Protein 4IIB (pdb70)

CATH classification: 3.20.20.300 (+1 more: 3.40.50.1700)

Nearest PDB structures (foldseek):
  4iih-assembly1_A  TM=1.001E+00  e=0.000E+00  Aspergillus aculeatus
  4iih-assembly1_B  TM=1.001E+00  e=0.000E+00  Aspergillus aculeatus
  4iig-assembly1_A  TM=1.001E+00  e=0.000E+00  Aspergillus aculeatus
  5fjj-assembly2_D  TM=9.960E-01  e=0.000E+00  Aspergillus oryzae
  5ju6-assembly1_C  TM=9.852E-01  e=0.000E+00  Rasamsonia emersonii

B-factor: mean 14.54, std 9.45, range [4.13, 90.45]

Secondary structure (DSSP, 8-state):
--------S-PPP---GGGHHHHHHHHHHHTT--HHHHHHHHBB--TTSSSSSEEB--BGGGTBPPPEEE--TTS-TT-SS---PPPHHHHHHHT-HHHHHHHHHHHHHHHHHTT-SEE---B-SS--SSTT-TTGGGS--SSHHHHHHHHHHHHHHHHHTT-EEEEEEES----STTSSHHHHHHTT---SS--EEE--HHHIIIIITHHHHHHHHTT--EEEE-SSEETTEEGGG-HIIIIIIIIIIS---SEEEE-TT----SHHHHHHT--BBSSSSSSTT-S--SSTHHHHHHHHTTSS-HHHHHHHHHHHHHHHHHTTGGGT----SS-SS---SEEEEETTTTEEEEEE--------TTTHHHHHHHHHHT-EEEEESS--S--S--SEEEEESGGGS--TT-TT-SGGG-S--SS-SS-BSSS----S----HHHHHHHHHHHTT-EEEEE--TT-HHHHHHHHHH-SEEEEEEEE--B-TT-EETTEESS-S-SSPSTTHHHHHHHHHHH-SSEEEEEEESS----TTTTT-TTEEEEEE----GGGHHHHHHHHHTTSS------SS-B-SSSGGG------S-SBTBSPPEEE-TTTT--THHHHHHTT---SB-TT--B-SS-EEEEEEEEEE-----SBPPPPP--S----GGGGBPPTT-PPPTT---S-BSSS-HHHHHT-TTTTSSGGGGS-TTTT--S--BPPTT-SSSSS-GGGG-EEEEEEEEEEE-SSS-EEE--EEEEE--STTS-S-EEEEE--EEE-TT-EEEEEEEEEHHHH-EEETTTTEEE--SS--EEEEESBTTB--EEEEPPP--/--------SPPPP---GGGHHHHHHHHHHHTT--HHHHHHHHBB--TTSSSSSEEB--BGGGTBPPPEEE--BTB-TT-SS---PPPHHHHHHHT-HHHHHHHHHHHHHHHHHTT--EE---B-SS--SSTT-TTGGGS--S-HHHHHHHHHHHHHHHHHTT-EEEEEEES----STTSSHHHHHHTT---SS--EEE--HHHIIIIITHHHHHHHHTT--EEEE-SSEETTEEGGG-IIIIIIIIIIIS---SEEEE-TT----SHHHHHTT--BBSSSSSSTT-S--SSTHHHHHHHHTTSS-HHHHHHHHHHHHHHHHHTTGGGT----SS-SS---SEEEEETTTTEEEEEE--------TTTHHHHHHHHHHT-EEEEESS--S--S--SEEEEESGGGS--TT-TT-SGGG-S--SS--S-BSSS----S----HHHHHHHHHHHTT-EEEEE--TT-HHHHHHHHHH-SEEEEEEEE--B-TT-EETTEESS-S-SSPSTTHHHHHHHHHHH-SSEEEEEEESS----TTTTT-TTEEEEEE----GGGHHHHHHHHHTTSS------SS-B-SSSGGG------S-SBTBS--EEE-TTTT--THHHHHHTT---SB-TT--B-SS-EEEEEEEEEE----BPPPPP--S----GGGGBPPTT--PPTT---S-BSSS-HHHHH--TTTTSSTGGGS-TTTT--S--BPPTT-SSSSS-GGGG-EEEEEEEEEEE-SSS-EEE--EEEEE--STTS-S-EEEEE--EEE-TT-EEEEEEEEETGGG-EEETTTTEEE--SS--EEEEESBTTB--EEEEPPP--

Organism: Aspergillus aculeatus (NCBI:txid5053)

InterPro domains:
  IPR001764 Glycoside hydrolase, family 3, N-terminal [PF00933] (104-338)
  IPR001764 Glycoside hydrolase, family 3, N-terminal [PR00133] (82-98)
  IPR001764 Glycoside hydrolase, family 3, N-terminal [PR00133] (106-125)
  IPR001764 Glycoside hydrolase, family 3, N-terminal [PR00133] (153-169)
  IPR001764 Glycoside hydrolase, family 3, N-terminal [PR00133] (184-200)
  IPR001764 Glycoside hydrolase, family 3, N-terminal [PR00133] (266-284)
  IPR002772 Glycoside hydrolase family 3 C-terminal domain [PF01915] (400-654)
  IPR013783 Immunoglobulin-like fold [G3DSA:2.60.40.10] (754-860)
  IPR017853 Glycoside hydrolase superfamily [SSF51445] (38-348)
  IPR019800 Glycoside hydrolase, family 3, active site [PS00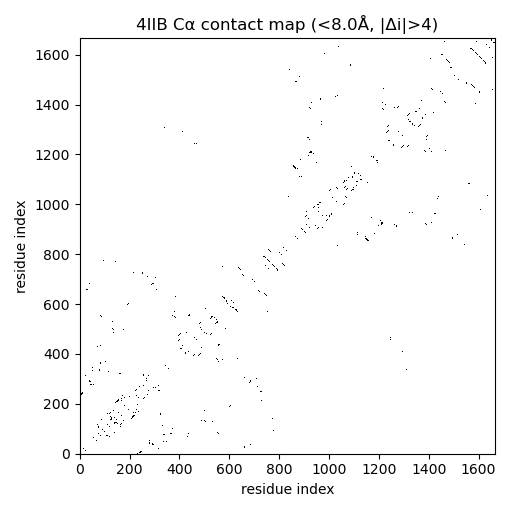775] (266-283)
  IPR026891 Fibronectin type III-like domain [PF14310] (780-847)
  IPR026891 Fibronectin type III-like domain [SM01217] (779-847)
  IPR036881 Glycoside hydrolase family 3 C-terminal domain superfamily [G3DSA:3.40.50.1700] (385-656)
  IPR036881 Glycoside hydrolase family 3 C-terminal domain superfamily [SSF52279] (401-657)
  IPR036962 Glycoside hydrolase, family 3, N-terminal domain superfamily [G3DSA:3.20.20.300] (9-348)
  IPR050288 Cellulose-degrading glycosyl hydrolase 3 [PTHR42715] (16-855)

Foldseek 3Di:
DFAFDFDDFFDFFDCFDLLVVLLVVLLVVLLVDFLQQLLQQFFAFFQLFFFARAWGCHRVVVPGHIAHEADDLQWGALWFLIFGFFAQQLLLQLLALVLLLQSLQLRLLLCLVLQHAEYADDECPVVAQAQLALANLNFYFQFLQSRLSSRLSSQLNNLLNQHQYEYDDPFDPNHQAQLAQVLNVVVPAFADAGAEEEFDPQLCVNGTCRSVLSNQQSPHAEYEYGSHHYSPHQRLQRLCSARPVNCQFQVRLAAYEYDALSDDAQLRSLRSHHQHYPSRANHGLPLHGNGQQVVSLCCQVPNAPLLSSSSSSSRHSSSNPSSPNVVSGDHRQAHSPDRDQWFARGPPQRDHDIGGHHDNDNSHPVVVVSLLQSLLQSKFWQFAQPQDQDALQWAEEEEEEQLQAAFVCFPCNDPQQQECGHHFQDAGDSNTHDHNAAQGLQNLVVVSNVVSVHHYDYDHQLVPLVVLLVRLLVGSEYEYEWEDHAARQSGAYPNCRRGGPFQATPNCRLVSQCSNQVRHQHYEYEYEYSGAHAPQSPCVRNSHRIYIYRYNSTRHNNSSNNCCNNVVAWHATFNSFFAANGSVLQPSDDDDHADPPNYHRYRYPVCRNCGTQLVNVVVVHDTSGHRLHGDTPFDKDKADKDKAFDDKADFKAAFRDRRHDHDALVVFAPDDPDDDDRSTRGNGFPHSPSCVRNPDPCVPPVSVVVQDPNSNGRHMGGRAPQRGHNSTDCQQFMFTMKIKIKMWGQTAAWHKAKKWKWKQLDDDPGGRTRTNDIHIGIAHHGGMDMDMDTQGNNNNWGQDPVRNHTDSDPGWMKMFMARGPPGTPDMGTDDDDD/DFDFDFDDFFDFFDCFDLLVVLLVVLLVVLLVDFLQQLLQLFFAFFQLQFFARAWGCHRVVSPGHIAHEADDAQAGALWALIFGFFAQQLVLQLLALVLLQQSLQLRLLLCLVLQHAAYADDECPVVAQAQQAQCNRNFYFQFLQSRLSSRLSSQNNNLLNQHQYEYDDPYNCNHQAQLAQVLNVVVPAFAPAGAEEEFDDQLCCNGTCQSVLSNQVSPHAEYEYGSHHYSPHQRLQRLCSARPVVCQFQVRLAAYEYDALSDDAQLRNLRSHHQHYPSRANHGLPLHGNGQQVVLLCCQVPLAPLLSSSSSSSRHSSSSPSSPNVVSGDHRQAHSPDRDQWFARTPPVRHHDTGGHHDNDNSHPVCVVSLLQSLLQSKFWQFAQPQDQDALQWAEEEEEEQLQAAQVCFCCNPPQSQECGHRFQDAGDSNTHRHNHAQGLQNLVVVSNVVSPHHYDYYYQLPPLVVLLVRLQVGSAYEYEWEEHFANQSGAYPNRRRGDPFQATPNCRLVSQCSNQVRHQHYEYEYEYSGAHACQSPPVRNSHRIYIYSYNSTRHNNSSVNCCNNVVAWHATFNSFFHANGSVLQPSDDDNDADPPSYHRYHYSPLRNCGTVLVNQVVVHDTSGHRLDGDTPFDKDKADKDKAFDDDFKAAFRDRNHDHDALVVFAPDVPDDDDRSTRGNGFPDSPSVVRNVDPCPPPCSVVVQDDNSRGRHMGGRAPQRDHRSTDCLQFAFTMKIKIKMFGQTQAWHKAKKWKWKQLADDSTGRTRTNDIHIGTAHHGGMDMDMDTAGNNNNWGQDPVRNHTDSDPGWMKMFMGRGPVGTPDMGTDDDDD

Sequence (1666 aa):
LAFSPPFYPSPWANGQGEWAEAYQRAVAIVSQMTLDEKVNLTTGTGWELEKCVGQTGGVPRLNIGGMCLQDSPLGIRDSDYNSAFPAGVNVAATWDKNLAYLRGQAMGQEFSDKGIDVQLGPAAGPLGRSPDGGRNWEGFSPDPALTGVLFAETIKGIQDAGVVATAKHYILNEQEHFRQVAEAAGYGFNISDTISSNVDDKTIHEMYLWPFADAVRAGVGAIMCSYNQINNSYGCQNSYTLNKLLKAELGFQGFVMSDWGAHHSGVGSALAGLDMSMPGDITFDSATSFWGTNLTIAVLNGTVPQWRVDDMAVRIMAAYYKVGRDRLYQPPNFSSWTRDEYGFKYFYPQEGPYEKVNHFVNVQRNHSEVIRKLGADSTVLLKNNNALPLTGKERKVAILGEDAGSNSYGANGCSDRGCDNGTLAMAWGSGTAEFPYLVTPEQAIQAEVLKHKGSVYAITDNWALSQVETLAKQASVSLVFVNSDAGEGYISVDGNEGDRNNLTLWKNGDNLIKAAANNCNNTIVVIHSVGPVLVDEWYDHPNVTAILWAGLPGQESGNSLADVLYGRVNPGAKSPFTWGKTREAYGDYLVRELNNGNGAPQDDFSEGVFIDYRGFDKRNETPIYEFGHGLSYTTFNYSGLHIQVLNAVATETGAAPTFGQVGNASDYVYPEGLTRISKFIYPWLNSTDLKASSGDPYYGVDTAEHVPEGATDGSPQPVLPAGGGSGGNPRLYDELIRVSVTVKNTGRVAGDAVPQLYVSLGGPNEPKVVLRKFDRLTLKPSEETVWTTTLTRRDLSNWDVAAQDWVITSYPKKVHVGSSSRQLPLHAALPKVQLAFSPPFYPSPWANGQGEWAEAYQRAVAIVSQMTLDEKVNLTTGTGWELEKCVGQTGGVPRLNIGGMCLQDSPLGIRDSDYNSAFPAGVNVAATWDKNLAYLRGQAMGQEFSDKGIDVQLGPAAGPLGRSPDGGRNWEGFSPDPALTGVLFAETIKGIQDAGVVATAKHYILNEQEHFRQVAEAAGYGFNISDTISSNVDDKTIHEMYLWPFADAVRAGVGAIMCSYNQINNSYGCQNSYTLNKLLKAELGFQGFVMSDWGAHHSGVGSALAGLDMSMPGDITFDSATSFWGTNLTIAVLNGTVPQWRVDDMAVRIMAAYYKVGRDRLYQPPNFSSWTRDEYGFKYFYPQEGPYEKVNHFVNVQRNHSEVIRKLGADSTVLLKNNNALPLTGKERKVAILGEDAGSNSYGANGCSDRGCDNGTLAMAWGSGTAEFPYLVTPEQAIQAEVLKHKGSVYAITDNWALSQVETLAKQASVSLVFVNSDAGEGYISVDGNEGDRNNLTLWKNGDNLIKAAANNCNNTIVVIHSVGPVLVDEWYDHPNVTAILWAGLPGQESGNSLADVLYGRVNPGAKSPFTWGKTREAYGDYLVRELNNGNGAPQDDFSEGVFIDYRGFDKRNETPIYEFGHGLSYTTFNYSGLHIQVLNATETGAAPTFGQVGNASDYVYPEGLTRISKFIYPWLNSTDLKASSGDPYYGVDTAEHVPEGATDGSPQPVLPAGGGSGGNPRLYDELIRVSVTVKNTGRVAGDAVPQLYVSLGGPNEPKVVLRKFDRLTLKPSEETVWTTTLTRRDLSNWDVAAQDWVITSYPKKVHVGSSSRQLPLHAALPKVQ

Structure (mmCIF, N/CA/C/O backbone):
data_4IIB
#
_entry.id   4IIB
#
_cell.length_a   82.162
_cell.length_b   123.024
_cell.length_c   222.254
_cell.angle_alpha   90.00
_cell.angle_beta   90.00
_cell.angle_gamma   90.00
#
_symmetry.space_group_name_H-M   'P 21 21 21'
#
loop_
_entity.id
_entity.type
_entity.pdbx_description
1 polymer 'Beta-glucosidase 1'
2 branched alpha-D-mannopyranose-(1-2)-alpha-D-mannopyranose-(1-3)-[alpha-D-mannopyranose-(1-6)]beta-D-mannopyranose-(1-4)-2-acetamido-2-deoxy-beta-D-glucopyranose-(1-4)-2-acetamido-2-deoxy-beta-D-glucopyranose
3 branched beta-D-mannopyranose-(1-4)-2-acetamido-2-deoxy-beta-D-glucopyranose-(1-4)-2-acetamido-2-deoxy-beta-D-glucopyranose
4 branched 2-acetamido-2-deoxy-beta-D-glucopyranose-(1-4)-2-acetamido-2-deoxy-beta-D-glucopyranose
5 branched alpha-D-mannopyranose-(1-2)-alpha-D-mannopyranose-(1-3)-[alpha-D-mannopyranose-(1-2)-alpha-D-mannopyranose-(1-6)]alpha-D-mannopyranose-(1-6)-[alpha-D-mannopyranose-(1-2)-alpha-D-mannopyranose-(1-3)]beta-D-mannopyranose-(1-4)-2-acetamido-2-deoxy-beta-D-glucopyranose-(1-4)-2-acetamido-2-deoxy-beta-D-glucopyranose
6 branched alpha-D-mannopyranose-(1-2)-alpha-D-mannopyranose-(1-6)-alpha-D-mannopyranose-(1-6)-[alpha-D-mannopyranose-(1-3)]beta-D-mannopyranose-(1-4)-2-acetamido-2-deoxy-beta-D-glucopyranose-(1-4)-2-acetamido-2-deoxy-beta-D-glucopyranose
7 branched alpha-D-mannopyranose-(1-2)-alpha-D-mannopyranose-(1-3)-[alpha-D-mannopyranose-(1-6)]alpha-D-mannopyranose-(1-6)-beta-D-mannopyranose-(1-4)-2-acetamido-2-deoxy-beta-D-glucopyranose-(1-4)-2-acetamido-2-deoxy-beta-D-glucopyranose
8 branched alpha-D-mannopyranose-(1-2)-alpha-D-mannopyranose-(1-2)-alpha-D-mannopyranose-(1-3)-[alpha-D-mannopyranose-(1-6)]beta-D-mannopyranose-(1-4)-2-acetamido-2-deoxy-beta-D-glucopyranose-(1-4)-2-acetamido-2-deoxy-beta-D-glucopyranose
9 branched alpha-D-mannopyranose-(1-3)-alpha-D-mannopyranose-(1-6)-[alpha-D-mannopyranose-(1-3)]beta-D-mannopyranose-(1-4)-2-acetamido-2-deoxy-beta-D-glucopyranose-(1-4)-2-acetamido-2-deoxy-beta-D-glucopyranose
10 branched alpha-D-mannopyranose-(1-2)-alpha-D-mannopyranose-(1-3)-[alpha-D-mannopyranose-(1-6)]alpha-D-mannopyranose-(1-6)-[alpha-D-mannopyranose-(1-3)]beta-D-mannopyranose-(1-4)-2-acetamido-2-deoxy-beta-D-glucopyranose-(1-4)-2-acetamido-2-deoxy-beta-D-glucopyranose
11 non-polymer 2-acetamido-2-deoxy-beta-D-glucopyranose
12 non-polymer (4S)-2-METHYL-2,4-PENTANEDIOL
13 non-polymer (4R)-2-METHYLPENTANE-2,4-DIOL
14 non-polymer 'SODIUM ION'
15 non-polymer 'ACETIC ACID'
16 water water
#
loop_
_atom_site.group_PDB
_atom_site.id
_atom_site.type_symbol
_atom_site.label_atom_id
_atom_site.label_alt_id
_atom_site.label_comp_id
_atom_site.label_asym_id
_atom_site.label_entity_id
_atom_site.label_seq_id
_atom_site.pdbx_PDB_ins_code
_atom_site.Cartn_x
_atom_site.Cartn_y
_atom_site.Cartn_z
_atom_site.occupancy
_atom_site.B_iso_or_equiv
_atom_site.auth_seq_id
_atom_site.auth_comp_id
_atom_site.auth_asym_id
_atom_site.auth_atom_id
_atom_site.pdbx_PDB_model_num
ATOM 1 N N . LEU A 1 3 ? 29.678 -45.432 34.085 1.00 21.56 22 LEU A N 1
ATOM 2 C CA . LEU A 1 3 ? 29.512 -43.938 33.643 1.00 20.71 22 LEU A CA 1
ATOM 3 C C . LEU A 1 3 ? 29.226 -43.086 34.861 1.00 19.44 22 LEU A C 1
ATOM 4 O O . LEU A 1 3 ? 28.499 -43.494 35.817 1.00 16.46 22 LEU A O 1
ATOM 9 N N . ALA A 1 4 ? 29.693 -41.842 34.808 1.00 16.31 23 ALA A N 1
ATOM 10 C CA . ALA A 1 4 ? 29.434 -40.933 35.953 1.00 14.84 23 ALA A CA 1
ATOM 11 C C . ALA A 1 4 ? 27.976 -40.859 36.266 1.00 12.60 23 ALA A C 1
ATOM 12 O O . ALA A 1 4 ? 27.062 -40.976 35.357 1.00 12.14 23 ALA A O 1
ATOM 14 N N . PHE A 1 5 ? 27.653 -40.605 37.547 1.00 13.50 24 PHE A N 1
ATOM 15 C CA . PHE A 1 5 ? 26.257 -40.705 37.937 1.00 13.12 24 PHE A CA 1
ATOM 16 C C . PHE A 1 5 ? 25.962 -39.455 38.825 1.00 11.47 24 PHE A C 1
ATOM 17 O O . PHE A 1 5 ? 26.826 -39.066 39.632 1.00 12.43 24 PHE A O 1
ATOM 25 N N . SER A 1 6 ? 24.746 -38.963 38.740 1.00 11.63 25 SER A N 1
ATOM 26 C CA . SER A 1 6 ? 24.391 -37.695 39.449 1.00 12.95 25 SER A CA 1
ATOM 27 C C . SER A 1 6 ? 23.387 -38.075 40.543 1.00 13.12 25 SER A C 1
ATOM 28 O O . SER A 1 6 ? 22.221 -38.287 40.236 1.00 12.08 25 SER A O 1
ATOM 31 N N . PRO A 1 7 ? 23.835 -38.077 41.797 1.00 12.79 26 PRO A N 1
ATOM 32 C CA . PRO A 1 7 ? 22.927 -38.540 42.864 1.00 14.12 26 PRO A CA 1
ATOM 33 C C . PRO A 1 7 ? 21.772 -37.609 43.077 1.00 15.64 26 PRO A C 1
ATOM 34 O O . PRO A 1 7 ? 21.896 -36.381 42.797 1.00 14.76 26 PRO A O 1
ATOM 38 N N . PRO A 1 8 ? 20.602 -38.136 43.528 1.00 15.27 27 PRO A N 1
ATOM 39 C CA . PRO A 1 8 ? 19.380 -37.366 43.694 1.00 13.55 27 PRO A CA 1
ATOM 40 C C . PRO A 1 8 ? 19.519 -36.436 44.898 1.00 14.91 27 PRO A C 1
ATOM 41 O O . PRO A 1 8 ? 20.236 -36.756 45.901 1.00 14.32 27 PRO A O 1
ATOM 45 N N . PHE A 1 9 ? 18.851 -35.272 44.810 1.00 13.87 28 PHE A N 1
ATOM 46 C CA . PHE A 1 9 ? 18.645 -34.429 45.994 1.00 13.54 28 PHE A CA 1
ATOM 47 C C . PHE A 1 9 ? 17.259 -33.844 45.902 1.00 14.13 28 PHE A C 1
ATOM 48 O O . PHE A 1 9 ? 16.957 -33.024 45.048 1.00 12.73 28 PHE A O 1
ATOM 56 N N . TYR A 1 10 ? 16.365 -34.292 46.795 1.00 13.43 29 TYR A N 1
ATOM 57 C CA . TYR A 1 10 ? 14.959 -33.898 46.813 1.00 13.42 29 TYR A CA 1
ATOM 58 C C . TYR A 1 10 ? 14.515 -33.787 48.278 1.00 12.13 29 TYR A C 1
ATOM 59 O O . TYR A 1 10 ? 15.105 -34.489 49.165 1.00 13.50 29 TYR A O 1
ATOM 68 N N . PRO A 1 11 ? 13.540 -32.925 48.567 1.00 12.87 30 PRO A N 1
ATOM 69 C CA . PRO A 1 11 ? 12.732 -32.189 47.647 1.00 11.67 30 PRO A CA 1
ATOM 70 C C . PRO A 1 11 ? 13.434 -30.885 47.127 1.00 10.97 30 PRO A C 1
ATOM 71 O O . PRO A 1 11 ? 14.478 -30.476 47.636 1.00 12.67 30 PRO A O 1
ATOM 75 N N . SER A 1 12 ? 12.798 -30.295 46.123 1.00 10.71 31 SER A N 1
ATOM 76 C CA . SER A 1 12 ? 13.292 -29.011 45.574 1.00 11.80 31 SER A CA 1
ATOM 77 C C . SER A 1 12 ? 12.996 -27.867 46.579 1.00 10.07 31 SER A C 1
ATOM 78 O O . SER A 1 12 ? 11.829 -27.628 46.873 1.00 10.79 31 SER A O 1
ATOM 81 N N . PRO A 1 13 ? 14.023 -27.242 47.182 1.00 11.43 32 PRO A N 1
ATOM 82 C CA . PRO A 1 13 ? 13.760 -26.227 48.234 1.00 11.94 32 PRO A CA 1
ATOM 83 C C . PRO A 1 13 ? 12.799 -25.140 47.817 1.00 12.54 32 PRO A C 1
ATOM 84 O O . PRO A 1 13 ? 12.843 -24.630 46.709 1.00 12.58 32 PRO A O 1
ATOM 88 N N . TRP A 1 14 ? 11.898 -24.794 48.718 1.00 12.47 33 TRP A N 1
ATOM 89 C CA . TRP A 1 14 ? 10.995 -23.671 48.515 1.00 11.91 33 TRP A CA 1
ATOM 90 C C . TRP A 1 14 ? 11.556 -22.362 49.021 1.00 10.20 33 TRP A C 1
ATOM 91 O O . TRP A 1 14 ? 12.309 -22.316 49.955 1.00 11.96 33 TRP A O 1
ATOM 102 N N . ALA A 1 15 ? 11.174 -21.302 48.365 1.00 10.52 34 ALA A N 1
ATOM 103 C CA . ALA A 1 15 ? 11.655 -19.959 48.707 1.00 12.00 34 ALA A CA 1
ATOM 104 C C . ALA A 1 15 ? 11.255 -19.639 50.155 1.00 13.30 34 ALA A C 1
ATOM 105 O O . ALA A 1 15 ? 10.230 -20.161 50.675 1.00 13.78 34 ALA A O 1
ATOM 107 N N . ASN A 1 16 ? 11.998 -18.750 50.801 1.00 12.87 35 ASN A N 1
ATOM 108 C CA . ASN A 1 16 ? 11.605 -18.399 52.168 1.00 16.11 35 ASN A CA 1
ATOM 109 C C . ASN A 1 16 ? 11.757 -16.950 52.562 1.00 18.40 35 ASN A C 1
ATOM 110 O O . ASN A 1 16 ? 11.853 -16.627 53.791 1.00 18.21 35 ASN A O 1
ATOM 115 N N . GLY A 1 17 ? 11.819 -16.075 51.572 1.00 15.98 36 GLY A N 1
ATOM 116 C CA . GLY A 1 17 ? 12.137 -14.669 51.873 1.00 16.98 36 GLY A CA 1
ATOM 117 C C . GLY A 1 17 ? 13.517 -14.389 52.490 1.00 18.73 36 GLY A C 1
ATOM 118 O O . GLY A 1 17 ? 13.655 -13.395 53.222 1.00 18.63 36 GLY A O 1
ATOM 119 N N . GLN A 1 18 ? 14.558 -15.144 52.096 1.00 19.22 37 GLN A N 1
ATOM 120 C CA . GLN A 1 18 ? 15.883 -15.043 52.768 1.00 21.46 37 GLN A CA 1
ATOM 121 C C . GLN A 1 18 ? 16.433 -13.613 52.573 1.00 22.63 37 GLN A C 1
ATOM 122 O O . GLN A 1 18 ? 16.400 -13.096 51.422 1.00 20.30 37 GLN A O 1
ATOM 128 N N . GLY A 1 19 ? 17.086 -13.070 53.607 1.00 21.50 38 GLY A N 1
ATOM 129 C CA . GLY A 1 19 ? 17.923 -11.871 53.432 1.00 21.22 38 GLY A CA 1
ATOM 130 C C . GLY A 1 19 ? 17.212 -10.685 52.725 1.00 22.06 38 GLY A C 1
ATOM 131 O O . GLY A 1 19 ? 16.117 -10.206 53.177 1.00 20.46 38 GLY A O 1
ATOM 132 N N . GLU A 1 20 ? 17.794 -10.245 51.603 1.00 21.81 39 GLU A N 1
ATOM 133 C CA . GLU A 1 20 ? 17.262 -9.019 50.967 1.00 19.31 39 GLU A CA 1
ATOM 134 C C . GLU A 1 20 ? 16.007 -9.365 50.148 1.00 18.43 39 GLU A C 1
ATOM 135 O O . GLU A 1 20 ? 15.514 -8.528 49.413 1.00 16.38 39 GLU A O 1
ATOM 141 N N . TRP A 1 21 ? 15.549 -10.635 50.206 1.00 15.17 40 TRP A N 1
ATOM 142 C CA . TRP A 1 21 ? 14.365 -11.043 49.476 1.00 12.62 40 TRP A CA 1
ATOM 143 C C . TRP A 1 21 ? 13.068 -10.977 50.303 1.00 14.06 40 TRP A C 1
ATOM 144 O O . TRP A 1 21 ? 12.008 -11.218 49.776 1.00 11.50 40 TRP A O 1
ATOM 155 N N . ALA A 1 22 ? 13.164 -10.524 51.557 1.00 15.63 41 ALA A N 1
ATOM 156 C CA . ALA A 1 22 ? 11.978 -10.550 52.462 1.00 17.65 41 ALA A CA 1
ATOM 157 C C . ALA A 1 22 ? 10.771 -9.836 51.838 1.00 17.03 41 ALA A C 1
ATOM 158 O O . ALA A 1 22 ? 9.677 -10.366 51.742 1.00 16.98 41 ALA A O 1
ATOM 160 N N . GLU A 1 23 ? 10.980 -8.601 51.411 1.00 17.12 42 GLU A N 1
ATOM 161 C CA . GLU A 1 23 ? 9.864 -7.823 50.910 1.00 17.05 42 GLU A CA 1
ATOM 162 C C . GLU A 1 23 ? 9.338 -8.358 49.572 1.00 18.76 42 GLU A C 1
ATOM 163 O O . GLU A 1 23 ? 8.099 -8.434 49.320 1.00 17.24 42 GLU A O 1
ATOM 169 N N . ALA A 1 24 ? 10.265 -8.682 48.660 1.00 14.18 43 ALA A N 1
ATOM 170 C CA . ALA A 1 24 ? 9.809 -9.113 47.304 1.00 15.15 43 ALA A CA 1
ATOM 171 C C . ALA A 1 24 ? 9.009 -10.416 47.493 1.00 13.55 43 ALA A C 1
ATOM 172 O O . ALA A 1 24 ? 8.026 -10.685 46.768 1.00 12.50 43 ALA A O 1
ATOM 174 N N . TYR A 1 25 ? 9.471 -11.255 48.409 1.00 13.75 44 TYR A N 1
ATOM 175 C CA . TYR A 1 25 ? 8.804 -12.574 48.655 1.00 13.92 44 TYR A CA 1
ATOM 176 C C . TYR A 1 25 ? 7.371 -12.375 49.218 1.00 14.79 44 TYR A C 1
ATOM 177 O O . TYR A 1 25 ? 6.436 -12.990 48.781 1.00 13.92 44 TYR A O 1
ATOM 186 N N . GLN A 1 26 ? 7.220 -11.418 50.113 1.00 16.67 45 GLN A N 1
ATOM 187 C CA . GLN A 1 26 ? 5.906 -11.168 50.678 1.00 19.84 45 GLN A CA 1
ATOM 188 C C . GLN A 1 26 ? 4.999 -10.661 49.582 1.00 16.30 45 GLN A C 1
ATOM 189 O O . GLN A 1 26 ? 3.814 -11.070 49.491 1.00 16.29 45 GLN A O 1
ATOM 195 N N . ARG A 1 27 ? 5.508 -9.786 48.689 1.00 14.29 46 ARG A N 1
ATOM 196 C CA . ARG A 1 27 ? 4.644 -9.340 47.590 1.00 15.78 46 ARG A CA 1
ATOM 197 C C . ARG A 1 27 ? 4.295 -10.447 46.646 1.00 14.04 46 ARG A C 1
ATOM 198 O O . ARG A 1 27 ? 3.186 -10.525 46.093 1.00 13.58 46 ARG A O 1
ATOM 206 N N . ALA A 1 28 ? 5.284 -11.316 46.379 1.00 12.65 47 ALA A N 1
ATOM 207 C CA . ALA A 1 28 ? 5.046 -12.410 45.472 1.00 13.22 47 ALA A CA 1
ATOM 208 C C . ALA A 1 28 ? 3.983 -13.382 46.071 1.00 14.51 47 ALA A C 1
ATOM 209 O O . ALA A 1 28 ? 3.086 -13.869 45.377 1.00 14.73 47 ALA A O 1
ATOM 211 N N . VAL A 1 29 ? 4.122 -13.649 47.363 1.00 14.35 48 VAL A N 1
ATOM 212 C CA . VAL A 1 29 ? 3.157 -14.641 47.960 1.00 16.28 48 VAL A CA 1
ATOM 213 C C . VAL A 1 29 ? 1.735 -14.051 47.889 1.00 16.11 48 VAL A C 1
ATOM 214 O O . VAL A 1 29 ? 0.759 -14.723 47.513 1.00 17.48 48 VAL A O 1
ATOM 218 N N . ALA A 1 30 ? 1.642 -12.786 48.209 1.00 15.80 49 ALA A N 1
ATOM 219 C CA . ALA A 1 30 ? 0.333 -12.106 48.177 1.00 17.61 49 ALA A CA 1
ATOM 220 C C . ALA A 1 30 ? -0.329 -12.134 46.781 1.00 17.10 49 ALA A C 1
ATOM 221 O O . ALA A 1 30 ? -1.566 -12.403 46.675 1.00 17.62 49 ALA A O 1
ATOM 223 N N . ILE A 1 31 ? 0.440 -11.938 45.680 1.00 13.83 50 ILE A N 1
ATOM 224 C CA . ILE A 1 31 ? -0.177 -11.979 44.384 1.00 13.92 50 ILE A CA 1
ATOM 225 C C . ILE A 1 31 ? -0.380 -13.434 43.878 1.00 12.49 50 ILE A C 1
ATOM 226 O O . ILE A 1 31 ? -1.425 -13.717 43.224 1.00 15.28 50 ILE A O 1
ATOM 231 N N . VAL A 1 32 ? 0.592 -14.345 44.163 1.00 13.17 51 VAL A N 1
ATOM 232 C CA . VAL A 1 32 ? 0.447 -15.758 43.692 1.00 12.46 51 VAL A CA 1
ATOM 233 C C . VAL A 1 32 ? -0.782 -16.424 44.406 1.00 12.86 51 VAL A C 1
ATOM 234 O O . VAL A 1 32 ? -1.516 -17.259 43.804 1.00 14.24 51 VAL A O 1
ATOM 238 N N . SER A 1 33 ? -1.031 -15.928 45.589 1.00 14.48 52 SER A N 1
ATOM 239 C CA . SER A 1 33 ? -2.172 -16.505 46.445 1.00 14.25 52 SER A CA 1
ATOM 240 C C . SER A 1 33 ? -3.472 -16.155 45.807 1.00 17.23 52 SER A C 1
ATOM 241 O O . SER A 1 33 ? -4.487 -16.866 46.055 1.00 17.39 52 SER A O 1
ATOM 244 N N . GLN A 1 34 ? -3.477 -15.155 44.891 1.00 16.91 53 GLN A N 1
ATOM 245 C 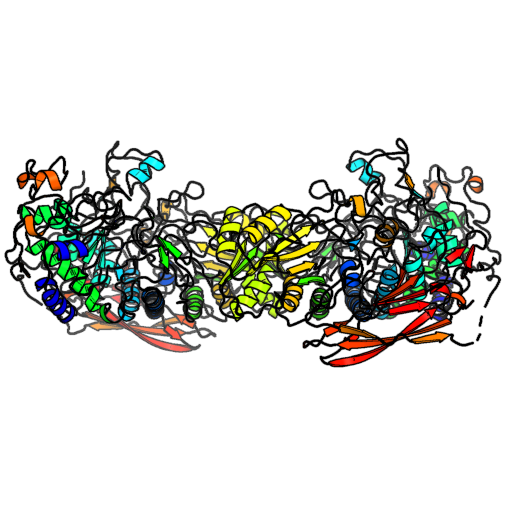CA . GLN A 1 34 ? -4.686 -14.802 44.097 1.00 17.01 53 GLN A CA 1
ATOM 246 C C . GLN A 1 34 ? -4.870 -15.531 42.795 1.00 16.99 53 GLN A C 1
ATOM 247 O O . GLN A 1 34 ? -5.932 -15.393 42.114 1.00 16.09 53 GLN A O 1
ATOM 253 N N . MET A 1 35 ? -3.860 -16.315 42.394 1.00 15.34 54 MET A N 1
ATOM 254 C CA . MET A 1 35 ? -3.861 -16.877 41.023 1.00 13.45 54 MET A CA 1
ATOM 255 C C . MET A 1 35 ? -4.507 -18.208 40.949 1.00 12.65 54 MET A C 1
ATOM 256 O O . MET A 1 35 ? -4.431 -18.989 41.954 1.00 14.56 54 MET A O 1
ATOM 261 N N . THR A 1 36 ? -5.114 -18.478 39.800 1.00 13.38 55 THR A N 1
ATOM 262 C CA . THR A 1 36 ? -5.609 -19.818 39.473 1.00 14.36 55 THR A CA 1
ATOM 263 C C . THR A 1 36 ? -4.437 -20.694 39.028 1.00 15.87 55 THR A C 1
ATOM 264 O O . THR A 1 36 ? -3.339 -20.147 38.710 1.00 15.42 55 THR A O 1
ATOM 268 N N . LEU A 1 37 ? -4.673 -21.996 38.853 1.00 14.03 56 LEU A N 1
ATOM 269 C CA . LEU A 1 37 ? -3.515 -22.927 38.520 1.00 13.39 56 LEU A CA 1
ATOM 270 C C . LEU A 1 37 ? -3.013 -22.582 37.101 1.00 14.29 56 LEU A C 1
ATOM 271 O O . LEU A 1 37 ? -1.798 -22.576 36.880 1.00 15.96 56 LEU A O 1
ATOM 276 N N . ASP A 1 38 ? -3.936 -22.282 36.164 1.00 12.98 57 ASP A N 1
ATOM 277 C CA . ASP A 1 38 ? -3.568 -21.945 34.840 1.00 13.74 57 ASP A CA 1
ATOM 278 C C . ASP A 1 38 ? -2.758 -20.651 34.752 1.00 14.39 57 ASP A C 1
ATOM 279 O O . ASP A 1 38 ? -1.898 -20.543 33.860 1.00 13.09 57 ASP A O 1
ATOM 284 N N . GLU A 1 39 ? -3.067 -19.662 35.603 1.00 13.48 58 GLU A N 1
ATOM 285 C CA . GLU A 1 39 ? -2.304 -18.418 35.624 1.00 13.72 58 GLU A CA 1
ATOM 286 C C . GLU A 1 39 ? -0.887 -18.700 36.114 1.00 14.16 58 GLU A C 1
ATOM 287 O O . GLU A 1 39 ? 0.105 -18.134 35.587 1.00 12.93 58 GLU A O 1
ATOM 293 N N . LYS A 1 40 ? -0.753 -19.467 37.207 1.00 13.08 59 LYS A N 1
ATOM 294 C CA . LYS A 1 40 ? 0.572 -19.860 37.694 1.00 13.21 59 LYS A CA 1
ATOM 295 C C . LYS A 1 40 ? 1.380 -20.539 36.592 1.00 13.65 59 LYS A C 1
ATOM 296 O O . LYS A 1 40 ? 2.566 -20.219 36.425 1.00 13.05 59 LYS A O 1
ATOM 302 N N . VAL A 1 41 ? 0.740 -21.476 35.867 1.00 12.43 60 VAL A N 1
ATOM 303 C CA . VAL A 1 41 ? 1.450 -22.215 34.802 1.00 11.66 60 VAL A CA 1
ATOM 304 C C . VAL A 1 41 ? 1.982 -21.205 33.724 1.00 11.88 60 VAL A C 1
ATOM 305 O O . VAL A 1 41 ? 3.132 -21.352 33.262 1.00 12.39 60 VAL A O 1
ATOM 309 N N . ASN A 1 42 ? 1.158 -20.214 33.409 1.00 11.54 61 ASN A N 1
ATOM 310 C CA . ASN A 1 42 ? 1.549 -19.175 32.381 1.00 12.13 61 ASN A CA 1
ATOM 311 C C . ASN A 1 42 ? 2.829 -18.490 32.788 1.00 12.54 61 ASN A C 1
ATOM 312 O O . ASN A 1 42 ? 3.635 -18.181 31.908 1.00 12.41 61 ASN A O 1
ATOM 317 N N . LEU A 1 43 ? 3.024 -18.246 34.064 1.00 11.62 62 LEU A N 1
ATOM 318 C CA . LEU A 1 43 ? 4.293 -17.592 34.464 1.00 11.31 62 LEU A CA 1
ATOM 319 C C . LEU A 1 43 ? 5.492 -18.475 34.170 1.00 12.00 62 LEU A C 1
ATOM 320 O O . LEU A 1 43 ? 6.620 -17.934 34.031 1.00 10.68 62 LEU A O 1
ATOM 325 N N . THR A 1 44 ? 5.323 -19.806 34.197 1.00 11.03 63 THR A N 1
ATOM 326 C CA . THR A 1 44 ? 6.479 -20.726 34.227 1.00 10.73 63 THR A CA 1
ATOM 327 C C . THR A 1 44 ? 6.812 -21.112 32.763 1.00 11.42 63 THR A C 1
ATOM 328 O O . THR A 1 44 ? 7.825 -21.758 32.505 1.00 11.96 63 THR A O 1
ATOM 332 N N . THR A 1 45 ? 5.946 -20.854 31.784 1.00 11.32 64 THR A N 1
ATOM 333 C CA . THR A 1 45 ? 6.197 -21.461 30.449 1.00 10.66 64 THR A CA 1
ATOM 334 C C . THR A 1 45 ? 6.212 -20.398 29.337 1.00 10.96 64 THR A C 1
ATOM 335 O O . THR A 1 45 ? 5.279 -19.621 29.208 1.00 9.93 64 THR A O 1
ATOM 339 N N . GLY A 1 46 ? 7.239 -20.401 28.501 1.00 9.56 65 GLY A N 1
ATOM 340 C CA . GLY A 1 46 ? 7.252 -19.421 27.406 1.00 9.20 65 GLY A CA 1
ATOM 341 C C . GLY A 1 46 ? 6.171 -19.734 26.357 1.00 10.99 65 GLY A C 1
ATOM 342 O O . GLY A 1 46 ? 5.606 -20.859 26.355 1.00 10.78 65 GLY A O 1
ATOM 343 N N . THR A 1 47 ? 5.833 -18.786 25.468 1.00 9.86 66 THR A N 1
ATOM 344 C CA . THR A 1 47 ? 4.665 -19.026 24.617 1.00 11.02 66 THR A CA 1
ATOM 345 C C . THR A 1 47 ? 4.982 -19.634 23.234 1.00 12.24 66 THR A C 1
ATOM 346 O O . THR A 1 47 ? 4.082 -19.771 22.343 1.00 13.18 66 THR A O 1
ATOM 350 N N . GLY A 1 48 ? 6.230 -19.999 23.038 1.00 11.63 67 GLY A N 1
ATOM 351 C CA . GLY A 1 48 ? 6.687 -20.700 21.829 1.00 11.50 67 GLY A CA 1
ATOM 352 C C . GLY A 1 48 ? 7.735 -19.859 21.028 1.00 11.61 67 GLY A C 1
ATOM 353 O O . GLY A 1 48 ? 7.758 -18.622 21.121 1.00 11.65 67 GLY A O 1
ATOM 354 N N . TRP A 1 49 ? 8.571 -20.534 20.227 1.00 12.51 68 TRP A N 1
ATOM 355 C CA . TRP A 1 49 ? 9.654 -19.787 19.556 1.00 12.46 68 TRP A CA 1
ATOM 356 C C . TRP A 1 49 ? 9.088 -18.800 18.518 1.00 11.87 68 TRP A C 1
ATOM 357 O O . TRP A 1 49 ? 8.329 -19.194 17.591 1.00 10.85 68 TRP A O 1
ATOM 368 N N . GLU A 1 50 ? 9.429 -17.498 18.676 1.00 11.44 69 GLU A N 1
ATOM 369 C CA . GLU A 1 50 ? 9.050 -16.443 17.695 1.00 11.69 69 GLU A CA 1
ATOM 370 C C . GLU A 1 50 ? 7.541 -16.226 17.675 1.00 13.45 69 GLU A C 1
ATOM 371 O O . GLU A 1 50 ? 6.989 -15.733 16.674 1.00 14.28 69 GLU A O 1
ATOM 377 N N . LEU A 1 51 ? 6.862 -16.524 18.817 1.00 12.08 70 LEU A N 1
ATOM 378 C CA . LEU A 1 51 ? 5.390 -16.265 18.798 1.00 11.62 70 LEU A CA 1
ATOM 379 C C . LEU A 1 51 ? 5.121 -14.826 19.216 1.00 11.94 70 LEU A C 1
ATOM 380 O O . LEU A 1 51 ? 4.135 -14.233 18.789 1.00 13.50 70 LEU A O 1
ATOM 385 N N . GLU A 1 52 ? 5.987 -14.223 20.044 1.00 10.93 71 GLU A N 1
ATOM 386 C CA . GLU A 1 52 ? 5.681 -12.875 20.497 1.00 9.80 71 GLU A CA 1
ATOM 387 C C . GLU A 1 52 ? 6.872 -11.929 20.100 1.00 10.42 71 GLU A C 1
ATOM 388 O O . GLU A 1 52 ? 7.294 -12.039 18.964 1.00 12.38 71 GLU A O 1
ATOM 394 N N . LYS A 1 53 ? 7.328 -11.072 21.006 1.00 9.14 72 LYS A N 1
ATOM 395 C CA . LYS A 1 53 ? 8.389 -10.106 20.529 1.00 9.03 72 LYS A CA 1
ATOM 396 C C . LYS A 1 53 ? 9.788 -10.561 20.952 1.00 10.07 72 LYS A C 1
ATOM 397 O O . LYS A 1 53 ? 10.780 -10.265 20.218 1.00 9.97 72 LYS A O 1
ATOM 403 N N . CYS A 1 54 ? 9.917 -11.091 22.181 1.00 9.81 73 CYS A N 1
ATOM 404 C CA . CYS A 1 54 ? 11.278 -11.305 22.775 1.00 9.52 73 CYS A CA 1
ATOM 405 C C . CYS A 1 54 ? 11.788 -12.674 22.484 1.00 10.75 73 CYS A C 1
ATOM 406 O O . CYS A 1 54 ? 10.976 -13.558 22.162 1.00 10.50 73 CYS A O 1
ATOM 409 N N . VAL A 1 55 ? 13.115 -12.918 22.581 1.00 9.05 74 VAL A N 1
ATOM 410 C CA . VAL A 1 55 ? 13.613 -14.240 22.290 1.00 9.90 74 VAL A CA 1
ATOM 411 C C . VAL A 1 55 ? 13.006 -15.290 23.263 1.00 9.89 74 VAL A C 1
ATOM 412 O O . VAL A 1 55 ? 12.897 -16.439 22.875 1.00 10.92 74 VAL A O 1
ATOM 416 N N . GLY A 1 56 ? 12.641 -14.852 24.485 1.00 10.56 75 GLY A N 1
ATOM 417 C CA . GLY A 1 56 ? 11.799 -15.725 25.357 1.00 9.64 75 GLY A CA 1
ATOM 418 C C . GLY A 1 56 ? 10.673 -14.822 25.792 1.00 10.09 75 GLY A C 1
ATOM 419 O O . GLY A 1 56 ? 10.879 -13.628 26.076 1.00 10.01 75 GLY A O 1
ATOM 420 N N . GLN A 1 57 ? 9.438 -15.397 25.925 1.00 9.24 76 GLN A N 1
ATOM 421 C CA . GLN A 1 57 ? 8.433 -14.475 26.424 1.00 8.87 76 GLN A CA 1
ATOM 422 C C . GLN A 1 57 ? 7.350 -15.414 27.070 1.00 10.04 76 GLN A C 1
ATOM 423 O O . GLN A 1 57 ? 6.942 -16.401 26.428 1.00 12.16 76 GLN A O 1
ATOM 429 N N . THR A 1 58 ? 6.900 -15.049 28.280 1.00 10.56 77 THR A N 1
ATOM 430 C CA . THR A 1 58 ? 5.757 -15.805 28.851 1.00 11.38 77 THR A CA 1
ATOM 431 C C . THR A 1 58 ? 4.440 -15.015 28.618 1.00 12.06 77 THR A C 1
ATOM 432 O O . THR A 1 58 ? 4.462 -13.834 28.208 1.00 12.38 77 THR A O 1
ATOM 436 N N . GLY A 1 59 ? 3.272 -15.706 28.840 1.00 13.04 78 GLY A N 1
ATOM 437 C CA . GLY A 1 59 ? 1.944 -15.040 28.557 1.00 12.21 78 GLY A CA 1
ATOM 438 C C . GLY A 1 59 ? 1.552 -14.090 29.660 1.00 13.06 78 GLY A C 1
ATOM 439 O O . GLY A 1 59 ? 0.630 -13.326 29.502 1.00 16.95 78 GLY A O 1
ATOM 440 N N . GLY A 1 60 ? 2.187 -14.157 30.823 1.00 13.92 79 GLY A N 1
ATOM 441 C CA . GLY A 1 60 ? 1.837 -13.297 31.946 1.00 13.47 79 GLY A CA 1
ATOM 442 C C . GLY A 1 60 ? 0.431 -13.709 32.544 1.00 15.38 79 GLY A C 1
ATOM 443 O O . GLY A 1 60 ? -0.033 -14.817 32.305 1.00 15.13 79 GLY A O 1
ATOM 444 N N . VAL A 1 61 ? -0.166 -12.812 33.323 1.00 12.67 80 VAL A N 1
ATOM 445 C CA . VAL A 1 61 ? -1.436 -13.141 34.014 1.00 14.38 80 VAL A CA 1
ATOM 446 C C . VAL A 1 61 ? -2.338 -11.885 33.805 1.00 14.00 80 VAL A C 1
ATOM 447 O O . VAL A 1 61 ? -2.356 -11.024 34.685 1.00 14.76 80 VAL A O 1
ATOM 451 N N . PRO A 1 62 ? -3.062 -11.803 32.687 1.00 15.26 81 PRO A N 1
ATOM 452 C CA . PRO A 1 62 ? -3.723 -10.559 32.353 1.00 17.66 81 PRO A CA 1
ATOM 453 C C . PRO A 1 62 ? -4.802 -10.152 33.386 1.00 18.45 81 PRO A C 1
ATOM 454 O O . PRO A 1 62 ? -4.933 -8.991 33.697 1.00 17.96 81 PRO A O 1
ATOM 458 N N . ARG A 1 63 ? -5.454 -11.132 34.012 1.00 18.62 82 ARG A N 1
ATOM 459 C CA . ARG A 1 63 ? -6.510 -10.779 34.970 1.00 17.88 82 ARG A CA 1
ATOM 460 C C . ARG A 1 63 ? -5.920 -10.000 36.124 1.00 17.79 82 ARG A C 1
ATOM 461 O O . ARG A 1 63 ? -6.613 -9.240 36.782 1.00 18.76 82 ARG A O 1
ATOM 469 N N . LEU A 1 64 ? -4.649 -10.257 36.511 1.00 15.61 83 LEU A N 1
ATOM 470 C CA . LEU A 1 64 ? -4.094 -9.540 37.604 1.00 14.95 83 LEU A CA 1
ATOM 471 C C . LEU A 1 64 ? -3.099 -8.419 37.111 1.00 15.05 83 LEU A C 1
ATOM 472 O O . LEU A 1 64 ? -2.203 -8.049 37.887 1.00 15.60 83 LEU A O 1
ATOM 477 N N . ASN A 1 65 ? -3.255 -8.054 35.832 1.00 16.87 84 ASN A N 1
ATOM 478 C CA . ASN A 1 65 ? -2.424 -6.983 35.209 1.00 19.11 84 ASN A CA 1
ATOM 479 C C . ASN A 1 65 ? -0.931 -7.269 35.325 1.00 16.82 84 ASN A C 1
ATOM 480 O O . ASN A 1 65 ? -0.089 -6.346 35.612 1.00 16.24 84 ASN A O 1
ATOM 485 N N . ILE A 1 66 ? -0.545 -8.531 35.164 1.00 14.95 85 ILE A N 1
ATOM 486 C CA . ILE A 1 66 ? 0.859 -8.855 35.123 1.00 15.48 85 ILE A CA 1
ATOM 487 C C . ILE A 1 66 ? 1.176 -9.103 33.646 1.00 15.91 85 ILE A C 1
ATOM 488 O O . ILE A 1 66 ? 0.660 -10.054 33.047 1.00 14.27 85 ILE A O 1
ATOM 493 N N . GLY A 1 67 ? 1.991 -8.248 33.013 1.00 14.36 86 GLY A N 1
ATOM 494 C CA . GLY A 1 67 ? 2.259 -8.447 31.605 1.00 12.92 86 GLY A CA 1
ATOM 495 C C . GLY A 1 67 ? 3.151 -9.676 31.370 1.00 11.80 86 GLY A C 1
ATOM 496 O O . GLY A 1 67 ? 3.931 -10.058 32.235 1.00 12.79 86 GLY A O 1
ATOM 497 N N . GLY A 1 68 ? 3.125 -10.217 30.150 1.00 12.16 87 GLY A N 1
ATOM 498 C CA . GLY A 1 68 ? 4.003 -11.365 29.806 1.00 11.14 87 GLY A CA 1
ATOM 499 C C . GLY A 1 68 ? 5.470 -10.947 30.058 1.00 12.08 87 GLY A C 1
ATOM 500 O O . GLY A 1 68 ? 5.819 -9.809 29.806 1.00 11.37 87 GLY A O 1
ATOM 501 N N . MET A 1 69 ? 6.294 -11.847 30.590 1.00 11.51 88 MET A N 1
ATOM 502 C CA . MET A 1 69 ? 7.716 -11.408 30.853 1.00 10.53 88 MET A CA 1
ATOM 503 C C . MET A 1 69 ? 8.457 -11.554 29.534 1.00 11.08 88 MET A C 1
ATOM 504 O O . MET A 1 69 ? 8.449 -12.637 28.942 1.00 11.20 88 MET A O 1
ATOM 509 N N . CYS A 1 70 ? 9.229 -10.503 29.196 1.00 10.15 89 CYS A N 1
ATOM 510 C CA . CYS A 1 70 ? 9.983 -10.469 27.962 1.00 10.11 89 CYS A CA 1
ATOM 511 C C . CYS A 1 70 ? 11.449 -10.648 28.431 1.00 8.15 89 CYS A C 1
ATOM 512 O O . CYS A 1 70 ? 11.930 -9.903 29.292 1.00 9.14 89 CYS A O 1
ATOM 515 N N . LEU A 1 71 ? 12.067 -11.710 27.919 1.00 9.71 90 LEU A N 1
ATOM 516 C CA . LEU A 1 71 ? 13.436 -12.110 28.261 1.00 8.06 90 LEU A CA 1
ATOM 517 C C . LEU A 1 71 ? 14.274 -11.952 26.962 1.00 8.79 90 LEU A C 1
ATOM 518 O O . LEU A 1 71 ? 13.928 -12.533 25.938 1.00 9.45 90 LEU A O 1
ATOM 523 N N . GLN A 1 72 ? 15.411 -11.221 27.063 1.00 8.39 91 GLN A N 1
ATOM 524 C CA . GLN A 1 72 ? 16.140 -10.909 25.845 1.00 7.69 91 GLN A CA 1
ATOM 525 C C . GLN A 1 72 ? 17.644 -11.034 26.097 1.00 7.22 91 GLN A C 1
ATOM 526 O O . GLN A 1 72 ? 18.182 -10.580 27.162 1.00 6.91 91 GLN A O 1
ATOM 532 N N . ASP A 1 73 ? 18.311 -11.711 25.145 1.00 7.77 92 ASP A N 1
ATOM 533 C CA . ASP A 1 73 ? 19.796 -11.636 25.055 1.00 8.26 92 ASP A CA 1
ATOM 534 C C . ASP A 1 73 ? 20.219 -10.169 24.733 1.00 8.11 92 ASP A C 1
ATOM 535 O O . ASP A 1 73 ? 19.339 -9.359 24.366 1.00 7.90 92 ASP A O 1
ATOM 540 N N . SER A 1 74 ? 21.463 -9.763 24.990 1.00 7.51 93 SER A N 1
ATOM 541 C CA . SER A 1 74 ? 22.615 -10.631 25.339 1.00 6.72 93 SER A CA 1
ATOM 542 C C . SER A 1 74 ? 23.351 -10.066 26.528 1.00 6.57 93 SER A C 1
ATOM 543 O O . SER A 1 74 ? 23.023 -8.979 26.991 1.00 8.96 93 SER A O 1
ATOM 546 N N . PRO A 1 75 ? 24.436 -10.758 27.007 1.00 7.23 94 PRO A N 1
ATOM 547 C CA . PRO A 1 75 ? 25.196 -10.272 28.118 1.00 6.73 94 PRO A CA 1
ATOM 548 C C . PRO A 1 75 ? 25.976 -8.986 27.750 1.00 7.24 94 PRO A C 1
ATOM 549 O O . PRO A 1 75 ? 26.608 -8.422 28.675 1.00 9.04 94 PRO A O 1
ATOM 553 N N . LEU A 1 76 ? 25.997 -8.581 26.472 1.00 7.04 95 LEU A N 1
ATOM 554 C CA . LEU A 1 76 ? 26.745 -7.350 26.082 1.00 5.75 95 LEU A CA 1
ATOM 555 C C . LEU A 1 76 ? 25.909 -6.317 25.348 1.00 6.82 95 LEU A C 1
ATOM 556 O O . LEU A 1 76 ? 26.451 -5.337 24.789 1.00 6.78 95 LEU A O 1
ATOM 561 N N . GLY A 1 77 ? 24.579 -6.428 25.400 1.00 6.60 96 GLY A N 1
ATOM 562 C CA . GLY A 1 77 ? 23.737 -5.440 24.705 1.00 6.90 96 GLY A CA 1
ATOM 563 C C . GLY A 1 77 ? 22.514 -6.161 24.132 1.00 7.04 96 GLY A C 1
ATOM 564 O O . GLY A 1 77 ? 22.457 -7.423 24.015 1.00 6.91 96 GLY A O 1
ATOM 565 N N . ILE A 1 78 ? 21.473 -5.353 23.885 1.00 7.98 97 ILE A N 1
ATOM 566 C CA . ILE A 1 78 ? 20.181 -5.953 23.478 1.00 7.78 97 ILE A CA 1
ATOM 567 C C . ILE A 1 78 ? 20.405 -6.637 22.124 1.00 8.37 97 ILE A C 1
ATOM 568 O O . ILE A 1 78 ? 20.832 -6.043 21.107 1.00 8.16 97 ILE A O 1
ATOM 573 N N . ARG A 1 79 ? 19.937 -7.897 22.042 1.00 7.58 98 ARG A N 1
ATOM 574 C CA . ARG A 1 79 ? 20.013 -8.676 20.762 1.00 7.44 98 ARG A CA 1
ATOM 575 C C . ARG A 1 79 ? 18.792 -8.419 19.881 1.00 8.36 98 ARG A C 1
ATOM 576 O O . ARG A 1 79 ? 17.714 -8.093 20.408 1.00 9.01 98 ARG A O 1
ATOM 584 N N . ASP A 1 80 ? 19.033 -8.467 18.570 1.00 7.51 99 ASP A N 1
ATOM 585 C CA . ASP A 1 80 ? 17.918 -8.568 17.581 1.00 7.45 99 ASP A CA 1
ATOM 586 C C . ASP A 1 80 ? 16.981 -7.327 17.713 1.00 8.46 99 ASP A C 1
ATOM 587 O O . ASP A 1 80 ? 15.743 -7.458 17.494 1.00 7.71 99 ASP A O 1
ATOM 592 N N . SER A 1 81 ? 17.582 -6.116 17.919 1.00 6.66 100 SER A N 1
ATOM 593 C CA . SER A 1 81 ? 16.703 -4.954 18.110 1.00 7.13 100 SER A CA 1
ATOM 594 C C . SER A 1 81 ? 17.297 -3.767 17.271 1.00 7.60 100 SER A C 1
ATOM 595 O O . SER A 1 81 ? 18.135 -4.043 16.332 1.00 8.44 100 SER A O 1
ATOM 598 N N . ASP A 1 82 ? 16.867 -2.560 17.590 1.00 8.75 101 ASP A N 1
ATOM 599 C CA . ASP A 1 82 ? 17.421 -1.348 16.913 1.00 8.37 101 ASP A CA 1
ATOM 600 C C . ASP A 1 82 ? 17.696 -0.260 17.857 1.00 8.31 101 ASP A C 1
ATOM 601 O O . ASP A 1 82 ? 17.163 -0.184 18.967 1.00 9.97 101 ASP A O 1
ATOM 606 N N . TYR A 1 83 ? 18.595 0.632 17.402 1.00 8.15 102 TYR A N 1
ATOM 607 C CA . TYR A 1 83 ? 18.952 1.869 18.147 1.00 7.55 102 TYR A CA 1
ATOM 608 C C . TYR A 1 83 ? 19.351 1.527 19.550 1.00 7.33 102 TYR A C 1
ATOM 609 O O . TYR A 1 83 ? 19.000 2.241 20.497 1.00 7.99 102 TYR A O 1
ATOM 618 N N . ASN A 1 84 ? 20.133 0.455 19.663 1.00 7.27 103 ASN A N 1
ATOM 619 C CA . ASN A 1 84 ? 20.749 0.044 20.954 1.00 6.73 103 ASN A CA 1
ATOM 620 C C . ASN A 1 84 ? 22.257 0.138 20.860 1.00 8.14 103 ASN A C 1
ATOM 621 O O . ASN A 1 84 ? 22.794 0.366 19.737 1.00 8.39 103 ASN A O 1
ATOM 626 N N . SER A 1 85 ? 22.946 -0.002 21.991 1.00 6.90 104 SER A N 1
ATOM 627 C CA . SER A 1 85 ? 24.394 0.041 21.969 1.00 6.80 104 SER A CA 1
ATOM 628 C C . SER A 1 85 ? 25.007 -1.339 21.938 1.00 7.47 104 SER A C 1
ATOM 629 O O . SER A 1 85 ? 24.305 -2.320 22.317 1.00 8.11 104 SER A O 1
ATOM 632 N N . ALA A 1 86 ? 26.290 -1.435 21.570 1.00 6.15 105 ALA A N 1
ATOM 633 C CA . ALA A 1 86 ? 26.981 -2.727 21.504 1.00 6.92 105 ALA A CA 1
ATOM 634 C C . ALA A 1 86 ? 28.182 -2.571 22.446 1.00 7.44 105 ALA A C 1
ATOM 635 O O . ALA A 1 86 ? 29.134 -1.869 22.070 1.00 7.37 105 ALA A O 1
ATOM 637 N N . PHE A 1 87 ? 28.099 -3.158 23.639 1.00 6.21 106 PHE A N 1
ATOM 638 C CA . PHE A 1 87 ? 29.108 -2.969 24.677 1.00 5.97 106 PHE A CA 1
ATOM 639 C C . PHE A 1 87 ? 30.285 -3.930 24.451 1.00 5.82 106 PHE A C 1
ATOM 640 O O . PHE A 1 87 ? 30.188 -4.857 23.755 1.00 6.35 106 PHE A O 1
ATOM 648 N N . PRO A 1 88 ? 31.436 -3.709 25.143 1.00 5.61 107 PRO A N 1
ATOM 649 C CA . PRO A 1 88 ? 32.522 -4.649 25.013 1.00 5.78 107 PRO A CA 1
ATOM 650 C C . PRO A 1 88 ? 32.064 -5.969 25.657 1.00 5.93 107 PRO A C 1
ATOM 651 O O . PRO A 1 88 ? 31.181 -5.985 26.561 1.00 7.66 107 PRO A O 1
ATOM 655 N N . ALA A 1 89 ? 32.695 -7.039 25.199 1.00 5.77 108 ALA A N 1
ATOM 656 C CA . ALA A 1 89 ? 32.332 -8.341 25.828 1.00 5.70 108 ALA A CA 1
ATOM 657 C C . ALA A 1 89 ? 32.756 -8.490 27.316 1.00 6.15 108 ALA A C 1
ATOM 658 O O . ALA A 1 89 ? 33.589 -7.735 27.860 1.00 7.74 108 ALA A O 1
ATOM 660 N N . GLY A 1 90 ? 32.149 -9.481 27.978 1.00 6.55 109 GLY A N 1
ATOM 661 C CA . GLY A 1 90 ? 32.494 -9.817 29.401 1.00 6.88 109 GLY A CA 1
ATOM 662 C C . GLY A 1 90 ? 33.977 -9.997 29.583 1.00 6.60 109 GLY A C 1
ATOM 663 O O . GLY A 1 90 ? 34.523 -9.510 30.609 1.00 6.48 109 GLY A O 1
ATOM 664 N N . VAL A 1 91 ? 34.651 -10.630 28.622 1.00 6.45 110 VAL A N 1
ATOM 665 C CA . VAL A 1 91 ? 36.112 -10.835 28.818 1.00 6.74 110 VAL A CA 1
ATOM 666 C C . VAL A 1 91 ? 36.863 -9.460 28.932 1.00 6.56 110 VAL A C 1
ATOM 667 O O . VAL A 1 91 ? 37.891 -9.377 29.640 1.00 6.55 110 VAL A O 1
ATOM 671 N N . ASN A 1 92 ? 36.408 -8.422 28.235 1.00 6.71 111 ASN A N 1
ATOM 672 C CA . ASN A 1 92 ? 37.051 -7.126 28.354 1.00 6.75 111 ASN A CA 1
ATOM 673 C C . ASN A 1 92 ? 36.779 -6.576 29.730 1.00 6.89 111 ASN A C 1
ATOM 674 O O . ASN A 1 92 ? 37.623 -5.919 30.352 1.00 6.85 111 ASN A O 1
ATOM 679 N N . VAL A 1 93 ? 35.570 -6.827 30.254 1.00 7.00 112 VAL A N 1
ATOM 680 C CA . VAL A 1 93 ? 35.276 -6.352 31.637 1.00 6.43 112 VAL A CA 1
ATOM 681 C C . VAL A 1 93 ? 36.257 -7.021 32.609 1.00 6.66 112 VAL A C 1
ATOM 682 O O . VAL A 1 93 ? 36.874 -6.356 33.486 1.00 6.87 112 VAL A O 1
ATOM 686 N N . ALA A 1 94 ? 36.498 -8.312 32.406 1.00 6.69 113 ALA A N 1
ATOM 687 C CA . ALA A 1 94 ? 37.525 -9.034 33.232 1.00 6.97 113 ALA A CA 1
ATOM 688 C C . ALA A 1 94 ? 38.892 -8.315 33.124 1.00 7.20 113 ALA A C 1
ATOM 689 O O . ALA A 1 94 ? 39.569 -8.116 34.147 1.00 7.73 113 ALA A O 1
ATOM 691 N N . ALA A 1 95 ? 39.333 -8.009 31.880 1.00 7.37 114 ALA A N 1
ATOM 692 C CA . ALA A 1 95 ? 40.581 -7.341 31.673 1.00 7.66 114 ALA A CA 1
ATOM 693 C C . ALA A 1 95 ? 40.656 -5.951 32.358 1.00 7.55 114 ALA A C 1
ATOM 694 O O . ALA A 1 95 ? 41.787 -5.552 32.630 1.00 7.95 114 ALA A O 1
ATOM 696 N N . THR A 1 96 ? 39.534 -5.245 32.602 1.00 7.74 115 THR A N 1
ATOM 697 C CA . THR A 1 96 ? 39.676 -3.992 33.291 1.00 7.93 115 THR A CA 1
ATOM 698 C C . THR A 1 96 ? 40.097 -4.219 34.779 1.00 8.83 115 THR A C 1
ATOM 699 O O . THR A 1 96 ? 40.625 -3.298 35.388 1.00 8.60 115 THR A O 1
ATOM 703 N N . TRP A 1 97 ? 39.774 -5.363 35.349 1.00 8.32 116 TRP A N 1
ATOM 704 C CA . TRP A 1 97 ? 39.955 -5.567 36.779 1.00 8.69 116 TRP A CA 1
ATOM 705 C C . TRP A 1 97 ? 39.264 -4.477 37.616 1.00 8.99 116 TRP A C 1
ATOM 706 O O . TRP A 1 97 ? 39.748 -4.124 38.674 1.00 8.62 116 TRP A O 1
ATOM 717 N N . ASP A 1 98 ? 38.148 -3.930 37.106 1.00 7.56 117 ASP A N 1
ATOM 718 C CA . ASP A 1 98 ? 37.598 -2.686 37.631 1.00 8.53 117 ASP A CA 1
ATOM 719 C C . ASP A 1 98 ? 36.154 -2.932 38.028 1.00 8.95 117 ASP A C 1
ATOM 720 O O . ASP A 1 98 ? 35.236 -2.988 37.150 1.00 7.66 117 ASP A O 1
ATOM 725 N N . LYS A 1 99 ? 35.940 -3.095 39.350 1.00 9.20 118 LYS A N 1
ATOM 726 C CA . LYS A 1 99 ? 34.526 -3.386 39.818 1.00 9.92 118 LYS A CA 1
ATOM 727 C C . LYS A 1 99 ? 33.584 -2.256 39.436 1.00 9.89 118 LYS A C 1
ATOM 728 O O . LYS A 1 99 ? 32.360 -2.472 39.178 1.00 8.82 118 LYS A O 1
ATOM 734 N N . ASN A 1 100 ? 34.083 -1.022 39.480 1.00 10.23 119 ASN A N 1
ATOM 735 C CA . ASN A 1 100 ? 33.200 0.121 39.180 1.00 11.87 119 ASN A CA 1
ATOM 736 C C . ASN A 1 100 ? 32.764 0.071 37.701 1.00 10.44 119 ASN A C 1
ATOM 737 O O . ASN A 1 100 ? 31.596 0.314 37.374 1.00 10.07 119 ASN A O 1
ATOM 742 N N . LEU A 1 101 ? 33.703 -0.142 36.767 1.00 9.83 120 LEU A N 1
ATOM 743 C CA . LEU A 1 101 ? 33.294 -0.207 35.356 1.00 10.47 120 LEU A CA 1
ATOM 744 C C . LEU A 1 101 ? 32.337 -1.389 35.119 1.00 9.94 120 LEU A C 1
ATOM 745 O O . LEU A 1 101 ? 31.447 -1.341 34.264 1.00 10.34 120 LEU A O 1
ATOM 750 N N . ALA A 1 102 ? 32.592 -2.489 35.779 1.00 9.14 121 ALA A N 1
ATOM 751 C CA . ALA A 1 102 ? 31.654 -3.639 35.644 1.00 7.88 121 ALA A CA 1
ATOM 752 C C . ALA A 1 102 ? 30.242 -3.207 36.037 1.00 7.82 121 ALA A C 1
ATOM 753 O O . ALA A 1 102 ? 29.274 -3.484 35.302 1.00 7.15 121 ALA A O 1
ATOM 755 N N . TYR A 1 103 ? 30.116 -2.488 37.157 1.00 7.39 122 TYR A N 1
ATOM 756 C CA . TYR A 1 103 ? 28.792 -2.050 37.610 1.00 7.29 122 TYR A CA 1
ATOM 757 C C . TYR A 1 103 ? 28.235 -1.050 36.617 1.00 7.31 122 TYR A C 1
ATOM 758 O O . TYR A 1 103 ? 27.078 -1.139 36.253 1.00 7.58 122 TYR A O 1
ATOM 767 N N . LEU A 1 104 ? 29.078 -0.092 36.156 1.00 7.05 123 LEU A N 1
ATOM 768 C CA . LEU A 1 104 ? 28.523 0.957 35.249 1.00 7.40 123 LEU A CA 1
ATOM 769 C C . LEU A 1 104 ? 28.102 0.339 33.924 1.00 8.21 123 LEU A C 1
ATOM 770 O O . LEU A 1 104 ? 27.090 0.821 33.333 1.00 7.00 123 LEU A O 1
ATOM 775 N N . ARG A 1 105 ? 28.895 -0.643 33.394 1.00 7.14 124 ARG A N 1
ATOM 776 C CA . ARG A 1 105 ? 28.378 -1.286 32.141 1.00 7.58 124 ARG A CA 1
ATOM 777 C C . ARG A 1 105 ? 27.051 -2.037 32.397 1.00 8.64 124 ARG A C 1
ATOM 778 O O . ARG A 1 105 ? 26.130 -2.008 31.540 1.00 7.52 124 ARG A O 1
ATOM 786 N N . GLY A 1 106 ? 26.959 -2.694 33.590 1.00 7.82 125 GLY A N 1
ATOM 787 C CA . GLY A 1 106 ? 25.639 -3.385 33.912 1.00 7.46 125 GLY A CA 1
ATOM 788 C C . GLY A 1 106 ? 24.485 -2.303 33.950 1.00 8.30 125 GLY A C 1
ATOM 789 O O . GLY A 1 106 ? 23.397 -2.523 33.378 1.00 7.98 125 GLY A O 1
ATOM 790 N N . GLN A 1 107 ? 24.740 -1.170 34.616 1.00 8.05 126 GLN A N 1
ATOM 791 C CA . GLN A 1 107 ? 23.669 -0.111 34.731 1.00 8.20 126 GLN A CA 1
ATOM 792 C C . GLN A 1 107 ? 23.312 0.395 33.334 1.00 8.18 126 GLN A C 1
ATOM 793 O O . GLN A 1 107 ? 22.104 0.537 32.995 1.00 9.16 126 GLN A O 1
ATOM 799 N N . ALA A 1 108 ? 24.335 0.666 32.485 1.00 7.02 127 ALA A N 1
ATOM 800 C CA . ALA A 1 108 ? 24.000 1.217 31.127 1.00 7.03 127 ALA A CA 1
ATOM 801 C C . ALA A 1 108 ? 23.201 0.174 30.334 1.00 7.64 127 ALA A C 1
ATOM 802 O O . ALA A 1 108 ? 22.250 0.535 29.651 1.00 8.00 127 ALA A O 1
ATOM 804 N N . MET A 1 109 ? 23.602 -1.113 30.373 1.00 7.39 128 MET A N 1
ATOM 805 C CA . MET A 1 109 ? 22.793 -2.155 29.689 1.00 7.34 128 MET A CA 1
ATOM 806 C C . MET A 1 109 ? 21.373 -2.215 30.310 1.00 7.80 128 MET A C 1
ATOM 807 O O . MET A 1 109 ? 20.379 -2.238 29.585 1.00 7.74 128 MET A O 1
ATOM 812 N N . GLY A 1 110 ? 21.302 -2.299 31.629 1.00 8.26 129 GLY A N 1
ATOM 813 C CA . GLY A 1 110 ? 19.926 -2.408 32.259 1.00 8.62 129 GLY A CA 1
ATOM 814 C C . GLY A 1 110 ? 19.055 -1.225 31.792 1.00 9.52 129 GLY A C 1
ATOM 815 O O . GLY A 1 110 ? 17.887 -1.405 31.486 1.00 10.54 129 GLY A O 1
ATOM 816 N N . GLN A 1 111 ? 19.615 -0.020 31.733 1.00 8.51 130 GLN A N 1
ATOM 817 C CA . GLN A 1 111 ? 18.762 1.134 31.248 1.00 9.47 130 GLN A CA 1
ATOM 818 C C . GLN A 1 111 ? 18.249 0.872 29.828 1.00 9.31 130 GLN A C 1
ATOM 819 O O . GLN A 1 111 ? 17.076 1.157 29.533 1.00 8.72 130 GLN A O 1
ATOM 825 N N . GLU A 1 112 ? 19.131 0.433 28.904 1.00 9.43 131 GLU A N 1
ATOM 826 C CA . GLU A 1 112 ? 18.689 0.167 27.564 1.00 7.89 131 GLU A CA 1
ATOM 827 C C . GLU A 1 112 ? 17.626 -0.922 27.509 1.00 8.61 131 GLU A C 1
ATOM 828 O O . GLU A 1 112 ? 16.611 -0.752 26.800 1.00 8.88 131 GLU A O 1
ATOM 834 N N . PHE A 1 113 ? 17.899 -2.088 28.159 1.00 7.65 132 PHE A N 1
ATOM 835 C CA . PHE A 1 113 ? 16.920 -3.197 28.155 1.00 6.86 132 PHE A CA 1
ATOM 836 C C . PHE A 1 113 ? 15.572 -2.691 28.761 1.00 7.54 132 PHE A C 1
ATOM 837 O O . PHE A 1 113 ? 14.485 -2.844 28.158 1.00 6.89 132 PHE A O 1
ATOM 845 N N . SER A 1 114 ? 15.697 -1.918 29.808 1.00 7.86 133 SER A N 1
ATOM 846 C CA . SER A 1 114 ? 14.433 -1.411 30.429 1.00 7.83 133 SER A CA 1
ATOM 847 C C . SER A 1 114 ? 13.592 -0.570 29.452 1.00 9.82 133 SER A C 1
ATOM 848 O O . SER A 1 114 ? 12.341 -0.712 29.348 1.00 9.45 133 SER A O 1
ATOM 851 N N . ASP A 1 115 ? 14.314 0.356 28.766 1.00 9.45 134 ASP A N 1
ATOM 852 C CA . ASP A 1 115 ? 13.661 1.253 27.852 1.00 9.04 134 ASP A CA 1
ATOM 853 C C . ASP A 1 115 ? 13.096 0.628 26.621 1.00 8.95 134 ASP A C 1
ATOM 854 O O . ASP A 1 115 ? 12.291 1.293 25.902 1.00 10.93 134 ASP A O 1
ATOM 859 N N . LYS A 1 116 ? 13.489 -0.618 26.280 1.00 7.68 135 LYS A N 1
ATOM 860 C CA . LYS A 1 116 ? 12.835 -1.356 25.192 1.00 8.06 135 LYS A CA 1
ATOM 861 C C . LYS A 1 116 ? 11.608 -2.178 25.694 1.00 8.43 135 LYS A C 1
ATOM 862 O O . LYS A 1 116 ? 11.015 -2.934 24.870 1.00 9.58 135 LYS A O 1
ATOM 868 N N . GLY A 1 117 ? 11.311 -2.072 26.971 1.00 10.05 136 GLY A N 1
ATOM 869 C CA . GLY A 1 117 ? 10.161 -2.906 27.484 1.00 9.90 136 GLY A CA 1
ATOM 870 C C . GLY A 1 117 ? 10.602 -4.384 27.727 1.00 11.29 136 GLY A C 1
ATOM 871 O O . GLY A 1 117 ? 9.787 -5.317 27.693 1.00 11.71 136 GLY A O 1
ATOM 872 N N . ILE A 1 118 ? 11.898 -4.565 28.028 1.00 11.05 137 ILE A N 1
ATOM 873 C CA . ILE A 1 118 ? 12.472 -5.952 28.326 1.00 9.17 137 ILE A CA 1
ATOM 874 C C . ILE A 1 118 ? 12.514 -6.061 29.879 1.00 8.02 137 ILE A C 1
ATOM 875 O O . ILE A 1 118 ? 13.054 -5.183 30.595 1.00 8.25 137 ILE A O 1
ATOM 880 N N . ASP A 1 119 ? 11.987 -7.171 30.406 1.00 9.97 138 ASP A N 1
ATOM 881 C CA . ASP A 1 119 ? 11.954 -7.394 31.875 1.00 8.93 138 ASP A CA 1
ATOM 882 C C . ASP A 1 119 ? 13.128 -8.154 32.380 1.00 8.91 138 ASP A C 1
ATOM 883 O O . ASP A 1 119 ? 13.514 -7.977 33.561 1.00 8.70 138 ASP A O 1
ATOM 888 N N . VAL A 1 120 ? 13.699 -9.021 31.527 1.00 9.09 139 VAL A N 1
ATOM 889 C CA . VAL A 1 120 ? 14.799 -9.889 32.038 1.00 9.03 139 VAL A CA 1
ATOM 890 C C . VAL A 1 120 ? 15.924 -9.859 30.961 1.00 9.56 139 VAL A C 1
ATOM 891 O O . VAL A 1 120 ? 15.667 -10.179 29.806 1.00 9.32 139 VAL A O 1
ATOM 895 N N . GLN A 1 121 ? 17.139 -9.498 31.413 1.00 8.78 140 GLN A N 1
ATOM 896 C CA . GLN A 1 121 ? 18.317 -9.566 30.517 1.00 8.74 140 GLN A CA 1
ATOM 897 C C . GLN A 1 121 ? 18.932 -10.976 30.699 1.00 8.68 140 GLN A C 1
ATOM 898 O O . GLN A 1 121 ? 19.231 -11.421 31.861 1.00 8.66 140 GLN A O 1
ATOM 904 N N . LEU A 1 122 ? 19.140 -11.663 29.583 1.00 7.97 141 LEU A N 1
ATOM 905 C CA . LEU A 1 122 ? 19.836 -12.943 29.615 1.00 8.29 141 LEU A CA 1
ATOM 906 C C . LEU A 1 122 ? 21.350 -12.797 29.790 1.00 8.97 141 LEU A C 1
ATOM 907 O O . LEU A 1 122 ? 22.105 -13.106 28.866 1.00 9.09 141 LEU A O 1
ATOM 912 N N . GLY A 1 123 ? 21.795 -12.362 30.945 1.00 7.90 142 GLY A N 1
ATOM 913 C CA . GLY A 1 123 ? 23.218 -12.258 31.251 1.00 9.20 142 GLY A CA 1
ATOM 914 C C . GLY A 1 123 ? 23.265 -11.581 32.619 1.00 9.15 142 GLY A C 1
ATOM 915 O O . GLY A 1 123 ? 22.209 -11.110 33.129 1.00 9.36 142 GLY A O 1
ATOM 916 N N . PRO A 1 124 ? 24.450 -11.500 33.234 1.00 9.18 143 PRO A N 1
ATOM 917 C CA . PRO A 1 124 ? 25.733 -11.796 32.559 1.00 9.25 143 PRO A CA 1
ATOM 918 C C . PRO A 1 124 ? 26.103 -13.276 32.745 1.00 9.02 143 PRO A C 1
ATOM 919 O O . PRO A 1 124 ? 25.262 -14.073 33.205 1.00 9.17 143 PRO A O 1
ATOM 923 N N . ALA A 1 125 ? 27.291 -13.647 32.297 1.00 8.34 144 ALA A N 1
ATOM 924 C CA . ALA A 1 125 ? 27.738 -15.085 32.172 1.00 8.67 144 ALA A CA 1
ATOM 925 C C . ALA A 1 125 ? 28.974 -15.324 32.998 1.00 9.57 144 ALA A C 1
ATOM 926 O O . ALA A 1 125 ? 29.925 -14.492 33.033 1.00 9.45 144 ALA A O 1
ATOM 928 N N . ALA A 1 126 ? 28.965 -16.461 33.715 1.00 9.19 145 ALA A N 1
ATOM 929 C CA . ALA A 1 126 ? 30.209 -16.903 34.400 1.00 9.10 145 ALA A CA 1
ATOM 930 C C . ALA A 1 126 ? 30.376 -18.436 34.122 1.00 8.81 145 ALA A C 1
ATOM 931 O O . ALA A 1 126 ? 31.147 -19.106 34.793 1.00 10.27 145 ALA A O 1
ATOM 933 N N . GLY A 1 127 ? 29.584 -18.950 33.193 1.00 9.50 146 GLY A N 1
ATOM 934 C CA . GLY A 1 127 ? 29.628 -20.376 32.827 1.00 9.67 146 GLY A CA 1
ATOM 935 C C . GLY A 1 127 ? 29.373 -20.373 31.325 1.00 8.52 146 GLY A C 1
ATOM 936 O O . GLY A 1 127 ? 28.269 -20.004 30.872 1.00 10.73 146 GLY A O 1
ATOM 937 N N . PRO A 1 128 ? 30.396 -20.753 30.509 1.00 8.87 147 PRO A N 1
ATOM 938 C CA . PRO A 1 128 ? 31.692 -21.361 30.895 1.00 8.24 147 PRO A CA 1
ATOM 939 C C . PRO A 1 128 ? 32.538 -20.394 31.723 1.00 10.01 147 PRO A C 1
ATOM 940 O O . PRO A 1 128 ? 32.615 -19.205 31.427 1.00 10.67 147 PRO A O 1
ATOM 944 N N . LEU A 1 129 ? 33.221 -20.954 32.690 1.00 8.88 148 LEU A N 1
ATOM 945 C CA . LEU A 1 129 ? 34.201 -20.219 33.436 1.00 8.36 148 LEU A CA 1
ATOM 946 C C . LEU A 1 129 ? 35.406 -20.088 32.539 1.00 8.42 148 LEU A C 1
ATOM 947 O O . LEU A 1 129 ? 36.044 -19.032 32.547 1.00 8.51 148 LEU A O 1
ATOM 952 N N . GLY A 1 130 ? 35.758 -21.150 31.792 1.00 8.60 149 GLY A N 1
ATOM 953 C CA . GLY A 1 130 ? 36.922 -21.111 30.875 1.00 7.99 149 GLY A CA 1
ATOM 954 C C . GLY A 1 130 ? 37.954 -22.237 31.142 1.00 9.06 149 GLY A C 1
ATOM 955 O O . GLY A 1 130 ? 39.170 -22.012 31.090 1.00 10.04 149 GLY A O 1
ATOM 956 N N . ARG A 1 131 ? 37.458 -23.429 31.357 1.00 8.25 150 ARG A N 1
ATOM 957 C CA . ARG A 1 131 ? 38.277 -24.649 31.450 1.00 8.90 150 ARG A CA 1
ATOM 958 C C . ARG A 1 131 ? 39.314 -24.751 30.329 1.00 8.82 150 ARG A C 1
ATOM 959 O O . ARG A 1 131 ? 40.517 -25.193 30.603 1.00 9.80 150 ARG A O 1
ATOM 967 N N . SER A 1 132 ? 38.942 -24.401 29.103 1.00 8.82 151 SER A N 1
ATOM 968 C CA . SER A 1 132 ? 39.860 -24.675 27.950 1.00 8.79 151 SER A CA 1
ATOM 969 C C . SER A 1 132 ? 40.026 -23.336 27.179 1.00 8.38 151 SER A C 1
ATOM 970 O O . SER A 1 132 ? 39.015 -22.652 26.908 1.00 8.71 151 SER A O 1
ATOM 973 N N . PRO A 1 133 ? 41.228 -23.063 26.743 1.00 8.63 152 PRO A N 1
ATOM 974 C CA . PRO A 1 133 ? 41.390 -21.676 26.164 1.00 8.58 152 PRO A CA 1
ATOM 975 C C . PRO A 1 133 ? 40.666 -21.563 24.819 1.00 8.29 152 PRO A C 1
ATOM 976 O O . PRO A 1 133 ? 40.450 -20.371 24.296 1.00 8.85 152 PRO A O 1
ATOM 980 N N . ASP A 1 134 ? 40.422 -22.683 24.134 1.00 7.27 153 ASP A N 1
ATOM 981 C CA . ASP A 1 134 ? 39.699 -22.792 22.876 1.00 7.74 153 ASP A CA 1
ATOM 982 C C . ASP A 1 134 ? 38.203 -22.957 23.005 1.00 7.85 153 ASP A C 1
ATOM 983 O O . ASP A 1 134 ? 37.534 -23.091 21.949 1.00 9.23 153 ASP A O 1
ATOM 988 N N . GLY A 1 135 ? 37.631 -22.921 24.224 1.00 8.66 154 GLY A N 1
ATOM 989 C CA . GLY A 1 135 ? 36.184 -23.077 24.359 1.00 9.00 154 GLY A CA 1
ATOM 990 C C . GLY A 1 135 ? 35.442 -21.915 23.579 1.00 8.90 154 GLY A C 1
ATOM 991 O O . GLY A 1 135 ? 35.877 -20.726 23.713 1.00 8.87 154 GLY A O 1
ATOM 992 N N . GLY A 1 136 ? 34.372 -22.233 22.852 1.00 7.97 155 GLY A N 1
ATOM 993 C CA . GLY A 1 136 ? 33.795 -21.217 21.951 1.00 8.32 155 GLY A CA 1
ATOM 994 C C . GLY A 1 136 ? 33.133 -20.022 22.660 1.00 8.22 155 GLY A C 1
ATOM 995 O O . GLY A 1 136 ? 32.891 -19.000 22.014 1.00 7.68 155 GLY A O 1
ATOM 996 N N . ARG A 1 137 ? 32.826 -20.125 23.961 1.00 7.60 156 ARG A N 1
ATOM 997 C CA . ARG A 1 137 ? 32.016 -18.996 24.576 1.00 7.55 156 ARG A CA 1
ATOM 998 C C . ARG A 1 137 ? 32.675 -18.392 25.798 1.00 7.33 156 ARG A C 1
ATOM 999 O O . ARG A 1 137 ? 31.996 -17.639 26.505 1.00 7.71 156 ARG A O 1
ATOM 1007 N N . ASN A 1 138 ? 33.959 -18.623 26.025 1.00 8.07 157 ASN A N 1
ATOM 1008 C CA . ASN A 1 138 ? 34.560 -18.142 27.233 1.00 7.85 157 ASN A CA 1
ATOM 1009 C C . ASN A 1 138 ? 34.442 -16.602 27.293 1.00 7.08 157 ASN A C 1
ATOM 1010 O O . ASN A 1 138 ? 34.257 -15.985 28.394 1.00 8.71 157 ASN A O 1
ATOM 1015 N N . TRP A 1 139 ? 34.604 -16.005 26.088 1.00 8.70 158 TRP A N 1
ATOM 1016 C CA . TRP A 1 139 ? 34.646 -14.535 25.941 1.00 7.48 158 TRP A CA 1
ATOM 1017 C C . TRP A 1 139 ? 33.348 -13.848 26.464 1.00 8.19 158 TRP A C 1
ATOM 1018 O O . TRP A 1 139 ? 33.362 -12.672 26.792 1.00 6.38 158 TRP A O 1
ATOM 1029 N N . GLU A 1 140 ? 32.234 -14.571 26.538 1.00 7.05 159 GLU A N 1
ATOM 1030 C CA . GLU A 1 140 ? 30.937 -13.964 27.015 1.00 7.01 159 GLU A CA 1
ATOM 1031 C C . GLU A 1 140 ? 30.989 -13.740 28.501 1.00 7.24 159 GLU A C 1
ATOM 1032 O O . GLU A 1 140 ? 30.186 -12.929 29.038 1.00 7.27 159 GLU A O 1
ATOM 1038 N N . GLY A 1 141 ? 31.837 -14.572 29.165 1.00 7.78 160 GLY A N 1
ATOM 1039 C CA . GLY A 1 141 ? 31.943 -14.581 30.652 1.00 8.34 160 GLY A CA 1
ATOM 1040 C C . GLY A 1 141 ? 33.060 -13.623 31.050 1.00 8.62 160 GLY A C 1
ATOM 1041 O O . GLY A 1 141 ? 33.084 -12.471 30.593 1.00 9.75 160 GLY A O 1
ATOM 1042 N N . PHE A 1 142 ? 33.936 -14.041 31.977 1.00 7.58 161 PHE A N 1
ATOM 1043 C CA . PHE A 1 142 ? 34.937 -13.146 32.469 1.00 7.16 161 PHE A CA 1
ATOM 1044 C C . PHE A 1 142 ? 36.316 -13.752 32.408 1.00 8.28 161 PHE A C 1
ATOM 1045 O O . PHE A 1 142 ? 37.048 -13.532 31.419 1.00 7.48 161 PHE A O 1
ATOM 1053 N N . SER A 1 143 ? 36.639 -14.586 33.388 1.00 7.39 162 SER A N 1
ATOM 1054 C CA . SER A 1 143 ? 38.014 -15.114 33.469 1.00 8.61 162 SER A CA 1
ATOM 1055 C C . SER A 1 143 ? 37.947 -16.594 33.966 1.00 8.39 162 SER A C 1
ATOM 1056 O O . SER A 1 143 ? 37.012 -16.947 34.707 1.00 9.59 162 SER A O 1
ATOM 1059 N N . PRO A 1 144 ? 38.973 -17.396 33.675 1.00 9.48 163 PRO A N 1
ATOM 1060 C CA . PRO A 1 144 ? 39.046 -18.782 34.260 1.00 9.58 163 PRO A CA 1
ATOM 1061 C C . PRO A 1 144 ? 39.368 -18.679 35.767 1.00 11.80 163 PRO A C 1
ATOM 1062 O O . PRO A 1 144 ? 39.440 -19.720 36.456 1.00 14.37 163 PRO A O 1
ATOM 1066 N N . ASP A 1 145 ? 39.596 -17.492 36.296 1.00 10.44 164 ASP A N 1
ATOM 1067 C CA . ASP A 1 145 ? 39.844 -17.403 37.756 1.00 9.85 164 ASP A CA 1
ATOM 1068 C C . ASP A 1 145 ? 38.490 -17.131 38.462 1.00 9.22 164 ASP A C 1
ATOM 1069 O O . ASP A 1 145 ? 37.799 -16.174 38.113 1.00 8.92 164 ASP A O 1
ATOM 1074 N N . PRO A 1 146 ? 38.082 -17.995 39.451 1.00 9.63 165 PRO A N 1
ATOM 1075 C CA . PRO A 1 146 ? 36.784 -17.759 40.071 1.00 9.71 165 PRO A CA 1
ATOM 1076 C C . PRO A 1 146 ? 36.683 -16.490 40.950 1.00 8.69 165 PRO A C 1
ATOM 1077 O O . PRO A 1 146 ? 35.576 -15.932 40.969 1.00 10.91 165 PRO A O 1
ATOM 1081 N N . ALA A 1 147 ? 37.757 -16.019 41.613 1.00 8.90 166 ALA A N 1
ATOM 1082 C CA . ALA A 1 147 ? 37.625 -14.795 42.455 1.00 8.19 166 ALA A CA 1
ATOM 1083 C C . ALA A 1 147 ? 37.341 -13.545 41.567 1.00 8.02 166 ALA A C 1
ATOM 1084 O O . ALA A 1 147 ? 36.373 -12.813 41.779 1.00 8.21 166 ALA A O 1
ATOM 1086 N N . LEU A 1 148 ? 38.140 -13.431 40.530 1.00 7.79 167 LEU A N 1
ATOM 1087 C CA . LEU A 1 148 ? 38.007 -12.248 39.569 1.00 8.90 167 LEU A CA 1
ATOM 1088 C C . LEU A 1 148 ? 36.661 -12.357 38.908 1.00 9.03 167 LEU A C 1
ATOM 1089 O O . LEU A 1 148 ? 35.885 -11.351 38.871 1.00 8.21 167 LEU A O 1
ATOM 1094 N N . THR A 1 149 ? 36.323 -13.527 38.402 1.00 8.37 168 THR A N 1
ATOM 1095 C CA . THR A 1 149 ? 35.041 -13.621 37.765 1.00 8.01 168 THR A CA 1
ATOM 1096 C C . THR A 1 149 ? 33.877 -13.332 38.701 1.00 8.24 168 THR A C 1
ATOM 1097 O O . THR A 1 149 ? 32.967 -12.616 38.353 1.00 7.32 168 THR A O 1
ATOM 1101 N N . GLY A 1 150 ? 33.865 -13.991 39.860 1.00 7.87 169 GLY A N 1
ATOM 1102 C CA . GLY A 1 150 ? 32.692 -13.806 40.790 1.00 8.58 169 GLY A CA 1
ATOM 1103 C C . GLY A 1 150 ? 32.450 -12.348 41.156 1.00 8.37 169 GLY A C 1
ATOM 1104 O O . GLY A 1 150 ? 31.301 -11.873 41.137 1.00 9.07 169 GLY A O 1
ATOM 1105 N N . VAL A 1 151 ? 33.504 -11.613 41.396 1.00 8.99 170 VAL A N 1
ATOM 1106 C CA . VAL A 1 151 ? 33.319 -10.232 41.819 1.00 9.43 170 VAL A CA 1
ATOM 1107 C C . VAL A 1 151 ? 32.759 -9.397 40.657 1.00 10.21 170 VAL A C 1
ATOM 1108 O O . VAL A 1 151 ? 31.823 -8.605 40.843 1.00 9.17 170 VAL A O 1
ATOM 1112 N N . LEU A 1 152 ? 33.342 -9.567 39.456 1.00 9.48 171 LEU A N 1
ATOM 1113 C CA . LEU A 1 152 ? 32.864 -8.698 38.350 1.00 8.54 171 LEU A CA 1
ATOM 1114 C C . LEU A 1 152 ? 31.492 -9.152 37.831 1.00 8.13 171 LEU A C 1
ATOM 1115 O O . LEU A 1 152 ? 30.692 -8.325 37.298 1.00 8.31 171 LEU A O 1
ATOM 1120 N N . PHE A 1 153 ? 31.219 -10.429 37.963 1.00 7.12 172 PHE A N 1
ATOM 1121 C CA . PHE A 1 153 ? 29.909 -11.022 37.657 1.00 8.28 172 PHE A CA 1
ATOM 1122 C C . PHE A 1 153 ? 28.858 -10.364 38.577 1.00 8.45 172 PHE A C 1
ATOM 1123 O O . PHE A 1 153 ? 27.856 -9.876 38.151 1.00 7.15 172 PHE A O 1
ATOM 1131 N N . ALA A 1 154 ? 29.165 -10.375 39.868 1.00 9.13 173 ALA A N 1
ATOM 1132 C CA . ALA A 1 154 ? 28.257 -9.755 40.865 1.00 7.93 173 ALA A CA 1
ATOM 1133 C C . ALA A 1 154 ? 28.030 -8.265 40.622 1.00 7.63 173 ALA A C 1
ATOM 1134 O O . ALA A 1 154 ? 26.914 -7.785 40.705 1.00 8.02 173 ALA A O 1
ATOM 1136 N N . GLU A 1 155 ? 29.104 -7.531 40.324 1.00 7.69 174 GLU A N 1
ATOM 1137 C CA . GLU A 1 155 ? 28.984 -6.076 40.072 1.00 8.21 174 GLU A CA 1
ATOM 1138 C C . GLU A 1 155 ? 28.095 -5.878 38.835 1.00 7.35 174 GLU A C 1
ATOM 1139 O O . GLU A 1 155 ? 27.287 -4.952 38.785 1.00 8.43 174 GLU A O 1
ATOM 1145 N N . THR A 1 156 ? 28.279 -6.716 37.805 1.00 7.11 175 THR A N 1
ATOM 1146 C CA . THR A 1 156 ? 27.489 -6.543 36.592 1.00 7.41 175 THR A CA 1
ATOM 1147 C C . THR A 1 156 ? 25.977 -6.758 36.884 1.00 8.08 175 THR A C 1
ATOM 1148 O O . THR A 1 156 ? 25.097 -5.977 36.471 1.00 7.86 175 THR A O 1
ATOM 1152 N N . ILE A 1 157 ? 25.709 -7.828 37.650 1.00 7.47 176 ILE A N 1
ATOM 1153 C CA . ILE A 1 157 ? 24.339 -8.091 38.094 1.00 7.30 176 ILE A CA 1
ATOM 1154 C C . ILE A 1 157 ? 23.750 -6.869 38.840 1.00 7.82 176 ILE A C 1
ATOM 1155 O O . ILE A 1 157 ? 22.572 -6.506 38.611 1.00 8.75 176 ILE A O 1
ATOM 1160 N N . LYS A 1 158 ? 24.487 -6.355 39.804 1.00 8.24 177 LYS A N 1
ATOM 1161 C CA . LYS A 1 158 ? 23.933 -5.247 40.620 1.00 9.18 177 LYS A CA 1
ATOM 1162 C C . LYS A 1 158 ? 23.629 -4.035 39.718 1.00 9.47 177 LYS A C 1
ATOM 1163 O O . LYS A 1 158 ? 22.622 -3.328 39.902 1.00 9.87 177 LYS A O 1
ATOM 1169 N N . GLY A 1 159 ? 24.540 -3.777 38.772 1.00 7.72 178 GLY A N 1
ATOM 1170 C CA . GLY A 1 159 ? 24.273 -2.645 37.811 1.00 8.34 178 GLY A CA 1
ATOM 1171 C C . GLY A 1 159 ? 22.994 -2.820 36.998 1.00 8.16 178 GLY A C 1
ATOM 1172 O O . GLY A 1 159 ? 22.168 -1.949 36.891 1.00 7.77 178 GLY A O 1
ATOM 1173 N N . ILE A 1 160 ? 22.781 -4.032 36.457 1.00 8.78 179 ILE A N 1
ATOM 1174 C CA . ILE A 1 160 ? 21.544 -4.306 35.672 1.00 7.68 179 ILE A CA 1
ATOM 1175 C C . ILE A 1 160 ? 20.321 -4.211 36.575 1.00 8.19 179 ILE A C 1
ATOM 1176 O O . ILE A 1 160 ? 19.355 -3.565 36.221 1.00 7.96 179 ILE A O 1
ATOM 1181 N N . GLN A 1 161 ? 20.360 -4.866 37.741 1.00 7.51 180 GLN A N 1
ATOM 1182 C CA . GLN A 1 161 ? 19.131 -4.935 38.576 1.00 8.69 180 GLN A CA 1
ATOM 1183 C C . GLN A 1 161 ? 18.858 -3.603 39.243 1.00 10.29 180 GLN A C 1
ATOM 1184 O O . GLN A 1 161 ? 17.701 -3.272 39.462 1.00 9.48 180 GLN A O 1
ATOM 1190 N N . ASP A 1 162 ? 19.900 -2.856 39.590 1.00 10.83 181 ASP A N 1
ATOM 1191 C CA . ASP A 1 162 ? 19.657 -1.445 40.128 1.00 12.50 181 ASP A CA 1
ATOM 1192 C C . ASP A 1 162 ? 18.963 -0.585 39.092 1.00 12.88 181 ASP A C 1
ATOM 1193 O O . ASP A 1 162 ? 18.331 0.426 39.452 1.00 12.65 181 ASP A O 1
ATOM 1198 N N . ALA A 1 163 ? 19.146 -0.916 37.808 1.00 11.95 182 ALA A N 1
ATOM 1199 C CA . ALA A 1 163 ? 18.480 -0.197 36.709 1.00 11.14 182 ALA A CA 1
ATOM 1200 C C . ALA A 1 163 ? 17.087 -0.775 36.402 1.00 11.40 182 ALA A C 1
ATOM 1201 O O . ALA A 1 163 ? 16.429 -0.356 35.422 1.00 10.71 182 ALA A O 1
ATOM 1203 N N . GLY A 1 164 ? 16.629 -1.730 37.216 1.00 10.96 183 GLY A N 1
ATOM 1204 C CA . GLY A 1 164 ? 15.232 -2.176 37.129 1.00 11.21 183 GLY A CA 1
ATOM 1205 C C . GLY A 1 164 ? 14.990 -3.312 36.159 1.00 9.95 183 GLY A C 1
ATOM 1206 O O . GLY A 1 164 ? 13.855 -3.504 35.733 1.00 9.54 183 GLY A O 1
ATOM 1207 N N . VAL A 1 165 ? 16.018 -4.113 35.843 1.00 8.79 184 VAL A N 1
ATOM 1208 C CA . VAL A 1 165 ? 15.797 -5.295 34.908 1.00 8.12 184 VAL A CA 1
ATOM 1209 C C . VAL A 1 165 ? 16.291 -6.563 35.664 1.00 8.40 184 VAL A C 1
ATOM 1210 O O . VAL A 1 165 ? 17.275 -6.464 36.369 1.00 8.35 184 VAL A O 1
ATOM 1214 N N . VAL A 1 166 ? 15.597 -7.722 35.582 1.00 8.30 185 VAL A N 1
ATOM 1215 C CA . VAL A 1 166 ? 16.117 -8.894 36.267 1.00 7.79 185 VAL A CA 1
ATOM 1216 C C . VAL A 1 166 ? 17.364 -9.379 35.486 1.00 8.00 185 VAL A C 1
ATOM 1217 O O . VAL A 1 166 ? 17.251 -9.527 34.246 1.00 9.83 185 VAL A O 1
ATOM 1221 N N . ALA A 1 167 ? 18.478 -9.667 36.168 1.00 7.98 186 ALA A N 1
ATOM 1222 C CA . ALA A 1 167 ? 19.674 -10.266 35.452 1.00 7.64 186 ALA A CA 1
ATOM 1223 C C . ALA A 1 167 ? 19.500 -11.765 35.515 1.00 8.50 186 ALA A C 1
ATOM 1224 O O . ALA A 1 167 ? 18.920 -12.310 36.501 1.00 8.59 186 ALA A O 1
ATOM 1226 N N . THR A 1 168 ? 20.152 -12.458 34.592 1.00 8.68 187 THR A N 1
ATOM 1227 C CA . THR A 1 168 ? 20.106 -13.932 34.548 1.00 8.88 187 THR A CA 1
ATOM 1228 C C . THR A 1 168 ? 21.557 -14.385 34.589 1.00 8.41 187 THR A C 1
ATOM 1229 O O . THR A 1 168 ? 22.265 -14.362 33.598 1.00 9.44 187 THR A O 1
ATOM 1233 N N . ALA A 1 169 ? 21.906 -14.993 35.717 1.00 7.13 188 ALA A N 1
ATOM 1234 C CA . ALA A 1 169 ? 23.250 -15.589 35.840 1.00 7.02 188 ALA A CA 1
ATOM 1235 C C . ALA A 1 169 ? 23.297 -16.905 35.025 1.00 8.11 188 ALA A C 1
ATOM 1236 O O . ALA A 1 169 ? 22.568 -17.811 35.337 1.00 8.64 188 ALA A O 1
ATOM 1238 N N . LYS A 1 170 ? 24.178 -17.027 34.006 1.00 8.07 189 LYS A N 1
ATOM 1239 C CA . LYS A 1 170 ? 24.170 -18.196 33.114 1.00 8.29 189 LYS A CA 1
ATOM 1240 C C . LYS A 1 170 ? 25.637 -18.577 32.850 1.00 8.78 189 LYS A C 1
ATOM 1241 O O . LYS A 1 170 ? 26.515 -17.776 33.119 1.00 9.13 189 LYS A O 1
ATOM 1247 N N . HIS A 1 171 ? 25.916 -19.725 32.247 1.00 8.27 190 HIS A N 1
ATOM 1248 C CA . HIS A 1 171 ? 24.961 -20.863 32.059 1.00 8.67 190 HIS A CA 1
ATOM 1249 C C . HIS A 1 171 ? 25.326 -21.859 33.214 1.00 8.87 190 HIS A C 1
ATOM 1250 O O . HIS A 1 171 ? 26.492 -22.214 33.406 1.00 8.45 190 HIS A O 1
ATOM 1257 N N . TYR A 1 172 ? 24.285 -22.270 33.953 1.00 8.98 191 TYR A N 1
ATOM 1258 C CA . TYR A 1 172 ? 24.510 -23.010 35.168 1.00 9.71 191 TYR A CA 1
ATOM 1259 C C . TYR A 1 172 ? 24.300 -24.542 34.839 1.00 9.07 191 TYR A C 1
ATOM 1260 O O . TYR A 1 172 ? 23.130 -24.947 34.650 1.00 9.77 191 TYR A O 1
ATOM 1269 N N . ILE A 1 173 ? 25.336 -25.400 34.648 1.00 9.11 192 ILE A N 1
ATOM 1270 C CA . ILE A 1 173 ? 26.723 -25.187 35.050 1.00 8.72 192 ILE A CA 1
ATOM 1271 C C . ILE A 1 173 ? 27.546 -26.202 34.276 1.00 8.98 192 ILE A C 1
ATOM 1272 O O . ILE A 1 173 ? 27.020 -27.212 33.826 1.00 9.33 192 ILE A O 1
ATOM 1277 N N . LEU A 1 174 ? 28.833 -25.847 34.053 1.00 8.10 193 LEU A N 1
ATOM 1278 C CA . LEU A 1 174 ? 29.793 -26.760 33.468 1.00 8.29 193 LEU A CA 1
ATOM 1279 C C . LEU A 1 174 ? 29.604 -26.885 31.973 1.00 9.24 193 LEU A C 1
ATOM 1280 O O . LEU A 1 174 ? 30.130 -27.862 31.332 1.00 9.20 193 LEU A O 1
ATOM 1285 N N . ASN A 1 175 ? 29.035 -25.858 31.345 1.00 9.25 194 ASN A N 1
ATOM 1286 C CA . ASN A 1 175 ? 28.933 -25.885 29.902 1.00 9.89 194 ASN A CA 1
ATOM 1287 C C . ASN A 1 175 ? 30.271 -25.311 29.282 1.00 11.37 194 ASN A C 1
ATOM 1288 O O . ASN A 1 175 ? 30.325 -24.156 28.691 1.00 10.45 194 ASN A O 1
ATOM 1293 N N . GLU A 1 176 ? 31.329 -26.080 29.446 1.00 9.62 195 GLU A N 1
ATOM 1294 C CA . GLU A 1 176 ? 32.724 -25.514 29.200 1.00 9.13 195 GLU A CA 1
ATOM 1295 C C . GLU A 1 176 ? 33.191 -25.720 27.739 1.00 10.61 195 GLU A C 1
ATOM 1296 O O . GLU A 1 176 ? 34.278 -25.285 27.399 1.00 10.45 195 GLU A O 1
ATOM 1302 N N . GLN A 1 177 ? 32.341 -26.317 26.906 1.00 10.56 196 GLN A N 1
ATOM 1303 C CA . GLN A 1 177 ? 32.665 -26.385 25.479 1.00 9.33 196 GLN A CA 1
ATOM 1304 C C . GLN A 1 177 ? 31.411 -26.443 24.592 1.00 9.44 196 GLN A C 1
ATOM 1305 O O . GLN A 1 177 ? 30.310 -26.805 25.052 1.00 10.45 196 GLN A O 1
ATOM 1311 N N . GLU A 1 178 ? 31.570 -26.061 23.316 1.00 8.54 197 GLU A N 1
ATOM 1312 C CA . GLU A 1 178 ? 30.395 -26.074 22.411 1.00 8.56 197 GLU A CA 1
ATOM 1313 C C . GLU A 1 178 ? 30.176 -27.416 21.739 1.00 9.25 197 GLU A C 1
ATOM 1314 O O . GLU A 1 178 ? 29.026 -27.772 21.476 1.00 10.20 197 GLU A O 1
ATOM 1320 N N . HIS A 1 179 ? 31.262 -28.157 21.464 1.00 8.03 198 HIS A N 1
ATOM 1321 C CA . HIS A 1 179 ? 31.063 -29.439 20.715 1.00 9.06 198 HIS A CA 1
ATOM 1322 C C . HIS A 1 179 ? 30.201 -30.377 21.559 1.00 8.78 198 HIS A C 1
ATOM 1323 O O . HIS A 1 179 ? 30.483 -30.549 22.777 1.00 10.23 198 HIS A O 1
ATOM 1330 N N . PHE A 1 180 ? 29.155 -30.900 20.899 1.00 9.55 199 PHE A N 1
ATOM 1331 C CA . PHE A 1 180 ? 28.254 -31.998 21.450 1.00 11.25 199 PHE A CA 1
ATOM 1332 C C . PHE A 1 180 ? 27.351 -31.393 22.528 1.00 11.50 199 PHE A C 1
ATOM 1333 O O . PHE A 1 180 ? 26.693 -32.172 23.258 1.00 13.37 199 PHE A O 1
ATOM 1341 N N . ARG A 1 181 ? 27.172 -30.054 22.524 1.00 9.76 200 ARG A N 1
ATOM 1342 C CA . ARG A 1 181 ? 26.316 -29.449 23.578 1.00 9.40 200 ARG A CA 1
ATOM 1343 C C . ARG A 1 181 ? 24.826 -29.694 23.323 1.00 10.93 200 ARG A C 1
ATOM 1344 O O . ARG A 1 181 ? 24.006 -29.575 24.270 1.00 11.08 200 ARG A O 1
ATOM 1352 N N . GLN A 1 182 ? 24.430 -29.880 22.050 1.00 10.95 201 GLN A N 1
ATOM 1353 C CA . GLN A 1 182 ? 22.985 -30.193 21.677 1.00 11.50 201 GLN A CA 1
ATOM 1354 C C . GLN A 1 182 ? 22.998 -31.316 20.648 1.00 12.37 201 GLN A C 1
ATOM 1355 O O . GLN A 1 182 ? 23.802 -31.350 19.728 1.00 12.16 201 GLN A O 1
ATOM 1361 N N . VAL A 1 183 ? 22.096 -32.268 20.834 1.00 10.51 202 VAL A N 1
ATOM 1362 C CA . VAL A 1 183 ? 22.005 -33.408 19.905 1.00 11.32 202 VAL A CA 1
ATOM 1363 C C . VAL A 1 183 ? 21.732 -33.000 18.442 1.00 12.28 202 VAL A C 1
ATOM 1364 O O . VAL A 1 183 ? 22.512 -33.487 17.525 1.00 13.92 202 VAL A O 1
ATOM 1368 N N . ALA A 1 184 ? 20.756 -32.122 18.142 1.00 15.73 203 ALA A N 1
ATOM 1369 C CA . ALA A 1 184 ? 20.489 -31.825 16.704 1.00 17.72 203 ALA A CA 1
ATOM 1370 C C . ALA A 1 184 ? 21.577 -30.992 16.111 1.00 18.59 203 ALA A C 1
ATOM 1371 O O . ALA A 1 184 ? 21.993 -31.224 14.929 1.00 17.55 203 ALA A O 1
ATOM 1373 N N . GLU A 1 185 ? 22.183 -30.100 16.924 1.00 16.35 204 GLU A N 1
ATOM 1374 C CA . GLU A 1 185 ? 23.416 -29.444 16.444 1.00 17.46 204 GLU A CA 1
ATOM 1375 C C . GLU A 1 185 ? 24.563 -30.416 16.077 1.00 17.11 204 GLU A C 1
ATOM 1376 O O . GLU A 1 185 ? 25.224 -30.348 14.990 1.00 16.30 204 GLU A O 1
ATOM 1382 N N . ALA A 1 186 ? 24.790 -31.385 16.957 1.00 14.75 205 ALA A N 1
ATOM 1383 C CA . ALA A 1 186 ? 25.830 -32.348 16.686 1.00 13.53 205 ALA A CA 1
ATOM 1384 C C . ALA A 1 186 ? 25.527 -33.142 15.318 1.00 12.93 205 ALA A C 1
ATOM 1385 O O . ALA A 1 186 ? 26.496 -33.390 14.531 1.00 14.96 205 ALA A O 1
ATOM 1387 N N . ALA A 1 187 ? 24.265 -33.519 15.141 1.00 16.00 206 ALA A N 1
ATOM 1388 C CA . ALA A 1 187 ? 23.787 -34.250 13.940 1.00 15.29 206 ALA A CA 1
ATOM 1389 C C . ALA A 1 187 ? 24.077 -33.365 12.695 1.00 18.89 206 ALA A C 1
ATOM 1390 O O . ALA A 1 187 ? 24.618 -33.880 11.678 1.00 16.02 206 ALA A O 1
ATOM 1392 N N . GLY A 1 188 ? 23.790 -32.053 12.784 1.00 17.98 207 GLY A N 1
ATOM 1393 C CA . GLY A 1 188 ? 24.133 -31.083 11.701 1.00 18.89 207 GLY A CA 1
ATOM 1394 C C . GLY A 1 188 ? 25.576 -31.090 11.274 1.00 17.74 207 GLY A C 1
ATOM 1395 O O . GLY A 1 188 ? 25.932 -30.789 10.120 1.00 18.03 207 GLY A O 1
ATOM 1396 N N . TYR A 1 189 ? 26.456 -31.388 12.219 1.00 14.25 208 TYR A N 1
ATOM 1397 C CA . TYR A 1 189 ? 27.901 -31.392 12.033 1.00 14.87 208 TYR A CA 1
ATOM 1398 C C . TYR A 1 189 ? 28.404 -32.820 11.762 1.00 15.06 208 TYR A C 1
ATOM 1399 O O . TYR A 1 189 ? 29.603 -33.040 11.737 1.00 16.90 208 TYR A O 1
ATOM 1408 N N . GLY A 1 190 ? 27.449 -33.726 11.646 1.00 17.61 209 GLY A N 1
ATOM 1409 C CA . GLY A 1 190 ? 27.772 -35.149 11.238 1.00 17.42 209 GLY A CA 1
ATOM 1410 C C . GLY A 1 190 ? 28.020 -36.105 12.379 1.00 19.56 209 GLY A C 1
ATOM 1411 O O . GLY A 1 190 ? 28.619 -37.206 12.149 1.00 20.69 209 GLY A O 1
ATOM 1412 N N . PHE A 1 191 ? 27.639 -35.738 13.595 1.00 16.30 210 PHE A N 1
ATOM 1413 C CA . PHE A 1 191 ? 27.950 -36.605 14.743 1.00 15.60 210 PHE A CA 1
ATOM 1414 C C . PHE A 1 191 ? 26.588 -37.169 15.250 1.00 17.75 210 PHE A C 1
ATOM 1415 O O . PHE A 1 191 ? 25.621 -36.392 15.488 1.00 18.76 210 PHE A O 1
ATOM 1423 N N . ASN A 1 192 ? 26.516 -38.470 15.512 1.00 16.14 211 ASN A N 1
ATOM 1424 C CA . ASN A 1 192 ? 25.315 -39.105 15.998 1.00 19.32 211 ASN A CA 1
ATOM 1425 C C . ASN A 1 192 ? 25.438 -39.390 17.500 1.00 16.90 211 ASN A C 1
ATOM 1426 O O . ASN A 1 192 ? 26.195 -40.254 17.875 1.00 15.78 211 ASN A O 1
ATOM 1431 N N . ILE A 1 193 ? 24.722 -38.632 18.349 1.00 16.18 212 ILE A N 1
ATOM 1432 C CA . ILE A 1 193 ? 24.811 -38.909 19.782 1.00 13.53 212 ILE A CA 1
ATOM 1433 C C . ILE A 1 193 ? 23.394 -38.921 20.294 1.00 13.46 212 ILE A C 1
ATOM 1434 O O . ILE A 1 193 ? 22.500 -38.183 19.766 1.00 15.07 212 ILE A O 1
ATOM 1439 N N . SER A 1 194 ? 23.138 -39.731 21.352 1.00 14.71 213 SER A N 1
ATOM 1440 C CA . SER A 1 194 ? 21.768 -39.809 21.806 1.00 15.14 213 SER A CA 1
ATOM 1441 C C . SER A 1 194 ? 21.418 -38.716 22.813 1.00 14.65 213 SER A C 1
ATOM 1442 O O . SER A 1 194 ? 20.249 -38.450 23.078 1.00 14.38 213 SER A O 1
ATOM 1445 N N . ASP A 1 195 ? 22.427 -38.157 23.435 1.00 13.75 214 ASP A N 1
ATOM 1446 C CA . ASP A 1 195 ? 22.194 -37.178 24.552 1.00 13.73 214 ASP A CA 1
ATOM 1447 C C . ASP A 1 195 ? 23.433 -36.264 24.530 1.00 11.95 214 ASP A C 1
ATOM 1448 O O . ASP A 1 195 ? 24.478 -36.603 23.927 1.00 10.19 214 ASP A O 1
ATOM 1453 N N . THR A 1 196 ? 23.335 -35.098 25.223 1.00 13.28 215 THR A N 1
ATOM 1454 C CA . THR A 1 196 ? 24.414 -34.165 25.108 1.00 10.81 215 THR A CA 1
ATOM 1455 C C . THR A 1 196 ? 25.587 -34.492 26.004 1.00 11.92 215 THR A C 1
ATOM 1456 O O . THR A 1 196 ? 25.510 -35.257 26.935 1.00 11.72 215 THR A O 1
ATOM 1460 N N . ILE A 1 197 ? 26.720 -33.869 25.677 1.00 10.18 216 ILE A N 1
ATOM 1461 C CA . ILE A 1 197 ? 28.000 -34.043 26.404 1.00 10.35 216 ILE A CA 1
ATOM 1462 C C . ILE A 1 197 ? 27.765 -33.923 27.900 1.00 11.08 216 ILE A C 1
ATOM 1463 O O . ILE A 1 197 ? 27.005 -33.073 28.364 1.00 12.40 216 ILE A O 1
ATOM 1468 N N . SER A 1 198 ? 28.430 -34.791 28.633 1.00 11.53 217 SER A N 1
ATOM 1469 C CA . SER A 1 198 ? 28.330 -34.833 30.061 1.00 10.64 217 SER A CA 1
ATOM 1470 C C . SER A 1 198 ? 29.591 -34.305 30.701 1.00 10.86 217 SER A C 1
ATOM 1471 O O . SER A 1 198 ? 30.607 -34.895 30.553 1.00 12.40 217 SER A O 1
ATOM 1474 N N . SER A 1 199 ? 29.490 -33.208 31.431 1.00 10.06 218 SER A N 1
ATOM 1475 C CA . SER A 1 199 ? 30.634 -32.757 32.228 1.00 9.01 218 SER A CA 1
ATOM 1476 C C . SER A 1 199 ? 30.664 -33.558 33.526 1.00 11.13 218 SER A C 1
ATOM 1477 O O . SER A 1 199 ? 29.685 -33.453 34.341 1.00 11.46 218 SER A O 1
ATOM 1480 N N . ASN A 1 200 ? 31.779 -34.241 33.744 1.00 11.09 219 ASN A N 1
ATOM 1481 C CA . ASN A 1 200 ? 31.889 -35.074 34.958 1.00 12.46 219 ASN A CA 1
ATOM 1482 C C . ASN A 1 200 ? 32.903 -34.465 35.829 1.00 11.02 219 ASN A C 1
ATOM 1483 O O . ASN A 1 200 ? 34.100 -34.450 35.502 1.00 12.14 219 ASN A O 1
ATOM 1488 N N . VAL A 1 201 ? 32.510 -33.987 37.012 1.00 10.89 220 VAL A N 1
ATOM 1489 C CA . VAL A 1 201 ? 33.437 -33.196 37.827 1.00 12.23 220 VAL A CA 1
ATOM 1490 C C . VAL A 1 201 ? 33.235 -33.575 39.329 1.00 11.60 220 VAL A C 1
ATOM 1491 O O . VAL A 1 201 ? 32.077 -33.802 39.757 1.00 13.50 220 VAL A O 1
ATOM 1495 N N . ASP A 1 202 ? 34.340 -33.544 40.062 1.00 12.89 221 ASP A N 1
ATOM 1496 C CA . ASP A 1 202 ? 34.325 -33.972 41.489 1.00 13.43 221 ASP A CA 1
ATOM 1497 C C . ASP A 1 202 ? 33.725 -32.812 42.357 1.00 14.72 221 ASP A C 1
ATOM 1498 O O . ASP A 1 202 ? 33.708 -31.632 41.935 1.00 12.82 221 ASP A O 1
ATOM 1503 N N . ASP A 1 203 ? 33.317 -33.127 43.606 1.00 11.70 222 ASP A N 1
ATOM 1504 C CA . ASP A 1 203 ? 32.553 -32.199 44.388 1.00 12.36 222 ASP A CA 1
ATOM 1505 C C . ASP A 1 203 ? 33.451 -31.053 44.872 1.00 11.76 222 ASP A C 1
ATOM 1506 O O . ASP A 1 203 ? 32.999 -29.917 44.945 1.00 12.32 222 ASP A O 1
ATOM 1511 N N . LYS A 1 204 ? 34.723 -31.325 45.215 1.00 10.81 223 LYS A N 1
ATOM 1512 C CA . LYS A 1 204 ? 35.577 -30.244 45.733 1.00 11.16 223 LYS A CA 1
ATOM 1513 C C . LYS A 1 204 ? 35.807 -29.224 44.495 1.00 11.99 223 LYS A C 1
ATOM 1514 O O . LYS A 1 204 ? 35.725 -28.035 44.657 1.00 11.46 223 LYS A O 1
ATOM 1520 N N . THR A 1 205 ? 36.105 -29.748 43.307 1.00 11.75 224 THR A N 1
ATOM 1521 C CA . THR A 1 205 ? 36.425 -28.806 42.148 1.00 10.15 224 THR A CA 1
ATOM 1522 C C . THR A 1 205 ? 35.183 -27.989 41.825 1.00 10.64 224 THR A C 1
ATOM 1523 O O . THR A 1 205 ? 35.336 -26.802 41.533 1.00 11.00 224 THR A O 1
ATOM 1527 N N . ILE A 1 206 ? 33.956 -28.546 41.815 1.00 10.19 225 ILE A N 1
ATOM 1528 C CA . ILE A 1 206 ? 32.865 -27.746 41.439 1.00 10.22 225 ILE A CA 1
ATOM 1529 C C . ILE A 1 206 ? 32.722 -26.651 42.492 1.00 10.50 225 ILE A C 1
ATOM 1530 O O . ILE A 1 206 ? 32.416 -25.485 42.116 1.00 11.47 225 ILE A O 1
ATOM 1535 N N . HIS A 1 207 ? 32.919 -26.958 43.791 1.00 9.84 226 HIS A N 1
ATOM 1536 C CA . HIS A 1 207 ? 32.793 -25.911 44.805 1.00 10.34 226 HIS A CA 1
ATOM 1537 C C . HIS A 1 207 ? 33.868 -24.831 44.686 1.00 11.32 226 HIS A C 1
ATOM 1538 O O . HIS A 1 207 ? 33.555 -23.640 44.822 1.00 11.35 226 HIS A O 1
ATOM 1545 N N . GLU A 1 208 ? 35.114 -25.228 44.425 1.00 9.79 227 GLU A N 1
ATOM 1546 C CA . GLU A 1 208 ? 36.186 -24.255 44.520 1.00 10.19 227 GLU A CA 1
ATOM 1547 C C . GLU A 1 208 ? 36.332 -23.458 43.193 1.00 10.15 227 GLU A C 1
ATOM 1548 O O . GLU A 1 208 ? 36.948 -22.335 43.230 1.00 9.96 227 GLU A O 1
ATOM 1554 N N . MET A 1 209 ? 35.766 -23.997 42.097 1.00 9.26 228 MET A N 1
ATOM 1555 C CA . MET A 1 209 ? 35.985 -23.327 40.787 1.00 9.73 228 MET A CA 1
ATOM 1556 C C . MET A 1 209 ? 34.645 -22.889 40.220 1.00 8.89 228 MET A C 1
ATOM 1557 O O . MET A 1 209 ? 34.187 -21.750 40.365 1.00 10.40 228 MET A O 1
ATOM 1562 N N . TYR A 1 210 ? 33.925 -23.810 39.589 1.00 10.41 229 TYR A N 1
ATOM 1563 C CA . TYR A 1 210 ? 32.805 -23.432 38.723 1.00 9.69 229 TYR A CA 1
ATOM 1564 C C . TYR A 1 210 ? 31.581 -22.853 39.487 1.00 9.20 229 TYR A C 1
ATOM 1565 O O . TYR A 1 210 ? 30.902 -21.953 38.979 1.00 9.38 229 TYR A O 1
ATOM 1574 N N . LEU A 1 211 ? 31.346 -23.322 40.714 1.00 8.77 230 LEU A N 1
ATOM 1575 C CA . LEU A 1 211 ? 30.217 -22.836 41.419 1.00 8.38 230 LEU A CA 1
ATOM 1576 C C . LEU A 1 211 ? 30.462 -21.446 42.108 1.00 8.25 230 LEU A C 1
ATOM 1577 O O . LEU A 1 211 ? 29.512 -20.742 42.430 1.00 8.85 230 LEU A O 1
ATOM 1582 N N . TRP A 1 212 ? 31.708 -21.135 42.380 1.00 8.18 231 TRP A N 1
ATOM 1583 C CA . TRP A 1 212 ? 32.056 -19.979 43.154 1.00 8.77 231 TRP A CA 1
ATOM 1584 C C . TRP A 1 212 ? 31.459 -18.687 42.651 1.00 8.85 231 TRP A C 1
ATOM 1585 O O . TRP A 1 212 ? 30.874 -17.955 43.402 1.00 9.73 231 TRP A O 1
ATOM 1596 N N . PRO A 1 213 ? 31.574 -18.416 41.359 1.00 9.07 232 PRO A N 1
ATOM 1597 C CA . PRO A 1 213 ? 30.982 -17.131 40.891 1.00 8.79 232 PRO A CA 1
ATOM 1598 C C . PRO A 1 213 ? 29.491 -17.161 41.004 1.00 8.37 232 PRO A C 1
ATOM 1599 O O . PRO A 1 213 ? 28.821 -16.102 41.135 1.00 9.12 232 PRO A O 1
ATOM 1603 N N . PHE A 1 214 ? 28.907 -18.341 40.900 1.00 8.91 233 PHE A N 1
ATOM 1604 C CA . PHE A 1 214 ? 27.456 -18.417 41.142 1.00 8.83 233 PHE A CA 1
ATOM 1605 C C . PHE A 1 214 ? 27.063 -18.114 42.576 1.00 9.11 233 PHE A C 1
ATOM 1606 O O . PHE A 1 214 ? 26.030 -17.489 42.793 1.00 9.08 233 PHE A O 1
ATOM 1614 N N . ALA A 1 215 ? 27.890 -18.536 43.537 1.00 8.37 234 ALA A N 1
ATOM 1615 C CA . ALA A 1 215 ? 27.612 -18.146 44.942 1.00 8.70 234 ALA A CA 1
ATOM 1616 C C . ALA A 1 215 ? 27.637 -16.575 45.022 1.00 8.95 234 ALA A C 1
ATOM 1617 O O . ALA A 1 215 ? 26.776 -15.960 45.639 1.00 8.62 234 ALA A O 1
ATOM 1619 N N . ASP A 1 216 ? 28.641 -15.942 44.375 1.00 8.13 235 ASP A N 1
ATOM 1620 C CA . ASP A 1 216 ? 28.739 -14.446 44.447 1.00 9.76 235 ASP A CA 1
ATOM 1621 C C . ASP A 1 216 ? 27.481 -13.865 43.789 1.00 8.84 235 ASP A C 1
ATOM 1622 O O . ASP A 1 216 ? 27.004 -12.810 44.233 1.00 8.95 235 ASP A O 1
ATOM 1627 N N . ALA A 1 217 ? 27.018 -14.456 42.669 1.00 7.87 236 ALA A N 1
ATOM 1628 C CA . ALA A 1 217 ? 25.819 -13.938 41.927 1.00 8.36 236 ALA A CA 1
ATOM 1629 C C . ALA A 1 217 ? 24.570 -14.042 42.855 1.00 8.35 236 ALA A C 1
ATOM 1630 O O . ALA A 1 217 ? 23.786 -13.114 42.987 1.00 8.68 236 ALA A O 1
ATOM 1632 N N . VAL A 1 218 ? 24.411 -15.202 43.458 1.00 8.29 237 VAL A N 1
ATOM 1633 C CA . VAL A 1 218 ? 23.277 -15.363 44.385 1.00 9.08 237 VAL A CA 1
ATOM 1634 C C . VAL A 1 218 ? 23.362 -14.310 45.511 1.00 9.09 237 VAL A C 1
ATOM 1635 O O . VAL A 1 218 ? 22.367 -13.658 45.841 1.00 9.35 237 VAL A O 1
ATOM 1639 N N . ARG A 1 219 ? 24.543 -14.177 46.111 1.00 8.89 238 ARG A N 1
ATOM 1640 C CA . ARG A 1 219 ? 24.683 -13.276 47.281 1.00 9.89 238 ARG A CA 1
ATOM 1641 C C . ARG A 1 219 ? 24.454 -11.831 46.865 1.00 11.56 238 ARG A C 1
ATOM 1642 O O . ARG A 1 219 ? 23.913 -10.998 47.659 1.00 10.75 238 ARG A O 1
ATOM 1650 N N . ALA A 1 220 ? 24.875 -11.515 45.611 1.00 11.19 239 ALA A N 1
ATOM 1651 C CA . ALA A 1 220 ? 24.608 -10.144 45.078 1.00 11.23 239 ALA A CA 1
ATOM 1652 C C . ALA A 1 220 ? 23.129 -9.862 44.745 1.00 12.55 239 ALA A C 1
ATOM 1653 O O . ALA A 1 220 ? 22.778 -8.782 44.315 1.00 10.76 239 ALA A O 1
ATOM 1655 N N . GLY A 1 221 ? 22.267 -10.865 44.814 1.00 9.79 240 GLY A N 1
ATOM 1656 C CA . GLY A 1 221 ? 20.836 -10.695 44.679 1.00 10.38 240 GLY A CA 1
ATOM 1657 C C . GLY A 1 221 ? 20.329 -10.976 43.292 1.00 9.21 240 GLY A C 1
ATOM 1658 O O . GLY A 1 221 ? 19.206 -10.584 42.959 1.00 9.56 240 GLY A O 1
ATOM 1659 N N . VAL A 1 222 ? 21.074 -11.781 42.464 1.00 9.25 241 VAL A N 1
ATOM 1660 C CA . VAL A 1 222 ? 20.621 -12.071 41.108 1.00 8.24 241 VAL A CA 1
ATOM 1661 C C . VAL A 1 222 ? 19.204 -12.651 41.097 1.00 9.62 241 VAL A C 1
ATOM 1662 O O . VAL A 1 222 ? 18.897 -13.570 41.903 1.00 9.65 241 VAL A O 1
ATOM 1666 N N . GLY A 1 223 ? 18.336 -12.224 40.173 1.00 9.32 242 GLY A N 1
ATOM 1667 C CA . GLY A 1 223 ? 16.927 -12.720 40.188 1.00 10.32 242 GLY A CA 1
ATOM 1668 C C . GLY A 1 223 ? 16.737 -14.037 39.530 1.00 9.70 242 GLY A C 1
ATOM 1669 O O . GLY A 1 223 ? 15.838 -14.780 39.898 1.00 8.67 242 GLY A O 1
ATOM 1670 N N . ALA A 1 224 ? 17.503 -14.333 38.475 1.00 9.49 243 ALA A N 1
ATOM 1671 C CA . ALA A 1 224 ? 17.316 -15.520 37.703 1.00 8.79 243 ALA A CA 1
ATOM 1672 C C . ALA A 1 224 ? 18.627 -16.233 37.394 1.00 9.37 243 ALA A C 1
ATOM 1673 O O . ALA A 1 224 ? 19.751 -15.631 37.452 1.00 9.15 243 ALA A O 1
ATOM 1675 N N . ILE A 1 225 ? 18.498 -17.549 37.185 1.00 10.05 244 ILE A N 1
ATOM 1676 C CA . ILE A 1 225 ? 19.620 -18.380 36.785 1.00 9.29 244 ILE A CA 1
ATOM 1677 C C . ILE A 1 225 ? 19.157 -19.145 35.541 1.00 9.19 244 ILE A C 1
ATOM 1678 O O . ILE A 1 225 ? 17.986 -19.466 35.388 1.00 9.14 244 ILE A O 1
ATOM 1683 N N . MET A 1 226 ? 20.083 -19.381 34.559 1.00 8.79 245 MET A N 1
ATOM 1684 C CA . MET A 1 226 ? 19.712 -20.135 33.383 1.00 9.45 245 MET A CA 1
ATOM 1685 C C . MET A 1 226 ? 20.542 -21.422 33.402 1.00 9.96 245 MET A C 1
ATOM 1686 O O . MET A 1 226 ? 21.794 -21.338 33.498 1.00 9.19 245 MET A O 1
ATOM 1691 N N . CYS A 1 227 ? 19.852 -22.592 33.437 1.00 12.40 246 CYS A N 1
ATOM 1692 C CA . CYS A 1 227 ? 20.542 -23.868 33.553 1.00 9.98 246 CYS A CA 1
ATOM 1693 C C . CYS A 1 227 ? 20.987 -24.263 32.116 1.00 11.54 246 CYS A C 1
ATOM 1694 O O . CYS A 1 227 ? 20.400 -23.801 31.126 1.00 12.23 246 CYS A O 1
ATOM 1697 N N . SER A 1 228 ? 21.914 -25.203 32.003 1.00 10.42 247 SER A N 1
ATOM 1698 C CA . SER A 1 228 ? 22.702 -25.342 30.767 1.00 11.05 247 SER A CA 1
ATOM 1699 C C . SER A 1 228 ? 22.316 -26.596 29.915 1.00 11.17 247 SER A C 1
ATOM 1700 O O . SER A 1 228 ? 21.543 -27.499 30.339 1.00 10.26 247 SER A O 1
ATOM 1703 N N . TYR A 1 229 ? 22.788 -26.582 28.673 1.00 10.04 248 TYR A N 1
ATOM 1704 C CA . TYR A 1 229 ? 22.536 -27.626 27.661 1.00 11.07 248 TYR A CA 1
ATOM 1705 C C . TYR A 1 229 ? 23.260 -28.927 28.011 1.00 10.98 248 TYR A C 1
ATOM 1706 O O . TYR A 1 229 ? 22.757 -30.057 27.629 1.00 11.59 248 TYR A O 1
ATOM 1715 N N . ASN A 1 230 ? 24.457 -28.826 28.576 1.00 11.39 249 ASN A N 1
ATOM 1716 C CA . ASN A 1 230 ? 25.193 -30.068 28.831 1.00 9.92 249 ASN A CA 1
ATOM 1717 C C . ASN A 1 230 ? 24.524 -30.889 29.969 1.00 10.71 249 ASN A C 1
ATOM 1718 O O . ASN A 1 230 ? 23.724 -30.338 30.801 1.00 9.80 249 ASN A O 1
ATOM 1723 N N . GLN A 1 231 ? 24.958 -32.140 30.096 1.00 10.66 250 GLN A N 1
ATOM 1724 C CA . GLN A 1 231 ? 24.631 -32.894 31.335 1.00 10.72 250 GLN A CA 1
ATOM 1725 C C . GLN A 1 231 ? 25.752 -32.692 32.310 1.00 9.69 250 GLN A C 1
ATOM 1726 O O . GLN A 1 231 ? 26.878 -32.214 31.966 1.00 10.24 250 GLN A O 1
ATOM 1732 N N . ILE A 1 232 ? 25.490 -33.024 33.578 1.00 9.38 251 ILE A N 1
ATOM 1733 C CA . ILE A 1 232 ? 26.533 -33.037 34.609 1.00 9.29 251 ILE A CA 1
ATOM 1734 C C . ILE A 1 232 ? 26.416 -34.463 35.196 1.00 10.95 251 ILE A C 1
ATOM 1735 O O . ILE A 1 232 ? 25.351 -34.850 35.735 1.00 11.07 251 ILE A O 1
ATOM 1740 N N . ASN A 1 233 ? 27.487 -35.199 35.075 1.00 10.78 252 ASN A N 1
ATOM 1741 C CA . ASN A 1 233 ? 27.409 -36.649 35.522 1.00 12.88 252 ASN A CA 1
ATOM 1742 C C . ASN A 1 233 ? 26.187 -37.294 34.933 1.00 12.36 252 ASN A C 1
ATOM 1743 O O . ASN A 1 233 ? 25.445 -38.055 35.637 1.00 12.65 252 ASN A O 1
ATOM 1748 N N . ASN A 1 234 ? 25.937 -37.043 33.662 1.00 11.28 253 ASN A N 1
ATOM 1749 C CA . ASN A 1 234 ? 24.865 -37.739 32.961 1.00 11.32 253 ASN A CA 1
ATOM 1750 C C . ASN A 1 234 ? 23.452 -37.466 33.491 1.00 14.06 253 ASN A C 1
ATOM 1751 O O . ASN A 1 234 ? 22.580 -38.316 33.377 1.00 13.52 253 ASN A O 1
ATOM 1756 N N . SER A 1 235 ? 23.208 -36.243 33.942 1.00 11.86 254 SER A N 1
ATOM 1757 C CA . SER A 1 235 ? 21.892 -35.762 34.229 1.00 11.07 254 SER A CA 1
ATOM 1758 C C . SER A 1 235 ? 21.886 -34.341 33.667 1.00 10.87 254 SER A C 1
ATOM 1759 O O . SER A 1 235 ? 22.766 -33.557 34.034 1.00 11.39 254 SER A O 1
ATOM 1762 N N . TYR A 1 236 ? 20.917 -34.074 32.770 1.00 10.71 255 TYR A N 1
ATOM 1763 C CA . TYR A 1 236 ? 20.824 -32.770 32.028 1.00 10.35 255 TYR A CA 1
ATOM 1764 C C . TYR A 1 236 ? 20.797 -31.594 32.993 1.00 13.03 255 TYR A C 1
ATOM 1765 O O . TYR A 1 236 ? 20.093 -31.584 34.030 1.00 11.11 255 TYR A O 1
ATOM 1774 N N . GLY A 1 237 ? 21.503 -30.514 32.584 1.00 8.51 256 GLY A N 1
ATOM 1775 C CA . GLY A 1 237 ? 21.569 -29.405 33.459 1.00 9.14 256 GLY A CA 1
ATOM 1776 C C . GLY A 1 237 ? 20.211 -28.812 33.840 1.00 8.99 256 GLY A C 1
ATOM 1777 O O . GLY A 1 237 ? 20.110 -28.247 34.979 1.00 10.31 256 GLY A O 1
ATOM 1778 N N . CYS A 1 238 ? 19.211 -28.932 33.015 1.00 9.45 257 CYS A N 1
ATOM 1779 C CA . CYS A 1 238 ? 17.896 -28.366 33.382 1.00 9.00 257 CYS A CA 1
ATOM 1780 C C . CYS A 1 238 ? 16.933 -29.377 34.097 1.00 9.92 257 CYS A C 1
ATOM 1781 O O . CYS A 1 238 ? 15.711 -29.139 34.174 1.00 11.62 257 CYS A O 1
ATOM 1784 N N . GLN A 1 239 ? 17.557 -30.417 34.597 1.00 10.57 258 GLN A N 1
ATOM 1785 C CA . GLN A 1 239 ? 16.772 -31.344 35.497 1.00 11.11 258 GLN A CA 1
ATOM 1786 C C . GLN A 1 239 ? 17.774 -32.062 36.397 1.00 12.53 258 GLN A C 1
ATOM 1787 O O . GLN A 1 239 ? 17.582 -33.255 36.720 1.00 12.03 258 GLN A O 1
ATOM 1793 N N . ASN A 1 240 ? 18.849 -31.368 36.785 1.00 10.74 259 ASN A N 1
ATOM 1794 C CA . ASN A 1 240 ? 19.871 -32.026 37.581 1.00 11.12 259 ASN A CA 1
ATOM 1795 C C . ASN A 1 240 ? 19.537 -31.634 39.016 1.00 11.98 259 ASN A C 1
ATOM 1796 O O . ASN A 1 240 ? 19.784 -30.475 39.470 1.00 10.68 259 ASN A O 1
ATOM 1801 N N . SER A 1 241 ? 18.973 -32.607 39.771 1.00 10.99 260 SER A N 1
ATOM 1802 C CA . SER A 1 241 ? 18.543 -32.227 41.137 1.00 10.29 260 SER A CA 1
ATOM 1803 C C . SER A 1 241 ? 19.770 -31.915 41.997 1.00 10.50 260 SER A C 1
ATOM 1804 O O . SER A 1 241 ? 19.652 -31.104 42.918 1.00 10.71 260 SER A O 1
ATOM 1807 N N . TYR A 1 242 ? 20.938 -32.493 41.741 1.00 9.68 261 TYR A N 1
ATOM 1808 C CA . TYR A 1 242 ? 22.049 -32.204 42.605 1.00 10.54 261 TYR A CA 1
ATOM 1809 C C . TYR A 1 242 ? 22.500 -30.692 42.371 1.00 12.93 261 TYR A C 1
ATOM 1810 O O . TYR A 1 242 ? 22.737 -29.974 43.322 1.00 11.46 261 TYR A O 1
ATOM 1819 N N . THR A 1 243 ? 22.664 -30.281 41.101 1.00 11.27 262 THR A N 1
ATOM 1820 C CA . THR A 1 243 ? 23.184 -28.913 40.930 1.00 10.28 262 THR A CA 1
ATOM 1821 C C . THR A 1 243 ? 22.052 -27.927 41.206 1.00 9.11 262 THR A C 1
ATOM 1822 O O . THR A 1 243 ? 22.292 -26.865 41.808 1.00 9.38 262 THR A O 1
ATOM 1826 N N . LEU A 1 244 ? 20.776 -28.228 40.825 1.00 9.98 263 LEU A N 1
ATOM 1827 C CA . LEU A 1 244 ? 19.737 -27.272 41.045 1.00 10.23 263 LEU A CA 1
ATOM 1828 C C . LEU A 1 244 ? 19.158 -27.247 42.450 1.00 11.59 263 LEU A C 1
ATOM 1829 O O . LEU A 1 244 ? 19.065 -26.153 43.078 1.00 10.02 263 LEU A O 1
ATOM 1834 N N . ASN A 1 245 ? 18.684 -28.431 42.892 1.00 10.36 264 ASN A N 1
ATOM 1835 C CA . ASN A 1 245 ? 18.191 -28.492 44.302 1.00 11.01 264 ASN A CA 1
ATOM 1836 C C . ASN A 1 245 ? 19.202 -28.442 45.367 1.00 10.72 264 ASN A C 1
ATOM 1837 O O . ASN A 1 245 ? 19.082 -27.634 46.310 1.00 10.17 264 ASN A O 1
ATOM 1842 N N . LYS A 1 246 ? 20.253 -29.243 45.251 1.00 10.47 265 LYS A N 1
ATOM 1843 C CA . LYS A 1 246 ? 21.182 -29.198 46.356 1.00 11.47 265 LYS A CA 1
ATOM 1844 C C . LYS A 1 246 ? 22.163 -27.977 46.317 1.00 10.26 265 LYS A C 1
ATOM 1845 O O . LYS A 1 246 ? 22.239 -27.223 47.308 1.00 10.75 265 LYS A O 1
ATOM 1851 N N . LEU A 1 247 ? 22.947 -27.851 45.228 1.00 9.23 266 LEU A N 1
ATOM 1852 C CA . LEU A 1 247 ? 23.987 -26.806 45.317 1.00 9.65 266 LEU A CA 1
ATOM 1853 C C . LEU A 1 247 ? 23.337 -25.409 45.228 1.00 9.34 266 LEU A C 1
ATOM 1854 O O . LEU A 1 247 ? 23.716 -24.524 45.998 1.00 10.55 266 LEU A O 1
ATOM 1859 N N . LEU A 1 248 ? 22.432 -25.206 44.278 1.00 9.60 267 LEU A N 1
ATOM 1860 C CA . LEU A 1 248 ? 22.018 -23.803 44.027 1.00 9.59 267 LEU A CA 1
ATOM 1861 C C . LEU A 1 248 ? 21.002 -23.399 45.028 1.00 9.41 267 LEU A C 1
ATOM 1862 O O . LEU A 1 248 ? 21.123 -22.362 45.614 1.00 9.35 267 LEU A O 1
ATOM 1867 N N . LYS A 1 249 ? 19.954 -24.250 45.226 1.00 10.18 268 LYS A N 1
ATOM 1868 C CA . LYS A 1 249 ? 18.795 -23.848 46.084 1.00 10.79 268 LYS A CA 1
ATOM 1869 C C . LYS A 1 249 ? 19.070 -24.148 47.561 1.00 12.04 268 LYS A C 1
ATOM 1870 O O . LYS A 1 249 ? 18.876 -23.292 48.350 1.00 13.51 268 LYS A O 1
ATOM 1876 N N . ALA A 1 250 ? 19.554 -25.323 47.934 1.00 12.01 269 ALA A N 1
ATOM 1877 C CA . ALA A 1 250 ? 19.710 -25.604 49.400 1.00 12.44 269 ALA A CA 1
ATOM 1878 C C . ALA A 1 250 ? 21.030 -25.054 49.917 1.00 11.42 269 ALA A C 1
ATOM 1879 O O . ALA A 1 250 ? 21.063 -24.455 50.998 1.00 12.53 269 ALA A O 1
ATOM 1881 N N . GLU A 1 251 ? 22.132 -25.240 49.194 1.00 10.24 270 GLU A N 1
ATOM 1882 C CA . GLU A 1 251 ? 23.376 -24.788 49.743 1.00 9.92 270 GLU A CA 1
ATOM 1883 C C . GLU A 1 251 ? 23.585 -23.238 49.537 1.00 10.38 270 GLU A C 1
ATOM 1884 O O . GLU A 1 251 ? 23.860 -22.525 50.473 1.00 10.79 270 GLU A O 1
ATOM 1890 N N . LEU A 1 252 ? 23.445 -22.746 48.294 1.00 11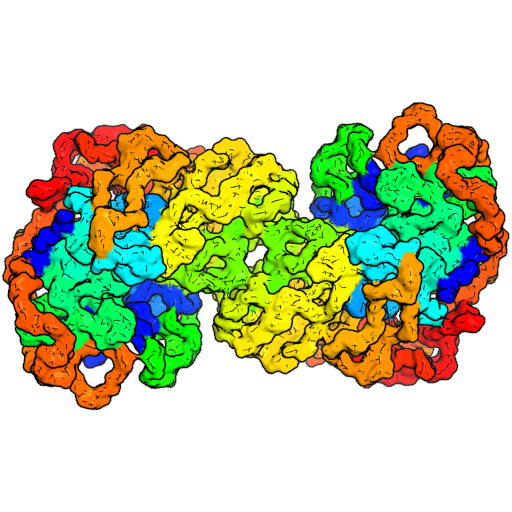.11 271 LEU A N 1
ATOM 1891 C CA . LEU A 1 252 ? 23.657 -21.304 48.014 1.00 11.92 271 LEU A CA 1
ATOM 1892 C C . LEU A 1 252 ? 22.419 -20.516 48.446 1.00 11.93 271 LEU A C 1
ATOM 1893 O O . LEU A 1 252 ? 22.474 -19.276 48.555 1.00 11.82 271 LEU A O 1
ATOM 1898 N N . GLY A 1 253 ? 21.302 -21.227 48.730 1.00 9.71 272 GLY A N 1
ATOM 1899 C CA . GLY A 1 253 ? 20.138 -20.491 49.242 1.00 10.85 272 GLY A CA 1
ATOM 1900 C C . GLY A 1 253 ? 19.449 -19.593 48.156 1.00 11.65 272 GLY A C 1
ATOM 1901 O O . GLY A 1 253 ? 18.813 -18.591 48.486 1.00 10.85 272 GLY A O 1
ATOM 1902 N N . PHE A 1 254 ? 19.593 -19.928 46.873 1.00 9.04 273 PHE A N 1
ATOM 1903 C CA . PHE A 1 254 ? 19.009 -19.095 45.821 1.00 10.21 273 PHE A CA 1
ATOM 1904 C C . PHE A 1 254 ? 17.525 -18.956 45.980 1.00 11.73 273 PHE A C 1
ATOM 1905 O O . PHE A 1 254 ? 16.811 -19.965 46.083 1.00 10.85 273 PHE A O 1
ATOM 1913 N N . GLN A 1 255 ? 17.018 -17.704 45.951 1.00 10.48 274 GLN A N 1
ATOM 1914 C CA . GLN A 1 255 ? 15.591 -17.455 46.168 1.00 10.04 274 GLN A CA 1
ATOM 1915 C C . GLN A 1 255 ? 14.839 -17.063 44.867 1.00 11.29 274 GLN A C 1
ATOM 1916 O O . GLN A 1 255 ? 13.608 -16.913 44.831 1.00 11.38 274 GLN A O 1
ATOM 1922 N N . GLY A 1 256 ? 15.603 -16.880 43.769 1.00 12.88 275 GLY A N 1
ATOM 1923 C CA . GLY A 1 256 ? 14.963 -16.496 42.543 1.00 11.48 275 GLY A CA 1
ATOM 1924 C C . GLY A 1 256 ? 14.545 -17.722 41.695 1.00 11.96 275 GLY A C 1
ATOM 1925 O O . GLY A 1 256 ? 14.361 -18.839 42.185 1.00 10.25 275 GLY A O 1
ATOM 1926 N N . PHE A 1 257 ? 14.467 -17.516 40.402 1.00 11.74 276 PHE A N 1
ATOM 1927 C CA . PHE A 1 257 ? 14.012 -18.580 39.531 1.00 10.35 276 PHE A CA 1
ATOM 1928 C C . PHE A 1 257 ? 15.001 -19.132 38.528 1.00 12.69 276 PHE A C 1
ATOM 1929 O O . PHE A 1 257 ? 15.898 -18.385 38.060 1.00 10.15 276 PHE A O 1
ATOM 1937 N N . VAL A 1 258 ? 14.832 -20.418 38.167 1.00 10.69 277 VAL A N 1
ATOM 1938 C CA . VAL A 1 258 ? 15.764 -21.060 37.231 1.00 10.12 277 VAL A CA 1
ATOM 1939 C C . VAL A 1 258 ? 15.044 -21.255 35.929 1.00 10.77 277 VAL A C 1
ATOM 1940 O O . VAL A 1 258 ? 13.962 -21.885 35.895 1.00 10.93 277 VAL A O 1
ATOM 1944 N N . MET A 1 259 ? 15.586 -20.680 34.813 1.00 8.95 278 MET A N 1
ATOM 1945 C CA . MET A 1 259 ? 14.980 -20.872 33.479 1.00 9.49 278 MET A CA 1
ATOM 1946 C C . MET A 1 259 ? 15.857 -21.775 32.667 1.00 9.66 278 MET A C 1
ATOM 1947 O O . MET A 1 259 ? 17.040 -21.826 32.917 1.00 9.20 278 MET A O 1
ATOM 1952 N N . SER A 1 260 ? 15.261 -22.493 31.694 1.00 9.03 279 SER A N 1
ATOM 1953 C CA . SER A 1 260 ? 16.097 -23.366 30.836 1.00 8.62 279 SER A CA 1
ATOM 1954 C C . SER A 1 260 ? 16.825 -22.513 29.798 1.00 9.43 279 SER A C 1
ATOM 1955 O O . SER A 1 260 ? 16.278 -21.486 29.316 1.00 9.30 279 SER A O 1
ATOM 1958 N N . ASP A 1 261 ? 17.970 -23.044 29.363 1.00 9.10 280 ASP A N 1
ATOM 1959 C CA . ASP A 1 261 ? 18.462 -22.576 28.081 1.00 9.67 280 ASP A CA 1
ATOM 1960 C C . ASP A 1 261 ? 17.486 -23.022 26.979 1.00 10.35 280 ASP A C 1
ATOM 1961 O O . ASP A 1 261 ? 16.588 -23.859 27.204 1.00 10.02 280 ASP A O 1
ATOM 1966 N N . TRP A 1 262 ? 17.617 -22.432 25.788 1.00 9.95 281 TRP A N 1
ATOM 1967 C CA . TRP A 1 262 ? 16.658 -22.554 24.758 1.00 9.51 281 TRP A CA 1
ATOM 1968 C C . TRP A 1 262 ? 16.776 -23.899 24.049 1.00 10.11 281 TRP A C 1
ATOM 1969 O O . TRP A 1 262 ? 17.653 -24.050 23.213 1.00 10.22 281 TRP A O 1
ATOM 1980 N N . GLY A 1 263 ? 15.890 -24.833 24.392 1.00 10.46 282 GLY A N 1
ATOM 1981 C CA . GLY A 1 263 ? 16.004 -26.258 23.914 1.00 11.73 282 GLY A CA 1
ATOM 1982 C C . GLY A 1 263 ? 16.662 -27.109 24.986 1.00 10.92 282 GLY A C 1
ATOM 1983 O O . GLY A 1 263 ? 17.007 -28.251 24.689 1.00 10.81 282 GLY A O 1
ATOM 1984 N N . ALA A 1 264 ? 16.950 -26.569 26.202 1.00 10.08 283 ALA A N 1
ATOM 1985 C CA . ALA A 1 264 ? 17.645 -27.331 27.228 1.00 10.84 283 ALA A CA 1
ATOM 1986 C C . ALA A 1 264 ? 16.575 -28.033 28.121 1.00 11.49 283 ALA A C 1
ATOM 1987 O O . ALA A 1 264 ? 16.961 -28.767 29.030 1.00 11.05 283 ALA A O 1
ATOM 1989 N N . HIS A 1 265 ? 15.289 -27.757 27.867 1.00 10.52 284 HIS A N 1
ATOM 1990 C CA . HIS A 1 265 ? 14.242 -28.396 28.705 1.00 11.16 284 HIS A CA 1
ATOM 1991 C C . HIS A 1 265 ? 14.024 -29.841 28.106 1.00 12.49 284 HIS A C 1
ATOM 1992 O O . HIS A 1 265 ? 13.818 -29.964 26.887 1.00 12.18 284 HIS A O 1
ATOM 1999 N N . HIS A 1 266 ? 14.037 -30.885 28.977 1.00 12.30 285 HIS A N 1
ATOM 2000 C CA . HIS A 1 266 ? 13.952 -32.244 28.432 1.00 11.60 285 HIS A CA 1
ATOM 2001 C C . HIS A 1 266 ? 12.894 -33.138 29.105 1.00 12.83 285 HIS A C 1
ATOM 2002 O O . HIS A 1 266 ? 12.881 -34.376 28.823 1.00 13.24 285 HIS A O 1
ATOM 2009 N N . SER A 1 267 ? 12.101 -32.574 30.010 1.00 11.47 286 SER A N 1
ATOM 2010 C CA . SER A 1 267 ? 11.026 -33.402 30.598 1.00 12.40 286 SER A CA 1
ATOM 2011 C C . SER A 1 267 ? 10.112 -32.464 31.353 1.00 12.29 286 SER A C 1
ATOM 2012 O O . SER A 1 267 ? 10.506 -31.385 31.757 1.00 12.60 286 SER A O 1
ATOM 2015 N N . GLY A 1 268 ? 8.848 -32.883 31.614 1.00 11.95 287 GLY A N 1
ATOM 2016 C CA . GLY A 1 268 ? 7.908 -32.011 32.350 1.00 10.98 287 GLY A CA 1
ATOM 2017 C C . GLY A 1 268 ? 8.081 -32.262 33.831 1.00 12.74 287 GLY A C 1
ATOM 2018 O O . GLY A 1 268 ? 8.626 -31.444 34.613 1.00 12.58 287 GLY A O 1
ATOM 2019 N N . VAL A 1 269 ? 7.593 -33.436 34.231 1.00 11.62 288 VAL A N 1
ATOM 2020 C CA . VAL A 1 269 ? 7.615 -33.756 35.635 1.00 12.27 288 VAL A CA 1
ATOM 2021 C C . VAL A 1 269 ? 9.038 -33.812 36.179 1.00 10.94 288 VAL A C 1
ATOM 2022 O O . VAL A 1 269 ? 9.337 -33.264 37.265 1.00 11.46 288 VAL A O 1
ATOM 2026 N N . GLY A 1 270 ? 9.972 -34.428 35.441 1.00 10.45 289 GLY A N 1
ATOM 2027 C CA . GLY A 1 270 ? 11.262 -34.640 36.038 1.00 9.72 289 GLY A CA 1
ATOM 2028 C C . GLY A 1 270 ? 11.961 -33.285 36.283 1.00 10.83 289 GLY A C 1
ATOM 2029 O O . GLY A 1 270 ? 12.594 -33.058 37.380 1.00 11.55 289 GLY A O 1
ATOM 2030 N N . SER A 1 271 ? 11.796 -32.361 35.335 1.00 11.93 290 SER A N 1
ATOM 2031 C CA . SER A 1 271 ? 12.504 -31.064 35.494 1.00 11.82 290 SER A CA 1
ATOM 2032 C C . SER A 1 271 ? 11.848 -30.235 36.643 1.00 10.60 290 SER A C 1
ATOM 2033 O O . SER A 1 271 ? 12.561 -29.633 37.419 1.00 11.57 290 SER A O 1
ATOM 2036 N N . ALA A 1 272 ? 10.518 -30.270 36.766 1.00 9.65 291 ALA A N 1
ATOM 2037 C CA . ALA A 1 272 ? 9.807 -29.489 37.808 1.00 10.63 291 ALA A CA 1
ATOM 2038 C C . ALA A 1 272 ? 10.262 -29.964 39.198 1.00 11.23 291 ALA A C 1
ATOM 2039 O O . ALA A 1 272 ? 10.544 -29.160 40.122 1.00 11.02 291 ALA A O 1
ATOM 2041 N N . LEU A 1 273 ? 10.288 -31.303 39.370 1.00 11.00 292 LEU A N 1
ATOM 2042 C CA . LEU A 1 273 ? 10.774 -31.877 40.673 1.00 11.23 292 LEU A CA 1
ATOM 2043 C C . LEU A 1 273 ? 12.244 -31.679 40.972 1.00 11.25 292 LEU A C 1
ATOM 2044 O O . LEU A 1 273 ? 12.637 -31.572 42.164 1.00 11.96 292 LEU A O 1
ATOM 2049 N N . ALA A 1 274 ? 13.045 -31.510 39.905 1.00 11.38 293 ALA A N 1
ATOM 2050 C CA . ALA A 1 274 ? 14.503 -31.376 40.055 1.00 10.81 293 ALA A CA 1
ATOM 2051 C C . ALA A 1 274 ? 14.960 -29.900 40.160 1.00 12.27 293 ALA A C 1
ATOM 2052 O O . ALA A 1 274 ? 16.150 -29.685 40.319 1.00 11.83 293 ALA A O 1
ATOM 2054 N N . GLY A 1 275 ? 14.004 -28.954 40.155 1.00 10.88 294 GLY A N 1
ATOM 2055 C CA . GLY A 1 275 ? 14.318 -27.581 40.574 1.00 11.27 294 GLY A CA 1
ATOM 2056 C C . GLY A 1 275 ? 14.197 -26.571 39.409 1.00 10.29 294 GLY A C 1
ATOM 2057 O O . GLY A 1 275 ? 14.577 -25.406 39.623 1.00 10.16 294 GLY A O 1
ATOM 2058 N N . LEU A 1 276 ? 13.756 -26.988 38.222 1.00 9.86 295 LEU A N 1
ATOM 2059 C CA . LEU A 1 276 ? 13.457 -25.989 37.133 1.00 11.30 295 LEU A CA 1
ATOM 2060 C C . LEU A 1 276 ? 12.239 -25.128 37.491 1.00 12.08 295 LEU A C 1
ATOM 2061 O O . LEU A 1 276 ? 11.292 -25.658 38.086 1.00 11.36 295 LEU A O 1
ATOM 2066 N N . ASP A 1 277 ? 12.258 -23.826 37.136 1.00 9.20 296 ASP A N 1
ATOM 2067 C CA . ASP A 1 277 ? 11.104 -22.926 37.412 1.00 9.54 296 ASP A CA 1
ATOM 2068 C C . ASP A 1 277 ? 10.497 -22.317 36.166 1.00 9.48 296 ASP A C 1
ATOM 2069 O O . ASP A 1 277 ? 9.336 -21.873 36.217 1.00 9.20 296 ASP A O 1
ATOM 2074 N N . MET A 1 278 ? 11.232 -22.338 34.985 1.00 9.37 297 MET A N 1
ATOM 2075 C CA . MET A 1 278 ? 10.705 -21.628 33.798 1.00 9.12 297 MET A CA 1
ATOM 2076 C C . MET A 1 278 ? 11.242 -22.314 32.531 1.00 9.74 297 MET A C 1
ATOM 2077 O O . MET A 1 278 ? 12.433 -22.612 32.504 1.00 9.31 297 MET A O 1
ATOM 2082 N N . SER A 1 279 ? 10.356 -22.598 31.578 1.00 8.58 298 SER A N 1
ATOM 2083 C CA . SER A 1 279 ? 10.735 -23.338 30.346 1.00 10.17 298 SER A CA 1
ATOM 2084 C C . SER A 1 279 ? 10.829 -22.317 29.189 1.00 9.85 298 SER A C 1
ATOM 2085 O O . SER A 1 279 ? 9.842 -21.606 28.903 1.00 12.27 298 SER A O 1
ATOM 2088 N N . MET A 1 280 ? 11.993 -22.238 28.571 1.00 9.50 299 MET A N 1
ATOM 2089 C CA . MET A 1 280 ? 12.191 -21.251 27.439 1.00 8.89 299 MET A CA 1
ATOM 2090 C C . MET A 1 280 ? 12.711 -21.997 26.226 1.00 9.17 299 MET A C 1
ATOM 2091 O O . MET A 1 280 ? 13.599 -22.818 26.410 1.00 9.22 299 MET A O 1
ATOM 2096 N N . PRO A 1 281 ? 12.217 -21.692 24.999 1.00 9.24 300 PRO A N 1
ATOM 2097 C CA . PRO A 1 281 ? 11.240 -20.605 24.737 1.00 9.89 300 PRO A CA 1
ATOM 2098 C C . PRO A 1 281 ? 9.789 -21.117 24.982 1.00 10.90 300 PRO A C 1
ATOM 2099 O O . PRO A 1 281 ? 8.823 -20.399 24.662 1.00 10.58 300 PRO A O 1
ATOM 2103 N N . GLY A 1 282 ? 9.658 -22.337 25.512 1.00 10.93 301 GLY A N 1
ATOM 2104 C CA . GLY A 1 282 ? 8.338 -22.792 26.007 1.00 11.21 301 GLY A CA 1
ATOM 2105 C C . GLY A 1 282 ? 7.907 -24.090 25.364 1.00 13.04 301 GLY A C 1
ATOM 2106 O O . GLY A 1 282 ? 7.124 -24.862 25.964 1.00 14.97 301 GLY A O 1
ATOM 2107 N N . ASP A 1 283 ? 8.301 -24.321 24.128 1.00 12.22 302 ASP A N 1
ATOM 2108 C CA . ASP A 1 283 ? 7.937 -25.531 23.386 1.00 11.11 302 ASP A CA 1
ATOM 2109 C C . ASP A 1 283 ? 9.020 -26.611 23.540 1.00 12.26 302 ASP A C 1
ATOM 2110 O O . ASP A 1 283 ? 10.120 -26.385 24.126 1.00 11.40 302 ASP A O 1
ATOM 2115 N N . ILE A 1 284 ? 8.763 -27.808 23.032 1.00 10.82 303 ILE A N 1
ATOM 2116 C CA . ILE A 1 284 ? 9.730 -28.885 23.156 1.00 11.67 303 ILE A CA 1
ATOM 2117 C C . ILE A 1 284 ? 10.847 -28.726 22.130 1.00 11.33 303 ILE A C 1
ATOM 2118 O O . ILE A 1 284 ? 11.996 -28.905 22.498 1.00 11.55 303 ILE A O 1
ATOM 2123 N N . THR A 1 285 ? 10.482 -28.456 20.880 1.00 14.36 304 THR A N 1
ATOM 2124 C CA . THR A 1 285 ? 11.499 -28.031 19.886 1.00 13.77 304 THR A CA 1
ATOM 2125 C C . THR A 1 285 ? 10.833 -26.770 19.300 1.00 13.71 304 THR A C 1
ATOM 2126 O O . THR A 1 285 ? 9.616 -26.527 19.494 1.00 13.05 304 THR A O 1
ATOM 2130 N N . PHE A 1 286 ? 11.621 -25.900 18.597 1.00 11.91 305 PHE A N 1
ATOM 2131 C CA . PHE A 1 286 ? 11.043 -24.666 18.168 1.00 12.76 305 PHE A CA 1
ATOM 2132 C C . PHE A 1 286 ? 9.809 -24.859 17.275 1.00 12.38 305 PHE A C 1
ATOM 2133 O O . PHE A 1 286 ? 9.901 -25.485 16.255 1.00 11.25 305 PHE A O 1
ATOM 2141 N N . ASP A 1 287 ? 8.702 -24.253 17.667 1.00 12.33 306 ASP A N 1
ATOM 2142 C CA . ASP A 1 287 ? 7.448 -24.273 16.912 1.00 12.79 306 ASP A CA 1
ATOM 2143 C C . ASP A 1 287 ? 6.892 -25.658 16.783 1.00 14.87 306 ASP A C 1
ATOM 2144 O O . ASP A 1 287 ? 6.134 -25.908 15.836 1.00 14.51 306 ASP A O 1
ATOM 2149 N N . SER A 1 288 ? 7.128 -26.476 17.808 1.00 14.78 307 SER A N 1
ATOM 2150 C CA . SER A 1 288 ? 6.539 -27.838 17.767 1.00 14.66 307 SER A CA 1
ATOM 2151 C C . SER A 1 288 ? 5.065 -27.816 18.131 1.00 15.48 307 SER A C 1
ATOM 2152 O O . SER A 1 288 ? 4.392 -28.871 17.942 1.00 14.25 307 SER A O 1
ATOM 2155 N N . ALA A 1 289 ? 4.574 -26.724 18.701 1.00 12.85 308 ALA A N 1
ATOM 2156 C CA . ALA A 1 289 ? 3.226 -26.591 19.190 1.00 15.48 308 ALA A CA 1
ATOM 2157 C C . ALA A 1 289 ? 2.970 -27.580 20.385 1.00 15.86 308 ALA A C 1
ATOM 2158 O O . ALA A 1 289 ? 1.784 -27.883 20.755 1.00 16.76 308 ALA A O 1
ATOM 2160 N N . THR A 1 290 ? 4.046 -28.068 20.991 1.00 13.52 309 THR A N 1
ATOM 2161 C CA . THR A 1 290 ? 3.956 -28.937 22.169 1.00 14.35 309 THR A CA 1
ATOM 2162 C C . THR A 1 290 ? 4.882 -28.322 23.242 1.00 15.68 309 THR A C 1
ATOM 2163 O O . THR A 1 290 ? 5.801 -27.579 22.872 1.00 14.03 309 THR A O 1
ATOM 2167 N N . SER A 1 291 ? 4.659 -28.686 24.498 1.00 13.54 310 SER A N 1
ATOM 2168 C CA . SER A 1 291 ? 5.508 -28.190 25.590 1.00 11.69 310 SER A CA 1
ATOM 2169 C C . SER A 1 291 ? 5.618 -29.231 26.632 1.00 13.01 310 SER A C 1
ATOM 2170 O O . SER A 1 291 ? 4.607 -29.974 26.924 1.00 11.59 310 SER A O 1
ATOM 2173 N N . PHE A 1 292 ? 6.743 -29.283 27.339 1.00 12.15 311 PHE A N 1
ATOM 2174 C CA . PHE A 1 292 ? 6.820 -30.232 28.456 1.00 13.01 311 PHE A CA 1
ATOM 2175 C C . PHE A 1 292 ? 5.999 -29.688 29.587 1.00 14.12 311 PHE A C 1
ATOM 2176 O O . PHE A 1 292 ? 5.643 -30.405 30.468 1.00 11.89 311 PHE A O 1
ATOM 2184 N N . TRP A 1 293 ? 5.770 -28.395 29.594 1.00 11.86 312 TRP A N 1
ATOM 2185 C CA . TRP A 1 293 ? 4.995 -27.739 30.604 1.00 12.10 312 TRP A CA 1
ATOM 2186 C C . TRP A 1 293 ? 3.718 -27.165 29.991 1.00 11.28 312 TRP A C 1
ATOM 2187 O O . TRP A 1 293 ? 3.060 -27.855 29.270 1.00 11.91 312 TRP A O 1
ATOM 2198 N N . GLY A 1 294 ? 3.361 -25.938 30.265 1.00 11.58 313 GLY A N 1
ATOM 2199 C CA . GLY A 1 294 ? 2.122 -25.475 29.646 1.00 12.03 313 GLY A CA 1
ATOM 2200 C C . GLY A 1 294 ? 1.007 -26.450 30.105 1.00 15.28 313 GLY A C 1
ATOM 2201 O O . GLY A 1 294 ? 0.955 -26.836 31.272 1.00 12.06 313 GLY A O 1
ATOM 2202 N N . THR A 1 295 ? 0.094 -26.742 29.183 1.00 12.96 314 THR A N 1
ATOM 2203 C CA . THR A 1 295 ? -0.930 -27.831 29.388 1.00 15.62 314 THR A CA 1
ATOM 2204 C C . THR A 1 295 ? -0.427 -29.047 30.206 1.00 15.34 314 THR A C 1
ATOM 2205 O O . THR A 1 295 ? -1.112 -29.400 31.212 1.00 15.37 314 THR A O 1
ATOM 2209 N N . ASN A 1 296 ? 0.764 -29.588 29.873 1.00 13.37 315 ASN A N 1
ATOM 2210 C CA . ASN A 1 296 ? 1.304 -30.718 30.680 1.00 14.86 315 ASN A CA 1
ATOM 2211 C C . ASN A 1 296 ? 1.551 -30.429 32.127 1.00 14.03 315 ASN A C 1
ATOM 2212 O O . ASN A 1 296 ? 1.376 -31.314 33.014 1.00 14.48 315 ASN A O 1
ATOM 2217 N N . LEU A 1 297 ? 2.044 -29.237 32.450 1.00 12.53 316 LEU A N 1
ATOM 2218 C CA . LEU A 1 297 ? 2.266 -28.936 33.836 1.00 13.08 316 LEU A CA 1
ATOM 2219 C C . LEU A 1 297 ? 0.930 -28.754 34.620 1.00 12.30 316 LEU A C 1
ATOM 2220 O O . LEU A 1 297 ? 0.822 -29.195 35.782 1.00 11.49 316 LEU A O 1
ATOM 2225 N N . THR A 1 298 ? -0.002 -28.028 34.045 1.00 12.48 317 THR A N 1
ATOM 2226 C CA . THR A 1 298 ? -1.412 -27.968 34.621 1.00 13.85 317 THR A CA 1
ATOM 2227 C C . THR A 1 298 ? -1.939 -29.415 34.920 1.00 15.05 317 THR A C 1
ATOM 2228 O O . THR A 1 298 ? -2.439 -29.684 36.023 1.00 15.16 317 THR A O 1
ATOM 2232 N N . ILE A 1 299 ? -1.727 -30.306 33.997 1.00 14.14 318 ILE A N 1
ATOM 2233 C CA . ILE A 1 299 ? -2.151 -31.766 34.112 1.00 14.96 318 ILE A CA 1
ATOM 2234 C C . ILE A 1 299 ? -1.362 -32.443 35.181 1.00 15.45 318 ILE A C 1
ATOM 2235 O O . ILE A 1 299 ? -1.970 -33.183 36.050 1.00 16.15 318 ILE A O 1
ATOM 2240 N N . ALA A 1 300 ? -0.056 -32.165 35.264 1.00 13.22 319 ALA A N 1
ATOM 2241 C CA . ALA A 1 300 ? 0.762 -32.861 36.262 1.00 14.13 319 ALA A CA 1
ATOM 2242 C C . ALA A 1 300 ? 0.375 -32.463 37.709 1.00 14.62 319 ALA A C 1
ATOM 2243 O O . ALA A 1 300 ? 0.645 -33.196 38.672 1.00 15.38 319 ALA A O 1
ATOM 2245 N N . VAL A 1 301 ? -0.158 -31.254 37.896 1.00 13.83 320 VAL A N 1
ATOM 2246 C CA . VAL A 1 301 ? -0.619 -30.826 39.235 1.00 14.34 320 VAL A CA 1
ATOM 2247 C C . VAL A 1 301 ? -2.002 -31.525 39.455 1.00 15.66 320 VAL A C 1
ATOM 2248 O O . VAL A 1 301 ? -2.241 -32.021 40.527 1.00 17.97 320 VAL A O 1
ATOM 2252 N N . LEU A 1 302 ? -2.868 -31.450 38.450 1.00 15.25 321 LEU A N 1
ATOM 2253 C CA . LEU A 1 302 ? -4.273 -31.975 38.547 1.00 15.67 321 LEU A CA 1
ATOM 2254 C C . LEU A 1 302 ? -4.237 -33.463 38.840 1.00 17.74 321 LEU A C 1
ATOM 2255 O O . LEU A 1 302 ? -5.114 -33.982 39.605 1.00 17.98 321 LEU A O 1
ATOM 2260 N N . ASN A 1 303 ? -3.301 -34.181 38.248 1.00 15.82 322 ASN A N 1
ATOM 2261 C CA . ASN A 1 303 ? -3.277 -35.662 38.497 1.00 16.77 322 ASN A CA 1
ATOM 2262 C C . ASN A 1 303 ? -2.452 -36.088 39.700 1.00 16.84 322 ASN A C 1
ATOM 2263 O O . ASN A 1 303 ? -2.245 -37.299 39.904 1.00 17.80 322 ASN A O 1
ATOM 2268 N N . GLY A 1 304 ? -1.881 -35.126 40.435 1.00 16.15 323 GLY A N 1
ATOM 2269 C CA . GLY A 1 304 ? -1.207 -35.411 41.676 1.00 16.57 323 GLY A CA 1
ATOM 2270 C C . GLY A 1 304 ? 0.255 -35.691 41.566 1.00 20.08 323 GLY A C 1
ATOM 2271 O O . GLY A 1 304 ? 0.904 -36.025 42.598 1.00 20.01 323 GLY A O 1
ATOM 2272 N N . THR A 1 305 ? 0.813 -35.622 40.354 1.00 18.18 324 THR A N 1
ATOM 2273 C CA . THR A 1 305 ? 2.202 -36.063 40.200 1.00 17.91 324 THR A CA 1
ATOM 2274 C C . THR A 1 305 ? 3.182 -34.979 40.650 1.00 16.76 324 THR A C 1
ATOM 2275 O O . THR A 1 305 ? 4.152 -35.279 41.355 1.00 18.42 324 THR A O 1
ATOM 2279 N N . VAL A 1 306 ? 2.914 -33.727 40.244 1.00 14.04 325 VAL A N 1
ATOM 2280 C CA . VAL A 1 306 ? 3.755 -32.555 40.745 1.00 14.57 325 VAL A CA 1
ATOM 2281 C C . VAL A 1 306 ? 2.873 -31.875 41.861 1.00 14.66 325 VAL A C 1
ATOM 2282 O O . VAL A 1 306 ? 1.784 -31.410 41.585 1.00 13.55 325 VAL A O 1
ATOM 2286 N N . PRO A 1 307 ? 3.371 -31.821 43.088 1.00 15.60 326 PRO A N 1
ATOM 2287 C CA . PRO A 1 307 ? 2.631 -31.244 44.183 1.00 15.76 326 PRO A CA 1
ATOM 2288 C C . PRO A 1 307 ? 2.345 -29.792 43.894 1.00 16.91 326 PRO A C 1
ATOM 2289 O O . PRO A 1 307 ? 3.183 -29.070 43.271 1.00 14.01 326 PRO A O 1
ATOM 2293 N N . GLN A 1 308 ? 1.176 -29.353 44.333 1.00 14.13 327 GLN A N 1
ATOM 2294 C CA . GLN A 1 308 ? 0.848 -27.948 44.174 1.00 16.69 327 GLN A CA 1
ATOM 2295 C C . GLN A 1 308 ? 1.994 -27.050 44.775 1.00 14.42 327 GLN A C 1
ATOM 2296 O O . GLN A 1 308 ? 2.318 -25.999 44.150 1.00 16.09 327 GLN A O 1
ATOM 2302 N N . TRP A 1 309 ? 2.597 -27.388 45.906 1.00 13.79 328 TRP A N 1
ATOM 2303 C CA . TRP A 1 309 ? 3.576 -26.513 46.515 1.00 12.47 328 TRP A CA 1
ATOM 2304 C C . TRP A 1 309 ? 4.777 -26.250 45.551 1.00 12.98 328 TRP A C 1
ATOM 2305 O O . TRP A 1 309 ? 5.446 -25.237 45.686 1.00 13.51 328 TRP A O 1
ATOM 2316 N N . ARG A 1 310 ? 5.040 -27.189 44.644 1.00 12.67 329 ARG A N 1
ATOM 2317 C CA . ARG A 1 310 ? 6.222 -27.003 43.752 1.00 12.34 329 ARG A CA 1
ATOM 2318 C C . ARG A 1 310 ? 5.839 -25.970 42.709 1.00 12.93 329 ARG A C 1
ATOM 2319 O O . ARG A 1 310 ? 6.628 -25.047 42.481 1.00 13.73 329 ARG A O 1
ATOM 2327 N N . VAL A 1 311 ? 4.668 -26.120 42.069 1.00 13.61 330 VAL A N 1
ATOM 2328 C CA . VAL A 1 311 ? 4.247 -25.106 41.079 1.00 12.55 330 VAL A CA 1
ATOM 2329 C C . VAL A 1 311 ? 4.039 -23.756 41.744 1.00 15.10 330 VAL A C 1
ATOM 2330 O O . VAL A 1 311 ? 4.452 -22.691 41.181 1.00 12.80 330 VAL A O 1
ATOM 2334 N N . ASP A 1 312 ? 3.465 -23.732 42.948 1.00 11.77 331 ASP A N 1
ATOM 2335 C CA . ASP A 1 312 ? 3.342 -22.440 43.620 1.00 11.33 331 ASP A CA 1
ATOM 2336 C C . ASP A 1 312 ? 4.685 -21.793 43.912 1.00 11.91 331 ASP A C 1
ATOM 2337 O O . ASP A 1 312 ? 4.789 -20.558 43.807 1.00 11.30 331 ASP A O 1
ATOM 2342 N N . ASP A 1 313 ? 5.681 -22.593 44.291 1.00 10.84 332 ASP A N 1
ATOM 2343 C CA . ASP A 1 313 ? 7.045 -22.109 44.536 1.00 10.73 332 ASP A CA 1
ATOM 2344 C C . ASP A 1 313 ? 7.688 -21.536 43.199 1.00 12.11 332 ASP A C 1
ATOM 2345 O O . ASP A 1 313 ? 8.360 -20.435 43.237 1.00 11.10 332 ASP A O 1
ATOM 2350 N N . MET A 1 314 ? 7.422 -22.178 42.082 1.00 11.39 333 MET A N 1
ATOM 2351 C CA . MET A 1 314 ? 7.993 -21.653 40.774 1.00 11.68 333 MET A CA 1
ATOM 2352 C C . MET A 1 314 ? 7.390 -20.238 40.608 1.00 13.59 333 MET A C 1
ATOM 2353 O O . MET A 1 314 ? 8.111 -19.255 40.324 1.00 13.54 333 MET A O 1
ATOM 2358 N N . ALA A 1 315 ? 6.063 -20.106 40.707 1.00 11.56 334 ALA A N 1
ATOM 2359 C CA . ALA A 1 315 ? 5.397 -18.801 40.566 1.00 11.35 334 ALA A CA 1
ATOM 2360 C C . ALA A 1 315 ? 5.903 -17.753 41.556 1.00 12.56 334 ALA A C 1
ATOM 2361 O O . ALA A 1 315 ? 6.086 -16.578 41.198 1.00 13.02 334 ALA A O 1
ATOM 2363 N N . VAL A 1 316 ? 6.123 -18.146 42.803 1.00 12.10 335 VAL A N 1
ATOM 2364 C CA . VAL A 1 316 ? 6.607 -17.203 43.843 1.00 12.21 335 VAL A CA 1
ATOM 2365 C C . VAL A 1 316 ? 8.060 -16.742 43.529 1.00 11.54 335 VAL A C 1
ATOM 2366 O O . VAL A 1 316 ? 8.374 -15.520 43.694 1.00 12.39 335 VAL A O 1
ATOM 2370 N N . ARG A 1 317 ? 8.918 -17.677 43.074 1.00 10.77 336 ARG A N 1
ATOM 2371 C CA . ARG A 1 317 ? 10.311 -17.285 42.784 1.00 9.73 336 ARG A CA 1
ATOM 2372 C C . ARG A 1 317 ? 10.327 -16.309 41.562 1.00 10.99 336 ARG A C 1
ATOM 2373 O O . ARG A 1 317 ? 11.113 -15.324 41.548 1.00 12.27 336 ARG A O 1
ATOM 2381 N N . ILE A 1 318 ? 9.474 -16.601 40.569 1.00 10.05 337 ILE A N 1
ATOM 2382 C CA . ILE A 1 318 ? 9.424 -15.722 39.360 1.00 10.85 337 ILE A CA 1
ATOM 2383 C C . ILE A 1 318 ? 8.842 -14.344 39.728 1.00 11.85 337 ILE A C 1
ATOM 2384 O O . ILE A 1 318 ? 9.429 -13.291 39.381 1.00 9.92 337 ILE A O 1
ATOM 2389 N N . MET A 1 319 ? 7.715 -14.277 40.451 1.00 10.65 338 MET A N 1
ATOM 2390 C CA . MET A 1 319 ? 7.252 -12.946 40.864 1.00 10.96 338 MET A CA 1
ATOM 2391 C C . MET A 1 319 ? 8.153 -12.210 41.850 1.00 10.90 338 MET A C 1
ATOM 2392 O O . MET A 1 319 ? 8.227 -11.007 41.819 1.00 11.27 338 MET A O 1
ATOM 2397 N N . ALA A 1 320 ? 8.817 -12.950 42.722 1.00 9.71 339 ALA A N 1
ATOM 2398 C CA . ALA A 1 320 ? 9.679 -12.332 43.695 1.00 10.22 339 ALA A CA 1
ATOM 2399 C C . ALA A 1 320 ? 10.856 -11.674 42.949 1.00 9.58 339 ALA A C 1
ATOM 2400 O O . ALA A 1 320 ? 11.216 -10.541 43.264 1.00 11.34 339 ALA A O 1
ATOM 2402 N N . ALA A 1 321 ? 11.385 -12.329 41.932 1.00 9.01 340 ALA A N 1
ATOM 2403 C CA . ALA A 1 321 ? 12.534 -11.701 41.224 1.00 9.06 340 ALA A CA 1
ATOM 2404 C C . ALA A 1 321 ? 12.024 -10.440 40.494 1.00 10.73 340 ALA A C 1
ATOM 2405 O O . ALA A 1 321 ? 12.715 -9.389 40.499 1.00 12.60 340 ALA A O 1
ATOM 2407 N N . TYR A 1 322 ? 10.853 -10.539 39.856 1.00 11.22 341 TYR A N 1
ATOM 2408 C CA . TYR A 1 322 ? 10.276 -9.407 39.146 1.00 12.20 341 TYR A CA 1
ATOM 2409 C C . TYR A 1 322 ? 10.077 -8.223 40.093 1.00 12.32 341 TYR A C 1
ATOM 2410 O O . TYR A 1 322 ? 10.467 -7.087 39.787 1.00 11.03 341 TYR A O 1
ATOM 2419 N N . TYR A 1 323 ? 9.453 -8.446 41.288 1.00 10.75 342 TYR A N 1
ATOM 2420 C CA . TYR A 1 323 ? 9.343 -7.322 42.270 1.00 12.23 342 TYR A CA 1
ATOM 2421 C C . TYR A 1 323 ? 10.612 -6.842 42.898 1.00 11.79 342 TYR A C 1
ATOM 2422 O O . TYR A 1 323 ? 10.747 -5.641 43.302 1.00 12.16 342 TYR A O 1
ATOM 2431 N N . LYS A 1 324 ? 11.572 -7.749 43.117 1.00 10.87 343 LYS A N 1
ATOM 2432 C CA . LYS A 1 324 ? 12.796 -7.416 43.762 1.00 12.56 343 LYS A CA 1
ATOM 2433 C C . LYS A 1 324 ? 13.574 -6.286 43.019 1.00 13.13 343 LYS A C 1
ATOM 2434 O O . LYS A 1 324 ? 14.170 -5.403 43.682 1.00 12.34 343 LYS A O 1
ATOM 2440 N N . VAL A 1 325 ? 13.499 -6.315 41.729 1.00 11.13 344 VAL A N 1
ATOM 2441 C CA . VAL A 1 325 ? 14.179 -5.260 40.936 1.00 12.36 344 VAL A CA 1
ATOM 2442 C C . VAL A 1 325 ? 13.220 -4.138 40.650 1.00 14.32 344 VAL A C 1
ATOM 2443 O O . VAL A 1 325 ? 13.635 -3.159 39.939 1.00 13.22 344 VAL A O 1
ATOM 2447 N N . GLY A 1 326 ? 11.941 -4.222 41.157 1.00 13.06 345 GLY A N 1
ATOM 2448 C CA . GLY A 1 326 ? 10.941 -3.184 40.788 1.00 13.60 345 GLY A CA 1
ATOM 2449 C C . GLY A 1 326 ? 10.446 -3.134 39.368 1.00 11.68 345 GLY A C 1
ATOM 2450 O O . GLY A 1 326 ? 10.106 -2.081 38.862 1.00 13.67 345 GLY A O 1
ATOM 2451 N N . ARG A 1 327 ? 10.454 -4.253 38.661 1.00 12.12 346 ARG A N 1
ATOM 2452 C CA . ARG A 1 327 ? 10.024 -4.254 37.298 1.00 11.62 346 ARG A CA 1
ATOM 2453 C C . ARG A 1 327 ? 8.580 -3.790 37.125 1.00 13.34 346 ARG A C 1
ATOM 2454 O O . ARG A 1 327 ? 8.216 -3.178 36.081 1.00 14.69 346 ARG A O 1
ATOM 2462 N N . ASP A 1 328 ? 7.732 -4.092 38.137 1.00 13.56 347 ASP A N 1
ATOM 2463 C CA . ASP A 1 328 ? 6.298 -3.694 38.041 1.00 15.98 347 ASP A CA 1
ATOM 2464 C C . ASP A 1 328 ? 6.206 -2.171 37.912 1.00 14.21 347 ASP A C 1
ATOM 2465 O O . ASP A 1 328 ? 5.270 -1.689 37.244 1.00 16.02 347 ASP A O 1
ATOM 2470 N N . ARG A 1 329 ? 7.172 -1.430 38.439 1.00 14.74 348 ARG A N 1
ATOM 2471 C CA . ARG A 1 329 ? 7.109 0.041 38.367 1.00 16.39 348 ARG A CA 1
ATOM 2472 C C . ARG A 1 329 ? 7.581 0.642 37.021 1.00 17.57 348 ARG A C 1
ATOM 2473 O O . ARG A 1 329 ? 7.343 1.837 36.766 1.00 16.33 348 ARG A O 1
ATOM 2481 N N . LEU A 1 330 ? 8.227 -0.171 36.188 1.00 14.25 349 LEU A N 1
ATOM 2482 C CA . LEU A 1 330 ? 8.788 0.262 34.897 1.00 15.05 349 LEU A CA 1
ATOM 2483 C C . LEU A 1 330 ? 8.133 -0.458 33.755 1.00 15.11 349 LEU A C 1
ATOM 2484 O O . LEU A 1 330 ? 8.548 -0.267 32.560 1.00 14.96 349 LEU A O 1
ATOM 2489 N N . TYR A 1 331 ? 7.125 -1.266 34.032 1.00 14.32 350 TYR A N 1
ATOM 2490 C CA . TYR A 1 331 ? 6.624 -2.188 33.026 1.00 13.84 350 TYR A CA 1
ATOM 2491 C C . TYR A 1 331 ? 6.046 -1.509 31.816 1.00 13.96 350 TYR A C 1
ATOM 2492 O O . TYR A 1 331 ? 5.236 -0.581 31.929 1.00 12.85 350 TYR A O 1
ATOM 2501 N N . GLN A 1 332 ? 6.440 -1.941 30.629 1.00 12.87 351 GLN A N 1
ATOM 2502 C CA . GLN A 1 332 ? 5.748 -1.625 29.355 1.00 11.74 351 GLN A CA 1
ATOM 2503 C C . GLN A 1 332 ? 5.914 -2.793 28.414 1.00 11.85 351 GLN A C 1
ATOM 2504 O O . GLN A 1 332 ? 6.908 -3.475 28.542 1.00 11.63 351 GLN A O 1
ATOM 2510 N N . PRO A 1 333 ? 4.951 -3.091 27.519 1.00 13.90 352 PRO A N 1
ATOM 2511 C CA . PRO A 1 333 ? 5.199 -4.206 26.592 1.00 12.19 352 PRO A CA 1
ATOM 2512 C C . PRO A 1 333 ? 6.485 -3.927 25.742 1.00 11.68 352 PRO A C 1
ATOM 2513 O O . PRO A 1 333 ? 6.813 -2.770 25.531 1.00 11.20 352 PRO A O 1
ATOM 2517 N N . PRO A 1 334 ? 7.093 -4.996 25.245 1.00 10.93 353 PRO A N 1
ATOM 2518 C CA . PRO A 1 334 ? 8.332 -4.816 24.474 1.00 9.92 353 PRO A CA 1
ATOM 2519 C C . PRO A 1 334 ? 7.935 -3.943 23.285 1.00 10.93 353 PRO A C 1
ATOM 2520 O O . PRO A 1 334 ? 6.983 -4.235 22.571 1.00 11.37 353 PRO A O 1
ATOM 2524 N N . ASN A 1 335 ? 8.748 -2.903 23.025 1.00 10.18 354 ASN A N 1
ATOM 2525 C CA . ASN A 1 335 ? 8.325 -1.901 21.988 1.00 9.90 354 ASN A CA 1
ATOM 2526 C C . ASN A 1 335 ? 9.151 -2.115 20.702 1.00 9.73 354 ASN A C 1
ATOM 2527 O O . ASN A 1 335 ? 9.199 -1.216 19.841 1.00 10.85 354 ASN A O 1
ATOM 2532 N N . PHE A 1 336 ? 9.679 -3.337 20.526 1.00 10.43 355 PHE A N 1
ATOM 2533 C CA . PHE A 1 336 ? 10.327 -3.740 19.293 1.00 11.01 355 PHE A CA 1
ATOM 2534 C C . PHE A 1 336 ? 9.976 -5.216 19.046 1.00 11.93 355 PHE A C 1
ATOM 2535 O O . PHE A 1 336 ? 9.381 -5.888 19.944 1.00 13.04 355 PHE A O 1
ATOM 2543 N N . SER A 1 337 ? 10.394 -5.756 17.914 1.00 10.16 356 SER A N 1
ATOM 2544 C CA . SER A 1 337 ? 10.287 -7.185 17.648 1.00 10.41 356 SER A CA 1
ATOM 2545 C C . SER A 1 337 ? 11.662 -7.764 17.395 1.00 10.27 356 SER A C 1
ATOM 2546 O O . SER A 1 337 ? 12.469 -7.136 16.688 1.00 9.12 356 SE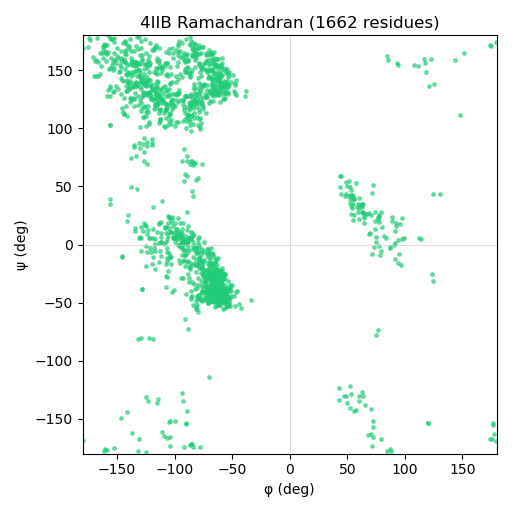R A O 1
ATOM 2549 N N . SER A 1 338 ? 11.955 -8.910 17.973 1.00 10.45 357 SER A N 1
ATOM 2550 C CA . SER A 1 338 ? 13.257 -9.610 17.631 1.00 9.86 357 SER A CA 1
ATOM 2551 C C . SER A 1 338 ? 13.293 -10.109 16.204 1.00 10.10 357 SER A C 1
ATOM 2552 O O . SER A 1 338 ? 14.376 -10.489 15.728 1.00 10.21 357 SER A O 1
ATOM 2555 N N . TRP A 1 339 ? 12.129 -10.215 15.498 1.00 9.55 358 TRP A N 1
ATOM 2556 C CA . TRP A 1 339 ? 12.044 -11.039 14.327 1.00 9.39 358 TRP A CA 1
ATOM 2557 C C . TRP A 1 339 ? 11.872 -10.291 13.011 1.00 10.34 358 TRP A C 1
ATOM 2558 O O . TRP A 1 339 ? 12.035 -10.911 11.926 1.00 10.91 358 TRP A O 1
ATOM 2569 N N . THR A 1 340 ? 11.622 -9.011 13.160 1.00 10.22 359 THR A N 1
ATOM 2570 C CA . THR A 1 340 ? 11.553 -8.167 11.968 1.00 11.61 359 THR A CA 1
ATOM 2571 C C . THR A 1 340 ? 11.888 -6.759 12.412 1.00 12.18 359 THR A C 1
ATOM 2572 O O . THR A 1 340 ? 11.657 -6.414 13.572 1.00 11.50 359 THR A O 1
ATOM 2576 N N . ARG A 1 341 ? 12.419 -5.921 11.442 1.00 10.65 360 ARG A N 1
ATOM 2577 C CA . ARG A 1 341 ? 12.575 -4.531 11.769 1.00 10.99 360 ARG A CA 1
ATOM 2578 C C . ARG A 1 341 ? 11.466 -3.665 11.175 1.00 12.31 360 ARG A C 1
ATOM 2579 O O . ARG A 1 341 ? 11.490 -2.446 11.347 1.00 11.41 360 ARG A O 1
ATOM 2587 N N . ASP A 1 342 ? 10.469 -4.296 10.547 1.00 12.85 361 ASP A N 1
ATOM 2588 C CA . ASP A 1 342 ? 9.319 -3.484 9.994 1.00 13.07 361 ASP A CA 1
ATOM 2589 C C . ASP A 1 342 ? 8.556 -2.745 11.068 1.00 12.43 361 ASP A C 1
ATOM 2590 O O . ASP A 1 342 ? 8.373 -3.238 12.225 1.00 11.64 361 ASP A O 1
ATOM 2595 N N . GLU A 1 343 ? 7.992 -1.592 10.722 1.00 11.75 362 GLU A N 1
ATOM 2596 C CA . GLU A 1 343 ? 7.225 -0.874 11.697 1.00 11.89 362 GLU A CA 1
ATOM 2597 C C . GLU A 1 343 ? 5.929 -1.672 12.122 1.00 12.59 362 GLU A C 1
ATOM 2598 O O . GLU A 1 343 ? 5.561 -1.775 13.322 1.00 13.03 362 GLU A O 1
ATOM 2604 N N . TYR A 1 344 ? 5.251 -2.179 11.084 1.00 12.59 363 TYR A N 1
ATOM 2605 C CA . TYR A 1 344 ? 3.991 -2.910 11.274 1.00 13.70 363 TYR A CA 1
ATOM 2606 C C . TYR A 1 344 ? 4.135 -4.354 10.943 1.00 12.15 363 TYR A C 1
ATOM 2607 O O . TYR A 1 344 ? 4.910 -4.739 10.067 1.00 15.25 363 TYR A O 1
ATOM 2616 N N . GLY A 1 345 ? 3.308 -5.221 11.581 1.00 12.51 364 GLY A N 1
ATOM 2617 C CA . GLY A 1 345 ? 3.332 -6.600 11.135 1.00 13.22 364 GLY A CA 1
ATOM 2618 C C . GLY A 1 345 ? 2.206 -7.337 11.924 1.00 13.27 364 GLY A C 1
ATOM 2619 O O . GLY A 1 345 ? 1.562 -6.743 12.819 1.00 14.49 364 GLY A O 1
ATOM 2620 N N . PHE A 1 346 ? 2.044 -8.607 11.611 1.00 14.33 365 PHE A N 1
ATOM 2621 C CA . PHE A 1 346 ? 1.137 -9.437 12.448 1.00 14.04 365 PHE A CA 1
ATOM 2622 C C . PHE A 1 346 ? 1.724 -9.625 13.844 1.00 15.89 365 PHE A C 1
ATOM 2623 O O . PHE A 1 346 ? 3.009 -9.828 13.986 1.00 14.85 365 PHE A O 1
ATOM 2631 N N . LYS A 1 347 ? 0.858 -9.550 14.864 1.00 12.09 366 LYS A N 1
ATOM 2632 C CA . LYS A 1 347 ? 1.293 -9.543 16.261 1.00 15.39 366 LYS A CA 1
ATOM 2633 C C . LYS A 1 347 ? 2.094 -10.813 16.648 1.00 12.90 366 LYS A C 1
ATOM 2634 O O . LYS A 1 347 ? 3.008 -10.735 17.495 1.00 14.62 366 LYS A O 1
ATOM 2640 N N . TYR A 1 348 ? 1.736 -11.957 16.022 1.00 12.86 367 TYR A N 1
ATOM 2641 C CA . TYR A 1 348 ? 2.378 -13.244 16.383 1.00 13.03 367 TYR A CA 1
ATOM 2642 C C . TYR A 1 348 ? 3.156 -13.641 15.170 1.00 12.73 367 TYR A C 1
ATOM 2643 O O . TYR A 1 348 ? 2.644 -14.110 14.101 1.00 13.14 367 TYR A O 1
ATOM 2652 N N . PHE A 1 349 ? 4.493 -13.440 15.300 1.00 14.04 368 PHE A N 1
ATOM 2653 C CA . PHE A 1 349 ? 5.317 -13.485 14.123 1.00 12.25 368 PHE A CA 1
ATOM 2654 C C . PHE A 1 349 ? 5.386 -14.821 13.383 1.00 12.77 368 PHE A C 1
ATOM 2655 O O . PHE A 1 349 ? 5.265 -14.866 12.190 1.00 14.18 368 PHE A O 1
ATOM 2663 N N . TYR A 1 350 ? 5.692 -15.918 14.076 1.00 11.84 369 TYR A N 1
ATOM 2664 C CA . TYR A 1 350 ? 6.012 -17.123 13.389 1.00 11.88 369 TYR A CA 1
ATOM 2665 C C . TYR A 1 350 ? 4.804 -17.566 12.484 1.00 12.36 369 TYR A C 1
ATOM 2666 O O . TYR A 1 350 ? 5.015 -17.889 11.311 1.00 13.06 369 TYR A O 1
ATOM 2675 N N . PRO A 1 351 ? 3.566 -17.618 13.032 1.00 13.75 370 PRO A N 1
ATOM 2676 C CA . PRO A 1 351 ? 2.483 -18.105 12.165 1.00 15.61 370 PRO A CA 1
ATOM 2677 C C . PRO A 1 351 ? 1.839 -16.967 11.374 1.00 16.27 370 PRO A C 1
ATOM 2678 O O . PRO A 1 351 ? 0.989 -17.254 10.497 1.00 16.49 370 PRO A O 1
ATOM 2682 N N . GLN A 1 352 ? 2.289 -15.707 11.566 1.00 15.43 371 GLN A N 1
ATOM 2683 C CA . GLN A 1 352 ? 1.726 -14.542 10.886 1.00 16.67 371 GLN A CA 1
ATOM 2684 C C . GLN A 1 352 ? 0.227 -14.401 11.146 1.00 18.61 371 GLN A C 1
ATOM 2685 O O . GLN A 1 352 ? -0.563 -14.264 10.208 1.00 19.22 371 GLN A O 1
ATOM 2691 N N . GLU A 1 353 ? -0.105 -14.399 12.417 1.00 15.80 372 GLU A N 1
ATOM 2692 C CA . GLU A 1 353 ? -1.480 -14.352 12.896 1.00 18.32 372 GLU A CA 1
ATOM 2693 C C . GLU A 1 353 ? -1.616 -13.250 13.906 1.00 17.86 372 GLU A C 1
ATOM 2694 O O . GLU A 1 353 ? -0.657 -12.578 14.290 1.00 15.85 372 GLU A O 1
ATOM 2700 N N . GLY A 1 354 ? -2.871 -13.043 14.357 1.00 16.78 373 GLY A N 1
ATOM 2701 C CA . GLY A 1 354 ? -3.182 -12.064 15.296 1.00 14.59 373 GLY A CA 1
ATOM 2702 C C . GLY A 1 354 ? -3.483 -10.717 14.607 1.00 15.73 373 GLY A C 1
ATOM 2703 O O . GLY A 1 354 ? -3.409 -10.600 13.403 1.00 17.94 373 GLY A O 1
ATOM 2704 N N . PRO A 1 355 ? -3.752 -9.666 15.393 1.00 17.40 374 PRO A N 1
ATOM 2705 C CA . PRO A 1 355 ? -4.017 -8.376 14.779 1.00 18.32 374 PRO A CA 1
ATOM 2706 C C . PRO A 1 355 ? -2.785 -7.876 14.009 1.00 21.79 374 PRO A C 1
ATOM 2707 O O . PRO A 1 355 ? -1.652 -8.111 14.444 1.00 18.92 374 PRO A O 1
ATOM 2711 N N . TYR A 1 356 ? -3.015 -7.166 12.920 1.00 18.57 375 TYR A N 1
ATOM 2712 C CA . TYR A 1 356 ? -1.946 -6.425 12.194 1.00 17.95 375 TYR A CA 1
ATOM 2713 C C . TYR A 1 356 ? -1.792 -5.050 12.811 1.00 18.62 375 TYR A C 1
ATOM 2714 O O . TYR A 1 356 ? -2.728 -4.242 12.849 1.00 19.64 375 TYR A O 1
ATOM 2723 N N . GLU A 1 357 ? -0.615 -4.719 13.385 1.00 16.18 376 GLU A N 1
ATOM 2724 C CA . GLU A 1 357 ? -0.521 -3.539 14.187 1.00 14.45 376 GLU A CA 1
ATOM 2725 C C . GLU A 1 357 ? 1.015 -3.174 14.219 1.00 14.69 376 GLU A C 1
ATOM 2726 O O . GLU A 1 357 ? 1.860 -3.827 13.553 1.00 13.72 376 GLU A O 1
ATOM 2732 N N . LYS A 1 358 ? 1.279 -2.134 14.975 1.00 15.43 377 LYS A N 1
ATOM 2733 C CA . LYS A 1 358 ? 2.692 -1.708 15.121 1.00 17.08 377 LYS A CA 1
ATOM 2734 C C . LYS A 1 358 ? 3.435 -2.747 15.937 1.00 13.77 377 LYS A C 1
ATOM 2735 O O . LYS A 1 358 ? 3.024 -3.171 17.048 1.00 14.21 377 LYS A O 1
ATOM 2741 N N . VAL A 1 359 ? 4.561 -3.155 15.408 1.00 13.04 378 VAL A N 1
ATOM 2742 C CA . VAL A 1 359 ? 5.412 -4.142 16.141 1.00 11.94 378 VAL A CA 1
ATOM 2743 C C . VAL A 1 359 ? 6.800 -3.503 16.490 1.00 12.59 378 VAL A C 1
ATOM 2744 O O . VAL A 1 359 ? 7.509 -4.039 17.355 1.00 11.75 378 VAL A O 1
ATOM 2748 N N . ASN A 1 360 ? 7.189 -2.433 15.766 1.00 11.12 379 ASN A N 1
ATOM 2749 C CA . ASN A 1 360 ? 8.442 -1.686 16.165 1.00 11.55 379 ASN A CA 1
ATOM 2750 C C . ASN A 1 360 ? 8.165 -0.235 16.373 1.00 11.54 379 ASN A C 1
ATOM 2751 O O . ASN A 1 360 ? 7.454 0.342 15.530 1.00 12.20 379 ASN A O 1
ATOM 2756 N N . HIS A 1 361 ? 8.761 0.357 17.445 1.00 9.87 380 HIS A N 1
ATOM 2757 C CA . HIS A 1 361 ? 8.603 1.756 17.692 1.00 10.38 380 HIS A CA 1
ATOM 2758 C C . HIS A 1 361 ? 9.926 2.499 17.532 1.00 10.73 380 HIS A C 1
ATOM 2759 O O . HIS A 1 361 ? 9.928 3.758 17.750 1.00 9.12 380 HIS A O 1
ATOM 2766 N N . PHE A 1 362 ? 10.991 1.793 17.179 1.00 9.73 381 PHE A N 1
ATOM 2767 C CA . PHE A 1 362 ? 12.307 2.462 16.813 1.00 10.86 381 PHE A CA 1
ATOM 2768 C C . PHE A 1 362 ? 12.776 3.371 17.903 1.00 11.29 381 PHE A C 1
ATOM 2769 O O . PHE A 1 362 ? 13.307 4.447 17.652 1.00 10.50 381 PHE A O 1
ATOM 2777 N N . VAL A 1 363 ? 12.641 2.913 19.163 1.00 10.78 382 VAL A N 1
ATOM 2778 C CA . VAL A 1 363 ? 12.960 3.743 20.289 1.00 9.26 382 VAL A CA 1
ATOM 2779 C C . VAL A 1 363 ? 14.515 3.792 20.448 1.00 8.95 382 VAL A C 1
ATOM 2780 O O . VAL A 1 363 ? 15.186 2.717 20.605 1.00 10.19 382 VAL A O 1
ATOM 2784 N N . ASN A 1 364 ? 15.059 4.999 20.418 1.00 8.64 383 ASN A N 1
ATOM 2785 C CA . ASN A 1 364 ? 16.514 5.105 20.639 1.00 8.89 383 ASN A CA 1
ATOM 2786 C C . ASN A 1 364 ? 16.818 5.103 22.113 1.00 9.07 383 ASN A C 1
ATOM 2787 O O . ASN A 1 364 ? 16.480 6.062 22.856 1.00 10.78 383 ASN A O 1
ATOM 2792 N N . VAL A 1 365 ? 17.412 3.984 22.587 1.00 7.77 384 VAL A N 1
ATOM 2793 C CA . VAL A 1 365 ? 17.691 3.803 24.010 1.00 8.31 384 VAL A CA 1
ATOM 2794 C C . VAL A 1 365 ? 19.160 4.017 24.336 1.00 8.11 384 VAL A C 1
ATOM 2795 O O . VAL A 1 365 ? 19.596 3.774 25.487 1.00 8.79 384 VAL A O 1
ATOM 2799 N N . GLN A 1 366 ? 19.938 4.555 23.363 1.00 8.73 385 GLN A N 1
ATOM 2800 C CA . GLN A 1 366 ? 21.437 4.585 23.537 1.00 8.04 385 GLN A CA 1
ATOM 2801 C C . GLN A 1 366 ? 21.929 5.613 24.523 1.00 8.19 385 GLN A C 1
ATOM 2802 O O . GLN A 1 366 ? 23.021 5.447 25.111 1.00 8.38 385 GLN A O 1
ATOM 2808 N N . ARG A 1 367 ? 21.156 6.705 24.734 1.00 8.40 386 ARG A N 1
ATOM 2809 C CA . ARG A 1 367 ? 21.566 7.837 25.637 1.00 9.82 386 ARG A CA 1
ATOM 2810 C C . ARG A 1 367 ? 23.016 8.200 25.195 1.00 9.99 386 ARG A C 1
ATOM 2811 O O . ARG A 1 367 ? 23.259 8.226 23.951 1.00 10.67 386 ARG A O 1
ATOM 2819 N N . ASN A 1 368 ? 23.906 8.415 26.164 1.00 10.48 387 ASN A N 1
ATOM 2820 C CA . ASN A 1 368 ? 25.313 8.657 25.802 1.00 12.58 387 ASN A CA 1
ATOM 2821 C C . ASN A 1 368 ? 26.152 7.465 26.260 1.00 11.21 387 ASN A C 1
ATOM 2822 O O . ASN A 1 368 ? 27.270 7.678 26.685 1.00 11.31 387 ASN A O 1
ATOM 2827 N N . HIS A 1 369 ? 25.602 6.254 26.146 1.00 8.90 388 HIS A N 1
ATOM 2828 C CA . HIS A 1 369 ? 26.351 5.035 26.544 1.00 7.91 388 HIS A CA 1
ATOM 2829 C C . HIS A 1 369 ? 27.540 4.782 25.687 1.00 8.87 388 HIS A C 1
ATOM 2830 O O . HIS A 1 369 ? 28.397 3.991 26.080 1.00 7.72 388 HIS A O 1
ATOM 2837 N N . SER A 1 370 ? 27.699 5.499 24.566 1.00 8.27 389 SER A N 1
ATOM 2838 C CA . SER A 1 370 ? 28.984 5.324 23.882 1.00 9.00 389 SER A CA 1
ATOM 2839 C C . SER A 1 370 ? 30.161 5.753 24.762 1.00 9.85 389 SER A C 1
ATOM 2840 O O . SER A 1 370 ? 31.306 5.312 24.478 1.00 10.19 389 SER A O 1
ATOM 2843 N N . GLU A 1 371 ? 29.940 6.641 25.751 1.00 9.46 390 GLU A N 1
ATOM 2844 C CA . GLU A 1 371 ? 31.099 7.160 26.567 1.00 10.49 390 GLU A CA 1
ATOM 2845 C C . GLU A 1 371 ? 31.563 6.003 27.410 1.00 9.42 390 GLU A C 1
ATOM 2846 O O . GLU A 1 371 ? 32.822 5.752 27.476 1.00 9.50 390 GLU A O 1
ATOM 2852 N N . VAL A 1 372 ? 30.664 5.319 28.107 1.00 8.44 391 VAL A N 1
ATOM 2853 C CA . VAL A 1 372 ? 31.210 4.220 28.975 1.00 8.93 391 VAL A CA 1
ATOM 2854 C C . VAL A 1 372 ? 31.820 3.071 28.118 1.00 9.43 391 VAL A C 1
ATOM 2855 O O . VAL A 1 372 ? 32.786 2.386 28.511 1.00 8.18 391 VAL A O 1
ATOM 2859 N N . ILE A 1 373 ? 31.261 2.891 26.890 1.00 8.10 392 ILE A N 1
ATOM 2860 C CA . ILE A 1 373 ? 31.831 1.848 25.991 1.00 6.18 392 ILE A CA 1
ATOM 2861 C C . ILE A 1 373 ? 33.255 2.207 25.569 1.00 7.38 392 ILE A C 1
ATOM 2862 O O . ILE A 1 373 ? 34.187 1.367 25.614 1.00 6.46 392 ILE A O 1
ATOM 2867 N N . ARG A 1 374 ? 33.401 3.487 25.168 1.00 7.25 393 ARG A N 1
ATOM 2868 C CA . ARG A 1 374 ? 34.713 3.963 24.714 1.00 7.38 393 ARG A CA 1
ATOM 2869 C C . ARG A 1 374 ? 35.696 3.838 25.917 1.00 7.59 393 ARG A C 1
ATOM 2870 O O . ARG A 1 374 ? 36.838 3.379 25.740 1.00 7.41 393 ARG A O 1
ATOM 2878 N N . LYS A 1 375 ? 35.259 4.281 27.105 1.00 7.25 394 LYS A N 1
ATOM 2879 C CA . LYS A 1 375 ? 36.177 4.232 28.261 1.00 7.53 394 LYS A CA 1
ATOM 2880 C C . LYS A 1 375 ? 36.513 2.765 28.642 1.00 7.78 394 LYS A C 1
ATOM 2881 O O . LYS A 1 375 ? 37.678 2.401 28.906 1.00 7.99 394 LYS A O 1
ATOM 2887 N N . LEU A 1 376 ? 35.498 1.929 28.676 1.00 7.48 395 LEU A N 1
ATOM 2888 C CA . LEU A 1 376 ? 35.760 0.522 29.033 1.00 8.25 395 LEU A CA 1
ATOM 2889 C C . LEU A 1 376 ? 36.624 -0.184 27.978 1.00 8.84 395 LEU A C 1
ATOM 2890 O O . LEU A 1 376 ? 37.530 -0.934 28.391 1.00 7.94 395 LEU A O 1
ATOM 2895 N N . GLY A 1 377 ? 36.476 0.145 26.675 1.00 6.75 396 GLY A N 1
ATOM 2896 C CA . GLY A 1 377 ? 37.422 -0.447 25.674 1.00 6.27 396 GLY A CA 1
ATOM 2897 C C . GLY A 1 377 ? 38.815 0.020 26.025 1.00 6.18 396 GLY A C 1
ATOM 2898 O O . GLY A 1 377 ? 39.729 -0.812 26.027 1.00 6.13 396 GLY A O 1
ATOM 2899 N N . ALA A 1 378 ? 39.020 1.313 26.338 1.00 6.83 397 ALA A N 1
ATOM 2900 C CA . ALA A 1 378 ? 40.405 1.760 26.526 1.00 6.85 397 ALA A CA 1
ATOM 2901 C C . ALA A 1 378 ? 40.949 1.052 27.815 1.00 7.53 397 ALA A C 1
ATOM 2902 O O . ALA A 1 378 ? 42.144 0.682 27.879 1.00 7.62 397 ALA A O 1
ATOM 2904 N N . ASP A 1 379 ? 40.066 0.987 28.844 1.00 7.41 398 ASP A N 1
ATOM 2905 C CA . ASP A 1 379 ? 40.528 0.475 30.150 1.00 8.49 398 ASP A CA 1
ATOM 2906 C C . ASP A 1 379 ? 40.622 -1.037 30.186 1.00 8.43 398 ASP A C 1
ATOM 2907 O O . ASP A 1 379 ? 41.047 -1.582 31.218 1.00 8.17 398 ASP A O 1
ATOM 2912 N N . SER A 1 380 ? 40.283 -1.711 29.083 1.00 7.19 399 SER A N 1
ATOM 2913 C CA . SER A 1 380 ? 40.434 -3.191 28.944 1.00 7.12 399 SER A CA 1
ATOM 2914 C C . SER A 1 380 ? 41.526 -3.532 27.914 1.00 7.62 399 SER A C 1
ATOM 2915 O O . SER A 1 380 ? 41.700 -4.689 27.562 1.00 8.56 399 SER A O 1
ATOM 2918 N N . THR A 1 381 ? 42.251 -2.523 27.414 1.00 6.34 400 THR A N 1
ATOM 2919 C CA . THR A 1 381 ? 43.314 -2.795 26.466 1.00 6.21 400 THR A CA 1
ATOM 2920 C C . THR A 1 381 ? 44.562 -3.109 27.258 1.00 6.67 400 THR A C 1
ATOM 2921 O O . THR A 1 381 ? 45.176 -2.187 27.870 1.00 7.62 400 THR A O 1
ATOM 2925 N N . VAL A 1 382 ? 44.977 -4.378 27.211 1.00 6.64 401 VAL A N 1
ATOM 2926 C CA . VAL A 1 382 ? 46.122 -4.852 27.982 1.00 7.09 401 VAL A CA 1
ATOM 2927 C C . VAL A 1 382 ? 47.419 -4.556 27.195 1.00 6.95 401 VAL A C 1
ATOM 2928 O O . VAL A 1 382 ? 47.567 -5.047 26.081 1.00 6.96 401 VAL A O 1
ATOM 2932 N N . LEU A 1 383 ? 48.339 -3.753 27.794 1.00 7.16 402 LEU A N 1
ATOM 2933 C CA . LEU A 1 383 ? 49.645 -3.506 27.142 1.00 7.67 402 LEU A CA 1
ATOM 2934 C C . LEU A 1 383 ? 50.531 -4.672 27.595 1.00 9.28 402 LEU A C 1
ATOM 2935 O O . LEU A 1 383 ? 50.960 -4.699 28.782 1.00 10.17 402 LEU A O 1
ATOM 2940 N N . LEU A 1 384 ? 50.739 -5.643 26.723 1.00 8.82 403 LEU A N 1
ATOM 2941 C CA . LEU A 1 384 ? 51.524 -6.844 27.059 1.00 9.80 403 LEU A CA 1
ATOM 2942 C C . LEU A 1 384 ? 53.025 -6.569 26.983 1.00 10.92 403 LEU A C 1
ATOM 2943 O O . LEU A 1 384 ? 53.812 -7.116 27.813 1.00 10.37 403 LEU A O 1
ATOM 2948 N N . LYS A 1 385 ? 53.444 -5.711 26.025 1.00 9.16 404 LYS A N 1
ATOM 2949 C CA . LYS A 1 385 ? 54.888 -5.494 25.809 1.00 8.70 404 LYS A CA 1
ATOM 2950 C C . LYS A 1 385 ? 54.988 -4.027 25.417 1.00 9.60 404 LYS A C 1
ATOM 2951 O O . LYS A 1 385 ? 54.121 -3.541 24.647 1.00 9.03 404 LYS A O 1
ATOM 2957 N N . ASN A 1 386 ? 56.017 -3.331 25.877 1.00 9.20 405 ASN A N 1
ATOM 2958 C CA . ASN A 1 386 ? 56.194 -1.988 25.391 1.00 9.53 405 ASN A CA 1
ATOM 2959 C C . ASN A 1 386 ? 57.709 -1.659 25.585 1.00 11.26 405 ASN A C 1
ATOM 2960 O O . ASN A 1 386 ? 58.133 -1.364 26.731 1.00 13.32 405 ASN A O 1
ATOM 2965 N N . ASN A 1 387 ? 58.496 -1.702 24.505 1.00 10.35 406 ASN A N 1
ATOM 2966 C CA . ASN A 1 387 ? 59.907 -1.282 24.660 1.00 11.87 406 ASN A CA 1
ATOM 2967 C C . ASN A 1 387 ? 60.050 0.183 24.310 1.00 12.17 406 ASN A C 1
ATOM 2968 O O . ASN A 1 387 ? 60.554 0.496 23.197 1.00 13.16 406 ASN A O 1
ATOM 2973 N N . ASN A 1 388 ? 59.531 1.023 25.189 1.00 12.15 407 ASN A N 1
ATOM 2974 C CA . ASN A 1 388 ? 59.566 2.460 25.061 1.00 14.89 407 ASN A CA 1
ATOM 2975 C C . ASN A 1 388 ? 59.024 2.917 23.672 1.00 15.48 407 ASN A C 1
ATOM 2976 O O . ASN A 1 388 ? 59.571 3.828 23.005 1.00 13.78 407 ASN A O 1
ATOM 2981 N N . ALA A 1 389 ? 57.969 2.248 23.203 1.00 11.35 408 ALA A N 1
ATOM 2982 C CA . ALA A 1 389 ? 57.382 2.589 21.858 1.00 10.56 408 ALA A CA 1
ATOM 2983 C C . ALA A 1 389 ? 56.087 3.331 21.998 1.00 11.02 408 ALA A C 1
ATOM 2984 O O . ALA A 1 389 ? 55.722 4.096 21.083 1.00 11.61 408 ALA A O 1
ATOM 2986 N N . LEU A 1 390 ? 55.391 3.197 23.131 1.00 9.83 409 LEU A N 1
ATOM 2987 C CA . LEU A 1 390 ? 54.079 3.847 23.322 1.00 7.92 409 LEU A CA 1
ATOM 2988 C C . LEU A 1 390 ? 54.162 4.692 24.572 1.00 8.88 409 LEU A C 1
ATOM 2989 O O . LEU A 1 390 ? 54.894 4.290 25.546 1.00 9.27 409 LEU A O 1
ATOM 2994 N N . PRO A 1 391 ? 53.396 5.797 24.699 1.00 8.73 410 PRO A N 1
ATOM 2995 C CA . PRO A 1 391 ? 52.407 6.282 23.732 1.00 7.59 410 PRO A CA 1
ATOM 2996 C C . PRO A 1 391 ? 53.091 6.897 22.498 1.00 8.49 410 PRO A C 1
ATOM 2997 O O . PRO A 1 391 ? 54.219 7.384 22.579 1.00 7.41 410 PRO A O 1
ATOM 3001 N N . LEU A 1 392 ? 52.412 6.810 21.375 1.00 6.94 411 LEU A N 1
ATOM 3002 C CA . LEU A 1 392 ? 52.770 7.620 20.187 1.00 8.46 411 LEU A CA 1
ATOM 3003 C C . LEU A 1 392 ? 52.614 9.091 20.510 1.00 9.35 411 LEU A C 1
ATOM 3004 O O . LEU A 1 392 ? 51.855 9.490 21.420 1.00 9.42 411 LEU A O 1
ATOM 3009 N N . THR A 1 393 ? 53.292 9.938 19.695 1.00 9.28 412 THR A N 1
ATOM 3010 C CA . THR A 1 393 ? 53.288 11.354 20.013 1.00 12.47 412 THR A CA 1
ATOM 3011 C C . THR A 1 393 ? 52.416 12.120 19.022 1.00 14.82 412 THR A C 1
ATOM 3012 O O . THR A 1 393 ? 51.992 13.257 19.286 1.00 15.59 412 THR A O 1
ATOM 3016 N N . GLY A 1 394 ? 52.112 11.496 17.892 1.00 11.13 413 GLY A N 1
ATOM 3017 C CA . GLY A 1 394 ? 51.351 12.237 16.887 1.00 12.16 413 GLY A CA 1
ATOM 3018 C C . GLY A 1 394 ? 52.347 12.851 15.905 1.00 13.22 413 GLY A C 1
ATOM 3019 O O . GLY A 1 394 ? 51.975 13.323 14.822 1.00 14.38 413 GLY A O 1
ATOM 3020 N N . LYS A 1 395 ? 53.641 12.780 16.190 1.00 12.17 414 LYS A N 1
ATOM 3021 C CA . LYS A 1 395 ? 54.673 13.405 15.296 1.00 12.80 414 LYS A CA 1
ATOM 3022 C C . LYS A 1 395 ? 55.267 12.353 14.348 1.00 12.22 414 LYS A C 1
ATOM 3023 O O . LYS A 1 395 ? 56.211 12.641 13.565 1.00 11.02 414 LYS A O 1
ATOM 3029 N N . GLU A 1 396 ? 54.730 11.128 14.355 1.00 9.20 415 GLU A N 1
ATOM 3030 C CA . GLU A 1 396 ? 55.263 10.066 13.509 1.00 8.60 415 GLU A CA 1
ATOM 3031 C C . GLU A 1 396 ? 54.955 10.485 12.045 1.00 10.35 415 GLU A C 1
ATOM 3032 O O . GLU A 1 396 ? 53.765 10.826 11.734 1.00 9.18 415 GLU A O 1
ATOM 3038 N N . ARG A 1 397 ? 56.004 10.465 11.209 1.00 9.31 416 ARG A N 1
ATOM 3039 C CA . ARG A 1 397 ? 55.865 11.100 9.841 1.00 8.66 416 ARG A CA 1
ATOM 3040 C C . ARG A 1 397 ? 55.027 10.238 8.960 1.00 7.77 416 ARG A C 1
ATOM 3041 O O . ARG A 1 397 ? 54.287 10.767 8.159 1.00 7.31 416 ARG A O 1
ATOM 3049 N N . LYS A 1 398 ? 55.153 8.940 9.089 1.00 7.40 417 LYS A N 1
ATOM 3050 C CA . LYS A 1 398 ? 54.346 8.077 8.145 1.00 7.17 417 LYS A CA 1
ATOM 3051 C C . LYS A 1 398 ? 53.901 6.843 8.957 1.00 7.28 417 LYS A C 1
ATOM 3052 O O . LYS A 1 398 ? 54.734 6.130 9.518 1.00 7.85 417 LYS A O 1
ATOM 3058 N N . VAL A 1 399 ? 52.597 6.594 8.966 1.00 6.54 418 VAL A N 1
ATOM 3059 C CA . VAL A 1 399 ? 52.002 5.566 9.826 1.00 5.93 418 VAL A CA 1
ATOM 3060 C C . VAL A 1 399 ? 51.387 4.495 8.933 1.00 6.01 418 VAL A C 1
ATOM 3061 O O . VAL A 1 399 ? 50.535 4.825 8.083 1.00 6.35 418 VAL A O 1
ATOM 3065 N N . ALA A 1 400 ? 51.791 3.220 9.145 1.00 5.77 419 ALA A N 1
ATOM 3066 C CA . ALA A 1 400 ? 51.241 2.128 8.342 1.00 6.88 419 ALA A CA 1
ATOM 3067 C C . ALA A 1 400 ? 50.231 1.458 9.243 1.00 7.57 419 ALA A C 1
ATOM 3068 O O . ALA A 1 400 ? 50.617 0.913 10.298 1.00 8.92 419 ALA A O 1
ATOM 3070 N N . ILE A 1 401 ? 48.986 1.342 8.789 1.00 7.07 420 ILE A N 1
ATOM 3071 C CA . ILE A 1 401 ? 47.970 0.607 9.574 1.00 6.14 420 ILE A CA 1
ATOM 3072 C C . ILE A 1 401 ? 47.791 -0.684 8.742 1.00 6.73 420 ILE A C 1
ATOM 3073 O O . ILE A 1 401 ? 47.477 -0.627 7.527 1.00 7.37 420 ILE A O 1
ATOM 3078 N N . LEU A 1 402 ? 48.136 -1.835 9.337 1.00 6.32 421 LEU A N 1
ATOM 3079 C CA . LEU A 1 402 ? 48.257 -3.091 8.546 1.00 6.13 421 LEU A CA 1
ATOM 3080 C C . LEU A 1 402 ? 47.350 -4.182 9.129 1.00 6.93 421 LEU A C 1
ATOM 3081 O O . LEU A 1 402 ? 47.457 -4.467 10.337 1.00 8.67 421 LEU A O 1
ATOM 3086 N N . GLY A 1 403 ? 46.524 -4.806 8.269 1.00 7.79 422 GLY A N 1
ATOM 3087 C CA . GLY A 1 403 ? 45.721 -5.959 8.739 1.00 7.38 422 GLY A CA 1
ATOM 3088 C C . GLY A 1 403 ? 44.258 -5.728 8.571 1.00 6.99 422 GLY A C 1
ATOM 3089 O O . GLY A 1 403 ? 43.734 -4.664 8.897 1.00 7.25 422 GLY A O 1
ATOM 3090 N N . GLU A 1 404 ? 43.593 -6.769 8.090 1.00 6.81 423 GLU A N 1
ATOM 3091 C CA . GLU A 1 404 ? 42.169 -6.774 7.973 1.00 7.17 423 GLU A CA 1
ATOM 3092 C C . GLU A 1 404 ? 41.470 -6.359 9.266 1.00 6.44 423 GLU A C 1
ATOM 3093 O O . GLU A 1 404 ? 40.429 -5.687 9.218 1.00 6.80 423 GLU A O 1
ATOM 3099 N N . ASP A 1 405 ? 42.042 -6.728 10.417 1.00 6.59 424 ASP A N 1
ATOM 3100 C CA . ASP A 1 405 ? 41.412 -6.477 11.673 1.00 5.93 424 ASP A CA 1
ATOM 3101 C C . ASP A 1 405 ? 41.414 -4.976 11.995 1.00 6.32 424 ASP A C 1
ATOM 3102 O O . ASP A 1 405 ? 40.786 -4.537 12.962 1.00 7.42 424 ASP A O 1
ATOM 3107 N N . ALA A 1 406 ? 42.101 -4.137 11.171 1.00 5.18 425 ALA A N 1
ATOM 3108 C CA . ALA A 1 406 ? 42.011 -2.633 11.382 1.00 5.38 425 ALA A CA 1
ATOM 3109 C C . ALA A 1 406 ? 40.812 -2.073 10.651 1.00 5.98 425 ALA A C 1
ATOM 3110 O O . ALA A 1 406 ? 40.380 -0.962 10.943 1.00 5.44 425 ALA A O 1
ATOM 3112 N N . GLY A 1 407 ? 40.327 -2.836 9.676 1.00 6.09 426 GLY A N 1
ATOM 3113 C CA . GLY A 1 407 ? 39.414 -2.214 8.655 1.00 6.06 426 GLY A CA 1
ATOM 3114 C C . GLY A 1 407 ? 37.943 -2.534 8.826 1.00 6.59 426 GLY A C 1
ATOM 3115 O O . GLY A 1 407 ? 37.476 -3.116 9.817 1.00 8.75 426 GLY A O 1
ATOM 3116 N N . SER A 1 408 ? 37.174 -2.098 7.845 1.00 6.09 427 SER A N 1
ATOM 3117 C CA . SER A 1 408 ? 35.728 -2.311 7.928 1.00 6.32 427 SER A CA 1
ATOM 3118 C C . SER A 1 408 ? 35.294 -3.721 7.463 1.00 7.14 427 SER A C 1
ATOM 3119 O O . SER A 1 408 ? 36.002 -4.372 6.651 1.00 7.81 427 SER A O 1
ATOM 3122 N N . ASN A 1 409 ? 34.167 -4.189 7.998 1.00 5.83 428 ASN A N 1
ATOM 3123 C CA . ASN A 1 409 ? 33.573 -5.447 7.448 1.00 6.67 428 ASN A CA 1
ATOM 3124 C C . ASN A 1 409 ? 32.847 -5.024 6.154 1.00 7.09 428 ASN A C 1
ATOM 3125 O O . ASN A 1 409 ? 31.971 -4.131 6.189 1.00 7.17 428 ASN A O 1
ATOM 3130 N N . SER A 1 410 ? 33.292 -5.544 5.002 1.00 6.87 429 SER A N 1
ATOM 3131 C CA . SER A 1 410 ? 32.659 -5.092 3.688 1.00 8.03 429 SER A CA 1
ATOM 3132 C C . SER A 1 410 ? 31.170 -5.416 3.567 1.00 8.94 429 SER A C 1
ATOM 3133 O O . SER A 1 410 ? 30.543 -4.846 2.677 1.00 7.27 429 SER A O 1
ATOM 3136 N N . TYR A 1 411 ? 30.579 -6.261 4.474 1.00 7.42 430 TYR A N 1
ATOM 3137 C CA . TYR A 1 411 ? 29.168 -6.431 4.412 1.00 8.20 430 TYR A CA 1
ATOM 3138 C C . TYR A 1 411 ? 28.465 -5.486 5.338 1.00 7.66 430 TYR A C 1
ATOM 3139 O O . TYR A 1 411 ? 27.193 -5.632 5.519 1.00 7.39 430 TYR A O 1
ATOM 3148 N N . GLY A 1 412 ? 29.179 -4.477 5.935 1.00 7.48 431 GLY A N 1
ATOM 3149 C CA . GLY A 1 412 ? 28.568 -3.629 6.981 1.00 6.59 431 GLY A CA 1
ATOM 3150 C C . GLY A 1 412 ? 28.905 -4.217 8.363 1.00 7.20 431 GLY A C 1
ATOM 3151 O O . GLY A 1 412 ? 29.040 -5.449 8.480 1.00 7.91 431 GLY A O 1
ATOM 3152 N N . ALA A 1 413 ? 28.919 -3.360 9.412 1.00 6.81 432 ALA A N 1
ATOM 3153 C CA . ALA A 1 413 ? 29.232 -3.922 10.688 1.00 7.03 432 ALA A CA 1
ATOM 3154 C C . ALA A 1 413 ? 28.329 -5.041 11.167 1.00 7.09 432 ALA A C 1
ATOM 3155 O O . ALA A 1 413 ? 28.801 -5.932 11.877 1.00 7.51 432 ALA A O 1
ATOM 3157 N N . ASN A 1 414 ? 27.062 -5.015 10.743 1.00 6.95 433 ASN A N 1
ATOM 3158 C CA . ASN A 1 414 ? 26.083 -6.071 11.167 1.00 7.04 433 ASN A CA 1
ATOM 3159 C C . ASN A 1 414 ? 25.811 -7.029 10.053 1.00 8.07 433 ASN A C 1
ATOM 3160 O O . ASN A 1 414 ? 24.769 -7.788 10.088 1.00 9.99 433 ASN A O 1
ATOM 3165 N N . GLY A 1 415 ? 26.703 -7.052 9.049 1.00 7.64 434 GLY A N 1
ATOM 3166 C CA . GLY A 1 415 ? 26.388 -7.722 7.742 1.00 8.15 434 GLY A CA 1
ATOM 3167 C C . GLY A 1 415 ? 26.563 -9.250 7.813 1.00 9.98 434 GLY A C 1
ATOM 3168 O O . GLY A 1 415 ? 26.192 -9.941 6.850 1.00 10.51 434 GLY A O 1
ATOM 3169 N N . CYS A 1 416 ? 27.069 -9.776 8.949 1.00 9.70 435 CYS A N 1
ATOM 3170 C CA . CYS A 1 416 ? 27.001 -11.281 9.186 1.00 9.68 435 CYS A CA 1
ATOM 3171 C C . CYS A 1 416 ? 26.005 -11.510 10.300 1.00 9.92 435 CYS A C 1
ATOM 3172 O O . CYS A 1 416 ? 26.124 -10.927 11.352 1.00 8.76 435 CYS A O 1
ATOM 3175 N N . SER A 1 417 ? 25.003 -12.321 10.006 1.00 9.58 436 SER A N 1
ATOM 3176 C CA . SER A 1 417 ? 23.914 -12.645 10.995 1.00 10.74 436 SER A CA 1
ATOM 3177 C C . SER A 1 417 ? 24.563 -13.160 12.282 1.00 9.52 436 SER A C 1
ATOM 3178 O O . SER A 1 417 ? 25.451 -14.059 12.209 1.00 9.99 436 SER A O 1
ATOM 3181 N N . ASP A 1 418 ? 24.137 -12.597 13.415 1.00 8.66 437 ASP A N 1
ATOM 3182 C CA . ASP A 1 418 ? 24.672 -13.039 14.724 1.00 7.86 437 ASP A CA 1
ATOM 3183 C C . ASP A 1 418 ? 26.217 -12.945 14.776 1.00 7.91 437 ASP A C 1
ATOM 3184 O O . ASP A 1 418 ? 26.870 -13.624 15.588 1.00 6.93 437 ASP A O 1
ATOM 3189 N N . ARG A 1 419 ? 26.761 -12.038 13.946 1.00 7.15 438 ARG A N 1
ATOM 3190 C CA . ARG A 1 419 ? 28.190 -11.760 13.854 1.00 7.51 438 ARG A CA 1
ATOM 3191 C C . ARG A 1 419 ? 28.960 -12.973 13.366 1.00 8.95 438 ARG A C 1
ATOM 3192 O O . ARG A 1 419 ? 30.135 -13.132 13.682 1.00 8.07 438 ARG A O 1
ATOM 3200 N N . GLY A 1 420 ? 28.271 -13.815 12.578 1.00 9.17 439 GLY A N 1
ATOM 3201 C CA . GLY A 1 420 ? 28.861 -15.160 12.264 1.00 8.55 439 GLY A CA 1
ATOM 3202 C C . GLY A 1 420 ? 29.914 -15.093 11.097 1.00 9.30 439 GLY A C 1
ATOM 3203 O O . GLY A 1 420 ? 29.721 -15.759 10.049 1.00 10.12 439 GLY A O 1
ATOM 3204 N N . CYS A 1 421 ? 30.949 -14.258 11.202 1.00 8.36 440 CYS A N 1
ATOM 3205 C CA . CYS A 1 421 ? 32.055 -14.233 10.231 1.00 8.59 440 CYS A CA 1
ATOM 3206 C C . CYS A 1 421 ? 33.185 -13.516 10.992 1.00 10.67 440 CYS A C 1
ATOM 3207 O O . CYS A 1 421 ? 32.947 -12.885 11.991 1.00 9.89 440 CYS A O 1
ATOM 3210 N N . ASP A 1 422 ? 34.373 -13.510 10.428 1.00 9.77 441 ASP A N 1
ATOM 3211 C CA . ASP A 1 422 ? 35.416 -12.751 11.064 1.00 10.09 441 ASP A CA 1
ATOM 3212 C C . ASP A 1 422 ? 35.999 -11.792 9.953 1.00 9.69 441 ASP A C 1
ATOM 3213 O O . ASP A 1 422 ? 37.148 -11.979 9.507 1.00 10.17 441 ASP A O 1
ATOM 3218 N N . ASN A 1 423 ? 35.213 -10.789 9.584 1.00 9.67 442 ASN A N 1
ATOM 3219 C CA . ASN A 1 423 ? 35.585 -9.944 8.464 1.00 9.70 442 ASN A CA 1
ATOM 3220 C C . ASN A 1 423 ? 35.728 -8.544 8.976 1.00 8.53 442 ASN A C 1
ATOM 3221 O O . ASN A 1 423 ? 34.876 -8.003 9.721 1.00 8.79 442 ASN A O 1
ATOM 3226 N N . GLY A 1 424 ? 36.843 -7.886 8.571 1.00 7.92 443 GLY A N 1
ATOM 3227 C CA . GLY A 1 424 ? 37.100 -6.594 9.182 1.00 7.77 443 GLY A CA 1
ATOM 3228 C C . GLY A 1 424 ? 37.461 -6.660 10.668 1.00 8.45 443 GLY A C 1
ATOM 3229 O O . GLY A 1 424 ? 37.745 -7.729 11.226 1.00 8.16 443 GLY A O 1
ATOM 3230 N N . THR A 1 425 ? 37.381 -5.521 11.352 1.00 7.25 444 THR A N 1
ATOM 3231 C CA . THR A 1 425 ? 37.832 -5.477 12.745 1.00 6.65 444 THR A CA 1
ATOM 3232 C C . THR A 1 425 ? 36.903 -6.334 13.628 1.00 6.60 444 THR A C 1
ATOM 3233 O O . THR A 1 425 ? 35.675 -6.355 13.393 1.00 6.57 444 THR A O 1
ATOM 3237 N N . LEU A 1 426 ? 37.532 -7.073 14.541 1.00 5.72 445 LEU A N 1
ATOM 3238 C CA . LEU A 1 426 ? 36.751 -7.983 15.406 1.00 6.04 445 LEU A CA 1
ATOM 3239 C C . LEU A 1 426 ? 36.413 -7.209 16.656 1.00 6.16 445 LEU A C 1
ATOM 3240 O O . LEU A 1 426 ? 37.250 -7.012 17.583 1.00 6.47 445 LEU A O 1
ATOM 3245 N N . ALA A 1 427 ? 35.140 -6.810 16.783 1.00 5.77 446 ALA A N 1
ATOM 3246 C CA . ALA A 1 427 ? 34.721 -6.071 17.986 1.00 5.86 446 ALA A CA 1
ATOM 3247 C C . ALA A 1 427 ? 33.610 -6.825 18.698 1.00 5.74 446 ALA A C 1
ATOM 3248 O O . ALA A 1 427 ? 33.193 -6.409 19.796 1.00 6.51 446 ALA A O 1
ATOM 3250 N N . MET A 1 428 ? 33.172 -7.926 18.119 1.00 5.74 447 MET A N 1
ATOM 3251 C CA . MET A 1 428 ? 32.071 -8.726 18.755 1.00 7.14 447 MET A CA 1
ATOM 3252 C C . MET A 1 428 ? 32.177 -10.132 18.175 1.00 6.96 447 MET A C 1
ATOM 3253 O O . MET A 1 428 ? 32.232 -10.277 16.964 1.00 8.03 447 MET A O 1
ATOM 3258 N N . ALA A 1 429 ? 32.228 -11.160 19.062 1.00 7.34 448 ALA A N 1
ATOM 3259 C CA . ALA A 1 429 ? 32.307 -12.576 18.580 1.00 7.36 448 ALA A CA 1
ATOM 3260 C C . ALA A 1 429 ? 30.858 -13.036 18.294 1.00 7.73 448 ALA A C 1
ATOM 3261 O O . ALA A 1 429 ? 29.942 -12.178 18.220 1.00 8.54 448 ALA A O 1
ATOM 3263 N N . TRP A 1 430 ? 30.613 -14.317 18.015 1.00 8.46 449 TRP A N 1
ATOM 3264 C CA . TRP A 1 430 ? 29.351 -14.740 17.386 1.00 7.70 449 TRP A CA 1
ATOM 3265 C C . TRP A 1 430 ? 28.384 -15.596 18.176 1.00 7.63 449 TRP A C 1
ATOM 3266 O O . TRP A 1 430 ? 28.774 -16.248 19.113 1.00 7.97 449 TRP A O 1
ATOM 3277 N N . GLY A 1 431 ? 27.119 -15.584 17.747 1.00 7.62 450 GLY A N 1
ATOM 3278 C CA . GLY A 1 431 ? 26.097 -16.482 18.399 1.00 8.00 450 GLY A CA 1
ATOM 3279 C C . GLY A 1 431 ? 24.970 -15.640 18.998 1.00 8.87 450 GLY A C 1
ATOM 3280 O O . GLY A 1 431 ? 24.712 -14.550 18.529 1.00 8.95 450 GLY A O 1
ATOM 3281 N N . SER A 1 432 ? 24.314 -16.163 20.033 1.00 8.10 451 SER A N 1
ATOM 3282 C CA . SER A 1 432 ? 23.166 -15.424 20.556 1.00 8.86 451 SER A CA 1
ATOM 3283 C C . SER A 1 432 ? 23.645 -14.347 21.558 1.00 9.11 451 SER A C 1
ATOM 3284 O O . SER A 1 432 ? 22.895 -13.490 21.946 1.00 9.16 451 SER A O 1
ATOM 3287 N N . GLY A 1 433 ? 24.907 -14.401 21.946 1.00 7.71 452 GLY A N 1
ATOM 3288 C CA . GLY A 1 433 ? 25.511 -13.463 22.952 1.00 8.28 452 GLY A CA 1
ATOM 3289 C C . GLY A 1 433 ? 25.966 -12.172 22.233 1.00 7.09 452 GLY A C 1
ATOM 3290 O O . GLY A 1 433 ? 26.995 -11.570 22.556 1.00 8.89 452 GLY A O 1
ATOM 3291 N N . THR A 1 434 ? 25.083 -11.697 21.406 1.00 7.80 453 THR A N 1
ATOM 3292 C CA . THR A 1 434 ? 25.431 -10.561 20.482 1.00 7.79 453 THR A CA 1
ATOM 3293 C C . THR A 1 434 ? 24.345 -9.469 20.429 1.00 8.82 453 THR A C 1
ATOM 3294 O O . THR A 1 434 ? 23.247 -9.632 20.978 1.00 7.86 453 THR A O 1
ATOM 3298 N N . ALA A 1 435 ? 24.724 -8.328 19.851 1.00 7.98 454 ALA A N 1
ATOM 3299 C CA . ALA A 1 435 ? 23.761 -7.254 19.729 1.00 7.17 454 ALA A CA 1
ATOM 3300 C C . ALA A 1 435 ? 24.058 -6.589 18.355 1.00 7.93 454 ALA A C 1
ATOM 3301 O O . ALA A 1 435 ? 25.152 -6.729 17.826 1.00 7.57 454 ALA A O 1
ATOM 3303 N N . GLU A 1 436 ? 23.070 -5.906 17.770 1.00 6.94 455 GLU A N 1
ATOM 3304 C CA . GLU A 1 436 ? 23.320 -5.121 16.544 1.00 7.97 455 GLU A CA 1
ATOM 3305 C C . GLU A 1 436 ? 24.111 -3.857 16.912 1.00 7.57 455 GLU A C 1
ATOM 3306 O O . GLU A 1 436 ? 23.675 -3.056 17.799 1.00 8.11 455 GLU A O 1
ATOM 3312 N N . PHE A 1 437 ? 25.224 -3.609 16.189 1.00 7.27 456 PHE A N 1
ATOM 3313 C CA . PHE A 1 437 ? 25.965 -2.336 16.390 1.00 6.74 456 PHE A CA 1
ATOM 3314 C C . PHE A 1 437 ? 25.103 -1.186 15.887 1.00 7.19 456 PHE A C 1
ATOM 3315 O O . PHE A 1 437 ? 24.406 -1.356 14.852 1.00 7.69 456 PHE A O 1
ATOM 3323 N N . PRO A 1 438 ? 25.136 -0.039 16.591 1.00 6.52 457 PRO A N 1
ATOM 3324 C CA . PRO A 1 438 ? 24.507 1.169 15.987 1.00 7.00 457 PRO A CA 1
ATOM 3325 C C . PRO A 1 438 ? 25.443 1.771 14.923 1.00 7.17 457 PRO A C 1
ATOM 3326 O O . PRO A 1 438 ? 24.993 2.580 14.070 1.00 7.58 457 PRO A O 1
ATOM 3330 N N . TYR A 1 439 ? 26.731 1.388 15.018 1.00 6.14 458 TYR A N 1
ATOM 3331 C CA . TYR A 1 439 ? 27.814 1.842 14.084 1.00 5.49 458 TYR A CA 1
ATOM 3332 C C . TYR A 1 439 ? 29.035 1.108 14.627 1.00 5.88 458 TYR A C 1
ATOM 3333 O O . TYR A 1 439 ? 28.923 0.567 15.771 1.00 5.52 458 TYR A O 1
ATOM 3342 N N . LEU A 1 440 ? 30.142 1.117 13.888 1.00 5.67 459 LEU A N 1
ATOM 3343 C CA . LEU A 1 440 ? 31.361 0.526 14.533 1.00 5.40 459 LEU A CA 1
ATOM 3344 C C . LEU A 1 440 ? 32.478 1.415 14.067 1.00 5.70 459 LEU A C 1
ATOM 3345 O O . LEU A 1 440 ? 32.786 1.550 12.799 1.00 5.84 459 LEU A O 1
ATOM 3350 N N . VAL A 1 441 ? 33.167 2.059 15.021 1.00 5.93 460 VAL A N 1
ATOM 3351 C CA . VAL A 1 441 ? 34.362 2.868 14.643 1.00 5.78 460 VAL A CA 1
ATOM 3352 C C . VAL A 1 441 ? 35.577 1.898 14.521 1.00 5.98 460 VAL A C 1
ATOM 3353 O O . VAL A 1 441 ? 35.924 1.173 15.476 1.00 5.69 460 VAL A O 1
ATOM 3357 N N . THR A 1 442 ? 36.228 1.878 13.365 1.00 5.85 461 THR A N 1
ATOM 3358 C CA . THR A 1 442 ? 37.297 0.869 13.163 1.00 5.80 461 THR A CA 1
ATOM 3359 C C . THR A 1 442 ? 38.628 1.496 13.588 1.00 6.11 461 THR A C 1
ATOM 3360 O O . THR A 1 442 ? 38.771 2.716 13.662 1.00 6.44 461 THR A O 1
ATOM 3364 N N . PRO A 1 443 ? 39.631 0.668 13.898 1.00 5.65 462 PRO A N 1
ATOM 3365 C CA . PRO A 1 443 ? 40.899 1.260 14.180 1.00 5.50 462 PRO A CA 1
ATOM 3366 C C . PRO A 1 443 ? 41.446 2.064 13.008 1.00 5.68 462 PRO A C 1
ATOM 3367 O O . PRO A 1 443 ? 42.092 3.106 13.225 1.00 6.46 462 PRO A O 1
ATOM 3371 N N . GLU A 1 444 ? 41.234 1.588 11.801 1.00 5.20 463 GLU A N 1
ATOM 3372 C CA . GLU A 1 444 ? 41.678 2.394 10.623 1.00 5.66 463 GLU A CA 1
ATOM 3373 C C . GLU A 1 444 ? 41.102 3.818 10.741 1.00 5.77 463 GLU A C 1
ATOM 3374 O O . GLU A 1 444 ? 41.837 4.805 10.502 1.00 5.80 463 GLU A O 1
ATOM 3380 N N . GLN A 1 445 ? 39.790 3.955 10.978 1.00 5.29 464 GLN A N 1
ATOM 3381 C CA . GLN A 1 445 ? 39.190 5.279 11.004 1.00 6.18 464 GLN A CA 1
ATOM 3382 C C . GLN A 1 445 ? 39.810 6.142 12.106 1.00 6.76 464 GLN A C 1
ATOM 3383 O O . GLN A 1 445 ? 40.184 7.296 11.859 1.00 5.87 464 GLN A O 1
ATOM 3389 N N . ALA A 1 446 ? 39.911 5.576 13.297 1.00 5.23 465 ALA A N 1
ATOM 3390 C CA . ALA A 1 446 ? 40.339 6.425 14.433 1.00 6.27 465 ALA A CA 1
ATOM 3391 C C . ALA A 1 446 ? 41.844 6.788 14.330 1.00 5.89 465 ALA A C 1
ATOM 3392 O O . ALA A 1 446 ? 42.212 7.947 14.656 1.00 6.16 465 ALA A O 1
ATOM 3394 N N . ILE A 1 447 ? 42.666 5.856 13.889 1.00 6.00 466 ILE A N 1
ATOM 3395 C CA . ILE A 1 447 ? 44.063 6.138 13.789 1.00 6.29 466 ILE A CA 1
ATOM 3396 C C . ILE A 1 447 ? 44.343 7.072 12.614 1.00 6.30 466 ILE A C 1
ATOM 3397 O O . ILE A 1 447 ? 45.157 8.006 12.762 1.00 6.35 466 ILE A O 1
ATOM 3402 N N . GLN A 1 448 ? 43.739 6.807 11.447 1.00 6.21 467 GLN A N 1
ATOM 3403 C CA . GLN A 1 448 ? 43.959 7.735 10.305 1.00 6.40 467 GLN A CA 1
ATOM 3404 C C . GLN A 1 448 ? 43.507 9.130 10.746 1.00 6.75 467 GLN A C 1
ATOM 3405 O O . GLN A 1 448 ? 44.168 10.129 10.442 1.00 6.71 467 GLN A O 1
ATOM 3411 N N . ALA A 1 449 ? 42.391 9.255 11.461 1.00 6.32 468 ALA A N 1
ATOM 3412 C CA . ALA A 1 449 ? 41.980 10.588 11.861 1.00 6.37 468 ALA A CA 1
ATOM 3413 C C . ALA A 1 449 ? 42.998 11.279 12.781 1.00 6.86 468 ALA A C 1
ATOM 3414 O O . ALA A 1 449 ? 43.232 12.534 12.683 1.00 6.77 468 ALA A O 1
ATOM 3416 N N . GLU A 1 450 ? 43.575 10.495 13.658 1.00 6.88 469 GLU A N 1
ATOM 3417 C CA . GLU A 1 450 ? 44.548 11.052 14.554 1.00 7.90 469 GLU A CA 1
ATOM 3418 C C . GLU A 1 450 ? 45.749 11.554 13.786 1.00 7.64 469 GLU A C 1
ATOM 3419 O O . GLU A 1 450 ? 46.228 12.600 14.026 1.00 8.10 469 GLU A O 1
ATOM 3425 N N . VAL A 1 451 ? 46.221 10.750 12.854 1.00 6.97 470 VAL A N 1
ATOM 3426 C CA . VAL A 1 451 ? 47.460 11.159 12.173 1.00 6.93 470 VAL A CA 1
ATOM 3427 C C . VAL A 1 451 ? 47.172 12.421 11.346 1.00 7.38 470 VAL A C 1
ATOM 3428 O O . VAL A 1 451 ? 47.961 13.309 11.295 1.00 7.15 470 VAL A O 1
ATOM 3432 N N . LEU A 1 452 ? 45.985 12.475 10.726 1.00 7.39 471 LEU A N 1
ATOM 3433 C CA . LEU A 1 452 ? 45.608 13.661 9.890 1.00 7.48 471 LEU A CA 1
ATOM 3434 C C . LEU A 1 452 ? 45.487 14.897 10.748 1.00 7.72 471 LEU A C 1
ATOM 3435 O O . LEU A 1 452 ? 45.793 15.993 10.252 1.00 9.19 471 LEU A O 1
ATOM 3440 N N . LYS A 1 453 ? 45.070 14.780 12.002 1.00 9.03 472 LYS A N 1
ATOM 3441 C CA . LYS A 1 453 ? 45.012 15.955 12.833 1.00 10.63 472 LYS A CA 1
ATOM 3442 C C . LYS A 1 453 ? 46.439 16.554 13.045 1.00 11.31 472 LYS A C 1
ATOM 3443 O O . LYS A 1 453 ? 46.568 17.781 13.206 1.00 12.15 472 LYS A O 1
ATOM 3449 N N . HIS A 1 454 ? 47.428 15.728 12.974 1.00 8.92 473 HIS A N 1
ATOM 3450 C CA . HIS A 1 454 ? 48.839 16.118 13.054 1.00 9.67 473 HIS A CA 1
ATOM 3451 C C . HIS A 1 454 ? 49.527 16.332 11.703 1.00 8.86 473 HIS A C 1
ATOM 3452 O O . HIS A 1 454 ? 50.742 16.637 11.727 1.00 8.35 473 HIS A O 1
ATOM 3459 N N . LYS A 1 455 ? 48.760 16.346 10.600 1.00 6.82 474 LYS A N 1
ATOM 3460 C CA . LYS A 1 455 ? 49.341 16.552 9.256 1.00 7.62 474 LYS A CA 1
ATOM 3461 C C . LYS A 1 455 ? 50.390 15.483 8.923 1.00 6.66 474 LYS A C 1
ATOM 3462 O O . LYS A 1 455 ? 51.263 15.727 8.077 1.00 6.72 474 LYS A O 1
ATOM 3468 N N . GLY A 1 456 ? 50.203 14.244 9.436 1.00 6.41 475 GLY A N 1
ATOM 3469 C CA . GLY A 1 456 ? 51.047 13.137 9.029 1.00 6.04 475 GLY A CA 1
ATOM 3470 C C . GLY A 1 456 ? 50.579 12.416 7.784 1.00 7.18 475 GLY A C 1
ATOM 3471 O O . GLY A 1 456 ? 49.483 12.688 7.245 1.00 8.53 475 GLY A O 1
ATOM 3472 N N . SER A 1 457 ? 51.375 11.426 7.403 1.00 5.88 476 SER A N 1
ATOM 3473 C CA . SER A 1 457 ? 50.985 10.590 6.262 1.00 5.75 476 SER A CA 1
ATOM 3474 C C . SER A 1 457 ? 50.528 9.206 6.836 1.00 6.08 476 SER A C 1
ATOM 3475 O O . SER A 1 457 ? 51.153 8.683 7.746 1.00 6.12 476 SER A O 1
ATOM 3478 N N . VAL A 1 458 ? 49.561 8.558 6.198 1.00 6.02 477 VAL A N 1
ATOM 3479 C CA . VAL A 1 458 ? 48.978 7.347 6.846 1.00 5.31 477 VAL A CA 1
ATOM 3480 C C . VAL A 1 458 ? 48.213 6.612 5.776 1.00 5.10 477 VAL A C 1
ATOM 3481 O O . VAL A 1 458 ? 47.565 7.204 4.855 1.00 4.66 477 VAL A O 1
ATOM 3485 N N . TYR A 1 459 ? 48.213 5.265 5.900 1.00 5.39 478 TYR A N 1
ATOM 3486 C CA . TYR A 1 459 ? 47.485 4.399 4.955 1.00 4.92 478 TYR A CA 1
ATOM 3487 C C . TYR A 1 459 ? 47.059 3.167 5.748 1.00 5.51 478 TYR A C 1
ATOM 3488 O O . TYR A 1 459 ? 47.685 2.812 6.775 1.00 6.41 478 TYR A O 1
ATOM 3497 N N . ALA A 1 460 ? 46.079 2.464 5.171 1.00 6.29 479 ALA A N 1
ATOM 3498 C CA . ALA A 1 460 ? 45.649 1.151 5.719 1.00 5.97 479 ALA A CA 1
ATOM 3499 C C . ALA A 1 460 ? 45.663 0.095 4.652 1.00 6.68 479 ALA A C 1
ATOM 3500 O O . ALA A 1 460 ? 45.041 0.272 3.562 1.00 6.85 479 ALA A O 1
ATOM 3502 N N . ILE A 1 461 ? 46.342 -1.025 4.977 1.00 6.32 480 ILE A N 1
ATOM 3503 C CA . ILE A 1 461 ? 46.305 -2.211 4.057 1.00 5.91 480 ILE A CA 1
ATOM 3504 C C . ILE A 1 461 ? 45.533 -3.280 4.833 1.00 6.48 480 ILE A C 1
ATOM 3505 O O . ILE A 1 461 ? 45.925 -3.592 5.974 1.00 7.12 480 ILE A O 1
ATOM 3510 N N . THR A 1 462 ? 44.438 -3.800 4.226 1.00 6.84 481 THR A N 1
ATOM 3511 C CA . THR A 1 462 ? 43.515 -4.641 5.042 1.00 6.81 481 THR A CA 1
ATOM 3512 C C . THR A 1 462 ? 43.317 -5.972 4.348 1.00 7.05 481 THR A C 1
ATOM 3513 O O . THR A 1 462 ? 42.379 -6.649 4.664 1.00 7.58 481 THR A O 1
ATOM 3517 N N . ASP A 1 463 ? 44.204 -6.344 3.423 1.00 6.80 482 ASP A N 1
ATOM 3518 C CA . ASP A 1 463 ? 44.161 -7.668 2.774 1.00 8.69 482 ASP A CA 1
ATOM 3519 C C . ASP A 1 463 ? 45.421 -8.432 3.257 1.00 7.35 482 ASP A C 1
ATOM 3520 O O . ASP A 1 463 ? 46.522 -7.978 3.014 1.00 8.37 482 ASP A O 1
ATOM 3525 N N . ASN A 1 464 ? 45.256 -9.461 4.148 1.00 7.70 483 ASN A N 1
ATOM 3526 C CA . ASN A 1 464 ? 46.441 -9.963 4.825 1.00 7.61 483 ASN A CA 1
ATOM 3527 C C . ASN A 1 464 ? 47.242 -10.903 3.941 1.00 9.38 483 ASN A C 1
ATOM 3528 O O . ASN A 1 464 ? 48.228 -11.429 4.450 1.00 10.80 483 ASN A O 1
ATOM 3533 N N . TRP A 1 465 ? 46.801 -11.116 2.715 1.00 9.59 484 TRP A N 1
ATOM 3534 C CA . TRP A 1 465 ? 47.749 -11.778 1.779 1.00 11.03 484 TRP A CA 1
ATOM 3535 C C . TRP A 1 465 ? 48.315 -10.768 0.776 1.00 12.32 484 TRP A C 1
ATOM 3536 O O . TRP A 1 465 ? 49.022 -11.210 -0.203 1.00 12.88 484 TRP A O 1
ATOM 3547 N N . ALA A 1 466 ? 48.134 -9.449 1.044 1.00 10.70 485 ALA A N 1
ATOM 3548 C CA . ALA A 1 466 ? 48.831 -8.477 0.169 1.00 9.86 485 ALA A CA 1
ATOM 3549 C C . ALA A 1 466 ? 50.175 -8.150 0.678 1.00 11.09 485 ALA A C 1
ATOM 3550 O O . ALA A 1 466 ? 50.508 -6.995 0.959 1.00 10.91 485 ALA A O 1
ATOM 3552 N N . LEU A 1 467 ? 51.051 -9.155 0.829 1.00 9.97 486 LEU A N 1
ATOM 3553 C CA . LEU A 1 467 ? 52.238 -8.937 1.563 1.00 11.09 486 LEU A CA 1
ATOM 3554 C C . LEU A 1 467 ? 53.279 -8.129 0.782 1.00 11.27 486 LEU A C 1
ATOM 3555 O O . LEU A 1 467 ? 54.131 -7.524 1.395 1.00 10.72 486 LEU A O 1
ATOM 3560 N N . SER A 1 468 ? 53.244 -8.165 -0.572 1.00 10.06 487 SER A N 1
ATOM 3561 C CA . SER A 1 468 ? 54.096 -7.263 -1.340 1.00 12.31 487 SER A CA 1
ATOM 3562 C C . SER A 1 468 ? 53.820 -5.810 -0.878 1.00 11.57 487 SER A C 1
ATOM 3563 O O . SER A 1 468 ? 54.771 -5.032 -0.574 1.00 10.93 487 SER A O 1
ATOM 3566 N N . GLN A 1 469 ? 52.533 -5.424 -0.892 1.00 9.65 488 GLN A N 1
ATOM 3567 C CA . GLN A 1 469 ? 52.252 -4.013 -0.474 1.00 9.34 488 GLN A CA 1
ATOM 3568 C C . GLN A 1 469 ? 52.594 -3.747 0.961 1.00 7.95 488 GLN A C 1
ATOM 3569 O O . GLN A 1 469 ? 53.112 -2.677 1.365 1.00 9.24 488 GLN A O 1
ATOM 3575 N N . VAL A 1 470 ? 52.338 -4.741 1.822 1.00 8.38 489 VAL A N 1
ATOM 3576 C CA . VAL A 1 470 ? 52.670 -4.591 3.236 1.00 8.16 489 VAL A CA 1
ATOM 3577 C C . VAL A 1 470 ? 54.147 -4.356 3.426 1.00 7.93 489 VAL A C 1
ATOM 3578 O O . VAL A 1 470 ? 54.549 -3.449 4.191 1.00 7.40 489 VAL A O 1
ATOM 3582 N N . GLU A 1 471 ? 54.983 -5.189 2.761 1.00 9.00 490 GLU A N 1
ATOM 3583 C CA . GLU A 1 471 ? 56.406 -5.015 3.009 1.00 10.73 490 GLU A CA 1
ATOM 3584 C C . GLU A 1 471 ? 56.952 -3.681 2.455 1.00 10.85 490 GLU A C 1
ATOM 3585 O O . GLU A 1 471 ? 57.707 -3.010 3.109 1.00 9.85 490 GLU A O 1
ATOM 3591 N N . THR A 1 472 ? 56.465 -3.254 1.296 1.00 11.31 491 THR A N 1
ATOM 3592 C CA . THR A 1 472 ? 56.887 -1.962 0.713 1.00 10.84 491 THR A CA 1
ATOM 3593 C C . THR A 1 472 ? 56.492 -0.820 1.598 1.00 9.62 491 THR A C 1
ATOM 3594 O O . THR A 1 472 ? 57.323 0.050 1.897 1.00 10.10 491 THR A O 1
ATOM 3598 N N . LEU A 1 473 ? 55.248 -0.872 2.131 1.00 8.62 492 LEU A N 1
ATOM 3599 C CA . LEU A 1 473 ? 54.815 0.281 3.001 1.00 8.49 492 LEU A CA 1
ATOM 3600 C C . LEU A 1 473 ? 55.584 0.244 4.344 1.00 8.51 492 LEU A C 1
ATOM 3601 O O . LEU A 1 473 ? 56.039 1.286 4.898 1.00 8.91 492 LEU A O 1
ATOM 3606 N N . ALA A 1 474 ? 55.692 -0.990 4.931 1.00 8.83 493 ALA A N 1
ATOM 3607 C CA . ALA A 1 474 ? 56.423 -1.067 6.216 1.00 9.45 493 ALA A CA 1
ATOM 3608 C C . ALA A 1 474 ? 57.808 -0.492 6.086 1.00 9.41 493 ALA A C 1
ATOM 3609 O O . ALA A 1 474 ? 58.276 0.174 7.037 1.00 9.22 493 ALA A O 1
ATOM 3611 N N . LYS A 1 475 ? 58.514 -0.810 4.995 1.00 10.09 494 LYS A N 1
ATOM 3612 C CA . LYS A 1 475 ? 59.868 -0.169 4.859 1.00 10.63 494 LYS A CA 1
ATOM 3613 C C . LYS A 1 475 ? 59.945 1.339 4.886 1.00 12.12 494 LYS A C 1
ATOM 3614 O O . LYS A 1 475 ? 61.004 1.941 5.166 1.00 11.45 494 LYS A O 1
ATOM 3620 N N . GLN A 1 476 ? 58.832 1.997 4.502 1.00 11.16 495 GLN A N 1
ATOM 3621 C CA . GLN A 1 476 ? 58.737 3.478 4.489 1.00 11.67 495 GLN A CA 1
ATOM 3622 C C . GLN A 1 476 ? 58.213 4.106 5.746 1.00 10.91 495 GLN A C 1
ATOM 3623 O O . GLN A 1 476 ? 58.239 5.383 5.921 1.00 9.62 495 GLN A O 1
ATOM 3629 N N . ALA A 1 477 ? 57.633 3.256 6.623 1.00 9.89 496 ALA A N 1
ATOM 3630 C CA . ALA A 1 477 ? 56.844 3.794 7.751 1.00 9.50 496 ALA A CA 1
ATOM 3631 C C . ALA A 1 477 ? 57.659 4.130 8.995 1.00 10.71 496 ALA A C 1
ATOM 3632 O O . ALA A 1 477 ? 58.634 3.361 9.375 1.00 12.64 496 ALA A O 1
ATOM 3634 N N . SER A 1 478 ? 57.265 5.192 9.692 1.00 8.91 497 SER A N 1
ATOM 3635 C CA . SER A 1 478 ? 57.833 5.449 11.018 1.00 10.11 497 SER A CA 1
ATOM 3636 C C . SER A 1 478 ? 57.354 4.441 12.092 1.00 10.19 497 SER A C 1
ATOM 3637 O O . SER A 1 478 ? 58.158 4.028 12.934 1.00 11.02 497 SER A O 1
ATOM 3640 N N . VAL A 1 479 ? 56.103 4.066 12.010 1.00 8.72 498 VAL A N 1
ATOM 3641 C CA . VAL A 1 479 ? 55.551 3.057 12.948 1.00 7.57 498 VAL A CA 1
ATOM 3642 C C . VAL A 1 479 ? 54.600 2.182 12.068 1.00 8.18 498 VAL A C 1
ATOM 3643 O O . VAL A 1 479 ? 53.907 2.718 11.133 1.00 7.97 498 VAL A O 1
ATOM 3647 N N . SER A 1 480 ? 54.576 0.843 12.308 1.00 7.39 499 SER A N 1
ATOM 3648 C CA . SER A 1 480 ? 53.591 -0.040 11.609 1.00 8.43 499 SER A CA 1
ATOM 3649 C C . SER A 1 480 ? 52.744 -0.606 12.701 1.00 9.53 499 SER A C 1
ATOM 3650 O O . SER A 1 480 ? 53.262 -1.276 13.629 1.00 10.92 499 SER A O 1
ATOM 3653 N N . LEU A 1 481 ? 51.442 -0.324 12.626 1.00 8.79 500 LEU A N 1
ATOM 3654 C CA . LEU A 1 481 ? 50.493 -0.865 13.629 1.00 8.29 500 LEU A CA 1
ATOM 3655 C C . LEU A 1 481 ? 49.822 -2.001 12.968 1.00 7.97 500 LEU A C 1
ATOM 3656 O O . LEU A 1 481 ? 49.095 -1.822 11.960 1.00 7.61 500 LEU A O 1
ATOM 3661 N N . VAL A 1 482 ? 49.971 -3.231 13.511 1.00 6.45 501 VAL A N 1
ATOM 3662 C CA . VAL A 1 482 ? 49.608 -4.400 12.768 1.00 6.28 501 VAL A CA 1
ATOM 3663 C C . VAL A 1 482 ? 48.446 -5.019 13.577 1.00 6.89 501 VAL A C 1
ATOM 3664 O O . VAL A 1 482 ? 48.604 -5.204 14.799 1.00 8.88 501 VAL A O 1
ATOM 3668 N N . PHE A 1 483 ? 47.311 -5.352 12.922 1.00 6.40 502 PHE A N 1
ATOM 3669 C CA . PHE A 1 483 ? 46.119 -5.772 13.624 1.00 5.70 502 PHE A CA 1
ATOM 3670 C C . PHE A 1 483 ? 45.793 -7.200 13.220 1.00 6.48 502 PHE A C 1
ATOM 3671 O O . PHE A 1 483 ? 45.800 -7.516 12.007 1.00 7.91 502 PHE A O 1
ATOM 3679 N N . VAL A 1 484 ? 45.489 -8.036 14.232 1.00 6.17 503 VAL A N 1
ATOM 3680 C CA . VAL A 1 484 ? 45.352 -9.481 14.025 1.00 6.55 503 VAL A CA 1
ATOM 3681 C C . VAL A 1 484 ? 44.252 -9.935 15.010 1.00 6.59 503 VAL A C 1
ATOM 3682 O O . VAL A 1 484 ? 44.000 -9.267 16.046 1.00 7.27 503 VAL A O 1
ATOM 3686 N N . ASN A 1 485 ? 43.575 -11.027 14.635 1.00 6.54 504 ASN A N 1
ATOM 3687 C CA . ASN A 1 485 ? 42.478 -11.477 15.481 1.00 6.92 504 ASN A CA 1
ATOM 3688 C C . ASN A 1 485 ? 42.348 -12.993 15.517 1.00 6.80 504 ASN A C 1
ATOM 3689 O O . ASN A 1 485 ? 43.067 -13.727 14.750 1.00 7.02 504 ASN A O 1
ATOM 3694 N N . SER A 1 486 ? 41.431 -13.447 16.406 1.00 7.36 505 SER A N 1
ATOM 3695 C CA . SER A 1 486 ? 41.105 -14.877 16.432 1.00 6.75 505 SER A CA 1
ATOM 3696 C C . SER A 1 486 ? 39.680 -14.878 17.054 1.00 6.99 505 SER A C 1
ATOM 3697 O O . SER A 1 486 ? 39.457 -14.218 18.098 1.00 6.20 505 SER A O 1
ATOM 3700 N N . ASP A 1 487 ? 38.732 -15.552 16.370 1.00 6.66 506 ASP A N 1
ATOM 3701 C CA . ASP A 1 487 ? 37.333 -15.395 16.713 1.00 7.18 506 ASP A CA 1
ATOM 3702 C C . ASP A 1 487 ? 36.786 -16.787 17.175 1.00 7.56 506 ASP A C 1
ATOM 3703 O O . ASP A 1 487 ? 37.475 -17.839 17.070 1.00 8.13 506 ASP A O 1
ATOM 3708 N N . ALA A 1 488 ? 35.579 -16.734 17.729 1.00 7.17 507 ALA A N 1
ATOM 3709 C CA . ALA A 1 488 ? 34.890 -17.981 18.197 1.00 8.04 507 ALA A CA 1
ATOM 3710 C C . ALA A 1 488 ? 33.440 -17.578 18.465 1.00 8.45 507 ALA A C 1
ATOM 3711 O O . ALA A 1 488 ? 33.086 -16.369 18.415 1.00 7.72 507 ALA A O 1
ATOM 3713 N N . GLY A 1 489 ? 32.617 -18.561 18.851 1.00 8.74 508 GLY A N 1
ATOM 3714 C CA . GLY A 1 489 ? 31.274 -18.185 19.279 1.00 8.21 508 GLY A CA 1
ATOM 3715 C C . GLY A 1 489 ? 30.434 -19.395 19.632 1.00 8.12 508 GLY A C 1
ATOM 3716 O O . GLY A 1 489 ? 30.962 -20.491 19.817 1.00 8.59 508 GLY A O 1
ATOM 3717 N N . GLU A 1 490 ? 29.142 -19.192 19.687 1.00 7.81 509 GLU A N 1
ATOM 3718 C CA . GLU A 1 490 ? 28.236 -20.246 20.124 1.00 7.78 509 GLU A CA 1
ATOM 3719 C C . GLU A 1 490 ? 28.216 -21.320 19.021 1.00 9.85 509 GLU A C 1
ATOM 3720 O O . GLU A 1 490 ? 28.347 -21.057 17.829 1.00 8.70 509 GLU A O 1
ATOM 3726 N N . GLY A 1 491 ? 27.981 -22.573 19.449 1.00 8.30 510 GLY A N 1
ATOM 3727 C CA . GLY A 1 491 ? 28.254 -23.701 18.589 1.00 8.50 510 GLY A CA 1
ATOM 3728 C C . GLY A 1 491 ? 27.267 -23.846 17.417 1.00 9.58 510 GLY A C 1
ATOM 3729 O O . GLY A 1 491 ? 27.574 -24.657 16.513 1.00 10.32 510 GLY A O 1
ATOM 3730 N N . TYR A 1 492 ? 26.184 -23.085 17.337 1.00 8.85 511 TYR A N 1
ATOM 3731 C CA . TYR A 1 492 ? 25.287 -23.346 16.195 1.00 9.53 511 TYR A CA 1
ATOM 3732 C C . TYR A 1 492 ? 25.798 -22.684 14.923 1.00 11.82 511 TYR A C 1
ATOM 3733 O O . TYR A 1 492 ? 25.222 -22.885 13.847 1.00 11.64 511 TYR A O 1
ATOM 3742 N N . ILE A 1 493 ? 26.867 -21.866 15.046 1.00 9.97 512 ILE A N 1
ATOM 3743 C CA . ILE A 1 493 ? 27.444 -21.205 13.852 1.00 10.49 512 ILE A CA 1
ATOM 3744 C C . ILE A 1 493 ? 28.862 -21.764 13.733 1.00 10.98 512 ILE A C 1
ATOM 3745 O O . ILE A 1 493 ? 29.618 -21.865 14.753 1.00 10.63 512 ILE A O 1
ATOM 3750 N N . SER A 1 494 ? 29.251 -22.064 12.491 1.00 10.57 513 SER A N 1
ATOM 3751 C CA . SER A 1 494 ? 30.630 -22.496 12.224 1.00 11.62 513 SER A CA 1
ATOM 3752 C C . SER A 1 494 ? 31.247 -21.505 11.209 1.00 12.74 513 SER A C 1
ATOM 3753 O O . SER A 1 494 ? 30.597 -21.275 10.142 1.00 14.27 513 SER A O 1
ATOM 3756 N N . VAL A 1 495 ? 32.424 -20.960 11.544 1.00 11.57 514 VAL A N 1
ATOM 3757 C CA . VAL A 1 495 ? 33.124 -20.030 10.599 1.00 10.97 514 VAL A CA 1
ATOM 3758 C C . VAL A 1 495 ? 34.423 -20.720 10.259 1.00 10.32 514 VAL A C 1
ATOM 3759 O O . VAL A 1 495 ? 35.177 -21.064 11.142 1.00 8.98 514 VAL A O 1
ATOM 3763 N N . ASP A 1 496 ? 34.648 -21.010 8.966 1.00 11.60 515 ASP A N 1
ATOM 3764 C CA . ASP A 1 496 ? 35.902 -21.709 8.558 1.00 11.28 515 ASP A CA 1
ATOM 3765 C C . ASP A 1 496 ? 36.101 -23.001 9.324 1.00 12.46 515 ASP A C 1
ATOM 3766 O O . ASP A 1 496 ? 37.258 -23.313 9.693 1.00 12.22 515 ASP A O 1
ATOM 3771 N N . GLY A 1 497 ? 35.006 -23.777 9.497 1.00 12.60 516 GLY A N 1
ATOM 3772 C CA . GLY A 1 497 ? 35.157 -25.062 10.167 1.00 13.34 516 GLY A CA 1
ATOM 3773 C C . GLY A 1 497 ? 35.291 -25.009 11.677 1.00 14.45 516 GLY A C 1
ATOM 3774 O O . GLY A 1 497 ? 35.493 -26.075 12.310 1.00 11.86 516 GLY A O 1
ATOM 3775 N N . ASN A 1 498 ? 35.290 -23.795 12.278 1.00 10.57 517 ASN A N 1
ATOM 3776 C CA . ASN A 1 498 ? 35.383 -23.692 13.756 1.00 10.00 517 ASN A CA 1
ATOM 3777 C C . ASN A 1 498 ? 33.971 -23.736 14.243 1.00 10.76 517 ASN A C 1
ATOM 3778 O O . ASN A 1 498 ? 33.201 -22.750 14.122 1.00 10.55 517 ASN A O 1
ATOM 3783 N N . GLU A 1 499 ? 33.591 -24.871 14.824 1.00 10.32 518 GLU A N 1
ATOM 3784 C CA . GLU A 1 499 ? 32.167 -25.075 15.176 1.00 10.00 518 GLU A CA 1
ATOM 3785 C C . GLU A 1 499 ? 31.953 -24.530 16.581 1.00 12.35 518 GLU A C 1
ATOM 3786 O O . GLU A 1 499 ? 31.958 -25.300 17.581 1.00 11.80 518 GLU A O 1
ATOM 3792 N N . GLY A 1 500 ? 31.892 -23.176 16.658 1.00 9.58 519 GLY A N 1
ATOM 3793 C CA . GLY A 1 500 ? 31.758 -22.429 17.926 1.00 9.09 519 GLY A CA 1
ATOM 3794 C C . GLY A 1 500 ? 33.129 -22.440 18.591 1.00 10.64 519 GLY A C 1
ATOM 3795 O O . GLY A 1 500 ? 33.871 -21.398 18.620 1.00 10.27 519 GLY A O 1
ATOM 3796 N N . ASP A 1 501 ? 33.518 -23.618 19.142 1.00 9.18 520 ASP A N 1
ATOM 3797 C CA . ASP A 1 501 ? 34.896 -23.695 19.679 1.00 8.90 520 ASP A CA 1
ATOM 3798 C C . ASP A 1 501 ? 35.962 -23.350 18.599 1.00 9.32 520 ASP A C 1
ATOM 3799 O O . ASP A 1 501 ? 35.806 -23.717 17.467 1.00 9.52 520 ASP A O 1
ATOM 3804 N N . ARG A 1 502 ? 37.096 -22.828 19.054 1.00 9.41 521 ARG A N 1
ATOM 3805 C CA . ARG A 1 502 ? 38.277 -22.594 18.134 1.00 9.53 521 ARG A CA 1
ATOM 3806 C C . ARG A 1 502 ? 38.971 -23.889 17.868 1.00 10.18 521 ARG A C 1
ATOM 3807 O O . ARG A 1 502 ? 39.310 -24.627 18.823 1.00 9.95 521 ARG A O 1
ATOM 3815 N N . ASN A 1 503 ? 39.335 -24.091 16.619 1.00 10.43 522 ASN A N 1
ATOM 3816 C CA . ASN A 1 503 ? 40.150 -25.280 16.324 1.00 10.78 522 ASN A CA 1
ATOM 3817 C C . ASN A 1 503 ? 41.579 -25.092 16.736 1.00 12.98 522 ASN A C 1
ATOM 3818 O O . ASN A 1 503 ? 42.307 -26.102 16.876 1.00 11.18 522 ASN A O 1
ATOM 3823 N N . ASN A 1 504 ? 42.066 -23.842 16.886 1.00 10.61 523 ASN A N 1
ATOM 3824 C CA . ASN A 1 504 ? 43.446 -23.721 17.345 1.00 10.36 523 ASN A CA 1
ATOM 3825 C C . ASN A 1 504 ? 43.535 -22.311 18.014 1.00 10.42 523 ASN A C 1
ATOM 3826 O O . ASN A 1 504 ? 42.535 -21.585 18.021 1.00 10.19 523 ASN A O 1
ATOM 3831 N N . LEU A 1 505 ? 44.700 -21.991 18.555 1.00 9.08 524 LEU A N 1
ATOM 3832 C CA . LEU A 1 505 ? 44.878 -20.697 19.200 1.00 8.70 524 LEU A CA 1
ATOM 3833 C C . LEU A 1 505 ? 45.773 -19.767 18.306 1.00 8.59 524 LEU A C 1
ATOM 3834 O O . LEU A 1 505 ? 46.372 -18.827 18.822 1.00 9.54 524 LEU A O 1
ATOM 3839 N N . THR A 1 506 ? 45.930 -20.156 17.054 1.00 9.04 525 THR A N 1
ATOM 3840 C CA . THR A 1 506 ? 46.732 -19.386 16.089 1.00 9.99 525 THR A CA 1
ATOM 3841 C C . THR A 1 506 ? 45.961 -18.208 15.532 1.00 10.40 525 THR A C 1
ATOM 3842 O O . THR A 1 506 ? 44.797 -18.300 15.313 1.00 10.02 525 THR A O 1
ATOM 3846 N N . LEU A 1 507 ? 46.654 -17.111 15.311 1.00 9.23 526 LEU A N 1
ATOM 3847 C CA . LEU A 1 507 ? 45.957 -15.904 14.653 1.00 9.16 526 LEU A CA 1
ATOM 3848 C C . LEU A 1 507 ? 45.315 -16.264 13.386 1.00 8.94 526 LEU A C 1
ATOM 3849 O O . LEU A 1 507 ? 45.889 -17.020 12.543 1.00 9.88 526 LEU A O 1
ATOM 3854 N N . TRP A 1 508 ? 44.103 -15.733 13.180 1.00 9.00 527 TRP A N 1
ATOM 3855 C CA . TRP A 1 508 ? 43.359 -16.041 11.962 1.00 7.94 527 TRP A CA 1
ATOM 3856 C C . TRP A 1 508 ? 43.897 -15.082 10.823 1.00 9.29 527 TRP A C 1
ATOM 3857 O O . TRP A 1 508 ? 44.668 -14.164 11.091 1.00 9.83 527 TRP A O 1
ATOM 3868 N N . LYS A 1 509 ? 43.422 -15.356 9.610 1.00 9.82 528 LYS A N 1
ATOM 3869 C CA . LYS A 1 509 ? 43.689 -14.532 8.410 1.00 11.68 528 LYS A CA 1
ATOM 3870 C C . LYS A 1 509 ? 45.143 -14.232 8.250 1.00 11.49 528 LYS A C 1
ATOM 3871 O O . LYS A 1 509 ? 45.559 -13.044 8.077 1.00 10.10 528 LYS A O 1
ATOM 3877 N N . ASN A 1 510 ? 46.020 -15.285 8.322 1.00 9.91 529 ASN A N 1
ATOM 3878 C CA . ASN A 1 510 ? 47.455 -15.035 8.038 1.00 9.56 529 ASN A CA 1
ATOM 3879 C C . ASN A 1 510 ? 48.191 -14.101 9.010 1.00 10.26 529 ASN A C 1
ATOM 3880 O O . ASN A 1 510 ? 49.158 -13.454 8.651 1.00 8.92 529 ASN A O 1
ATOM 3885 N N . GLY A 1 511 ? 47.698 -14.000 10.245 1.00 8.10 530 GLY A N 1
ATOM 3886 C CA . GLY A 1 511 ? 48.182 -12.954 11.161 1.00 8.21 530 GLY A CA 1
ATOM 3887 C C . GLY A 1 511 ? 49.609 -13.134 11.546 1.00 10.11 530 GLY A C 1
ATOM 3888 O O . GLY A 1 511 ? 50.353 -12.114 11.583 1.00 7.99 530 GLY A O 1
ATOM 3889 N N . ASP A 1 512 ? 50.074 -14.407 11.747 1.00 9.68 531 ASP A N 1
ATOM 3890 C CA . ASP A 1 512 ? 51.500 -14.486 12.105 1.00 10.02 531 ASP A CA 1
ATOM 3891 C C . ASP A 1 512 ? 52.390 -13.976 10.904 1.00 9.34 531 ASP A C 1
ATOM 3892 O O . ASP A 1 512 ? 53.392 -13.298 11.118 1.00 9.89 531 ASP A O 1
ATOM 3897 N N . ASN A 1 513 ? 52.059 -14.423 9.730 1.00 9.24 532 ASN A N 1
ATOM 3898 C CA . ASN A 1 513 ? 52.814 -14.037 8.484 1.00 10.28 532 ASN A CA 1
ATOM 3899 C C . ASN A 1 513 ? 52.739 -12.496 8.225 1.00 10.60 532 ASN A C 1
ATOM 3900 O O . ASN A 1 513 ? 53.750 -11.879 7.833 1.00 10.94 532 ASN A O 1
ATOM 3905 N N . LEU A 1 514 ? 51.576 -11.898 8.543 1.00 9.82 533 LEU A N 1
ATOM 3906 C CA . LEU A 1 514 ? 51.428 -10.423 8.382 1.00 8.39 533 LEU A CA 1
ATOM 3907 C C . LEU A 1 514 ? 52.376 -9.708 9.348 1.00 9.80 533 LEU A C 1
ATOM 3908 O O . LEU A 1 514 ? 53.094 -8.837 8.960 1.00 8.15 533 LEU A O 1
ATOM 3913 N N . ILE A 1 515 ? 52.391 -10.114 10.650 1.00 8.71 534 ILE A N 1
ATOM 3914 C CA . ILE A 1 515 ? 53.329 -9.545 11.615 1.00 8.72 534 ILE A CA 1
ATOM 3915 C C . ILE A 1 515 ? 54.791 -9.678 11.157 1.00 8.88 534 ILE A C 1
ATOM 3916 O O . ILE A 1 515 ? 55.550 -8.693 11.259 1.00 9.01 534 ILE A O 1
ATOM 3921 N N . LYS A 1 516 ? 55.138 -10.864 10.747 1.00 9.55 535 LYS A N 1
ATOM 3922 C CA . LYS A 1 516 ? 56.583 -11.130 10.290 1.00 10.37 535 LYS A CA 1
ATOM 3923 C C . LYS A 1 516 ? 56.919 -10.261 9.083 1.00 10.79 535 LYS A C 1
ATOM 3924 O O . LYS A 1 516 ? 58.051 -9.763 9.015 1.00 12.17 535 LYS A O 1
ATOM 3930 N N . ALA A 1 517 ? 55.951 -10.051 8.162 1.00 9.76 536 ALA A N 1
ATOM 3931 C CA . ALA A 1 517 ? 56.201 -9.270 6.919 1.00 9.83 536 ALA A CA 1
ATOM 3932 C C . ALA A 1 517 ? 56.435 -7.846 7.404 1.00 10.50 536 ALA A C 1
ATOM 3933 O O . ALA A 1 517 ? 57.397 -7.136 6.878 1.00 10.73 536 ALA A O 1
ATOM 3935 N N . ALA A 1 518 ? 55.601 -7.328 8.344 1.00 8.95 537 ALA A N 1
ATOM 3936 C CA . ALA A 1 518 ? 55.833 -5.968 8.799 1.00 9.54 537 ALA A CA 1
ATOM 3937 C C . ALA A 1 518 ? 57.140 -5.867 9.605 1.00 10.39 537 ALA A C 1
ATOM 3938 O O . ALA A 1 518 ? 57.954 -4.971 9.364 1.00 10.31 537 ALA A O 1
ATOM 3940 N N . ALA A 1 519 ? 57.334 -6.778 10.565 1.00 9.19 538 ALA A N 1
ATOM 3941 C CA . ALA A 1 519 ? 58.507 -6.634 11.491 1.00 9.46 538 ALA A CA 1
ATOM 3942 C C . ALA A 1 519 ? 59.856 -6.816 10.710 1.00 9.95 538 ALA A C 1
ATOM 3943 O O . ALA A 1 519 ? 60.891 -6.300 11.162 1.00 12.08 538 ALA A O 1
ATOM 3945 N N . ASN A 1 520 ? 59.785 -7.554 9.618 1.00 10.65 539 ASN A N 1
ATOM 3946 C CA . ASN A 1 520 ? 60.999 -7.826 8.772 1.00 11.49 539 ASN A CA 1
ATOM 3947 C C . ASN A 1 520 ? 61.463 -6.520 8.143 1.00 11.88 539 ASN A C 1
ATOM 3948 O O . ASN A 1 520 ? 62.680 -6.319 7.899 1.00 10.30 539 ASN A O 1
ATOM 3953 N N . ASN A 1 521 ? 60.550 -5.561 8.011 1.00 9.87 540 ASN A N 1
ATOM 3954 C CA . ASN A 1 521 ? 60.854 -4.337 7.303 1.00 10.72 540 ASN A CA 1
ATOM 3955 C C . ASN A 1 521 ? 60.735 -3.055 8.055 1.00 11.43 540 ASN A C 1
ATOM 3956 O O . ASN A 1 521 ? 61.192 -2.009 7.567 1.00 11.84 540 ASN A O 1
ATOM 3961 N N . CYS A 1 522 ? 60.238 -3.082 9.296 1.00 9.60 541 CYS A N 1
ATOM 3962 C CA . CYS A 1 522 ? 60.013 -1.821 10.033 1.00 10.30 541 CYS A CA 1
ATOM 3963 C C . CYS A 1 522 ? 60.482 -2.056 11.454 1.00 10.78 541 CYS A C 1
ATOM 3964 O O . CYS A 1 522 ? 60.031 -3.030 12.073 1.00 10.54 541 CYS A O 1
ATOM 3967 N N . ASN A 1 523 ? 61.384 -1.195 11.974 1.00 10.30 542 ASN A N 1
ATOM 3968 C CA . ASN A 1 523 ? 61.916 -1.447 13.309 1.00 12.57 542 ASN A CA 1
ATOM 3969 C C . ASN A 1 523 ? 61.038 -0.909 14.429 1.00 11.65 542 ASN A C 1
ATOM 3970 O O . ASN A 1 523 ? 61.460 -0.953 15.576 1.00 11.28 542 ASN A O 1
ATOM 3975 N N . ASN A 1 524 ? 59.806 -0.450 14.110 1.00 10.42 543 ASN A N 1
ATOM 3976 C CA . ASN A 1 524 ? 58.924 -0.029 15.184 1.00 9.35 543 ASN A CA 1
ATOM 3977 C C . ASN A 1 524 ? 57.529 -0.616 14.764 1.00 10.37 543 ASN A C 1
ATOM 3978 O O . ASN A 1 524 ? 56.624 0.125 14.346 1.00 9.80 543 ASN A O 1
ATOM 3983 N N . THR A 1 525 ? 57.398 -1.937 14.927 1.00 9.44 544 THR A N 1
ATOM 3984 C CA . THR A 1 525 ? 56.179 -2.647 14.575 1.00 9.27 544 THR A CA 1
ATOM 3985 C C . THR A 1 525 ? 55.447 -2.946 15.891 1.00 9.59 544 THR A C 1
ATOM 3986 O O . THR A 1 525 ? 55.976 -3.618 16.800 1.00 7.97 544 THR A O 1
ATOM 3990 N N . ILE A 1 526 ? 54.184 -2.463 15.962 1.00 7.93 545 ILE A N 1
ATOM 3991 C CA . ILE A 1 526 ? 53.386 -2.556 17.203 1.00 7.84 545 ILE A CA 1
ATOM 3992 C C . ILE A 1 526 ? 52.183 -3.458 16.865 1.00 7.40 545 ILE A C 1
ATOM 3993 O O . ILE A 1 526 ? 51.498 -3.171 15.897 1.00 8.79 545 ILE A O 1
ATOM 3998 N N . VAL A 1 527 ? 51.906 -4.507 17.661 1.00 6.63 546 VAL A N 1
ATOM 3999 C CA . VAL A 1 527 ? 50.873 -5.512 17.259 1.00 6.50 546 VAL A CA 1
ATOM 4000 C C . VAL A 1 527 ? 49.665 -5.272 18.158 1.00 7.54 546 VAL A C 1
ATOM 4001 O O . VAL A 1 527 ? 49.843 -5.123 19.360 1.00 8.01 546 VAL A O 1
ATOM 4005 N N . VAL A 1 528 ? 48.473 -5.228 17.560 1.00 6.19 547 VAL A N 1
ATOM 4006 C CA . VAL A 1 528 ? 47.244 -5.063 18.356 1.00 6.71 547 VAL A CA 1
ATOM 4007 C C . VAL A 1 528 ? 46.406 -6.336 18.017 1.00 6.57 547 VAL A C 1
ATOM 4008 O O . VAL A 1 528 ? 46.130 -6.658 16.834 1.00 7.62 547 VAL A O 1
ATOM 4012 N N . ILE A 1 529 ? 45.945 -7.027 19.086 1.00 6.29 548 ILE A N 1
ATOM 4013 C CA . ILE A 1 529 ? 45.241 -8.262 18.927 1.00 6.40 548 ILE A CA 1
ATOM 4014 C C . ILE A 1 529 ? 43.804 -7.994 19.409 1.00 6.06 548 ILE A C 1
ATOM 4015 O O . ILE A 1 529 ? 43.591 -7.519 20.561 1.00 6.72 548 ILE A O 1
ATOM 4020 N N . HIS A 1 530 ? 42.848 -8.327 18.541 1.00 5.38 549 HIS A N 1
ATOM 4021 C CA . HIS A 1 530 ? 41.422 -8.434 19.005 1.00 6.35 549 HIS A CA 1
ATOM 4022 C C . HIS A 1 530 ? 41.084 -9.911 18.967 1.00 6.49 549 HIS A C 1
ATOM 4023 O O . HIS A 1 530 ? 41.263 -10.619 17.997 1.00 7.37 549 HIS A O 1
ATOM 4030 N N . SER A 1 531 ? 40.639 -10.424 20.137 1.00 7.77 550 SER A N 1
ATOM 4031 C CA . SER A 1 531 ? 40.350 -11.839 20.180 1.00 6.38 550 SER A CA 1
ATOM 4032 C C . SER A 1 531 ? 39.494 -12.209 21.360 1.00 6.96 550 SER A C 1
ATOM 4033 O O . SER A 1 531 ? 39.338 -11.433 22.369 1.00 6.55 550 SER A O 1
ATOM 4036 N N . VAL A 1 532 ? 38.943 -13.432 21.277 1.00 6.33 551 VAL A N 1
ATOM 4037 C CA . VAL A 1 532 ? 38.026 -13.953 22.284 1.00 6.62 551 VAL A CA 1
ATOM 4038 C C . VAL A 1 532 ? 38.747 -14.539 23.480 1.00 7.46 551 VAL A C 1
ATOM 4039 O O . VAL A 1 532 ? 38.128 -14.911 24.493 1.00 7.38 551 VAL A O 1
ATOM 4043 N N . GLY A 1 533 ? 40.058 -14.567 23.377 1.00 7.65 552 GLY A N 1
ATOM 4044 C CA . GLY A 1 533 ? 40.897 -15.292 24.424 1.00 8.65 552 GLY A CA 1
ATOM 4045 C C . GLY A 1 533 ? 42.349 -15.302 23.994 1.00 8.27 552 GLY A C 1
ATOM 4046 O O . GLY A 1 533 ? 42.733 -14.601 23.027 1.00 9.38 552 GLY A O 1
ATOM 4047 N N . PRO A 1 534 ? 43.156 -16.112 24.664 1.00 7.87 553 PRO A N 1
ATOM 4048 C CA . PRO A 1 534 ? 44.570 -15.989 24.362 1.00 7.68 553 PRO A CA 1
ATOM 4049 C C . PRO A 1 534 ? 44.855 -16.509 22.956 1.00 7.24 553 PRO A C 1
ATOM 4050 O O . PRO A 1 534 ? 44.106 -17.364 22.445 1.00 8.03 553 PRO A O 1
ATOM 4054 N N . VAL A 1 535 ? 45.964 -16.034 22.333 1.00 7.79 554 VAL A N 1
ATOM 4055 C CA . VAL A 1 535 ? 46.354 -16.669 21.087 1.00 7.62 554 VAL A CA 1
ATOM 4056 C C . VAL A 1 535 ? 47.876 -16.945 21.247 1.00 8.02 554 VAL A C 1
ATOM 4057 O O . VAL A 1 535 ? 48.514 -16.415 22.198 1.00 8.66 554 VAL A O 1
ATOM 4061 N N . LEU A 1 536 ? 48.452 -17.746 20.350 1.00 9.56 555 LEU A N 1
ATOM 4062 C CA . LEU A 1 536 ? 49.913 -18.057 20.422 1.00 10.54 555 LEU A CA 1
ATOM 4063 C C . LEU A 1 536 ? 50.730 -16.903 19.832 1.00 11.84 555 LEU A C 1
ATOM 4064 O O . LEU A 1 536 ? 50.450 -16.510 18.694 1.00 15.24 555 LEU A O 1
ATOM 4069 N N . VAL A 1 537 ? 51.630 -16.323 20.597 1.00 9.56 556 VAL A N 1
ATOM 4070 C CA . VAL A 1 537 ? 52.431 -15.205 20.125 1.00 9.47 556 VAL A CA 1
ATOM 4071 C C . VAL A 1 537 ? 53.896 -15.591 19.962 1.00 11.49 556 VAL A C 1
ATOM 4072 O O . VAL A 1 537 ? 54.714 -14.749 19.637 1.00 10.05 556 VAL A O 1
ATOM 4076 N N . ASP A 1 538 ? 54.181 -16.894 20.227 1.00 12.81 557 ASP A N 1
ATOM 4077 C CA . ASP A 1 538 ? 55.621 -17.308 20.297 1.00 16.20 557 ASP A CA 1
ATOM 4078 C C . ASP A 1 538 ? 56.433 -17.047 18.986 1.00 16.19 557 ASP A C 1
ATOM 4079 O O . ASP A 1 538 ? 57.634 -16.823 19.067 1.00 15.47 557 ASP A O 1
ATOM 4084 N N . GLU A 1 539 ? 55.823 -17.073 17.828 1.00 14.79 558 GLU A N 1
ATOM 4085 C CA . GLU A 1 539 ? 56.564 -16.878 16.560 1.00 18.56 558 GLU A CA 1
ATOM 4086 C C . GLU A 1 539 ? 57.098 -15.480 16.371 1.00 18.01 558 GLU A C 1
ATOM 4087 O O . GLU A 1 539 ? 57.967 -15.269 15.499 1.00 20.32 558 GLU A O 1
ATOM 4093 N N . TRP A 1 540 ? 56.587 -14.505 17.111 1.00 14.33 559 TRP A N 1
ATOM 4094 C CA . TRP A 1 540 ? 56.960 -13.132 16.835 1.00 11.03 559 TRP A CA 1
ATOM 4095 C C . TRP A 1 540 ? 57.060 -12.194 18.016 1.00 9.78 559 TRP A C 1
ATOM 4096 O O . TRP A 1 540 ? 57.569 -11.115 17.873 1.00 10.12 559 TRP A O 1
ATOM 4107 N N . TYR A 1 541 ? 56.610 -12.599 19.196 1.00 8.98 560 TYR A N 1
ATOM 4108 C CA . TYR A 1 541 ? 56.522 -11.613 20.277 1.00 9.39 560 TYR A CA 1
ATOM 4109 C C . TYR A 1 541 ? 57.897 -11.078 20.709 1.00 10.64 560 TYR A C 1
ATOM 4110 O O . TYR A 1 541 ? 58.009 -9.932 21.281 1.00 10.13 560 TYR A O 1
ATOM 4119 N N . ASP A 1 542 ? 58.959 -11.881 20.407 1.00 11.54 561 ASP A N 1
ATOM 4120 C CA . ASP A 1 542 ? 60.287 -11.402 20.851 1.00 14.22 561 ASP A CA 1
ATOM 4121 C C . ASP A 1 542 ? 61.070 -10.966 19.633 1.00 14.50 561 ASP A C 1
ATOM 4122 O O . ASP A 1 542 ? 62.308 -10.834 19.716 1.00 14.75 561 ASP A O 1
ATOM 4127 N N . HIS A 1 543 ? 60.412 -10.789 18.495 1.00 11.50 562 HIS A N 1
ATOM 4128 C CA . HIS A 1 543 ? 61.166 -10.193 17.300 1.00 11.76 562 HIS A CA 1
ATOM 4129 C C . HIS A 1 543 ? 61.761 -8.875 17.737 1.00 11.36 562 HIS A C 1
ATOM 4130 O O . HIS A 1 543 ? 61.149 -8.057 18.435 1.00 10.93 562 HIS A O 1
ATOM 4137 N N . PRO A 1 544 ? 63.043 -8.577 17.339 1.00 11.99 563 PRO A N 1
ATOM 4138 C CA . PRO A 1 544 ? 63.605 -7.349 17.795 1.00 12.32 563 PRO A CA 1
ATOM 4139 C C . PRO A 1 544 ? 62.866 -6.060 17.290 1.00 11.11 563 PRO A C 1
ATOM 4140 O O . PRO A 1 544 ? 63.029 -5.019 17.840 1.00 10.71 563 PRO A O 1
ATOM 4144 N N . ASN A 1 545 ? 62.136 -6.166 16.204 1.00 10.56 564 ASN A N 1
ATOM 4145 C CA . ASN A 1 545 ? 61.368 -5.003 15.719 1.00 9.12 564 ASN A CA 1
ATOM 4146 C C . ASN A 1 545 ? 59.883 -4.966 16.142 1.00 9.20 564 ASN A C 1
ATOM 4147 O O . ASN A 1 545 ? 59.170 -3.987 15.765 1.00 9.30 564 ASN A O 1
ATOM 4152 N N . VAL A 1 546 ? 59.440 -5.993 16.907 1.00 9.04 565 VAL A N 1
ATOM 4153 C CA . VAL A 1 546 ? 58.088 -5.900 17.529 1.00 8.93 565 VAL A CA 1
ATOM 4154 C C . VAL A 1 546 ? 58.234 -5.143 18.852 1.00 10.86 565 VAL A C 1
ATOM 4155 O O . VAL A 1 546 ? 58.773 -5.672 19.862 1.00 12.21 565 VAL A O 1
ATOM 4159 N N . THR A 1 547 ? 57.947 -3.852 18.809 1.00 8.40 566 THR A N 1
ATOM 4160 C CA . THR A 1 547 ? 58.293 -3.022 19.909 1.00 8.55 566 THR A CA 1
ATOM 4161 C C . THR A 1 547 ? 57.200 -2.899 20.945 1.00 8.71 566 THR A C 1
ATOM 4162 O O . THR A 1 547 ? 57.457 -2.376 22.046 1.00 9.55 566 THR A O 1
ATOM 4166 N N . ALA A 1 548 ? 55.939 -3.233 20.586 1.00 9.06 567 ALA A N 1
ATOM 4167 C CA . ALA A 1 548 ? 54.904 -3.160 21.629 1.00 7.24 567 ALA A CA 1
ATOM 4168 C C . ALA A 1 548 ? 53.839 -4.185 21.162 1.00 7.22 567 ALA A C 1
ATOM 4169 O O . ALA A 1 548 ? 53.710 -4.451 19.964 1.00 7.97 567 ALA A O 1
ATOM 4171 N N . ILE A 1 549 ? 53.028 -4.677 22.128 1.00 6.96 568 ILE A N 1
ATOM 4172 C CA . ILE A 1 549 ? 51.984 -5.673 21.790 1.00 7.39 568 ILE A CA 1
ATOM 4173 C C . ILE A 1 549 ? 50.841 -5.362 22.748 1.00 7.42 568 ILE A C 1
ATOM 4174 O O . ILE A 1 549 ? 51.043 -5.215 23.975 1.00 8.11 568 ILE A O 1
ATOM 4179 N N . LEU A 1 550 ? 49.613 -5.225 22.166 1.00 7.20 569 LEU A N 1
ATOM 4180 C CA . LEU A 1 550 ? 48.393 -4.919 23.041 1.00 7.44 569 LEU A CA 1
ATOM 4181 C C . LEU A 1 550 ? 47.377 -6.003 22.684 1.00 7.69 569 LEU A C 1
ATOM 4182 O O . LEU A 1 550 ? 47.268 -6.445 21.558 1.00 7.74 569 LEU A O 1
ATOM 4187 N N . TRP A 1 551 ? 46.610 -6.373 23.684 1.00 7.40 570 TRP A N 1
ATOM 4188 C CA . TRP A 1 551 ? 45.452 -7.190 23.514 1.00 7.02 570 TRP A CA 1
ATOM 4189 C C . TRP A 1 551 ? 44.184 -6.410 23.906 1.00 7.29 570 TRP A C 1
ATOM 4190 O O . TRP A 1 551 ? 44.067 -6.029 25.004 1.00 8.75 570 TRP A O 1
ATOM 4201 N N . ALA A 1 552 ? 43.276 -6.188 22.969 1.00 5.87 571 ALA A N 1
ATOM 4202 C CA . ALA A 1 552 ? 42.154 -5.250 23.209 1.00 6.31 571 ALA A CA 1
ATOM 4203 C C . ALA A 1 552 ? 40.855 -6.037 23.267 1.00 6.79 571 ALA A C 1
ATOM 4204 O O . ALA A 1 552 ? 39.789 -5.411 23.391 1.00 7.20 571 ALA A O 1
ATOM 4206 N N . GLY A 1 553 ? 40.884 -7.400 23.153 1.00 7.31 572 GLY A N 1
ATOM 4207 C CA . GLY A 1 553 ? 39.583 -8.098 23.406 1.00 7.69 572 GLY A CA 1
ATOM 4208 C C . GLY A 1 553 ? 38.572 -7.850 22.292 1.00 7.54 572 GLY A C 1
ATOM 4209 O O . GLY A 1 553 ? 38.906 -7.855 21.086 1.00 8.25 572 GLY A O 1
ATOM 4210 N N . LEU A 1 554 ? 37.302 -7.684 22.696 1.00 6.61 573 LEU A N 1
ATOM 4211 C CA . LEU A 1 554 ? 36.207 -7.507 21.774 1.00 6.57 573 LEU A CA 1
ATOM 4212 C C . LEU A 1 554 ? 35.521 -6.199 22.251 1.00 6.11 573 LEU A C 1
ATOM 4213 O O . LEU A 1 554 ? 34.652 -6.182 23.101 1.00 5.21 573 LEU A O 1
ATOM 4218 N N . PRO A 1 555 ? 35.915 -5.037 21.708 1.00 5.85 574 PRO A N 1
ATOM 4219 C CA . PRO A 1 555 ? 35.606 -3.763 22.410 1.00 6.08 574 PRO A CA 1
ATOM 4220 C C . PRO A 1 555 ? 34.213 -3.150 22.170 1.00 5.97 574 PRO A C 1
ATOM 4221 O O . PRO A 1 555 ? 33.908 -2.128 22.725 1.00 7.40 574 PRO A O 1
ATOM 4225 N N . GLY A 1 556 ? 33.430 -3.768 21.287 1.00 6.67 575 GLY A N 1
ATOM 4226 C CA . GLY A 1 556 ? 32.146 -3.173 20.886 1.00 5.81 575 GLY A CA 1
ATOM 4227 C C . GLY A 1 556 ? 32.285 -1.955 19.996 1.00 5.98 575 GLY A C 1
ATOM 4228 O O . GLY A 1 556 ? 33.332 -1.773 19.351 1.00 6.25 575 GLY A O 1
ATOM 4229 N N . GLN A 1 557 ? 31.279 -1.047 20.078 1.00 5.90 576 GLN A N 1
ATOM 4230 C CA . GLN A 1 557 ? 31.049 -0.130 18.875 1.00 5.78 576 GLN A CA 1
ATOM 4231 C C . GLN A 1 557 ? 32.115 0.983 18.806 1.00 6.70 576 GLN A C 1
ATOM 4232 O O . GLN A 1 557 ? 32.203 1.566 17.704 1.00 6.59 576 GLN A O 1
ATOM 4238 N N . GLU A 1 558 ? 32.837 1.270 19.936 1.00 5.95 577 GLU A N 1
ATOM 4239 C CA . GLU A 1 558 ? 33.793 2.444 19.888 1.00 6.70 577 GLU A CA 1
ATOM 4240 C C . GLU A 1 558 ? 35.273 1.939 19.714 1.00 5.71 577 GLU A C 1
ATOM 4241 O O . GLU A 1 558 ? 36.218 2.676 20.059 1.00 6.19 577 GLU A O 1
ATOM 4247 N N . SER A 1 559 ? 35.393 0.699 19.151 1.00 5.51 578 SER A N 1
ATOM 4248 C CA . SER A 1 559 ? 36.670 -0.003 19.215 1.00 6.20 578 SER A CA 1
ATOM 4249 C C . SER A 1 559 ? 37.857 0.921 18.802 1.00 6.03 578 SER A C 1
ATOM 4250 O O . SER A 1 559 ? 38.871 1.012 19.524 1.00 5.98 578 SER A O 1
ATOM 4253 N N . GLY A 1 560 ? 37.757 1.554 17.612 1.00 6.29 579 GLY A N 1
ATOM 4254 C CA . GLY A 1 560 ? 38.921 2.345 17.138 1.00 6.33 579 GLY A CA 1
ATOM 4255 C C . GLY A 1 560 ? 39.279 3.530 18.047 1.00 6.10 579 GLY A C 1
ATOM 4256 O O . GLY A 1 560 ? 40.438 3.858 18.264 1.00 6.04 579 GLY A O 1
ATOM 4257 N N . ASN A 1 561 ? 38.267 4.175 18.578 1.00 5.97 580 ASN A N 1
ATOM 4258 C CA . ASN A 1 561 ? 38.469 5.267 19.536 1.00 6.70 580 ASN A CA 1
ATOM 4259 C C . ASN A 1 561 ? 39.050 4.811 20.866 1.00 6.86 580 ASN A C 1
ATOM 4260 O O . ASN A 1 561 ? 39.971 5.472 21.423 1.00 7.25 580 ASN A O 1
ATOM 4265 N N . SER A 1 562 ? 38.525 3.727 21.429 1.00 6.65 581 SER A N 1
ATOM 4266 C CA . SER A 1 562 ? 39.099 3.138 22.681 1.00 6.33 581 SER A CA 1
ATOM 4267 C C . SER A 1 562 ? 40.565 2.917 22.439 1.00 6.46 581 SER A C 1
ATOM 4268 O O . SER A 1 562 ? 41.376 3.229 23.290 1.00 6.03 581 SER A O 1
ATOM 4271 N N . LEU A 1 563 ? 40.897 2.354 21.301 1.00 6.12 582 LEU A N 1
ATOM 4272 C CA . LEU A 1 563 ? 42.335 1.966 21.061 1.00 6.32 582 LEU A CA 1
ATOM 4273 C C . LEU A 1 563 ? 43.187 3.229 20.835 1.00 6.61 582 LEU A C 1
ATOM 4274 O O . LEU A 1 563 ? 44.278 3.379 21.396 1.00 7.18 582 LEU A O 1
ATOM 4279 N N . ALA A 1 564 ? 42.694 4.168 20.023 1.00 7.10 583 ALA A N 1
ATOM 4280 C CA . ALA A 1 564 ? 43.471 5.425 19.778 1.00 6.78 583 ALA A CA 1
ATOM 4281 C C . ALA A 1 564 ? 43.696 6.175 21.091 1.00 6.65 583 ALA A C 1
ATOM 4282 O O . ALA A 1 564 ? 44.799 6.697 21.331 1.00 7.48 583 ALA A O 1
ATOM 4284 N N . ASP A 1 565 ? 42.733 6.186 21.997 1.00 6.04 584 ASP A N 1
ATOM 4285 C CA . ASP A 1 565 ? 42.942 6.860 23.293 1.00 7.12 584 ASP A CA 1
ATOM 4286 C C . ASP A 1 565 ? 44.144 6.293 24.031 1.00 7.33 584 ASP A C 1
ATOM 4287 O O . ASP A 1 565 ? 44.904 7.036 24.700 1.00 7.28 584 ASP A O 1
ATOM 4292 N N . VAL A 1 566 ? 44.298 4.955 24.002 1.00 7.16 585 VAL A N 1
ATOM 4293 C CA . VAL A 1 566 ? 45.439 4.310 24.647 1.00 7.85 585 VAL A CA 1
ATOM 4294 C C . VAL A 1 566 ? 46.739 4.533 23.836 1.00 7.88 585 VAL A C 1
ATOM 4295 O O . VAL A 1 566 ? 47.783 4.926 24.430 1.00 8.85 585 VAL A O 1
ATOM 4299 N N . LEU A 1 567 ? 46.639 4.325 22.517 1.00 7.24 586 LEU A N 1
ATOM 4300 C CA . LEU A 1 567 ? 47.913 4.421 21.688 1.00 6.72 586 LEU A CA 1
ATOM 4301 C C . LEU A 1 567 ? 48.508 5.821 21.806 1.00 7.33 586 LEU A C 1
ATOM 4302 O O . LEU A 1 567 ? 49.746 5.965 21.766 1.00 7.29 586 LEU A O 1
ATOM 4307 N N . TYR A 1 568 ? 47.643 6.850 21.856 1.00 6.86 587 TYR A N 1
ATOM 4308 C CA . TYR A 1 568 ? 48.148 8.268 21.842 1.00 7.91 587 TYR A CA 1
ATOM 4309 C C . TYR A 1 568 ? 48.230 8.872 23.226 1.00 9.04 587 TYR A C 1
ATOM 4310 O O . TYR A 1 568 ? 48.416 10.111 23.402 1.00 10.00 587 TYR A O 1
ATOM 4319 N N . GLY A 1 569 ? 48.023 8.015 24.255 1.00 8.65 588 GLY A N 1
ATOM 4320 C CA . GLY A 1 569 ? 48.296 8.457 25.649 1.00 8.35 588 GLY A CA 1
ATOM 4321 C C . GLY A 1 569 ? 47.193 9.225 26.298 1.00 9.60 588 GLY A C 1
ATOM 4322 O O . GLY A 1 569 ? 47.390 9.758 27.418 1.00 9.59 588 GLY A O 1
ATOM 4323 N N . ARG A 1 570 ? 46.014 9.376 25.665 1.00 7.65 589 ARG A N 1
ATOM 4324 C CA . ARG A 1 570 ? 44.971 10.060 26.426 1.00 9.75 589 ARG A CA 1
ATOM 4325 C C . ARG A 1 570 ? 44.487 9.159 27.590 1.00 9.69 589 ARG A C 1
ATOM 4326 O O . ARG A 1 570 ? 44.026 9.693 28.628 1.00 9.74 589 ARG A O 1
ATOM 4334 N N . VAL A 1 571 ? 44.651 7.867 27.420 1.00 8.81 590 VAL A N 1
ATOM 4335 C CA . VAL A 1 571 ? 44.347 6.899 28.541 1.00 9.07 590 VAL A CA 1
ATOM 4336 C C . VAL A 1 571 ? 45.642 6.124 28.749 1.00 8.18 590 VAL A C 1
ATOM 4337 O O . VAL A 1 571 ? 46.241 5.556 27.768 1.00 10.36 590 VAL A O 1
ATOM 4341 N N . ASN A 1 572 ? 46.069 6.051 30.012 1.00 7.63 591 ASN A N 1
ATOM 4342 C CA . ASN A 1 572 ? 47.237 5.222 30.316 1.00 8.33 591 ASN A CA 1
ATOM 4343 C C . ASN A 1 572 ? 46.689 3.816 30.561 1.00 8.29 591 ASN A C 1
ATOM 4344 O O . ASN A 1 572 ? 45.824 3.679 31.440 1.00 9.06 591 ASN A O 1
ATOM 4349 N N . PRO A 1 573 ? 47.125 2.798 29.818 1.00 9.15 592 PRO A N 1
ATOM 4350 C CA . PRO A 1 573 ? 46.491 1.498 29.965 1.00 9.76 592 PRO A CA 1
ATOM 4351 C C . PRO A 1 573 ? 46.739 0.932 31.380 1.00 10.54 592 PRO A C 1
ATOM 4352 O O . PRO A 1 573 ? 47.878 1.073 31.950 1.00 10.88 592 PRO A O 1
ATOM 4356 N N . GLY A 1 574 ? 45.666 0.446 31.986 1.00 9.67 593 GLY A N 1
ATOM 4357 C CA . GLY A 1 574 ? 45.752 -0.147 33.364 1.00 10.03 593 GLY A CA 1
ATOM 4358 C C . GLY A 1 574 ? 45.205 -1.551 33.373 1.00 9.78 593 GLY A C 1
ATOM 4359 O O . GLY A 1 574 ? 45.261 -2.205 34.383 1.00 10.59 593 GLY A O 1
ATOM 4360 N N . ALA A 1 575 ? 44.726 -2.041 32.217 1.00 7.24 594 ALA A N 1
ATOM 4361 C CA . ALA A 1 575 ? 44.142 -3.433 32.200 1.00 8.33 594 ALA A CA 1
ATOM 4362 C C . ALA A 1 575 ? 45.193 -4.492 32.456 1.00 8.14 594 ALA A C 1
ATOM 4363 O O . ALA A 1 575 ? 46.408 -4.279 32.175 1.00 9.11 594 ALA A O 1
ATOM 4365 N N . LYS A 1 576 ? 44.748 -5.698 32.874 1.00 7.86 595 LYS A N 1
ATOM 4366 C CA . LYS A 1 576 ? 45.724 -6.767 33.175 1.00 7.71 595 LYS A CA 1
ATOM 4367 C C . LYS A 1 576 ? 45.130 -8.063 32.572 1.00 7.43 595 LYS A C 1
ATOM 4368 O O . LYS A 1 576 ? 43.899 -8.170 32.438 1.00 7.67 595 LYS A O 1
ATOM 4374 N N . SER A 1 577 ? 45.968 -8.959 32.065 1.00 6.97 596 SER A N 1
ATOM 4375 C CA . SER A 1 577 ? 45.415 -10.112 31.373 1.00 6.87 596 SER A CA 1
ATOM 4376 C C . SER A 1 577 ? 44.560 -10.917 32.375 1.00 7.04 596 SER A C 1
ATOM 4377 O O . SER A 1 577 ? 45.078 -11.313 33.447 1.00 8.08 596 SER A O 1
ATOM 4380 N N . PRO A 1 578 ? 43.347 -11.302 31.977 1.00 7.03 597 PRO A N 1
ATOM 4381 C CA . PRO A 1 578 ? 42.486 -12.148 32.892 1.00 7.36 597 PRO A CA 1
ATOM 4382 C C . PRO A 1 578 ? 42.635 -13.648 32.620 1.00 7.64 597 PRO A C 1
ATOM 4383 O O . PRO A 1 578 ? 41.796 -14.451 33.069 1.00 9.27 597 PRO A O 1
ATOM 4387 N N . PHE A 1 579 ? 43.655 -13.989 31.849 1.00 7.20 598 PHE A N 1
ATOM 4388 C CA . PHE A 1 579 ? 44.012 -15.407 31.535 1.00 7.20 598 PHE A CA 1
ATOM 4389 C C . PHE A 1 579 ? 45.486 -15.467 31.178 1.00 7.54 598 PHE A C 1
ATOM 4390 O O . PHE A 1 579 ? 46.187 -14.436 31.136 1.00 7.63 598 PHE A O 1
ATOM 4398 N N . THR A 1 580 ? 45.976 -16.697 30.937 1.00 7.24 599 THR A N 1
ATOM 4399 C CA . THR A 1 580 ? 47.400 -16.937 30.719 1.00 8.15 599 THR A CA 1
ATOM 4400 C C . THR A 1 580 ? 47.632 -16.941 29.180 1.00 7.67 599 THR A C 1
ATOM 4401 O O . THR A 1 580 ? 46.830 -17.494 28.440 1.00 7.79 599 THR A O 1
ATOM 4405 N N . TRP A 1 581 ? 48.800 -16.459 28.779 1.00 8.80 600 TRP A N 1
ATOM 4406 C CA . TRP A 1 581 ? 49.272 -16.551 27.441 1.00 9.16 600 TRP A CA 1
ATOM 4407 C C . TRP A 1 581 ? 50.406 -17.574 27.406 1.00 10.48 600 TRP A C 1
ATOM 4408 O O . TRP A 1 581 ? 51.465 -17.224 27.799 1.00 10.14 600 TRP A O 1
ATOM 4419 N N . GLY A 1 582 ? 50.118 -18.788 26.959 1.00 10.38 601 GLY A N 1
ATOM 4420 C CA . GLY A 1 582 ? 51.082 -19.939 26.951 1.00 10.53 601 GLY A CA 1
ATOM 4421 C C . GLY A 1 582 ? 51.923 -19.990 25.680 1.00 11.19 601 GLY A C 1
ATOM 4422 O O . GLY A 1 582 ? 51.619 -19.345 24.654 1.00 9.85 601 GLY A O 1
ATOM 4423 N N . LYS A 1 583 ? 53.071 -20.677 25.816 1.00 11.88 602 LYS A N 1
ATOM 4424 C CA . LYS A 1 583 ? 53.926 -20.889 24.643 1.00 13.58 602 LYS A CA 1
ATOM 4425 C C . LYS A 1 583 ? 53.269 -21.808 23.636 1.00 11.53 602 LYS A C 1
ATOM 4426 O O . LYS A 1 583 ? 53.566 -21.662 22.475 1.00 12.91 602 LYS A O 1
ATOM 4432 N N . THR A 1 584 ? 52.421 -22.772 24.037 1.00 11.73 603 THR A N 1
ATOM 4433 C CA . THR A 1 584 ? 51.823 -23.717 23.114 1.00 12.03 603 THR A CA 1
ATOM 4434 C C . THR A 1 584 ? 50.408 -24.004 23.550 1.00 10.67 603 THR A C 1
ATOM 4435 O O . THR A 1 584 ? 50.082 -23.709 24.684 1.00 12.62 603 THR A O 1
ATOM 4439 N N . ARG A 1 585 ? 49.619 -24.628 22.700 1.00 11.09 604 ARG A N 1
ATOM 4440 C CA . ARG A 1 585 ? 48.332 -25.084 23.167 1.00 11.17 604 ARG A CA 1
ATOM 4441 C C . ARG A 1 585 ? 48.506 -26.147 24.265 1.00 12.40 604 ARG A C 1
ATOM 4442 O O . ARG A 1 585 ? 47.726 -26.169 25.204 1.00 12.00 604 ARG A O 1
ATOM 4450 N N . GLU A 1 586 ? 49.468 -27.072 24.092 1.00 11.30 605 GLU A N 1
ATOM 4451 C CA . GLU A 1 586 ? 49.627 -28.147 25.128 1.00 13.63 605 GLU A CA 1
ATOM 4452 C C . GLU A 1 586 ? 49.853 -27.543 26.523 1.00 14.32 605 GLU A C 1
ATOM 4453 O O . GLU A 1 586 ? 49.457 -28.161 27.539 1.00 15.12 605 GLU A O 1
ATOM 4459 N N . ALA A 1 587 ? 50.465 -26.354 26.653 1.00 13.19 606 ALA A N 1
ATOM 4460 C CA . ALA A 1 587 ? 50.777 -25.776 27.951 1.00 12.56 606 ALA A CA 1
ATOM 4461 C C . ALA A 1 587 ? 49.493 -25.559 28.814 1.00 11.94 606 ALA A C 1
ATOM 4462 O O . ALA A 1 587 ? 49.577 -25.486 30.049 1.00 11.69 606 ALA A O 1
ATOM 4464 N N . TYR A 1 588 ? 48.320 -25.416 28.169 1.00 11.99 607 TYR A N 1
ATOM 4465 C CA . TYR A 1 588 ? 47.103 -25.092 28.903 1.00 12.31 607 TYR A CA 1
ATOM 4466 C C . TYR A 1 588 ? 46.429 -26.448 29.335 1.00 12.23 607 TYR A C 1
ATOM 4467 O O . TYR A 1 588 ? 45.511 -26.417 30.121 1.00 12.44 607 TYR A O 1
ATOM 4476 N N . GLY A 1 589 ? 46.833 -27.592 28.743 1.00 11.75 608 GLY A N 1
ATOM 4477 C CA . GLY A 1 589 ? 46.109 -28.871 29.016 1.00 12.63 608 GLY A CA 1
ATOM 4478 C C . GLY A 1 589 ? 44.618 -28.734 28.702 1.00 14.83 608 GLY A C 1
ATOM 4479 O O . GLY A 1 589 ? 44.180 -27.988 27.762 1.00 13.62 608 GLY A O 1
ATOM 4480 N N . ASP A 1 590 ? 43.793 -29.380 29.523 1.00 13.01 609 ASP A N 1
ATOM 4481 C CA . ASP A 1 590 ? 42.325 -29.217 29.372 1.00 12.93 609 ASP A CA 1
ATOM 4482 C C . ASP A 1 590 ? 41.828 -29.259 27.949 1.00 14.38 609 ASP A C 1
ATOM 4483 O O . ASP A 1 590 ? 41.184 -28.284 27.477 1.00 12.68 609 ASP A O 1
ATOM 4488 N N . TYR A 1 591 ? 42.079 -30.382 27.238 1.00 13.16 610 TYR A N 1
ATOM 4489 C CA . TYR A 1 591 ? 41.648 -30.487 25.850 1.00 13.59 610 TYR A CA 1
ATOM 4490 C C . TYR A 1 591 ? 40.181 -30.618 25.722 1.00 12.05 610 TYR A C 1
ATOM 4491 O O . TYR A 1 591 ? 39.505 -31.273 26.598 1.00 11.63 610 TYR A O 1
ATOM 4500 N N . LEU A 1 592 ? 39.631 -29.988 24.654 1.00 11.19 611 LEU A N 1
ATOM 4501 C CA . LEU A 1 592 ? 38.243 -30.208 24.373 1.00 11.64 611 LEU A CA 1
ATOM 4502 C C . LEU A 1 592 ? 37.988 -31.680 23.978 1.00 12.20 611 LEU A C 1
ATOM 4503 O O . LEU A 1 592 ? 38.832 -32.317 23.317 1.00 12.98 611 LEU A O 1
ATOM 4508 N N . VAL A 1 593 ? 36.766 -32.131 24.227 1.00 10.89 612 VAL A N 1
ATOM 4509 C CA . VAL A 1 593 ? 36.294 -33.373 23.630 1.00 12.74 612 VAL A CA 1
ATOM 4510 C C . VAL A 1 593 ? 35.780 -33.120 22.244 1.00 11.95 612 VAL A C 1
ATOM 4511 O O . VAL A 1 593 ? 34.738 -32.442 22.068 1.00 13.21 612 VAL A O 1
ATOM 4515 N N . ARG A 1 594 ? 36.483 -33.672 21.234 1.00 11.70 613 ARG A N 1
ATOM 4516 C CA . ARG A 1 594 ? 36.138 -33.404 19.860 1.00 14.49 613 ARG A CA 1
ATOM 4517 C C . ARG A 1 594 ? 35.711 -34.620 19.019 1.00 16.75 613 ARG A C 1
ATOM 4518 O O . ARG A 1 594 ? 35.342 -34.474 17.831 1.00 17.98 613 ARG A O 1
ATOM 4526 N N . GLU A 1 595 ? 35.769 -35.779 19.637 1.00 18.62 614 GLU A N 1
ATOM 4527 C CA . GLU A 1 595 ? 35.292 -36.982 18.943 1.00 21.15 614 GLU A CA 1
ATOM 4528 C C . GLU A 1 595 ? 34.431 -37.758 19.923 1.00 18.09 614 GLU A C 1
ATOM 4529 O O . GLU A 1 595 ? 34.574 -37.587 21.135 1.00 18.86 614 GLU A O 1
ATOM 4535 N N . LEU A 1 596 ? 33.552 -38.578 19.373 1.00 16.84 615 LEU A N 1
ATOM 4536 C CA . LEU A 1 596 ? 32.676 -39.433 20.167 1.00 18.86 615 LEU A CA 1
ATOM 4537 C C . LEU A 1 596 ? 33.530 -40.414 20.963 1.00 21.08 615 LEU A C 1
ATOM 4538 O O . LEU A 1 596 ? 34.479 -40.991 20.425 1.00 24.32 615 LEU A O 1
ATOM 4543 N N . ASN A 1 597 ? 33.312 -40.523 22.249 1.00 17.04 616 ASN A N 1
ATOM 4544 C CA . ASN A 1 597 ? 34.146 -41.384 23.079 1.00 17.84 616 ASN A CA 1
ATOM 4545 C C . ASN A 1 597 ? 33.272 -42.286 23.884 1.00 16.18 616 ASN A C 1
ATOM 4546 O O . ASN A 1 597 ? 33.766 -42.997 24.758 1.00 17.36 616 ASN A O 1
ATOM 4551 N N . ASN A 1 598 ? 31.994 -42.229 23.624 1.00 17.90 617 ASN A N 1
ATOM 4552 C CA . ASN A 1 598 ? 31.027 -43.105 24.327 1.00 17.33 617 ASN A CA 1
ATOM 4553 C C . ASN A 1 598 ? 30.086 -43.744 23.338 1.00 18.10 617 ASN A C 1
ATOM 4554 O O . ASN A 1 598 ? 28.854 -43.744 23.490 1.00 18.89 617 ASN A O 1
ATOM 4559 N N . GLY A 1 599 ? 30.684 -44.299 22.260 1.00 20.68 618 GLY A N 1
ATOM 4560 C CA . GLY A 1 599 ? 29.889 -44.786 21.140 1.00 19.68 618 GLY A CA 1
ATOM 4561 C C . GLY A 1 599 ? 28.916 -43.754 20.591 1.00 21.76 618 GLY A C 1
ATOM 4562 O O . GLY A 1 599 ? 29.297 -42.591 20.315 1.00 22.61 618 GLY A O 1
ATOM 4563 N N . ASN A 1 600 ? 27.640 -44.118 20.449 1.00 17.10 619 ASN A N 1
ATOM 4564 C CA . ASN A 1 600 ? 26.690 -43.106 20.050 1.00 16.86 619 ASN A CA 1
ATOM 4565 C C . ASN A 1 600 ? 25.849 -42.551 21.220 1.00 15.90 619 ASN A C 1
ATOM 4566 O O . ASN A 1 600 ? 24.791 -41.973 20.984 1.00 17.03 619 ASN A O 1
ATOM 4571 N N . GLY A 1 601 ? 26.318 -42.812 22.414 1.00 17.46 620 GLY A N 1
ATOM 4572 C CA . GLY A 1 601 ? 25.728 -42.179 23.627 1.00 15.99 620 GLY A CA 1
ATOM 4573 C C . GLY A 1 601 ? 26.342 -40.762 23.854 1.00 14.76 620 GLY A C 1
ATOM 4574 O O . GLY A 1 601 ? 27.137 -40.265 23.047 1.00 13.94 620 GLY A O 1
ATOM 4575 N N . ALA A 1 602 ? 25.971 -40.166 24.976 1.00 14.61 621 ALA A N 1
ATOM 4576 C CA . ALA A 1 602 ? 26.587 -38.848 25.348 1.00 13.62 621 ALA A CA 1
ATOM 4577 C C . ALA A 1 602 ? 28.100 -38.910 25.412 1.00 13.15 621 ALA A C 1
ATOM 4578 O O . ALA A 1 602 ? 28.662 -39.729 26.168 1.00 15.21 621 ALA A O 1
ATOM 4580 N N . PRO A 1 603 ? 28.824 -38.032 24.686 1.00 13.86 622 PRO A N 1
ATOM 4581 C CA . PRO A 1 603 ? 30.244 -37.974 24.924 1.00 13.29 622 PRO A CA 1
ATOM 4582 C C . PRO A 1 603 ? 30.511 -37.627 26.372 1.00 12.77 622 PRO A C 1
ATOM 4583 O O . PRO A 1 603 ? 29.750 -36.867 26.953 1.00 13.78 622 PRO A O 1
ATOM 4587 N N . GLN A 1 604 ? 31.592 -38.188 26.911 1.00 11.08 623 GLN A N 1
ATOM 4588 C CA . GLN A 1 604 ? 31.953 -37.970 28.248 1.00 12.49 623 GLN A CA 1
ATOM 4589 C C . GLN A 1 604 ? 33.076 -36.941 28.377 1.00 13.10 623 GLN A C 1
ATOM 4590 O O . GLN A 1 604 ? 34.115 -37.084 27.794 1.00 13.26 623 GLN A O 1
ATOM 4596 N N . ASP A 1 605 ? 32.872 -35.950 29.251 1.00 12.67 624 ASP A N 1
ATOM 4597 C CA . ASP A 1 605 ? 33.915 -34.908 29.409 1.00 11.39 624 ASP A CA 1
ATOM 4598 C C . ASP A 1 605 ? 34.361 -34.947 30.852 1.00 12.44 624 ASP A C 1
ATOM 4599 O O . ASP A 1 605 ? 33.858 -34.159 31.680 1.00 12.56 624 ASP A O 1
ATOM 4604 N N . ASP A 1 606 ? 35.400 -35.762 31.138 1.00 11.39 625 ASP A N 1
ATOM 4605 C CA . ASP A 1 606 ? 35.877 -35.790 32.518 1.00 13.00 625 ASP A CA 1
ATOM 4606 C C . ASP A 1 606 ? 36.781 -34.592 32.774 1.00 11.97 625 ASP A C 1
ATOM 4607 O O . ASP A 1 606 ? 37.841 -34.406 32.140 1.00 13.43 625 ASP A O 1
ATOM 4612 N N . PHE A 1 607 ? 36.456 -33.823 33.818 1.00 11.83 626 PHE A N 1
ATOM 4613 C CA . PHE A 1 607 ? 37.371 -32.748 34.240 1.00 11.73 626 PHE A CA 1
ATOM 4614 C C . PHE A 1 607 ? 38.462 -33.274 35.113 1.00 13.21 626 PHE A C 1
ATOM 4615 O O . PHE A 1 607 ? 38.555 -32.955 36.316 1.00 13.00 626 PHE A O 1
ATOM 4623 N N . SER A 1 608 ? 39.369 -34.046 34.502 1.00 12.61 627 SER A N 1
ATOM 4624 C CA . SER A 1 608 ? 40.311 -34.783 35.411 1.00 14.43 627 SER A CA 1
ATOM 4625 C C . SER A 1 608 ? 41.439 -33.919 35.981 1.00 13.32 627 SER A C 1
ATOM 4626 O O . SER A 1 608 ? 42.094 -34.342 36.914 1.00 13.46 627 SER A O 1
ATOM 4629 N N . GLU A 1 609 ? 41.632 -32.685 35.444 1.00 12.17 628 GLU A N 1
ATOM 4630 C CA . GLU A 1 609 ? 42.535 -31.723 35.998 1.00 12.32 628 GLU A CA 1
ATOM 4631 C C . GLU A 1 609 ? 42.062 -31.170 37.337 1.00 11.03 628 GLU A C 1
ATOM 4632 O O . GLU A 1 609 ? 42.853 -30.502 37.996 1.00 12.34 628 GLU A O 1
ATOM 4638 N N . GLY A 1 610 ? 40.807 -31.398 37.718 1.00 10.96 629 GLY A N 1
ATOM 4639 C CA . GLY A 1 610 ? 40.329 -30.859 38.981 1.00 10.87 629 GLY A CA 1
ATOM 4640 C C . GLY A 1 610 ? 40.370 -29.307 38.907 1.00 11.84 629 GLY A C 1
ATOM 4641 O O . GLY A 1 610 ? 39.918 -28.756 37.892 1.00 10.12 629 GLY A O 1
ATOM 4642 N N . VAL A 1 611 ? 40.957 -28.640 39.900 1.00 10.61 630 VAL A N 1
ATOM 4643 C CA . VAL A 1 611 ? 40.904 -27.171 39.943 1.00 11.06 630 VAL A CA 1
ATOM 4644 C C . VAL A 1 611 ? 41.994 -26.587 39.008 1.00 11.05 630 VAL A C 1
ATOM 4645 O O . VAL A 1 611 ? 41.984 -25.349 38.816 1.00 12.49 630 VAL A O 1
ATOM 4649 N N . PHE A 1 612 ? 42.819 -27.453 38.390 1.00 10.10 631 PHE A N 1
ATOM 4650 C CA . PHE A 1 612 ? 44.045 -26.972 37.677 1.00 12.26 631 PHE A CA 1
ATOM 4651 C C . PHE A 1 612 ? 43.794 -26.487 36.234 1.00 12.57 631 PHE A C 1
ATOM 4652 O O . PHE A 1 612 ? 44.252 -27.103 35.284 1.00 13.07 631 PHE A O 1
ATOM 4660 N N . ILE A 1 613 ? 43.074 -25.351 36.162 1.00 12.35 632 ILE A N 1
ATOM 4661 C CA . ILE A 1 613 ? 42.828 -24.712 34.837 1.00 10.67 632 ILE A CA 1
ATOM 4662 C C . ILE A 1 613 ? 43.599 -23.394 34.768 1.00 10.75 632 ILE A C 1
ATOM 4663 O O . ILE A 1 613 ? 43.831 -22.738 35.813 1.00 10.99 632 ILE A O 1
ATOM 4668 N N . ASP A 1 614 ? 43.932 -22.989 33.531 1.00 10.12 633 ASP A N 1
ATOM 4669 C CA . ASP A 1 614 ? 44.662 -21.694 33.262 1.00 9.72 633 ASP A CA 1
ATOM 4670 C C . ASP A 1 614 ? 45.851 -21.579 34.237 1.00 9.49 633 ASP A C 1
ATOM 4671 O O . ASP A 1 614 ? 46.648 -22.603 34.284 1.00 11.12 633 ASP A O 1
ATOM 4676 N N . TYR A 1 615 ? 46.043 -20.447 34.951 1.00 9.28 634 TYR A N 1
ATOM 4677 C CA . TYR A 1 615 ? 47.337 -20.241 35.657 1.00 9.94 634 TYR A CA 1
ATOM 4678 C C . TYR A 1 615 ? 47.603 -21.305 36.720 1.00 10.62 634 TYR A C 1
ATOM 4679 O O . TYR A 1 615 ? 48.773 -21.607 36.959 1.00 9.24 634 TYR A O 1
ATOM 4688 N N . ARG A 1 616 ? 46.535 -21.824 37.352 1.00 10.01 635 ARG A N 1
ATOM 4689 C CA . ARG A 1 616 ? 46.727 -22.920 38.383 1.00 8.77 635 ARG A CA 1
ATOM 4690 C C . ARG A 1 616 ? 47.431 -24.121 37.722 1.00 10.49 635 ARG A C 1
ATOM 4691 O O . ARG A 1 616 ? 48.328 -24.775 38.357 1.00 11.43 635 ARG A O 1
ATOM 4699 N N . GLY A 1 617 ? 47.040 -24.449 36.477 1.00 10.40 636 GLY A N 1
ATOM 4700 C CA . GLY A 1 617 ? 47.654 -25.589 35.725 1.00 12.05 636 GLY A CA 1
ATOM 4701 C C . GLY A 1 617 ? 49.103 -25.254 35.364 1.00 13.41 636 GLY A C 1
ATOM 4702 O O . GLY A 1 617 ? 50.006 -26.111 35.478 1.00 12.40 636 GLY A O 1
ATOM 4703 N N . PHE A 1 618 ? 49.301 -24.040 34.816 1.00 11.66 637 PHE A N 1
ATOM 4704 C CA . PHE A 1 618 ? 50.682 -23.658 34.431 1.00 11.64 637 PHE A CA 1
ATOM 4705 C C . PHE A 1 618 ? 51.602 -23.744 35.663 1.00 12.70 637 PHE A C 1
ATOM 4706 O O . PHE A 1 618 ? 52.721 -24.311 35.539 1.00 12.50 637 PHE A O 1
ATOM 4714 N N . ASP A 1 619 ? 51.139 -23.206 36.807 1.00 10.93 638 ASP A N 1
ATOM 4715 C CA . ASP A 1 619 ? 51.978 -23.150 38.031 1.00 12.99 638 ASP A CA 1
ATOM 4716 C C . ASP A 1 619 ? 52.248 -24.603 38.508 1.00 12.82 638 ASP A C 1
ATOM 4717 O O . ASP A 1 619 ? 53.372 -24.876 38.921 1.00 14.73 638 ASP A O 1
ATOM 4722 N N . LYS A 1 620 ? 51.231 -25.476 38.446 1.00 13.29 639 LYS A N 1
ATOM 4723 C CA . LYS A 1 620 ? 51.389 -26.866 38.947 1.00 14.28 639 LYS A CA 1
ATOM 4724 C C . LYS A 1 620 ? 52.414 -27.602 38.081 1.00 17.08 639 LYS A C 1
ATOM 4725 O O . LYS A 1 620 ? 53.281 -28.359 38.598 1.00 16.78 639 LYS A O 1
ATOM 4731 N N . ARG A 1 621 ? 52.420 -27.313 36.790 1.00 15.32 640 ARG A N 1
ATOM 4732 C CA . ARG A 1 621 ? 53.359 -27.993 35.884 1.00 15.08 640 ARG A CA 1
ATOM 4733 C C . ARG A 1 621 ? 54.662 -27.265 35.746 1.00 15.13 640 ARG A C 1
ATOM 4734 O O . ARG A 1 621 ? 55.469 -27.709 34.949 1.00 18.52 640 ARG A O 1
ATOM 4742 N N . ASN A 1 622 ? 54.870 -26.199 36.492 1.00 13.49 641 ASN A N 1
ATOM 4743 C CA . ASN A 1 622 ? 56.100 -25.422 36.570 1.00 16.53 641 ASN A CA 1
ATOM 4744 C C . ASN A 1 622 ? 56.347 -24.852 35.154 1.00 18.83 641 ASN A C 1
ATOM 4745 O O . ASN A 1 622 ? 57.531 -24.832 34.735 1.00 18.61 641 ASN A O 1
ATOM 4750 N N . GLU A 1 623 ? 55.279 -24.505 34.383 1.00 17.47 642 GLU A N 1
ATOM 4751 C CA . GLU A 1 623 ? 55.468 -23.967 33.002 1.00 18.91 642 GLU A CA 1
ATOM 4752 C C . GLU A 1 623 ? 55.599 -22.462 33.107 1.00 18.94 642 GLU A C 1
ATOM 4753 O O . GLU A 1 623 ? 54.996 -21.851 33.932 1.00 17.46 642 GLU A O 1
ATOM 4759 N N . THR A 1 624 ? 56.295 -21.851 32.161 1.00 15.54 643 THR A N 1
ATOM 4760 C CA . THR A 1 624 ? 56.476 -20.418 32.260 1.00 15.84 643 THR A CA 1
ATOM 4761 C C . THR A 1 624 ? 55.565 -19.823 31.138 1.00 15.06 643 THR A C 1
ATOM 4762 O O . THR A 1 624 ? 55.803 -20.087 29.952 1.00 15.48 643 THR A O 1
ATOM 4766 N N . PRO A 1 625 ? 54.541 -19.059 31.530 1.00 15.12 644 PRO A N 1
ATOM 4767 C CA . PRO A 1 625 ? 53.741 -18.348 30.465 1.00 13.23 644 PRO A CA 1
ATOM 4768 C C . PRO A 1 625 ? 54.636 -17.319 29.770 1.00 12.40 644 PRO A C 1
ATOM 4769 O O . PRO A 1 625 ? 55.542 -16.790 30.349 1.00 12.58 644 PRO A O 1
ATOM 4773 N N . ILE A 1 626 ? 54.268 -16.931 28.574 1.00 11.09 645 ILE A N 1
ATOM 4774 C CA . ILE A 1 626 ? 54.864 -15.743 27.967 1.00 10.75 645 ILE A CA 1
ATOM 4775 C C . ILE A 1 626 ? 54.312 -14.515 28.737 1.00 10.59 645 ILE A C 1
ATOM 4776 O O . ILE A 1 626 ? 55.084 -13.647 29.157 1.00 11.37 645 ILE A O 1
ATOM 4781 N N . TYR A 1 627 ? 52.978 -14.417 28.908 1.00 8.95 646 TYR A N 1
ATOM 4782 C CA . TYR A 1 627 ? 52.405 -13.383 29.724 1.00 8.40 646 TYR A CA 1
ATOM 4783 C C . TYR A 1 627 ? 51.468 -14.109 30.679 1.00 8.63 646 TYR A C 1
ATOM 4784 O O . TYR A 1 627 ? 50.520 -14.776 30.262 1.00 8.32 646 TYR A O 1
ATOM 4793 N N . GLU A 1 628 ? 51.764 -13.905 31.947 1.00 8.08 647 GLU A N 1
ATOM 4794 C CA . GLU A 1 628 ? 51.010 -14.628 33.012 1.00 8.58 647 GLU A CA 1
ATOM 4795 C C . GLU A 1 628 ? 49.681 -13.942 33.331 1.00 8.91 647 GLU A C 1
ATOM 4796 O O . GLU A 1 628 ? 49.456 -12.769 33.058 1.00 9.30 647 GLU A O 1
ATOM 4802 N N . PHE A 1 629 ? 48.736 -14.703 33.933 1.00 9.51 648 PHE A N 1
ATOM 4803 C CA . PHE A 1 629 ? 47.555 -14.137 34.543 1.00 8.72 648 PHE A CA 1
ATOM 4804 C C . PHE A 1 629 ? 47.902 -12.956 35.422 1.00 9.00 648 PHE A C 1
ATOM 4805 O O . PHE A 1 629 ? 48.867 -13.001 36.286 1.00 8.65 648 PHE A O 1
ATOM 4813 N N . GLY A 1 630 ? 47.218 -11.839 35.207 1.00 8.14 649 GLY A N 1
ATOM 4814 C CA . GLY A 1 630 ? 47.438 -10.578 36.018 1.00 7.55 649 GLY A CA 1
ATOM 4815 C C . GLY A 1 630 ? 48.501 -9.644 35.400 1.00 7.91 649 GLY A C 1
ATOM 4816 O O . GLY A 1 630 ? 48.749 -8.586 35.957 1.00 8.48 649 GLY A O 1
ATOM 4817 N N . HIS A 1 631 ? 49.087 -10.017 34.279 1.00 8.21 650 HIS A N 1
ATOM 4818 C CA . HIS A 1 631 ? 50.198 -9.181 33.706 1.00 7.82 650 HIS A CA 1
ATOM 4819 C C . HIS A 1 631 ? 49.582 -7.996 32.872 1.00 7.58 650 HIS A C 1
ATOM 4820 O O . HIS A 1 631 ? 48.744 -8.223 32.009 1.00 7.20 650 HIS A O 1
ATOM 4827 N N . GLY A 1 632 ? 50.113 -6.774 33.041 1.00 8.97 651 GLY A N 1
ATOM 4828 C CA . GLY A 1 632 ? 49.760 -5.695 32.077 1.00 11.09 651 GLY A CA 1
ATOM 4829 C C . GLY A 1 632 ? 50.766 -4.593 32.421 1.00 13.20 651 GLY A C 1
ATOM 4830 O O . GLY A 1 632 ? 51.170 -4.434 33.622 1.00 14.10 651 GLY A O 1
ATOM 4831 N N . LEU A 1 633 ? 51.223 -3.852 31.394 1.00 9.49 652 LEU A N 1
ATOM 4832 C CA . LEU A 1 633 ? 52.116 -2.784 31.609 1.00 9.56 652 LEU A CA 1
ATOM 4833 C C . LEU A 1 633 ? 51.352 -1.446 31.672 1.00 9.87 652 LEU A C 1
ATOM 4834 O O . LEU A 1 633 ? 50.120 -1.409 31.438 1.00 11.71 652 LEU A O 1
ATOM 4839 N N . SER A 1 634 ? 52.074 -0.370 32.061 1.00 8.91 653 SER A N 1
ATOM 4840 C CA . SER A 1 634 ? 51.483 0.937 32.168 1.00 9.17 653 SER A CA 1
ATOM 4841 C C . SER A 1 634 ? 52.513 1.936 31.582 1.00 8.52 653 SER A C 1
ATOM 4842 O O . SER A 1 634 ? 53.734 1.566 31.427 1.00 10.30 653 SER A O 1
ATOM 4845 N N . TYR A 1 635 ? 52.035 3.164 31.334 1.00 8.12 654 TYR A N 1
ATOM 4846 C CA . TYR A 1 635 ? 52.985 4.235 30.899 1.00 8.92 654 TYR A CA 1
ATOM 4847 C C . TYR A 1 635 ? 53.695 4.811 32.141 1.00 10.47 654 TYR A C 1
ATOM 4848 O O . TYR A 1 635 ? 54.531 5.749 31.989 1.00 13.04 654 TYR A O 1
ATOM 4857 N N . THR A 1 636 ? 53.320 4.338 33.339 1.00 9.67 655 THR A N 1
ATOM 4858 C CA . THR A 1 636 ? 54.104 4.664 34.606 1.00 10.96 655 THR A CA 1
ATOM 4859 C C . THR A 1 636 ? 54.494 3.360 35.296 1.00 11.48 655 THR A C 1
ATOM 4860 O O . THR A 1 636 ? 54.378 2.295 34.690 1.00 11.78 655 THR A O 1
ATOM 4864 N N . THR A 1 637 ? 55.179 3.471 36.460 1.00 12.42 656 THR A N 1
ATOM 4865 C CA . THR A 1 637 ? 55.630 2.276 37.201 1.00 12.74 656 THR A CA 1
ATOM 4866 C C . THR A 1 637 ? 54.995 2.436 38.613 1.00 12.72 656 THR A C 1
ATOM 4867 O O . THR A 1 637 ? 54.649 3.525 39.041 1.00 12.79 656 THR A O 1
ATOM 4871 N N . PHE A 1 638 ? 54.872 1.304 39.320 1.00 13.37 657 PHE A N 1
ATOM 4872 C CA . PHE A 1 638 ? 54.342 1.331 40.667 1.00 12.95 657 PHE A CA 1
ATOM 4873 C C . PHE A 1 638 ? 55.241 0.477 41.552 1.00 14.41 657 PHE A C 1
ATOM 4874 O O . PHE A 1 638 ? 55.975 -0.341 41.039 1.00 16.68 657 PHE A O 1
ATOM 4882 N N . ASN A 1 639 ? 55.252 0.784 42.863 1.00 14.44 658 ASN A N 1
ATOM 4883 C CA . ASN A 1 639 ? 56.064 0.006 43.838 1.00 16.51 658 ASN A CA 1
ATOM 4884 C C . ASN A 1 639 ? 55.020 -0.467 44.897 1.00 14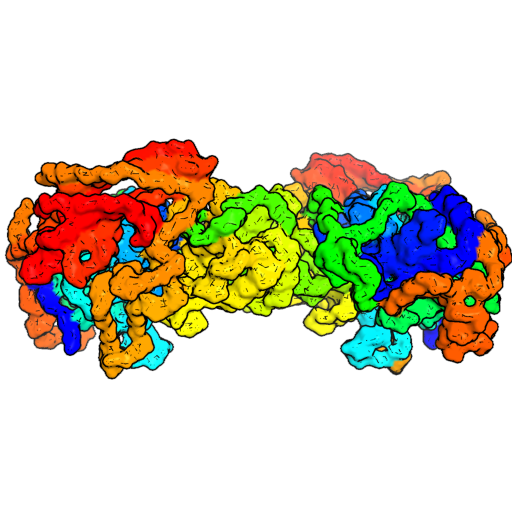.09 658 ASN A C 1
ATOM 4885 O O . ASN A 1 639 ? 54.177 0.319 45.293 1.00 14.17 658 ASN A O 1
ATOM 4890 N N . TYR A 1 640 ? 55.224 -1.665 45.398 1.00 13.62 659 TYR A N 1
ATOM 4891 C CA . TYR A 1 640 ? 54.462 -2.213 46.515 1.00 15.16 659 TYR A CA 1
ATOM 4892 C C . TYR A 1 640 ? 55.369 -2.316 47.762 1.00 15.19 659 TYR A C 1
ATOM 4893 O O . TYR A 1 640 ? 56.431 -2.827 47.617 1.00 18.97 659 TYR A O 1
ATOM 4902 N N . SER A 1 641 ? 54.934 -1.828 48.930 1.00 15.63 660 SER A N 1
ATOM 4903 C CA . SER A 1 641 ? 55.813 -1.912 50.116 1.00 16.45 660 SER A CA 1
ATOM 4904 C C . SER A 1 641 ? 54.963 -2.033 51.371 1.00 17.05 660 SER A C 1
ATOM 4905 O O . SER A 1 641 ? 53.782 -1.730 51.389 1.00 15.77 660 SER A O 1
ATOM 4908 N N . GLY A 1 642 ? 55.594 -2.514 52.464 1.00 16.95 661 GLY A N 1
ATOM 4909 C CA . GLY A 1 642 ? 54.859 -2.352 53.722 1.00 15.42 661 GLY A CA 1
ATOM 4910 C C . GLY A 1 642 ? 53.653 -3.273 53.851 1.00 12.97 661 GLY A C 1
ATOM 4911 O O . GLY A 1 642 ? 52.580 -2.785 54.264 1.00 15.27 661 GLY A O 1
ATOM 4912 N N . LEU A 1 643 ? 53.842 -4.578 53.635 1.00 13.53 662 LEU A N 1
ATOM 4913 C CA . LEU A 1 643 ? 52.719 -5.550 53.815 1.00 14.27 662 LEU A CA 1
ATOM 4914 C C . LEU A 1 643 ? 52.482 -5.767 55.313 1.00 14.93 662 LEU A C 1
ATOM 4915 O O . LEU A 1 643 ? 53.510 -6.072 56.037 1.00 13.28 662 LEU A O 1
ATOM 4920 N N . HIS A 1 644 ? 51.245 -5.572 55.767 1.00 13.01 663 HIS A N 1
ATOM 4921 C CA . HIS A 1 644 ? 50.888 -5.948 57.169 1.00 13.01 663 HIS A CA 1
ATOM 4922 C C . HIS A 1 644 ? 49.641 -6.768 57.203 1.00 14.17 663 HIS A C 1
ATOM 4923 O O . HIS A 1 644 ? 48.746 -6.601 56.378 1.00 12.95 663 HIS A O 1
ATOM 4930 N N . ILE A 1 645 ? 49.506 -7.573 58.255 1.00 12.32 664 ILE A N 1
ATOM 4931 C CA . ILE A 1 645 ? 48.373 -8.488 58.398 1.00 13.76 664 ILE A CA 1
ATOM 4932 C C . ILE A 1 645 ? 47.817 -8.265 59.789 1.00 16.60 664 ILE A C 1
ATOM 4933 O O . ILE A 1 645 ? 48.630 -8.118 60.743 1.00 17.20 664 ILE A O 1
ATOM 4938 N N . GLN A 1 646 ? 46.488 -8.171 59.914 1.00 14.35 665 GLN A N 1
ATOM 4939 C CA . GLN A 1 646 ? 45.861 -7.997 61.246 1.00 15.40 665 GLN A CA 1
ATOM 4940 C C . GLN A 1 646 ? 44.803 -9.015 61.424 1.00 18.69 665 GLN A C 1
ATOM 4941 O O . GLN A 1 646 ? 43.859 -9.122 60.603 1.00 15.46 665 GLN A O 1
ATOM 4947 N N . VAL A 1 647 ? 44.860 -9.763 62.525 1.00 15.74 666 VAL A N 1
ATOM 4948 C CA . VAL A 1 647 ? 43.732 -10.683 62.844 1.00 19.04 666 VAL A CA 1
ATOM 4949 C C . VAL A 1 647 ? 42.494 -9.877 63.292 1.00 20.42 666 VAL A C 1
ATOM 4950 O O . VAL A 1 647 ? 42.614 -8.910 64.082 1.00 21.81 666 VAL A O 1
ATOM 4954 N N . LEU A 1 648 ? 41.307 -10.239 62.815 1.00 17.90 667 LEU A N 1
ATOM 4955 C CA . LEU A 1 648 ? 40.119 -9.532 63.187 1.00 20.78 667 LEU A CA 1
ATOM 4956 C C . LEU A 1 648 ? 39.264 -10.376 64.183 1.00 25.75 667 LEU A C 1
ATOM 4957 O O . LEU A 1 648 ? 39.390 -11.590 64.196 1.00 28.80 667 LEU A O 1
ATOM 4962 N N . ASN A 1 649 ? 38.425 -9.699 64.974 1.00 32.14 668 ASN A N 1
ATOM 4963 C CA . ASN A 1 649 ? 37.397 -10.351 65.839 1.00 39.97 668 ASN A CA 1
ATOM 4964 C C . ASN A 1 649 ? 36.132 -10.518 64.945 1.00 42.91 668 ASN A C 1
ATOM 4965 O O . ASN A 1 649 ? 35.507 -9.510 64.645 1.00 42.35 668 ASN A O 1
ATOM 4970 N N . ALA A 1 650 ? 35.768 -11.738 64.505 1.00 46.20 669 ALA A N 1
ATOM 4971 C CA . ALA A 1 650 ? 34.611 -11.938 63.557 1.00 57.87 669 ALA A CA 1
ATOM 4972 C C . ALA A 1 650 ? 33.158 -12.164 64.115 1.00 60.97 669 ALA A C 1
ATOM 4973 O O . ALA A 1 650 ? 32.952 -12.553 65.285 1.00 60.48 669 ALA A O 1
ATOM 4975 N N . VAL A 1 656 ? 21.476 -18.532 62.601 1.00 41.88 675 VAL A N 1
ATOM 4976 C CA . VAL A 1 656 ? 21.335 -19.534 61.482 1.00 38.04 675 VAL A CA 1
ATOM 4977 C C . VAL A 1 656 ? 20.386 -20.737 61.780 1.00 33.38 675 VAL A C 1
ATOM 4978 O O . VAL A 1 656 ? 20.698 -21.650 62.563 1.00 31.11 675 VAL A O 1
ATOM 4982 N N . ALA A 1 657 ? 19.266 -20.779 61.095 1.00 30.84 676 ALA A N 1
ATOM 4983 C CA . ALA A 1 657 ? 18.269 -21.859 61.280 1.00 30.34 676 ALA A CA 1
ATOM 4984 C C . ALA A 1 657 ? 18.870 -23.251 60.962 1.00 28.19 676 ALA A C 1
ATOM 4985 O O . ALA A 1 657 ? 19.754 -23.395 60.116 1.00 24.04 676 ALA A O 1
ATOM 4987 N N . THR A 1 658 ? 18.407 -24.284 61.647 1.00 22.07 677 THR A N 1
ATOM 4988 C CA . THR A 1 658 ? 18.864 -25.671 61.376 1.00 20.40 677 THR A CA 1
ATOM 4989 C C . THR A 1 658 ? 17.751 -26.419 60.592 1.00 17.20 677 THR A C 1
ATOM 4990 O O . THR A 1 658 ? 17.990 -27.563 60.141 1.00 19.24 677 THR A O 1
ATOM 4994 N N . GLU A 1 659 ? 16.548 -25.856 60.448 1.00 16.87 678 GLU A N 1
ATOM 4995 C CA . GLU A 1 659 ? 15.559 -26.576 59.591 1.00 17.62 678 GLU A CA 1
ATOM 4996 C C . GLU A 1 659 ? 14.766 -25.505 58.855 1.00 17.15 678 GLU A C 1
ATOM 4997 O O . GLU A 1 659 ? 14.613 -24.354 59.298 1.00 16.38 678 GLU A O 1
ATOM 5003 N N . THR A 1 660 ? 14.168 -25.925 57.778 1.00 15.02 679 THR A N 1
ATOM 5004 C CA . THR A 1 660 ? 13.254 -25.068 57.019 1.00 16.82 679 THR A CA 1
ATOM 5005 C C . THR A 1 660 ? 11.847 -25.141 57.564 1.00 17.13 679 THR A C 1
ATOM 5006 O O . THR A 1 660 ? 11.543 -26.020 58.387 1.00 19.27 679 THR A O 1
ATOM 5010 N N . GLY A 1 661 ? 10.982 -24.279 57.070 1.00 14.66 680 GLY A N 1
ATOM 5011 C CA . GLY A 1 661 ? 9.522 -24.488 57.255 1.00 16.75 680 GLY A CA 1
ATOM 5012 C C . GLY A 1 661 ? 8.966 -25.571 56.349 1.00 19.75 680 GLY A C 1
ATOM 5013 O O . GLY A 1 661 ? 9.675 -26.026 55.415 1.00 17.18 680 GLY A O 1
ATOM 5014 N N . ALA A 1 662 ? 7.708 -25.989 56.572 1.00 16.80 681 ALA A N 1
ATOM 5015 C CA . ALA A 1 662 ? 7.103 -26.932 55.629 1.00 17.74 681 ALA A CA 1
ATOM 5016 C C . ALA A 1 662 ? 6.781 -26.178 54.340 1.00 16.78 681 ALA A C 1
ATOM 5017 O O . ALA A 1 662 ? 6.576 -24.984 54.381 1.00 15.55 681 ALA A O 1
ATOM 5019 N N . ALA A 1 663 ? 6.654 -26.894 53.212 1.00 17.04 682 ALA A N 1
ATOM 5020 C CA . ALA A 1 663 ? 6.356 -26.252 51.919 1.00 17.80 682 ALA A CA 1
ATOM 5021 C C . ALA A 1 663 ? 4.958 -25.709 51.897 1.00 19.78 682 ALA A C 1
ATOM 5022 O O . ALA A 1 663 ? 3.987 -26.470 52.146 1.00 18.71 682 ALA A O 1
ATOM 5024 N N . PRO A 1 664 ? 4.842 -24.419 51.622 1.00 16.59 683 PRO A N 1
ATOM 5025 C CA . PRO A 1 664 ? 3.501 -23.810 51.644 1.00 16.88 683 PRO A CA 1
ATOM 5026 C C . PRO A 1 664 ? 2.748 -23.966 50.327 1.00 17.81 683 PRO A C 1
ATOM 5027 O O . PRO A 1 664 ? 3.361 -24.191 49.223 1.00 14.42 683 PRO A O 1
ATOM 5031 N N . THR A 1 665 ? 1.450 -23.769 50.404 1.00 16.84 684 THR A N 1
ATOM 5032 C CA . THR A 1 665 ? 0.674 -23.588 49.193 1.00 16.78 684 THR A CA 1
ATOM 5033 C C . THR A 1 665 ? -0.040 -22.253 49.238 1.00 19.38 684 THR A C 1
ATOM 5034 O O . THR A 1 665 ? -0.388 -21.749 50.332 1.00 20.87 684 THR A O 1
ATOM 5038 N N . PHE A 1 666 ? -0.237 -21.641 48.069 1.00 17.96 685 PHE A N 1
ATOM 5039 C CA . PHE A 1 666 ? -0.796 -20.305 47.990 1.00 18.66 685 PHE A CA 1
ATOM 5040 C C . PHE A 1 666 ? -1.930 -20.389 47.004 1.00 23.74 685 PHE A C 1
ATOM 5041 O O . PHE A 1 666 ? -1.707 -20.705 45.804 1.00 21.37 685 PHE A O 1
ATOM 5049 N N . GLY A 1 667 ? -3.181 -20.172 47.496 1.00 20.61 686 GLY A N 1
ATOM 5050 C CA . GLY A 1 667 ? -4.343 -20.176 46.551 1.00 21.17 686 GLY A CA 1
ATOM 5051 C C . GLY A 1 667 ? -4.817 -21.621 46.420 1.00 23.12 686 GLY A C 1
ATOM 5052 O O . GLY A 1 667 ? -4.276 -22.515 47.094 1.00 23.75 686 GLY A O 1
ATOM 5053 N N . GLN A 1 668 ? -5.803 -21.869 45.557 1.00 22.73 687 GLN A N 1
ATOM 5054 C CA . GLN A 1 668 ? -6.464 -23.202 45.526 1.00 28.77 687 GLN A CA 1
ATOM 5055 C C . GLN A 1 668 ? -6.422 -23.730 44.089 1.00 23.45 687 GLN A C 1
ATOM 5056 O O . GLN A 1 668 ? -6.414 -22.911 43.096 1.00 21.63 687 GLN A O 1
ATOM 5062 N N . VAL A 1 669 ? -6.490 -25.061 43.970 1.00 23.00 688 VAL A N 1
ATOM 5063 C CA . VAL A 1 669 ? -6.681 -25.737 42.685 1.00 21.85 688 VAL A CA 1
ATOM 5064 C C . VAL A 1 669 ? -8.054 -26.407 42.671 1.00 26.85 688 VAL A C 1
ATOM 5065 O O . VAL A 1 669 ? -8.452 -27.098 43.659 1.00 24.85 688 VAL A O 1
ATOM 5069 N N . GLY A 1 670 ? -8.773 -26.199 41.582 1.00 24.46 689 GLY A N 1
ATOM 5070 C CA . GLY A 1 670 ? -10.096 -26.773 41.419 1.00 26.71 689 GLY A CA 1
ATOM 5071 C C . GLY A 1 670 ? -10.149 -27.951 40.488 1.00 29.08 689 GLY A C 1
ATOM 5072 O O . GLY A 1 670 ? -9.188 -28.720 40.407 1.00 29.68 689 GLY A O 1
ATOM 5073 N N . ASN A 1 671 ? -11.309 -28.159 39.856 1.00 29.01 690 ASN A N 1
ATOM 5074 C CA . ASN A 1 671 ? -11.565 -29.346 38.980 1.00 32.13 690 ASN A CA 1
ATOM 5075 C C . ASN A 1 671 ? -10.837 -29.134 37.654 1.00 28.34 690 ASN A C 1
ATOM 5076 O O . ASN A 1 671 ? -10.683 -27.992 37.265 1.00 26.46 690 ASN A O 1
ATOM 5081 N N . ALA A 1 672 ? -10.496 -30.218 36.935 1.00 26.83 691 ALA A N 1
ATOM 5082 C CA . ALA A 1 672 ? -10.045 -30.107 35.516 1.00 23.74 691 ALA A CA 1
ATOM 5083 C C . ALA A 1 672 ? -10.904 -29.188 34.647 1.00 27.55 691 ALA A C 1
ATOM 5084 O O . ALA A 1 672 ? -10.380 -28.395 33.808 1.00 22.06 691 ALA A O 1
ATOM 5086 N N . SER A 1 673 ? -12.237 -29.223 34.809 1.00 23.88 692 SER A N 1
ATOM 5087 C CA . SER A 1 673 ? -13.102 -28.318 33.945 1.00 24.57 692 SER A CA 1
ATOM 5088 C C . SER A 1 673 ? -12.733 -26.821 34.135 1.00 20.31 692 SER A C 1
ATOM 5089 O O . SER A 1 673 ? -12.960 -26.071 33.227 1.00 22.41 692 SER A O 1
ATOM 5092 N N . ASP A 1 674 ? -12.162 -26.414 35.285 1.00 20.41 693 ASP A N 1
ATOM 5093 C CA . ASP A 1 674 ? -11.754 -25.026 35.431 1.00 20.99 693 ASP A CA 1
ATOM 5094 C C . ASP A 1 674 ? -10.598 -24.632 34.467 1.00 21.32 693 ASP A C 1
ATOM 5095 O O . ASP A 1 674 ? -10.416 -23.439 34.200 1.00 21.26 693 ASP A O 1
ATOM 5100 N N . TYR A 1 675 ? -9.918 -25.616 33.923 1.00 17.60 694 TYR A N 1
ATOM 5101 C CA . TYR A 1 675 ? -8.649 -25.364 33.163 1.00 19.04 694 TYR A CA 1
ATOM 5102 C C . TYR A 1 675 ? -8.724 -25.700 31.702 1.00 19.89 694 TYR A C 1
ATOM 5103 O O . TYR A 1 675 ? -7.701 -25.761 31.005 1.00 19.04 694 TYR A O 1
ATOM 5112 N N . VAL A 1 676 ? -9.952 -25.959 31.205 1.00 18.44 695 VAL A N 1
ATOM 5113 C CA . VAL A 1 676 ? -10.185 -26.318 29.853 1.00 19.17 695 VAL A CA 1
ATOM 5114 C C . VAL A 1 676 ? -10.112 -25.014 29.005 1.00 17.32 695 VAL A C 1
ATOM 5115 O O . VAL A 1 676 ? -10.477 -23.930 29.521 1.00 18.34 695 VAL A O 1
ATOM 5119 N N . TYR A 1 677 ? -9.658 -25.098 27.746 1.00 16.27 696 TYR A N 1
ATOM 5120 C CA . TYR A 1 677 ? -9.600 -23.818 26.928 1.00 17.20 696 TYR A CA 1
ATOM 5121 C C . TYR A 1 677 ? -10.908 -22.977 27.012 1.00 20.12 696 TYR A C 1
ATOM 5122 O O . TYR A 1 677 ? -11.957 -23.556 26.805 1.00 19.72 696 TYR A O 1
ATOM 5131 N N . PRO A 1 678 ? -10.836 -21.641 27.301 1.00 20.87 697 PRO A N 1
ATOM 5132 C CA . PRO A 1 678 ? -11.965 -20.730 27.377 1.00 22.83 697 PRO A CA 1
ATOM 5133 C C . PRO A 1 678 ? -12.657 -20.636 26.043 1.00 25.79 697 PRO A C 1
ATOM 5134 O O . PRO A 1 678 ? -12.013 -20.578 24.971 1.00 22.62 697 PRO A O 1
ATOM 5138 N N . GLU A 1 679 ? -14.002 -20.618 26.079 1.00 30.48 698 GLU A N 1
ATOM 5139 C CA . GLU A 1 679 ? -14.744 -20.781 24.832 1.00 33.57 698 GLU A CA 1
ATOM 5140 C C . GLU A 1 679 ? -14.549 -19.668 23.787 1.00 33.81 698 GLU A C 1
ATOM 5141 O O . GLU A 1 679 ? -14.496 -19.936 22.526 1.00 36.72 698 GLU A O 1
ATOM 5147 N N . GLY A 1 680 ? -14.454 -18.441 24.245 1.00 27.80 699 GLY A N 1
ATOM 5148 C CA . GLY A 1 680 ? -14.251 -17.395 23.189 1.00 35.77 699 GLY A CA 1
ATOM 5149 C C . GLY A 1 680 ? -12.787 -17.059 22.779 1.00 38.18 699 GLY A C 1
ATOM 5150 O O . GLY A 1 680 ? -12.484 -15.944 22.343 1.00 38.12 699 GLY A O 1
ATOM 5151 N N . LEU A 1 681 ? -11.856 -17.995 22.890 1.00 34.05 700 LEU A N 1
ATOM 5152 C CA . LEU A 1 681 ? -10.419 -17.633 22.651 1.00 27.45 700 LEU A CA 1
ATOM 5153 C C . LEU A 1 681 ? -9.909 -18.284 21.380 1.00 27.68 700 LEU A C 1
ATOM 5154 O O . LEU A 1 681 ? -10.022 -19.537 21.146 1.00 24.27 700 LEU A O 1
ATOM 5159 N N . THR A 1 682 ? -9.402 -17.424 20.480 1.00 26.40 701 THR A N 1
ATOM 5160 C CA . THR A 1 682 ? -8.826 -17.956 19.250 1.00 25.57 701 THR A CA 1
ATOM 5161 C C . THR A 1 682 ? -7.418 -18.483 19.571 1.00 24.45 701 THR A C 1
ATOM 5162 O O . THR A 1 682 ? -6.566 -17.683 20.039 1.00 21.45 701 THR A O 1
ATOM 5166 N N . ARG A 1 683 ? -7.160 -19.769 19.342 1.00 21.56 702 ARG A N 1
ATOM 5167 C CA . ARG A 1 683 ? -5.849 -20.344 19.691 1.00 19.02 702 ARG A CA 1
ATOM 5168 C C . ARG A 1 683 ? -4.933 -20.079 18.495 1.00 19.81 702 ARG A C 1
ATOM 5169 O O . ARG A 1 683 ? -5.188 -20.492 17.378 1.00 19.01 702 ARG A O 1
ATOM 5177 N N . ILE A 1 684 ? -3.868 -19.358 18.754 1.00 15.58 703 ILE A N 1
ATOM 5178 C CA . ILE A 1 684 ? -2.884 -18.989 17.695 1.00 15.41 703 ILE A CA 1
ATOM 5179 C C . ILE A 1 684 ? -2.041 -20.159 17.347 1.00 14.62 703 ILE A C 1
ATOM 5180 O O . ILE A 1 684 ? -1.588 -20.874 18.333 1.00 14.37 703 ILE A O 1
ATOM 5185 N N . SER A 1 685 ? -1.781 -20.414 16.030 1.00 15.20 704 SER A N 1
ATOM 5186 C CA . SER A 1 685 ? -0.970 -21.562 15.639 1.00 15.80 704 SER A CA 1
ATOM 5187 C C . SER A 1 685 ? 0.406 -21.527 16.307 1.00 17.84 704 SER A C 1
ATOM 5188 O O . SER A 1 685 ? 1.027 -20.422 16.291 1.00 15.56 704 SER A O 1
ATOM 5191 N N . LYS A 1 686 ? 0.809 -22.687 16.893 1.00 14.23 705 LYS A N 1
ATOM 5192 C CA . LYS A 1 686 ? 2.132 -22.904 17.552 1.00 15.10 705 LYS A CA 1
ATOM 5193 C C . LYS A 1 686 ? 2.232 -22.175 18.897 1.00 13.39 705 LYS A C 1
ATOM 5194 O O . LYS A 1 686 ? 3.200 -22.355 19.598 1.00 14.75 705 LYS A O 1
ATOM 5200 N N . PHE A 1 687 ? 1.219 -21.433 19.298 1.00 13.45 706 PHE A N 1
ATOM 5201 C CA . PHE A 1 687 ? 1.351 -20.721 20.588 1.00 13.48 706 PHE A CA 1
ATOM 5202 C C . PHE A 1 687 ? 1.100 -21.721 21.734 1.00 16.20 706 PHE A C 1
ATOM 5203 O O . PHE A 1 687 ? 0.177 -22.598 21.647 1.00 15.46 706 PHE A O 1
ATOM 5211 N N . ILE A 1 688 ? 1.906 -21.613 22.776 1.00 12.43 707 ILE A N 1
ATOM 5212 C CA . ILE A 1 688 ? 1.839 -22.539 23.963 1.00 13.29 707 ILE A CA 1
ATOM 5213 C C . ILE A 1 688 ? 0.927 -21.913 25.027 1.00 13.11 707 ILE A C 1
ATOM 5214 O O . ILE A 1 688 ? 1.171 -20.815 25.555 1.00 12.74 707 ILE A O 1
ATOM 5219 N N . TYR A 1 689 ? -0.102 -22.707 25.415 1.00 14.56 708 TYR A N 1
ATOM 5220 C CA . TYR A 1 689 ? -1.086 -22.271 26.410 1.00 15.01 708 TYR A CA 1
ATOM 5221 C C . TYR A 1 689 ? -1.072 -23.177 27.658 1.00 13.20 708 TYR A C 1
ATOM 5222 O O . TYR A 1 689 ? -0.484 -24.252 27.624 1.00 13.19 708 TYR A O 1
ATOM 5231 N N . PRO A 1 690 ? -1.723 -22.762 28.753 1.00 13.09 709 PRO A N 1
ATOM 5232 C CA . PRO A 1 690 ? -1.662 -23.594 29.983 1.00 13.13 709 PRO A CA 1
ATOM 5233 C C . PRO A 1 690 ? -2.889 -24.592 30.062 1.00 14.74 709 PRO A C 1
ATOM 5234 O O . PRO A 1 690 ? -3.031 -25.314 31.049 1.00 16.36 709 PRO A O 1
ATOM 5238 N N . TRP A 1 691 ? -3.780 -24.487 29.064 1.00 16.17 710 TRP A N 1
ATOM 5239 C CA . TRP A 1 691 ? -5.107 -25.093 29.142 1.00 15.46 710 TRP A CA 1
ATOM 5240 C C . TRP A 1 691 ? -5.212 -26.491 28.550 1.00 17.09 710 TRP A C 1
ATOM 5241 O O . TRP A 1 691 ? -4.368 -26.930 27.786 1.00 15.19 710 TRP A O 1
ATOM 5252 N N . LEU A 1 692 ? -6.310 -27.193 28.921 1.00 14.29 711 LEU A N 1
ATOM 5253 C CA . LEU A 1 692 ? -6.524 -28.575 28.555 1.00 16.52 711 LEU A CA 1
ATOM 5254 C C . LEU A 1 692 ? -7.589 -28.650 27.460 1.00 18.01 711 LEU A C 1
ATOM 5255 O O . LEU A 1 692 ? -8.533 -27.877 27.476 1.00 18.00 711 LEU A O 1
ATOM 5260 N N . ASN A 1 693 ? -7.442 -29.587 26.537 1.00 16.74 712 ASN A N 1
ATOM 5261 C CA . ASN A 1 693 ? -8.531 -29.694 25.504 1.00 20.60 712 ASN A CA 1
ATOM 5262 C C . ASN A 1 693 ? -9.863 -30.166 26.123 1.00 20.14 712 ASN A C 1
ATOM 5263 O O . ASN A 1 693 ? -10.949 -29.793 25.621 1.00 22.19 712 ASN A O 1
ATOM 5268 N N . SER A 1 694 ? -9.759 -30.976 27.174 1.00 19.96 713 SER A N 1
ATOM 5269 C CA . SER A 1 694 ? -11.032 -31.444 27.845 1.00 20.29 713 SER A CA 1
ATOM 5270 C C . SER A 1 694 ? -10.683 -31.917 29.250 1.00 23.79 713 SER A C 1
ATOM 5271 O O . SER A 1 694 ? -9.484 -31.894 29.644 1.00 20.63 713 SER A O 1
ATOM 5274 N N . THR A 1 695 ? -11.661 -32.469 30.014 1.00 19.74 714 THR A N 1
ATOM 5275 C CA . THR A 1 695 ? -11.348 -32.991 31.311 1.00 19.37 714 THR A CA 1
ATOM 5276 C C . THR A 1 695 ? -10.715 -34.339 31.243 1.00 19.59 714 THR A C 1
ATOM 5277 O O . THR A 1 695 ? -10.370 -34.863 32.303 1.00 22.27 714 THR A O 1
ATOM 5281 N N . ASP A 1 696 ? -10.536 -34.932 30.060 1.00 18.89 715 ASP A N 1
ATOM 5282 C CA . ASP A 1 696 ? -9.823 -36.126 29.996 1.00 21.37 715 ASP A CA 1
ATOM 5283 C C . ASP A 1 696 ? -8.302 -35.780 30.080 1.00 20.84 715 ASP A C 1
ATOM 5284 O O . ASP A 1 696 ? -7.758 -35.325 29.061 1.00 19.55 715 ASP A O 1
ATOM 5289 N N . LEU A 1 697 ? -7.659 -36.083 31.204 1.00 19.87 716 LEU A N 1
ATOM 5290 C CA . LEU A 1 697 ? -6.217 -35.666 31.418 1.00 17.97 716 LEU A CA 1
ATOM 5291 C C . LEU A 1 697 ? -5.290 -36.368 30.467 1.00 20.79 716 LEU A C 1
ATOM 5292 O O . LEU A 1 697 ? -4.369 -35.771 29.827 1.00 18.76 716 LEU A O 1
ATOM 5297 N N . LYS A 1 698 ? -5.460 -37.678 30.343 1.00 20.09 717 LYS A N 1
ATOM 5298 C CA . LYS A 1 698 ? -4.583 -38.435 29.422 1.00 20.78 717 LYS A CA 1
ATOM 5299 C C . LYS A 1 698 ? -4.672 -37.941 27.979 1.00 21.36 717 LYS A C 1
ATOM 5300 O O . LYS A 1 698 ? -3.632 -37.683 27.357 1.00 20.99 717 LYS A O 1
ATOM 5306 N N . ALA A 1 699 ? -5.888 -37.783 27.432 1.00 20.85 718 ALA A N 1
ATOM 5307 C CA . ALA A 1 699 ? -6.082 -37.353 26.072 1.00 19.84 718 ALA A CA 1
ATOM 5308 C C . ALA A 1 699 ? -5.527 -35.883 25.920 1.00 22.13 718 ALA A C 1
ATOM 5309 O O . ALA A 1 699 ? -4.846 -35.590 24.960 1.00 23.19 718 ALA A O 1
ATOM 5311 N N . SER A 1 700 ? -5.832 -35.011 26.870 1.00 19.22 719 SER A N 1
ATOM 5312 C CA . SER A 1 700 ? -5.373 -33.584 26.796 1.00 19.38 719 SER A CA 1
ATOM 5313 C C . SER A 1 700 ? -3.850 -33.503 26.916 1.00 17.92 719 SER A C 1
ATOM 5314 O O . SER A 1 700 ? -3.236 -32.511 26.423 1.00 18.59 719 SER A O 1
ATOM 5317 N N . SER A 1 701 ? -3.203 -34.498 27.535 1.00 15.81 720 SER A N 1
ATOM 5318 C CA . SER A 1 701 ? -1.737 -34.417 27.587 1.00 15.76 720 SER A CA 1
ATOM 5319 C C . SER A 1 701 ? -1.151 -34.792 26.281 1.00 19.78 720 SER A C 1
ATOM 5320 O O . SER A 1 701 ? -0.027 -34.319 25.961 1.00 19.33 720 SER A O 1
ATOM 5323 N N . GLY A 1 702 ? -1.784 -35.694 25.507 1.00 19.46 721 GLY A N 1
ATOM 5324 C CA . GLY A 1 702 ? -1.067 -36.239 24.295 1.00 19.81 721 GLY A CA 1
ATOM 5325 C C . GLY A 1 702 ? 0.307 -36.862 24.637 1.00 21.79 721 GLY A C 1
ATOM 5326 O O . GLY A 1 702 ? 1.148 -36.987 23.760 1.00 24.69 721 GLY A O 1
ATOM 5327 N N . ASP A 1 703 ? 0.579 -37.258 25.881 1.00 17.86 722 ASP A N 1
ATOM 5328 C CA . ASP A 1 703 ? 1.910 -37.772 26.223 1.00 16.77 722 ASP A CA 1
ATOM 5329 C C . ASP A 1 703 ? 1.909 -39.278 25.987 1.00 18.55 722 ASP A C 1
ATOM 5330 O O . ASP A 1 703 ? 1.152 -39.939 26.697 1.00 17.04 722 ASP A O 1
ATOM 5335 N N . PRO A 1 704 ? 2.764 -39.806 25.069 1.00 17.76 723 PRO A N 1
ATOM 5336 C CA . PRO A 1 704 ? 2.774 -41.277 24.920 1.00 21.81 723 PRO A CA 1
ATOM 5337 C C . PRO A 1 704 ? 3.101 -42.040 26.274 1.00 22.19 723 PRO A C 1
ATOM 5338 O O . PRO A 1 704 ? 2.695 -43.206 26.448 1.00 21.10 723 PRO A O 1
ATOM 5342 N N . TYR A 1 705 ? 3.805 -41.411 27.219 1.00 16.56 724 TYR A N 1
ATOM 5343 C CA . TYR A 1 705 ? 4.117 -42.041 28.509 1.00 16.61 724 TYR A CA 1
ATOM 5344 C C . TYR A 1 705 ? 3.144 -41.634 29.677 1.00 13.96 724 TYR A C 1
ATOM 5345 O O . TYR A 1 705 ? 3.428 -41.909 30.857 1.00 16.75 724 TYR A O 1
ATOM 5354 N N . TYR A 1 706 ? 2.024 -41.022 29.326 1.00 14.76 725 TYR A N 1
ATOM 5355 C CA . TYR A 1 706 ? 1.093 -40.548 30.370 1.00 18.11 725 TYR A CA 1
ATOM 5356 C C . TYR A 1 706 ? 0.666 -41.734 31.269 1.00 20.52 725 TYR A C 1
ATOM 5357 O O . TYR A 1 706 ? 0.176 -42.765 30.718 1.00 18.31 725 TYR A O 1
ATOM 5366 N N . GLY A 1 707 ? 0.848 -41.612 32.583 1.00 18.03 726 GLY A N 1
ATOM 5367 C CA . GLY A 1 707 ? 0.439 -42.675 33.502 1.00 17.92 726 GLY A CA 1
ATOM 5368 C C . GLY A 1 707 ? 1.226 -43.967 33.448 1.00 19.74 726 GLY A C 1
ATOM 5369 O O . GLY A 1 707 ? 0.851 -44.942 34.123 1.00 19.34 726 GLY A O 1
ATOM 5370 N N . VAL A 1 708 ? 2.334 -44.006 32.713 1.00 16.67 727 VAL A N 1
ATOM 5371 C CA . VAL A 1 708 ? 3.142 -45.206 32.599 1.00 17.34 727 VAL A CA 1
ATOM 5372 C C . VAL A 1 708 ? 4.168 -45.283 33.721 1.00 18.12 727 VAL A C 1
ATOM 5373 O O . VAL A 1 708 ? 5.092 -44.415 33.847 1.00 18.17 727 VAL A O 1
ATOM 5377 N N . ASP A 1 709 ? 4.015 -46.323 34.580 1.00 16.62 728 ASP A N 1
ATOM 5378 C CA . ASP A 1 709 ? 4.909 -46.610 35.711 1.00 16.81 728 ASP A CA 1
ATOM 5379 C C . ASP A 1 709 ? 5.234 -45.301 36.489 1.00 20.08 728 ASP A C 1
ATOM 5380 O O . ASP A 1 709 ? 6.401 -45.029 36.837 1.00 19.39 728 ASP A O 1
ATOM 5385 N N . THR A 1 710 ? 4.222 -44.484 36.711 1.00 21.11 729 THR A N 1
ATOM 5386 C CA . THR A 1 710 ? 4.528 -43.131 37.256 1.00 22.33 729 THR A CA 1
ATOM 5387 C C . THR A 1 710 ? 5.372 -43.089 38.541 1.00 24.42 729 THR A C 1
ATOM 5388 O O . THR A 1 710 ? 6.431 -42.414 38.635 1.00 22.84 729 THR A O 1
ATOM 5392 N N . ALA A 1 711 ? 4.946 -43.844 39.539 1.00 23.17 730 ALA A N 1
ATOM 5393 C CA . ALA A 1 711 ? 5.674 -43.866 40.821 1.00 27.32 730 ALA A CA 1
ATOM 5394 C C . ALA A 1 711 ? 7.146 -44.144 40.674 1.00 30.47 730 ALA A C 1
ATOM 5395 O O . ALA A 1 711 ? 7.968 -43.598 41.428 1.00 28.58 730 ALA A O 1
ATOM 5397 N N . GLU A 1 712 ? 7.492 -45.036 39.724 1.00 29.25 731 GLU A N 1
ATOM 5398 C CA . GLU A 1 712 ? 8.849 -45.490 39.586 1.00 24.13 731 GLU A CA 1
ATOM 5399 C C . GLU A 1 712 ? 9.672 -44.308 39.051 1.00 26.90 731 GLU A C 1
ATOM 5400 O O . GLU A 1 712 ? 10.876 -44.229 39.277 1.00 26.12 731 GLU A O 1
ATOM 5406 N N . HIS A 1 713 ? 9.015 -43.376 38.386 1.00 23.39 732 HIS A N 1
ATOM 5407 C CA . HIS A 1 713 ? 9.738 -42.233 37.723 1.00 22.57 732 HIS A CA 1
ATOM 5408 C C . HIS A 1 713 ? 9.752 -40.913 38.508 1.00 27.84 732 HIS A C 1
ATOM 5409 O O . HIS A 1 713 ? 10.271 -39.834 38.006 1.00 26.55 732 HIS A O 1
ATOM 5416 N N . VAL A 1 714 ? 9.208 -41.049 39.708 1.00 24.31 733 VAL A N 1
ATOM 5417 C CA . VAL A 1 714 ? 9.161 -39.959 40.684 1.00 26.36 733 VAL A CA 1
ATOM 5418 C C . VAL A 1 714 ? 10.169 -40.292 41.795 1.00 23.10 733 VAL A C 1
ATOM 5419 O O . VAL A 1 714 ? 9.990 -41.280 42.632 1.00 19.31 733 VAL A O 1
ATOM 5423 N N . PRO A 1 715 ? 11.268 -39.534 41.829 1.00 18.74 734 PRO A N 1
ATOM 5424 C CA . PRO A 1 715 ? 12.359 -39.955 42.734 1.00 17.65 734 PRO A CA 1
ATOM 5425 C C . PRO A 1 715 ? 11.977 -39.885 44.203 1.00 19.26 734 PRO A C 1
ATOM 5426 O O . PRO A 1 715 ? 11.131 -39.120 44.601 1.00 19.11 734 PRO A O 1
ATOM 5430 N N . GLU A 1 716 ? 12.636 -40.649 45.049 1.00 21.37 735 GLU A N 1
ATOM 5431 C CA . GLU A 1 716 ? 12.274 -40.578 46.472 1.00 19.17 735 GLU A CA 1
ATOM 5432 C C . GLU A 1 716 ? 12.494 -39.161 47.027 1.00 16.23 735 GLU A C 1
ATOM 5433 O O . GLU A 1 716 ? 13.593 -38.581 46.829 1.00 17.44 735 GLU A O 1
ATOM 5439 N N . GLY A 1 717 ? 11.563 -38.648 47.799 1.00 15.58 736 GLY A N 1
ATOM 5440 C CA . GLY A 1 717 ? 11.793 -37.321 48.448 1.00 14.75 736 GLY A CA 1
ATOM 5441 C C . GLY A 1 717 ? 11.247 -36.235 47.533 1.00 15.18 736 GLY A C 1
ATOM 5442 O O . GLY A 1 717 ? 10.973 -35.097 48.011 1.00 15.43 736 GLY A O 1
ATOM 5443 N N . ALA A 1 718 ? 10.917 -36.572 46.285 1.00 14.21 737 ALA A N 1
ATOM 5444 C CA . ALA A 1 718 ? 10.540 -35.510 45.306 1.00 16.54 737 ALA A CA 1
ATOM 5445 C C . ALA A 1 718 ? 9.222 -34.845 45.583 1.00 17.02 737 ALA A C 1
ATOM 5446 O O . ALA A 1 718 ? 8.990 -33.699 45.134 1.00 16.44 737 ALA A O 1
ATOM 5448 N N . THR A 1 719 ? 8.335 -35.505 46.328 1.00 15.51 738 THR A N 1
ATOM 5449 C CA . THR A 1 719 ? 7.107 -34.840 46.729 1.00 16.20 738 THR A CA 1
ATOM 5450 C C . THR A 1 719 ? 7.030 -34.606 48.258 1.00 18.30 738 THR A C 1
ATOM 5451 O O . THR A 1 719 ? 5.945 -34.276 48.760 1.00 22.29 738 THR A O 1
ATOM 5455 N N . ASP A 1 720 ? 8.143 -34.649 48.979 1.00 15.88 739 ASP A N 1
ATOM 5456 C CA . ASP A 1 720 ? 8.201 -34.412 50.425 1.00 17.36 739 ASP A CA 1
ATOM 5457 C C . ASP A 1 720 ? 8.127 -32.909 50.740 1.00 18.52 739 ASP A C 1
ATOM 5458 O O . ASP A 1 720 ? 9.124 -32.218 50.636 1.00 20.06 739 ASP A O 1
ATOM 5463 N N . GLY A 1 721 ? 6.939 -32.405 51.125 1.00 18.84 740 GLY A N 1
ATOM 5464 C CA . GLY A 1 721 ? 6.760 -31.003 51.539 1.00 17.38 740 GLY A CA 1
ATOM 5465 C C . GLY A 1 721 ? 6.997 -30.759 53.022 1.00 15.75 740 GLY A C 1
ATOM 5466 O O . GLY A 1 721 ? 6.667 -29.655 53.511 1.00 19.66 740 GLY A O 1
ATOM 5467 N N . SER A 1 722 ? 7.636 -31.691 53.732 1.00 14.88 741 SER A N 1
ATOM 5468 C CA . SER A 1 722 ? 7.836 -31.492 55.155 1.00 17.31 741 SER A CA 1
ATOM 5469 C C . SER A 1 722 ? 9.100 -30.647 55.406 1.00 17.10 741 SER A C 1
ATOM 5470 O O . SER A 1 722 ? 9.908 -30.428 54.428 1.00 15.37 741 SER A O 1
ATOM 5473 N N . PRO A 1 723 ? 9.310 -30.163 56.661 1.00 18.44 742 PRO A N 1
ATOM 5474 C CA . PRO A 1 723 ? 10.477 -29.312 56.914 1.00 16.31 742 PRO A CA 1
ATOM 5475 C C . PRO A 1 723 ? 11.711 -30.064 56.595 1.00 17.79 742 PRO A C 1
ATOM 5476 O O . PRO A 1 723 ? 11.782 -31.261 56.875 1.00 15.67 742 PRO A O 1
ATOM 5480 N N . GLN A 1 724 ? 12.735 -29.378 56.066 1.00 13.81 743 GLN A N 1
ATOM 5481 C CA . GLN A 1 724 ? 14.016 -30.052 55.742 1.00 16.00 743 GLN A CA 1
ATOM 5482 C C . GLN A 1 724 ? 15.156 -29.538 56.580 1.00 14.41 743 GLN A C 1
ATOM 5483 O O . GLN A 1 724 ? 15.099 -28.326 57.012 1.00 16.07 743 GLN A O 1
ATOM 5489 N N . PRO A 1 725 ? 16.236 -30.368 56.700 1.00 13.75 744 PRO A N 1
ATOM 5490 C CA . PRO A 1 725 ? 17.478 -29.986 57.344 1.00 16.61 744 PRO A CA 1
ATOM 5491 C C . PRO A 1 725 ? 18.062 -28.827 56.481 1.00 16.02 744 PRO A C 1
ATOM 5492 O O . PRO A 1 725 ? 17.930 -28.843 55.246 1.00 15.14 744 PRO A O 1
ATOM 5496 N N . VAL A 1 726 ? 18.636 -27.860 57.177 1.00 15.81 745 VAL A N 1
ATOM 5497 C CA . VAL A 1 726 ? 19.540 -26.864 56.516 1.00 14.33 745 VAL A CA 1
ATOM 5498 C C . VAL A 1 726 ? 20.952 -27.439 56.392 1.00 17.13 745 VAL A C 1
ATOM 5499 O O . VAL A 1 726 ? 21.510 -27.973 57.366 1.00 14.57 745 VAL A O 1
ATOM 5503 N N . LEU A 1 727 ? 21.565 -27.438 55.187 1.00 13.87 746 LEU A N 1
ATOM 5504 C CA . LEU A 1 727 ? 22.927 -28.040 55.037 1.00 16.47 746 LEU A CA 1
ATOM 5505 C C . LEU A 1 727 ? 23.901 -27.206 55.838 1.00 15.04 746 LEU A C 1
ATOM 5506 O O . LEU A 1 727 ? 23.635 -25.998 56.054 1.00 17.67 746 LEU A O 1
ATOM 5511 N N . PRO A 1 728 ? 24.998 -27.817 56.271 1.00 18.14 747 PRO A N 1
ATOM 5512 C CA . PRO A 1 728 ? 26.043 -27.161 57.108 1.00 18.60 747 PRO A CA 1
ATOM 5513 C C . PRO A 1 728 ? 26.552 -25.888 56.309 1.00 16.53 747 PRO A C 1
ATOM 5514 O O . PRO A 1 728 ? 26.773 -24.875 56.912 1.00 15.57 747 PRO A O 1
ATOM 5518 N N . ALA A 1 729 ? 26.649 -26.034 54.986 1.00 15.27 748 ALA A N 1
ATOM 5519 C CA . ALA A 1 729 ? 27.283 -24.919 54.169 1.00 15.28 748 ALA A CA 1
ATOM 5520 C C . ALA A 1 729 ? 26.194 -23.961 53.671 1.00 13.32 748 ALA A C 1
ATOM 5521 O O . ALA A 1 729 ? 26.534 -22.928 52.978 1.00 13.12 748 ALA A O 1
ATOM 5523 N N . GLY A 1 730 ? 24.930 -24.202 54.083 1.00 13.34 749 GLY A N 1
ATOM 5524 C CA . GLY A 1 730 ? 23.777 -23.444 53.625 1.00 11.85 749 GLY A CA 1
ATOM 5525 C C . GLY A 1 730 ? 23.323 -22.466 54.708 1.00 13.17 749 GLY A C 1
ATOM 5526 O O . GLY A 1 730 ? 24.029 -22.203 55.718 1.00 14.44 749 GLY A O 1
ATOM 5527 N N . GLY A 1 731 ? 22.103 -21.976 54.477 1.00 12.18 750 GLY A N 1
ATOM 5528 C CA . GLY A 1 731 ? 21.365 -21.148 55.454 1.00 14.68 750 GLY A CA 1
ATOM 5529 C C . GLY A 1 731 ? 21.610 -19.660 55.289 1.00 16.12 750 GLY A C 1
ATOM 5530 O O . GLY A 1 731 ? 21.185 -18.865 56.139 1.00 16.12 750 GLY A O 1
ATOM 5531 N N . GLY A 1 732 ? 22.243 -19.244 54.189 1.00 15.04 751 GLY A N 1
ATOM 5532 C CA . GLY A 1 732 ? 22.399 -17.767 54.026 1.00 15.55 751 GLY A CA 1
ATOM 5533 C C . GLY A 1 732 ? 22.196 -17.449 52.546 1.00 16.56 751 GLY A C 1
ATOM 5534 O O . GLY A 1 732 ? 21.359 -18.020 51.907 1.00 21.07 751 GLY A O 1
ATOM 5535 N N . SER A 1 733 ? 22.926 -16.482 52.008 1.00 15.63 752 SER A N 1
ATOM 5536 C CA . SER A 1 733 ? 22.734 -16.179 50.569 1.00 13.77 752 SER A CA 1
ATOM 5537 C C . SER A 1 733 ? 24.114 -16.317 49.972 1.00 12.67 752 SER A C 1
ATOM 5538 O O . SER A 1 733 ? 25.042 -15.616 50.432 1.00 13.39 752 SER A O 1
ATOM 5541 N N . GLY A 1 734 ? 24.321 -17.297 49.068 1.00 11.51 753 GLY A N 1
ATOM 5542 C CA . GLY A 1 734 ? 25.698 -17.591 48.618 1.00 10.83 753 GLY A CA 1
ATOM 5543 C C . GLY A 1 734 ? 26.448 -18.455 49.618 1.00 11.33 753 GLY A C 1
ATOM 5544 O O . GLY A 1 734 ? 27.651 -18.498 49.592 1.00 11.47 753 GLY A O 1
ATOM 5545 N N . GLY A 1 735 ? 25.722 -19.078 50.559 1.00 11.88 754 GLY A N 1
ATOM 5546 C CA . GLY A 1 735 ? 26.404 -19.979 51.557 1.00 13.01 754 GLY A CA 1
ATOM 5547 C C . GLY A 1 735 ? 26.089 -19.453 52.998 1.00 14.81 754 GLY A C 1
ATOM 5548 O O . GLY A 1 735 ? 25.610 -18.287 53.192 1.00 17.14 754 GLY A O 1
ATOM 5549 N N . ASN A 1 736 ? 26.253 -20.369 53.975 1.00 15.01 755 ASN A N 1
ATOM 5550 C CA . ASN A 1 736 ? 26.185 -20.019 55.378 1.00 14.35 755 ASN A CA 1
ATOM 5551 C C . ASN A 1 736 ? 26.834 -18.634 55.646 1.00 15.91 755 ASN A C 1
ATOM 5552 O O . ASN A 1 736 ? 27.945 -18.361 55.147 1.00 12.12 755 ASN A O 1
ATOM 5557 N N . PRO A 1 737 ? 26.142 -17.749 56.405 1.00 16.56 756 PRO A N 1
ATOM 5558 C CA . PRO A 1 737 ? 26.694 -16.401 56.571 1.00 17.50 756 PRO A CA 1
ATOM 5559 C C . PRO A 1 737 ? 28.059 -16.400 57.251 1.00 16.61 756 PRO A C 1
ATOM 5560 O O . PRO A 1 737 ? 28.870 -15.467 57.043 1.00 14.55 756 PRO A O 1
ATOM 5564 N N . ARG A 1 738 ? 28.371 -17.468 58.005 1.00 14.95 757 ARG A N 1
ATOM 5565 C CA . ARG A 1 738 ? 29.661 -17.470 58.670 1.00 15.88 757 ARG A CA 1
ATOM 5566 C C . ARG A 1 738 ? 30.837 -17.503 57.636 1.00 13.58 757 ARG A C 1
ATOM 5567 O O . ARG A 1 738 ? 31.950 -17.132 57.978 1.00 14.74 757 ARG A O 1
ATOM 5575 N N . LEU A 1 739 ? 30.570 -17.929 56.406 1.00 13.93 758 LEU A N 1
ATOM 5576 C CA . LEU A 1 739 ? 31.645 -17.959 55.377 1.00 12.46 758 LEU A CA 1
ATOM 5577 C C . LEU A 1 739 ? 32.114 -16.566 55.049 1.00 12.98 758 LEU A C 1
ATOM 5578 O O . LEU A 1 739 ? 33.202 -16.423 54.478 1.00 12.27 758 LEU A O 1
ATOM 5583 N N . TYR A 1 740 ? 31.257 -15.553 55.316 1.00 11.13 759 TYR A N 1
ATOM 5584 C CA . TYR A 1 740 ? 31.599 -14.154 54.964 1.00 13.08 759 TYR A CA 1
ATOM 5585 C C . TYR A 1 740 ? 32.101 -13.337 56.143 1.00 14.70 759 TYR A C 1
ATOM 5586 O O . TYR A 1 740 ? 32.379 -12.116 56.007 1.00 14.03 759 TYR A O 1
ATOM 5595 N N . ASP A 1 741 ? 32.272 -14.011 57.293 1.00 13.92 760 ASP A N 1
ATOM 5596 C CA . ASP A 1 741 ? 32.983 -13.349 58.406 1.00 13.43 760 ASP A CA 1
ATOM 5597 C C . ASP A 1 741 ? 34.374 -12.909 57.916 1.00 14.39 760 ASP A C 1
ATOM 5598 O O . ASP A 1 741 ? 35.110 -13.677 57.278 1.00 13.82 760 ASP A O 1
ATOM 5603 N N . GLU A 1 742 ? 34.811 -11.743 58.309 1.00 14.94 761 GLU A N 1
ATOM 5604 C CA . GLU A 1 742 ? 36.125 -11.269 57.931 1.00 15.00 761 GLU A CA 1
ATOM 5605 C C . GLU A 1 742 ? 37.167 -11.631 58.988 1.00 17.62 761 GLU A C 1
ATOM 5606 O O . GLU A 1 742 ? 37.030 -11.256 60.111 1.00 18.42 761 GLU A O 1
ATOM 5612 N N . LEU A 1 743 ? 38.194 -12.375 58.608 1.00 16.08 762 LEU A N 1
ATOM 5613 C CA . LEU A 1 743 ? 39.078 -12.981 59.632 1.00 14.51 762 LEU A CA 1
ATOM 5614 C C . LEU A 1 743 ? 40.406 -12.284 59.707 1.00 16.79 762 LEU A C 1
ATOM 5615 O O . LEU A 1 743 ? 41.055 -12.265 60.780 1.00 13.88 762 LEU A O 1
ATOM 5620 N N . ILE A 1 744 ? 40.849 -11.679 58.567 1.00 14.04 763 ILE A N 1
ATOM 5621 C CA . ILE A 1 744 ? 42.157 -11.066 58.516 1.00 14.80 763 ILE A CA 1
ATOM 5622 C C . ILE A 1 744 ? 42.069 -9.819 57.695 1.00 14.41 763 ILE A C 1
ATOM 5623 O O . ILE A 1 744 ? 41.405 -9.813 56.649 1.00 14.42 763 ILE A O 1
ATOM 5628 N N . ARG A 1 745 ? 42.682 -8.760 58.146 1.00 13.32 764 ARG A N 1
ATOM 5629 C CA . ARG A 1 745 ? 42.766 -7.504 57.345 1.00 13.38 764 ARG A CA 1
ATOM 5630 C C . ARG A 1 745 ? 44.179 -7.430 56.792 1.00 13.93 764 ARG A C 1
ATOM 5631 O O . ARG A 1 745 ? 45.201 -7.690 57.525 1.00 14.40 764 ARG A O 1
ATOM 5639 N N . VAL A 1 746 ? 44.340 -7.041 55.529 1.00 12.10 765 VAL A N 1
ATOM 5640 C CA . VAL A 1 746 ? 45.659 -7.000 54.919 1.00 11.54 765 VAL A CA 1
ATOM 5641 C C . VAL A 1 746 ? 45.838 -5.587 54.385 1.00 13.03 765 VAL A C 1
ATOM 5642 O O . VAL A 1 746 ? 44.910 -5.057 53.762 1.00 12.84 765 VAL A O 1
ATOM 5646 N N . SER A 1 747 ? 47.002 -4.972 54.591 1.00 13.83 766 SER A N 1
ATOM 5647 C CA . SER A 1 747 ? 47.258 -3.690 53.995 1.00 13.19 766 SER A CA 1
ATOM 5648 C C . SER A 1 747 ? 48.666 -3.692 53.343 1.00 14.72 766 SER A C 1
ATOM 5649 O O . SER A 1 747 ? 49.609 -4.419 53.732 1.00 13.81 766 SER A O 1
ATOM 5652 N N . VAL A 1 748 ? 48.823 -2.829 52.354 1.00 11.43 767 VAL A N 1
ATOM 5653 C CA . VAL A 1 748 ? 50.084 -2.662 51.647 1.00 12.77 767 VAL A CA 1
ATOM 5654 C C . VAL A 1 748 ? 50.041 -1.237 51.037 1.00 14.15 767 VAL A C 1
ATOM 5655 O O . VAL A 1 748 ? 48.973 -0.684 50.838 1.00 15.64 767 VAL A O 1
ATOM 5659 N N . THR A 1 749 ? 51.219 -0.624 50.882 1.00 13.97 768 THR A N 1
ATOM 5660 C CA . THR A 1 749 ? 51.343 0.762 50.301 1.00 13.66 768 THR A CA 1
ATOM 5661 C C . THR A 1 749 ? 51.681 0.586 48.827 1.00 12.78 768 THR A C 1
ATOM 5662 O O . THR A 1 749 ? 52.576 -0.195 48.450 1.00 12.79 768 THR A O 1
ATOM 5666 N N . VAL A 1 750 ? 50.918 1.307 48.010 1.00 12.89 769 VAL A N 1
ATOM 5667 C CA . VAL A 1 750 ? 51.190 1.275 46.572 1.00 12.95 769 VAL A CA 1
ATOM 5668 C C . VAL A 1 750 ? 51.507 2.700 46.154 1.00 11.70 769 VAL A C 1
ATOM 5669 O O . VAL A 1 750 ? 50.763 3.629 46.511 1.00 13.53 769 VAL A O 1
ATOM 5673 N N . LYS A 1 751 ? 52.574 2.845 45.376 1.00 13.43 770 LYS A N 1
ATOM 5674 C CA . LYS A 1 751 ? 53.039 4.147 44.994 1.00 13.40 770 LYS A CA 1
ATOM 5675 C C . LYS A 1 751 ? 53.262 4.160 43.497 1.00 11.50 770 LYS A C 1
ATOM 5676 O O . LYS A 1 751 ? 53.875 3.265 42.931 1.00 12.40 770 LYS A O 1
ATOM 5682 N N . ASN A 1 752 ? 52.854 5.295 42.917 1.00 13.48 771 ASN A N 1
ATOM 5683 C CA . ASN A 1 752 ? 53.273 5.594 41.499 1.00 14.49 771 ASN A CA 1
ATOM 5684 C C . ASN A 1 752 ? 54.713 6.159 41.502 1.00 14.47 771 ASN A C 1
ATOM 5685 O O . ASN A 1 752 ? 54.900 7.287 41.863 1.00 15.94 771 ASN A O 1
ATOM 5690 N N . THR A 1 753 ? 55.654 5.391 41.017 1.00 14.18 772 THR A N 1
ATOM 5691 C CA . THR A 1 753 ? 57.059 5.773 41.039 1.00 17.92 772 THR A CA 1
ATOM 5692 C C . THR A 1 753 ? 57.513 6.394 39.695 1.00 19.01 772 THR A C 1
ATOM 5693 O O . THR A 1 753 ? 58.736 6.512 39.455 1.00 19.33 772 THR A O 1
ATOM 5697 N N . GLY A 1 754 ? 56.539 6.632 38.788 1.00 16.87 773 GLY A N 1
ATOM 5698 C CA . GLY A 1 754 ? 56.841 7.082 37.437 1.00 14.27 773 GLY A CA 1
ATOM 5699 C C . GLY A 1 754 ? 56.431 8.497 37.265 1.00 14.40 773 GLY A C 1
ATOM 5700 O O . GLY A 1 754 ? 56.127 9.215 38.241 1.00 18.07 773 GLY A O 1
ATOM 5701 N N . ARG A 1 755 ? 56.357 8.922 35.965 1.00 14.62 774 ARG A N 1
ATOM 5702 C CA . ARG A 1 755 ? 56.095 10.343 35.639 1.00 19.16 774 ARG A CA 1
ATOM 5703 C C . ARG A 1 755 ? 54.751 10.698 35.100 1.00 18.81 774 ARG A C 1
ATOM 5704 O O . ARG A 1 755 ? 54.486 11.918 34.863 1.00 16.59 774 ARG A O 1
ATOM 5712 N N . VAL A 1 756 ? 53.846 9.699 34.993 1.00 13.29 775 VAL A N 1
ATOM 5713 C CA . VAL A 1 756 ? 52.500 9.924 34.425 1.00 15.60 775 VAL A CA 1
ATOM 5714 C C . VAL A 1 756 ? 51.408 9.366 35.356 1.00 14.46 775 VAL A C 1
ATOM 5715 O O . VAL A 1 756 ? 51.671 8.365 35.953 1.00 13.52 775 VAL A O 1
ATOM 5719 N N . ALA A 1 757 ? 50.273 10.058 35.533 1.00 12.10 776 ALA A N 1
ATOM 5720 C CA . ALA A 1 757 ? 49.168 9.507 36.355 1.00 14.36 776 ALA A CA 1
ATOM 5721 C C . ALA A 1 757 ? 48.745 8.162 35.698 1.00 14.94 776 ALA A C 1
ATOM 5722 O O . ALA A 1 757 ? 48.835 7.980 34.444 1.00 14.17 776 ALA A O 1
ATOM 5724 N N . GLY A 1 758 ? 48.258 7.239 36.516 1.00 13.87 777 GLY A N 1
ATOM 5725 C CA . GLY A 1 758 ? 47.987 5.905 35.939 1.00 13.06 777 GLY A CA 1
ATOM 5726 C C . GLY A 1 758 ? 47.230 5.109 37.011 1.00 12.22 777 GLY A C 1
ATOM 5727 O O . GLY A 1 758 ? 47.330 5.476 38.213 1.00 11.99 777 GLY A O 1
ATOM 5728 N N . ASP A 1 759 ? 46.551 4.019 36.595 1.00 10.96 778 ASP A N 1
ATOM 5729 C CA . ASP A 1 759 ? 45.975 3.114 37.556 1.00 9.60 778 ASP A CA 1
ATOM 5730 C C . ASP A 1 759 ? 46.857 1.889 37.786 1.00 9.61 778 ASP A C 1
ATOM 5731 O O . ASP A 1 759 ? 47.434 1.281 36.809 1.00 9.64 778 ASP A O 1
ATOM 5736 N N . ALA A 1 760 ? 46.940 1.483 39.073 1.00 10.29 779 ALA A N 1
ATOM 5737 C CA . ALA A 1 760 ? 47.668 0.261 39.463 1.00 10.90 779 ALA A CA 1
ATOM 5738 C C . ALA A 1 760 ? 46.528 -0.746 39.733 1.00 9.25 779 ALA A C 1
ATOM 5739 O O . ALA A 1 760 ? 45.476 -0.348 40.114 1.00 9.66 779 ALA A O 1
ATOM 5741 N N . VAL A 1 761 ? 46.833 -2.039 39.549 1.00 9.93 780 VAL A N 1
ATOM 5742 C CA . VAL A 1 761 ? 45.810 -3.128 39.888 1.00 8.96 780 VAL A CA 1
ATOM 5743 C C . VAL A 1 761 ? 46.630 -4.051 40.848 1.00 9.34 780 VAL A C 1
ATOM 5744 O O . VAL A 1 761 ? 47.248 -5.050 40.428 1.00 9.96 780 VAL A O 1
ATOM 5748 N N . PRO A 1 762 ? 46.727 -3.626 42.098 1.00 10.82 781 PRO A N 1
ATOM 5749 C CA . PRO A 1 762 ? 47.384 -4.523 43.098 1.00 12.11 781 PRO A CA 1
ATOM 5750 C C . PRO A 1 762 ? 46.567 -5.843 43.188 1.00 10.24 781 PRO A C 1
ATOM 5751 O O . PRO A 1 762 ? 45.312 -5.876 43.028 1.00 9.87 781 PRO A O 1
ATOM 5755 N N . GLN A 1 763 ? 47.295 -6.950 43.414 1.00 9.90 782 GLN A N 1
ATOM 5756 C CA . GLN A 1 763 ? 46.600 -8.241 43.411 1.00 8.97 782 GLN A CA 1
ATOM 5757 C C . GLN A 1 763 ? 47.094 -8.982 44.639 1.00 10.22 782 GLN A C 1
ATOM 5758 O O . GLN A 1 763 ? 48.286 -8.960 44.896 1.00 13.25 782 GLN A O 1
ATOM 5764 N N . LEU A 1 764 ? 46.166 -9.611 45.340 1.00 11.15 783 LEU A N 1
ATOM 5765 C CA . LEU A 1 764 ? 46.459 -10.362 46.638 1.00 10.20 783 LEU A CA 1
ATOM 5766 C C . LEU A 1 764 ? 46.108 -11.788 46.331 1.00 10.03 783 LEU A C 1
ATOM 5767 O O . LEU A 1 764 ? 44.956 -12.103 45.959 1.00 10.23 783 LEU A O 1
ATOM 5772 N N . TYR A 1 765 ? 47.107 -12.656 46.469 1.00 9.37 784 TYR A N 1
ATOM 5773 C CA . TYR A 1 765 ? 46.936 -14.118 46.276 1.00 9.85 784 TYR A CA 1
ATOM 5774 C C . TYR A 1 765 ? 47.161 -14.774 47.672 1.00 11.04 784 TYR A C 1
ATOM 5775 O O . TYR A 1 765 ? 47.919 -14.184 48.483 1.00 13.01 784 TYR A O 1
ATOM 5784 N N . VAL A 1 766 ? 46.598 -15.943 47.845 1.00 10.95 785 VAL A N 1
ATOM 5785 C CA . VAL A 1 766 ? 46.886 -16.717 49.052 1.00 11.05 785 VAL A CA 1
ATOM 5786 C C . VAL A 1 766 ? 47.441 -18.024 48.627 1.00 11.62 785 VAL A C 1
ATOM 5787 O O . VAL A 1 766 ? 47.285 -18.470 47.452 1.00 12.30 785 VAL A O 1
ATOM 5791 N N . SER A 1 767 ? 48.107 -18.730 49.559 1.00 11.13 786 SER A N 1
ATOM 5792 C CA . SER A 1 767 ? 48.542 -20.096 49.282 1.00 11.53 786 SER A CA 1
ATOM 5793 C C . SER A 1 767 ? 47.860 -20.847 50.451 1.00 13.35 786 SER A C 1
ATOM 5794 O O . SER A 1 767 ? 48.165 -20.501 51.635 1.00 12.53 786 SER A O 1
ATOM 5797 N N . LEU A 1 768 ? 46.905 -21.708 50.120 1.00 10.27 787 LEU A N 1
ATOM 5798 C CA . LEU A 1 768 ? 46.119 -22.339 51.194 1.00 12.42 787 LEU A CA 1
ATOM 5799 C C . LEU A 1 768 ? 46.872 -23.568 51.781 1.00 13.89 787 LEU A C 1
ATOM 5800 O O . LEU A 1 768 ? 46.482 -24.113 52.875 1.00 13.49 787 LEU A O 1
ATOM 5805 N N . GLY A 1 769 ? 47.863 -24.032 51.045 1.00 14.46 788 GLY A N 1
ATOM 5806 C CA . GLY A 1 769 ? 48.718 -25.100 51.592 1.00 16.38 788 GLY A CA 1
ATOM 5807 C C . GLY A 1 769 ? 48.125 -26.435 51.341 1.00 15.67 788 GLY A C 1
ATOM 5808 O O . GLY A 1 769 ? 46.928 -26.593 51.022 1.00 16.07 788 GLY A O 1
ATOM 5809 N N . GLY A 1 770 ? 48.998 -27.431 51.388 1.00 18.63 789 GLY A N 1
ATOM 5810 C CA . GLY A 1 770 ? 48.493 -28.811 51.152 1.00 19.15 789 GLY A CA 1
ATOM 5811 C C . GLY A 1 770 ? 49.009 -29.363 49.849 1.00 23.76 789 GLY A C 1
ATOM 5812 O O . GLY A 1 770 ? 49.343 -28.609 48.920 1.00 24.40 789 GLY A O 1
ATOM 5813 N N . PRO A 1 771 ? 49.103 -30.709 49.748 1.00 30.40 790 PRO A N 1
ATOM 5814 C CA . PRO A 1 771 ? 49.816 -31.292 48.603 1.00 32.65 790 PRO A CA 1
ATOM 5815 C C . PRO A 1 771 ? 49.055 -31.203 47.243 1.00 30.62 790 PRO A C 1
ATOM 5816 O O . PRO A 1 771 ? 49.691 -31.297 46.172 1.00 34.01 790 PRO A O 1
ATOM 5820 N N . ASN A 1 772 ? 47.752 -31.049 47.244 1.00 23.96 791 ASN A N 1
ATOM 5821 C CA . ASN A 1 772 ? 47.195 -30.891 45.899 1.00 22.10 791 ASN A CA 1
ATOM 5822 C C . ASN A 1 772 ? 46.495 -29.493 45.771 1.00 20.35 791 ASN A C 1
ATOM 5823 O O . ASN A 1 772 ? 45.497 -29.357 45.064 1.00 18.24 791 ASN A O 1
ATOM 5828 N N . GLU A 1 773 ? 46.973 -28.467 46.457 1.00 17.26 792 GLU A N 1
ATOM 5829 C CA . GLU A 1 773 ? 46.413 -27.110 46.292 1.00 16.87 792 GLU A CA 1
ATOM 5830 C C . GLU A 1 773 ? 47.289 -26.301 45.341 1.00 14.45 792 GLU A C 1
ATOM 5831 O O . GLU A 1 773 ? 48.473 -26.465 45.327 1.00 13.77 792 GLU A O 1
ATOM 5837 N N . PRO A 1 774 ? 46.681 -25.439 44.553 1.00 12.94 793 PRO A N 1
ATOM 5838 C CA . PRO A 1 774 ? 47.530 -24.505 43.786 1.00 11.78 793 PRO A CA 1
ATOM 5839 C C . PRO A 1 774 ? 48.510 -23.748 44.597 1.00 10.39 793 PRO A C 1
ATOM 5840 O O . PRO A 1 774 ? 48.217 -23.329 45.741 1.00 12.66 793 PRO A O 1
ATOM 5844 N N . LYS A 1 775 ? 49.666 -23.483 44.019 1.00 11.68 794 LYS A N 1
ATOM 5845 C CA . LYS A 1 775 ? 50.706 -22.661 44.721 1.00 14.26 794 LYS A CA 1
ATOM 5846 C C . LYS A 1 775 ? 50.194 -21.282 45.165 1.00 13.93 794 LYS A C 1
ATOM 5847 O O . LYS A 1 775 ? 50.464 -20.847 46.293 1.00 14.36 794 LYS A O 1
ATOM 5853 N N . VAL A 1 776 ? 49.446 -20.603 44.267 1.00 13.50 795 VAL A N 1
ATOM 5854 C CA . VAL A 1 776 ? 48.800 -19.308 44.599 1.00 12.04 795 VAL A CA 1
ATOM 5855 C C . VAL A 1 776 ? 47.406 -19.288 43.953 1.00 11.47 795 VAL A C 1
ATOM 5856 O O . VAL A 1 776 ? 47.227 -19.796 42.840 1.00 10.98 795 VAL A O 1
ATOM 5860 N N . VAL A 1 777 ? 46.485 -18.594 44.628 1.00 10.30 796 VAL A N 1
ATOM 5861 C CA . VAL A 1 777 ? 45.122 -18.397 44.085 1.00 10.20 796 VAL A CA 1
ATOM 5862 C C . VAL A 1 777 ? 44.736 -16.943 44.382 1.00 10.79 796 VAL A C 1
ATOM 5863 O O . VAL A 1 777 ? 44.912 -16.445 45.490 1.00 10.46 796 VAL A O 1
ATOM 5867 N N . LEU A 1 778 ? 44.160 -16.247 43.383 1.00 9.11 797 LEU A N 1
ATOM 5868 C CA . LEU A 1 778 ? 43.796 -14.859 43.629 1.00 8.47 797 LEU A CA 1
ATOM 5869 C C . LEU A 1 778 ? 42.692 -14.812 44.625 1.00 8.23 797 LEU A C 1
ATOM 5870 O O . LEU A 1 778 ? 41.726 -15.626 44.570 1.00 8.66 797 LEU A O 1
ATOM 5875 N N . ARG A 1 779 ? 42.754 -13.807 45.498 1.00 8.11 798 ARG A N 1
ATOM 5876 C CA . ARG A 1 779 ? 41.588 -13.556 46.365 1.00 8.24 798 ARG A CA 1
ATOM 5877 C C . ARG A 1 779 ? 41.114 -12.108 46.337 1.00 7.76 798 ARG A C 1
ATOM 5878 O O . ARG A 1 779 ? 39.876 -11.926 46.505 1.00 9.35 798 ARG A O 1
ATOM 5886 N N . LYS A 1 780 ? 42.010 -11.095 46.277 1.00 8.07 799 LYS A N 1
ATOM 5887 C CA . LYS A 1 780 ? 41.496 -9.708 46.284 1.00 7.68 799 LYS A CA 1
ATOM 5888 C C . LYS A 1 780 ? 42.239 -8.890 45.190 1.00 7.57 799 LYS A C 1
ATOM 5889 O O . LYS A 1 780 ? 43.387 -9.205 44.834 1.00 9.43 799 LYS A O 1
ATOM 5895 N N . PHE A 1 781 ? 41.579 -7.821 44.777 1.00 8.28 800 PHE A N 1
ATOM 5896 C CA . PHE A 1 781 ? 42.237 -6.879 43.865 1.00 8.76 800 PHE A CA 1
ATOM 5897 C C . PHE A 1 781 ? 41.490 -5.568 43.883 1.00 8.96 800 PHE A C 1
ATOM 5898 O O . PHE A 1 781 ? 40.371 -5.552 44.358 1.00 9.80 800 PHE A O 1
ATOM 5906 N N . ASP A 1 782 ? 42.077 -4.495 43.292 1.00 7.91 801 ASP A N 1
ATOM 5907 C CA . ASP A 1 782 ? 41.320 -3.255 43.118 1.00 9.08 801 ASP A CA 1
ATOM 5908 C C . ASP A 1 782 ? 42.068 -2.499 42.090 1.00 9.61 801 ASP A C 1
ATOM 5909 O O . ASP A 1 782 ? 43.190 -2.964 41.686 1.00 9.37 801 ASP A O 1
ATOM 5914 N N . ARG A 1 783 ? 41.468 -1.413 41.620 1.00 9.30 802 ARG A N 1
ATOM 5915 C CA . ARG A 1 783 ? 42.184 -0.663 40.579 1.00 9.92 802 ARG A CA 1
ATOM 5916 C C . ARG A 1 783 ? 42.254 0.764 41.096 1.00 11.44 802 ARG A C 1
ATOM 5917 O O . ARG A 1 783 ? 41.168 1.346 41.399 1.00 12.14 802 ARG A O 1
ATOM 5925 N N . LEU A 1 784 ? 43.491 1.280 41.302 1.00 11.85 803 LEU A N 1
ATOM 5926 C CA . LEU A 1 784 ? 43.717 2.508 42.114 1.00 11.26 803 LEU A CA 1
ATOM 5927 C C . LEU A 1 784 ? 44.343 3.547 41.244 1.00 11.79 803 LEU A C 1
ATOM 5928 O O . LEU A 1 784 ? 45.365 3.290 40.714 1.00 12.17 803 LEU A O 1
ATOM 5933 N N . THR A 1 785 ? 43.710 4.738 41.151 1.00 11.78 804 THR A N 1
ATOM 5934 C CA . THR A 1 785 ? 44.284 5.811 40.342 1.00 13.11 804 THR A CA 1
ATOM 5935 C C . THR A 1 785 ? 45.285 6.613 41.177 1.00 12.05 804 THR A C 1
ATOM 5936 O O . THR A 1 785 ? 44.942 7.038 42.304 1.00 13.99 804 THR A O 1
ATOM 5940 N N . LEU A 1 786 ? 46.502 6.778 40.648 1.00 12.40 805 LEU A N 1
ATOM 5941 C CA . LEU A 1 786 ? 47.542 7.486 41.391 1.00 12.67 805 LEU A CA 1
ATOM 5942 C C . LEU A 1 786 ? 48.217 8.498 40.466 1.00 14.56 805 LEU A C 1
ATOM 5943 O O . LEU A 1 786 ? 48.644 8.131 39.386 1.00 14.17 805 LEU A O 1
ATOM 5948 N N . LYS A 1 787 ? 48.454 9.729 40.984 1.00 15.17 806 LYS A N 1
ATOM 5949 C CA . LYS A 1 787 ? 49.296 10.753 40.277 1.00 15.82 806 LYS A CA 1
ATOM 5950 C C . LYS A 1 787 ? 50.731 10.430 40.520 1.00 15.97 806 LYS A C 1
ATOM 5951 O O . LYS A 1 787 ? 51.006 9.610 41.359 1.00 16.36 806 LYS A O 1
ATOM 5957 N N . PRO A 1 788 ? 51.692 10.997 39.729 1.00 17.29 807 PRO A N 1
ATOM 5958 C CA . PRO A 1 788 ? 53.108 10.664 39.868 1.00 16.33 807 PRO A CA 1
ATOM 5959 C C . PRO A 1 788 ? 53.559 10.963 41.327 1.00 17.93 807 PRO A C 1
ATOM 5960 O O . PRO A 1 788 ? 53.117 12.011 41.899 1.00 17.68 807 PRO A O 1
ATOM 5964 N N . SER A 1 789 ? 54.296 10.016 41.873 1.00 16.39 808 SER A N 1
ATOM 5965 C CA . SER A 1 789 ? 54.725 10.058 43.280 1.00 19.35 808 SER A CA 1
ATOM 5966 C C . SER A 1 789 ? 53.677 9.820 44.340 1.00 21.29 808 SER A C 1
ATOM 5967 O O . SER A 1 789 ? 54.046 9.693 45.553 1.00 21.17 808 SER A O 1
ATOM 5970 N N . GLU A 1 790 ? 52.396 9.755 43.951 1.00 17.68 809 GLU A N 1
ATOM 5971 C CA . GLU A 1 790 ? 51.340 9.560 44.920 1.00 16.85 809 GLU A CA 1
ATOM 5972 C C . GLU A 1 790 ? 51.384 8.123 45.493 1.00 18.62 809 GLU A C 1
ATOM 5973 O O . GLU A 1 790 ? 51.678 7.142 44.758 1.00 18.12 809 GLU A O 1
ATOM 5979 N N . GLU A 1 791 ? 51.058 8.030 46.810 1.00 17.90 810 GLU A N 1
ATOM 5980 C CA . GLU A 1 791 ? 51.026 6.715 47.551 1.00 21.43 810 GLU A CA 1
ATOM 5981 C C . GLU A 1 791 ? 49.659 6.545 48.109 1.00 18.64 810 GLU A C 1
ATOM 5982 O O . GLU A 1 791 ? 48.987 7.514 48.458 1.00 19.35 810 GLU A O 1
ATOM 5988 N N . THR A 1 792 ? 49.235 5.287 48.332 1.00 16.41 811 THR A N 1
ATOM 5989 C CA . THR A 1 792 ? 47.969 5.085 49.019 1.00 14.42 811 THR A CA 1
ATOM 5990 C C . THR A 1 792 ? 48.115 3.739 49.740 1.00 13.81 811 THR A C 1
ATOM 5991 O O . THR A 1 792 ? 48.959 2.920 49.344 1.00 15.56 811 THR A O 1
ATOM 5995 N N . VAL A 1 793 ? 47.336 3.539 50.816 1.00 14.06 812 VAL A N 1
ATOM 5996 C CA . VAL A 1 793 ? 47.357 2.268 51.517 1.00 14.48 812 VAL A CA 1
ATOM 5997 C C . VAL A 1 793 ? 46.144 1.495 51.029 1.00 12.96 812 VAL A C 1
ATOM 5998 O O . VAL A 1 793 ? 44.998 2.010 51.104 1.00 13.51 812 VAL A O 1
ATOM 6002 N N . TRP A 1 794 ? 46.420 0.354 50.430 1.00 14.01 813 TRP A N 1
ATOM 6003 C CA . TRP A 1 794 ? 45.367 -0.540 49.897 1.00 12.23 813 TRP A CA 1
ATOM 6004 C C . TRP A 1 794 ? 44.995 -1.530 51.008 1.00 13.95 813 TRP A C 1
ATOM 6005 O O . TRP A 1 794 ? 45.881 -2.315 51.421 1.00 14.24 813 TRP A O 1
ATOM 6016 N N . THR A 1 795 ? 43.769 -1.446 51.543 1.00 11.86 814 THR A N 1
ATOM 6017 C CA . THR A 1 795 ? 43.398 -2.375 52.650 1.00 12.98 814 THR A CA 1
ATOM 6018 C C . THR A 1 795 ? 42.302 -3.274 52.200 1.00 12.54 814 THR A C 1
ATOM 6019 O O . THR A 1 795 ? 41.350 -2.789 51.555 1.00 12.15 814 THR A O 1
ATOM 6023 N N . THR A 1 796 ? 42.409 -4.559 52.479 1.00 11.59 815 THR A N 1
ATOM 6024 C CA . THR A 1 796 ? 41.377 -5.504 52.061 1.00 12.30 815 THR A CA 1
ATOM 6025 C C . THR A 1 796 ? 41.220 -6.525 53.220 1.00 12.64 815 THR A C 1
ATOM 6026 O O . THR A 1 796 ? 41.991 -6.515 54.194 1.00 12.08 815 THR A O 1
ATOM 6030 N N . THR A 1 797 ? 40.221 -7.356 53.106 1.00 12.25 816 THR A N 1
ATOM 6031 C CA . THR A 1 797 ? 40.031 -8.422 54.136 1.00 13.76 816 THR A CA 1
ATOM 6032 C C . THR A 1 797 ? 39.858 -9.769 53.506 1.00 14.16 816 THR A C 1
ATOM 6033 O O . THR A 1 797 ? 39.395 -9.858 52.393 1.00 14.75 816 THR A O 1
ATOM 6037 N N . LEU A 1 798 ? 40.304 -10.824 54.196 1.00 12.98 817 LEU A N 1
ATOM 6038 C CA . LEU A 1 798 ? 40.074 -12.226 53.785 1.00 11.36 817 LEU A CA 1
ATOM 6039 C C . LEU A 1 798 ? 38.975 -12.761 54.657 1.00 12.40 817 LEU A C 1
ATOM 6040 O O . LEU A 1 798 ? 39.055 -12.644 55.890 1.00 11.88 817 LEU A O 1
ATOM 6045 N N . THR A 1 799 ? 37.971 -13.356 54.043 1.00 12.02 818 THR A N 1
ATOM 6046 C CA . THR A 1 799 ? 36.850 -13.930 54.790 1.00 10.84 818 THR A CA 1
ATOM 6047 C C . THR A 1 799 ? 37.181 -15.399 55.111 1.00 11.23 818 THR A C 1
ATOM 6048 O O . THR A 1 799 ? 38.177 -15.962 54.635 1.00 9.49 818 THR A O 1
ATOM 6052 N N . ARG A 1 800 ? 36.269 -16.058 55.860 1.00 12.26 819 ARG A N 1
ATOM 6053 C CA . ARG A 1 800 ? 36.471 -17.465 56.177 1.00 11.42 819 ARG A CA 1
ATOM 6054 C C . ARG A 1 800 ? 36.443 -18.296 54.893 1.00 10.77 819 ARG A C 1
ATOM 6055 O O . ARG A 1 800 ? 37.302 -19.116 54.631 1.00 10.73 819 ARG A O 1
ATOM 6063 N N . ARG A 1 801 ? 35.513 -17.953 53.971 1.00 10.66 820 ARG A N 1
ATOM 6064 C CA . ARG A 1 801 ? 35.474 -18.660 52.672 1.00 9.72 820 ARG A CA 1
ATOM 6065 C C . ARG A 1 801 ? 36.807 -18.532 51.906 1.00 9.75 820 ARG A C 1
ATOM 6066 O O . ARG A 1 801 ? 37.267 -19.525 51.288 1.00 10.69 820 ARG A O 1
ATOM 6074 N N . ASP A 1 802 ? 37.441 -17.332 51.979 1.00 10.47 821 ASP A N 1
ATOM 6075 C CA . ASP A 1 802 ? 38.688 -17.048 51.227 1.00 9.47 821 ASP A CA 1
ATOM 6076 C C . ASP A 1 802 ? 39.813 -17.963 51.675 1.00 11.08 821 ASP A C 1
ATOM 6077 O O . ASP A 1 802 ? 40.725 -18.234 50.921 1.00 10.30 821 ASP A O 1
ATOM 6082 N N . LEU A 1 803 ? 39.702 -18.417 52.949 1.00 11.36 822 LEU A N 1
ATOM 6083 C CA . LEU A 1 803 ? 40.842 -19.230 53.507 1.00 12.42 822 LEU A CA 1
ATOM 6084 C C . LEU A 1 803 ? 40.440 -20.714 53.568 1.00 12.71 822 LEU A C 1
ATOM 6085 O O . LEU A 1 803 ? 41.276 -21.530 54.036 1.00 13.37 822 LEU A O 1
ATOM 6090 N N . SER A 1 804 ? 39.286 -21.108 53.029 1.00 11.44 823 SER A N 1
ATOM 6091 C CA . SER A 1 804 ? 38.811 -22.495 53.160 1.00 11.59 823 SER A CA 1
ATOM 6092 C C . SER A 1 804 ? 39.022 -23.353 51.964 1.00 11.81 823 SER A C 1
ATOM 6093 O O . SER A 1 804 ? 39.266 -22.889 50.802 1.00 13.88 823 SER A O 1
ATOM 6096 N N . ASN A 1 805 ? 38.895 -24.653 52.167 1.00 11.03 824 ASN A N 1
ATOM 6097 C CA . ASN A 1 805 ? 38.786 -25.613 51.082 1.00 12.00 824 ASN A CA 1
ATOM 6098 C C . ASN A 1 805 ? 37.500 -26.377 51.217 1.00 12.70 824 ASN A C 1
ATOM 6099 O O . ASN A 1 805 ? 36.966 -26.500 52.328 1.00 13.94 824 ASN A O 1
ATOM 6104 N N . TRP A 1 806 ? 36.992 -26.928 50.127 1.00 12.07 825 TRP A N 1
ATOM 6105 C CA . TRP A 1 806 ? 35.760 -27.658 50.258 1.00 12.71 825 TRP A CA 1
ATOM 6106 C C . TRP A 1 806 ? 36.133 -29.101 50.732 1.00 12.65 825 TRP A C 1
ATOM 6107 O O . TRP A 1 806 ? 36.843 -29.833 50.057 1.00 12.23 825 TRP A O 1
ATOM 6118 N N . ASP A 1 807 ? 35.516 -29.501 51.848 1.00 14.78 826 ASP A N 1
ATOM 6119 C CA . ASP A 1 807 ? 35.757 -30.827 52.444 1.00 13.30 826 ASP A CA 1
ATOM 6120 C C . ASP A 1 807 ? 34.522 -31.698 52.111 1.00 12.08 826 ASP A C 1
ATOM 6121 O O . ASP A 1 807 ? 33.403 -31.425 52.587 1.00 13.82 826 ASP A O 1
ATOM 6126 N N . VAL A 1 808 ? 34.694 -32.694 51.249 1.00 14.25 827 VAL A N 1
ATOM 6127 C CA . VAL A 1 808 ? 33.574 -33.480 50.728 1.00 15.33 827 VAL A CA 1
ATOM 6128 C C . VAL A 1 808 ? 32.991 -34.424 51.859 1.00 17.49 827 VAL A C 1
ATOM 6129 O O . VAL A 1 808 ? 31.828 -34.603 51.900 1.00 18.59 827 VAL A O 1
ATOM 6133 N N . ALA A 1 809 ? 33.825 -34.835 52.802 1.00 20.36 828 ALA A N 1
ATOM 6134 C CA . ALA A 1 809 ? 33.279 -35.634 53.975 1.00 22.88 828 ALA A CA 1
ATOM 6135 C C . ALA A 1 809 ? 32.399 -34.755 54.890 1.00 23.18 828 ALA A C 1
ATOM 6136 O O . ALA A 1 809 ? 31.298 -35.166 55.318 1.00 25.07 828 ALA A O 1
ATOM 6138 N N . ALA A 1 810 ? 32.844 -33.542 55.223 1.00 20.98 829 ALA A N 1
ATOM 6139 C CA . ALA A 1 810 ? 32.007 -32.583 55.995 1.00 18.75 829 ALA A CA 1
ATOM 6140 C C . ALA A 1 810 ? 30.844 -31.995 55.208 1.00 21.02 829 ALA A C 1
ATOM 6141 O O . ALA A 1 810 ? 29.910 -31.516 55.805 1.00 17.29 829 ALA A O 1
ATOM 6143 N N . GLN A 1 811 ? 30.914 -31.969 53.852 1.00 17.13 830 GLN A N 1
ATOM 6144 C CA . GLN A 1 811 ? 29.987 -31.122 53.028 1.00 18.17 830 GLN A CA 1
ATOM 6145 C C . GLN A 1 811 ? 30.029 -29.715 53.536 1.00 16.94 830 GLN A C 1
ATOM 6146 O O . GLN A 1 811 ? 29.014 -29.078 53.785 1.00 17.79 830 GLN A O 1
ATOM 6152 N N . ASP A 1 812 ? 31.239 -29.159 53.717 1.00 15.65 831 ASP A N 1
ATOM 6153 C CA . ASP A 1 812 ? 31.325 -27.857 54.208 1.00 15.78 831 ASP A CA 1
ATOM 6154 C C . ASP A 1 812 ? 32.685 -27.266 53.808 1.00 13.96 831 ASP A C 1
ATOM 6155 O O . ASP A 1 812 ? 33.646 -27.985 53.541 1.00 14.71 831 ASP A O 1
ATOM 6160 N N . TRP A 1 813 ? 32.781 -25.948 53.943 1.00 13.43 832 TRP A N 1
ATOM 6161 C CA . TRP A 1 813 ? 34.052 -25.304 53.739 1.00 13.77 832 TRP A CA 1
ATOM 6162 C C . TRP A 1 813 ? 34.810 -25.437 55.078 1.00 14.35 832 TRP A C 1
ATOM 6163 O O . TRP A 1 813 ? 34.221 -25.081 56.154 1.00 17.43 832 TRP A O 1
ATOM 6174 N N . VAL A 1 814 ? 36.099 -25.751 54.989 1.00 13.76 833 VAL A N 1
ATOM 6175 C CA . VAL A 1 814 ? 36.943 -25.942 56.170 1.00 15.55 833 VAL A CA 1
ATOM 6176 C C . VAL A 1 814 ? 38.256 -25.206 56.002 1.00 15.43 833 VAL A C 1
ATOM 6177 O O . VAL A 1 814 ? 38.852 -25.260 54.916 1.00 18.51 833 VAL A O 1
ATOM 6181 N N . ILE A 1 815 ? 38.749 -24.553 57.054 1.00 16.58 834 ILE A N 1
ATOM 6182 C CA . ILE A 1 815 ? 40.092 -23.957 56.962 1.00 14.19 834 ILE A CA 1
ATOM 6183 C C . ILE A 1 815 ? 41.041 -25.065 57.399 1.00 18.37 834 ILE A C 1
ATOM 6184 O O . ILE A 1 815 ? 40.999 -25.488 58.615 1.00 16.42 834 ILE A O 1
ATOM 6189 N N . THR A 1 816 ? 41.821 -25.573 56.475 1.00 14.99 835 THR A N 1
ATOM 6190 C CA . THR A 1 816 ? 42.643 -26.781 56.725 1.00 16.82 835 THR A CA 1
ATOM 6191 C C . THR A 1 816 ? 43.815 -26.412 57.653 1.00 16.99 835 THR A C 1
ATOM 6192 O O . THR A 1 816 ? 44.133 -25.230 57.820 1.00 15.99 835 THR A O 1
ATOM 6196 N N . SER A 1 817 ? 44.489 -27.401 58.243 1.00 17.41 836 SER A N 1
ATOM 6197 C CA . SER A 1 817 ? 45.550 -27.061 59.183 1.00 19.73 836 SER A CA 1
ATOM 6198 C C . SER A 1 817 ? 46.871 -26.711 58.507 1.00 19.87 836 SER A C 1
ATOM 6199 O O . SER A 1 817 ? 47.805 -26.257 59.196 1.00 17.87 836 SER A O 1
ATOM 6202 N N . TYR A 1 818 ? 46.978 -26.888 57.192 1.00 16.38 837 TYR A N 1
ATOM 6203 C CA . TYR A 1 818 ? 48.228 -26.434 56.555 1.00 17.19 837 TYR A CA 1
ATOM 6204 C C . TYR A 1 818 ? 48.417 -24.941 56.751 1.00 16.52 837 TYR A C 1
ATOM 6205 O O . TYR A 1 818 ? 47.438 -24.213 56.652 1.00 16.26 837 TYR A O 1
ATOM 6214 N N . PRO A 1 819 ? 49.660 -24.499 56.955 1.00 19.93 838 PRO A N 1
ATOM 6215 C CA . PRO A 1 819 ? 49.983 -23.057 57.148 1.00 20.09 838 PRO A CA 1
ATOM 6216 C C . PRO A 1 819 ? 49.654 -22.330 55.813 1.00 17.05 838 PRO A C 1
ATOM 6217 O O . PRO A 1 819 ? 49.903 -22.921 54.720 1.00 16.63 838 PRO A O 1
ATOM 6221 N N . LYS A 1 820 ? 49.041 -21.170 55.970 1.00 15.57 839 LYS A N 1
ATOM 6222 C CA . LYS A 1 820 ? 48.634 -20.340 54.794 1.00 15.79 839 LYS A CA 1
ATOM 6223 C C . LYS A 1 820 ? 49.580 -19.140 54.695 1.00 14.60 839 LYS A C 1
ATOM 6224 O O . LYS A 1 820 ? 50.169 -18.665 55.722 1.00 14.53 839 LYS A O 1
ATOM 6230 N N . LYS A 1 821 ? 49.704 -18.559 53.484 1.00 14.09 840 LYS A N 1
ATOM 6231 C CA . LYS A 1 821 ? 50.520 -17.357 53.330 1.00 15.03 840 LYS A CA 1
ATOM 6232 C C . LYS A 1 821 ? 49.721 -16.379 52.414 1.00 14.29 840 LYS A C 1
ATOM 6233 O O . LYS A 1 821 ? 48.897 -16.871 51.591 1.00 13.14 840 LYS A O 1
ATOM 6239 N N . VAL A 1 822 ? 50.027 -15.119 52.541 1.00 14.61 841 VAL A N 1
ATOM 6240 C CA . VAL A 1 822 ? 49.458 -14.101 51.550 1.00 14.12 841 VAL A CA 1
ATOM 6241 C C . VAL A 1 822 ? 50.600 -13.551 50.752 1.00 13.21 841 VAL A C 1
ATOM 6242 O O . VAL A 1 822 ? 51.729 -13.381 51.255 1.00 12.06 841 VAL A O 1
ATOM 6246 N N . HIS A 1 823 ? 50.278 -13.110 49.504 1.00 11.55 842 HIS A N 1
ATOM 6247 C CA . HIS A 1 823 ? 51.344 -12.629 48.599 1.00 12.07 842 HIS A CA 1
ATOM 6248 C C . HIS A 1 823 ? 50.702 -11.444 47.885 1.00 13.50 842 HIS A C 1
ATOM 6249 O O . HIS A 1 823 ? 49.563 -11.591 47.458 1.00 14.14 842 HIS A O 1
ATOM 6256 N N . VAL A 1 824 ? 51.406 -10.303 47.813 1.00 12.51 843 VAL A N 1
ATOM 6257 C CA . VAL A 1 824 ? 50.810 -9.144 47.148 1.00 11.70 843 VAL A CA 1
ATOM 6258 C C . VAL A 1 824 ? 51.776 -8.669 46.075 1.00 12.22 843 VAL A C 1
ATOM 6259 O O . VAL A 1 824 ? 53.023 -8.707 46.250 1.00 12.41 843 VAL A O 1
ATOM 6263 N N . GLY A 1 825 ? 51.211 -8.239 44.912 1.00 11.54 844 GLY A N 1
ATOM 6264 C CA . GLY A 1 825 ? 52.158 -7.755 43.903 1.00 11.33 844 GLY A CA 1
ATOM 6265 C C . GLY A 1 825 ? 51.354 -7.398 42.642 1.00 11.35 844 GLY A C 1
ATOM 6266 O O . GLY A 1 825 ? 50.203 -7.077 42.773 1.00 11.64 844 GLY A O 1
ATOM 6267 N N . SER A 1 826 ? 52.020 -7.427 41.480 1.00 11.23 845 SER A N 1
ATOM 6268 C CA . SER A 1 826 ? 51.427 -6.812 40.267 1.00 10.83 845 SER A CA 1
ATOM 6269 C C . SER A 1 826 ? 50.952 -7.884 39.329 1.00 10.19 845 SER A C 1
ATOM 6270 O O . SER A 1 826 ? 50.249 -7.557 38.357 1.00 10.54 845 SER A O 1
ATOM 6273 N N . SER A 1 827 ? 51.323 -9.151 39.559 1.00 10.12 846 SER A N 1
ATOM 6274 C CA . SER A 1 827 ? 50.741 -10.238 38.748 1.00 9.52 846 SER A CA 1
ATOM 6275 C C . SER A 1 827 ? 50.845 -11.587 39.502 1.00 9.60 846 SER A C 1
ATOM 6276 O O . SER A 1 827 ? 51.444 -11.608 40.566 1.00 11.48 846 SER A O 1
ATOM 6279 N N . SER A 1 828 ? 50.360 -12.634 38.886 1.00 9.32 847 SER A N 1
ATOM 6280 C CA . SER A 1 828 ? 50.441 -13.991 39.542 1.00 10.09 847 SER A CA 1
ATOM 6281 C C . SER A 1 828 ? 51.899 -14.465 39.669 1.00 10.97 847 SER A C 1
ATOM 6282 O O . SER A 1 828 ? 52.153 -15.427 40.406 1.00 10.73 847 SER A O 1
ATOM 6285 N N . ARG A 1 829 ? 52.859 -13.864 38.900 1.00 10.37 848 ARG A N 1
ATOM 6286 C CA . ARG A 1 829 ? 54.266 -14.281 38.937 1.00 10.62 848 ARG A CA 1
ATOM 6287 C C . ARG A 1 829 ? 55.151 -13.115 39.447 1.00 12.11 848 ARG A C 1
ATOM 6288 O O . ARG A 1 829 ? 56.382 -13.297 39.540 1.00 15.95 848 ARG A O 1
ATOM 6296 N N . GLN A 1 830 ? 54.565 -11.978 39.770 1.00 10.67 849 GLN A N 1
ATOM 6297 C CA . GLN A 1 830 ? 55.388 -10.857 40.256 1.00 11.35 849 GLN A CA 1
ATOM 6298 C C . GLN A 1 830 ? 54.794 -10.469 41.623 1.00 11.41 849 GLN A C 1
ATOM 6299 O O . GLN A 1 830 ? 53.902 -9.595 41.729 1.00 11.47 849 GLN A O 1
ATOM 6305 N N . LEU A 1 831 ? 55.289 -11.129 42.679 1.00 11.88 850 LEU A N 1
ATOM 6306 C CA . LEU A 1 831 ? 54.701 -11.024 44.003 1.00 12.27 850 LEU A CA 1
ATOM 6307 C C . LEU A 1 831 ? 55.845 -10.709 44.997 1.00 14.81 850 LEU A C 1
ATOM 6308 O O . LEU A 1 831 ? 56.408 -11.626 45.550 1.00 18.05 850 LEU A O 1
ATOM 6313 N N . PRO A 1 832 ? 56.233 -9.466 45.125 1.00 16.01 851 PRO A N 1
ATOM 6314 C CA . PRO A 1 832 ? 57.459 -9.189 45.925 1.00 15.73 851 PRO A CA 1
ATOM 6315 C C . PRO A 1 832 ? 57.246 -9.275 47.412 1.00 19.18 851 PRO A C 1
ATOM 6316 O O . PRO A 1 832 ? 58.224 -9.421 48.091 1.00 15.33 851 PRO A O 1
ATOM 6320 N N . LEU A 1 833 ? 55.999 -9.243 47.883 1.00 15.34 852 LEU A N 1
ATOM 6321 C CA . LEU A 1 833 ? 55.658 -9.103 49.334 1.00 16.10 852 LEU A CA 1
ATOM 6322 C C . LEU A 1 833 ? 54.940 -10.371 49.730 1.00 17.03 852 LEU A C 1
ATOM 6323 O O . LEU A 1 833 ? 54.011 -10.861 48.995 1.00 14.75 852 LEU A O 1
ATOM 6328 N N . HIS A 1 834 ? 55.315 -10.954 50.883 1.00 14.17 853 HIS A N 1
ATOM 6329 C CA . HIS A 1 834 ? 54.734 -12.281 51.253 1.00 15.18 853 HIS A CA 1
ATOM 6330 C C . HIS A 1 834 ? 54.641 -12.248 52.777 1.00 14.99 853 HIS A C 1
ATOM 6331 O O . HIS A 1 834 ? 55.516 -11.570 53.455 1.00 16.64 853 HIS A O 1
ATOM 6338 N N . ALA A 1 835 ? 53.593 -12.830 53.345 1.00 13.45 854 ALA A N 1
ATOM 6339 C CA . ALA A 1 835 ? 53.559 -12.883 54.847 1.00 13.43 854 ALA A CA 1
ATOM 6340 C C . ALA A 1 835 ? 52.922 -14.192 55.219 1.00 16.21 854 ALA A C 1
ATOM 6341 O O . ALA A 1 835 ? 51.888 -14.573 54.659 1.00 15.71 854 ALA A O 1
ATOM 6343 N N . ALA A 1 836 ? 53.428 -14.867 56.260 1.00 14.70 855 ALA A N 1
ATOM 6344 C CA . ALA A 1 836 ? 52.642 -16.010 56.785 1.00 13.41 855 ALA A CA 1
ATOM 6345 C C . ALA A 1 836 ? 51.391 -15.496 57.469 1.00 14.56 855 ALA A C 1
ATOM 6346 O O . ALA A 1 836 ? 51.358 -14.424 58.043 1.00 13.76 855 ALA A O 1
ATOM 6348 N N . LEU A 1 837 ? 50.346 -16.313 57.443 1.00 15.90 856 LEU A N 1
ATOM 6349 C CA . LEU A 1 837 ? 49.108 -15.974 58.080 1.00 17.20 856 LEU A CA 1
ATOM 6350 C C . LEU A 1 837 ? 49.025 -16.750 59.430 1.00 17.43 856 LEU A C 1
ATOM 6351 O O . LEU A 1 837 ? 49.449 -17.874 59.510 1.00 17.26 856 LEU A O 1
ATOM 6356 N N . PRO A 1 838 ? 48.532 -16.096 60.466 1.00 20.49 857 PRO A N 1
ATOM 6357 C CA . PRO A 1 838 ? 48.291 -16.791 61.727 1.00 21.98 857 PRO A CA 1
ATOM 6358 C C . PRO A 1 838 ? 47.063 -17.714 61.605 1.00 26.80 857 PRO A C 1
ATOM 6359 O O . PRO A 1 838 ? 46.148 -17.516 60.723 1.00 21.65 857 PRO A O 1
ATOM 6363 N N . LYS A 1 839 ? 47.048 -18.714 62.486 1.00 23.20 858 LYS A N 1
ATOM 6364 C CA . LYS A 1 839 ? 45.956 -19.701 62.514 1.00 27.52 858 LYS A CA 1
ATOM 6365 C C . LYS A 1 839 ? 44.703 -18.945 62.918 1.00 22.33 858 LYS A C 1
ATOM 6366 O O . LYS A 1 839 ? 44.733 -18.196 63.936 1.00 22.42 858 LYS A O 1
ATOM 6372 N N . VAL A 1 840 ? 43.654 -19.111 62.114 1.00 21.33 859 VAL A N 1
ATOM 6373 C CA . VAL A 1 840 ? 42.370 -18.508 62.346 1.00 24.46 859 VAL A CA 1
ATOM 6374 C C . VAL A 1 840 ? 41.342 -19.613 62.035 1.00 30.91 859 VAL A C 1
ATOM 6375 O O . VAL A 1 840 ? 41.660 -20.562 61.300 1.00 34.37 859 VAL A O 1
ATOM 6379 N N . GLN A 1 841 ? 40.126 -19.504 62.565 1.00 34.13 860 GLN A N 1
ATOM 6380 C CA . GLN A 1 841 ? 39.044 -20.408 62.115 1.00 41.94 860 GLN A CA 1
ATOM 6381 C C . GLN A 1 841 ? 37.645 -19.800 62.040 1.00 37.64 860 GLN A C 1
ATOM 6382 O O . GLN A 1 841 ? 37.453 -18.687 62.599 1.00 44.70 860 GLN A O 1
ATOM 6388 N N . LEU B 1 3 ? 46.819 7.242 -48.542 1.00 22.01 22 LEU B N 1
ATOM 6389 C CA . LEU B 1 3 ? 46.759 7.550 -47.056 1.00 19.08 22 LEU B CA 1
ATOM 6390 C C . LEU B 1 3 ? 46.959 9.049 -46.852 1.00 16.20 22 LEU B C 1
ATOM 6391 O O . LEU B 1 3 ? 47.649 9.743 -47.652 1.00 15.14 22 LEU B O 1
ATOM 6396 N N . ALA B 1 4 ? 46.458 9.543 -45.730 1.00 12.01 23 ALA B N 1
ATOM 6397 C CA . ALA B 1 4 ? 46.708 10.955 -45.424 1.00 9.72 23 ALA B CA 1
ATOM 6398 C C . ALA B 1 4 ? 48.141 11.312 -45.393 1.00 10.11 23 ALA B C 1
ATOM 6399 O O . ALA B 1 4 ? 48.993 10.487 -45.007 1.00 12.37 23 ALA B O 1
ATOM 6401 N N . PHE B 1 5 ? 48.465 12.561 -45.722 1.00 9.72 24 PHE B N 1
ATOM 6402 C CA . PHE B 1 5 ? 49.844 12.993 -45.914 1.00 11.14 24 PHE B CA 1
ATOM 6403 C C . PHE B 1 5 ? 50.031 14.294 -45.149 1.00 9.79 24 PHE B C 1
ATOM 6404 O O . PHE B 1 5 ? 49.120 15.175 -45.085 1.00 10.68 24 PHE B O 1
ATOM 6412 N N . SER B 1 6 ? 51.236 14.460 -44.589 1.00 10.22 25 SER B N 1
ATOM 6413 C CA . SER B 1 6 ? 51.467 15.615 -43.753 1.00 8.89 25 SER B CA 1
ATOM 6414 C C . SER B 1 6 ? 52.507 16.494 -44.532 1.00 9.83 25 SER B C 1
ATOM 6415 O O . SER B 1 6 ? 53.661 16.134 -44.638 1.00 11.71 25 SER B O 1
ATOM 6418 N N . PRO B 1 7 ? 52.062 17.610 -45.069 1.00 11.10 26 PRO B N 1
ATOM 6419 C CA . PRO B 1 7 ? 52.975 18.402 -45.926 1.00 12.68 26 PRO B CA 1
ATOM 6420 C C . PRO B 1 7 ? 54.073 19.063 -45.149 1.00 12.09 26 PRO B C 1
ATOM 6421 O O . PRO B 1 7 ? 53.938 19.352 -43.916 1.00 11.11 26 PRO B O 1
ATOM 6425 N N . PRO B 1 8 ? 55.185 19.337 -45.793 1.00 11.96 27 PRO B N 1
ATOM 6426 C CA . PRO B 1 8 ? 56.358 19.891 -45.062 1.00 10.35 27 PRO B CA 1
ATOM 6427 C C . PRO B 1 8 ? 56.161 21.371 -44.743 1.00 10.86 27 PRO B C 1
ATOM 6428 O O . PRO B 1 8 ? 55.558 22.112 -45.561 1.00 11.20 27 PRO B O 1
ATOM 6432 N N . PHE B 1 9 ? 56.790 21.851 -43.669 1.00 8.44 28 PHE B N 1
ATOM 6433 C CA . PHE B 1 9 ? 56.908 23.272 -43.479 1.00 9.89 28 PHE B CA 1
ATOM 6434 C C . PHE B 1 9 ? 58.255 23.502 -42.853 1.00 10.43 28 PHE B C 1
ATOM 6435 O O . PHE B 1 9 ? 58.532 23.091 -41.686 1.00 9.47 28 PHE B O 1
ATOM 6443 N N . TYR B 1 10 ? 59.154 24.137 -43.615 1.00 9.36 29 TYR B N 1
ATOM 6444 C CA . TYR B 1 10 ? 60.544 24.386 -43.168 1.00 8.84 29 TYR B CA 1
ATOM 6445 C C . TYR B 1 10 ? 60.908 25.780 -43.670 1.00 10.00 29 TYR B C 1
ATOM 6446 O O . TYR B 1 10 ? 60.320 26.217 -44.731 1.00 10.63 29 TYR B O 1
ATOM 6455 N N . PRO B 1 11 ? 61.876 26.463 -42.991 1.00 9.32 30 PRO B N 1
ATOM 6456 C CA . PRO B 1 11 ? 62.697 25.945 -41.903 1.00 10.60 30 PRO B CA 1
ATOM 6457 C C . PRO B 1 11 ? 61.981 26.046 -40.546 1.00 10.48 30 PRO B C 1
ATOM 6458 O O . PRO B 1 11 ? 60.890 26.582 -40.426 1.00 9.96 30 PRO B O 1
ATOM 6462 N N . SER B 1 12 ? 62.581 25.375 -39.539 1.00 10.44 31 SER B N 1
ATOM 6463 C CA . SER B 1 12 ? 62.002 25.485 -38.178 1.00 9.41 31 SER B CA 1
ATOM 6464 C C . SER B 1 12 ? 62.238 26.895 -37.613 1.00 8.81 31 SER B C 1
ATOM 6465 O O . SER B 1 12 ? 63.421 27.321 -37.461 1.00 10.00 31 SER B O 1
ATOM 6468 N N . PRO B 1 13 ? 61.163 27.640 -37.244 1.00 8.72 32 PRO B N 1
ATOM 6469 C CA . PRO B 1 13 ? 61.289 29.015 -36.881 1.00 9.28 32 PRO B CA 1
ATOM 6470 C C . PRO B 1 13 ? 62.261 29.154 -35.688 1.00 10.25 32 PRO B C 1
ATOM 6471 O O . PRO B 1 13 ? 62.142 28.388 -34.733 1.00 10.05 32 PRO B O 1
ATOM 6475 N N . TRP B 1 14 ? 63.130 30.151 -35.712 1.00 9.10 33 TRP B N 1
ATOM 6476 C CA . TRP B 1 14 ? 63.954 30.439 -34.550 1.00 9.04 33 TRP B CA 1
ATOM 6477 C C . TRP B 1 14 ? 63.298 31.452 -33.603 1.00 9.15 33 TRP B C 1
ATOM 6478 O O . TRP B 1 14 ? 62.555 32.312 -34.030 1.00 8.85 33 TRP B O 1
ATOM 6489 N N . ALA B 1 15 ? 63.611 31.349 -32.325 1.00 8.92 34 ALA B N 1
ATOM 6490 C CA . ALA B 1 15 ? 63.048 32.252 -31.307 1.00 9.38 34 ALA B CA 1
ATOM 6491 C C . ALA B 1 15 ? 63.414 33.701 -31.611 1.00 10.88 34 ALA B C 1
ATOM 6492 O O . ALA B 1 15 ? 64.444 34.025 -32.248 1.00 11.38 34 ALA B O 1
ATOM 6494 N N . ASN B 1 16 ? 62.552 34.587 -31.154 1.00 10.88 35 ASN B N 1
ATOM 6495 C CA . ASN B 1 16 ? 62.974 36.021 -31.374 1.00 13.16 35 ASN B CA 1
ATOM 6496 C C . ASN B 1 16 ? 62.676 36.978 -30.228 1.00 14.01 35 ASN B C 1
ATOM 6497 O O . ASN B 1 16 ? 62.569 38.180 -30.505 1.00 16.39 35 ASN B O 1
ATOM 6502 N N . GLY B 1 17 ? 62.570 36.508 -28.978 1.00 13.55 36 GLY B N 1
ATOM 6503 C CA . GLY B 1 17 ? 62.270 37.398 -27.804 1.00 18.80 36 GLY B CA 1
ATOM 6504 C C . GLY B 1 17 ? 60.848 38.024 -27.924 1.00 18.78 36 GLY B C 1
ATOM 6505 O O . GLY B 1 17 ? 60.524 39.045 -27.326 1.00 23.97 36 GLY B O 1
ATOM 6506 N N . GLN B 1 18 ? 59.944 37.356 -28.620 1.00 20.47 37 GLN B N 1
ATOM 6507 C CA . GLN B 1 18 ? 58.573 37.887 -28.800 1.00 20.19 37 GLN B CA 1
ATOM 6508 C C . GLN B 1 18 ? 57.923 38.336 -27.438 1.00 20.71 37 GLN B C 1
ATOM 6509 O O . GLN B 1 18 ? 58.013 37.576 -26.502 1.00 18.51 37 GLN B O 1
ATOM 6515 N N . GLY B 1 19 ? 57.091 39.400 -27.426 1.00 19.39 38 GLY B N 1
ATOM 6516 C CA . GLY B 1 19 ? 56.247 39.740 -26.215 1.00 17.85 38 GLY B CA 1
ATOM 6517 C C . GLY B 1 19 ? 56.945 39.627 -24.832 1.00 16.14 38 GLY B C 1
ATOM 6518 O O . GLY B 1 19 ? 58.004 40.205 -24.578 1.00 16.26 38 GLY B O 1
ATOM 6519 N N . GLU B 1 20 ? 56.336 38.826 -23.990 1.00 19.12 39 GLU B N 1
ATOM 6520 C CA . GLU B 1 20 ? 56.819 38.716 -22.653 1.00 17.63 39 GLU B CA 1
ATOM 6521 C C . GLU B 1 20 ? 58.148 37.872 -22.589 1.00 14.99 39 GLU B C 1
ATOM 6522 O O . GLU B 1 20 ? 58.661 37.610 -21.494 1.00 14.97 39 GLU B O 1
ATOM 6528 N N . TRP B 1 21 ? 58.669 37.421 -23.746 1.00 13.15 40 TRP B N 1
ATOM 6529 C CA . TRP B 1 21 ? 59.890 36.586 -23.709 1.00 11.06 40 TRP B CA 1
ATOM 6530 C C . TRP B 1 21 ? 61.169 37.418 -23.882 1.00 12.03 40 TRP B C 1
ATOM 6531 O O . TRP B 1 21 ? 62.267 36.873 -23.831 1.00 12.13 40 TRP B O 1
ATOM 6542 N N . ALA B 1 22 ? 61.040 38.747 -24.025 1.00 13.01 41 ALA B N 1
ATOM 6543 C CA . ALA B 1 22 ? 62.175 39.576 -24.461 1.00 15.30 41 ALA B CA 1
ATOM 6544 C C . ALA B 1 22 ? 63.385 39.397 -23.483 1.00 13.79 41 ALA B C 1
ATOM 6545 O O . ALA B 1 22 ? 64.520 39.053 -23.894 1.00 14.10 41 ALA B O 1
ATOM 6547 N N . GLU B 1 23 ? 63.107 39.543 -22.192 1.00 12.12 42 GLU B N 1
ATOM 6548 C CA . GLU B 1 23 ? 64.185 39.456 -21.188 1.00 12.89 42 GLU B CA 1
ATOM 6549 C C . GLU B 1 23 ? 64.793 38.061 -21.052 1.00 11.87 42 GLU B C 1
ATOM 6550 O O . GLU B 1 23 ? 66.006 37.906 -21.037 1.00 10.47 42 GLU B O 1
ATOM 6556 N N . ALA B 1 24 ? 63.921 37.027 -21.001 1.00 10.37 43 ALA B N 1
ATOM 6557 C CA . ALA B 1 24 ? 64.381 35.646 -20.874 1.00 10.46 43 ALA B CA 1
ATOM 6558 C C . ALA B 1 24 ? 65.212 35.244 -22.128 1.00 9.71 43 ALA B C 1
ATOM 6559 O O . ALA B 1 24 ? 66.279 34.566 -22.008 1.00 9.44 43 ALA B O 1
ATOM 6561 N N . TYR B 1 25 ? 64.779 35.742 -23.283 1.00 10.15 44 TYR B N 1
ATOM 6562 C CA . TYR B 1 25 ? 65.503 35.465 -24.510 1.00 9.71 44 TYR B CA 1
ATOM 6563 C C . TYR B 1 25 ? 66.876 36.132 -24.473 1.00 10.72 44 TYR B C 1
ATOM 6564 O O . TYR B 1 25 ? 67.897 35.521 -24.828 1.00 9.65 44 TYR B O 1
ATOM 6573 N N . GLN B 1 26 ? 66.972 37.403 -24.136 1.00 12.34 45 GLN B N 1
ATOM 6574 C CA . GLN B 1 26 ? 68.334 38.022 -24.076 1.00 15.77 45 GLN B CA 1
ATOM 6575 C C . GLN B 1 26 ? 69.248 37.265 -23.129 1.00 14.29 45 GLN B C 1
ATOM 6576 O O . GLN B 1 26 ? 70.417 37.095 -23.409 1.00 12.58 45 GLN B O 1
ATOM 6582 N N . ARG B 1 27 ? 68.719 36.915 -21.940 1.00 12.74 46 ARG B N 1
ATOM 6583 C CA . ARG B 1 27 ? 69.548 36.126 -21.035 1.00 12.35 46 ARG B CA 1
ATOM 6584 C C . ARG B 1 27 ? 69.970 34.786 -21.614 1.00 11.49 46 ARG B C 1
ATOM 6585 O O . ARG B 1 27 ? 71.121 34.328 -21.383 1.00 9.22 46 ARG B O 1
ATOM 6593 N N . ALA B 1 28 ? 69.030 34.100 -22.291 1.00 8.95 47 ALA B N 1
ATOM 6594 C CA . ALA B 1 28 ? 69.350 32.797 -22.874 1.00 8.14 47 ALA B CA 1
ATOM 6595 C C . ALA B 1 28 ? 70.445 32.980 -23.979 1.00 9.26 47 ALA B C 1
ATOM 6596 O O . ALA B 1 28 ? 71.412 32.216 -24.030 1.00 8.20 47 ALA B O 1
ATOM 6598 N N . VAL B 1 29 ? 70.285 34.028 -24.809 1.00 10.18 48 VAL B N 1
ATOM 6599 C CA . VAL B 1 29 ? 71.353 34.213 -25.894 1.00 11.05 48 VAL B CA 1
ATOM 6600 C C . VAL B 1 29 ? 72.704 34.494 -25.276 1.00 11.07 48 VAL B C 1
ATOM 6601 O O . VAL B 1 29 ? 73.734 33.940 -25.703 1.00 12.55 48 VAL B O 1
ATOM 6605 N N . ALA B 1 30 ? 72.739 35.276 -24.184 1.00 12.52 49 ALA B N 1
ATOM 6606 C CA . ALA B 1 30 ? 74.017 35.573 -23.489 1.00 13.20 49 ALA B CA 1
ATOM 6607 C C . ALA B 1 30 ? 74.717 34.354 -22.932 1.00 13.86 49 ALA B C 1
ATOM 6608 O O . ALA B 1 30 ? 75.920 34.196 -23.121 1.00 14.04 49 ALA B O 1
ATOM 6610 N N . ILE B 1 31 ? 73.971 33.414 -22.351 1.00 10.93 50 ILE B N 1
ATOM 6611 C CA . ILE B 1 31 ? 74.585 32.202 -21.827 1.00 9.66 50 ILE B CA 1
ATOM 6612 C C . ILE B 1 31 ? 74.900 31.166 -22.919 1.00 9.81 50 ILE B C 1
ATOM 6613 O O . ILE B 1 31 ? 75.997 30.546 -22.872 1.00 9.74 50 ILE B O 1
ATOM 6618 N N . VAL B 1 32 ? 73.965 30.943 -23.863 1.00 8.47 51 VAL B N 1
ATOM 6619 C CA . VAL B 1 32 ? 74.214 29.932 -24.882 1.00 8.77 51 VAL B CA 1
ATOM 6620 C C . VAL B 1 32 ? 75.424 30.382 -25.715 1.00 9.28 51 VAL B C 1
ATOM 6621 O O . VAL B 1 32 ? 76.132 29.522 -26.241 1.00 9.57 51 VAL B O 1
ATOM 6625 N N . SER B 1 33 ? 75.593 31.710 -25.856 1.00 10.21 52 SER B N 1
ATOM 6626 C CA . SER B 1 33 ? 76.764 32.197 -26.650 1.00 12.46 52 SER B CA 1
ATOM 6627 C C . SER B 1 33 ? 78.074 31.808 -26.022 1.00 14.95 52 SER B C 1
ATOM 6628 O O . SER B 1 33 ? 79.127 31.834 -26.753 1.00 13.26 52 SER B O 1
ATOM 6631 N N . GLN B 1 34 ? 78.092 31.435 -24.737 1.00 13.00 53 GLN B N 1
ATOM 6632 C CA . GLN B 1 34 ? 79.316 31.015 -24.090 1.00 13.92 53 GLN B CA 1
ATOM 6633 C C . GLN B 1 34 ? 79.507 29.499 -24.212 1.00 13.62 53 GLN B C 1
ATOM 6634 O O . GLN B 1 34 ? 80.522 28.996 -23.756 1.00 13.89 53 GLN B O 1
ATOM 6640 N N . MET B 1 35 ? 78.508 28.722 -24.703 1.00 12.67 54 MET B N 1
ATOM 6641 C CA . MET B 1 35 ? 78.577 27.282 -24.659 1.00 11.16 54 MET B CA 1
ATOM 6642 C C . MET B 1 35 ? 79.315 26.659 -25.832 1.00 10.25 54 MET B C 1
ATOM 6643 O O . MET B 1 35 ? 79.268 27.186 -26.979 1.00 12.36 54 MET B O 1
ATOM 6648 N N . THR B 1 36 ? 79.953 25.543 -25.522 1.00 12.62 55 THR B N 1
ATOM 6649 C CA . THR B 1 36 ? 80.573 24.700 -26.592 1.00 12.26 55 THR B CA 1
ATOM 6650 C C . THR B 1 36 ? 79.487 23.823 -27.187 1.00 13.36 55 THR B C 1
ATOM 6651 O O . THR B 1 36 ? 78.334 23.765 -26.648 1.00 11.42 55 THR B O 1
ATOM 6655 N N . LEU B 1 37 ? 79.780 23.185 -28.333 1.00 11.06 56 LEU B N 1
ATOM 6656 C CA . LEU B 1 37 ? 78.653 22.456 -28.970 1.00 10.27 56 LEU B CA 1
ATOM 6657 C C . LEU B 1 37 ? 78.167 21.257 -28.086 1.00 10.20 56 LEU B C 1
ATOM 6658 O O . LEU B 1 37 ? 76.946 20.967 -27.993 1.00 9.91 56 LEU B O 1
ATOM 6663 N N . ASP B 1 38 ? 79.086 20.576 -27.424 1.00 8.91 57 ASP B N 1
ATOM 6664 C CA . ASP B 1 38 ? 78.665 19.436 -26.595 1.00 10.52 57 ASP B CA 1
ATOM 6665 C C . ASP B 1 38 ? 77.835 19.935 -25.399 1.00 9.90 57 ASP B C 1
ATOM 6666 O O . ASP B 1 38 ? 77.032 19.170 -24.861 1.00 10.70 57 ASP B O 1
ATOM 6671 N N . GLU B 1 39 ? 78.076 21.150 -24.898 1.00 8.68 58 GLU B N 1
ATOM 6672 C CA . GLU B 1 39 ? 77.249 21.681 -23.789 1.00 8.43 58 GLU B CA 1
ATOM 6673 C C . GLU B 1 39 ? 75.818 21.954 -24.294 1.00 10.18 58 GLU B C 1
ATOM 6674 O O . GLU B 1 39 ? 74.826 21.672 -23.633 1.00 8.33 58 GLU B O 1
ATOM 6680 N N . LYS B 1 40 ? 75.706 22.604 -25.443 1.00 8.90 59 LYS B N 1
ATOM 6681 C CA . LYS B 1 40 ? 74.375 22.814 -26.062 1.00 9.35 59 LYS B CA 1
ATOM 6682 C C . LYS B 1 40 ? 73.677 21.485 -26.240 1.00 9.37 59 LYS B C 1
ATOM 6683 O O . LYS B 1 40 ? 72.480 21.335 -25.904 1.00 10.02 59 LYS B O 1
ATOM 6689 N N . VAL B 1 41 ? 74.380 20.461 -26.776 1.00 7.93 60 VAL B N 1
ATOM 6690 C CA . VAL B 1 41 ? 73.691 19.180 -26.970 1.00 7.98 60 VAL B CA 1
ATOM 6691 C C . VAL B 1 41 ? 73.235 18.575 -25.631 1.00 7.60 60 VAL B C 1
ATOM 6692 O O . VAL B 1 41 ? 72.126 17.968 -25.583 1.00 8.55 60 VAL B O 1
ATOM 6696 N N . ASN B 1 42 ? 74.039 18.740 -24.552 1.00 8.69 61 ASN B N 1
ATOM 6697 C CA . ASN B 1 42 ? 73.596 18.255 -23.197 1.00 8.19 61 ASN B CA 1
ATOM 6698 C C . ASN B 1 42 ? 72.252 18.868 -22.814 1.00 8.42 61 ASN B C 1
ATOM 6699 O O . ASN B 1 42 ? 71.455 18.134 -22.210 1.00 8.62 61 ASN B O 1
ATOM 6704 N N . LEU B 1 43 ? 72.032 20.136 -23.158 1.00 7.41 62 LEU B N 1
ATOM 6705 C CA . LEU B 1 43 ? 70.700 20.735 -22.762 1.00 7.60 62 LEU B CA 1
ATOM 6706 C C . LEU B 1 43 ? 69.532 20.056 -23.525 1.00 7.45 62 LEU B C 1
ATOM 6707 O O . LEU B 1 43 ? 68.394 20.004 -22.997 1.00 7.25 62 LEU B O 1
ATOM 6712 N N . THR B 1 44 ? 69.787 19.440 -24.686 1.00 6.75 63 THR B N 1
ATOM 6713 C CA . THR B 1 44 ? 68.706 18.983 -25.557 1.00 7.41 63 THR B CA 1
ATOM 6714 C C . THR B 1 44 ? 68.397 17.541 -25.325 1.00 7.09 63 THR B C 1
ATOM 6715 O O . THR B 1 44 ? 67.372 17.057 -25.865 1.00 7.58 63 THR B O 1
ATOM 6719 N N . THR B 1 45 ? 69.266 16.761 -24.602 1.00 7.63 64 THR B N 1
ATOM 6720 C CA . THR B 1 45 ? 69.088 15.280 -24.620 1.00 7.21 64 THR B CA 1
ATOM 6721 C C . THR B 1 45 ? 69.087 14.745 -23.171 1.00 7.52 64 THR B C 1
ATOM 6722 O O . THR B 1 45 ? 70.006 15.039 -22.395 1.00 7.30 64 THR B O 1
ATOM 6726 N N . GLY B 1 46 ? 68.029 14.039 -22.823 1.00 8.42 65 GLY B N 1
ATOM 6727 C CA . GLY B 1 46 ? 67.935 13.380 -21.526 1.00 7.54 65 GLY B CA 1
ATOM 6728 C C . GLY B 1 46 ? 69.092 12.380 -21.356 1.00 8.37 65 GLY B C 1
ATOM 6729 O O . GLY B 1 46 ? 69.727 11.909 -22.375 1.00 9.04 65 GLY B O 1
ATOM 6730 N N . THR B 1 47 ? 69.386 12.005 -20.099 1.00 8.40 66 THR B N 1
ATOM 6731 C CA . THR B 1 47 ? 70.600 11.154 -19.888 1.00 8.10 66 THR B CA 1
ATOM 6732 C C . THR B 1 47 ? 70.292 9.672 -19.875 1.00 9.42 66 THR B C 1
ATOM 6733 O O . THR B 1 47 ? 71.193 8.871 -19.640 1.00 8.57 66 THR B O 1
ATOM 6737 N N . GLY B 1 48 ? 69.042 9.278 -20.135 1.00 9.20 67 GLY B N 1
ATOM 6738 C CA . GLY B 1 48 ? 68.724 7.844 -20.268 1.00 9.19 67 GLY B CA 1
ATOM 6739 C C . GLY B 1 48 ? 67.729 7.400 -19.216 1.00 7.99 67 GLY B C 1
ATOM 6740 O O . GLY B 1 48 ? 67.671 8.019 -18.113 1.00 8.74 67 GLY B O 1
ATOM 6741 N N . TRP B 1 49 ? 66.885 6.410 -19.560 1.00 7.36 68 TRP B N 1
ATOM 6742 C CA . TRP B 1 49 ? 65.806 6.019 -18.630 1.00 7.60 68 TRP B CA 1
ATOM 6743 C C . TRP B 1 49 ? 66.322 5.527 -17.274 1.00 8.23 68 TRP B C 1
ATOM 6744 O O . TRP B 1 49 ? 67.091 4.584 -17.172 1.00 8.22 68 TRP B O 1
ATOM 6755 N N . GLU B 1 50 ? 65.863 6.188 -16.220 1.00 8.17 69 GLU B N 1
ATOM 6756 C CA . GLU B 1 50 ? 66.232 5.832 -14.860 1.00 8.79 69 GLU B CA 1
ATOM 6757 C C . GLU B 1 50 ? 67.712 5.983 -14.541 1.00 8.76 69 GLU B C 1
ATOM 6758 O O . GLU B 1 50 ? 68.213 5.342 -13.585 1.00 8.58 69 GLU B O 1
ATOM 6764 N N . LEU B 1 51 ? 68.420 6.889 -15.241 1.00 7.58 70 LEU B N 1
ATOM 6765 C CA . LEU B 1 51 ? 69.840 6.972 -14.960 1.00 7.37 70 LEU B CA 1
ATOM 6766 C C . LEU B 1 51 ? 70.091 7.971 -13.814 1.00 8.31 70 LEU B C 1
ATOM 6767 O O . LEU B 1 51 ? 71.136 7.902 -13.118 1.00 8.14 70 LEU B O 1
ATOM 6772 N N . GLU B 1 52 ? 69.138 8.947 -13.649 1.00 7.21 71 GLU B N 1
ATOM 6773 C CA . GLU B 1 52 ? 69.355 9.940 -12.554 1.00 6.97 71 GLU B CA 1
ATOM 6774 C C . GLU B 1 52 ? 68.146 9.959 -11.634 1.00 6.90 71 GLU B C 1
ATOM 6775 O O . GLU B 1 52 ? 67.773 8.895 -11.201 1.00 8.09 71 GLU B O 1
ATOM 6781 N N . LYS B 1 53 ? 67.612 11.136 -11.309 1.00 6.50 72 LYS B N 1
ATOM 6782 C CA . LYS B 1 53 ? 66.533 11.121 -10.265 1.00 5.99 72 LYS B CA 1
ATOM 6783 C C . LYS B 1 53 ? 65.160 11.245 -10.875 1.00 6.18 72 LYS B C 1
ATOM 6784 O O . LYS B 1 53 ? 64.191 10.598 -10.361 1.00 6.86 72 LYS B O 1
ATOM 6790 N N . CYS B 1 54 ? 65.034 12.105 -11.875 1.00 6.14 73 CYS B N 1
ATOM 6791 C CA . CYS B 1 54 ? 63.669 12.464 -12.353 1.00 5.78 73 CYS B CA 1
ATOM 6792 C C . CYS B 1 54 ? 63.251 11.649 -13.516 1.00 6.06 73 CYS B C 1
ATOM 6793 O O . CYS B 1 54 ? 64.117 11.060 -14.203 1.00 6.59 73 CYS B O 1
ATOM 6796 N N . VAL B 1 55 ? 61.935 11.600 -13.804 1.00 6.04 74 VAL B N 1
ATOM 6797 C CA . VAL B 1 55 ? 61.487 10.665 -14.878 1.00 6.42 74 VAL B CA 1
ATOM 6798 C C . VAL B 1 55 ? 62.125 11.172 -16.220 1.00 6.65 74 VAL B C 1
ATOM 6799 O O . VAL B 1 55 ? 62.333 10.334 -17.083 1.00 7.92 74 VAL B O 1
ATOM 6803 N N . GLY B 1 56 ? 62.362 12.480 -16.357 1.00 6.78 75 GLY B N 1
ATOM 6804 C CA . GLY B 1 56 ? 63.200 12.977 -17.431 1.00 5.97 75 GLY B CA 1
ATOM 6805 C C . GLY B 1 56 ? 64.337 13.766 -16.776 1.00 6.57 75 GLY B C 1
ATOM 6806 O O . GLY B 1 56 ? 64.082 14.563 -15.841 1.00 6.14 75 GLY B O 1
ATOM 6807 N N . GLN B 1 57 ? 65.592 13.664 -17.325 1.00 6.66 76 GLN B N 1
ATOM 6808 C CA . GLN B 1 57 ? 66.577 14.588 -16.678 1.00 5.98 76 GLN B CA 1
ATOM 6809 C C . GLN B 1 57 ? 67.689 14.823 -17.741 1.00 6.82 76 GLN B C 1
ATOM 6810 O O . GLN B 1 57 ? 68.139 13.832 -18.354 1.00 6.98 76 GLN B O 1
ATOM 6816 N N . THR B 1 58 ? 68.138 16.077 -17.912 1.00 7.61 77 THR B N 1
ATOM 6817 C CA . THR B 1 58 ? 69.246 16.338 -18.838 1.00 8.44 77 THR B CA 1
ATOM 6818 C C . THR B 1 58 ? 70.493 16.527 -17.977 1.00 8.20 77 THR B C 1
ATOM 6819 O O . THR B 1 58 ? 70.432 16.659 -16.754 1.00 9.06 77 THR B O 1
ATOM 6823 N N . GLY B 1 59 ? 71.660 16.555 -18.640 1.00 8.39 78 GLY B N 1
ATOM 6824 C CA . GLY B 1 59 ? 72.897 16.567 -17.790 1.00 8.27 78 GLY B CA 1
ATOM 6825 C C . GLY B 1 59 ? 73.361 17.938 -17.464 1.00 9.31 78 GLY B C 1
ATOM 6826 O O . GLY B 1 59 ? 74.220 18.112 -16.629 1.00 10.25 78 GLY B O 1
ATOM 6827 N N . GLY B 1 60 ? 72.758 18.951 -18.096 1.00 8.56 79 GLY B N 1
ATOM 6828 C CA . GLY B 1 60 ? 73.043 20.365 -17.681 1.00 9.27 79 GLY B CA 1
ATOM 6829 C C . GLY B 1 60 ? 74.396 20.815 -18.297 1.00 9.43 79 GLY B C 1
ATOM 6830 O O . GLY B 1 60 ? 74.946 20.111 -19.189 1.00 10.05 79 GLY B O 1
ATOM 6831 N N . VAL B 1 61 ? 74.901 21.943 -17.814 1.00 10.06 80 VAL B N 1
ATOM 6832 C CA . VAL B 1 61 ? 76.157 22.473 -18.364 1.00 8.94 80 VAL B CA 1
ATOM 6833 C C . VAL B 1 61 ? 76.991 22.886 -17.148 1.00 8.96 80 VAL B C 1
ATOM 6834 O O . VAL B 1 61 ? 76.914 24.055 -16.673 1.00 8.73 80 VAL B O 1
ATOM 6838 N N . PRO B 1 62 ? 77.675 21.903 -16.589 1.00 9.70 81 PRO B N 1
ATOM 6839 C CA . PRO B 1 62 ? 78.272 22.213 -15.265 1.00 11.68 81 PRO B CA 1
ATOM 6840 C C . PRO B 1 62 ? 79.312 23.366 -15.270 1.00 13.74 81 PRO B C 1
ATOM 6841 O O . PRO B 1 62 ? 79.446 24.057 -14.273 1.00 13.12 81 PRO B O 1
ATOM 6845 N N . ARG B 1 63 ? 79.975 23.576 -16.404 1.00 13.60 82 ARG B N 1
ATOM 6846 C CA . ARG B 1 63 ? 81.054 24.620 -16.493 1.00 13.09 82 ARG B CA 1
ATOM 6847 C C . ARG B 1 63 ? 80.414 25.936 -16.303 1.00 14.93 82 ARG B C 1
ATOM 6848 O O . ARG B 1 63 ? 81.049 26.901 -15.780 1.00 12.58 82 ARG B O 1
ATOM 6856 N N . LEU B 1 64 ? 79.125 26.067 -16.731 1.00 12.01 83 LEU B N 1
ATOM 6857 C CA . LEU B 1 64 ? 78.468 27.361 -16.588 1.00 12.34 83 LEU B CA 1
ATOM 6858 C C . LEU B 1 64 ? 77.411 27.363 -15.414 1.00 11.33 83 LEU B C 1
ATOM 6859 O O . LEU B 1 64 ? 76.585 28.246 -15.373 1.00 13.08 83 LEU B O 1
ATOM 6864 N N . ASN B 1 65 ? 77.623 26.463 -14.465 1.00 11.19 84 ASN B N 1
ATOM 6865 C CA . ASN B 1 65 ? 76.775 26.336 -13.274 1.00 12.51 84 ASN B CA 1
ATOM 6866 C C . ASN B 1 65 ? 75.278 26.135 -13.646 1.00 10.54 84 ASN B C 1
ATOM 6867 O O . ASN B 1 65 ? 74.412 26.727 -12.998 1.00 11.02 84 ASN B O 1
ATOM 6872 N N . ILE B 1 66 ? 74.981 25.439 -14.711 1.00 9.78 85 ILE B N 1
ATOM 6873 C CA . ILE B 1 66 ? 73.533 25.152 -15.059 1.00 9.18 85 ILE B CA 1
ATOM 6874 C C . ILE B 1 66 ? 73.358 23.701 -14.651 1.00 9.82 85 ILE B C 1
ATOM 6875 O O . ILE B 1 66 ? 73.921 22.758 -15.259 1.00 9.10 85 ILE B O 1
ATOM 6880 N N . GLY B 1 67 ? 72.550 23.478 -13.626 1.00 9.75 86 GLY B N 1
ATOM 6881 C CA . GLY B 1 67 ? 72.309 22.110 -13.150 1.00 8.12 86 GLY B CA 1
ATOM 6882 C C . GLY B 1 67 ? 71.442 21.375 -14.197 1.00 7.90 86 GLY B C 1
ATOM 6883 O O . GLY B 1 67 ? 70.676 22.015 -14.992 1.00 8.18 86 GLY B O 1
ATOM 6884 N N . GLY B 1 68 ? 71.643 20.084 -14.287 1.00 8.15 87 GLY B N 1
ATOM 6885 C CA . GLY B 1 68 ? 70.774 19.223 -15.174 1.00 7.29 87 GLY B CA 1
ATOM 6886 C C . GLY B 1 68 ? 69.308 19.585 -14.938 1.00 7.55 87 GLY B C 1
ATOM 6887 O O . GLY B 1 68 ? 68.854 19.768 -13.755 1.00 7.53 87 GLY B O 1
ATOM 6888 N N . MET B 1 69 ? 68.513 19.602 -16.028 1.00 7.07 88 MET B N 1
ATOM 6889 C CA . MET B 1 69 ? 67.062 19.926 -15.807 1.00 6.60 88 MET B CA 1
ATOM 6890 C C . MET B 1 69 ? 66.292 18.688 -15.467 1.00 6.98 88 MET B C 1
ATOM 6891 O O . MET B 1 69 ? 66.405 17.618 -16.123 1.00 7.66 88 MET B O 1
ATOM 6896 N N . CYS B 1 70 ? 65.564 18.810 -14.338 1.00 6.32 89 CYS B N 1
ATOM 6897 C CA . CYS B 1 70 ? 64.762 17.646 -13.822 1.00 7.06 89 CYS B CA 1
ATOM 6898 C C . CYS B 1 70 ? 63.297 17.893 -14.287 1.00 6.98 89 CYS B C 1
ATOM 6899 O O . CYS B 1 70 ? 62.709 18.975 -13.939 1.00 7.60 89 CYS B O 1
ATOM 6902 N N . LEU B 1 71 ? 62.763 16.888 -15.009 1.00 7.00 90 LEU B N 1
ATOM 6903 C CA . LEU B 1 71 ? 61.406 17.000 -15.607 1.00 7.42 90 LEU B CA 1
ATOM 6904 C C . LEU B 1 71 ? 60.568 15.892 -14.909 1.00 7.00 90 LEU B C 1
ATOM 6905 O O . LEU B 1 71 ? 61.019 14.743 -14.867 1.00 6.74 90 LEU B O 1
ATOM 6910 N N . GLN B 1 72 ? 59.398 16.243 -14.295 1.00 5.81 91 GLN B N 1
ATOM 6911 C CA . GLN B 1 72 ? 58.700 15.231 -13.518 1.00 5.68 91 GLN B CA 1
ATOM 6912 C C . GLN B 1 72 ? 57.177 15.313 -13.844 1.00 5.60 91 GLN B C 1
ATOM 6913 O O . GLN B 1 72 ? 56.612 16.437 -13.861 1.00 5.30 91 GLN B O 1
ATOM 6919 N N . ASP B 1 73 ? 56.559 14.125 -13.975 1.00 5.55 92 ASP B N 1
ATOM 6920 C CA . ASP B 1 73 ? 55.086 14.068 -13.918 1.00 6.57 92 ASP B CA 1
ATOM 6921 C C . ASP B 1 73 ? 54.594 14.421 -12.528 1.00 5.38 92 ASP B C 1
ATOM 6922 O O . ASP B 1 73 ? 55.429 14.492 -11.614 1.00 5.91 92 ASP B O 1
ATOM 6927 N N . SER B 1 74 ? 53.334 14.742 -12.288 1.00 4.95 93 SER B N 1
ATOM 6928 C CA . SER B 1 74 ? 52.206 14.603 -13.298 1.00 4.81 93 SER B CA 1
ATOM 6929 C C . SER B 1 74 ? 51.458 15.878 -13.321 1.00 4.76 93 SER B C 1
ATOM 6930 O O . SER B 1 74 ? 51.705 16.796 -12.525 1.00 4.58 93 SER B O 1
ATOM 6933 N N . PRO B 1 75 ? 50.430 15.967 -14.183 1.00 4.85 94 PRO B N 1
ATOM 6934 C CA . PRO B 1 75 ? 49.595 17.180 -14.174 1.00 5.82 94 PRO B CA 1
ATOM 6935 C C . PRO B 1 75 ? 48.731 17.348 -12.912 1.00 5.68 94 PRO B C 1
ATOM 6936 O O . PRO B 1 75 ? 48.037 18.411 -12.842 1.00 7.55 94 PRO B O 1
ATOM 6940 N N . LEU B 1 76 ? 48.719 16.398 -11.952 1.00 5.10 95 LEU B N 1
ATOM 6941 C CA . LEU B 1 76 ? 47.889 16.582 -10.741 1.00 4.79 95 LEU B CA 1
ATOM 6942 C C . LEU B 1 76 ? 48.695 16.399 -9.444 1.00 5.15 95 LEU B C 1
ATOM 6943 O O . LEU B 1 76 ? 48.136 16.231 -8.379 1.00 5.16 95 LEU B O 1
ATOM 6948 N N . GLY B 1 77 ? 50.044 16.337 -9.556 1.00 5.10 96 GLY B N 1
ATOM 6949 C CA . GLY B 1 77 ? 50.870 16.248 -8.342 1.00 5.80 96 GLY B CA 1
ATOM 6950 C C . GLY B 1 77 ? 52.133 15.512 -8.732 1.00 5.71 96 GLY B C 1
ATOM 6951 O O . GLY B 1 77 ? 52.214 14.859 -9.802 1.00 5.78 96 GLY B O 1
ATOM 6952 N N . ILE B 1 78 ? 53.139 15.610 -7.839 1.00 6.41 97 ILE B N 1
ATOM 6953 C CA . ILE B 1 78 ? 54.454 15.050 -8.209 1.00 5.36 97 ILE B CA 1
ATOM 6954 C C . ILE B 1 78 ? 54.337 13.521 -8.245 1.00 5.51 97 ILE B C 1
ATOM 6955 O O . ILE B 1 78 ? 53.870 12.858 -7.248 1.00 4.95 97 ILE B O 1
ATOM 6960 N N . ARG B 1 79 ? 54.857 12.900 -9.345 1.00 4.93 98 ARG B N 1
ATOM 6961 C CA . ARG B 1 79 ? 54.790 11.431 -9.471 1.00 4.86 98 ARG B CA 1
ATOM 6962 C C . ARG B 1 79 ? 56.020 10.823 -8.823 1.00 5.94 98 ARG B C 1
ATOM 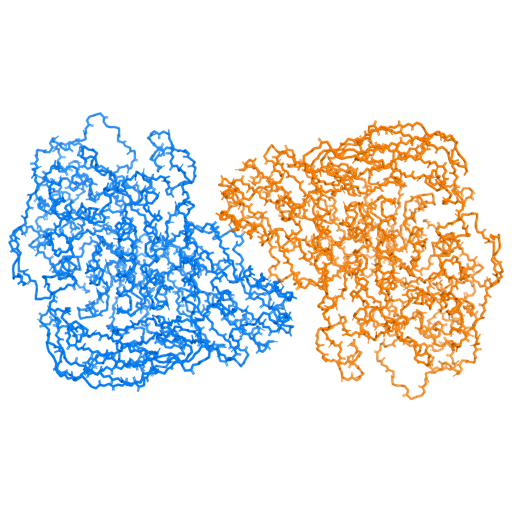6963 O O . ARG B 1 79 ? 57.083 11.452 -8.795 1.00 6.01 98 ARG B O 1
ATOM 6971 N N . ASP B 1 80 ? 55.855 9.574 -8.331 1.00 5.70 99 ASP B N 1
ATOM 6972 C CA . ASP B 1 80 ? 57.040 8.729 -7.935 1.00 6.19 99 ASP B CA 1
ATOM 6973 C C . ASP B 1 80 ? 57.873 9.383 -6.865 1.00 6.91 99 ASP B C 1
ATOM 6974 O O . ASP B 1 80 ? 59.087 9.260 -6.863 1.00 7.77 99 ASP B O 1
ATOM 6979 N N . SER B 1 81 ? 57.218 10.100 -5.957 1.00 5.97 100 SER B N 1
ATOM 6980 C CA . SER B 1 81 ? 57.921 10.815 -4.902 1.00 5.74 100 SER B CA 1
ATOM 6981 C C . SER B 1 81 ? 57.333 10.564 -3.494 1.00 5.72 100 SER B C 1
ATOM 6982 O O . SER B 1 81 ? 56.584 9.636 -3.339 1.00 6.39 100 SER B O 1
ATOM 6985 N N . ASP B 1 82 ? 57.741 11.361 -2.499 1.00 5.64 101 ASP B N 1
ATOM 6986 C CA . ASP B 1 82 ? 57.114 11.122 -1.201 1.00 5.71 101 ASP B CA 1
ATOM 6987 C C . ASP B 1 82 ? 56.792 12.459 -0.555 1.00 5.10 101 ASP B C 1
ATOM 6988 O O . ASP B 1 82 ? 57.312 13.544 -0.960 1.00 6.10 101 ASP B O 1
ATOM 6993 N N . TYR B 1 83 ? 55.879 12.406 0.398 1.00 5.34 102 TYR B N 1
ATOM 6994 C CA . TYR B 1 83 ? 55.495 13.582 1.200 1.00 5.38 102 TYR B CA 1
ATOM 6995 C C . TYR B 1 83 ? 55.037 14.750 0.297 1.00 5.84 102 TYR B C 1
ATOM 6996 O O . TYR B 1 83 ? 55.331 15.924 0.555 1.00 5.74 102 TYR B O 1
ATOM 7005 N N . ASN B 1 84 ? 54.302 14.376 -0.772 1.00 5.52 103 ASN B N 1
ATOM 7006 C CA . ASN B 1 84 ? 53.688 15.336 -1.650 1.00 5.46 103 ASN B CA 1
ATOM 7007 C C . ASN B 1 84 ? 52.172 15.229 -1.596 1.00 6.04 103 ASN B C 1
ATOM 7008 O O . ASN B 1 84 ? 51.630 14.254 -0.950 1.00 7.42 103 ASN B O 1
ATOM 7013 N N . SER B 1 85 ? 51.480 16.186 -2.231 1.00 5.89 104 SER B N 1
ATOM 7014 C CA . SER B 1 85 ? 50.017 16.075 -2.229 1.00 6.20 104 SER B CA 1
ATOM 7015 C C . SER B 1 85 ? 49.514 15.427 -3.521 1.00 6.52 104 SER B C 1
ATOM 7016 O O . SER B 1 85 ? 50.243 15.392 -4.529 1.00 7.73 104 SER B O 1
ATOM 7019 N N . ALA B 1 86 ? 48.223 15.011 -3.482 1.00 5.33 105 ALA B N 1
ATOM 7020 C CA . ALA B 1 86 ? 47.574 14.412 -4.650 1.00 5.13 105 ALA B CA 1
ATOM 7021 C C . ALA B 1 86 ? 46.388 15.261 -4.926 1.00 5.85 105 ALA B C 1
ATOM 7022 O O . ALA B 1 86 ? 45.411 15.227 -4.156 1.00 6.42 105 ALA B O 1
ATOM 7024 N N . PHE B 1 87 ? 46.464 16.068 -5.964 1.00 5.58 106 PHE B N 1
ATOM 7025 C CA . PHE B 1 87 ? 45.393 17.035 -6.275 1.00 5.34 106 PHE B CA 1
ATOM 7026 C C . PHE B 1 87 ? 44.276 16.360 -7.101 1.00 5.23 106 PHE B C 1
ATOM 7027 O O . PHE B 1 87 ? 44.498 15.306 -7.664 1.00 4.96 106 PHE B O 1
ATOM 7035 N N . PRO B 1 88 ? 43.094 17.018 -7.171 1.00 4.92 107 PRO B N 1
ATOM 7036 C CA . PRO B 1 88 ? 42.040 16.525 -8.089 1.00 5.07 107 PRO B CA 1
ATOM 7037 C C . PRO B 1 88 ? 42.542 16.554 -9.513 1.00 5.31 107 PRO B C 1
ATOM 7038 O O . PRO B 1 88 ? 43.382 17.370 -9.867 1.00 6.11 107 PRO B O 1
ATOM 7042 N N . ALA B 1 89 ? 41.981 15.655 -10.360 1.00 5.49 108 ALA B N 1
ATOM 7043 C CA . ALA B 1 89 ? 42.403 15.632 -11.746 1.00 4.97 108 ALA B CA 1
ATOM 7044 C C . ALA B 1 89 ? 41.952 16.911 -12.530 1.00 5.10 108 ALA B C 1
ATOM 7045 O O . ALA B 1 89 ? 41.119 17.747 -12.076 1.00 4.20 108 ALA B O 1
ATOM 7047 N N . GLY B 1 90 ? 42.561 17.078 -13.699 1.00 5.45 109 GLY B N 1
ATOM 7048 C CA . GLY B 1 90 ? 42.181 18.214 -14.543 1.00 5.28 109 GLY B CA 1
ATOM 7049 C C . GLY B 1 90 ? 40.703 18.252 -14.843 1.00 5.75 109 GLY B C 1
ATOM 7050 O O . GLY B 1 90 ? 40.115 19.318 -14.958 1.00 6.35 109 GLY B O 1
ATOM 7051 N N . VAL B 1 91 ? 40.063 17.097 -15.064 1.00 5.37 110 VAL B N 1
ATOM 7052 C CA . VAL B 1 91 ? 38.657 17.198 -15.401 1.00 5.36 110 VAL B CA 1
ATOM 7053 C C . VAL B 1 91 ? 37.849 17.800 -14.249 1.00 5.56 110 VAL B C 1
ATOM 7054 O O . VAL B 1 91 ? 36.813 18.455 -14.484 1.00 6.31 110 VAL B O 1
ATOM 7058 N N . ASN B 1 92 ? 38.300 17.596 -12.983 1.00 5.21 111 ASN B N 1
ATOM 7059 C CA . ASN B 1 92 ? 37.604 18.239 -11.875 1.00 4.95 111 ASN B CA 1
ATOM 7060 C C . ASN B 1 92 ? 37.833 19.764 -11.924 1.00 5.35 111 ASN B C 1
ATOM 7061 O O . ASN B 1 92 ? 36.911 20.539 -11.627 1.00 4.97 111 ASN B O 1
ATOM 7066 N N . VAL B 1 93 ? 39.040 20.203 -12.361 1.00 5.41 112 VAL B N 1
ATOM 7067 C CA . VAL B 1 93 ? 39.237 21.645 -12.531 1.00 5.23 112 VAL B CA 1
ATOM 7068 C C . VAL B 1 93 ? 38.230 22.115 -13.609 1.00 5.27 112 VAL B C 1
ATOM 7069 O O . VAL B 1 93 ? 37.606 23.166 -13.409 1.00 5.79 112 VAL B O 1
ATOM 7073 N N . ALA B 1 94 ? 38.081 21.390 -14.713 1.00 4.82 113 ALA B N 1
ATOM 7074 C CA . ALA B 1 94 ? 37.076 21.816 -15.728 1.00 5.56 113 ALA B CA 1
ATOM 7075 C C . ALA B 1 94 ? 35.670 21.950 -15.099 1.00 5.62 113 ALA B C 1
ATOM 7076 O O . ALA B 1 94 ? 34.899 22.937 -15.403 1.00 6.57 113 ALA B O 1
ATOM 7078 N N . ALA B 1 95 ? 35.305 20.985 -14.208 1.00 5.82 114 ALA B N 1
ATOM 7079 C CA . ALA B 1 95 ? 33.966 21.044 -13.576 1.00 5.61 114 ALA B CA 1
ATOM 7080 C C . ALA B 1 95 ? 33.812 22.264 -12.661 1.00 5.27 114 ALA B C 1
ATOM 7081 O O . ALA B 1 95 ? 32.643 22.624 -12.423 1.00 6.38 114 ALA B O 1
ATOM 7083 N N . THR B 1 96 ? 34.903 22.861 -12.109 1.00 5.37 115 THR B N 1
ATOM 7084 C CA . THR B 1 96 ? 34.680 24.027 -11.252 1.00 5.09 115 THR B CA 1
ATOM 7085 C C . THR B 1 96 ? 34.252 25.223 -12.090 1.00 5.56 115 THR B C 1
ATOM 7086 O O . THR B 1 96 ? 33.702 26.142 -11.526 1.00 6.18 115 THR B O 1
ATOM 7090 N N . TRP B 1 97 ? 34.608 25.221 -13.360 1.00 5.14 116 TRP B N 1
ATOM 7091 C CA . TRP B 1 97 ? 34.397 26.396 -14.193 1.00 5.84 116 TRP B CA 1
ATOM 7092 C C . TRP B 1 97 ? 34.986 27.659 -13.567 1.00 6.15 116 TRP B C 1
ATOM 7093 O O . TRP B 1 97 ? 34.441 28.750 -13.732 1.00 7.72 116 TRP B O 1
ATOM 7104 N N . ASP B 1 98 ? 36.118 27.489 -12.890 1.00 6.15 117 ASP B N 1
ATOM 7105 C CA . ASP B 1 98 ? 36.612 28.512 -11.939 1.00 6.99 117 ASP B CA 1
ATOM 7106 C C . ASP B 1 98 ? 38.081 28.774 -12.308 1.00 6.73 117 ASP B C 1
ATOM 7107 O O . ASP B 1 98 ? 39.001 28.047 -11.886 1.00 6.84 117 ASP B O 1
ATOM 7112 N N . LYS B 1 99 ? 38.278 29.901 -13.014 1.00 7.40 118 LYS B N 1
ATOM 7113 C CA . LYS B 1 99 ? 39.665 30.314 -13.409 1.00 7.24 118 LYS B CA 1
ATOM 7114 C C . LYS B 1 99 ? 40.559 30.497 -12.174 1.00 7.98 118 LYS B C 1
ATOM 7115 O O . LYS B 1 99 ? 41.767 30.211 -12.232 1.00 7.79 118 LYS B O 1
ATOM 7121 N N . ASN B 1 100 ? 40.024 31.052 -11.085 1.00 7.57 119 ASN B N 1
ATOM 7122 C CA . ASN B 1 100 ? 40.834 31.263 -9.960 1.00 10.18 119 ASN B CA 1
ATOM 7123 C C . ASN B 1 100 ? 41.317 29.957 -9.254 1.00 8.33 119 ASN B C 1
ATOM 7124 O O . ASN B 1 100 ? 42.486 29.854 -8.863 1.00 7.95 119 ASN B O 1
ATOM 7129 N N . LEU B 1 101 ? 40.407 28.959 -9.139 1.00 9.08 120 LEU B N 1
ATOM 7130 C CA . LEU B 1 101 ? 40.790 27.696 -8.589 1.00 8.32 120 LEU B CA 1
ATOM 7131 C C . LEU B 1 101 ? 41.816 27.028 -9.504 1.00 7.21 120 LEU B C 1
ATOM 7132 O O . LEU B 1 101 ? 42.720 26.367 -9.016 1.00 6.90 120 LEU B O 1
ATOM 7137 N N . ALA B 1 102 ? 41.639 27.154 -10.820 1.00 6.52 121 ALA B N 1
ATOM 7138 C CA . ALA B 1 102 ? 42.590 26.542 -11.741 1.00 6.31 121 ALA B CA 1
ATOM 7139 C C . ALA B 1 102 ? 44.007 27.150 -11.414 1.00 6.78 121 ALA B C 1
ATOM 7140 O O . ALA B 1 102 ? 45.027 26.402 -11.302 1.00 5.76 121 ALA B O 1
ATOM 7142 N N . TYR B 1 103 ? 44.018 28.449 -11.226 1.00 5.64 122 TYR B N 1
ATOM 7143 C CA . TYR B 1 103 ? 45.281 29.137 -10.992 1.00 6.10 122 TYR B CA 1
ATOM 7144 C C . TYR B 1 103 ? 45.874 28.653 -9.660 1.00 6.36 122 TYR B C 1
ATOM 7145 O O . TYR B 1 103 ? 47.010 28.318 -9.566 1.00 6.42 122 TYR B O 1
ATOM 7154 N N . LEU B 1 104 ? 45.027 28.654 -8.647 1.00 6.20 123 LEU B N 1
ATOM 7155 C CA . LEU B 1 104 ? 45.554 28.321 -7.281 1.00 6.46 123 LEU B CA 1
ATOM 7156 C C . LEU B 1 104 ? 46.022 26.895 -7.201 1.00 6.61 123 LEU B C 1
ATOM 7157 O O . LEU B 1 104 ? 47.019 26.610 -6.454 1.00 6.19 123 LEU B O 1
ATOM 7162 N N . ARG B 1 105 ? 45.333 25.968 -7.876 1.00 6.27 124 ARG B N 1
ATOM 7163 C CA . ARG B 1 105 ? 45.838 24.574 -7.937 1.00 6.14 124 ARG B CA 1
ATOM 7164 C C . ARG B 1 105 ? 47.188 24.531 -8.691 1.00 6.07 124 ARG B C 1
ATOM 7165 O O . ARG B 1 105 ? 48.099 23.819 -8.220 1.00 5.34 124 ARG B O 1
ATOM 7173 N N . GLY B 1 106 ? 47.321 25.342 -9.785 1.00 5.57 125 GLY B N 1
ATOM 7174 C CA . GLY B 1 106 ? 48.640 25.466 -10.482 1.00 5.61 125 GLY B CA 1
ATOM 7175 C C . GLY B 1 106 ? 49.768 25.944 -9.516 1.00 5.78 125 GLY B C 1
ATOM 7176 O O . GLY B 1 106 ? 50.866 25.365 -9.471 1.00 6.73 125 GLY B O 1
ATOM 7177 N N . GLN B 1 107 ? 49.460 26.947 -8.713 1.00 5.98 126 GLN B N 1
ATOM 7178 C CA . GLN B 1 107 ? 50.435 27.571 -7.797 1.00 6.07 126 GLN B CA 1
ATOM 7179 C C . GLN B 1 107 ? 50.830 26.520 -6.780 1.00 5.54 126 GLN B C 1
ATOM 7180 O O . GLN B 1 107 ? 52.020 26.385 -6.472 1.00 6.16 126 GLN B O 1
ATOM 7186 N N . ALA B 1 108 ? 49.823 25.838 -6.221 1.00 5.34 127 ALA B N 1
ATOM 7187 C CA . ALA B 1 108 ? 50.124 24.889 -5.095 1.00 4.96 127 ALA B CA 1
ATOM 7188 C C . ALA B 1 108 ? 50.936 23.776 -5.677 1.00 5.60 127 ALA B C 1
ATOM 7189 O O . ALA B 1 108 ? 51.888 23.308 -5.046 1.00 5.40 127 ALA B O 1
ATOM 7191 N N . MET B 1 109 ? 50.615 23.271 -6.901 1.00 5.31 128 MET B N 1
ATOM 7192 C CA . MET B 1 109 ? 51.490 22.248 -7.497 1.00 4.78 128 MET B CA 1
ATOM 7193 C C . MET B 1 109 ? 52.940 22.770 -7.755 1.00 5.82 128 MET B C 1
ATOM 7194 O O . MET B 1 109 ? 53.950 22.136 -7.363 1.00 5.07 128 MET B O 1
ATOM 7199 N N . GLY B 1 110 ? 53.015 23.937 -8.324 1.00 5.50 129 GLY B N 1
ATOM 7200 C CA . GLY B 1 110 ? 54.355 24.523 -8.707 1.00 5.55 129 GLY B CA 1
ATOM 7201 C C . GLY B 1 110 ? 55.162 24.572 -7.411 1.00 6.31 129 GLY B C 1
ATOM 7202 O O . GLY B 1 110 ? 56.369 24.302 -7.425 1.00 6.67 129 GLY B O 1
ATOM 7203 N N . GLN B 1 111 ? 54.569 25.033 -6.306 1.00 5.84 130 GLN B N 1
ATOM 7204 C CA . GLN B 1 111 ? 55.402 25.171 -5.113 1.00 6.32 130 GLN B CA 1
ATOM 7205 C C . GLN B 1 111 ? 55.925 23.800 -4.687 1.00 5.60 130 GLN B C 1
ATOM 7206 O O . GLN B 1 111 ? 57.090 23.650 -4.274 1.00 5.60 130 GLN B O 1
ATOM 7212 N N . GLU B 1 112 ? 55.071 22.742 -4.754 1.00 5.46 131 GLU B N 1
ATOM 7213 C CA . GLU B 1 112 ? 55.602 21.427 -4.344 1.00 5.21 131 GLU B CA 1
ATOM 7214 C C . GLU B 1 112 ? 56.722 20.906 -5.259 1.00 5.27 131 GLU B C 1
ATOM 7215 O O . GLU B 1 112 ? 57.756 20.380 -4.749 1.00 4.96 131 GLU B O 1
ATOM 7221 N N . PHE B 1 113 ? 56.487 21.003 -6.577 1.00 4.75 132 PHE B N 1
ATOM 7222 C CA . PHE B 1 113 ? 57.530 20.532 -7.527 1.00 4.96 132 PHE B CA 1
ATOM 7223 C C . PHE B 1 113 ? 58.823 21.354 -7.297 1.00 5.28 132 PHE B C 1
ATOM 7224 O O . PHE B 1 113 ? 59.903 20.753 -7.194 1.00 4.88 132 PHE B O 1
ATOM 7232 N N . SER B 1 114 ? 58.680 22.686 -7.103 1.00 5.65 133 SER B N 1
ATOM 7233 C CA . SER B 1 114 ? 59.879 23.496 -6.911 1.00 5.79 133 SER B CA 1
ATOM 7234 C C . SER B 1 114 ? 60.689 22.961 -5.707 1.00 6.38 133 SER B C 1
ATOM 7235 O O . SER B 1 114 ? 61.916 22.890 -5.735 1.00 6.69 133 SER B O 1
ATOM 7238 N N . ASP B 1 115 ? 59.987 22.728 -4.599 1.00 6.20 134 ASP B N 1
ATOM 7239 C CA . ASP B 1 115 ? 60.641 22.279 -3.335 1.00 5.99 134 ASP B CA 1
ATOM 7240 C C . ASP B 1 115 ? 61.241 20.900 -3.364 1.00 5.77 134 ASP B C 1
ATOM 7241 O O . ASP B 1 115 ? 62.059 20.587 -2.460 1.00 6.38 134 ASP B O 1
ATOM 7246 N N . LYS B 1 116 ? 60.881 20.033 -4.329 1.00 5.31 135 LYS B N 1
ATOM 7247 C CA . LYS B 1 116 ? 61.591 18.805 -4.552 1.00 5.23 135 LYS B CA 1
ATOM 7248 C C . LYS B 1 116 ? 62.808 18.967 -5.484 1.00 5.33 135 LYS B C 1
ATOM 7249 O O . LYS B 1 116 ? 63.489 17.970 -5.783 1.00 7.53 135 LYS B O 1
ATOM 7255 N N . GLY B 1 117 ? 63.131 20.195 -5.897 1.00 6.46 136 GLY B N 1
ATOM 7256 C CA . GLY B 1 117 ? 64.231 20.345 -6.921 1.00 6.09 136 GLY B CA 1
ATOM 7257 C C . GLY B 1 117 ? 63.844 19.943 -8.330 1.00 6.01 136 GLY B C 1
ATOM 7258 O O . GLY B 1 117 ? 64.725 19.515 -9.100 1.00 6.48 136 GLY B O 1
ATOM 7259 N N . ILE B 1 118 ? 62.547 20.067 -8.657 1.00 6.63 137 ILE B N 1
ATOM 7260 C CA . ILE B 1 118 ? 62.034 19.759 -10.000 1.00 5.04 137 ILE B CA 1
ATOM 7261 C C . ILE B 1 118 ? 61.924 21.075 -10.765 1.00 5.83 137 ILE B C 1
ATOM 7262 O O . ILE B 1 118 ? 61.329 22.062 -10.281 1.00 5.38 137 ILE B O 1
ATOM 7267 N N . ASP B 1 119 ? 62.500 21.089 -11.971 1.00 5.93 138 ASP B N 1
ATOM 7268 C CA . ASP B 1 119 ? 62.570 22.352 -12.766 1.00 6.33 138 ASP B CA 1
ATOM 7269 C C . ASP B 1 119 ? 61.403 22.456 -13.724 1.00 6.03 138 ASP B C 1
ATOM 7270 O O . ASP B 1 119 ? 61.002 23.583 -14.119 1.00 7.14 138 ASP B O 1
ATOM 7275 N N . VAL B 1 120 ? 60.916 21.293 -14.143 1.00 5.47 139 VAL B N 1
ATOM 7276 C CA . VAL B 1 120 ? 59.843 21.306 -15.162 1.00 5.67 139 VAL B CA 1
ATOM 7277 C C . VAL B 1 120 ? 58.755 20.318 -14.764 1.00 5.98 139 VAL B C 1
ATOM 7278 O O . VAL B 1 120 ? 59.071 19.157 -14.526 1.00 6.33 139 VAL B O 1
ATOM 7282 N N . GLN B 1 121 ? 57.498 20.801 -14.706 1.00 6.16 140 GLN B N 1
ATOM 7283 C CA . GLN B 1 121 ? 56.328 19.960 -14.434 1.00 6.28 140 GLN B CA 1
ATOM 7284 C C . GLN B 1 121 ? 55.772 19.457 -15.737 1.00 6.02 140 GLN B C 1
ATOM 7285 O O . GLN B 1 121 ? 55.554 20.301 -16.659 1.00 5.88 140 GLN B O 1
ATOM 7291 N N . LEU B 1 122 ? 55.569 18.147 -15.866 1.00 5.28 141 LEU B N 1
ATOM 7292 C CA . LEU B 1 122 ? 55.018 17.633 -17.129 1.00 5.25 141 LEU B CA 1
ATOM 7293 C C . LEU B 1 122 ? 53.468 17.745 -17.086 1.00 5.79 141 LEU B C 1
ATOM 7294 O O . LEU B 1 122 ? 52.710 16.729 -16.992 1.00 6.31 141 LEU B O 1
ATOM 7299 N N . GLY B 1 123 ? 53.017 18.980 -17.181 1.00 6.25 142 GLY B N 1
ATOM 7300 C CA . GLY B 1 123 ? 51.560 19.255 -17.236 1.00 5.99 142 GLY B CA 1
ATOM 7301 C C . GLY B 1 123 ? 51.463 20.776 -17.218 1.00 6.21 142 GLY B C 1
ATOM 7302 O O . GLY B 1 123 ? 52.476 21.482 -17.040 1.00 6.25 142 GLY B O 1
ATOM 7303 N N . PRO B 1 124 ? 50.243 21.300 -17.446 1.00 6.27 143 PRO B N 1
ATOM 7304 C CA . PRO B 1 124 ? 48.981 20.539 -17.508 1.00 6.21 143 PRO B CA 1
ATOM 7305 C C . PRO B 1 124 ? 48.685 19.964 -18.893 1.00 6.64 143 PRO B C 1
ATOM 7306 O O . PRO B 1 124 ? 49.502 20.088 -19.794 1.00 6.70 143 PRO B O 1
ATOM 7310 N N . ALA B 1 125 ? 47.507 19.386 -19.095 1.00 6.19 144 ALA B N 1
ATOM 7311 C CA . ALA B 1 125 ? 47.197 18.698 -20.355 1.00 6.25 144 ALA B CA 1
ATOM 7312 C C . ALA B 1 125 ? 45.929 19.282 -20.971 1.00 6.89 144 ALA B C 1
ATOM 7313 O O . ALA B 1 125 ? 44.962 19.604 -20.266 1.00 6.55 144 ALA B O 1
ATOM 7315 N N . ALA B 1 126 ? 45.968 19.458 -22.286 1.00 6.14 145 ALA B N 1
ATOM 7316 C CA . ALA B 1 126 ? 44.750 19.793 -23.058 1.00 7.25 145 ALA B CA 1
ATOM 7317 C C . ALA B 1 126 ? 44.707 18.912 -24.317 1.00 7.55 145 ALA B C 1
ATOM 7318 O O . ALA B 1 126 ? 43.917 19.180 -25.194 1.00 9.07 145 ALA B O 1
ATOM 7320 N N . GLY B 1 127 ? 45.530 17.861 -24.344 1.00 7.32 146 GLY B N 1
ATOM 7321 C CA . GLY B 1 127 ? 45.511 16.886 -25.509 1.00 6.64 146 GLY B CA 1
ATOM 7322 C C . GLY B 1 127 ? 45.796 15.558 -24.858 1.00 7.26 146 GLY B C 1
ATOM 7323 O O . GLY B 1 127 ? 46.880 15.382 -24.274 1.00 7.46 146 GLY B O 1
ATOM 7324 N N . PRO B 1 128 ? 44.832 14.612 -24.850 1.00 7.18 147 PRO B N 1
ATOM 7325 C CA . PRO B 1 128 ? 43.540 14.622 -25.591 1.00 6.94 147 PRO B CA 1
ATOM 7326 C C . PRO B 1 128 ? 42.666 15.779 -25.142 1.00 7.98 147 PRO B C 1
ATOM 7327 O O . PRO B 1 128 ? 42.543 16.026 -23.934 1.00 7.77 147 PRO B O 1
ATOM 7331 N N . LEU B 1 129 ? 41.959 16.389 -26.092 1.00 6.84 148 LEU B N 1
ATOM 7332 C CA . LEU B 1 129 ? 40.909 17.339 -25.740 1.00 6.99 148 LEU B CA 1
ATOM 7333 C C . LEU B 1 129 ? 39.717 16.512 -25.277 1.00 6.60 148 LEU B C 1
ATOM 7334 O O . LEU B 1 129 ? 39.023 16.961 -24.335 1.00 7.57 148 LEU B O 1
ATOM 7339 N N . GLY B 1 130 ? 39.390 15.404 -25.930 1.00 7.19 149 GLY B N 1
ATOM 7340 C CA . GLY B 1 130 ? 38.225 14.594 -25.489 1.00 6.84 149 GLY B CA 1
ATOM 7341 C C . GLY B 1 130 ? 37.293 14.264 -26.696 1.00 8.38 149 GLY B C 1
ATOM 7342 O O . GLY B 1 130 ? 36.080 14.247 -26.549 1.00 8.91 149 GLY B O 1
ATOM 7343 N N . ARG B 1 131 ? 37.894 13.898 -27.812 1.00 7.98 150 ARG B N 1
ATOM 7344 C CA . ARG B 1 131 ? 37.157 13.462 -28.979 1.00 8.02 150 ARG B CA 1
ATOM 7345 C C . ARG B 1 131 ? 36.123 12.363 -28.649 1.00 8.10 150 ARG B C 1
ATOM 7346 O O . ARG B 1 131 ? 35.019 12.451 -29.092 1.00 8.91 150 ARG B O 1
ATOM 7354 N N . SER B 1 132 ? 36.531 11.369 -27.840 1.00 7.27 151 SER B N 1
ATOM 7355 C CA . SER B 1 132 ? 35.646 10.244 -27.598 1.00 7.78 151 SER B CA 1
ATOM 7356 C C . SER B 1 132 ? 35.437 10.125 -26.082 1.00 7.76 151 SER B C 1
ATOM 7357 O O . SER B 1 132 ? 36.412 10.164 -25.323 1.00 9.10 151 SER B O 1
ATOM 7360 N N . PRO B 1 133 ? 34.215 9.808 -25.625 1.00 7.09 152 PRO B N 1
ATOM 7361 C CA . PRO B 1 133 ? 34.008 9.831 -24.162 1.00 7.18 152 PRO B CA 1
ATOM 7362 C C . PRO B 1 133 ? 34.689 8.708 -23.464 1.00 7.01 152 PRO B C 1
ATOM 7363 O O . PRO B 1 133 ? 34.888 8.741 -22.255 1.00 7.68 152 PRO B O 1
ATOM 7367 N N . ASP B 1 134 ? 35.075 7.705 -24.222 1.00 6.68 153 ASP B N 1
ATOM 7368 C CA . ASP B 1 134 ? 35.786 6.525 -23.685 1.00 7.04 153 ASP B CA 1
ATOM 7369 C C . ASP B 1 134 ? 37.302 6.573 -23.901 1.00 7.12 153 ASP B C 1
ATOM 7370 O O . ASP B 1 134 ? 37.990 5.634 -23.538 1.00 6.44 153 ASP B O 1
ATOM 7375 N N . GLY B 1 135 ? 37.834 7.699 -24.326 1.00 6.69 154 GLY B N 1
ATOM 7376 C CA . GLY B 1 135 ? 39.301 7.801 -24.450 1.00 6.65 154 GLY B CA 1
ATOM 7377 C C . GLY B 1 135 ? 39.986 7.697 -23.096 1.00 6.48 154 GLY B C 1
ATOM 7378 O O . GLY B 1 135 ? 39.518 8.305 -22.137 1.00 7.09 154 GLY B O 1
ATOM 7379 N N . GLY B 1 136 ? 41.060 6.945 -23.000 1.00 5.79 155 GLY B N 1
ATOM 7380 C CA . GLY B 1 136 ? 41.608 6.615 -21.653 1.00 5.51 155 GLY B CA 1
ATOM 7381 C C . GLY B 1 136 ? 42.235 7.770 -20.867 1.00 6.11 155 GLY B C 1
ATOM 7382 O O . GLY B 1 136 ? 42.470 7.596 -19.673 1.00 6.27 155 GLY B O 1
ATOM 7383 N N . ARG B 1 137 ? 42.550 8.884 -21.507 1.00 5.71 156 ARG B N 1
ATOM 7384 C CA . ARG B 1 137 ? 43.276 9.945 -20.755 1.00 5.47 156 ARG B CA 1
ATOM 7385 C C . ARG B 1 137 ? 42.527 11.296 -20.776 1.00 5.95 156 ARG B C 1
ATOM 7386 O O . ARG B 1 137 ? 43.117 12.285 -20.371 1.00 4.93 156 ARG B O 1
ATOM 7394 N N . ASN B 1 138 ? 41.270 11.321 -21.192 1.00 6.03 157 ASN B N 1
ATOM 7395 C CA . ASN B 1 138 ? 40.647 12.632 -21.238 1.00 6.30 157 ASN B CA 1
ATOM 7396 C C . ASN B 1 138 ? 40.616 13.324 -19.830 1.00 6.34 157 ASN B C 1
ATOM 7397 O O . ASN B 1 138 ? 40.739 14.581 -19.764 1.00 5.75 157 ASN B O 1
ATOM 7402 N N . TRP B 1 139 ? 40.466 12.519 -18.759 1.00 5.59 158 TRP B N 1
ATOM 7403 C CA . TRP B 1 139 ? 40.354 13.043 -17.384 1.00 6.02 158 TRP B CA 1
ATOM 7404 C C . TRP B 1 139 ? 41.615 13.824 -16.987 1.00 6.61 158 TRP B C 1
ATOM 7405 O O . TRP B 1 139 ? 41.508 14.645 -16.060 1.00 5.60 158 TRP B O 1
ATOM 7416 N N . GLU B 1 140 ? 42.789 13.577 -17.647 1.00 5.38 159 GLU B N 1
ATOM 7417 C CA . GLU B 1 140 ? 44.004 14.322 -17.262 1.00 6.40 159 GLU B CA 1
ATOM 7418 C C . GLU B 1 140 ? 43.869 15.767 -17.686 1.00 5.99 159 GLU B C 1
ATOM 7419 O O . GLU B 1 140 ? 44.584 16.614 -17.165 1.00 6.96 159 GLU B O 1
ATOM 7425 N N . GLY B 1 141 ? 43.093 16.006 -18.762 1.00 6.31 160 GLY B N 1
ATOM 7426 C CA . GLY B 1 141 ? 43.023 17.405 -19.354 1.00 5.41 160 GLY B CA 1
ATOM 7427 C C . GLY B 1 141 ? 41.812 18.104 -18.705 1.00 6.01 160 GLY B C 1
ATOM 7428 O O . GLY B 1 141 ? 41.722 18.162 -17.507 1.00 8.45 160 GLY B O 1
ATOM 7429 N N . PHE B 1 142 ? 40.908 18.676 -19.516 1.00 5.51 161 PHE B N 1
ATOM 7430 C CA . PHE B 1 142 ? 39.852 19.515 -18.961 1.00 5.77 161 PHE B CA 1
ATOM 7431 C C . PHE B 1 142 ? 38.518 19.073 -19.567 1.00 6.85 161 PHE B C 1
ATOM 7432 O O . PHE B 1 142 ? 37.768 18.320 -18.922 1.00 6.44 161 PHE B O 1
ATOM 7440 N N . SER B 1 143 ? 38.238 19.536 -20.776 1.00 6.34 162 SER B N 1
ATOM 7441 C CA . SER B 1 143 ? 36.852 19.368 -21.347 1.00 6.77 162 SER B CA 1
ATOM 7442 C C . SER B 1 143 ? 36.976 19.196 -22.878 1.00 6.60 162 SER B C 1
ATOM 7443 O O . SER B 1 143 ? 37.912 19.762 -23.491 1.00 6.45 162 SER B O 1
ATOM 7446 N N . PRO B 1 144 ? 36.001 18.530 -23.492 1.00 6.80 163 PRO B N 1
ATOM 7447 C CA . PRO B 1 144 ? 36.019 18.492 -24.958 1.00 7.53 163 PRO B CA 1
ATOM 7448 C C . PRO B 1 144 ? 35.668 19.904 -25.527 1.00 8.31 163 PRO B C 1
ATOM 7449 O O . PRO B 1 144 ? 35.700 20.073 -26.723 1.00 11.68 163 PRO B O 1
ATOM 7453 N N . ASP B 1 145 ? 35.327 20.906 -24.700 1.00 6.91 164 ASP B N 1
ATOM 7454 C CA . ASP B 1 145 ? 35.056 22.240 -25.284 1.00 6.56 164 ASP B CA 1
ATOM 7455 C C . ASP B 1 145 ? 36.381 23.026 -25.324 1.00 6.89 164 ASP B C 1
ATOM 7456 O O . ASP B 1 145 ? 37.012 23.161 -24.273 1.00 6.56 164 ASP B O 1
ATOM 7461 N N . PRO B 1 146 ? 36.774 23.596 -26.489 1.00 6.95 165 PRO B N 1
ATOM 7462 C CA . PRO B 1 146 ? 38.097 24.283 -26.545 1.00 7.67 165 PRO B CA 1
ATOM 7463 C C . PRO B 1 146 ? 38.130 25.571 -25.732 1.00 6.94 165 PRO B C 1
ATOM 7464 O O . PRO B 1 146 ? 39.184 25.915 -25.200 1.00 7.19 165 PRO B O 1
ATOM 7468 N N . ALA B 1 147 ? 37.021 26.345 -25.670 1.00 7.05 166 ALA B N 1
ATOM 7469 C CA . ALA B 1 147 ? 37.099 27.572 -24.911 1.00 6.91 166 ALA B CA 1
ATOM 7470 C C . ALA B 1 147 ? 37.319 27.295 -23.421 1.00 7.13 166 ALA B C 1
ATOM 7471 O O . ALA B 1 147 ? 38.166 27.972 -22.768 1.00 7.62 166 ALA B O 1
ATOM 7473 N N . LEU B 1 148 ? 36.425 26.442 -22.845 1.00 6.00 167 LEU B N 1
ATOM 7474 C CA . LEU B 1 148 ? 36.542 26.104 -21.418 1.00 5.83 167 LEU B CA 1
ATOM 7475 C C . LEU B 1 148 ? 37.966 25.540 -21.123 1.00 6.72 167 LEU B C 1
ATOM 7476 O O . LEU B 1 148 ? 38.658 26.048 -20.197 1.00 6.48 167 LEU B O 1
ATOM 7481 N N . THR B 1 149 ? 38.410 24.586 -21.973 1.00 6.01 168 THR B N 1
ATOM 7482 C CA . THR B 1 149 ? 39.702 23.960 -21.697 1.00 5.89 168 THR B CA 1
ATOM 7483 C C . THR B 1 149 ? 40.808 24.990 -21.847 1.00 5.84 168 THR B C 1
ATOM 7484 O O . THR B 1 149 ? 41.688 25.087 -20.968 1.00 6.42 168 THR B O 1
ATOM 7488 N N . GLY B 1 150 ? 40.735 25.824 -22.888 1.00 6.03 169 GLY B N 1
ATOM 7489 C CA . GLY B 1 150 ? 41.862 26.736 -23.146 1.00 6.28 169 GLY B CA 1
ATOM 7490 C C . GLY B 1 150 ? 42.083 27.733 -21.984 1.00 6.77 169 GLY B C 1
ATOM 7491 O O . GLY B 1 150 ? 43.203 27.982 -21.544 1.00 6.30 169 GLY B O 1
ATOM 7492 N N . VAL B 1 151 ? 40.978 28.273 -21.452 1.00 5.68 170 VAL B N 1
ATOM 7493 C CA . VAL B 1 151 ? 41.126 29.218 -20.344 1.00 7.29 170 VAL B CA 1
ATOM 7494 C C . VAL B 1 151 ? 41.700 28.548 -19.092 1.00 6.34 170 VAL B C 1
ATOM 7495 O O . VAL B 1 151 ? 42.592 29.114 -18.406 1.00 6.41 170 VAL B O 1
ATOM 7499 N N . LEU B 1 152 ? 41.133 27.381 -18.741 1.00 5.65 171 LEU B N 1
ATOM 7500 C CA . LEU B 1 152 ? 41.611 26.757 -17.471 1.00 5.51 171 LEU B CA 1
ATOM 7501 C C . LEU B 1 152 ? 43.026 26.145 -17.566 1.00 6.44 171 LEU B C 1
ATOM 7502 O O . LEU B 1 152 ? 43.838 26.147 -16.585 1.00 6.47 171 LEU B O 1
ATOM 7507 N N . PHE B 1 153 ? 43.356 25.686 -18.758 1.00 6.71 172 PHE B N 1
ATOM 7508 C CA . PHE B 1 153 ? 44.680 25.221 -19.181 1.00 5.81 172 PHE B CA 1
ATOM 7509 C C . PHE B 1 153 ? 45.656 26.398 -18.956 1.00 6.24 172 PHE B C 1
ATOM 7510 O O . PHE B 1 153 ? 46.628 26.263 -18.280 1.00 5.46 172 PHE B O 1
ATOM 7518 N N . ALA B 1 154 ? 45.339 27.543 -19.538 1.00 5.45 173 ALA B N 1
ATOM 7519 C CA . ALA B 1 154 ? 46.232 28.745 -19.372 1.00 6.47 173 ALA B CA 1
ATOM 7520 C C . ALA B 1 154 ? 46.369 29.134 -17.899 1.00 5.68 173 ALA B C 1
ATOM 7521 O O . ALA B 1 154 ? 47.481 29.549 -17.477 1.00 6.78 173 ALA B O 1
ATOM 7523 N N . GLU B 1 155 ? 45.236 29.177 -17.150 1.00 6.11 174 GLU B N 1
ATOM 7524 C CA . GLU B 1 155 ? 45.326 29.611 -15.767 1.00 5.78 174 GLU B CA 1
ATOM 7525 C C . GLU B 1 155 ? 46.218 28.644 -14.962 1.00 6.01 174 GLU B C 1
ATOM 7526 O O . GLU B 1 155 ? 46.963 29.043 -14.062 1.00 5.56 174 GLU B O 1
ATOM 7532 N N . THR B 1 156 ? 46.056 27.391 -15.289 1.00 5.00 175 THR B N 1
ATOM 7533 C CA . THR B 1 156 ? 46.876 26.352 -14.559 1.00 5.68 175 THR B CA 1
ATOM 7534 C C . THR B 1 156 ? 48.397 26.580 -14.819 1.00 5.61 175 THR B C 1
ATOM 7535 O O . THR B 1 156 ? 49.225 26.591 -13.894 1.00 5.92 175 THR B O 1
ATOM 7539 N N . ILE B 1 157 ? 48.716 26.794 -16.104 1.00 5.60 176 ILE B N 1
ATOM 7540 C CA . ILE B 1 157 ? 50.064 27.192 -16.518 1.00 5.36 176 ILE B CA 1
ATOM 7541 C C . ILE B 1 157 ? 50.564 28.385 -15.768 1.00 5.47 176 ILE B C 1
ATOM 7542 O O . ILE B 1 157 ? 51.714 28.368 -15.254 1.00 4.79 176 ILE B O 1
ATOM 7547 N N . LYS B 1 158 ? 49.789 29.457 -15.765 1.00 5.92 177 LYS B N 1
ATOM 7548 C CA . LYS B 1 158 ? 50.226 30.669 -15.011 1.00 6.53 177 LYS B CA 1
ATOM 7549 C C . LYS B 1 158 ? 50.500 30.348 -13.523 1.00 6.76 177 LYS B C 1
ATOM 7550 O O . LYS B 1 158 ? 51.455 30.909 -12.998 1.00 7.28 177 LYS B O 1
ATOM 7556 N N . GLY B 1 159 ? 49.648 29.520 -12.871 1.00 6.08 178 GLY B N 1
ATOM 7557 C CA . GLY B 1 159 ? 49.849 29.220 -11.474 1.00 5.84 178 GLY B CA 1
ATOM 7558 C C . GLY B 1 159 ? 51.186 28.483 -11.280 1.00 5.55 178 GLY B C 1
ATOM 7559 O O . GLY B 1 159 ? 51.957 28.843 -10.368 1.00 6.02 178 GLY B O 1
ATOM 7560 N N . ILE B 1 160 ? 51.447 27.475 -12.152 1.00 5.25 179 ILE B N 1
ATOM 7561 C CA . ILE B 1 160 ? 52.684 26.654 -12.019 1.00 5.85 179 ILE B CA 1
ATOM 7562 C C . ILE B 1 160 ? 53.885 27.625 -12.190 1.00 6.18 179 ILE B C 1
ATOM 7563 O O . ILE B 1 160 ? 54.811 27.578 -11.408 1.00 6.07 179 ILE B O 1
ATOM 7568 N N . GLN B 1 161 ? 53.849 28.387 -13.283 1.00 6.02 180 GLN B N 1
ATOM 7569 C CA . GLN B 1 161 ? 55.070 29.175 -13.667 1.00 6.38 180 GLN B CA 1
ATOM 7570 C C . GLN B 1 161 ? 55.265 30.362 -12.749 1.00 6.81 180 GLN B C 1
ATOM 7571 O O . GLN B 1 161 ? 56.457 30.727 -12.507 1.00 7.72 180 GLN B O 1
ATOM 7577 N N . ASP B 1 162 ? 54.197 30.948 -12.237 1.00 7.34 181 ASP B N 1
ATOM 7578 C CA . ASP B 1 162 ? 54.420 32.011 -11.225 1.00 8.27 181 ASP B CA 1
ATOM 7579 C C . ASP B 1 162 ? 55.102 31.447 -9.971 1.00 9.08 181 ASP B C 1
ATOM 7580 O O . ASP B 1 162 ? 55.763 32.259 -9.238 1.00 10.64 181 ASP B O 1
ATOM 7585 N N . ALA B 1 163 ? 54.930 30.146 -9.689 1.00 7.93 182 ALA B N 1
ATOM 7586 C CA . ALA B 1 163 ? 55.626 29.503 -8.567 1.00 7.41 182 ALA B CA 1
ATOM 7587 C C . ALA B 1 163 ? 57.014 29.007 -8.941 1.00 8.40 182 ALA B C 1
ATOM 7588 O O . ALA B 1 163 ? 57.707 28.321 -8.114 1.00 9.67 182 ALA B O 1
ATOM 7590 N N . GLY B 1 164 ? 57.504 29.401 -10.128 1.00 7.20 183 GLY B N 1
ATOM 7591 C CA . GLY B 1 164 ? 58.966 29.134 -10.403 1.00 7.02 183 GLY B CA 1
ATOM 7592 C C . GLY B 1 164 ? 59.287 27.798 -11.037 1.00 6.19 183 GLY B C 1
ATOM 7593 O O . GLY B 1 164 ? 60.482 27.425 -10.975 1.00 7.32 183 GLY B O 1
ATOM 7594 N N . VAL B 1 165 ? 58.298 27.151 -11.685 1.00 5.04 184 VAL B N 1
ATOM 7595 C CA . VAL B 1 165 ? 58.506 25.815 -12.350 1.00 5.39 184 VAL B CA 1
ATOM 7596 C C . VAL B 1 165 ? 58.064 26.005 -13.773 1.00 5.21 184 VAL B C 1
ATOM 7597 O O . VAL B 1 165 ? 57.006 26.640 -14.046 1.00 6.19 184 VAL B O 1
ATOM 7601 N N . VAL B 1 166 ? 58.819 25.476 -14.711 1.00 5.48 185 VAL B N 1
ATOM 7602 C CA . VAL B 1 166 ? 58.375 25.493 -16.113 1.00 5.27 185 VAL B CA 1
ATOM 7603 C C . VAL B 1 166 ? 57.175 24.535 -16.241 1.00 5.71 185 VAL B C 1
ATOM 7604 O O . VAL B 1 166 ? 57.260 23.352 -15.882 1.00 6.53 185 VAL B O 1
ATOM 7608 N N . ALA B 1 167 ? 56.105 25.010 -16.901 1.00 5.64 186 ALA B N 1
ATOM 7609 C CA . ALA B 1 167 ? 54.973 24.085 -17.163 1.00 5.48 186 ALA B CA 1
ATOM 7610 C C . ALA B 1 167 ? 55.120 23.541 -18.584 1.00 5.40 186 ALA B C 1
ATOM 7611 O O . ALA B 1 167 ? 55.778 24.198 -19.465 1.00 5.67 186 ALA B O 1
ATOM 7613 N N . THR B 1 168 ? 54.499 22.381 -18.833 1.00 5.40 187 THR B N 1
ATOM 7614 C CA . THR B 1 168 ? 54.676 21.718 -20.140 1.00 5.80 187 THR B CA 1
ATOM 7615 C C . THR B 1 168 ? 53.282 21.453 -20.645 1.00 6.45 187 THR B C 1
ATOM 7616 O O . THR B 1 168 ? 52.570 20.561 -20.175 1.00 7.26 187 THR B O 1
ATOM 7620 N N . ALA B 1 169 ? 52.899 22.193 -21.679 1.00 5.80 188 ALA B N 1
ATOM 7621 C CA . ALA B 1 169 ? 51.565 21.947 -22.254 1.00 5.78 188 ALA B CA 1
ATOM 7622 C C . ALA B 1 169 ? 51.633 20.683 -23.092 1.00 5.79 188 ALA B C 1
ATOM 7623 O O . ALA B 1 169 ? 52.420 20.606 -24.057 1.00 6.34 188 ALA B O 1
ATOM 7625 N N . LYS B 1 170 ? 50.792 19.680 -22.753 1.00 5.93 189 LYS B N 1
ATOM 7626 C CA . LYS B 1 170 ? 50.881 18.404 -23.454 1.00 6.53 189 LYS B CA 1
ATOM 7627 C C . LYS B 1 170 ? 49.453 17.870 -23.714 1.00 7.27 189 LYS B C 1
ATOM 7628 O O . LYS B 1 170 ? 48.500 18.426 -23.129 1.00 6.42 189 LYS B O 1
ATOM 7634 N N . HIS B 1 171 ? 49.259 16.792 -24.519 1.00 6.61 190 HIS B N 1
ATOM 7635 C CA . HIS B 1 171 ? 50.240 16.218 -25.466 1.00 6.02 190 HIS B CA 1
ATOM 7636 C C . HIS B 1 171 ? 49.901 16.839 -26.818 1.00 6.14 190 HIS B C 1
ATOM 7637 O O . HIS B 1 171 ? 48.703 16.837 -27.267 1.00 6.28 190 HIS B O 1
ATOM 7644 N N . TYR B 1 172 ? 50.924 17.325 -27.511 1.00 5.45 191 TYR B N 1
ATOM 7645 C CA . TYR B 1 172 ? 50.689 18.112 -28.786 1.00 5.84 191 TYR B CA 1
ATOM 7646 C C . TYR B 1 172 ? 51.023 17.138 -29.966 1.00 6.07 191 TYR B C 1
ATOM 7647 O O . TYR B 1 172 ? 52.207 16.876 -30.189 1.00 6.99 191 TYR B O 1
ATOM 7656 N N . ILE B 1 173 ? 50.034 16.547 -30.690 1.00 6.18 192 ILE B N 1
ATOM 7657 C CA . ILE B 1 173 ? 48.648 17.009 -30.609 1.00 5.93 192 ILE B CA 1
ATOM 7658 C C . ILE B 1 173 ? 47.864 15.831 -31.304 1.00 6.19 192 ILE B C 1
ATOM 7659 O O . ILE B 1 173 ? 48.468 15.044 -32.005 1.00 7.52 192 ILE B O 1
ATOM 7664 N N . LEU B 1 174 ? 46.563 15.721 -30.969 1.00 5.77 193 LEU B N 1
ATOM 7665 C CA . LEU B 1 174 ? 45.597 14.737 -31.542 1.00 6.11 193 LEU B CA 1
ATOM 7666 C C . LEU B 1 174 ? 45.758 13.304 -30.972 1.00 6.40 193 LEU B C 1
ATOM 7667 O O . LEU B 1 174 ? 45.407 12.319 -31.629 1.00 7.10 193 LEU B O 1
ATOM 7672 N N . ASN B 1 175 ? 46.368 13.171 -29.787 1.00 6.21 194 ASN B N 1
ATOM 7673 C CA . ASN B 1 175 ? 46.525 11.870 -29.124 1.00 6.56 194 ASN B CA 1
ATOM 7674 C C . ASN B 1 175 ? 45.218 11.617 -28.396 1.00 7.07 194 ASN B C 1
ATOM 7675 O O . ASN B 1 175 ? 45.118 11.560 -27.159 1.00 7.37 194 ASN B O 1
ATOM 7680 N N . GLU B 1 176 ? 44.181 11.369 -29.188 1.00 6.14 195 GLU B N 1
ATOM 7681 C CA . GLU B 1 176 ? 42.812 11.303 -28.650 1.00 6.19 195 GLU B CA 1
ATOM 7682 C C . GLU B 1 176 ? 42.386 9.894 -28.259 1.00 6.80 195 GLU B C 1
ATOM 7683 O O . GLU B 1 176 ? 41.270 9.725 -27.737 1.00 7.64 195 GLU B O 1
ATOM 7689 N N . GLN B 1 177 ? 43.279 8.902 -28.351 1.00 6.30 196 GLN B N 1
ATOM 7690 C CA . GLN B 1 177 ? 42.932 7.605 -27.793 1.00 6.77 196 GLN B CA 1
ATOM 7691 C C . GLN B 1 177 ? 44.228 6.852 -27.437 1.00 6.57 196 GLN B C 1
ATOM 7692 O O . GLN B 1 177 ? 45.301 7.140 -27.988 1.00 8.13 196 GLN B O 1
ATOM 7698 N N . GLU B 1 178 ? 44.076 5.855 -26.574 1.00 6.54 197 GLU B N 1
ATOM 7699 C CA . GLU B 1 178 ? 45.261 5.076 -26.119 1.00 6.36 197 GLU B CA 1
ATOM 7700 C C . GLU B 1 178 ? 45.555 3.947 -27.123 1.00 7.30 197 GLU B C 1
ATOM 7701 O O . GLU B 1 178 ? 46.712 3.577 -27.330 1.00 7.30 197 GLU B O 1
ATOM 7707 N N . HIS B 1 179 ? 44.515 3.312 -27.629 1.00 7.82 198 HIS B N 1
ATOM 7708 C CA . HIS B 1 179 ? 44.796 2.065 -28.493 1.00 8.59 198 HIS B CA 1
ATOM 7709 C C . HIS B 1 179 ? 45.718 2.423 -29.652 1.00 7.92 198 HIS B C 1
ATOM 7710 O O . HIS B 1 179 ? 45.484 3.399 -30.352 1.00 8.99 198 HIS B O 1
ATOM 7717 N N . PHE B 1 180 ? 46.787 1.613 -29.833 1.00 8.69 199 PHE B N 1
ATOM 7718 C CA . PHE B 1 180 ? 47.663 1.757 -31.017 1.00 8.39 199 PHE B CA 1
ATOM 7719 C C . PHE B 1 180 ? 48.565 2.980 -30.914 1.00 8.48 199 PHE B C 1
ATOM 7720 O O . PHE B 1 180 ? 49.194 3.363 -31.892 1.00 7.51 199 PHE B O 1
ATOM 7728 N N . ARG B 1 181 ? 48.665 3.574 -29.726 1.00 7.82 200 ARG B N 1
ATOM 7729 C CA . ARG B 1 181 ? 49.498 4.788 -29.640 1.00 8.22 200 ARG B CA 1
ATOM 7730 C C . ARG B 1 181 ? 51.010 4.501 -29.648 1.00 9.06 200 ARG B C 1
ATOM 7731 O O . ARG B 1 181 ? 51.779 5.440 -29.936 1.00 9.42 200 ARG B O 1
ATOM 7739 N N . GLN B 1 182 ? 51.437 3.275 -29.294 1.00 8.95 201 GLN B N 1
ATOM 7740 C CA . GLN B 1 182 ? 52.855 2.896 -29.355 1.00 9.34 201 GLN B CA 1
ATOM 7741 C C . GLN B 1 182 ? 52.940 1.457 -29.875 1.00 9.23 201 GLN B C 1
ATOM 7742 O O . GLN B 1 182 ? 52.147 0.594 -29.532 1.00 9.21 201 GLN B O 1
ATOM 7748 N N . VAL B 1 183 ? 53.933 1.258 -30.728 1.00 9.16 202 VAL B N 1
ATOM 7749 C CA . VAL B 1 183 ? 54.049 -0.070 -31.462 1.00 9.36 202 VAL B CA 1
ATOM 7750 C C . VAL B 1 183 ? 54.265 -1.165 -30.448 1.00 9.96 202 VAL B C 1
ATOM 7751 O O . VAL B 1 183 ? 53.576 -2.250 -30.477 1.00 10.29 202 VAL B O 1
ATOM 7755 N N . ALA B 1 184 ? 55.156 -0.911 -29.482 1.00 11.31 203 ALA B N 1
ATOM 7756 C CA . ALA B 1 184 ? 55.491 -2.041 -28.581 1.00 13.67 203 ALA B CA 1
ATOM 7757 C C . ALA B 1 184 ? 54.375 -2.367 -27.596 1.00 15.61 203 ALA B C 1
ATOM 7758 O O . ALA B 1 184 ? 54.153 -3.549 -27.234 1.00 14.75 203 ALA B O 1
ATOM 7760 N N . GLU B 1 185 ? 53.610 -1.335 -27.158 1.00 14.65 204 GLU B N 1
ATOM 7761 C CA . GLU B 1 185 ? 52.373 -1.585 -26.384 1.00 13.57 204 GLU B CA 1
ATOM 7762 C C . GLU B 1 185 ? 51.369 -2.341 -27.174 1.00 12.74 204 GLU B C 1
ATOM 7763 O O . GLU B 1 185 ? 50.738 -3.266 -26.673 1.00 13.14 204 GLU B O 1
ATOM 7769 N N . ALA B 1 186 ? 51.126 -1.902 -28.426 1.00 9.78 205 ALA B N 1
ATOM 7770 C CA . ALA B 1 186 ? 50.169 -2.661 -29.255 1.00 10.12 205 ALA B CA 1
ATOM 7771 C C . ALA B 1 186 ? 50.571 -4.148 -29.344 1.00 9.84 205 ALA B C 1
ATOM 7772 O O . ALA B 1 186 ? 49.677 -5.022 -29.215 1.00 11.30 205 ALA B O 1
ATOM 7774 N N . ALA B 1 187 ? 51.854 -4.382 -29.549 1.00 10.83 206 ALA B N 1
ATOM 7775 C CA . ALA B 1 187 ? 52.381 -5.797 -29.651 1.00 12.82 206 ALA B CA 1
ATOM 7776 C C . ALA B 1 187 ? 52.100 -6.567 -28.362 1.00 13.95 206 ALA B C 1
ATOM 7777 O O . ALA B 1 187 ? 51.604 -7.702 -28.430 1.00 13.92 206 ALA B O 1
ATOM 7779 N N . GLY B 1 188 ? 52.280 -5.931 -27.173 1.00 12.32 207 GLY B N 1
ATOM 7780 C CA . GLY B 1 188 ? 51.910 -6.585 -25.876 1.00 13.05 207 GLY B CA 1
ATOM 7781 C C . GLY B 1 188 ? 50.434 -6.909 -25.761 1.00 14.09 207 GLY B C 1
ATOM 7782 O O . GLY B 1 188 ? 50.060 -7.848 -25.049 1.00 15.69 207 GLY B O 1
ATOM 7783 N N . TYR B 1 189 ? 49.537 -6.187 -26.471 1.00 11.66 208 TYR B N 1
ATOM 7784 C CA . TYR B 1 189 ? 48.134 -6.409 -26.453 1.00 10.77 208 TYR B CA 1
ATOM 7785 C C . TYR B 1 189 ? 47.721 -7.266 -27.685 1.00 11.60 208 TYR B C 1
ATOM 7786 O O . TYR B 1 189 ? 46.509 -7.466 -27.877 1.00 12.46 208 TYR B O 1
ATOM 7795 N N . GLY B 1 190 ? 48.714 -7.767 -28.396 1.00 11.89 209 GLY B N 1
ATOM 7796 C CA . GLY B 1 190 ? 48.473 -8.835 -29.426 1.00 12.01 209 GLY B CA 1
ATOM 7797 C C . GLY B 1 190 ? 48.236 -8.222 -30.822 1.00 15.12 209 GLY B C 1
ATOM 7798 O O . GLY B 1 190 ? 47.702 -8.896 -31.744 1.00 13.70 209 GLY B O 1
ATOM 7799 N N . PHE B 1 191 ? 48.630 -6.962 -31.036 1.00 13.69 210 PHE B N 1
ATOM 7800 C CA . PHE B 1 191 ? 48.428 -6.337 -32.343 1.00 14.15 210 PHE B CA 1
ATOM 7801 C C . PHE B 1 191 ? 49.769 -6.023 -32.978 1.00 14.31 210 PHE B C 1
ATOM 7802 O O . PHE B 1 191 ? 50.646 -5.403 -32.351 1.00 15.38 210 PHE B O 1
ATOM 7810 N N . ASN B 1 192 ? 49.883 -6.313 -34.253 1.00 12.86 211 ASN B N 1
ATOM 7811 C CA . ASN B 1 192 ? 51.090 -6.090 -34.990 1.00 14.46 211 ASN B CA 1
ATOM 7812 C C . ASN B 1 192 ? 50.938 -4.868 -35.893 1.00 13.50 211 ASN B C 1
ATOM 7813 O O . ASN B 1 192 ? 50.257 -4.975 -36.866 1.00 14.04 211 ASN B O 1
ATOM 7818 N N . ILE B 1 193 ? 51.582 -3.737 -35.535 1.00 12.09 212 ILE B N 1
ATOM 7819 C CA . ILE B 1 193 ? 51.495 -2.527 -36.361 1.00 10.50 212 ILE B CA 1
ATOM 7820 C C . ILE B 1 193 ? 52.930 -2.022 -36.562 1.00 9.70 212 ILE B C 1
ATOM 7821 O O . ILE B 1 193 ? 53.773 -2.215 -35.685 1.00 10.44 212 ILE B O 1
ATOM 7826 N N . SER B 1 194 ? 53.211 -1.452 -37.747 1.00 10.20 213 SER B N 1
ATOM 7827 C CA . SER B 1 194 ? 54.590 -1.042 -38.059 1.00 12.44 213 SER B CA 1
ATOM 7828 C C . SER B 1 194 ? 54.875 0.384 -37.541 1.00 11.98 213 SER B C 1
ATOM 7829 O O . SER B 1 194 ? 56.053 0.719 -37.271 1.00 13.33 213 SER B O 1
ATOM 7832 N N . ASP B 1 195 ? 53.802 1.118 -37.212 1.00 10.64 214 ASP B N 1
ATOM 7833 C CA . ASP B 1 195 ? 53.987 2.547 -36.783 1.00 10.06 214 ASP B CA 1
ATOM 7834 C C . ASP B 1 195 ? 52.709 2.895 -36.045 1.00 10.56 214 ASP B C 1
ATOM 7835 O O . ASP B 1 195 ? 51.681 2.230 -36.126 1.00 9.45 214 ASP B O 1
ATOM 7840 N N . THR B 1 196 ? 52.770 4.001 -35.303 1.00 9.87 215 THR B N 1
ATOM 7841 C CA . THR B 1 196 ? 51.632 4.226 -34.410 1.00 8.42 215 THR B CA 1
ATOM 7842 C C . THR B 1 196 ? 50.419 4.864 -35.133 1.00 9.19 215 THR B C 1
ATOM 7843 O O . THR B 1 196 ? 50.475 5.390 -36.203 1.00 9.33 215 THR B O 1
ATOM 7847 N N . ILE B 1 197 ? 49.272 4.808 -34.425 1.00 8.61 216 ILE B N 1
ATOM 7848 C CA . ILE B 1 197 ? 48.026 5.333 -34.944 1.00 8.44 216 ILE B CA 1
ATOM 7849 C C . ILE B 1 197 ? 48.172 6.729 -35.525 1.00 8.64 216 ILE B C 1
ATOM 7850 O O . ILE B 1 197 ? 48.848 7.618 -34.942 1.00 8.96 216 ILE B O 1
ATOM 7855 N N . SER B 1 198 ? 47.547 6.949 -36.675 1.00 7.81 217 SER B N 1
ATOM 7856 C CA . SER B 1 198 ? 47.608 8.284 -37.316 1.00 8.06 217 SER B CA 1
ATOM 7857 C C . SER B 1 198 ? 46.313 8.995 -37.173 1.00 8.24 217 SER B C 1
ATOM 7858 O O . SER B 1 198 ? 45.246 8.544 -37.715 1.00 9.01 217 SER B O 1
ATOM 7861 N N . SER B 1 199 ? 46.321 10.162 -36.453 1.00 7.61 218 SER B N 1
ATOM 7862 C CA . SER B 1 199 ? 45.095 10.996 -36.381 1.00 7.19 218 SER B CA 1
ATOM 7863 C C . SER B 1 199 ? 45.084 11.833 -37.669 1.00 7.47 218 SER B C 1
ATOM 7864 O O . SER B 1 199 ? 46.099 12.573 -37.939 1.00 7.15 218 SER B O 1
ATOM 7867 N N . ASN B 1 200 ? 44.013 11.699 -38.464 1.00 8.20 219 ASN B N 1
ATOM 7868 C CA . ASN B 1 200 ? 43.959 12.424 -39.753 1.00 8.74 219 ASN B CA 1
ATOM 7869 C C . ASN B 1 200 ? 42.879 13.444 -39.629 1.00 9.52 219 ASN B C 1
ATOM 7870 O O . ASN B 1 200 ? 41.700 13.061 -39.482 1.00 10.31 219 ASN B O 1
ATOM 7875 N N . VAL B 1 201 ? 43.258 14.708 -39.696 1.00 9.03 220 VAL B N 1
ATOM 7876 C CA . VAL B 1 201 ? 42.276 15.769 -39.284 1.00 9.98 220 VAL B CA 1
ATOM 7877 C C . VAL B 1 201 ? 42.391 16.903 -40.274 1.00 9.33 220 VAL B C 1
ATOM 7878 O O . VAL B 1 201 ? 43.563 17.270 -40.691 1.00 10.19 220 VAL B O 1
ATOM 7882 N N . ASP B 1 202 ? 41.265 17.522 -40.667 1.00 9.28 221 ASP B N 1
ATOM 7883 C CA . ASP B 1 202 ? 41.397 18.588 -41.679 1.00 9.60 221 ASP B CA 1
ATOM 7884 C C . ASP B 1 202 ? 41.874 19.906 -40.979 1.00 10.14 221 ASP B C 1
ATOM 7885 O O . ASP B 1 202 ? 41.842 20.047 -39.758 1.00 10.53 221 ASP B O 1
ATOM 7890 N N . ASP B 1 203 ? 42.260 20.908 -41.768 1.00 8.65 222 ASP B N 1
ATOM 7891 C CA . ASP B 1 203 ? 42.915 22.093 -41.205 1.00 8.62 222 ASP B CA 1
ATOM 7892 C C . ASP B 1 203 ? 41.946 22.976 -40.455 1.00 8.48 222 ASP B C 1
ATOM 7893 O O . ASP B 1 203 ? 42.323 23.609 -39.448 1.00 7.70 222 ASP B O 1
ATOM 7898 N N . LYS B 1 204 ? 40.683 23.124 -40.908 1.00 8.03 223 LYS B N 1
ATOM 7899 C CA . LYS B 1 204 ? 39.779 23.955 -40.164 1.00 9.05 223 LYS B CA 1
ATOM 7900 C C . LYS B 1 204 ? 39.471 23.282 -38.723 1.00 9.57 223 LYS B C 1
ATOM 7901 O O . LYS B 1 204 ? 39.502 24.024 -37.687 1.00 9.72 223 LYS B O 1
ATOM 7907 N N . THR B 1 205 ? 39.250 21.964 -38.728 1.00 8.92 224 THR B N 1
ATOM 7908 C CA . THR B 1 205 ? 38.934 21.268 -37.441 1.00 9.89 224 THR B CA 1
ATOM 7909 C C . THR B 1 205 ? 40.127 21.459 -36.501 1.00 10.36 224 THR B C 1
ATOM 7910 O O . THR B 1 205 ? 39.929 21.812 -35.330 1.00 8.21 224 THR B O 1
ATOM 7914 N N . ILE B 1 206 ? 41.378 21.210 -36.993 1.00 9.91 225 ILE B N 1
ATOM 7915 C CA . ILE B 1 206 ? 42.473 21.363 -36.012 1.00 8.45 225 ILE B CA 1
ATOM 7916 C C . ILE B 1 206 ? 42.506 22.812 -35.399 1.00 8.48 225 ILE B C 1
ATOM 7917 O O . ILE B 1 206 ? 42.769 22.995 -34.217 1.00 7.99 225 ILE B O 1
ATOM 7922 N N . HIS B 1 207 ? 42.285 23.846 -36.227 1.00 7.17 226 HIS B N 1
ATOM 7923 C CA . HIS B 1 207 ? 42.392 25.180 -35.706 1.00 7.46 226 HIS B CA 1
ATOM 7924 C C . HIS B 1 207 ? 41.245 25.536 -34.727 1.00 8.52 226 HIS B C 1
ATOM 7925 O O . HIS B 1 207 ? 41.494 26.249 -33.718 1.00 8.38 226 HIS B O 1
ATOM 7932 N N . GLU B 1 208 ? 40.031 25.111 -35.080 1.00 8.62 227 GLU B N 1
ATOM 7933 C CA . GLU B 1 208 ? 38.893 25.525 -34.242 1.00 8.46 227 GLU B CA 1
ATOM 7934 C C . GLU B 1 208 ? 38.755 24.651 -32.984 1.00 9.11 227 GLU B C 1
ATOM 7935 O O . GLU B 1 208 ? 38.086 25.116 -32.045 1.00 10.35 227 GLU B O 1
ATOM 7941 N N . MET B 1 209 ? 39.370 23.488 -32.957 1.00 8.20 228 MET B N 1
ATOM 7942 C CA . MET B 1 209 ? 39.126 22.593 -31.766 1.00 7.83 228 MET B CA 1
ATOM 7943 C C . MET B 1 209 ? 40.449 22.290 -31.127 1.00 7.54 228 MET B C 1
ATOM 7944 O O . MET B 1 209 ? 40.808 22.934 -30.114 1.00 8.05 228 MET B O 1
ATOM 7949 N N . TYR B 1 210 ? 41.193 21.333 -31.682 1.00 6.88 229 TYR B N 1
ATOM 7950 C CA . TYR B 1 210 ? 42.346 20.783 -30.899 1.00 7.15 229 TYR B CA 1
ATOM 7951 C C . TYR B 1 210 ? 43.480 21.810 -30.651 1.00 6.93 229 TYR B C 1
ATOM 7952 O O . TYR B 1 210 ? 44.192 21.713 -29.610 1.00 7.62 229 TYR B O 1
ATOM 7961 N N . LEU B 1 211 ? 43.771 22.671 -31.631 1.00 6.55 230 LEU B N 1
ATOM 7962 C CA . LEU B 1 211 ? 44.876 23.642 -31.420 1.00 6.56 230 LEU B CA 1
ATOM 7963 C C . LEU B 1 211 ? 44.534 24.780 -30.509 1.00 7.12 230 LEU B C 1
ATOM 7964 O O . LEU B 1 211 ? 45.418 25.423 -29.975 1.00 6.71 230 LEU B O 1
ATOM 7969 N N . TRP B 1 212 ? 43.224 25.103 -30.407 1.00 6.67 231 TRP B N 1
ATOM 7970 C CA . TRP B 1 212 ? 42.832 26.358 -29.760 1.00 6.74 231 TRP B CA 1
ATOM 7971 C C . TRP B 1 212 ? 43.337 26.452 -28.305 1.00 6.67 231 TRP B C 1
ATOM 7972 O O . TRP B 1 212 ? 43.849 27.470 -27.886 1.00 7.04 231 TRP B O 1
ATOM 7983 N N . PRO B 1 213 ? 43.227 25.363 -27.498 1.00 6.70 232 PRO B N 1
ATOM 7984 C CA . PRO B 1 213 ? 43.824 25.527 -26.165 1.00 6.87 232 PRO B CA 1
ATOM 7985 C C . PRO B 1 213 ? 45.301 25.646 -26.173 1.00 6.92 232 PRO B C 1
ATOM 7986 O O . PRO B 1 213 ? 45.881 26.261 -25.279 1.00 7.01 232 PRO B O 1
ATOM 7990 N N . PHE B 1 214 ? 45.979 25.100 -27.181 1.00 6.35 233 PHE B N 1
ATOM 7991 C CA . PHE B 1 214 ? 47.424 25.394 -27.175 1.00 6.17 233 PHE B CA 1
ATOM 7992 C C . PHE B 1 214 ? 47.746 26.816 -27.586 1.00 6.48 233 PHE B C 1
ATOM 7993 O O . PHE B 1 214 ? 48.719 27.345 -27.152 1.00 6.83 233 PHE B O 1
ATOM 8001 N N . ALA B 1 215 ? 46.917 27.433 -28.408 1.00 6.58 234 ALA B N 1
ATOM 8002 C CA . ALA B 1 215 ? 47.105 28.882 -28.673 1.00 7.42 234 ALA B CA 1
ATOM 8003 C C . ALA B 1 215 ? 47.003 29.642 -27.293 1.00 6.57 234 ALA B C 1
ATOM 8004 O O . ALA B 1 215 ? 47.830 30.478 -26.969 1.00 6.79 234 ALA B O 1
ATOM 8006 N N . ASP B 1 216 ? 45.983 29.281 -26.491 1.00 6.36 235 ASP B N 1
ATOM 8007 C CA . ASP B 1 216 ? 45.814 29.955 -25.174 1.00 7.45 235 ASP B CA 1
ATOM 8008 C C . ASP B 1 216 ? 47.075 29.683 -24.302 1.00 6.88 235 ASP B C 1
ATOM 8009 O O . ASP B 1 216 ? 47.492 30.607 -23.557 1.00 7.51 235 ASP B O 1
ATOM 8014 N N . ALA B 1 217 ? 47.584 28.443 -24.345 1.00 7.42 236 ALA B N 1
ATOM 8015 C CA . ALA B 1 217 ? 48.791 28.063 -23.482 1.00 6.43 236 ALA B CA 1
ATOM 8016 C C . ALA B 1 217 ? 50.012 28.907 -23.904 1.00 6.15 236 ALA B C 1
ATOM 8017 O O . ALA B 1 217 ? 50.736 29.460 -23.091 1.00 5.77 236 ALA B O 1
ATOM 8019 N N . VAL B 1 218 ? 50.211 28.968 -25.227 1.00 6.34 237 VAL B N 1
ATOM 8020 C CA . VAL B 1 218 ? 51.325 29.796 -25.799 1.00 6.64 237 VAL B CA 1
ATOM 8021 C C . VAL B 1 218 ? 51.153 31.250 -25.297 1.00 7.15 237 VAL B C 1
ATOM 8022 O O . VAL B 1 218 ? 52.119 31.891 -24.773 1.00 7.25 237 VAL B O 1
ATOM 8026 N N . ARG B 1 219 ? 49.977 31.818 -25.537 1.00 7.40 238 ARG B N 1
ATOM 8027 C CA . ARG B 1 219 ? 49.731 33.212 -25.174 1.00 8.42 238 ARG B CA 1
ATOM 8028 C C . ARG B 1 219 ? 49.893 33.498 -23.669 1.00 8.92 238 ARG B C 1
ATOM 8029 O O . ARG B 1 219 ? 50.350 34.607 -23.264 1.00 8.74 238 ARG B O 1
ATOM 8037 N N . ALA B 1 220 ? 49.586 32.500 -22.841 1.00 8.54 239 ALA B N 1
ATOM 8038 C CA . ALA B 1 220 ? 49.758 32.552 -21.388 1.00 8.55 239 ALA B CA 1
ATOM 8039 C C . ALA B 1 220 ? 51.199 32.432 -20.940 1.00 7.82 239 ALA B C 1
ATOM 8040 O O . ALA B 1 220 ? 51.487 32.606 -19.745 1.00 8.94 239 ALA B O 1
ATOM 8042 N N . GLY B 1 221 ? 52.145 32.166 -21.864 1.00 7.57 240 GLY B N 1
ATOM 8043 C CA . GLY B 1 221 ? 53.572 32.185 -21.513 1.00 6.95 240 GLY B CA 1
ATOM 8044 C C . GLY B 1 221 ? 54.126 30.794 -21.166 1.00 6.65 240 GLY B C 1
ATOM 8045 O O . GLY B 1 221 ? 55.252 30.708 -20.646 1.00 7.57 240 GLY B O 1
ATOM 8046 N N . VAL B 1 222 ? 53.421 29.703 -21.557 1.00 6.52 241 VAL B N 1
ATOM 8047 C CA . VAL B 1 222 ? 53.927 28.342 -21.256 1.00 6.19 241 VAL B CA 1
ATOM 8048 C C . VAL B 1 222 ? 55.354 28.127 -21.750 1.00 6.64 241 VAL B C 1
ATOM 8049 O O . VAL B 1 222 ? 55.684 28.549 -22.874 1.00 7.87 241 VAL B O 1
ATOM 8053 N N . GLY B 1 223 ? 56.221 27.510 -20.911 1.00 6.11 242 GLY B N 1
ATOM 8054 C CA . GLY B 1 223 ? 57.628 27.454 -21.268 1.00 6.53 242 GLY B CA 1
ATOM 8055 C C . GLY B 1 223 ? 57.894 26.249 -22.196 1.00 6.52 242 GLY B C 1
ATOM 8056 O O . GLY B 1 223 ? 58.856 26.292 -22.997 1.00 5.83 242 GLY B O 1
ATOM 8057 N N . ALA B 1 224 ? 57.154 25.141 -22.039 1.00 6.60 243 ALA B N 1
ATOM 8058 C CA . ALA B 1 224 ? 57.489 23.894 -22.812 1.00 6.11 243 ALA B CA 1
ATOM 8059 C C . ALA B 1 224 ? 56.207 23.313 -23.416 1.00 6.46 243 ALA B C 1
ATOM 8060 O O . ALA B 1 224 ? 55.098 23.575 -22.891 1.00 5.96 243 ALA B O 1
ATOM 8062 N N . ILE B 1 225 ? 56.390 22.533 -24.460 1.00 6.34 244 ILE B N 1
ATOM 8063 C CA . ILE B 1 225 ? 55.290 21.723 -25.085 1.00 7.15 244 ILE B CA 1
ATOM 8064 C C . ILE B 1 225 ? 55.835 20.305 -25.168 1.00 7.26 244 ILE B C 1
ATOM 8065 O O . ILE B 1 225 ? 57.045 20.145 -25.434 1.00 7.94 244 ILE B O 1
ATOM 8070 N N . MET B 1 226 ? 54.982 19.300 -24.932 1.00 6.39 245 MET B N 1
ATOM 8071 C CA . MET B 1 226 ? 55.421 17.911 -25.168 1.00 6.36 245 MET B CA 1
ATOM 8072 C C . MET B 1 226 ? 54.650 17.369 -26.366 1.00 6.62 245 MET B C 1
ATOM 8073 O O . MET B 1 226 ? 53.420 17.431 -26.389 1.00 6.79 245 MET B O 1
ATOM 8078 N N . CYS B 1 227 ? 55.400 16.940 -27.392 1.00 7.33 246 CYS B N 1
ATOM 8079 C CA . CYS B 1 227 ? 54.786 16.350 -28.581 1.00 8.26 246 CYS B CA 1
ATOM 8080 C C . CYS B 1 227 ? 54.440 14.912 -28.379 1.00 8.52 246 CYS B C 1
ATOM 8081 O O . CYS B 1 227 ? 54.964 14.262 -27.494 1.00 9.50 246 CYS B O 1
ATOM 8084 N N . SER B 1 228 ? 53.528 14.386 -29.212 1.00 7.62 247 SER B N 1
ATOM 8085 C CA . SER B 1 228 ? 52.754 13.212 -28.846 1.00 7.76 247 SER B CA 1
ATOM 8086 C C . SER B 1 228 ? 53.224 11.913 -29.565 1.00 7.93 247 SER B C 1
ATOM 8087 O O . SER B 1 228 ? 54.048 11.900 -30.510 1.00 8.06 247 SER B O 1
ATOM 8090 N N . TYR B 1 229 ? 52.709 10.796 -29.070 1.00 7.09 248 TYR B N 1
ATOM 8091 C CA . TYR B 1 229 ? 53.185 9.471 -29.566 1.00 7.20 248 TYR B CA 1
ATOM 8092 C C . TYR B 1 229 ? 52.477 9.148 -30.934 1.00 7.85 248 TYR B C 1
ATOM 8093 O O . TYR B 1 229 ? 53.001 8.317 -31.721 1.00 8.73 248 TYR B O 1
ATOM 8102 N N . ASN B 1 230 ? 51.249 9.687 -31.126 1.00 8.90 249 ASN B N 1
ATOM 8103 C CA . ASN B 1 230 ? 50.504 9.368 -32.379 1.00 8.12 249 ASN B CA 1
ATOM 8104 C C . ASN B 1 230 ? 51.184 10.071 -33.555 1.00 9.13 249 ASN B C 1
ATOM 8105 O O . ASN B 1 230 ? 51.996 11.032 -33.418 1.00 8.08 249 ASN B O 1
ATOM 8110 N N . GLN B 1 231 ? 50.819 9.571 -34.733 1.00 8.16 250 GLN B N 1
ATOM 8111 C CA . GLN B 1 231 ? 51.120 10.338 -35.923 1.00 7.96 250 GLN B CA 1
ATOM 8112 C C . GLN B 1 231 ? 49.954 11.313 -36.225 1.00 7.76 250 GLN B C 1
ATOM 8113 O O . GLN B 1 231 ? 48.826 11.144 -35.714 1.00 8.56 250 GLN B O 1
ATOM 8119 N N . ILE B 1 232 ? 50.231 12.349 -37.001 1.00 7.00 251 ILE B N 1
ATOM 8120 C CA . ILE B 1 232 ? 49.206 13.222 -37.546 1.00 7.37 251 ILE B CA 1
ATOM 8121 C C . ILE B 1 232 ? 49.407 13.170 -39.078 1.00 7.86 251 ILE B C 1
ATOM 8122 O O . ILE B 1 232 ? 50.497 13.510 -39.568 1.00 7.67 251 ILE B O 1
ATOM 8127 N N . ASN B 1 233 ? 48.358 12.692 -39.792 1.00 8.21 252 ASN B N 1
ATOM 8128 C CA . ASN B 1 233 ? 48.478 12.376 -41.251 1.00 8.08 252 ASN B CA 1
ATOM 8129 C C . ASN B 1 233 ? 49.768 11.630 -41.553 1.00 7.84 252 ASN B C 1
ATOM 8130 O O . ASN B 1 233 ? 50.536 12.033 -42.512 1.00 9.05 252 ASN B O 1
ATOM 8135 N N . ASN B 1 234 ? 50.033 10.562 -40.767 1.00 7.99 253 ASN B N 1
ATOM 8136 C CA . ASN B 1 234 ? 51.181 9.697 -41.041 1.00 8.70 253 ASN B CA 1
ATOM 8137 C C . ASN B 1 234 ? 52.554 10.363 -40.986 1.00 9.33 253 ASN B C 1
ATOM 8138 O O . ASN B 1 234 ? 53.484 9.943 -41.689 1.00 8.85 253 ASN B O 1
ATOM 8143 N N . SER B 1 235 ? 52.687 11.339 -40.076 1.00 8.92 254 SER B N 1
ATOM 8144 C CA . SER B 1 235 ? 54.001 11.905 -39.711 1.00 8.24 254 SER B CA 1
ATOM 8145 C C . SER B 1 235 ? 53.969 11.992 -38.173 1.00 8.51 254 SER B C 1
ATOM 8146 O O . SER B 1 235 ? 53.079 12.618 -37.612 1.00 8.61 254 SER B O 1
ATOM 8149 N N . TYR B 1 236 ? 54.884 11.301 -37.546 1.00 8.30 255 TYR B N 1
ATOM 8150 C CA . TYR B 1 236 ? 54.940 11.254 -36.025 1.00 8.88 255 TYR B CA 1
ATOM 8151 C C . TYR B 1 236 ? 54.912 12.645 -35.384 1.00 7.99 255 TYR B C 1
ATOM 8152 O O . TYR B 1 236 ? 55.629 13.565 -35.821 1.00 8.02 255 TYR B O 1
ATOM 8161 N N . GLY B 1 237 ? 54.151 12.737 -34.271 1.00 7.33 256 GLY B N 1
ATOM 8162 C CA . GLY B 1 237 ? 53.987 13.990 -33.546 1.00 6.95 256 GLY B CA 1
ATOM 8163 C C . GLY B 1 237 ? 55.322 14.654 -33.211 1.00 7.59 256 GLY B C 1
ATOM 8164 O O . GLY B 1 237 ? 55.377 15.893 -33.206 1.00 7.35 256 GLY B O 1
ATOM 8165 N N . CYS B 1 238 ? 56.389 13.875 -32.925 1.00 7.75 257 CYS B N 1
ATOM 8166 C CA . CYS B 1 238 ? 57.650 14.494 -32.484 1.00 7.48 257 CYS B CA 1
ATOM 8167 C C . CYS B 1 238 ? 58.626 14.707 -33.662 1.00 7.79 257 CYS B C 1
ATOM 8168 O O . CYS B 1 238 ? 59.831 14.973 -33.461 1.00 8.85 257 CYS B O 1
ATOM 8171 N N . GLN B 1 239 ? 58.069 14.674 -34.864 1.00 7.31 258 GLN B N 1
ATOM 8172 C CA . GLN B 1 239 ? 58.866 15.142 -36.029 1.00 6.95 258 GLN B CA 1
ATOM 8173 C C . GLN B 1 239 ? 57.884 15.583 -37.133 1.00 7.96 258 GLN B C 1
ATOM 8174 O O . GLN B 1 239 ? 58.176 15.425 -38.354 1.00 7.61 258 GLN B O 1
ATOM 8180 N N . ASN B 1 240 ? 56.794 16.228 -36.707 1.00 7.36 259 ASN B N 1
ATOM 8181 C CA . ASN B 1 240 ? 55.772 16.631 -37.677 1.00 7.38 259 ASN B CA 1
ATOM 8182 C C . ASN B 1 240 ? 56.036 18.085 -37.955 1.00 7.99 259 ASN B C 1
ATOM 8183 O O . ASN B 1 240 ? 55.750 18.992 -37.103 1.00 7.69 259 ASN B O 1
ATOM 8188 N N . SER B 1 241 ? 56.616 18.391 -39.149 1.00 8.03 260 SER B N 1
ATOM 8189 C CA . SER B 1 241 ? 57.003 19.761 -39.354 1.00 8.59 260 SER B CA 1
ATOM 8190 C C . SER B 1 241 ? 55.776 20.659 -39.472 1.00 8.36 260 SER B C 1
ATOM 8191 O O . SER B 1 241 ? 55.831 21.830 -39.071 1.00 8.77 260 SER B O 1
ATOM 8194 N N . TYR B 1 242 ? 54.668 20.131 -39.961 1.00 7.78 261 TYR B N 1
ATOM 8195 C CA . TYR B 1 242 ? 53.460 21.006 -40.080 1.00 7.60 261 TYR B CA 1
ATOM 8196 C C . TYR B 1 242 ? 52.926 21.383 -38.661 1.00 7.89 261 TYR B C 1
ATOM 8197 O O . TYR B 1 242 ? 52.723 22.534 -38.426 1.00 7.03 261 TYR B O 1
ATOM 8206 N N . THR B 1 243 ? 52.824 20.418 -37.739 1.00 7.56 262 THR B N 1
ATOM 8207 C CA . THR B 1 243 ? 52.245 20.844 -36.438 1.00 7.21 262 THR B CA 1
ATOM 8208 C C . THR B 1 243 ? 53.304 21.616 -35.662 1.00 7.53 262 THR B C 1
ATOM 8209 O O . THR B 1 243 ? 52.929 22.544 -34.897 1.00 8.30 262 THR B O 1
ATOM 8213 N N . LEU B 1 244 ? 54.574 21.181 -35.699 1.00 6.79 263 LEU B N 1
ATOM 8214 C CA . LEU B 1 244 ? 55.594 21.834 -34.824 1.00 7.60 263 LEU B CA 1
ATOM 8215 C C . LEU B 1 244 ? 56.101 23.113 -35.423 1.00 7.74 263 LEU B C 1
ATOM 8216 O O . LEU B 1 244 ? 56.184 24.167 -34.769 1.00 8.03 263 LEU B O 1
ATOM 8221 N N . ASN B 1 245 ? 56.582 23.020 -36.678 1.00 8.66 264 ASN B N 1
ATOM 8222 C CA . ASN B 1 245 ? 57.125 24.272 -37.300 1.00 8.09 264 ASN B CA 1
ATOM 8223 C C . ASN B 1 245 ? 56.062 25.185 -37.761 1.00 7.83 264 ASN B C 1
ATOM 8224 O O . ASN B 1 245 ? 56.170 26.387 -37.467 1.00 7.97 264 ASN B O 1
ATOM 8229 N N . LYS B 1 246 ? 55.029 24.681 -38.457 1.00 8.26 265 LYS B N 1
ATOM 8230 C CA . LYS B 1 246 ? 54.040 25.699 -38.943 1.00 8.77 265 LYS B CA 1
ATOM 8231 C C . LYS B 1 246 ? 53.052 26.144 -37.904 1.00 8.71 265 LYS B C 1
ATOM 8232 O O . LYS B 1 246 ? 52.924 27.322 -37.612 1.00 8.28 265 LYS B O 1
ATOM 8238 N N . LEU B 1 247 ? 52.340 25.181 -37.323 1.00 7.62 266 LEU B N 1
ATOM 8239 C CA . LEU B 1 247 ? 51.247 25.631 -36.454 1.00 7.57 266 LEU B CA 1
ATOM 8240 C C . LEU B 1 247 ? 51.770 26.182 -35.115 1.00 7.37 266 LEU B C 1
ATOM 8241 O O . LEU B 1 247 ? 51.317 27.227 -34.669 1.00 8.83 266 LEU B O 1
ATOM 8246 N N . LEU B 1 248 ? 52.666 25.439 -34.476 1.00 6.66 267 LEU B N 1
ATOM 8247 C CA . LEU B 1 248 ? 53.058 25.851 -33.103 1.00 6.33 267 LEU B CA 1
ATOM 8248 C C . LEU B 1 248 ? 54.052 26.972 -33.150 1.00 7.44 267 LEU B C 1
ATOM 8249 O O . LEU B 1 248 ? 53.863 27.986 -32.455 1.00 7.44 267 LEU B O 1
ATOM 8254 N N . LYS B 1 249 ? 55.090 26.843 -34.019 1.00 7.17 268 LYS B N 1
ATOM 8255 C CA . LYS B 1 249 ? 56.196 27.845 -33.926 1.00 6.97 268 LYS B CA 1
ATOM 8256 C C . LYS B 1 249 ? 55.912 29.074 -34.868 1.00 7.64 268 LYS B C 1
ATOM 8257 O O . LYS B 1 249 ? 56.082 30.213 -34.427 1.00 8.45 268 LYS B O 1
ATOM 8263 N N . ALA B 1 250 ? 55.442 28.831 -36.078 1.00 7.39 269 ALA B N 1
ATOM 8264 C CA . ALA B 1 250 ? 55.296 29.993 -37.026 1.00 7.93 269 ALA B CA 1
ATOM 8265 C C . ALA B 1 250 ? 53.938 30.646 -36.762 1.00 10.03 269 ALA B C 1
ATOM 8266 O O . ALA B 1 250 ? 53.870 31.851 -36.660 1.00 10.71 269 ALA B O 1
ATOM 8268 N N . GLU B 1 251 ? 52.866 29.876 -36.628 1.00 8.58 270 GLU B N 1
ATOM 8269 C CA . GLU B 1 251 ? 51.524 30.516 -36.553 1.00 9.27 270 GLU B CA 1
ATOM 8270 C C . GLU B 1 251 ? 51.248 30.953 -35.078 1.00 9.44 270 GLU B C 1
ATOM 8271 O O . GLU B 1 251 ? 50.987 32.113 -34.828 1.00 9.35 270 GLU B O 1
ATOM 8277 N N . LEU B 1 252 ? 51.391 30.049 -34.082 1.00 8.18 271 LEU B N 1
ATOM 8278 C CA . LEU B 1 252 ? 51.145 30.442 -32.675 1.00 7.93 271 LEU B CA 1
ATOM 8279 C C . LEU B 1 252 ? 52.335 31.203 -32.077 1.00 8.51 271 LEU B C 1
ATOM 8280 O O . LEU B 1 252 ? 52.189 31.890 -31.024 1.00 9.18 271 LEU B O 1
ATOM 8285 N N . GLY B 1 253 ? 53.516 31.229 -32.773 1.00 8.49 272 GLY B N 1
ATOM 8286 C CA . GLY B 1 253 ? 54.543 32.141 -32.272 1.00 7.90 272 GLY B CA 1
ATOM 8287 C C . GLY B 1 253 ? 55.265 31.560 -31.027 1.00 7.69 272 GLY B C 1
ATOM 8288 O O . GLY B 1 253 ? 55.828 32.338 -30.217 1.00 6.68 272 GLY B O 1
ATOM 8289 N N . PHE B 1 254 ? 55.194 30.245 -30.803 1.00 7.29 273 PHE B N 1
ATOM 8290 C CA . PHE B 1 254 ? 55.746 29.659 -29.559 1.00 7.00 273 PHE B CA 1
ATOM 8291 C C . PHE B 1 254 ? 57.250 29.904 -29.449 1.00 8.29 273 PHE B C 1
ATOM 8292 O O . PHE B 1 254 ? 57.995 29.563 -30.386 1.00 8.45 273 PHE B O 1
ATOM 8300 N N . GLN B 1 255 ? 57.658 30.427 -28.305 1.00 6.97 274 GLN B N 1
ATOM 8301 C CA . GLN B 1 255 ? 59.053 30.813 -28.043 1.00 8.10 274 GLN B CA 1
ATOM 8302 C C . GLN B 1 255 ? 59.802 29.807 -27.157 1.00 7.43 274 GLN B C 1
ATOM 8303 O O . GLN B 1 255 ? 61.053 29.955 -26.980 1.00 7.62 274 GLN B O 1
ATOM 8309 N N . GLY B 1 256 ? 59.085 28.862 -26.558 1.00 7.95 275 GLY B N 1
ATOM 8310 C CA . GLY B 1 256 ? 59.738 27.916 -25.634 1.00 6.62 275 GLY B CA 1
ATOM 8311 C C . GLY B 1 256 ? 60.239 26.662 -26.370 1.00 7.92 275 GLY B C 1
ATOM 8312 O O . GLY B 1 256 ? 60.461 26.677 -27.594 1.00 7.99 275 GLY B O 1
ATOM 8313 N N . PHE B 1 257 ? 60.351 25.533 -25.613 1.00 6.52 276 PHE B N 1
ATOM 8314 C CA . PHE B 1 257 ? 60.939 24.358 -26.170 1.00 6.41 276 PHE B CA 1
ATOM 8315 C C . PHE B 1 257 ? 59.964 23.220 -26.285 1.00 7.02 276 PHE B C 1
ATOM 8316 O O . PHE B 1 257 ? 59.025 23.089 -25.458 1.00 7.23 276 PHE B O 1
ATOM 8324 N N . VAL B 1 258 ? 60.128 22.379 -27.341 1.00 7.22 277 VAL B N 1
ATOM 8325 C CA . VAL B 1 258 ? 59.312 21.177 -27.480 1.00 7.19 277 VAL B CA 1
ATOM 8326 C C . VAL B 1 258 ? 60.112 19.943 -27.059 1.00 7.60 277 VAL B C 1
ATOM 8327 O O . VAL B 1 258 ? 61.208 19.720 -27.609 1.00 8.11 277 VAL B O 1
ATOM 8331 N N . MET B 1 259 ? 59.591 19.140 -26.117 1.00 6.65 278 MET B N 1
ATOM 8332 C CA . MET B 1 259 ? 60.260 17.924 -25.695 1.00 6.75 278 MET B CA 1
ATOM 8333 C C . MET B 1 259 ? 59.438 16.765 -26.256 1.00 6.46 278 MET B C 1
ATOM 8334 O O . MET B 1 259 ? 58.195 16.915 -26.437 1.00 6.74 278 MET B O 1
ATOM 8339 N N . SER B 1 260 ? 60.066 15.603 -26.433 1.00 6.47 279 SER B N 1
ATOM 8340 C CA . SER B 1 260 ? 59.275 14.440 -26.880 1.00 6.45 279 SER B CA 1
ATOM 8341 C C . SER B 1 260 ? 58.520 13.855 -25.675 1.00 6.49 279 SER B C 1
ATOM 8342 O O . SER B 1 260 ? 59.027 13.865 -24.543 1.00 7.52 279 SER B O 1
ATOM 8345 N N . ASP B 1 261 ? 57.417 13.180 -25.988 1.00 6.59 280 ASP B N 1
ATOM 8346 C CA . ASP B 1 261 ? 56.897 12.209 -25.019 1.00 6.83 280 ASP B CA 1
ATOM 8347 C C . ASP B 1 261 ? 57.894 10.971 -24.929 1.00 7.21 280 ASP B C 1
ATOM 8348 O O . ASP B 1 261 ? 58.850 10.876 -25.770 1.00 7.31 280 ASP B O 1
ATOM 8353 N N . TRP B 1 262 ? 57.759 10.156 -23.887 1.00 6.50 281 TRP B N 1
ATOM 8354 C CA . TRP B 1 262 ? 58.783 9.214 -23.560 1.00 7.43 281 TRP B CA 1
ATOM 8355 C C . TRP B 1 262 ? 58.763 8.014 -24.491 1.00 7.55 281 TRP B C 1
ATOM 8356 O O . TRP B 1 262 ? 57.900 7.179 -24.332 1.00 7.35 281 TRP B O 1
ATOM 8367 N N . GLY B 1 263 ? 59.707 7.937 -25.430 1.00 8.30 282 GLY B N 1
ATOM 8368 C CA . GLY B 1 263 ? 59.647 6.915 -26.477 1.00 8.59 282 GLY B CA 1
ATOM 8369 C C . GLY B 1 263 ? 58.964 7.441 -27.740 1.00 8.70 282 GLY B C 1
ATOM 8370 O O . GLY B 1 263 ? 58.761 6.666 -28.682 1.00 8.89 282 GLY B O 1
ATOM 8371 N N . ALA B 1 264 ? 58.599 8.734 -27.774 1.00 7.12 283 ALA B N 1
ATOM 8372 C CA . ALA B 1 264 ? 57.977 9.298 -28.989 1.00 7.26 283 ALA B CA 1
ATOM 8373 C C . ALA B 1 264 ? 59.057 9.882 -29.951 1.00 7.63 283 ALA B C 1
ATOM 8374 O O . ALA B 1 264 ? 58.686 10.365 -31.052 1.00 7.47 283 ALA B O 1
ATOM 8376 N N . HIS B 1 265 ? 60.318 9.875 -29.498 1.00 7.62 284 HIS B N 1
ATOM 8377 C CA . HIS B 1 265 ? 61.399 10.349 -30.419 1.00 7.28 284 HIS B CA 1
ATOM 8378 C C . HIS B 1 265 ? 61.742 9.211 -31.473 1.00 8.32 284 HIS B C 1
ATOM 8379 O O . HIS B 1 265 ? 62.023 8.108 -31.071 1.00 8.97 284 HIS B O 1
ATOM 8386 N N . HIS B 1 266 ? 61.733 9.561 -32.784 1.00 7.87 285 HIS B N 1
ATOM 8387 C CA . HIS B 1 266 ? 61.870 8.517 -33.827 1.00 8.21 285 HIS B CA 1
ATOM 8388 C C . HIS B 1 266 ? 62.937 8.817 -34.883 1.00 8.04 285 HIS B C 1
ATOM 8389 O O . HIS B 1 266 ? 63.082 7.980 -35.818 1.00 8.48 285 HIS B O 1
ATOM 8396 N N . SER B 1 267 ? 63.723 9.888 -34.728 1.00 7.26 286 SER B N 1
ATOM 8397 C CA . SER B 1 267 ? 64.815 10.137 -35.679 1.00 7.98 286 SER B CA 1
ATOM 8398 C C . SER B 1 267 ? 65.664 11.227 -35.093 1.00 8.22 286 SER B C 1
ATOM 8399 O O . SER B 1 267 ? 65.224 12.007 -34.223 1.00 8.76 286 SER B O 1
ATOM 8402 N N . GLY B 1 268 ? 66.927 11.320 -35.529 1.00 7.86 287 GLY B N 1
ATOM 8403 C CA . GLY B 1 268 ? 67.749 12.439 -34.981 1.00 8.00 287 GLY B CA 1
ATOM 8404 C C . GLY B 1 268 ? 67.651 13.682 -35.846 1.00 8.10 287 GLY B C 1
ATOM 8405 O O . GLY B 1 268 ? 67.076 14.734 -35.461 1.00 8.32 287 GLY B O 1
ATOM 8406 N N . VAL B 1 269 ? 68.152 13.563 -37.111 1.00 8.21 288 VAL B N 1
ATOM 8407 C CA . VAL B 1 269 ? 68.141 14.744 -38.066 1.00 8.18 288 VAL B CA 1
ATOM 8408 C C . VAL B 1 269 ? 66.692 15.111 -38.355 1.00 7.74 288 VAL B C 1
ATOM 8409 O O . VAL B 1 269 ? 66.344 16.304 -38.322 1.00 8.22 288 VAL B O 1
ATOM 8413 N N . GLY B 1 270 ? 65.867 14.132 -38.647 1.00 9.15 289 GLY B N 1
ATOM 8414 C CA . GLY B 1 270 ? 64.489 14.425 -39.083 1.00 8.20 289 GLY B CA 1
ATOM 8415 C C . GLY B 1 270 ? 63.766 15.254 -38.018 1.00 8.35 289 GLY B C 1
ATOM 8416 O O . GLY B 1 270 ? 63.122 16.293 -38.327 1.00 8.02 289 GLY B O 1
ATOM 8417 N N . SER B 1 271 ? 63.888 14.835 -36.779 1.00 8.42 290 SER B N 1
ATOM 8418 C CA . SER B 1 271 ? 63.096 15.485 -35.705 1.00 8.04 290 SER B CA 1
ATOM 8419 C C . SER B 1 271 ? 63.708 16.884 -35.430 1.00 8.57 290 SER B C 1
ATOM 8420 O O . SER B 1 271 ? 62.965 17.806 -35.244 1.00 7.87 290 SER B O 1
ATOM 8423 N N . ALA B 1 272 ? 65.044 17.011 -35.420 1.00 7.41 291 ALA B N 1
ATOM 8424 C CA . ALA B 1 272 ? 65.682 18.305 -35.108 1.00 8.11 291 ALA B CA 1
ATOM 8425 C C . ALA B 1 272 ? 65.212 19.294 -36.169 1.00 8.69 291 ALA B C 1
ATOM 8426 O O . ALA B 1 272 ? 64.818 20.452 -35.838 1.00 9.16 291 ALA B O 1
ATOM 8428 N N . LEU B 1 273 ? 65.156 18.881 -37.436 1.00 7.85 292 LEU B N 1
ATOM 8429 C CA . LEU B 1 273 ? 64.802 19.913 -38.487 1.00 7.42 292 LEU B CA 1
ATOM 8430 C C . LEU B 1 273 ? 63.294 20.173 -38.512 1.00 7.80 292 LEU B C 1
ATOM 8431 O O . LEU B 1 273 ? 62.879 21.265 -38.923 1.00 8.74 292 LEU B O 1
ATOM 8436 N N . ALA B 1 274 ? 62.514 19.234 -37.979 1.00 7.56 293 ALA B N 1
ATOM 8437 C CA . ALA B 1 274 ? 61.038 19.431 -38.047 1.00 7.15 293 ALA B CA 1
ATOM 8438 C C . ALA B 1 274 ? 60.573 20.116 -36.759 1.00 7.91 293 ALA B C 1
ATOM 8439 O O . ALA B 1 274 ? 59.369 20.262 -36.590 1.00 8.33 293 ALA B O 1
ATOM 8441 N N . GLY B 1 275 ? 61.487 20.533 -35.873 1.00 7.29 294 GLY B N 1
ATOM 8442 C CA . GLY B 1 275 ? 61.064 21.448 -34.746 1.00 7.39 294 GLY B CA 1
ATOM 8443 C C . GLY B 1 275 ? 61.128 20.852 -33.361 1.00 7.61 294 GLY B C 1
ATOM 8444 O O . GLY B 1 275 ? 60.730 21.573 -32.413 1.00 8.46 294 GLY B O 1
ATOM 8445 N N . LEU B 1 276 ? 61.644 19.616 -33.194 1.00 6.95 295 LEU B N 1
ATOM 8446 C CA . LEU B 1 276 ? 61.829 19.106 -31.810 1.00 7.66 295 LEU B CA 1
ATOM 8447 C C . LEU B 1 276 ? 62.982 19.864 -31.143 1.00 8.17 295 LEU B C 1
ATOM 8448 O O . LEU B 1 276 ? 63.997 20.133 -31.846 1.00 8.80 295 LEU B O 1
ATOM 8453 N N . ASP B 1 277 ? 62.966 20.039 -29.794 1.00 6.79 296 ASP B N 1
ATOM 8454 C CA . ASP B 1 277 ? 64.089 20.748 -29.104 1.00 7.11 296 ASP B CA 1
ATOM 8455 C C . ASP B 1 277 ? 64.691 19.895 -27.983 1.00 6.72 296 ASP B C 1
ATOM 8456 O O . ASP B 1 277 ? 65.802 20.233 -27.550 1.00 6.51 296 ASP B O 1
ATOM 8461 N N . MET B 1 278 ? 63.967 18.850 -27.497 1.00 6.49 297 MET B N 1
ATOM 8462 C CA . MET B 1 278 ? 64.476 18.080 -26.342 1.00 6.69 297 MET B CA 1
ATOM 8463 C C . MET B 1 278 ? 63.972 16.602 -26.485 1.00 6.91 297 MET B C 1
ATOM 8464 O O . MET B 1 278 ? 62.788 16.362 -26.749 1.00 7.16 297 MET B O 1
ATOM 8469 N N . SER B 1 279 ? 64.891 15.636 -26.281 1.00 7.10 298 SER B N 1
ATOM 8470 C CA . SER B 1 279 ? 64.650 14.242 -26.420 1.00 7.52 298 SER B CA 1
ATOM 8471 C C . SER B 1 279 ? 64.521 13.692 -24.995 1.00 6.99 298 SER B C 1
ATOM 8472 O O . SER B 1 279 ? 65.495 13.749 -24.193 1.00 7.72 298 SER B O 1
ATOM 8475 N N . MET B 1 280 ? 63.342 13.060 -24.700 1.00 6.68 299 MET B N 1
ATOM 8476 C CA . MET B 1 280 ? 63.185 12.429 -23.380 1.00 6.88 299 MET B CA 1
ATOM 8477 C C . MET B 1 280 ? 62.712 11.028 -23.550 1.00 6.86 299 MET B C 1
ATOM 8478 O O . MET B 1 280 ? 61.825 10.748 -24.375 1.00 6.78 299 MET B O 1
ATOM 8483 N N . PRO B 1 281 ? 63.221 10.089 -22.722 1.00 7.63 300 PRO B N 1
ATOM 8484 C CA . PRO B 1 281 ? 64.129 10.336 -21.572 1.00 7.17 300 PRO B CA 1
ATOM 8485 C C . PRO B 1 281 ? 65.572 10.372 -22.095 1.00 6.95 300 PRO B C 1
ATOM 8486 O O . PRO B 1 281 ? 66.472 10.425 -21.310 1.00 7.57 300 PRO B O 1
ATOM 8490 N N . GLY B 1 282 ? 65.760 10.326 -23.427 1.00 7.07 301 GLY B N 1
ATOM 8491 C CA . GLY B 1 282 ? 67.084 10.696 -23.995 1.00 7.52 301 GLY B CA 1
ATOM 8492 C C . GLY B 1 282 ? 67.618 9.525 -24.828 1.00 8.99 301 GLY B C 1
ATOM 8493 O O . GLY B 1 282 ? 68.410 9.735 -25.801 1.00 9.40 301 GLY B O 1
ATOM 8494 N N . ASP B 1 283 ? 67.181 8.332 -24.512 1.00 8.19 302 ASP B N 1
ATOM 8495 C CA . ASP B 1 283 ? 67.660 7.134 -25.291 1.00 9.37 302 ASP B CA 1
ATOM 8496 C C . ASP B 1 283 ? 66.668 6.768 -26.358 1.00 9.06 302 ASP B C 1
ATOM 8497 O O . ASP B 1 283 ? 65.605 7.344 -26.453 1.00 10.27 302 ASP B O 1
ATOM 8502 N N . ILE B 1 284 ? 67.039 5.825 -27.218 1.00 7.63 303 ILE B N 1
ATOM 8503 C CA . ILE B 1 284 ? 66.111 5.478 -28.318 1.00 8.27 303 ILE B CA 1
ATOM 8504 C C . ILE B 1 284 ? 65.000 4.515 -27.834 1.00 9.21 303 ILE B C 1
ATOM 8505 O O . ILE B 1 284 ? 63.817 4.720 -28.111 1.00 10.00 303 ILE B O 1
ATOM 8510 N N . THR B 1 285 ? 65.405 3.468 -27.089 1.00 10.16 304 THR B N 1
ATOM 8511 C CA . THR B 1 285 ? 64.461 2.760 -26.244 1.00 10.01 304 THR B CA 1
ATOM 8512 C C . THR B 1 285 ? 65.012 2.753 -24.808 1.00 9.35 304 THR B C 1
ATOM 8513 O O . THR B 1 285 ? 66.161 3.127 -24.599 1.00 8.69 304 THR B O 1
ATOM 8517 N N . PHE B 1 286 ? 64.135 2.425 -23.813 1.00 8.30 305 PHE B N 1
ATOM 8518 C CA . PHE B 1 286 ? 64.655 2.714 -22.433 1.00 8.32 305 PHE B CA 1
ATOM 8519 C C . PHE B 1 286 ? 65.943 1.857 -22.148 1.00 9.42 305 PHE B C 1
ATOM 8520 O O . PHE B 1 286 ? 65.952 0.624 -22.329 1.00 9.64 305 PHE B O 1
ATOM 8528 N N . ASP B 1 287 ? 67.006 2.501 -21.713 1.00 8.49 306 ASP B N 1
ATOM 8529 C CA . ASP B 1 287 ? 68.280 1.864 -21.362 1.00 10.26 306 ASP B CA 1
ATOM 8530 C C . ASP B 1 287 ? 68.938 1.175 -22.570 1.00 10.81 306 ASP B C 1
ATOM 8531 O O . ASP B 1 287 ? 69.695 0.228 -22.379 1.00 10.94 306 ASP B O 1
ATOM 8536 N N . SER B 1 288 ? 68.660 1.690 -23.786 1.00 10.26 307 SER B N 1
ATOM 8537 C CA . SER B 1 288 ? 69.358 1.125 -24.963 1.00 10.29 307 SER B CA 1
ATOM 8538 C C . SER B 1 288 ? 70.798 1.565 -25.058 1.00 10.49 307 SER B C 1
ATOM 8539 O O . SER B 1 288 ? 71.522 0.925 -25.905 1.00 11.32 307 SER B O 1
ATOM 8542 N N . ALA B 1 289 ? 71.259 2.585 -24.295 1.00 9.93 308 ALA B N 1
ATOM 8543 C CA . ALA B 1 289 ? 72.594 3.206 -24.345 1.00 11.53 308 ALA B CA 1
ATOM 8544 C C . ALA B 1 289 ? 72.862 3.804 -25.722 1.00 11.45 308 ALA B C 1
ATOM 8545 O O . ALA B 1 289 ? 74.014 3.966 -26.121 1.00 14.17 308 ALA B O 1
ATOM 8547 N N . THR B 1 290 ? 71.827 4.097 -26.466 1.00 9.29 309 THR B N 1
ATOM 8548 C CA . THR B 1 290 ? 71.910 4.782 -27.741 1.00 9.09 309 THR B CA 1
ATOM 8549 C C . THR B 1 290 ? 70.910 5.929 -27.741 1.00 9.10 309 THR B C 1
ATOM 8550 O O . THR B 1 290 ? 69.936 5.903 -26.914 1.00 8.75 309 THR B O 1
ATOM 8554 N N . SER B 1 291 ? 71.163 6.949 -28.577 1.00 8.91 310 SER B N 1
ATOM 8555 C CA . SER B 1 291 ? 70.203 8.121 -28.588 1.00 8.79 310 SER B CA 1
ATOM 8556 C C . SER B 1 291 ? 70.102 8.562 -30.023 1.00 10.67 310 SER B C 1
ATOM 8557 O O . SER B 1 291 ? 71.160 8.515 -30.764 1.00 9.99 310 SER B O 1
ATOM 8560 N N . PHE B 1 292 ? 68.923 9.056 -30.445 1.00 9.77 311 PHE B N 1
ATOM 8561 C CA . PHE B 1 292 ? 68.894 9.768 -31.727 1.00 8.43 311 PHE B CA 1
ATOM 8562 C C . PHE B 1 292 ? 69.668 11.102 -31.651 1.00 8.54 311 PHE B C 1
ATOM 8563 O O . PHE B 1 292 ? 70.075 11.628 -32.713 1.00 7.97 311 PHE B O 1
ATOM 8571 N N . TRP B 1 293 ? 69.850 11.644 -30.465 1.00 7.46 312 TRP B N 1
ATOM 8572 C CA . TRP B 1 293 ? 70.569 12.877 -30.232 1.00 7.56 312 TRP B CA 1
ATOM 8573 C C . TRP B 1 293 ? 71.819 12.580 -29.403 1.00 8.53 312 TRP B C 1
ATOM 8574 O O . TRP B 1 293 ? 72.483 11.654 -29.710 1.00 7.06 312 TRP B O 1
ATOM 8585 N N . GLY B 1 294 ? 72.135 13.373 -28.393 1.00 7.24 313 GLY B N 1
ATOM 8586 C CA . GLY B 1 294 ? 73.402 13.031 -27.630 1.00 9.39 313 GLY B CA 1
ATOM 8587 C C . GLY B 1 294 ? 74.563 13.107 -28.656 1.00 9.56 313 GLY B C 1
ATOM 8588 O O . GLY B 1 294 ? 74.558 13.944 -29.567 1.00 8.65 313 GLY B O 1
ATOM 8589 N N . THR B 1 295 ? 75.424 12.082 -28.597 1.00 8.90 314 THR B N 1
ATOM 8590 C CA . THR B 1 295 ? 76.502 11.939 -29.594 1.00 10.22 314 THR B CA 1
ATOM 8591 C C . THR B 1 295 ? 76.046 12.195 -31.047 1.00 10.00 314 THR B C 1
ATOM 8592 O O . THR B 1 295 ? 76.679 12.920 -31.789 1.00 9.27 314 THR B O 1
ATOM 8596 N N . ASN B 1 296 ? 74.991 11.540 -31.475 1.00 9.44 315 ASN B N 1
ATOM 8597 C CA . ASN B 1 296 ? 74.437 11.779 -32.842 1.00 10.13 315 ASN B CA 1
ATOM 8598 C C . ASN B 1 296 ? 74.096 13.181 -33.193 1.00 9.96 315 ASN B C 1
ATOM 8599 O O . ASN B 1 296 ? 74.311 13.579 -34.358 1.00 10.64 315 ASN B O 1
ATOM 8604 N N . LEU B 1 297 ? 73.551 13.988 -32.281 1.00 9.13 316 LEU B N 1
ATOM 8605 C CA . LEU B 1 297 ? 73.290 15.393 -32.663 1.00 8.93 316 LEU B CA 1
ATOM 8606 C C . LEU B 1 297 ? 74.600 16.216 -32.756 1.00 9.01 316 LEU B C 1
ATOM 8607 O O . LEU B 1 297 ? 74.733 17.075 -33.642 1.00 9.05 316 LEU B O 1
ATOM 8612 N N . THR B 1 298 ? 75.594 15.955 -31.881 1.00 8.60 317 THR B N 1
ATOM 8613 C CA . THR B 1 298 ? 76.897 16.673 -31.964 1.00 8.85 317 THR B CA 1
ATOM 8614 C C . THR B 1 298 ? 77.498 16.340 -33.388 1.00 9.10 317 THR B C 1
ATOM 8615 O O . THR B 1 298 ? 77.879 17.285 -34.133 1.00 9.96 317 THR B O 1
ATOM 8619 N N . ILE B 1 299 ? 77.420 15.054 -33.755 1.00 10.31 318 ILE B N 1
ATOM 8620 C CA . ILE B 1 299 ? 77.892 14.587 -35.079 1.00 10.27 318 ILE B CA 1
ATOM 8621 C C . ILE B 1 299 ? 77.097 15.202 -36.251 1.00 11.23 318 ILE B C 1
ATOM 8622 O O . ILE B 1 299 ? 77.687 15.650 -37.255 1.00 11.74 318 ILE B O 1
ATOM 8627 N N . ALA B 1 300 ? 75.782 15.344 -36.102 1.00 10.89 319 ALA B N 1
ATOM 8628 C CA . ALA B 1 300 ? 74.982 15.944 -37.133 1.00 10.78 319 ALA B CA 1
ATOM 8629 C C . ALA B 1 300 ? 75.284 17.388 -37.356 1.00 9.59 319 ALA B C 1
ATOM 8630 O O . ALA B 1 300 ? 75.028 17.848 -38.449 1.00 10.75 319 ALA B O 1
ATOM 8632 N N . VAL B 1 301 ? 75.738 18.139 -36.361 1.00 9.94 320 VAL B N 1
ATOM 8633 C CA . VAL B 1 301 ? 76.150 19.500 -36.583 1.00 11.32 320 VAL B CA 1
ATOM 8634 C C . VAL B 1 301 ? 77.583 19.497 -37.191 1.00 12.28 320 VAL B C 1
ATOM 8635 O O . VAL B 1 301 ? 77.831 20.238 -38.154 1.00 13.77 320 VAL B O 1
ATOM 8639 N N . LEU B 1 302 ? 78.450 18.641 -36.630 1.00 12.12 321 LEU B N 1
ATOM 8640 C CA . LEU B 1 302 ? 79.863 18.555 -37.162 1.00 13.30 321 LEU B CA 1
ATOM 8641 C C . LEU B 1 302 ? 79.886 18.216 -38.606 1.00 15.66 321 LEU B C 1
ATOM 8642 O O . LEU B 1 302 ? 80.762 18.750 -39.348 1.00 15.66 321 LEU B O 1
ATOM 8647 N N . ASN B 1 303 ? 79.002 17.311 -39.072 1.00 12.97 322 ASN B N 1
ATOM 8648 C CA . ASN B 1 303 ? 79.049 16.931 -40.464 1.00 14.12 322 ASN B CA 1
ATOM 8649 C C . ASN B 1 303 ? 78.235 17.778 -41.415 1.00 15.80 322 ASN B C 1
ATOM 8650 O O . ASN B 1 303 ? 78.085 17.417 -42.553 1.00 17.55 322 ASN B O 1
ATOM 8655 N N . GLY B 1 304 ? 77.626 18.876 -40.926 1.00 12.91 323 GLY B N 1
ATOM 8656 C CA . GLY B 1 304 ? 76.909 19.814 -41.758 1.00 13.71 323 GLY B CA 1
ATOM 8657 C C . GLY B 1 304 ? 75.439 19.519 -42.027 1.00 13.86 323 GLY B C 1
ATOM 8658 O O . GLY B 1 304 ? 74.791 20.361 -42.674 1.00 15.67 323 GLY B O 1
ATOM 8659 N N . THR B 1 305 ? 74.879 18.395 -41.555 1.00 13.23 324 THR B N 1
ATOM 8660 C CA . THR B 1 305 ? 73.487 18.012 -41.925 1.00 12.19 324 THR B CA 1
ATOM 8661 C C . THR B 1 305 ? 72.485 18.844 -41.143 1.00 12.64 324 THR B C 1
ATOM 8662 O O . THR B 1 305 ? 71.522 19.337 -41.723 1.00 12.59 324 THR B O 1
ATOM 8666 N N . VAL B 1 306 ? 72.760 19.044 -39.857 1.00 10.75 325 VAL B N 1
ATOM 8667 C CA . VAL B 1 306 ? 71.896 19.968 -39.057 1.00 11.32 325 VAL B CA 1
ATOM 8668 C C . VAL B 1 306 ? 72.644 21.280 -38.837 1.00 10.14 325 VAL B C 1
ATOM 8669 O O . VAL B 1 306 ? 73.735 21.277 -38.274 1.00 11.83 325 VAL B O 1
ATOM 8673 N N . PRO B 1 307 ? 72.107 22.410 -39.306 1.00 12.10 326 PRO B N 1
ATOM 8674 C CA . PRO B 1 307 ? 72.817 23.682 -39.148 1.00 12.75 326 PRO B CA 1
ATOM 8675 C C . PRO B 1 307 ? 73.030 24.049 -37.687 1.00 12.61 326 PRO B C 1
ATOM 8676 O O . PRO B 1 307 ? 72.151 23.716 -36.821 1.00 13.18 326 PRO B O 1
ATOM 8680 N N . GLN B 1 308 ? 74.206 24.641 -37.407 1.00 10.63 327 GLN B N 1
ATOM 8681 C CA . GLN B 1 308 ? 74.408 25.117 -36.046 1.00 10.07 327 GLN B CA 1
ATOM 8682 C C . GLN B 1 308 ? 73.222 26.001 -35.629 1.00 11.00 327 GLN B C 1
ATOM 8683 O O . GLN B 1 308 ? 72.858 25.958 -34.410 1.00 11.30 327 GLN B O 1
ATOM 8689 N N . TRP B 1 309 ? 72.615 26.812 -36.488 1.00 10.79 328 TRP B N 1
ATOM 8690 C CA . TRP B 1 309 ? 71.519 27.680 -36.006 1.00 10.78 328 TRP B CA 1
ATOM 8691 C C . TRP B 1 309 ? 70.343 26.920 -35.369 1.00 10.81 328 TRP B C 1
ATOM 8692 O O . TRP B 1 309 ? 69.665 27.405 -34.476 1.00 10.12 328 TRP B O 1
ATOM 8703 N N . ARG B 1 310 ? 70.152 25.709 -35.843 1.00 9.31 329 ARG B N 1
ATOM 8704 C CA . ARG B 1 310 ? 69.027 24.862 -35.338 1.00 9.27 329 ARG B CA 1
ATOM 8705 C C . ARG B 1 310 ? 69.369 24.429 -33.889 1.00 10.90 329 ARG B C 1
ATOM 8706 O O . ARG B 1 310 ? 68.527 24.577 -32.994 1.00 9.83 329 ARG B O 1
ATOM 8714 N N . VAL B 1 311 ? 70.540 23.893 -33.642 1.00 10.05 330 VAL B N 1
ATOM 8715 C CA . VAL B 1 311 ? 70.872 23.443 -32.269 1.00 10.36 330 VAL B CA 1
ATOM 8716 C C . VAL B 1 311 ? 71.036 24.645 -31.326 1.00 10.89 330 VAL B C 1
ATOM 8717 O O . VAL B 1 311 ? 70.682 24.605 -30.141 1.00 9.77 330 VAL B O 1
ATOM 8721 N N . ASP B 1 312 ? 71.617 25.747 -31.840 1.00 8.57 331 ASP B N 1
ATOM 8722 C CA . ASP B 1 312 ? 71.636 26.953 -31.017 1.00 9.21 331 ASP B CA 1
ATOM 8723 C C . ASP B 1 312 ? 70.246 27.368 -30.615 1.00 8.54 331 ASP B C 1
ATOM 8724 O O . ASP B 1 312 ? 70.078 27.812 -29.449 1.00 8.51 331 ASP B O 1
ATOM 8729 N N . ASP B 1 313 ? 69.295 27.335 -31.538 1.00 8.06 332 ASP B N 1
ATOM 8730 C CA . ASP B 1 313 ? 67.921 27.723 -31.210 1.00 7.96 332 ASP B CA 1
ATOM 8731 C C . ASP B 1 313 ? 67.306 26.736 -30.195 1.00 8.63 332 ASP B C 1
ATOM 8732 O O . ASP B 1 313 ? 66.529 27.169 -29.256 1.00 8.01 332 ASP B O 1
ATOM 8737 N N . MET B 1 314 ? 67.618 25.459 -30.362 1.00 8.03 333 MET B N 1
ATOM 8738 C CA . MET B 1 314 ? 67.123 24.490 -29.256 1.00 7.86 333 MET B CA 1
ATOM 8739 C C . MET B 1 314 ? 67.599 24.993 -27.883 1.00 9.65 333 MET B C 1
ATOM 8740 O O . MET B 1 314 ? 66.829 25.136 -26.920 1.00 7.94 333 MET B O 1
ATOM 8745 N N . ALA B 1 315 ? 68.884 25.244 -27.798 1.00 8.19 334 ALA B N 1
ATOM 8746 C CA . ALA B 1 315 ? 69.468 25.656 -26.501 1.00 9.45 334 ALA B CA 1
ATOM 8747 C C . ALA B 1 315 ? 68.895 26.979 -25.985 1.00 9.81 334 ALA B C 1
ATOM 8748 O O . ALA B 1 315 ? 68.692 27.190 -24.759 1.00 10.14 334 ALA B O 1
ATOM 8750 N N . VAL B 1 316 ? 68.745 27.966 -26.884 1.00 9.52 335 VAL B N 1
ATOM 8751 C CA . VAL B 1 316 ? 68.132 29.222 -26.517 1.00 8.69 335 VAL B CA 1
ATOM 8752 C C . VAL B 1 316 ? 66.657 29.038 -26.033 1.00 8.99 335 VAL B C 1
ATOM 8753 O O . VAL B 1 316 ? 66.287 29.674 -25.036 1.00 8.76 335 VAL B O 1
ATOM 8757 N N . ARG B 1 317 ? 65.903 28.195 -26.731 1.00 7.31 336 ARG B N 1
ATOM 8758 C CA . ARG B 1 317 ? 64.522 27.952 -26.292 1.00 7.99 336 ARG B CA 1
ATOM 8759 C C . ARG B 1 317 ? 64.493 27.339 -24.878 1.00 8.41 336 ARG B C 1
ATOM 8760 O O . ARG B 1 317 ? 63.675 27.743 -24.054 1.00 8.18 336 ARG B O 1
ATOM 8768 N N . ILE B 1 318 ? 65.348 26.353 -24.658 1.00 7.34 337 ILE B N 1
ATOM 8769 C CA . ILE B 1 318 ? 65.389 25.648 -23.363 1.00 7.61 337 ILE B CA 1
ATOM 8770 C C . ILE B 1 318 ? 65.835 26.598 -22.266 1.00 7.66 337 ILE B C 1
ATOM 8771 O O . ILE B 1 318 ? 65.133 26.725 -21.215 1.00 6.97 337 ILE B O 1
ATOM 8776 N N . MET B 1 319 ? 66.928 27.342 -22.500 1.00 7.69 338 MET B N 1
ATOM 8777 C CA . MET B 1 319 ? 67.370 28.353 -21.451 1.00 8.34 338 MET B CA 1
ATOM 8778 C C . MET B 1 319 ? 66.380 29.473 -21.238 1.00 9.26 338 MET B C 1
ATOM 8779 O O . MET B 1 319 ? 66.194 29.944 -20.117 1.00 8.47 338 MET B O 1
ATOM 8784 N N . ALA B 1 320 ? 65.711 29.921 -22.324 1.00 7.58 339 ALA B N 1
ATOM 8785 C CA . ALA B 1 320 ? 64.842 31.027 -22.141 1.00 7.77 339 ALA B CA 1
ATOM 8786 C C . ALA B 1 320 ? 63.629 30.579 -21.302 1.00 8.03 339 ALA B C 1
ATOM 8787 O O . ALA B 1 320 ? 63.132 31.331 -20.449 1.00 9.62 339 ALA B O 1
ATOM 8789 N N . ALA B 1 321 ? 63.106 29.399 -21.561 1.00 7.00 340 ALA B N 1
ATOM 8790 C CA . ALA B 1 321 ? 61.959 28.983 -20.686 1.00 7.29 340 ALA B CA 1
ATOM 8791 C C . ALA B 1 321 ? 62.385 28.895 -19.179 1.00 7.23 340 ALA B C 1
ATOM 8792 O O . ALA B 1 321 ? 61.647 29.285 -18.289 1.00 7.49 340 ALA B O 1
ATOM 8794 N N . TYR B 1 322 ? 63.570 28.317 -18.961 1.00 6.47 341 TYR B N 1
ATOM 8795 C CA . TYR B 1 322 ? 64.142 28.153 -17.621 1.00 7.27 341 TYR B CA 1
ATOM 8796 C C . TYR B 1 322 ? 64.236 29.557 -16.978 1.00 7.90 341 TYR B C 1
ATOM 8797 O O . TYR B 1 322 ? 63.874 29.763 -15.818 1.00 7.69 341 TYR B O 1
ATOM 8806 N N . TYR B 1 323 ? 64.781 30.571 -17.714 1.00 7.01 342 TYR B N 1
ATOM 8807 C CA . TYR B 1 323 ? 64.919 31.912 -17.069 1.00 8.05 342 TYR B CA 1
ATOM 8808 C C . TYR B 1 323 ? 63.596 32.638 -17.005 1.00 8.25 342 TYR B C 1
ATOM 8809 O O . TYR B 1 323 ? 63.389 33.437 -16.078 1.00 8.68 342 TYR B O 1
ATOM 8818 N N . LYS B 1 324 ? 62.654 32.304 -17.904 1.00 8.02 343 LYS B N 1
ATOM 8819 C CA . LYS B 1 324 ? 61.376 33.060 -17.909 1.00 8.47 343 LYS B CA 1
ATOM 8820 C C . LYS B 1 324 ? 60.608 32.817 -16.607 1.00 9.49 343 LYS B C 1
ATOM 8821 O O . LYS B 1 324 ? 59.933 33.748 -16.090 1.00 9.54 343 LYS B O 1
ATOM 8827 N N . VAL B 1 325 ? 60.675 31.602 -16.077 1.00 8.40 344 VAL B N 1
ATOM 8828 C CA . VAL B 1 325 ? 60.045 31.349 -14.799 1.00 9.01 344 VAL B CA 1
ATOM 8829 C C . VAL B 1 325 ? 60.917 31.571 -13.575 1.00 9.81 344 VAL B C 1
ATOM 8830 O O . VAL B 1 325 ? 60.503 31.346 -12.417 1.00 10.60 344 VAL B O 1
ATOM 8834 N N . GLY B 1 326 ? 62.164 32.029 -13.785 1.00 8.61 345 GLY B N 1
ATOM 8835 C CA . GLY B 1 326 ? 63.087 32.336 -12.704 1.00 9.02 345 GLY B CA 1
ATOM 8836 C C . GLY B 1 326 ? 63.703 31.112 -12.090 1.00 8.24 345 GLY B C 1
ATOM 8837 O O . GLY B 1 326 ? 64.085 31.179 -10.907 1.00 8.83 345 GLY B O 1
ATOM 8838 N N . ARG B 1 327 ? 63.770 29.983 -12.796 1.00 6.91 346 ARG B N 1
ATOM 8839 C CA . ARG B 1 327 ? 64.285 28.792 -12.150 1.00 7.95 346 ARG B CA 1
ATOM 8840 C C . ARG B 1 327 ? 65.670 28.886 -11.610 1.00 9.17 346 ARG B C 1
ATOM 8841 O O . ARG B 1 327 ? 66.037 28.216 -10.602 1.00 8.92 346 ARG B O 1
ATOM 8849 N N . ASP B 1 328 ? 66.484 29.673 -12.311 1.00 9.56 347 ASP B N 1
ATOM 8850 C CA . ASP B 1 328 ? 67.856 29.887 -11.859 1.00 11.00 347 ASP B CA 1
ATOM 8851 C C . ASP B 1 328 ? 67.918 30.419 -10.432 1.00 12.93 347 ASP B C 1
ATOM 8852 O O . ASP B 1 328 ? 68.886 30.104 -9.727 1.00 15.37 347 ASP B O 1
ATOM 8857 N N . ARG B 1 329 ? 66.875 31.089 -9.960 1.00 11.17 348 ARG B N 1
ATOM 8858 C CA . ARG B 1 329 ? 67.007 31.737 -8.600 1.00 13.08 348 ARG B CA 1
ATOM 8859 C C . ARG B 1 329 ? 66.481 30.716 -7.546 1.00 12.05 348 ARG B C 1
ATOM 8860 O O . ARG B 1 329 ? 66.599 30.965 -6.311 1.00 11.14 348 ARG B O 1
ATOM 8868 N N . LEU B 1 330 ? 65.964 29.589 -8.009 1.00 8.72 349 LEU B N 1
ATOM 8869 C CA . LEU B 1 330 ? 65.320 28.590 -7.058 1.00 8.79 349 LEU B CA 1
ATOM 8870 C C . LEU B 1 330 ? 66.021 27.226 -7.178 1.00 9.00 349 LEU B C 1
ATOM 8871 O O . LEU B 1 330 ? 65.614 26.226 -6.598 1.00 10.20 349 LEU B O 1
ATOM 8876 N N . TYR B 1 331 ? 67.116 27.181 -7.967 1.00 7.96 350 TYR B N 1
ATOM 8877 C CA . TYR B 1 331 ? 67.668 25.893 -8.331 1.00 9.01 350 TYR B CA 1
ATOM 8878 C C . TYR B 1 331 ? 68.186 25.067 -7.164 1.00 8.09 350 TYR B C 1
ATOM 8879 O O . TYR B 1 331 ? 68.948 25.589 -6.242 1.00 7.82 350 TYR B O 1
ATOM 8888 N N . GLN B 1 332 ? 67.858 23.797 -7.161 1.00 7.02 351 GLN B N 1
ATOM 8889 C CA . GLN B 1 332 ? 68.605 22.791 -6.298 1.00 7.90 351 GLN B CA 1
ATOM 8890 C C . GLN B 1 332 ? 68.491 21.470 -6.974 1.00 7.90 351 GLN B C 1
ATOM 8891 O O . GLN B 1 332 ? 67.467 21.189 -7.639 1.00 7.35 351 GLN B O 1
ATOM 8897 N N . PRO B 1 333 ? 69.474 20.585 -6.781 1.00 8.56 352 PRO B N 1
ATOM 8898 C CA . PRO B 1 333 ? 69.354 19.260 -7.421 1.00 9.01 352 PRO B CA 1
ATOM 8899 C C . PRO B 1 333 ? 68.082 18.526 -6.861 1.00 8.13 352 PRO B C 1
ATOM 8900 O O . PRO B 1 333 ? 67.694 18.777 -5.748 1.00 8.76 352 PRO B O 1
ATOM 8904 N N . PRO B 1 334 ? 67.495 17.611 -7.643 1.00 7.65 353 PRO B N 1
ATOM 8905 C CA . PRO B 1 334 ? 66.276 16.940 -7.154 1.00 7.55 353 PRO B CA 1
ATOM 8906 C C . PRO B 1 334 ? 66.624 16.181 -5.876 1.00 7.74 353 PRO B C 1
ATOM 8907 O O . PRO B 1 334 ? 67.666 15.462 -5.816 1.00 7.53 353 PRO B O 1
ATOM 8911 N N . ASN B 1 335 ? 65.816 16.376 -4.828 1.00 7.25 354 ASN B N 1
ATOM 8912 C CA . ASN B 1 335 ? 66.189 15.877 -3.478 1.00 6.94 354 ASN B CA 1
ATOM 8913 C C . ASN B 1 335 ? 65.408 14.596 -3.173 1.00 7.02 354 ASN B C 1
ATOM 8914 O O . ASN B 1 335 ? 65.295 14.152 -2.029 1.00 7.45 354 ASN B O 1
ATOM 8919 N N . PHE B 1 336 ? 64.929 13.921 -4.243 1.00 7.01 355 PHE B N 1
ATOM 8920 C CA . PHE B 1 336 ? 64.285 12.590 -4.055 1.00 7.01 355 PHE B CA 1
ATOM 8921 C C . PHE B 1 336 ? 64.730 11.768 -5.306 1.00 8.45 355 PHE B C 1
ATOM 8922 O O . PHE B 1 336 ? 65.308 12.321 -6.258 1.00 8.34 355 PHE B O 1
ATOM 8930 N N . SER B 1 337 ? 64.375 10.493 -5.314 1.00 7.30 356 SER B N 1
ATOM 8931 C CA . SER B 1 337 ? 64.592 9.627 -6.487 1.00 7.42 356 SER B CA 1
ATOM 8932 C C . SER B 1 337 ? 63.201 9.107 -6.942 1.00 6.98 356 SER B C 1
ATOM 8933 O O . SER B 1 337 ? 62.379 8.659 -6.118 1.00 7.96 356 SER B O 1
ATOM 8936 N N . SER B 1 338 ? 62.986 9.097 -8.242 1.00 6.36 357 SER B N 1
ATOM 8937 C CA . SER B 1 338 ? 61.728 8.525 -8.762 1.00 7.25 357 SER B CA 1
ATOM 8938 C C . SER B 1 338 ? 61.685 6.973 -8.592 1.00 7.93 357 SER B C 1
ATOM 8939 O O . SER B 1 338 ? 60.621 6.369 -8.809 1.00 8.42 357 SER B O 1
ATOM 8942 N N . TRP B 1 339 ? 62.882 6.328 -8.375 1.00 7.65 358 TRP B N 1
ATOM 8943 C CA . TRP B 1 339 ? 63.055 4.877 -8.629 1.00 7.22 358 TRP B CA 1
ATOM 8944 C C . TRP B 1 339 ? 63.138 4.057 -7.344 1.00 8.10 358 TRP B C 1
ATOM 8945 O O . TRP B 1 339 ? 63.096 2.802 -7.431 1.00 8.53 358 TRP B O 1
ATOM 8956 N N . THR B 1 340 ? 63.337 4.761 -6.219 1.00 7.96 359 THR B N 1
ATOM 8957 C CA . THR B 1 340 ? 63.451 4.060 -4.925 1.00 8.24 359 THR B CA 1
ATOM 8958 C C . THR B 1 340 ? 63.022 5.032 -3.858 1.00 8.21 359 THR B C 1
ATOM 8959 O O . THR B 1 340 ? 63.173 6.264 -4.061 1.00 8.10 359 THR B O 1
ATOM 8963 N N . ARG B 1 341 ? 62.456 4.496 -2.762 1.00 7.47 360 ARG B N 1
ATOM 8964 C CA . ARG B 1 341 ? 62.184 5.341 -1.598 1.00 7.41 360 ARG B CA 1
ATOM 8965 C C . ARG B 1 341 ? 63.289 5.289 -0.555 1.00 8.93 360 ARG B C 1
ATOM 8966 O O . ARG B 1 341 ? 63.240 6.017 0.480 1.00 8.28 360 ARG B O 1
ATOM 8974 N N . ASP B 1 342 ? 64.288 4.472 -0.815 1.00 8.72 361 ASP B N 1
ATOM 8975 C CA . ASP B 1 342 ? 65.403 4.336 0.172 1.00 10.33 361 ASP B CA 1
ATOM 8976 C C . ASP B 1 342 ? 66.167 5.641 0.393 1.00 10.15 361 ASP B C 1
ATOM 8977 O O . ASP B 1 342 ? 66.372 6.467 -0.552 1.00 10.26 361 ASP B O 1
ATOM 8982 N N . GLU B 1 343 ? 66.631 5.835 1.626 1.00 10.06 362 GLU B N 1
ATOM 8983 C CA . GLU B 1 343 ? 67.390 7.064 1.876 1.00 10.22 362 GLU B CA 1
ATOM 8984 C C . GLU B 1 343 ? 68.680 7.114 1.036 1.00 10.32 362 GLU B C 1
ATOM 8985 O O . GLU B 1 343 ? 69.032 8.112 0.427 1.00 11.42 362 GLU B O 1
ATOM 8991 N N . TYR B 1 344 ? 69.425 6.000 1.079 1.00 10.96 363 TYR B N 1
ATOM 8992 C CA . TYR B 1 344 ? 70.731 5.870 0.371 1.00 11.02 363 TYR B CA 1
ATOM 8993 C C . TYR B 1 344 ? 70.638 4.892 -0.793 1.00 9.56 363 TYR B C 1
ATOM 8994 O O . TYR B 1 344 ? 69.769 3.974 -0.818 1.00 11.56 363 TYR B O 1
ATOM 9003 N N . GLY B 1 345 ? 71.516 5.139 -1.818 1.00 11.39 364 GLY B N 1
ATOM 9004 C CA . GLY B 1 345 ? 71.464 4.204 -3.008 1.00 9.46 364 GLY B CA 1
ATOM 9005 C C . GLY B 1 345 ? 72.608 4.634 -3.928 1.00 10.95 364 GLY B C 1
ATOM 9006 O O . GLY B 1 345 ? 73.253 5.675 -3.691 1.00 10.80 364 GLY B O 1
ATOM 9007 N N . PHE B 1 346 ? 72.880 3.824 -4.942 1.00 12.01 365 PHE B N 1
ATOM 9008 C CA . PHE B 1 346 ? 73.884 4.282 -5.935 1.00 11.43 365 PHE B CA 1
ATOM 9009 C C . PHE B 1 346 ? 73.286 5.475 -6.677 1.00 11.31 365 PHE B C 1
ATOM 9010 O O . PHE B 1 346 ? 72.080 5.488 -6.997 1.00 10.20 365 PHE B O 1
ATOM 9018 N N . LYS B 1 347 ? 74.112 6.471 -6.993 1.00 10.32 366 LYS B N 1
ATOM 9019 C CA . LYS B 1 347 ? 73.655 7.701 -7.606 1.00 11.53 366 LYS B CA 1
ATOM 9020 C C . LYS B 1 347 ? 72.964 7.455 -8.926 1.00 10.06 366 LYS B C 1
ATOM 9021 O O . LYS B 1 347 ? 72.078 8.276 -9.307 1.00 10.13 366 LYS B O 1
ATOM 9027 N N . TYR B 1 348 ? 73.424 6.477 -9.717 1.00 9.84 367 TYR B N 1
ATOM 9028 C CA . TYR B 1 348 ? 72.773 6.220 -11.030 1.00 9.02 367 TYR B CA 1
ATOM 9029 C C . TYR B 1 348 ? 72.023 4.929 -10.986 1.00 8.86 367 TYR B C 1
ATOM 9030 O O . TYR B 1 348 ? 72.599 3.803 -10.963 1.00 9.18 367 TYR B O 1
ATOM 9039 N N . PHE B 1 349 ? 70.688 5.040 -10.846 1.00 8.25 368 PHE B N 1
ATOM 9040 C CA . PHE B 1 349 ? 69.881 3.916 -10.400 1.00 8.84 368 PHE B CA 1
ATOM 9041 C C . PHE B 1 349 ? 69.901 2.712 -11.329 1.00 9.12 368 PHE B C 1
ATOM 9042 O O . PHE B 1 349 ? 70.172 1.552 -10.851 1.00 11.32 368 PHE B O 1
ATOM 9050 N N . TYR B 1 350 ? 69.624 2.919 -12.636 1.00 8.65 369 TYR B N 1
ATOM 9051 C CA . TYR B 1 350 ? 69.370 1.777 -13.510 1.00 10.16 369 TYR B CA 1
ATOM 9052 C C . TYR B 1 350 ? 70.661 0.838 -13.499 1.00 10.68 369 TYR B C 1
ATOM 9053 O O . TYR B 1 350 ? 70.486 -0.347 -13.265 1.00 11.69 369 TYR B O 1
ATOM 9062 N N . PRO B 1 351 ? 71.854 1.369 -13.673 1.00 10.83 370 PRO B N 1
ATOM 9063 C CA . PRO B 1 351 ? 72.993 0.345 -13.707 1.00 13.23 370 PRO B CA 1
ATOM 9064 C C . PRO B 1 351 ? 73.562 0.163 -12.291 1.00 13.39 370 PRO B C 1
ATOM 9065 O O . PRO B 1 351 ? 74.566 -0.594 -12.119 1.00 13.25 370 PRO B O 1
ATOM 9069 N N . GLN B 1 352 ? 72.988 0.817 -11.274 1.00 12.26 371 GLN B N 1
ATOM 9070 C CA . GLN B 1 352 ? 73.569 0.773 -9.894 1.00 12.86 371 GLN B CA 1
ATOM 9071 C C . GLN B 1 352 ? 75.054 1.119 -9.850 1.00 12.77 371 GLN B C 1
ATOM 9072 O O . GLN B 1 352 ? 75.898 0.326 -9.339 1.00 12.31 371 GLN B O 1
ATOM 9078 N N . GLU B 1 353 ? 75.377 2.265 -10.395 1.00 11.45 372 GLU B N 1
ATOM 9079 C CA . GLU B 1 353 ? 76.739 2.778 -10.496 1.00 12.83 372 GLU B CA 1
ATOM 9080 C C . GLU B 1 353 ? 76.837 4.169 -9.888 1.00 12.66 372 GLU B C 1
ATOM 9081 O O . GLU B 1 353 ? 75.859 4.824 -9.518 1.00 12.56 372 GLU B O 1
ATOM 9087 N N . GLY B 1 354 ? 78.048 4.713 -9.866 1.00 12.90 373 GLY B N 1
ATOM 9088 C CA . GLY B 1 354 ? 78.291 6.021 -9.282 1.00 13.22 373 GLY B CA 1
ATOM 9089 C C . GLY B 1 354 ? 78.500 5.921 -7.776 1.00 12.82 373 GLY B C 1
ATOM 9090 O O . GLY B 1 354 ? 78.486 4.813 -7.247 1.00 14.62 373 GLY B O 1
ATOM 9091 N N . PRO B 1 355 ? 78.679 7.070 -7.118 1.00 14.27 374 PRO B N 1
ATOM 9092 C CA . PRO B 1 355 ? 78.888 7.109 -5.669 1.00 16.50 374 PRO B CA 1
ATOM 9093 C C . PRO B 1 355 ? 77.674 6.627 -4.941 1.00 17.71 374 PRO B C 1
ATOM 9094 O O . PRO B 1 355 ? 76.529 6.781 -5.449 1.00 15.09 374 PRO B O 1
ATOM 9098 N N . TYR B 1 356 ? 77.887 5.878 -3.871 1.00 15.85 375 TYR B N 1
ATOM 9099 C CA . TYR B 1 356 ? 76.780 5.426 -3.037 1.00 14.56 375 TYR B CA 1
ATOM 9100 C C . TYR B 1 356 ? 76.511 6.532 -2.042 1.00 14.79 375 TYR B C 1
ATOM 9101 O O . TYR B 1 356 ? 77.367 6.871 -1.221 1.00 16.20 375 TYR B O 1
ATOM 9110 N N . GLU B 1 357 ? 75.298 7.133 -2.019 1.00 13.18 376 GLU B N 1
ATOM 9111 C CA . GLU B 1 357 ? 75.162 8.362 -1.297 1.00 11.77 376 GLU B CA 1
ATOM 9112 C C . GLU B 1 357 ? 73.646 8.579 -1.029 1.00 12.00 376 GLU B C 1
ATOM 9113 O O . GLU B 1 357 ? 72.848 7.719 -1.409 1.00 10.85 376 GLU B O 1
ATOM 9119 N N . LYS B 1 358 ? 73.282 9.703 -0.401 1.00 11.37 377 LYS B N 1
ATOM 9120 C CA . LYS B 1 358 ? 71.852 9.934 -0.106 1.00 11.23 377 LYS B CA 1
ATOM 9121 C C . LYS B 1 358 ? 71.130 10.238 -1.427 1.00 11.27 377 LYS B C 1
ATOM 9122 O O . LYS B 1 358 ? 71.659 11.048 -2.238 1.00 11.34 377 LYS B O 1
ATOM 9128 N N . VAL B 1 359 ? 70.057 9.504 -1.696 1.00 9.28 378 VAL B N 1
ATOM 9129 C CA . VAL B 1 359 ? 69.235 9.762 -2.915 1.00 9.06 378 VAL B CA 1
ATOM 9130 C C . VAL B 1 359 ? 67.823 10.282 -2.550 1.00 8.87 378 VAL B C 1
ATOM 9131 O O . VAL B 1 359 ? 67.150 10.835 -3.397 1.00 8.42 378 VAL B O 1
ATOM 9135 N N . ASN B 1 360 ? 67.430 10.134 -1.298 1.00 8.54 379 ASN B N 1
ATOM 9136 C CA . ASN B 1 360 ? 66.133 10.724 -0.850 1.00 7.85 379 ASN B CA 1
ATOM 9137 C C . ASN B 1 360 ? 66.344 11.534 0.414 1.00 8.95 379 ASN B C 1
ATOM 9138 O O . ASN B 1 360 ? 67.001 11.075 1.399 1.00 9.74 379 ASN B O 1
ATOM 9143 N N . HIS B 1 361 ? 65.760 12.735 0.406 1.00 8.26 380 HIS B N 1
ATOM 9144 C CA . HIS B 1 361 ? 65.771 13.624 1.566 1.00 7.91 380 HIS B CA 1
ATOM 9145 C C . HIS B 1 361 ? 64.445 13.718 2.289 1.00 7.45 380 HIS B C 1
ATOM 9146 O O . HIS B 1 361 ? 64.429 14.358 3.361 1.00 8.51 380 HIS B O 1
ATOM 9153 N N . PHE B 1 362 ? 63.389 13.054 1.795 1.00 7.85 381 PHE B N 1
ATOM 9154 C CA . PHE B 1 362 ? 62.065 13.022 2.459 1.00 8.11 381 PHE B CA 1
ATOM 9155 C C . PHE B 1 362 ? 61.590 14.421 2.777 1.00 7.69 381 PHE B C 1
ATOM 9156 O O . PHE B 1 362 ? 60.916 14.576 3.816 1.00 7.51 381 PHE B O 1
ATOM 9164 N N . VAL B 1 363 ? 61.774 15.387 1.860 1.00 7.54 382 VAL B N 1
ATOM 9165 C CA . VAL B 1 363 ? 61.301 16.726 2.163 1.00 7.17 382 VAL B CA 1
ATOM 9166 C C . VAL B 1 363 ? 59.721 16.792 2.085 1.00 6.42 382 VAL B C 1
ATOM 9167 O O . VAL B 1 363 ? 59.113 16.324 1.081 1.00 7.07 382 VAL B O 1
ATOM 9171 N N . ASN B 1 364 ? 59.142 17.275 3.149 1.00 6.21 383 ASN B N 1
ATOM 9172 C CA . ASN B 1 364 ? 57.678 17.320 3.172 1.00 5.97 383 ASN B CA 1
ATOM 9173 C C . ASN B 1 364 ? 57.205 18.666 2.587 1.00 5.55 383 ASN B C 1
ATOM 9174 O O . ASN B 1 364 ? 57.316 19.761 3.248 1.00 5.69 383 ASN B O 1
ATOM 9179 N N . VAL B 1 365 ? 56.782 18.610 1.300 1.00 5.35 384 VAL B N 1
ATOM 9180 C CA . VAL B 1 365 ? 56.477 19.807 0.514 1.00 5.50 384 VAL B CA 1
ATOM 9181 C C . VAL B 1 365 ? 54.978 20.132 0.550 1.00 5.46 384 VAL B C 1
ATOM 9182 O O . VAL B 1 365 ? 54.512 21.054 -0.144 1.00 5.67 384 VAL B O 1
ATOM 9186 N N . GLN B 1 366 ? 54.199 19.445 1.388 1.00 5.44 385 GLN B N 1
ATOM 9187 C CA . GLN B 1 366 ? 52.759 19.586 1.334 1.00 5.85 385 GLN B CA 1
ATOM 9188 C C . GLN B 1 366 ? 52.193 20.934 1.794 1.00 6.48 385 GLN B C 1
ATOM 9189 O O . GLN B 1 366 ? 51.074 21.250 1.486 1.00 7.52 385 GLN B O 1
ATOM 9195 N N . ARG B 1 367 ? 52.950 21.624 2.633 1.00 6.38 386 ARG B N 1
ATOM 9196 C CA . ARG B 1 367 ? 52.387 22.808 3.268 1.00 7.39 386 ARG B CA 1
ATOM 9197 C C . ARG B 1 367 ? 50.932 22.560 3.754 1.00 7.71 386 ARG B C 1
ATOM 9198 O O . ARG B 1 367 ? 50.685 21.593 4.333 1.00 8.52 386 ARG B O 1
ATOM 9206 N N . ASN B 1 368 ? 50.045 23.504 3.470 1.00 8.58 387 ASN B N 1
ATOM 9207 C CA . ASN B 1 368 ? 48.622 23.421 3.796 1.00 9.27 387 ASN B CA 1
ATOM 9208 C C . ASN B 1 368 ? 47.828 23.118 2.512 1.00 8.35 387 ASN B C 1
ATOM 9209 O O . ASN B 1 368 ? 46.698 23.434 2.438 1.00 8.81 387 ASN B O 1
ATOM 9214 N N . HIS B 1 369 ? 48.484 22.534 1.513 1.00 6.77 388 HIS B N 1
ATOM 9215 C CA . HIS B 1 369 ? 47.789 22.339 0.251 1.00 6.53 388 HIS B CA 1
ATOM 9216 C C . HIS B 1 369 ? 46.586 21.400 0.341 1.00 6.59 388 HIS B C 1
ATOM 9217 O O . HIS B 1 369 ? 45.760 21.385 -0.553 1.00 6.24 388 HIS B O 1
ATOM 9224 N N . SER B 1 370 ? 46.430 20.645 1.416 1.00 7.36 389 SER B N 1
ATOM 9225 C CA . SER B 1 370 ? 45.189 19.854 1.580 1.00 7.94 389 SER B CA 1
ATOM 9226 C C . SER B 1 370 ? 43.917 20.783 1.575 1.00 8.00 389 SER B C 1
ATOM 9227 O O . SER B 1 370 ? 42.841 20.329 1.207 1.00 7.25 389 SER B O 1
ATOM 9230 N N . GLU B 1 371 ? 44.066 22.046 1.933 1.00 8.59 390 GLU B N 1
ATOM 9231 C CA . GLU B 1 371 ? 42.919 22.966 1.919 1.00 10.92 390 GLU B CA 1
ATOM 9232 C C . GLU B 1 371 ? 42.444 23.308 0.562 1.00 8.29 390 GLU B C 1
ATOM 9233 O O . GLU B 1 371 ? 41.221 23.181 0.306 1.00 8.03 390 GLU B O 1
ATOM 9239 N N . VAL B 1 372 ? 43.367 23.642 -0.347 1.00 7.81 391 VAL B N 1
ATOM 9240 C CA . VAL B 1 372 ? 42.910 23.854 -1.727 1.00 7.66 391 VAL B CA 1
ATOM 9241 C C . VAL B 1 372 ? 42.394 22.590 -2.377 1.00 7.30 391 VAL B C 1
ATOM 9242 O O . VAL B 1 372 ? 41.468 22.656 -3.155 1.00 6.21 391 VAL B O 1
ATOM 9246 N N . ILE B 1 373 ? 42.942 21.447 -1.993 1.00 6.11 392 ILE B N 1
ATOM 9247 C CA . ILE B 1 373 ? 42.477 20.187 -2.616 1.00 5.78 392 ILE B CA 1
ATOM 9248 C C . ILE B 1 373 ? 41.036 19.922 -2.099 1.00 5.65 392 ILE B C 1
ATOM 9249 O O . ILE B 1 373 ? 40.159 19.535 -2.908 1.00 5.97 392 ILE B O 1
ATOM 9254 N N . ARG B 1 374 ? 40.804 20.094 -0.797 1.00 6.06 393 ARG B N 1
ATOM 9255 C CA . ARG B 1 374 ? 39.436 19.823 -0.197 1.00 5.45 393 ARG B CA 1
ATOM 9256 C C . ARG B 1 374 ? 38.437 20.807 -0.823 1.00 6.61 393 ARG B C 1
ATOM 9257 O O . ARG B 1 374 ? 37.344 20.395 -1.269 1.00 6.69 393 ARG B O 1
ATOM 9265 N N . LYS B 1 375 ? 38.886 22.048 -0.996 1.00 6.12 394 LYS B N 1
ATOM 9266 C CA . LYS B 1 375 ? 37.922 23.038 -1.518 1.00 7.39 394 LYS B CA 1
ATOM 9267 C C . LYS B 1 375 ? 37.673 22.756 -3.035 1.00 7.32 394 LYS B C 1
ATOM 9268 O O . LYS B 1 375 ? 36.511 22.795 -3.496 1.00 7.74 394 LYS B O 1
ATOM 9274 N N . LEU B 1 376 ? 38.739 22.474 -3.786 1.00 6.30 395 LEU B N 1
ATOM 9275 C CA . LEU B 1 376 ? 38.545 22.255 -5.185 1.00 7.11 395 LEU B CA 1
ATOM 9276 C C . LEU B 1 376 ? 37.644 20.962 -5.369 1.00 6.66 395 LEU B C 1
ATOM 9277 O O . LEU B 1 376 ? 36.857 20.907 -6.336 1.00 6.02 395 LEU B O 1
ATOM 9282 N N . GLY B 1 377 ? 37.876 19.934 -4.549 1.00 5.45 396 GLY B N 1
ATOM 9283 C CA . GLY B 1 377 ? 36.955 18.777 -4.670 1.00 5.39 396 GLY B CA 1
ATOM 9284 C C . GLY B 1 377 ? 35.517 19.201 -4.436 1.00 5.56 396 GLY B C 1
ATOM 9285 O O . GLY B 1 377 ? 34.647 18.758 -5.195 1.00 6.08 396 GLY B O 1
ATOM 9286 N N . ALA B 1 378 ? 35.269 20.013 -3.409 1.00 4.21 397 ALA B N 1
ATOM 9287 C CA . ALA B 1 378 ? 33.849 20.384 -3.126 1.00 4.90 397 ALA B CA 1
ATOM 9288 C C . ALA B 1 378 ? 33.295 21.184 -4.303 1.00 5.19 397 ALA B C 1
ATOM 9289 O O . ALA B 1 378 ? 32.194 20.950 -4.764 1.00 5.81 397 ALA B O 1
ATOM 9291 N N . ASP B 1 379 ? 34.126 22.087 -4.857 1.00 5.56 398 ASP B N 1
ATOM 9292 C CA . ASP B 1 379 ? 33.680 23.025 -5.898 1.00 5.46 398 ASP B CA 1
ATOM 9293 C C . ASP B 1 379 ? 33.683 22.392 -7.272 1.00 6.03 398 ASP B C 1
ATOM 9294 O O . ASP B 1 379 ? 33.245 23.073 -8.225 1.00 5.62 398 ASP B O 1
ATOM 9299 N N . SER B 1 380 ? 34.096 21.114 -7.366 1.00 5.70 399 SER B N 1
ATOM 9300 C CA . SER B 1 380 ? 33.983 20.357 -8.617 1.00 6.13 399 SER B CA 1
ATOM 9301 C C . SER B 1 380 ? 32.946 19.236 -8.501 1.00 6.40 399 SER B C 1
ATOM 9302 O O . SER B 1 380 ? 32.880 18.377 -9.395 1.00 7.86 399 SER B O 1
ATOM 9305 N N . THR B 1 381 ? 32.153 19.193 -7.418 1.00 5.83 400 THR B N 1
ATOM 9306 C CA . THR B 1 381 ? 31.183 18.150 -7.271 1.00 6.34 400 THR B CA 1
ATOM 9307 C C . THR B 1 381 ? 29.886 18.677 -7.971 1.00 5.56 400 THR B C 1
ATOM 9308 O O . THR B 1 381 ? 29.205 19.606 -7.427 1.00 6.54 400 THR B O 1
ATOM 9312 N N . VAL B 1 382 ? 29.525 18.057 -9.108 1.00 6.14 401 VAL B N 1
ATOM 9313 C CA . VAL B 1 382 ? 28.396 18.562 -9.903 1.00 5.64 401 VAL B CA 1
ATOM 9314 C C . VAL B 1 382 ? 27.136 17.928 -9.306 1.00 6.31 401 VAL B C 1
ATOM 9315 O O . VAL B 1 382 ? 27.032 16.663 -9.311 1.00 6.62 401 VAL B O 1
ATOM 9319 N N . LEU B 1 383 ? 26.171 18.767 -8.893 1.00 6.24 402 LEU B N 1
ATOM 9320 C CA . LEU B 1 383 ? 24.900 18.200 -8.462 1.00 6.14 402 LEU B CA 1
ATOM 9321 C C . LEU B 1 383 ? 24.046 18.056 -9.729 1.00 6.93 402 LEU B C 1
ATOM 9322 O O . LEU B 1 383 ? 23.618 19.057 -10.345 1.00 7.21 402 LEU B O 1
ATOM 9327 N N . LEU B 1 384 ? 23.883 16.840 -10.186 1.00 6.71 403 LEU B N 1
ATOM 9328 C CA . LEU B 1 384 ? 23.161 16.621 -11.457 1.00 6.45 403 LEU B CA 1
ATOM 9329 C C . LEU B 1 384 ? 21.619 16.624 -11.251 1.00 6.36 403 LEU B C 1
ATOM 9330 O O . LEU B 1 384 ? 20.883 17.075 -12.122 1.00 7.39 403 LEU B O 1
ATOM 9335 N N . LYS B 1 385 ? 21.160 16.046 -10.131 1.00 7.03 404 LYS B N 1
ATOM 9336 C CA . LYS B 1 385 ? 19.746 15.879 -9.832 1.00 7.38 404 LYS B CA 1
ATOM 9337 C C . LYS B 1 385 ? 19.568 16.154 -8.353 1.00 7.44 404 LYS B C 1
ATOM 9338 O O . LYS B 1 385 ? 20.427 15.784 -7.530 1.00 7.63 404 LYS B O 1
ATOM 9344 N N . ASN B 1 386 ? 18.496 16.855 -7.971 1.00 7.97 405 ASN B N 1
ATOM 9345 C CA . ASN B 1 386 ? 18.269 17.037 -6.554 1.00 7.78 405 ASN B CA 1
ATOM 9346 C C . ASN B 1 386 ? 16.759 17.299 -6.377 1.00 10.32 405 ASN B C 1
ATOM 9347 O O . ASN B 1 386 ? 16.265 18.418 -6.577 1.00 9.87 405 ASN B O 1
ATOM 9352 N N . ASN B 1 387 ? 16.067 16.252 -5.937 1.00 10.49 406 ASN B N 1
ATOM 9353 C CA . ASN B 1 387 ? 14.612 16.339 -5.707 1.00 14.52 406 ASN B CA 1
ATOM 9354 C C . ASN B 1 387 ? 14.374 16.767 -4.266 1.00 15.33 406 ASN B C 1
ATOM 9355 O O . ASN B 1 387 ? 13.855 16.011 -3.475 1.00 17.78 406 ASN B O 1
ATOM 9360 N N . ASN B 1 388 ? 14.872 17.966 -3.903 1.00 14.80 407 ASN B N 1
ATOM 9361 C CA . ASN B 1 388 ? 14.764 18.486 -2.552 1.00 19.79 407 ASN B CA 1
ATOM 9362 C C . ASN B 1 388 ? 15.343 17.507 -1.504 1.00 19.47 407 ASN B C 1
ATOM 9363 O O . ASN B 1 388 ? 14.762 17.326 -0.424 1.00 20.54 407 ASN B O 1
ATOM 9368 N N . ALA B 1 389 ? 16.454 16.830 -1.804 1.00 12.61 408 ALA B N 1
ATOM 9369 C CA . ALA B 1 389 ? 16.983 15.828 -0.836 1.00 10.69 408 ALA B CA 1
ATOM 9370 C C . ALA B 1 389 ? 18.236 16.332 -0.151 1.00 11.21 408 ALA B C 1
ATOM 9371 O O . ALA B 1 389 ? 18.592 15.857 0.941 1.00 11.37 408 ALA B O 1
ATOM 9373 N N . LEU B 1 390 ? 18.969 17.223 -0.845 1.00 8.95 409 LEU B N 1
ATOM 9374 C CA . LEU B 1 390 ? 20.184 17.808 -0.337 1.00 7.62 409 LEU B CA 1
ATOM 9375 C C . LEU B 1 390 ? 20.067 19.326 -0.144 1.00 8.36 409 LEU B C 1
ATOM 9376 O O . LEU B 1 390 ? 19.415 19.994 -0.952 1.00 8.87 409 LEU B O 1
ATOM 9381 N N . PRO B 1 391 ? 20.775 19.901 0.871 1.00 7.73 410 PRO B N 1
ATOM 9382 C CA . PRO B 1 391 ? 21.728 19.244 1.770 1.00 7.18 410 PRO B CA 1
ATOM 9383 C C . PRO B 1 391 ? 21.098 18.408 2.854 1.00 8.05 410 PRO B C 1
ATOM 9384 O O . PRO B 1 391 ? 19.978 18.698 3.251 1.00 7.98 410 PRO B O 1
ATOM 9388 N N . LEU B 1 392 ? 21.799 17.368 3.308 1.00 7.61 411 LEU B N 1
ATOM 9389 C CA . LEU B 1 392 ? 21.418 16.663 4.527 1.00 8.56 411 LEU B CA 1
ATOM 9390 C C . LEU B 1 392 ? 21.542 17.568 5.730 1.00 9.07 411 LEU B C 1
ATOM 9391 O O . LEU B 1 392 ? 22.291 18.553 5.756 1.00 8.33 411 LEU B O 1
ATOM 9396 N N . THR B 1 393 ? 20.838 17.174 6.842 1.00 9.97 412 THR B N 1
ATOM 9397 C CA . THR B 1 393 ? 20.957 17.964 8.030 1.00 12.25 412 THR B CA 1
ATOM 9398 C C . THR B 1 393 ? 21.842 17.360 9.069 1.00 14.04 412 THR B C 1
ATOM 9399 O O . THR B 1 393 ? 22.191 18.062 10.015 1.00 15.68 412 THR B O 1
ATOM 9403 N N . GLY B 1 394 ? 22.159 16.071 8.990 1.00 11.30 413 GLY B N 1
ATOM 9404 C CA . GLY B 1 394 ? 22.925 15.541 10.152 1.00 12.52 413 GLY B CA 1
ATOM 9405 C C . GLY B 1 394 ? 21.949 14.874 11.094 1.00 13.48 413 GLY B C 1
ATOM 9406 O O . GLY B 1 394 ? 22.413 14.045 11.902 1.00 16.53 413 GLY B O 1
ATOM 9407 N N . LYS B 1 395 ? 20.652 15.154 10.963 1.00 12.11 414 LYS B N 1
ATOM 9408 C CA . LYS B 1 395 ? 19.672 14.526 11.902 1.00 15.06 414 LYS B CA 1
ATOM 9409 C C . LYS B 1 395 ? 19.072 13.244 11.374 1.00 13.22 414 LYS B C 1
ATOM 9410 O O . LYS B 1 395 ? 18.189 12.655 12.039 1.00 13.45 414 LYS B O 1
ATOM 9416 N N . GLU B 1 396 ? 19.486 12.791 10.192 1.00 9.85 415 GLU B N 1
ATOM 9417 C CA . GLU B 1 396 ? 18.945 11.554 9.624 1.00 9.38 415 GLU B CA 1
ATOM 9418 C C . GLU B 1 396 ? 19.325 10.401 10.605 1.00 9.98 415 GLU B C 1
ATOM 9419 O O . GLU B 1 396 ? 20.503 10.325 11.087 1.00 10.26 415 GLU B O 1
ATOM 9425 N N . ARG B 1 397 ? 18.324 9.593 10.995 1.00 8.45 416 ARG B N 1
ATOM 9426 C CA . ARG B 1 397 ? 18.552 8.668 12.118 1.00 8.96 416 ARG B CA 1
ATOM 9427 C C . ARG B 1 397 ? 19.438 7.523 11.740 1.00 8.27 416 ARG B C 1
ATOM 9428 O O . ARG B 1 397 ? 20.163 7.070 12.603 1.00 9.25 416 ARG B O 1
ATOM 9436 N N . LYS B 1 398 ? 19.334 6.999 10.535 1.00 8.42 417 LYS B N 1
ATOM 9437 C CA . LYS B 1 398 ? 20.144 5.836 10.124 1.00 7.63 417 LYS B CA 1
ATOM 9438 C C . LYS B 1 398 ? 20.615 6.068 8.704 1.00 8.30 417 LYS B C 1
ATOM 9439 O O . LYS B 1 398 ? 19.790 6.274 7.788 1.00 7.40 417 LYS B O 1
ATOM 9445 N N . VAL B 1 399 ? 21.930 5.977 8.484 1.00 7.07 418 VAL B N 1
ATOM 9446 C CA . VAL B 1 399 ? 22.498 6.346 7.156 1.00 6.68 418 VAL B CA 1
ATOM 9447 C C . VAL B 1 399 ? 23.202 5.105 6.625 1.00 7.22 418 VAL B C 1
ATOM 9448 O O . VAL B 1 399 ? 24.073 4.519 7.309 1.00 6.40 418 VAL B O 1
ATOM 9452 N N . ALA B 1 400 ? 22.833 4.701 5.414 1.00 6.73 419 ALA B N 1
ATOM 9453 C CA . ALA B 1 400 ? 23.491 3.586 4.751 1.00 6.54 419 ALA B CA 1
ATOM 9454 C C . ALA B 1 400 ? 24.475 4.132 3.725 1.00 6.80 419 ALA B C 1
ATOM 9455 O O . ALA B 1 400 ? 24.073 4.805 2.758 1.00 8.75 419 ALA B O 1
ATOM 9457 N N . ILE B 1 401 ? 25.744 3.790 3.872 1.00 6.81 420 ILE B N 1
ATOM 9458 C CA . ILE B 1 401 ? 26.769 4.158 2.903 1.00 6.79 420 ILE B CA 1
ATOM 9459 C C . ILE B 1 401 ? 27.002 2.876 2.117 1.00 6.52 420 ILE B C 1
ATOM 9460 O O . ILE B 1 401 ? 27.341 1.817 2.675 1.00 7.68 420 ILE B O 1
ATOM 9465 N N . LEU B 1 402 ? 26.698 2.932 0.808 1.00 6.32 421 LEU B N 1
ATOM 9466 C CA . LEU B 1 402 ? 26.706 1.664 0.030 1.00 6.48 421 LEU B CA 1
ATOM 9467 C C . LEU B 1 402 ? 27.610 1.748 -1.170 1.00 7.26 421 LEU B C 1
ATOM 9468 O O . LEU B 1 402 ? 27.460 2.668 -1.985 1.00 9.17 421 LEU B O 1
ATOM 9473 N N . GLY B 1 403 ? 28.499 0.760 -1.377 1.00 7.03 422 GLY B N 1
ATOM 9474 C CA . GLY B 1 403 ? 29.299 0.750 -2.626 1.00 7.16 422 GLY B CA 1
ATOM 9475 C C . GLY B 1 403 ? 30.767 0.682 -2.252 1.00 6.64 422 GLY B C 1
ATOM 9476 O O . GLY B 1 403 ? 31.244 1.431 -1.382 1.00 7.26 422 GLY B O 1
ATOM 9477 N N . GLU B 1 404 ? 31.479 -0.136 -3.013 1.00 6.91 423 GLU B N 1
ATOM 9478 C CA . GLU B 1 404 ? 32.947 -0.227 -2.886 1.00 7.85 423 GLU B CA 1
ATOM 9479 C C . GLU B 1 404 ? 33.592 1.147 -3.066 1.00 7.71 423 GLU B C 1
ATOM 9480 O O . GLU B 1 404 ? 34.589 1.459 -2.385 1.00 6.91 423 GLU B O 1
ATOM 9486 N N . ASP B 1 405 ? 32.995 1.984 -3.950 1.00 6.53 424 ASP B N 1
ATOM 9487 C CA . ASP B 1 405 ? 33.552 3.266 -4.242 1.00 6.14 424 ASP B CA 1
ATOM 9488 C C . ASP B 1 405 ? 33.470 4.225 -2.987 1.00 6.17 424 ASP B C 1
ATOM 9489 O O . ASP B 1 405 ? 34.040 5.338 -2.991 1.00 6.93 424 ASP B O 1
ATOM 9494 N N . ALA B 1 406 ? 32.790 3.824 -1.911 1.00 5.51 425 ALA B N 1
ATOM 9495 C CA . ALA B 1 406 ? 32.823 4.622 -0.673 1.00 6.26 425 ALA B CA 1
ATOM 9496 C C . ALA B 1 406 ? 34.006 4.234 0.202 1.00 6.97 425 ALA B C 1
ATOM 9497 O O . ALA B 1 406 ? 34.368 5.032 1.081 1.00 6.68 425 ALA B O 1
ATOM 9499 N N . GLY B 1 407 ? 34.571 3.042 -0.036 1.00 7.03 426 GLY B N 1
ATOM 9500 C CA . GLY B 1 407 ? 35.471 2.538 0.985 1.00 6.38 426 GLY B CA 1
ATOM 9501 C C . GLY B 1 407 ? 36.948 2.591 0.638 1.00 6.27 426 GLY B C 1
ATOM 9502 O O . GLY B 1 407 ? 37.377 3.286 -0.303 1.00 5.95 426 GLY B O 1
ATOM 9503 N N . SER B 1 408 ? 37.728 1.869 1.466 1.00 6.18 427 SER B N 1
ATOM 9504 C CA . SER B 1 408 ? 39.203 1.908 1.351 1.00 6.49 427 SER B CA 1
ATOM 9505 C C . SER B 1 408 ? 39.678 0.896 0.271 1.00 6.86 427 SER B C 1
ATOM 9506 O O . SER B 1 408 ? 39.004 -0.097 -0.006 1.00 7.64 427 SER B O 1
ATOM 9509 N N . ASN B 1 409 ? 40.781 1.226 -0.352 1.00 5.91 428 ASN B N 1
ATOM 9510 C CA . ASN B 1 409 ? 41.524 0.238 -1.200 1.00 6.27 428 ASN B CA 1
ATOM 9511 C C . ASN B 1 409 ? 42.218 -0.684 -0.198 1.00 6.56 428 ASN B C 1
ATOM 9512 O O . ASN B 1 409 ? 43.092 -0.228 0.602 1.00 7.03 428 ASN B O 1
ATOM 9517 N N . SER B 1 410 ? 41.834 -1.974 -0.216 1.00 6.93 429 SER B N 1
ATOM 9518 C CA . SER B 1 410 ? 42.441 -2.903 0.775 1.00 7.72 429 SER B CA 1
ATOM 9519 C C . SER B 1 410 ? 43.930 -3.111 0.540 1.00 6.50 429 SER B C 1
ATOM 9520 O O . SER B 1 410 ? 44.580 -3.696 1.430 1.00 6.44 429 SER B O 1
ATOM 9523 N N . TYR B 1 411 ? 44.507 -2.602 -0.576 1.00 5.94 430 TYR B N 1
ATOM 9524 C CA . TYR B 1 411 ? 45.964 -2.682 -0.735 1.00 6.94 430 TYR B CA 1
ATOM 9525 C C . TYR B 1 411 ? 46.668 -1.426 -0.267 1.00 6.38 430 TYR B C 1
ATOM 9526 O O . TYR B 1 411 ? 47.914 -1.315 -0.418 1.00 6.82 430 TYR B O 1
ATOM 9535 N N . GLY B 1 412 ? 45.881 -0.536 0.345 1.00 6.20 431 GLY B N 1
ATOM 9536 C CA . GLY B 1 412 ? 46.404 0.798 0.755 1.00 6.28 431 GLY B CA 1
ATOM 9537 C C . GLY B 1 412 ? 46.084 1.776 -0.411 1.00 6.09 431 GLY B C 1
ATOM 9538 O O . GLY B 1 412 ? 45.975 1.371 -1.546 1.00 5.40 431 GLY B O 1
ATOM 9539 N N . ALA B 1 413 ? 45.992 3.095 -0.107 1.00 6.07 432 ALA B N 1
ATOM 9540 C CA . ALA B 1 413 ? 45.598 4.061 -1.175 1.00 6.02 432 ALA B CA 1
ATOM 9541 C C . ALA B 1 413 ? 46.597 4.025 -2.381 1.00 6.08 432 ALA B C 1
ATOM 9542 O O . ALA B 1 413 ? 46.115 4.242 -3.528 1.00 7.02 432 ALA B O 1
ATOM 9544 N N . ASN B 1 414 ? 47.887 3.795 -2.089 1.00 6.13 433 ASN B N 1
ATOM 9545 C CA . ASN B 1 414 ? 48.879 3.663 -3.192 1.00 6.10 433 ASN B CA 1
ATOM 9546 C C . ASN B 1 414 ? 49.233 2.215 -3.532 1.00 6.86 433 ASN B C 1
ATOM 9547 O O . ASN B 1 414 ? 50.247 1.971 -4.249 1.00 8.45 433 ASN B O 1
ATOM 9552 N N . GLY B 1 415 ? 48.395 1.277 -3.113 1.00 7.15 434 GLY B N 1
ATOM 9553 C CA . GLY B 1 415 ? 48.751 -0.137 -3.238 1.00 7.50 434 GLY B CA 1
ATOM 9554 C C . GLY B 1 415 ? 48.643 -0.738 -4.648 1.00 9.09 434 GLY B C 1
ATOM 9555 O O . GLY B 1 415 ? 49.047 -1.928 -4.808 1.00 9.88 434 GLY B O 1
ATOM 9556 N N . CYS B 1 416 ? 48.150 0.041 -5.644 1.00 7.99 435 CYS B N 1
ATOM 9557 C CA . CYS B 1 416 ? 48.246 -0.402 -7.050 1.00 7.76 435 CYS B CA 1
ATOM 9558 C C . CYS B 1 416 ? 49.247 0.529 -7.747 1.00 8.08 435 CYS B C 1
ATOM 9559 O O . CYS B 1 416 ? 49.096 1.712 -7.658 1.00 7.69 435 CYS B O 1
ATOM 9562 N N . SER B 1 417 ? 50.283 -0.070 -8.363 1.00 7.79 436 SER B N 1
ATOM 9563 C CA . SER B 1 417 ? 51.360 0.741 -8.941 1.00 8.70 436 SER B CA 1
ATOM 9564 C C . SER B 1 417 ? 50.726 1.661 -9.978 1.00 6.94 436 SER B C 1
ATOM 9565 O O . SER B 1 417 ? 49.869 1.204 -10.796 1.00 7.26 436 SER B O 1
ATOM 9568 N N . ASP B 1 418 ? 51.110 2.932 -9.975 1.00 7.25 437 ASP B N 1
ATOM 9569 C CA . ASP B 1 418 ? 50.499 3.903 -10.937 1.00 5.99 437 ASP B CA 1
ATOM 9570 C C . ASP B 1 418 ? 48.987 3.951 -10.911 1.00 6.21 437 ASP B C 1
ATOM 9571 O O . ASP B 1 418 ? 48.390 4.393 -11.894 1.00 5.88 437 ASP B O 1
ATOM 9576 N N . ARG B 1 419 ? 48.415 3.600 -9.762 1.00 5.64 438 ARG B N 1
ATOM 9577 C CA . ARG B 1 419 ? 46.951 3.520 -9.493 1.00 6.14 438 ARG B CA 1
ATOM 9578 C C . ARG B 1 419 ? 46.267 2.528 -10.425 1.00 6.99 438 ARG B C 1
ATOM 9579 O O . ARG B 1 419 ? 45.082 2.701 -10.723 1.00 6.88 438 ARG B O 1
ATOM 9587 N N . GLY B 1 420 ? 47.018 1.505 -10.893 1.00 6.26 439 GLY B N 1
ATOM 9588 C CA . GLY B 1 420 ? 46.485 0.621 -11.925 1.00 6.64 439 GLY B CA 1
ATOM 9589 C C . GLY B 1 420 ? 45.516 -0.466 -11.364 1.00 8.00 439 GLY B C 1
ATOM 9590 O O . GLY B 1 420 ? 45.716 -1.680 -11.544 1.00 8.95 439 GLY B O 1
ATOM 9591 N N . CYS B 1 421 ? 44.471 -0.038 -10.699 1.00 7.26 440 CYS B N 1
ATOM 9592 C CA . CYS B 1 421 ? 43.325 -0.887 -10.321 1.00 7.73 440 CYS B CA 1
ATOM 9593 C C . CYS B 1 421 ? 42.128 0.060 -10.008 1.00 7.78 440 CYS B C 1
ATOM 9594 O O . CYS B 1 421 ? 42.341 1.280 -9.821 1.00 7.99 440 CYS B O 1
ATOM 9597 N N . ASP B 1 422 ? 40.927 -0.509 -9.804 1.00 6.34 441 ASP B N 1
ATOM 9598 C CA . ASP B 1 422 ? 39.803 0.323 -9.434 1.00 6.91 441 ASP B CA 1
ATOM 9599 C C . ASP B 1 422 ? 39.268 -0.264 -8.113 1.00 7.77 441 ASP B C 1
ATOM 9600 O O . ASP B 1 422 ? 38.130 -0.761 -8.067 1.00 9.14 441 ASP B O 1
ATOM 9605 N N . ASN B 1 423 ? 40.059 -0.123 -7.032 1.00 7.37 442 ASN B N 1
ATOM 9606 C CA . ASN B 1 423 ? 39.619 -0.816 -5.788 1.00 7.75 442 ASN B CA 1
ATOM 9607 C C . ASN B 1 423 ? 39.397 0.220 -4.740 1.00 7.62 442 ASN B C 1
ATOM 9608 O O . ASN B 1 423 ? 40.209 1.189 -4.546 1.00 8.71 442 ASN B O 1
ATOM 9613 N N . GLY B 1 424 ? 38.281 0.090 -4.074 1.00 7.36 443 GLY B N 1
ATOM 9614 C CA . GLY B 1 424 ? 37.983 1.205 -3.094 1.00 7.41 443 GLY B CA 1
ATOM 9615 C C . GLY B 1 424 ? 37.571 2.508 -3.796 1.00 7.29 443 GLY B C 1
ATOM 9616 O O . GLY B 1 424 ? 37.237 2.489 -5.008 1.00 7.97 443 GLY B O 1
ATOM 9617 N N . THR B 1 425 ? 37.578 3.632 -3.052 1.00 5.99 444 THR B N 1
ATOM 9618 C CA . THR B 1 425 ? 37.073 4.877 -3.629 1.00 5.39 444 THR B CA 1
ATOM 9619 C C . THR B 1 425 ? 37.981 5.366 -4.756 1.00 5.99 444 THR B C 1
ATOM 9620 O O . THR B 1 425 ? 39.236 5.190 -4.637 1.00 6.39 444 THR B O 1
ATOM 9624 N N . LEU B 1 426 ? 37.389 5.776 -5.874 1.00 5.64 445 LEU B N 1
ATOM 9625 C CA . LEU B 1 426 ? 38.229 6.194 -7.035 1.00 5.48 445 LEU B CA 1
ATOM 9626 C C . LEU B 1 426 ? 38.509 7.709 -6.849 1.00 5.99 445 LEU B C 1
ATOM 9627 O O . LEU B 1 426 ? 37.631 8.537 -7.080 1.00 6.66 445 LEU B O 1
ATOM 9632 N N . ALA B 1 427 ? 39.787 8.056 -6.573 1.00 5.40 446 ALA B N 1
ATOM 9633 C CA . ALA B 1 427 ? 40.110 9.453 -6.332 1.00 5.41 446 ALA B CA 1
ATOM 9634 C C . ALA B 1 427 ? 41.224 9.830 -7.332 1.00 5.36 446 ALA B C 1
ATOM 9635 O O . ALA B 1 427 ? 41.597 10.998 -7.408 1.00 5.41 446 ALA B O 1
ATOM 9637 N N . MET B 1 428 ? 41.752 8.846 -8.078 1.00 4.98 447 MET B N 1
ATOM 9638 C CA . MET B 1 428 ? 42.853 9.183 -9.056 1.00 5.37 447 MET B CA 1
ATOM 9639 C C . MET B 1 428 ? 42.763 7.988 -10.062 1.00 6.15 447 MET B C 1
ATOM 9640 O O . MET B 1 428 ? 42.764 6.786 -9.661 1.00 6.45 447 MET B O 1
ATOM 9645 N N . ALA B 1 429 ? 42.782 8.348 -11.373 1.00 5.74 448 ALA B N 1
ATOM 9646 C CA . ALA B 1 429 ? 42.786 7.345 -12.435 1.00 6.23 448 ALA B CA 1
ATOM 9647 C C . ALA B 1 429 ? 44.269 6.931 -12.674 1.00 5.93 448 ALA B C 1
ATOM 9648 O O . ALA B 1 429 ? 45.145 7.278 -11.890 1.00 6.45 448 ALA B O 1
ATOM 9650 N N . TRP B 1 430 ? 44.554 6.160 -13.712 1.00 5.16 449 TRP B N 1
ATOM 9651 C CA . TRP B 1 430 ? 45.818 5.466 -13.765 1.00 5.24 449 TRP B CA 1
ATOM 9652 C C . TRP B 1 430 ? 46.801 5.802 -14.816 1.00 5.86 449 TRP B C 1
ATOM 9653 O O . TRP B 1 430 ? 46.406 6.357 -15.787 1.00 6.86 449 TRP B O 1
ATOM 9664 N N . GLY B 1 431 ? 48.073 5.447 -14.586 1.00 6.17 450 GLY B N 1
ATOM 9665 C CA . GLY B 1 431 ? 49.123 5.710 -15.650 1.00 6.25 450 GLY B CA 1
ATOM 9666 C C . GLY B 1 431 ? 50.217 6.643 -15.104 1.00 6.84 450 GLY B C 1
ATOM 9667 O O . GLY B 1 431 ? 50.460 6.706 -13.870 1.00 7.53 450 GLY B O 1
ATOM 9668 N N . SER B 1 432 ? 50.877 7.377 -15.999 1.00 6.84 451 SER B N 1
ATOM 9669 C CA . SER B 1 432 ? 51.982 8.253 -15.494 1.00 7.93 451 SER B CA 1
ATOM 9670 C C . SER B 1 432 ? 51.455 9.593 -15.079 1.00 8.56 451 SER B C 1
ATOM 9671 O O . SER B 1 432 ? 52.182 10.364 -14.440 1.00 8.34 451 SER B O 1
ATOM 9674 N N . GLY B 1 433 ? 50.139 9.857 -15.293 1.00 7.06 452 GLY B N 1
ATOM 9675 C CA . GLY B 1 433 ? 49.498 11.090 -14.885 1.00 6.39 452 GLY B CA 1
ATOM 9676 C C . GLY B 1 433 ? 49.045 11.060 -13.439 1.00 5.77 452 GLY B C 1
ATOM 9677 O O . GLY B 1 433 ? 47.922 11.500 -13.083 1.00 6.32 452 GLY B O 1
ATOM 9678 N N . THR B 1 434 ? 49.894 10.519 -12.594 1.00 5.32 453 THR B N 1
ATOM 9679 C CA . THR B 1 434 ? 49.487 10.216 -11.204 1.00 6.17 453 THR B CA 1
ATOM 9680 C C . THR B 1 434 ? 50.552 10.698 -10.174 1.00 5.92 453 THR B C 1
ATOM 9681 O O . THR B 1 434 ? 51.670 11.109 -10.567 1.00 5.80 453 THR B O 1
ATOM 9685 N N . ALA B 1 435 ? 50.142 10.620 -8.874 1.00 5.68 454 ALA B N 1
ATOM 9686 C CA . ALA B 1 435 ? 51.067 11.016 -7.802 1.00 5.16 454 ALA B CA 1
ATOM 9687 C C . ALA B 1 435 ? 50.768 10.026 -6.639 1.00 5.41 454 ALA B C 1
ATOM 9688 O O . ALA B 1 435 ? 49.668 9.472 -6.586 1.00 5.65 454 ALA B O 1
ATOM 9690 N N . GLU B 1 436 ? 51.716 9.852 -5.739 1.00 5.30 455 GLU B N 1
ATOM 9691 C CA . GLU B 1 436 ? 51.445 8.954 -4.534 1.00 5.32 455 GLU B CA 1
ATOM 9692 C C . GLU B 1 436 ? 50.620 9.849 -3.575 1.00 5.48 455 GLU B C 1
ATOM 9693 O O . GLU B 1 436 ? 50.999 11.008 -3.222 1.00 5.91 455 GLU B O 1
ATOM 9699 N N . PHE B 1 437 ? 49.513 9.301 -3.104 1.00 4.73 456 PHE B N 1
ATOM 9700 C CA . PHE B 1 437 ? 48.727 9.987 -2.079 1.00 4.85 456 PHE B CA 1
ATOM 9701 C C . PHE B 1 437 ? 49.577 10.114 -0.773 1.00 5.28 456 PHE B C 1
ATOM 9702 O O . PHE B 1 437 ? 50.235 9.174 -0.461 1.00 5.76 456 PHE B O 1
ATOM 9710 N N . PRO B 1 438 ? 49.461 11.221 -0.025 1.00 5.19 457 PRO B N 1
ATOM 9711 C CA . PRO B 1 438 ? 50.050 11.219 1.350 1.00 5.29 457 PRO B CA 1
ATOM 9712 C C . PRO B 1 438 ? 49.078 10.467 2.338 1.00 5.68 457 PRO B C 1
ATOM 9713 O O . PRO B 1 438 ? 49.524 10.072 3.427 1.00 6.59 457 PRO B O 1
ATOM 9717 N N . TYR B 1 439 ? 47.792 10.289 1.921 1.00 5.47 458 TYR B N 1
ATOM 9718 C CA . TYR B 1 439 ? 46.754 9.567 2.634 1.00 5.01 458 TYR B CA 1
ATOM 9719 C C . TYR B 1 439 ? 45.557 9.739 1.698 1.00 5.09 458 TYR B C 1
ATOM 9720 O O . TYR B 1 439 ? 45.623 10.523 0.721 1.00 5.24 458 TYR B O 1
ATOM 9729 N N . LEU B 1 440 ? 44.439 9.055 2.042 1.00 5.23 459 LEU B N 1
ATOM 9730 C CA . LEU B 1 440 ? 43.235 9.283 1.210 1.00 4.74 459 LEU B CA 1
ATOM 9731 C C . LEU B 1 440 ? 42.046 9.184 2.147 1.00 5.44 459 LEU B C 1
ATOM 9732 O O . LEU B 1 440 ? 41.851 8.111 2.819 1.00 5.34 459 LEU B O 1
ATOM 9737 N N . VAL B 1 441 ? 41.321 10.305 2.275 1.00 4.92 460 VAL B N 1
ATOM 9738 C CA . VAL B 1 441 ? 40.091 10.330 3.123 1.00 5.05 460 VAL B CA 1
ATOM 9739 C C . VAL B 1 441 ? 38.966 9.739 2.270 1.00 5.18 460 VAL B C 1
ATOM 9740 O O . VAL B 1 441 ? 38.606 10.260 1.177 1.00 5.48 460 VAL B O 1
ATOM 9744 N N . THR B 1 442 ? 38.380 8.621 2.719 1.00 4.88 461 THR B N 1
ATOM 9745 C CA . THR B 1 442 ? 37.359 8.001 1.867 1.00 5.01 461 THR B CA 1
ATOM 9746 C C . THR B 1 442 ? 35.975 8.609 2.256 1.00 5.48 461 THR B C 1
ATOM 9747 O O . THR B 1 442 ? 35.750 9.172 3.318 1.00 5.16 461 THR B O 1
ATOM 9751 N N . PRO B 1 443 ? 34.999 8.435 1.364 1.00 5.74 462 PRO B N 1
ATOM 9752 C CA . PRO B 1 443 ? 33.659 8.941 1.701 1.00 6.07 462 PRO B CA 1
ATOM 9753 C C . PRO B 1 443 ? 33.082 8.176 2.921 1.00 5.52 462 PRO B C 1
ATOM 9754 O O . PRO B 1 443 ? 32.400 8.816 3.744 1.00 5.45 462 PRO B O 1
ATOM 9758 N N . GLU B 1 444 ? 33.381 6.885 3.037 1.00 5.78 463 GLU B N 1
ATOM 9759 C CA . GLU B 1 444 ? 32.968 6.117 4.243 1.00 6.10 463 GLU B CA 1
ATOM 9760 C C . GLU B 1 444 ? 33.479 6.874 5.508 1.00 6.24 463 GLU B C 1
ATOM 9761 O O . GLU B 1 444 ? 32.695 7.039 6.503 1.00 6.00 463 GLU B O 1
ATOM 9767 N N . GLN B 1 445 ? 34.778 7.185 5.553 1.00 6.00 464 GLN B N 1
ATOM 9768 C CA . GLN B 1 445 ? 35.314 7.843 6.734 1.00 6.08 464 GLN B CA 1
ATOM 9769 C C . GLN B 1 445 ? 34.642 9.163 7.024 1.00 6.91 464 GLN B C 1
ATOM 9770 O O . GLN B 1 445 ? 34.216 9.463 8.175 1.00 7.07 464 GLN B O 1
ATOM 9776 N N . ALA B 1 446 ? 34.550 10.001 5.998 1.00 6.23 465 ALA B N 1
ATOM 9777 C CA . ALA B 1 446 ? 33.990 11.351 6.273 1.00 6.58 465 ALA B CA 1
ATOM 9778 C C . ALA B 1 446 ? 32.537 11.309 6.601 1.00 5.53 465 ALA B C 1
ATOM 9779 O O . ALA B 1 446 ? 32.121 12.079 7.472 1.00 5.67 465 ALA B O 1
ATOM 9781 N N . ILE B 1 447 ? 31.733 10.516 5.914 1.00 6.00 466 ILE B N 1
ATOM 9782 C CA . ILE B 1 447 ? 30.310 10.510 6.234 1.00 6.43 466 ILE B CA 1
ATOM 9783 C C . ILE B 1 447 ? 30.023 9.825 7.527 1.00 6.31 466 ILE B C 1
ATOM 9784 O O . ILE B 1 447 ? 29.224 10.328 8.331 1.00 7.60 466 ILE B O 1
ATOM 9789 N N . GLN B 1 448 ? 30.691 8.692 7.804 1.00 6.35 467 GLN B N 1
ATOM 9790 C CA . GLN B 1 448 ? 30.444 8.090 9.136 1.00 6.33 467 GLN B CA 1
ATOM 9791 C C . GLN B 1 448 ? 30.855 9.129 10.223 1.00 6.68 467 GLN B C 1
ATOM 9792 O O . GLN B 1 448 ? 30.144 9.227 11.257 1.00 5.72 467 GLN B O 1
ATOM 9798 N N . ALA B 1 449 ? 31.965 9.884 10.039 1.00 6.13 468 ALA B N 1
ATOM 9799 C CA . ALA B 1 449 ? 32.386 10.800 11.106 1.00 6.41 468 ALA B CA 1
ATOM 9800 C C . ALA B 1 449 ? 31.262 11.826 11.273 1.00 7.25 468 ALA B C 1
ATOM 9801 O O . ALA B 1 449 ? 30.943 12.260 12.427 1.00 7.61 468 ALA B O 1
ATOM 9803 N N . GLU B 1 450 ? 30.686 12.248 10.146 1.00 6.66 469 GLU B N 1
ATOM 9804 C CA . GLU B 1 450 ? 29.699 13.375 10.252 1.00 7.64 469 GLU B CA 1
ATOM 9805 C C . GLU B 1 450 ? 28.463 12.810 11.015 1.00 7.67 469 GLU B C 1
ATOM 9806 O O . GLU B 1 450 ? 27.864 13.515 11.858 1.00 7.74 469 GLU B O 1
ATOM 9812 N N . VAL B 1 451 ? 28.024 11.597 10.682 1.00 6.40 470 VAL B N 1
ATOM 9813 C CA . VAL B 1 451 ? 26.821 11.033 11.363 1.00 6.61 470 VAL B CA 1
ATOM 9814 C C . VAL B 1 451 ? 27.110 10.867 12.834 1.00 7.50 470 VAL B C 1
ATOM 9815 O O . VAL B 1 451 ? 26.245 11.154 13.685 1.00 6.71 470 VAL B O 1
ATOM 9819 N N . LEU B 1 452 ? 28.307 10.402 13.187 1.00 7.43 471 LEU B N 1
ATOM 9820 C CA . LEU B 1 452 ? 28.610 10.177 14.659 1.00 9.31 471 LEU B CA 1
ATOM 9821 C C . LEU B 1 452 ? 28.677 11.484 15.448 1.00 9.18 471 LEU B C 1
ATOM 9822 O O . LEU B 1 452 ? 28.340 11.501 16.619 1.00 10.09 471 LEU B O 1
ATOM 9827 N N . LYS B 1 453 ? 29.044 12.566 14.790 1.00 9.62 472 LYS B N 1
ATOM 9828 C CA . LYS B 1 453 ? 29.016 13.888 15.443 1.00 10.79 472 LYS B CA 1
ATOM 9829 C C . LYS B 1 453 ? 27.584 14.198 15.876 1.00 9.75 472 LYS B C 1
ATOM 9830 O O . LYS B 1 453 ? 27.426 14.942 16.892 1.00 11.58 472 LYS B O 1
ATOM 9836 N N . HIS B 1 454 ? 26.579 13.756 15.126 1.00 8.93 473 HIS B N 1
ATOM 9837 C CA . HIS B 1 454 ? 25.202 14.008 15.440 1.00 9.88 473 HIS B CA 1
ATOM 9838 C C . HIS B 1 454 ? 24.524 12.816 16.202 1.00 9.97 473 HIS B C 1
ATOM 9839 O O . HIS B 1 454 ? 23.295 12.823 16.315 1.00 11.14 473 HIS B O 1
ATOM 9846 N N . LYS B 1 455 ? 25.345 11.874 16.660 1.00 9.50 474 LYS B N 1
ATOM 9847 C CA . LYS B 1 455 ? 24.850 10.666 17.404 1.00 10.24 474 LYS B CA 1
ATOM 9848 C C . LYS B 1 455 ? 23.881 9.809 16.596 1.00 10.75 474 LYS B C 1
ATOM 9849 O O . LYS B 1 455 ? 22.901 9.260 17.152 1.00 10.17 474 LYS B O 1
ATOM 9855 N N . GLY B 1 456 ? 24.055 9.781 15.282 1.00 9.41 475 GLY B N 1
ATOM 9856 C CA . GLY B 1 456 ? 23.260 8.936 14.423 1.00 8.99 475 GLY B CA 1
ATOM 9857 C C . GLY B 1 456 ? 23.819 7.496 14.279 1.00 8.10 475 GLY B C 1
ATOM 9858 O O . GLY B 1 456 ? 24.896 7.162 14.849 1.00 7.80 475 GLY B O 1
ATOM 9859 N N . SER B 1 457 ? 23.040 6.633 13.560 1.00 7.06 476 SER B N 1
ATOM 9860 C CA . SER B 1 457 ? 23.475 5.324 13.298 1.00 6.64 476 SER B CA 1
ATOM 9861 C C . SER B 1 457 ? 23.958 5.282 11.815 1.00 6.80 476 SER B C 1
ATOM 9862 O O . SER B 1 457 ? 23.276 5.889 10.895 1.00 7.31 476 SER B O 1
ATOM 9865 N N . VAL B 1 458 ? 24.979 4.452 11.521 1.00 6.90 477 VAL B N 1
ATOM 9866 C CA . VAL B 1 458 ? 25.554 4.514 10.184 1.00 7.06 477 VAL B CA 1
ATOM 9867 C C . VAL B 1 458 ? 26.433 3.296 9.960 1.00 6.80 477 VAL B C 1
ATOM 9868 O O . VAL B 1 458 ? 27.064 2.792 10.914 1.00 7.69 477 VAL B O 1
ATOM 9872 N N . TYR B 1 459 ? 26.426 2.815 8.719 1.00 6.01 478 TYR B N 1
ATOM 9873 C CA . TYR B 1 459 ? 27.235 1.629 8.340 1.00 6.12 478 TYR B CA 1
ATOM 9874 C C . TYR B 1 459 ? 27.693 1.789 6.904 1.00 6.72 478 TYR B C 1
ATOM 9875 O O . TYR B 1 459 ? 27.072 2.578 6.139 1.00 6.37 478 TYR B O 1
ATOM 9884 N N . ALA B 1 460 ? 28.746 1.048 6.518 1.00 6.92 479 ALA B N 1
ATOM 9885 C CA . ALA B 1 460 ? 29.150 1.052 5.151 1.00 7.08 479 ALA B CA 1
ATOM 9886 C C . ALA B 1 460 ? 29.214 -0.392 4.648 1.00 7.04 479 ALA B C 1
ATOM 9887 O O . ALA B 1 460 ? 29.880 -1.220 5.270 1.00 6.59 479 ALA B O 1
ATOM 9889 N N . ILE B 1 461 ? 28.601 -0.622 3.481 1.00 6.77 480 ILE B N 1
ATOM 9890 C CA . ILE B 1 461 ? 28.694 -1.922 2.779 1.00 7.44 480 ILE B CA 1
ATOM 9891 C C . ILE B 1 461 ? 29.499 -1.609 1.531 1.00 8.15 480 ILE B C 1
ATOM 9892 O O . ILE B 1 461 ? 29.057 -0.770 0.697 1.00 9.08 480 ILE B O 1
ATOM 9897 N N . THR B 1 462 ? 30.555 -2.374 1.336 1.00 7.77 481 THR B N 1
ATOM 9898 C CA . THR B 1 462 ? 31.564 -2.006 0.283 1.00 8.27 481 THR B CA 1
ATOM 9899 C C . THR B 1 462 ? 31.861 -3.193 -0.651 1.00 8.06 481 THR B C 1
ATOM 9900 O O . THR B 1 462 ? 32.786 -3.173 -1.471 1.00 8.24 481 THR B O 1
ATOM 9904 N N . ASP B 1 463 ? 31.004 -4.238 -0.613 1.00 7.05 482 ASP B N 1
ATOM 9905 C CA . ASP B 1 463 ? 31.123 -5.344 -1.575 1.00 9.01 482 ASP B CA 1
ATOM 9906 C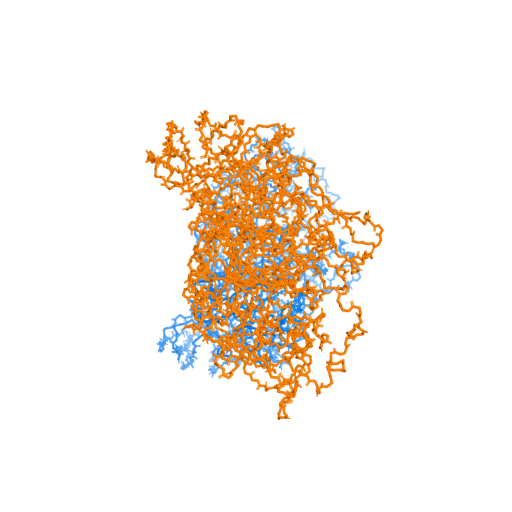 C . ASP B 1 463 ? 29.870 -5.218 -2.436 1.00 8.22 482 ASP B C 1
ATOM 9907 O O . ASP B 1 463 ? 28.756 -5.372 -1.960 1.00 8.99 482 ASP B O 1
ATOM 9912 N N . ASN B 1 464 ? 30.035 -4.949 -3.740 1.00 8.30 483 ASN B N 1
ATOM 9913 C CA . ASN B 1 464 ? 28.868 -4.530 -4.541 1.00 8.85 483 ASN B CA 1
ATOM 9914 C C . ASN B 1 464 ? 28.081 -5.763 -5.041 1.00 9.64 483 ASN B C 1
ATOM 9915 O O . ASN B 1 464 ? 27.065 -5.611 -5.711 1.00 10.47 483 ASN B O 1
ATOM 9920 N N . TRP B 1 465 ? 28.566 -6.942 -4.623 1.00 10.58 484 TRP B N 1
ATOM 9921 C CA . TRP B 1 465 ? 27.738 -8.136 -4.876 1.00 11.23 484 TRP B CA 1
ATOM 9922 C C . TRP B 1 465 ? 27.133 -8.624 -3.605 1.00 11.51 484 TRP B C 1
ATOM 9923 O O . TRP B 1 465 ? 26.443 -9.704 -3.625 1.00 14.66 484 TRP B O 1
ATOM 9934 N N . ALA B 1 466 ? 27.206 -7.882 -2.504 1.00 8.94 485 ALA B N 1
ATOM 9935 C CA . ALA B 1 466 ? 26.550 -8.279 -1.270 1.00 8.65 485 ALA B CA 1
ATOM 9936 C C . ALA B 1 466 ? 25.132 -7.676 -1.204 1.00 9.97 485 ALA B C 1
ATOM 9937 O O . ALA B 1 466 ? 24.780 -6.935 -0.283 1.00 10.36 485 ALA B O 1
ATOM 9939 N N . LEU B 1 467 ? 24.350 -7.949 -2.249 1.00 12.07 486 LEU B N 1
ATOM 9940 C CA . LEU B 1 467 ? 23.070 -7.277 -2.432 1.00 12.22 486 LEU B CA 1
ATOM 9941 C C . LEU B 1 467 ? 22.044 -7.686 -1.360 1.00 11.97 486 LEU B C 1
ATOM 9942 O O . LEU B 1 467 ? 21.169 -6.905 -1.020 1.00 11.00 486 LEU B O 1
ATOM 9947 N N . SER B 1 468 ? 22.175 -8.885 -0.753 1.00 10.65 487 SER B N 1
ATOM 9948 C CA . SER B 1 468 ? 21.281 -9.206 0.346 1.00 12.94 487 SER B CA 1
ATOM 9949 C C . SER B 1 468 ? 21.405 -8.229 1.485 1.00 11.50 487 SER B C 1
ATOM 9950 O O . SER B 1 468 ? 20.416 -7.634 2.003 1.00 10.47 487 SER B O 1
ATOM 9953 N N . GLN B 1 469 ? 22.677 -7.994 1.845 1.00 10.48 488 GLN B N 1
ATOM 9954 C CA . GLN B 1 469 ? 22.931 -7.035 2.915 1.00 10.07 488 GLN B CA 1
ATOM 9955 C C . GLN B 1 469 ? 22.568 -5.636 2.509 1.00 9.10 488 GLN B C 1
ATOM 9956 O O . GLN B 1 469 ? 22.096 -4.874 3.334 1.00 9.59 488 GLN B O 1
ATOM 9962 N N . VAL B 1 470 ? 22.868 -5.267 1.284 1.00 9.67 489 VAL B N 1
ATOM 9963 C CA . VAL B 1 470 ? 22.459 -3.922 0.779 1.00 8.64 489 VAL B CA 1
ATOM 9964 C C . VAL B 1 470 ? 20.965 -3.723 0.929 1.00 8.94 489 VAL B C 1
ATOM 9965 O O . VAL B 1 470 ? 20.539 -2.707 1.453 1.00 9.31 489 VAL B O 1
ATOM 9969 N N . GLU B 1 471 ? 20.179 -4.718 0.440 1.00 9.15 490 GLU B N 1
ATOM 9970 C CA . GLU B 1 471 ? 18.749 -4.519 0.436 1.00 11.27 490 GLU B CA 1
ATOM 9971 C C . GLU B 1 471 ? 18.266 -4.474 1.857 1.00 10.73 490 GLU B C 1
ATOM 9972 O O . GLU B 1 471 ? 17.380 -3.688 2.173 1.00 9.43 490 GLU B O 1
ATOM 9978 N N . THR B 1 472 ? 18.767 -5.338 2.703 1.00 11.24 491 THR B N 1
ATOM 9979 C CA . THR B 1 472 ? 18.320 -5.282 4.122 1.00 10.82 491 THR B CA 1
ATOM 9980 C C . THR B 1 472 ? 18.588 -3.977 4.780 1.00 10.71 491 THR B C 1
ATOM 9981 O O . THR B 1 472 ? 17.712 -3.392 5.440 1.00 9.77 491 THR B O 1
ATOM 9985 N N . LEU B 1 473 ? 19.800 -3.487 4.598 1.00 8.75 492 LEU B N 1
ATOM 9986 C CA . LEU B 1 473 ? 20.125 -2.225 5.271 1.00 10.02 492 LEU B CA 1
ATOM 9987 C C . LEU B 1 473 ? 19.358 -1.055 4.614 1.00 10.84 492 LEU B C 1
ATOM 9988 O O . LEU B 1 473 ? 18.868 -0.163 5.331 1.00 10.77 492 LEU B O 1
ATOM 9993 N N . ALA B 1 474 ? 19.249 -1.070 3.282 1.00 10.74 493 ALA B N 1
ATOM 9994 C CA . ALA B 1 474 ? 18.538 0.073 2.617 1.00 9.48 493 ALA B CA 1
ATOM 9995 C C . ALA B 1 474 ? 17.102 0.184 3.132 1.00 10.48 493 ALA B C 1
ATOM 9996 O O . ALA B 1 474 ? 16.545 1.308 3.359 1.00 10.11 493 ALA B O 1
ATOM 9998 N N . LYS B 1 475 ? 16.493 -0.972 3.386 1.00 11.50 494 LYS B N 1
ATOM 9999 C CA . LYS B 1 475 ? 15.113 -0.937 3.983 1.00 13.30 494 LYS B CA 1
ATOM 10000 C C . LYS B 1 475 ? 14.986 -0.273 5.312 1.00 13.56 494 LYS B C 1
ATOM 10001 O O . LYS B 1 475 ? 13.880 0.195 5.687 1.00 12.51 494 LYS B O 1
ATOM 10007 N N . GLN B 1 476 ? 16.070 -0.296 6.118 1.00 11.23 495 GLN B N 1
ATOM 10008 C CA . GLN B 1 476 ? 16.049 0.304 7.469 1.00 10.92 495 GLN B CA 1
ATOM 10009 C C . GLN B 1 476 ? 16.543 1.751 7.495 1.00 11.22 495 GLN B C 1
ATOM 10010 O O . GLN B 1 476 ? 16.416 2.430 8.507 1.00 10.73 495 GLN B O 1
ATOM 10016 N N . ALA B 1 477 ? 17.091 2.244 6.377 1.00 11.28 496 ALA B N 1
ATOM 10017 C CA . ALA B 1 477 ? 17.812 3.536 6.409 1.00 10.37 496 ALA B CA 1
ATOM 10018 C C . ALA B 1 477 ? 16.946 4.761 6.122 1.00 11.70 496 ALA B C 1
ATOM 10019 O O . ALA B 1 477 ? 16.015 4.703 5.244 1.00 14.12 496 ALA B O 1
ATOM 10021 N N . SER B 1 478 ? 17.317 5.881 6.711 1.00 9.81 497 SER B N 1
ATOM 10022 C CA . SER B 1 478 ? 16.670 7.162 6.447 1.00 11.32 497 SER B CA 1
ATOM 10023 C C . SER B 1 478 ? 17.141 7.679 5.096 1.00 12.11 497 SER B C 1
ATOM 10024 O O . SER B 1 478 ? 16.358 8.318 4.340 1.00 11.45 497 SER B O 1
ATOM 10027 N N . VAL B 1 479 ? 18.389 7.398 4.786 1.00 9.31 498 VAL B N 1
ATOM 10028 C CA . VAL B 1 479 ? 18.970 7.923 3.516 1.00 8.78 498 VAL B CA 1
ATOM 10029 C C . VAL B 1 479 ? 20.047 6.873 3.118 1.00 7.96 498 VAL B C 1
ATOM 10030 O O . VAL B 1 479 ? 20.757 6.303 4.034 1.00 8.31 498 VAL B O 1
ATOM 10034 N N . SER B 1 480 ? 20.075 6.541 1.843 1.00 8.25 499 SER B N 1
ATOM 10035 C CA . SER B 1 480 ? 21.075 5.583 1.339 1.00 8.13 499 SER B CA 1
ATOM 10036 C C . SER B 1 480 ? 21.974 6.376 0.398 1.00 9.24 499 SER B C 1
ATOM 10037 O O . SER B 1 480 ? 21.485 6.962 -0.538 1.00 10.48 499 SER B O 1
ATOM 10040 N N . LEU B 1 481 ? 23.303 6.404 0.660 1.00 7.72 500 LEU B N 1
ATOM 10041 C CA . LEU B 1 481 ? 24.236 7.159 -0.216 1.00 7.75 500 LEU B CA 1
ATOM 10042 C C . LEU B 1 481 ? 25.017 6.064 -0.946 1.00 7.47 500 LEU B C 1
ATOM 10043 O O . LEU B 1 481 ? 25.742 5.239 -0.309 1.00 6.68 500 LEU B O 1
ATOM 10048 N N . VAL B 1 482 ? 24.804 5.982 -2.263 1.00 6.98 501 VAL B N 1
ATOM 10049 C CA . VAL B 1 482 ? 25.350 4.863 -3.035 1.00 6.77 501 VAL B CA 1
ATOM 10050 C C . VAL B 1 482 ? 26.460 5.439 -3.915 1.00 7.52 501 VAL B C 1
ATOM 10051 O O . VAL B 1 482 ? 26.276 6.438 -4.627 1.00 9.80 501 VAL B O 1
ATOM 10055 N N . PHE B 1 483 ? 27.551 4.723 -3.931 1.00 6.73 502 PHE B N 1
ATOM 10056 C CA . PHE B 1 483 ? 28.760 5.153 -4.558 1.00 6.66 502 PHE B CA 1
ATOM 10057 C C . PHE B 1 483 ? 29.161 4.229 -5.691 1.00 6.28 502 PHE B C 1
ATOM 10058 O O . PHE B 1 483 ? 29.198 3.075 -5.484 1.00 6.60 502 PHE B O 1
ATOM 10066 N N . VAL B 1 484 ? 29.514 4.818 -6.835 1.00 5.96 503 VAL B N 1
ATOM 10067 C CA . VAL B 1 484 ? 29.746 3.999 -8.035 1.00 6.12 503 VAL B CA 1
ATOM 10068 C C . VAL B 1 484 ? 30.848 4.682 -8.818 1.00 5.91 503 VAL B C 1
ATOM 10069 O O . VAL B 1 484 ? 31.012 5.869 -8.687 1.00 5.30 503 VAL B O 1
ATOM 10073 N N . ASN B 1 485 ? 31.526 3.946 -9.672 1.00 5.93 504 ASN B N 1
ATOM 10074 C CA . ASN B 1 485 ? 32.677 4.571 -10.376 1.00 6.50 504 ASN B CA 1
ATOM 10075 C C . ASN B 1 485 ? 32.876 3.951 -11.769 1.00 6.49 504 ASN B C 1
ATOM 10076 O O . ASN B 1 485 ? 32.204 2.945 -12.113 1.00 7.64 504 ASN B O 1
ATOM 10081 N N . SER B 1 486 ? 33.731 4.581 -12.570 1.00 6.41 505 SER B N 1
ATOM 10082 C CA . SER B 1 486 ? 34.211 4.002 -13.828 1.00 6.04 505 SER B CA 1
ATOM 10083 C C . SER B 1 486 ? 35.568 4.648 -14.050 1.00 6.41 505 SER B C 1
ATOM 10084 O O . SER B 1 486 ? 35.731 5.872 -13.868 1.00 6.88 505 SER B O 1
ATOM 10087 N N . ASP B 1 487 ? 36.576 3.829 -14.346 1.00 6.12 506 ASP B N 1
ATOM 10088 C CA . ASP B 1 487 ? 37.957 4.306 -14.272 1.00 5.84 506 ASP B CA 1
ATOM 10089 C C . ASP B 1 487 ? 38.552 4.120 -15.680 1.00 6.30 506 ASP B C 1
ATOM 10090 O O . ASP B 1 487 ? 37.890 3.472 -16.599 1.00 7.48 506 ASP B O 1
ATOM 10095 N N . ALA B 1 488 ? 39.785 4.617 -15.899 1.00 6.37 507 ALA B N 1
ATOM 10096 C CA . ALA B 1 488 ? 40.460 4.501 -17.235 1.00 6.82 507 ALA B CA 1
ATOM 10097 C C . ALA B 1 488 ? 41.840 5.016 -16.988 1.00 7.26 507 ALA B C 1
ATOM 10098 O O . ALA B 1 488 ? 42.181 5.546 -15.859 1.00 7.73 507 ALA B O 1
ATOM 10100 N N . GLY B 1 489 ? 42.666 4.930 -18.017 1.00 6.88 508 GLY B N 1
ATOM 10101 C CA . GLY B 1 489 ? 44.023 5.483 -17.730 1.00 6.07 508 GLY B CA 1
ATOM 10102 C C . GLY B 1 489 ? 44.943 5.385 -18.911 1.00 6.33 508 GLY B C 1
ATOM 10103 O O . GLY B 1 489 ? 44.496 5.129 -20.053 1.00 6.26 508 GLY B O 1
ATOM 10104 N N . GLU B 1 490 ? 46.224 5.624 -18.672 1.00 5.98 509 GLU B N 1
ATOM 10105 C CA . GLU B 1 490 ? 47.148 5.594 -19.795 1.00 6.49 509 GLU B CA 1
ATOM 10106 C C . GLU B 1 490 ? 47.289 4.110 -20.323 1.00 7.87 509 GLU B C 1
ATOM 10107 O O . GLU B 1 490 ? 47.168 3.129 -19.557 1.00 7.32 509 GLU B O 1
ATOM 10113 N N . GLY B 1 491 ? 47.554 3.987 -21.624 1.00 7.39 510 GLY B N 1
ATOM 10114 C CA . GLY B 1 491 ? 47.339 2.680 -22.365 1.00 8.61 510 GLY B CA 1
ATOM 10115 C C . GLY B 1 491 ? 48.367 1.600 -21.980 1.00 9.12 510 GLY B C 1
ATOM 10116 O O . GLY B 1 491 ? 48.128 0.477 -22.292 1.00 10.10 510 GLY B O 1
ATOM 10117 N N . TYR B 1 492 ? 49.445 1.915 -21.255 1.00 8.24 511 TYR B N 1
ATOM 10118 C CA . TYR B 1 492 ? 50.376 0.798 -20.865 1.00 8.34 511 TYR B CA 1
ATOM 10119 C C . TYR B 1 492 ? 49.891 -0.056 -19.719 1.00 10.57 511 TYR B C 1
ATOM 10120 O O . TYR B 1 492 ? 50.489 -1.117 -19.413 1.00 10.71 511 TYR B O 1
ATOM 10129 N N . ILE B 1 493 ? 48.790 0.367 -19.063 1.00 7.55 512 ILE B N 1
ATOM 10130 C CA . ILE B 1 493 ? 48.177 -0.478 -18.071 1.00 7.54 512 ILE B CA 1
ATOM 10131 C C . ILE B 1 493 ? 46.761 -0.877 -18.537 1.00 8.15 512 ILE B C 1
ATOM 10132 O O . ILE B 1 493 ? 45.992 -0.053 -19.073 1.00 7.58 512 ILE B O 1
ATOM 10137 N N . SER B 1 494 ? 46.435 -2.133 -18.274 1.00 9.14 513 SER B N 1
ATOM 10138 C CA . SER B 1 494 ? 45.066 -2.630 -18.576 1.00 9.19 513 SER B CA 1
ATOM 10139 C C . SER B 1 494 ? 44.414 -3.109 -17.278 1.00 9.78 513 SER B C 1
ATOM 10140 O O . SER B 1 494 ? 45.049 -3.920 -16.539 1.00 11.12 513 SER B O 1
ATOM 10143 N N . VAL B 1 495 ? 43.213 -2.607 -16.912 1.00 8.50 514 VAL B N 1
ATOM 10144 C CA . VAL B 1 495 ? 42.532 -3.095 -15.735 1.00 8.61 514 VAL B CA 1
ATOM 10145 C C . VAL B 1 495 ? 41.225 -3.751 -16.267 1.00 9.53 514 VAL B C 1
ATOM 10146 O O . VAL B 1 495 ? 40.499 -3.115 -17.032 1.00 7.96 514 VAL B O 1
ATOM 10150 N N . ASP B 1 496 ? 41.033 -5.011 -15.884 1.00 8.94 515 ASP B N 1
ATOM 10151 C CA . ASP B 1 496 ? 39.866 -5.762 -16.380 1.00 12.49 515 ASP B CA 1
ATOM 10152 C C . ASP B 1 496 ? 39.681 -5.651 -17.910 1.00 11.70 515 ASP B C 1
ATOM 10153 O O . ASP B 1 496 ? 38.542 -5.544 -18.452 1.00 10.45 515 ASP B O 1
ATOM 10158 N N . GLY B 1 497 ? 40.823 -5.741 -18.663 1.00 10.47 516 GLY B N 1
ATOM 10159 C CA . GLY B 1 497 ? 40.765 -5.748 -20.139 1.00 10.16 516 GLY B CA 1
ATOM 10160 C C . GLY B 1 497 ? 40.469 -4.381 -20.753 1.00 10.61 516 GLY B C 1
ATOM 10161 O O . GLY B 1 497 ? 40.336 -4.230 -21.967 1.00 10.61 516 GLY B O 1
ATOM 10162 N N . ASN B 1 498 ? 40.426 -3.312 -19.906 1.00 8.89 517 ASN B N 1
ATOM 10163 C CA . ASN B 1 498 ? 40.357 -1.953 -20.473 1.00 7.83 517 ASN B CA 1
ATOM 10164 C C . ASN B 1 498 ? 41.748 -1.472 -20.643 1.00 7.70 517 ASN B C 1
ATOM 10165 O O . ASN B 1 498 ? 42.460 -1.140 -19.646 1.00 8.22 517 ASN B O 1
ATOM 10170 N N . GLU B 1 499 ? 42.193 -1.409 -21.900 1.00 8.07 518 GLU B N 1
ATOM 10171 C CA . GLU B 1 499 ? 43.690 -1.190 -22.178 1.00 7.53 518 GLU B CA 1
ATOM 10172 C C . GLU B 1 499 ? 43.747 0.381 -22.290 1.00 7.78 518 GLU B C 1
ATOM 10173 O O . GLU B 1 499 ? 43.735 0.972 -23.397 1.00 8.83 518 GLU B O 1
ATOM 10179 N N . GLY B 1 500 ? 43.806 1.012 -21.119 1.00 6.99 519 GLY B N 1
ATOM 10180 C CA . GLY B 1 500 ? 43.803 2.497 -21.050 1.00 8.38 519 GLY B CA 1
ATOM 10181 C C . GLY B 1 500 ? 42.402 3.036 -21.332 1.00 7.53 519 GLY B C 1
ATOM 10182 O O . GLY B 1 500 ? 41.690 3.547 -20.427 1.00 7.34 519 GLY B O 1
ATOM 10183 N N . ASP B 1 501 ? 42.019 3.061 -22.614 1.00 6.59 520 ASP B N 1
ATOM 10184 C CA . ASP B 1 501 ? 40.671 3.435 -23.015 1.00 7.03 520 ASP B CA 1
ATOM 10185 C C . ASP B 1 501 ? 39.625 2.557 -22.274 1.00 7.17 520 ASP B C 1
ATOM 10186 O O . ASP B 1 501 ? 39.876 1.381 -22.037 1.00 7.04 520 ASP B O 1
ATOM 10191 N N . ARG B 1 502 ? 38.446 3.189 -22.034 1.00 7.55 521 ARG B N 1
ATOM 10192 C CA . ARG B 1 502 ? 37.300 2.409 -21.485 1.00 7.59 521 ARG B CA 1
ATOM 10193 C C . ARG B 1 502 ? 36.680 1.574 -22.547 1.00 7.64 521 ARG B C 1
ATOM 10194 O O . ARG B 1 502 ? 36.361 2.059 -23.651 1.00 8.84 521 ARG B O 1
ATOM 10202 N N . ASN B 1 503 ? 36.399 0.320 -22.172 1.00 8.22 522 ASN B N 1
ATOM 10203 C CA . ASN B 1 503 ? 35.609 -0.502 -23.130 1.00 7.68 522 ASN B CA 1
ATOM 10204 C C . ASN B 1 503 ? 34.188 -0.073 -23.217 1.00 9.48 522 ASN B C 1
ATOM 10205 O O . ASN B 1 503 ? 33.490 -0.416 -24.222 1.00 10.28 522 ASN B O 1
ATOM 10210 N N . ASN B 1 504 ? 33.638 0.512 -22.139 1.00 8.14 523 ASN B N 1
ATOM 10211 C CA . ASN B 1 504 ? 32.277 1.014 -22.295 1.00 8.79 523 ASN B CA 1
ATOM 10212 C C . ASN B 1 504 ? 32.071 2.173 -21.326 1.00 8.14 523 ASN B C 1
ATOM 10213 O O . ASN B 1 504 ? 33.030 2.518 -20.575 1.00 7.80 523 ASN B O 1
ATOM 10218 N N . LEU B 1 505 ? 30.854 2.696 -21.257 1.00 7.45 524 LEU B N 1
ATOM 10219 C CA . LEU B 1 505 ? 30.589 3.885 -20.377 1.00 7.25 524 LEU B CA 1
ATOM 10220 C C . LEU B 1 505 ? 29.669 3.414 -19.211 1.00 7.95 524 LEU B C 1
ATOM 10221 O O . LEU B 1 505 ? 29.058 4.257 -18.549 1.00 8.46 524 LEU B O 1
ATOM 10226 N N . THR B 1 506 ? 29.620 2.098 -18.969 1.00 7.34 525 THR B N 1
ATOM 10227 C CA . THR B 1 506 ? 28.736 1.554 -17.915 1.00 8.82 525 THR B CA 1
ATOM 10228 C C . THR B 1 506 ? 29.446 1.554 -16.566 1.00 8.64 525 THR B C 1
ATOM 10229 O O . THR B 1 506 ? 30.641 1.401 -16.507 1.00 8.50 525 THR B O 1
ATOM 10233 N N . LEU B 1 507 ? 28.697 1.749 -15.507 1.00 7.94 526 LEU B N 1
ATOM 10234 C CA . LEU B 1 507 ? 29.374 1.795 -14.172 1.00 7.72 526 LEU B CA 1
ATOM 10235 C C . LEU B 1 507 ? 30.062 0.483 -13.913 1.00 8.11 526 LEU B C 1
ATOM 10236 O O . LEU B 1 507 ? 29.499 -0.605 -14.142 1.00 8.48 526 LEU B O 1
ATOM 10241 N N . TRP B 1 508 ? 31.251 0.551 -13.341 1.00 8.58 527 TRP B N 1
ATOM 10242 C CA . TRP B 1 508 ? 32.007 -0.611 -12.961 1.00 7.03 527 TRP B CA 1
ATOM 10243 C C . TRP B 1 508 ? 31.474 -1.271 -11.670 1.00 7.59 527 TRP B C 1
ATOM 10244 O O . TRP B 1 508 ? 30.704 -0.694 -10.970 1.00 7.76 527 TRP B O 1
ATOM 10255 N N . LYS B 1 509 ? 31.990 -2.458 -11.382 1.00 8.66 528 LYS B N 1
ATOM 10256 C CA . LYS B 1 509 ? 31.725 -3.187 -10.133 1.00 10.02 528 LYS B CA 1
ATOM 10257 C C . LYS B 1 509 ? 30.201 -3.228 -9.856 1.00 8.77 528 LYS B C 1
ATOM 10258 O O . LYS B 1 509 ? 29.745 -2.907 -8.767 1.00 7.50 528 LYS B O 1
ATOM 10264 N N . ASN B 1 510 ? 29.413 -3.703 -10.814 1.00 7.97 529 ASN B N 1
ATOM 10265 C CA . ASN B 1 510 ? 28.006 -3.963 -10.511 1.00 8.55 529 ASN B CA 1
ATOM 10266 C C . ASN B 1 510 ? 27.192 -2.673 -10.150 1.00 8.23 529 ASN B C 1
ATOM 10267 O O . ASN B 1 510 ? 26.189 -2.713 -9.423 1.00 8.22 529 ASN B O 1
ATOM 10272 N N . GLY B 1 511 ? 27.677 -1.503 -10.586 1.00 8.51 530 GLY B N 1
ATOM 10273 C CA . GLY B 1 511 ? 27.152 -0.253 -10.004 1.00 9.05 530 GLY B CA 1
ATOM 10274 C C . GLY B 1 511 ? 25.650 -0.056 -10.343 1.00 8.60 530 GLY B C 1
ATOM 10275 O O . GLY B 1 511 ? 24.869 0.475 -9.503 1.00 8.53 530 GLY B O 1
ATOM 10276 N N . ASP B 1 512 ? 25.234 -0.392 -11.586 1.00 8.85 531 ASP B N 1
ATOM 10277 C CA . ASP B 1 512 ? 23.807 -0.204 -11.920 1.00 9.72 531 ASP B CA 1
ATOM 10278 C C . ASP B 1 512 ? 22.935 -1.080 -10.975 1.00 9.65 531 ASP B C 1
ATOM 10279 O O . ASP B 1 512 ? 21.938 -0.629 -10.475 1.00 9.11 531 ASP B O 1
ATOM 10284 N N . ASN B 1 513 ? 23.344 -2.303 -10.811 1.00 9.10 532 ASN B N 1
ATOM 10285 C CA . ASN B 1 513 ? 22.547 -3.248 -9.982 1.00 10.40 532 ASN B CA 1
ATOM 10286 C C . ASN B 1 513 ? 22.583 -2.787 -8.529 1.00 10.58 532 ASN B C 1
ATOM 10287 O O . ASN B 1 513 ? 21.597 -2.969 -7.818 1.00 9.53 532 ASN B O 1
ATOM 10292 N N . LEU B 1 514 ? 23.733 -2.227 -8.064 1.00 10.04 533 LEU B N 1
ATOM 10293 C CA . LEU B 1 514 ? 23.809 -1.733 -6.682 1.00 8.31 533 LEU B CA 1
ATOM 10294 C C . LEU B 1 514 ? 22.807 -0.668 -6.489 1.00 7.98 533 LEU B C 1
ATOM 10295 O O . LEU B 1 514 ? 22.090 -0.624 -5.431 1.00 9.42 533 LEU B O 1
ATOM 10300 N N . ILE B 1 515 ? 22.795 0.305 -7.423 1.00 6.37 534 ILE B N 1
ATOM 10301 C CA . ILE B 1 515 ? 21.881 1.461 -7.305 1.00 6.98 534 ILE B CA 1
ATOM 10302 C C . ILE B 1 515 ? 20.399 0.939 -7.264 1.00 8.54 534 ILE B C 1
ATOM 10303 O O . ILE B 1 515 ? 19.590 1.408 -6.421 1.00 9.14 534 ILE B O 1
ATOM 10308 N N . LYS B 1 516 ? 20.101 0.004 -8.178 1.00 9.16 535 LYS B N 1
ATOM 10309 C CA . LYS B 1 516 ? 18.669 -0.453 -8.242 1.00 10.87 535 LYS B CA 1
ATOM 10310 C C . LYS B 1 516 ? 18.320 -1.212 -6.937 1.00 12.46 535 LYS B C 1
ATOM 10311 O O . LYS B 1 516 ? 17.140 -1.137 -6.516 1.00 13.00 535 LYS B O 1
ATOM 10317 N N . ALA B 1 517 ? 19.285 -1.906 -6.327 1.00 11.71 536 ALA B N 1
ATOM 10318 C CA . ALA B 1 517 ? 18.999 -2.705 -5.111 1.00 11.79 536 ALA B CA 1
ATOM 10319 C C . ALA B 1 517 ? 18.694 -1.704 -4.000 1.00 12.04 536 ALA B C 1
ATOM 10320 O O . ALA B 1 517 ? 17.732 -1.859 -3.186 1.00 14.05 536 ALA B O 1
ATOM 10322 N N . ALA B 1 518 ? 19.497 -0.614 -3.919 1.00 9.55 537 ALA B N 1
ATOM 10323 C CA . ALA B 1 518 ? 19.195 0.349 -2.897 1.00 9.74 537 ALA B CA 1
ATOM 10324 C C . ALA B 1 518 ? 17.842 1.103 -3.162 1.00 10.15 537 ALA B C 1
ATOM 10325 O O . ALA B 1 518 ? 16.992 1.214 -2.227 1.00 9.42 537 ALA B O 1
ATOM 10327 N N . ALA B 1 519 ? 17.642 1.571 -4.398 1.00 9.99 538 ALA B N 1
ATOM 10328 C CA . ALA B 1 519 ? 16.477 2.447 -4.713 1.00 9.73 538 ALA B CA 1
ATOM 10329 C C . ALA B 1 519 ? 15.207 1.619 -4.638 1.00 11.58 538 ALA B C 1
ATOM 10330 O O . ALA B 1 519 ? 14.186 2.181 -4.328 1.00 11.78 538 ALA B O 1
ATOM 10332 N N . ASN B 1 520 ? 15.282 0.313 -4.907 1.00 12.38 539 ASN B N 1
ATOM 10333 C CA . ASN B 1 520 ? 14.063 -0.568 -4.770 1.00 14.68 539 ASN B CA 1
ATOM 10334 C C . ASN B 1 520 ? 13.609 -0.616 -3.316 1.00 13.66 539 ASN B C 1
ATOM 10335 O O . ASN B 1 520 ? 12.437 -0.906 -3.015 1.00 11.83 539 ASN B O 1
ATOM 10340 N N . ASN B 1 521 ? 14.526 -0.301 -2.356 1.00 11.23 540 ASN B N 1
ATOM 10341 C CA . ASN B 1 521 ? 14.239 -0.499 -0.973 1.00 10.96 540 ASN B CA 1
ATOM 10342 C C . ASN B 1 521 ? 14.241 0.754 -0.094 1.00 10.84 540 ASN B C 1
ATOM 10343 O O . ASN B 1 521 ? 13.825 0.700 1.035 1.00 12.74 540 ASN B O 1
ATOM 10348 N N . CYS B 1 522 ? 14.708 1.896 -0.592 1.00 9.46 541 CYS B N 1
ATOM 10349 C CA . CYS B 1 522 ? 14.870 3.063 0.244 1.00 9.43 541 CYS B CA 1
ATOM 10350 C C . CYS B 1 522 ? 14.391 4.261 -0.580 1.00 10.24 541 CYS B C 1
ATOM 10351 O O . CYS B 1 522 ? 14.891 4.485 -1.706 1.00 9.66 541 CYS B O 1
ATOM 10354 N N . ASN B 1 523 ? 13.403 5.002 -0.063 1.00 10.83 542 ASN B N 1
ATOM 10355 C CA . ASN B 1 523 ? 12.893 6.122 -0.852 1.00 11.37 542 ASN B CA 1
ATOM 10356 C C . ASN B 1 523 ? 13.714 7.414 -0.856 1.00 11.37 542 ASN B C 1
ATOM 10357 O O . ASN B 1 523 ? 13.255 8.434 -1.393 1.00 12.36 542 ASN B O 1
ATOM 10362 N N . ASN B 1 524 ? 14.917 7.398 -0.242 1.00 10.09 543 ASN B N 1
ATOM 10363 C CA . ASN B 1 524 ? 15.754 8.556 -0.327 1.00 9.06 543 ASN B CA 1
ATOM 10364 C C . ASN B 1 524 ? 17.172 8.006 -0.680 1.00 8.42 543 ASN B C 1
ATOM 10365 O O . ASN B 1 524 ? 18.069 7.966 0.203 1.00 9.26 543 ASN B O 1
ATOM 10370 N N . THR B 1 525 ? 17.353 7.633 -1.931 1.00 8.40 544 THR B N 1
ATOM 10371 C CA . THR B 1 525 ? 18.642 6.998 -2.378 1.00 7.93 544 THR B CA 1
ATOM 10372 C C . THR B 1 525 ? 19.338 8.069 -3.207 1.00 8.06 544 THR B C 1
ATOM 10373 O O . THR B 1 525 ? 18.780 8.623 -4.178 1.00 7.52 544 THR B O 1
ATOM 10377 N N . ILE B 1 526 ? 20.547 8.416 -2.742 1.00 7.35 545 ILE B N 1
ATOM 10378 C CA . ILE B 1 526 ? 21.349 9.514 -3.371 1.00 6.61 545 ILE B CA 1
ATOM 10379 C C . ILE B 1 526 ? 22.573 8.826 -3.973 1.00 8.08 545 ILE B C 1
ATOM 10380 O O . ILE B 1 526 ? 23.264 8.121 -3.264 1.00 8.96 545 ILE B O 1
ATOM 10385 N N . VAL B 1 527 ? 22.862 9.107 -5.271 1.00 7.12 546 VAL B N 1
ATOM 10386 C CA . VAL B 1 527 ? 23.965 8.391 -5.924 1.00 6.78 546 VAL B CA 1
ATOM 10387 C C . VAL B 1 527 ? 25.110 9.395 -6.111 1.00 6.54 546 VAL B C 1
ATOM 10388 O O . VAL B 1 527 ? 24.917 10.559 -6.522 1.00 7.27 546 VAL B O 1
ATOM 10392 N N . VAL B 1 528 ? 26.337 8.916 -5.807 1.00 6.37 547 VAL B N 1
ATOM 10393 C CA . VAL B 1 528 ? 27.555 9.732 -6.009 1.00 5.78 547 VAL B CA 1
ATOM 10394 C C . VAL B 1 528 ? 28.419 8.905 -6.961 1.00 5.78 547 VAL B C 1
ATOM 10395 O O . VAL B 1 528 ? 28.726 7.739 -6.713 1.00 6.03 547 VAL B O 1
ATOM 10399 N N . ILE B 1 529 ? 28.910 9.575 -8.015 1.00 5.39 548 ILE B N 1
ATOM 10400 C CA . ILE B 1 529 ? 29.686 8.863 -9.052 1.00 5.80 548 ILE B CA 1
ATOM 10401 C C . ILE B 1 529 ? 31.106 9.475 -8.983 1.00 5.59 548 ILE B C 1
ATOM 10402 O O . ILE B 1 529 ? 31.237 10.717 -9.121 1.00 5.55 548 ILE B O 1
ATOM 10407 N N . HIS B 1 530 ? 32.107 8.621 -8.876 1.00 5.04 549 HIS B N 1
ATOM 10408 C CA . HIS B 1 530 ? 33.470 9.091 -9.119 1.00 5.33 549 HIS B CA 1
ATOM 10409 C C . HIS B 1 530 ? 33.864 8.486 -10.471 1.00 5.67 549 HIS B C 1
ATOM 10410 O O . HIS B 1 530 ? 33.750 7.288 -10.638 1.00 5.80 549 HIS B O 1
ATOM 10417 N N . SER B 1 531 ? 34.340 9.325 -11.409 1.00 6.60 550 SER B N 1
ATOM 10418 C CA . SER B 1 531 ? 34.700 8.703 -12.689 1.00 6.26 550 SER B CA 1
ATOM 10419 C C . SER B 1 531 ? 35.546 9.653 -13.505 1.00 6.89 550 SER B C 1
ATOM 10420 O O . SER B 1 531 ? 35.624 10.888 -13.217 1.00 6.69 550 SER B O 1
ATOM 10423 N N . VAL B 1 532 ? 36.183 9.062 -14.535 1.00 6.16 551 VAL B N 1
ATOM 10424 C CA . VAL B 1 532 ? 37.062 9.807 -15.411 1.00 5.90 551 VAL B CA 1
ATOM 10425 C C . VAL B 1 532 ? 36.309 10.616 -16.469 1.00 6.42 551 VAL B C 1
ATOM 10426 O O . VAL B 1 532 ? 36.950 11.372 -17.222 1.00 7.66 551 VAL B O 1
ATOM 10430 N N . GLY B 1 533 ? 34.974 10.458 -16.573 1.00 5.88 552 GLY B N 1
ATOM 10431 C CA . GLY B 1 533 ? 34.203 11.109 -17.709 1.00 5.87 552 GLY B CA 1
ATOM 10432 C C . GLY B 1 533 ? 32.756 10.631 -17.557 1.00 6.44 552 GLY B C 1
ATOM 10433 O O . GLY B 1 533 ? 32.404 10.020 -16.537 1.00 7.05 552 GLY B O 1
ATOM 10434 N N . PRO B 1 534 ? 31.954 10.858 -18.559 1.00 6.05 553 PRO B N 1
ATOM 10435 C CA . PRO B 1 534 ? 30.571 10.494 -18.416 1.00 5.97 553 PRO B CA 1
ATOM 10436 C C . PRO B 1 534 ? 30.350 9.023 -18.260 1.00 6.02 553 PRO B C 1
ATOM 10437 O O . PRO B 1 534 ? 31.175 8.254 -18.770 1.00 6.30 553 PRO B O 1
ATOM 10441 N N . VAL B 1 535 ? 29.269 8.627 -17.589 1.00 6.40 554 VAL B N 1
ATOM 10442 C CA . VAL B 1 535 ? 28.892 7.226 -17.591 1.00 6.50 554 VAL B CA 1
ATOM 10443 C C . VAL B 1 535 ? 27.386 7.210 -17.985 1.00 6.99 554 VAL B C 1
ATOM 10444 O O . VAL B 1 535 ? 26.696 8.248 -17.869 1.00 6.86 554 VAL B O 1
ATOM 10448 N N . LEU B 1 536 ? 26.868 5.995 -18.276 1.00 7.61 555 LEU B N 1
ATOM 10449 C CA . LEU B 1 536 ? 25.449 5.889 -18.662 1.00 7.47 555 LEU B CA 1
ATOM 10450 C C . LEU B 1 536 ? 24.585 5.777 -17.386 1.00 8.52 555 LEU B C 1
ATOM 10451 O O . LEU B 1 536 ? 24.904 5.006 -16.493 1.00 11.34 555 LEU B O 1
ATOM 10456 N N . VAL B 1 537 ? 23.561 6.602 -17.276 1.00 9.52 556 VAL B N 1
ATOM 10457 C CA . VAL B 1 537 ? 22.795 6.639 -16.037 1.00 9.59 556 VAL B CA 1
ATOM 10458 C C . VAL B 1 537 ? 21.327 6.300 -16.345 1.00 9.65 556 VAL B C 1
ATOM 10459 O O . VAL B 1 537 ? 20.482 6.313 -15.415 1.00 10.39 556 VAL B O 1
ATOM 10463 N N . ASP B 1 538 ? 21.091 5.939 -17.593 1.00 11.07 557 ASP B N 1
ATOM 10464 C CA . ASP B 1 538 ? 19.620 5.763 -18.076 1.00 12.74 557 ASP B CA 1
ATOM 10465 C C . ASP B 1 538 ? 18.892 4.659 -17.341 1.00 14.52 557 ASP B C 1
ATOM 10466 O O . ASP B 1 538 ? 17.689 4.822 -17.171 1.00 13.89 557 ASP B O 1
ATOM 10471 N N . GLU B 1 539 ? 19.553 3.611 -16.806 1.00 12.80 558 GLU B N 1
ATOM 10472 C CA . GLU B 1 539 ? 18.839 2.568 -16.114 1.00 13.67 558 GLU B CA 1
ATOM 10473 C C . GLU B 1 539 ? 18.220 2.998 -14.767 1.00 15.96 558 GLU B C 1
ATOM 10474 O O . GLU B 1 539 ? 17.371 2.291 -14.241 1.00 14.90 558 GLU B O 1
ATOM 10480 N N . TRP B 1 540 ? 18.684 4.088 -14.190 1.00 12.32 559 TRP B N 1
ATOM 10481 C CA . TRP B 1 540 ? 18.238 4.441 -12.845 1.00 12.58 559 TRP B CA 1
ATOM 10482 C C . TRP B 1 540 ? 18.094 5.911 -12.528 1.00 10.39 559 TRP B C 1
ATOM 10483 O O . TRP B 1 540 ? 17.558 6.250 -11.519 1.00 9.90 559 TRP B O 1
ATOM 10494 N N . TYR B 1 541 ? 18.554 6.797 -13.391 1.00 9.63 560 TYR B N 1
ATOM 10495 C CA . TYR B 1 541 ? 18.559 8.202 -12.968 1.00 10.42 560 TYR B CA 1
ATOM 10496 C C . TYR B 1 541 ? 17.148 8.770 -12.706 1.00 10.56 560 TYR B C 1
ATOM 10497 O O . TYR B 1 541 ? 17.016 9.701 -11.934 1.00 11.69 560 TYR B O 1
ATOM 10506 N N . ASP B 1 542 ? 16.108 8.149 -13.322 1.00 11.57 561 ASP B N 1
ATOM 10507 C CA . ASP B 1 542 ? 14.739 8.706 -13.134 1.00 12.30 561 ASP B CA 1
ATOM 10508 C C . ASP B 1 542 ? 13.932 7.785 -12.247 1.00 13.48 561 ASP B C 1
ATOM 10509 O O . ASP B 1 542 ? 12.689 7.903 -12.190 1.00 11.13 561 ASP B O 1
ATOM 10514 N N . HIS B 1 543 ? 14.603 6.865 -11.551 1.00 10.34 562 HIS B N 1
ATOM 10515 C CA . HIS B 1 543 ? 13.899 6.012 -10.564 1.00 11.75 562 HIS B CA 1
ATOM 10516 C C . HIS B 1 543 ? 13.272 6.960 -9.508 1.00 10.31 562 HIS B C 1
ATOM 10517 O O . HIS B 1 543 ? 13.894 7.917 -9.018 1.00 9.49 562 HIS B O 1
ATOM 10524 N N . PRO B 1 544 ? 12.018 6.724 -9.114 1.00 10.06 563 PRO B N 1
ATOM 10525 C CA . PRO B 1 544 ? 11.348 7.716 -8.212 1.00 10.65 563 PRO B CA 1
ATOM 10526 C C . PRO B 1 544 ? 11.996 7.775 -6.828 1.00 9.07 563 PRO B C 1
ATOM 10527 O O . PRO B 1 544 ? 11.856 8.812 -6.131 1.00 10.36 563 PRO B O 1
ATOM 10531 N N . ASN B 1 545 ? 12.737 6.746 -6.445 1.00 9.62 564 ASN B N 1
ATOM 10532 C CA . ASN B 1 545 ? 13.432 6.816 -5.158 1.00 9.30 564 ASN B CA 1
ATOM 10533 C C . ASN B 1 545 ? 14.895 7.259 -5.234 1.00 11.53 564 ASN B C 1
ATOM 10534 O O . ASN B 1 545 ? 15.531 7.412 -4.135 1.00 11.25 564 ASN B O 1
ATOM 10539 N N . VAL B 1 546 ? 15.369 7.528 -6.469 1.00 9.16 565 VAL B N 1
ATOM 10540 C CA . VAL B 1 546 ? 16.728 8.212 -6.590 1.00 9.36 565 VAL B CA 1
ATOM 10541 C C . VAL B 1 546 ? 16.452 9.701 -6.440 1.00 9.80 565 VAL B C 1
ATOM 10542 O O . VAL B 1 546 ? 15.896 10.347 -7.379 1.00 10.95 565 VAL B O 1
ATOM 10546 N N . THR B 1 547 ? 16.746 10.273 -5.305 1.00 7.93 566 THR B N 1
ATOM 10547 C CA . THR B 1 547 ? 16.357 11.618 -5.038 1.00 8.23 566 THR B CA 1
ATOM 10548 C C . THR B 1 547 ? 17.470 12.621 -5.347 1.00 8.19 566 THR B C 1
ATOM 10549 O O . THR B 1 547 ? 17.207 13.831 -5.342 1.00 8.82 566 THR B O 1
ATOM 10553 N N . ALA B 1 548 ? 18.737 12.152 -5.502 1.00 6.95 567 ALA B N 1
ATOM 10554 C CA . ALA B 1 548 ? 19.716 13.178 -5.950 1.00 7.23 567 ALA B CA 1
ATOM 10555 C C . ALA B 1 548 ? 20.867 12.359 -6.547 1.00 6.69 567 ALA B C 1
ATOM 10556 O O . ALA B 1 548 ? 21.031 11.140 -6.274 1.00 7.55 567 ALA B O 1
ATOM 10558 N N . ILE B 1 549 ? 21.652 13.016 -7.425 1.00 6.62 568 ILE B N 1
ATOM 10559 C CA . ILE B 1 549 ? 22.720 12.353 -8.135 1.00 6.59 568 ILE B CA 1
ATOM 10560 C C . ILE B 1 549 ? 23.833 13.421 -8.185 1.00 6.38 568 ILE B C 1
ATOM 10561 O O . ILE B 1 549 ? 23.562 14.550 -8.637 1.00 5.92 568 ILE B O 1
ATOM 10566 N N . LEU B 1 550 ? 25.054 13.000 -7.829 1.00 6.97 569 LEU B N 1
ATOM 10567 C CA . LEU B 1 550 ? 26.242 13.949 -7.915 1.00 6.88 569 LEU B CA 1
ATOM 10568 C C . LEU B 1 550 ? 27.333 13.257 -8.678 1.00 7.17 569 LEU B C 1
ATOM 10569 O O . LEU B 1 550 ? 27.500 12.032 -8.615 1.00 6.93 569 LEU B O 1
ATOM 10574 N N . TRP B 1 551 ? 28.055 14.032 -9.486 1.00 6.62 570 TRP B N 1
ATOM 10575 C CA . TRP B 1 551 ? 29.286 13.471 -10.072 1.00 6.37 570 TRP B CA 1
ATOM 10576 C C . TRP B 1 551 ? 30.477 14.261 -9.514 1.00 6.50 570 TRP B C 1
ATOM 10577 O O . TRP B 1 551 ? 30.511 15.502 -9.593 1.00 8.28 570 TRP B O 1
ATOM 10588 N N . ALA B 1 552 ? 31.409 13.537 -8.861 1.00 5.84 571 ALA B N 1
ATOM 10589 C CA . ALA B 1 552 ? 32.511 14.154 -8.085 1.00 5.84 571 ALA B CA 1
ATOM 10590 C C . ALA B 1 552 ? 33.853 13.968 -8.788 1.00 6.06 571 ALA B C 1
ATOM 10591 O O . ALA B 1 552 ? 34.870 14.387 -8.253 1.00 6.49 571 ALA B O 1
ATOM 10593 N N . GLY B 1 553 ? 33.899 13.318 -9.977 1.00 5.66 572 GLY B N 1
ATOM 10594 C CA . GLY B 1 553 ? 35.186 13.251 -10.766 1.00 5.49 572 GLY B CA 1
ATOM 10595 C C . GLY B 1 553 ? 36.206 12.419 -9.927 1.00 5.55 572 GLY B C 1
ATOM 10596 O O . GLY B 1 553 ? 35.896 11.334 -9.386 1.00 5.40 572 GLY B O 1
ATOM 10597 N N . LEU B 1 554 ? 37.472 12.918 -9.900 1.00 5.26 573 LEU B N 1
ATOM 10598 C CA . LEU B 1 554 ? 38.620 12.189 -9.349 1.00 5.13 573 LEU B CA 1
ATOM 10599 C C . LEU B 1 554 ? 39.238 13.195 -8.330 1.00 5.51 573 LEU B C 1
ATOM 10600 O O . LEU B 1 554 ? 40.087 14.023 -8.707 1.00 5.65 573 LEU B O 1
ATOM 10605 N N . PRO B 1 555 ? 38.746 13.201 -7.086 1.00 5.54 574 PRO B N 1
ATOM 10606 C CA . PRO B 1 555 ? 38.967 14.402 -6.226 1.00 5.54 574 PRO B CA 1
ATOM 10607 C C . PRO B 1 555 ? 40.332 14.440 -5.539 1.00 4.93 574 PRO B C 1
ATOM 10608 O O . PRO B 1 555 ? 40.591 15.453 -4.831 1.00 5.53 574 PRO B O 1
ATOM 10612 N N . GLY B 1 556 ? 41.175 13.422 -5.699 1.00 5.33 575 GLY B N 1
ATOM 10613 C CA . GLY B 1 556 ? 42.448 13.450 -4.946 1.00 4.66 575 GLY B CA 1
ATOM 10614 C C . GLY B 1 556 ? 42.283 13.189 -3.441 1.00 4.81 575 GLY B C 1
ATOM 10615 O O . GLY B 1 556 ? 41.315 12.562 -3.036 1.00 4.92 575 GLY B O 1
ATOM 10616 N N . GLN B 1 557 ? 43.265 13.667 -2.644 1.00 4.86 576 GLN B N 1
ATOM 10617 C CA . GLN B 1 557 ? 43.467 13.013 -1.314 1.00 4.81 576 GLN B CA 1
ATOM 10618 C C . GLN B 1 557 ? 42.372 13.323 -0.293 1.00 4.75 576 GLN B C 1
ATOM 10619 O O . GLN B 1 557 ? 42.272 12.608 0.713 1.00 4.21 576 GLN B O 1
ATOM 10625 N N . GLU B 1 558 ? 41.639 14.452 -0.495 1.00 4.48 577 GLU B N 1
ATOM 10626 C CA . GLU B 1 558 ? 40.585 14.847 0.488 1.00 5.15 577 GLU B CA 1
ATOM 10627 C C . GLU B 1 558 ? 39.151 14.400 0.079 1.00 5.40 577 GLU B C 1
ATOM 10628 O O . GLU B 1 558 ? 38.156 14.995 0.560 1.00 5.31 577 GLU B O 1
ATOM 10634 N N . SER B 1 559 ? 39.087 13.370 -0.777 1.00 5.02 578 SER B N 1
ATOM 10635 C CA . SER B 1 559 ? 37.844 12.999 -1.437 1.00 4.93 578 SER B CA 1
ATOM 10636 C C . SER B 1 559 ? 36.651 13.030 -0.503 1.00 4.66 578 SER B C 1
ATOM 10637 O O . SER B 1 559 ? 35.638 13.707 -0.789 1.00 4.89 578 SER B O 1
ATOM 10640 N N . GLY B 1 560 ? 36.758 12.288 0.625 1.00 4.97 579 GLY B N 1
ATOM 10641 C CA . GLY B 1 560 ? 35.515 12.110 1.462 1.00 5.19 579 GLY B CA 1
ATOM 10642 C C . GLY B 1 560 ? 35.152 13.464 2.068 1.00 5.76 579 GLY B C 1
ATOM 10643 O O . GLY B 1 560 ? 33.963 13.738 2.306 1.00 5.97 579 GLY B O 1
ATOM 10644 N N . ASN B 1 561 ? 36.136 14.223 2.470 1.00 5.96 580 ASN B N 1
ATOM 10645 C CA . ASN B 1 561 ? 35.832 15.542 3.109 1.00 5.57 580 ASN B CA 1
ATOM 10646 C C . ASN B 1 561 ? 35.264 16.529 2.060 1.00 5.46 580 ASN B C 1
ATOM 10647 O O . ASN B 1 561 ? 34.317 17.282 2.408 1.00 5.73 580 ASN B O 1
ATOM 10652 N N . SER B 1 562 ? 35.836 16.592 0.855 1.00 5.33 581 SER B N 1
ATOM 10653 C CA . SER B 1 562 ? 35.233 17.444 -0.238 1.00 5.72 581 SER B CA 1
ATOM 10654 C C . SER B 1 562 ? 33.761 17.098 -0.389 1.00 5.84 581 SER B C 1
ATOM 10655 O O . SER B 1 562 ? 32.851 17.988 -0.477 1.00 5.53 581 SER B O 1
ATOM 10658 N N . LEU B 1 563 ? 33.451 15.782 -0.421 1.00 5.16 582 LEU B N 1
ATOM 10659 C CA . LEU B 1 563 ? 32.056 15.328 -0.626 1.00 6.10 582 LEU B CA 1
ATOM 10660 C C . LEU B 1 563 ? 31.158 15.615 0.603 1.00 6.33 582 LEU B C 1
ATOM 10661 O O . LEU B 1 563 ? 30.039 16.154 0.415 1.00 6.17 582 LEU B O 1
ATOM 10666 N N . ALA B 1 564 ? 31.645 15.353 1.830 1.00 5.79 583 ALA B N 1
ATOM 10667 C CA . ALA B 1 564 ? 30.769 15.596 2.977 1.00 6.18 583 ALA B CA 1
ATOM 10668 C C . ALA B 1 564 ? 30.503 17.093 3.076 1.00 6.97 583 ALA B C 1
ATOM 10669 O O . ALA B 1 564 ? 29.404 17.475 3.525 1.00 6.30 583 ALA B O 1
ATOM 10671 N N . ASP B 1 565 ? 31.477 17.973 2.699 1.00 6.30 584 ASP B N 1
ATOM 10672 C CA . ASP B 1 565 ? 31.180 19.420 2.780 1.00 6.97 584 ASP B CA 1
ATOM 10673 C C . ASP B 1 565 ? 29.985 19.766 1.876 1.00 7.25 584 ASP B C 1
ATOM 10674 O O . ASP B 1 565 ? 29.184 20.623 2.279 1.00 7.30 584 ASP B O 1
ATOM 10679 N N . VAL B 1 566 ? 29.869 19.117 0.711 1.00 6.25 585 VAL B N 1
ATOM 10680 C CA . VAL B 1 566 ? 28.735 19.435 -0.204 1.00 6.30 585 VAL B CA 1
ATOM 10681 C C . VAL B 1 566 ? 27.454 18.745 0.387 1.00 6.73 585 VAL B C 1
ATOM 10682 O O . VAL B 1 566 ? 26.398 19.395 0.551 1.00 7.47 585 VAL B O 1
ATOM 10686 N N . LEU B 1 567 ? 27.577 17.465 0.759 1.00 6.18 586 LEU B N 1
ATOM 10687 C CA . LEU B 1 567 ? 26.345 16.772 1.185 1.00 5.99 586 LEU B CA 1
ATOM 10688 C C . LEU B 1 567 ? 25.733 17.416 2.378 1.00 6.67 586 LEU B C 1
ATOM 10689 O O . LEU B 1 567 ? 24.495 17.450 2.519 1.00 7.78 586 LEU B O 1
ATOM 10694 N N . TYR B 1 568 ? 26.557 17.847 3.299 1.00 6.31 587 TYR B N 1
ATOM 10695 C CA . TYR B 1 568 ? 26.082 18.428 4.523 1.00 7.34 587 TYR B CA 1
ATOM 10696 C C . TYR B 1 568 ? 25.896 19.981 4.504 1.00 7.14 587 TYR B C 1
ATOM 10697 O O . TYR B 1 568 ? 25.660 20.567 5.501 1.00 8.46 587 TYR B O 1
ATOM 10706 N N . GLY B 1 569 ? 26.042 20.594 3.343 1.00 7.54 588 GLY B N 1
ATOM 10707 C CA . GLY B 1 569 ? 25.686 22.045 3.154 1.00 7.28 588 GLY B CA 1
ATOM 10708 C C . GLY B 1 569 ? 26.789 22.992 3.627 1.00 8.28 588 GLY B C 1
ATOM 10709 O O . GLY B 1 569 ? 26.520 24.200 3.640 1.00 7.99 588 GLY B O 1
ATOM 10710 N N . ARG B 1 570 ? 28.004 22.542 4.016 1.00 6.99 589 ARG B N 1
ATOM 10711 C CA . ARG B 1 570 ? 29.019 23.535 4.260 1.00 8.02 589 ARG B CA 1
ATOM 10712 C C . ARG B 1 570 ? 29.409 24.256 2.991 1.00 7.94 589 ARG B C 1
ATOM 10713 O O . ARG B 1 570 ? 29.872 25.436 3.066 1.00 8.71 589 ARG B O 1
ATOM 10721 N N . VAL B 1 571 ? 29.354 23.544 1.851 1.00 7.15 590 VAL B N 1
ATOM 10722 C CA . VAL B 1 571 ? 29.660 24.109 0.549 1.00 7.27 590 VAL B CA 1
ATOM 10723 C C . VAL B 1 571 ? 28.414 23.943 -0.322 1.00 6.70 590 VAL B C 1
ATOM 10724 O O . VAL B 1 571 ? 27.888 22.863 -0.450 1.00 9.04 590 VAL B O 1
ATOM 10728 N N . ASN B 1 572 ? 27.919 25.050 -0.891 1.00 6.43 591 ASN B N 1
ATOM 10729 C CA . ASN B 1 572 ? 26.823 24.963 -1.849 1.00 6.39 591 ASN B CA 1
ATOM 10730 C C . ASN B 1 572 ? 27.401 24.662 -3.238 1.00 6.21 591 ASN B C 1
ATOM 10731 O O . ASN B 1 572 ? 28.315 25.412 -3.692 1.00 7.59 591 ASN B O 1
ATOM 10736 N N . PRO B 1 573 ? 27.063 23.520 -3.833 1.00 6.31 592 PRO B N 1
ATOM 10737 C CA . PRO B 1 573 ? 27.727 23.143 -5.032 1.00 6.17 592 PRO B CA 1
ATOM 10738 C C . PRO B 1 573 ? 27.504 24.185 -6.132 1.00 6.78 592 PRO B C 1
ATOM 10739 O O . PRO B 1 573 ? 26.345 24.606 -6.324 1.00 7.45 592 PRO B O 1
ATOM 10743 N N . GLY B 1 574 ? 28.562 24.491 -6.893 1.00 6.15 593 GLY B N 1
ATOM 10744 C CA . GLY B 1 574 ? 28.465 25.471 -7.949 1.00 6.32 593 GLY B CA 1
ATOM 10745 C C . GLY B 1 574 ? 29.028 24.853 -9.242 1.00 6.92 593 GLY B C 1
ATOM 10746 O O . GLY B 1 574 ? 28.979 25.494 -10.328 1.00 7.33 593 GLY B O 1
ATOM 10747 N N . ALA B 1 575 ? 29.575 23.638 -9.130 1.00 6.26 594 ALA B N 1
ATOM 10748 C CA . ALA B 1 575 ? 30.209 22.975 -10.365 1.00 5.82 594 ALA B CA 1
ATOM 10749 C C . ALA B 1 575 ? 29.166 22.739 -11.480 1.00 6.26 594 ALA B C 1
ATOM 10750 O O . ALA B 1 575 ? 27.962 22.613 -11.220 1.00 6.77 594 ALA B O 1
ATOM 10752 N N . LYS B 1 576 ? 29.668 22.682 -12.721 1.00 5.60 595 LYS B N 1
ATOM 10753 C CA . LYS B 1 576 ? 28.816 22.395 -13.843 1.00 5.55 595 LYS B CA 1
ATOM 10754 C C . LYS B 1 576 ? 29.461 21.349 -14.668 1.00 5.59 595 LYS B C 1
ATOM 10755 O O . LYS B 1 576 ? 30.710 21.303 -14.797 1.00 6.43 595 LYS B O 1
ATOM 10761 N N . SER B 1 577 ? 28.642 20.542 -15.358 1.00 5.60 596 SER B N 1
ATOM 10762 C CA . SER B 1 577 ? 29.234 19.397 -16.111 1.00 5.89 596 SER B CA 1
ATOM 10763 C C . SER B 1 577 ? 30.117 19.976 -17.260 1.00 6.63 596 SER B C 1
ATOM 10764 O O . SER B 1 577 ? 29.665 20.806 -18.041 1.00 6.64 596 SER B O 1
ATOM 10767 N N . PRO B 1 578 ? 31.379 19.441 -17.412 1.00 5.92 597 PRO B N 1
ATOM 10768 C CA . PRO B 1 578 ? 32.236 20.003 -18.468 1.00 6.35 597 PRO B CA 1
ATOM 10769 C C . PRO B 1 578 ? 32.153 19.085 -19.684 1.00 6.17 597 PRO B C 1
ATOM 10770 O O . PRO B 1 578 ? 32.998 19.205 -20.603 1.00 8.46 597 PRO B O 1
ATOM 10774 N N . PHE B 1 579 ? 31.192 18.159 -19.724 1.00 6.33 598 PHE B N 1
ATOM 10775 C CA . PHE B 1 579 ? 31.010 17.301 -20.930 1.00 6.14 598 PHE B CA 1
ATOM 10776 C C . PHE B 1 579 ? 29.515 16.862 -20.911 1.00 6.30 598 PHE B C 1
ATOM 10777 O O . PHE B 1 579 ? 28.775 17.217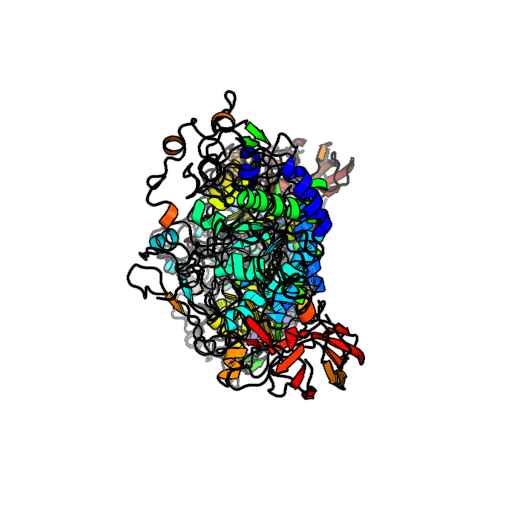 -19.973 1.00 5.91 598 PHE B O 1
ATOM 10785 N N . THR B 1 580 ? 29.109 16.138 -21.953 1.00 6.15 599 THR B N 1
ATOM 10786 C CA . THR B 1 580 ? 27.694 15.765 -22.051 1.00 6.23 599 THR B CA 1
ATOM 10787 C C . THR B 1 580 ? 27.442 14.358 -21.428 1.00 5.95 599 THR B C 1
ATOM 10788 O O . THR B 1 580 ? 28.323 13.453 -21.514 1.00 7.22 599 THR B O 1
ATOM 10792 N N . TRP B 1 581 ? 26.257 14.206 -20.783 1.00 5.80 600 TRP B N 1
ATOM 10793 C CA . TRP B 1 581 ? 25.823 12.884 -20.282 1.00 6.25 600 TRP B CA 1
ATOM 10794 C C . TRP B 1 581 ? 24.721 12.392 -21.228 1.00 7.32 600 TRP B C 1
ATOM 10795 O O . TRP B 1 581 ? 23.563 12.870 -21.136 1.00 7.60 600 TRP B O 1
ATOM 10806 N N . GLY B 1 582 ? 25.087 11.477 -22.110 1.00 7.74 601 GLY B N 1
ATOM 10807 C CA . GLY B 1 582 ? 24.183 10.980 -23.167 1.00 8.57 601 GLY B CA 1
ATOM 10808 C C . GLY B 1 582 ? 23.362 9.777 -22.698 1.00 9.67 601 GLY B C 1
ATOM 10809 O O . GLY B 1 582 ? 23.683 9.092 -21.714 1.00 8.40 601 GLY B O 1
ATOM 10810 N N . LYS B 1 583 ? 22.291 9.478 -23.472 1.00 9.25 602 LYS B N 1
ATOM 10811 C CA . LYS B 1 583 ? 21.495 8.283 -23.129 1.00 10.94 602 LYS B CA 1
ATOM 10812 C C . LYS B 1 583 ? 22.157 6.990 -23.504 1.00 10.48 602 LYS B C 1
ATOM 10813 O O . LYS B 1 583 ? 21.876 5.965 -22.872 1.00 10.17 602 LYS B O 1
ATOM 10819 N N . THR B 1 584 ? 23.059 6.999 -24.524 1.00 10.94 603 THR B N 1
ATOM 10820 C CA . THR B 1 584 ? 23.694 5.786 -24.949 1.00 10.67 603 THR B CA 1
ATOM 10821 C C . THR B 1 584 ? 25.127 6.131 -25.404 1.00 10.70 603 THR B C 1
ATOM 10822 O O . THR B 1 584 ? 25.449 7.305 -25.530 1.00 11.05 603 THR B O 1
ATOM 10826 N N . ARG B 1 585 ? 25.996 5.111 -25.583 1.00 10.89 604 ARG B N 1
ATOM 10827 C CA . ARG B 1 585 ? 27.336 5.407 -26.148 1.00 10.87 604 ARG B CA 1
ATOM 10828 C C . ARG B 1 585 ? 27.171 5.956 -27.587 1.00 10.39 604 ARG B C 1
ATOM 10829 O O . ARG B 1 585 ? 27.886 6.885 -28.033 1.00 9.51 604 ARG B O 1
ATOM 10837 N N . GLU B 1 586 ? 26.179 5.427 -28.335 1.00 11.87 605 GLU B N 1
ATOM 10838 C CA . GLU B 1 586 ? 26.003 5.860 -29.719 1.00 11.94 605 GLU B CA 1
ATOM 10839 C C . GLU B 1 586 ? 25.738 7.343 -29.883 1.00 11.16 605 GLU B C 1
ATOM 10840 O O . GLU B 1 586 ? 26.211 7.987 -30.865 1.00 12.34 605 GLU B O 1
ATOM 10846 N N . ALA B 1 587 ? 25.037 7.931 -28.884 1.00 9.84 606 ALA B N 1
ATOM 10847 C CA . ALA B 1 587 ? 24.714 9.338 -28.937 1.00 10.72 606 ALA B CA 1
ATOM 10848 C C . ALA B 1 587 ? 25.941 10.220 -29.048 1.00 10.15 606 ALA B C 1
ATOM 10849 O O . ALA B 1 587 ? 25.843 11.319 -29.531 1.00 10.47 606 ALA B O 1
ATOM 10851 N N . TYR B 1 588 ? 27.122 9.779 -28.590 1.00 9.04 607 TYR B N 1
ATOM 10852 C CA . TYR B 1 588 ? 28.374 10.614 -28.644 1.00 8.62 607 TYR B CA 1
ATOM 10853 C C . TYR B 1 588 ? 29.121 10.434 -29.973 1.00 9.40 607 TYR B C 1
ATOM 10854 O O . TYR B 1 588 ? 30.027 11.191 -30.255 1.00 10.48 607 TYR B O 1
ATOM 10863 N N . GLY B 1 589 ? 28.773 9.406 -30.762 1.00 9.01 608 GLY B N 1
ATOM 10864 C CA . GLY B 1 589 ? 29.519 9.105 -31.983 1.00 9.43 608 GLY B CA 1
ATOM 10865 C C . GLY B 1 589 ? 31.023 8.968 -31.744 1.00 11.04 608 GLY B C 1
ATOM 10866 O O . GLY B 1 589 ? 31.422 8.484 -30.700 1.00 11.37 608 GLY B O 1
ATOM 10867 N N . ASP B 1 590 ? 31.835 9.477 -32.662 1.00 8.36 609 ASP B N 1
ATOM 10868 C CA . ASP B 1 590 ? 33.297 9.508 -32.368 1.00 10.70 609 ASP B CA 1
ATOM 10869 C C . ASP B 1 590 ? 33.833 8.192 -31.753 1.00 11.45 609 ASP B C 1
ATOM 10870 O O . ASP B 1 590 ? 34.476 8.177 -30.678 1.00 10.77 609 ASP B O 1
ATOM 10875 N N . TYR B 1 591 ? 33.662 7.050 -32.489 1.00 10.33 610 TYR B N 1
ATOM 10876 C CA . TYR B 1 591 ? 34.120 5.796 -31.951 1.00 11.37 610 TYR B CA 1
ATOM 10877 C C . TYR B 1 591 ? 35.668 5.672 -31.962 1.00 9.71 610 TYR B C 1
ATOM 10878 O O . TYR B 1 591 ? 36.365 6.150 -32.890 1.00 10.09 610 TYR B O 1
ATOM 10887 N N . LEU B 1 592 ? 36.169 4.922 -31.003 1.00 9.45 611 LEU B N 1
ATOM 10888 C CA . LEU B 1 592 ? 37.574 4.689 -30.967 1.00 9.81 611 LEU B CA 1
ATOM 10889 C C . LEU B 1 592 ? 37.905 3.718 -32.088 1.00 11.65 611 LEU B C 1
ATOM 10890 O O . LEU B 1 592 ? 37.055 2.885 -32.467 1.00 10.39 611 LEU B O 1
ATOM 10895 N N . VAL B 1 593 ? 39.154 3.759 -32.526 1.00 9.32 612 VAL B N 1
ATOM 10896 C CA . VAL B 1 593 ? 39.673 2.773 -33.474 1.00 10.25 612 VAL B CA 1
ATOM 10897 C C . VAL B 1 593 ? 40.232 1.620 -32.626 1.00 10.95 612 VAL B C 1
ATOM 10898 O O . VAL B 1 593 ? 41.255 1.754 -31.906 1.00 10.36 612 VAL B O 1
ATOM 10902 N N . ARG B 1 594 ? 39.514 0.465 -32.690 1.00 10.96 613 ARG B N 1
ATOM 10903 C CA . ARG B 1 594 ? 39.841 -0.644 -31.785 1.00 12.95 613 ARG B CA 1
ATOM 10904 C C . ARG B 1 594 ? 40.420 -1.855 -32.570 1.00 12.65 613 ARG B C 1
ATOM 10905 O O . ARG B 1 594 ? 40.839 -2.797 -31.972 1.00 16.18 613 ARG B O 1
ATOM 10913 N N . GLU B 1 595 ? 40.430 -1.790 -33.889 1.00 14.05 614 GLU B N 1
ATOM 10914 C CA . GLU B 1 595 ? 40.920 -2.966 -34.664 1.00 17.22 614 GLU B CA 1
ATOM 10915 C C . GLU B 1 595 ? 41.809 -2.424 -35.783 1.00 14.61 614 GLU B C 1
ATOM 10916 O O . GLU B 1 595 ? 41.694 -1.269 -36.192 1.00 14.86 614 GLU B O 1
ATOM 10922 N N . LEU B 1 596 ? 42.719 -3.236 -36.245 1.00 15.14 615 LEU B N 1
ATOM 10923 C CA . LEU B 1 596 ? 43.628 -2.756 -37.299 1.00 14.15 615 LEU B CA 1
ATOM 10924 C C . LEU B 1 596 ? 42.837 -2.527 -38.581 1.00 17.21 615 LEU B C 1
ATOM 10925 O O . LEU B 1 596 ? 42.062 -3.394 -38.995 1.00 20.61 615 LEU B O 1
ATOM 10930 N N . ASN B 1 597 ? 42.985 -1.390 -39.188 1.00 14.66 616 ASN B N 1
ATOM 10931 C CA . ASN B 1 597 ? 42.246 -1.046 -40.399 1.00 15.31 616 ASN B CA 1
ATOM 10932 C C . ASN B 1 597 ? 43.141 -0.676 -41.559 1.00 15.47 616 ASN B C 1
ATOM 10933 O O . ASN B 1 597 ? 42.640 -0.143 -42.554 1.00 15.72 616 ASN B O 1
ATOM 10938 N N . ASN B 1 598 ? 44.436 -0.879 -41.403 1.00 14.60 617 ASN B N 1
ATOM 10939 C CA . ASN B 1 598 ? 45.363 -0.546 -42.484 1.00 14.61 617 ASN B CA 1
ATOM 10940 C C . ASN B 1 598 ? 46.376 -1.709 -42.538 1.00 15.60 617 ASN B C 1
ATOM 10941 O O . ASN B 1 598 ? 47.615 -1.547 -42.553 1.00 13.45 617 ASN B O 1
ATOM 10946 N N . GLY B 1 599 ? 45.851 -2.946 -42.555 1.00 17.61 618 GLY B N 1
ATOM 10947 C CA . GLY B 1 599 ? 46.758 -4.083 -42.492 1.00 17.56 618 GLY B CA 1
ATOM 10948 C C . GLY B 1 599 ? 47.601 -4.125 -41.243 1.00 17.53 618 GLY B C 1
ATOM 10949 O O . GLY B 1 599 ? 47.070 -3.857 -40.139 1.00 16.93 618 GLY B O 1
ATOM 10950 N N . ASN B 1 600 ? 48.913 -4.302 -41.408 1.00 15.29 619 ASN B N 1
ATOM 10951 C CA . ASN B 1 600 ? 49.886 -4.238 -40.292 1.00 17.24 619 ASN B CA 1
ATOM 10952 C C . ASN B 1 600 ? 50.651 -2.923 -40.297 1.00 13.57 619 ASN B C 1
ATOM 10953 O O . ASN B 1 600 ? 51.663 -2.791 -39.622 1.00 13.74 619 ASN B O 1
ATOM 10958 N N . GLY B 1 601 ? 50.166 -2.020 -41.113 1.00 14.64 620 GLY B N 1
ATOM 10959 C CA . GLY B 1 601 ? 50.642 -0.592 -41.080 1.00 12.70 620 GLY B CA 1
ATOM 10960 C C . GLY B 1 601 ? 49.995 0.182 -39.875 1.00 11.96 620 GLY B C 1
ATOM 10961 O O . GLY B 1 601 ? 49.229 -0.368 -39.117 1.00 13.15 620 GLY B O 1
ATOM 10962 N N . ALA B 1 602 ? 50.251 1.488 -39.830 1.00 12.27 621 ALA B N 1
ATOM 10963 C CA . ALA B 1 602 ? 49.629 2.301 -38.797 1.00 10.73 621 ALA B CA 1
ATOM 10964 C C . ALA B 1 602 ? 48.140 2.323 -38.996 1.00 9.32 621 ALA B C 1
ATOM 10965 O O . ALA B 1 602 ? 47.644 2.620 -40.094 1.00 10.12 621 ALA B O 1
ATOM 10967 N N . PRO B 1 603 ? 47.379 2.033 -37.948 1.00 10.81 622 PRO B N 1
ATOM 10968 C CA . PRO B 1 603 ? 45.952 2.186 -37.999 1.00 10.40 622 PRO B CA 1
ATOM 10969 C C . PRO B 1 603 ? 45.646 3.668 -38.274 1.00 11.67 622 PRO B C 1
ATOM 10970 O O . PRO B 1 603 ? 46.376 4.594 -37.802 1.00 10.99 622 PRO B O 1
ATOM 10974 N N . GLN B 1 604 ? 44.593 3.865 -39.005 1.00 9.83 623 GLN B N 1
ATOM 10975 C CA . GLN B 1 604 ? 44.195 5.196 -39.429 1.00 10.07 623 GLN B CA 1
ATOM 10976 C C . GLN B 1 604 ? 42.993 5.679 -38.647 1.00 10.35 623 GLN B C 1
ATOM 10977 O O . GLN B 1 604 ? 41.927 5.002 -38.645 1.00 12.71 623 GLN B O 1
ATOM 10983 N N . ASP B 1 605 ? 43.083 6.892 -38.054 1.00 10.31 624 ASP B N 1
ATOM 10984 C CA . ASP B 1 605 ? 42.007 7.411 -37.232 1.00 9.36 624 ASP B CA 1
ATOM 10985 C C . ASP B 1 605 ? 41.511 8.728 -37.864 1.00 9.66 624 ASP B C 1
ATOM 10986 O O . ASP B 1 605 ? 41.998 9.814 -37.581 1.00 9.35 624 ASP B O 1
ATOM 10991 N N . ASP B 1 606 ? 40.560 8.618 -38.812 1.00 9.70 625 ASP B N 1
ATOM 10992 C CA . ASP B 1 606 ? 40.026 9.802 -39.482 1.00 10.10 625 ASP B CA 1
ATOM 10993 C C . ASP B 1 606 ? 39.017 10.516 -38.557 1.00 10.17 625 ASP B C 1
ATOM 10994 O O . ASP B 1 606 ? 38.104 9.903 -38.101 1.00 11.28 625 ASP B O 1
ATOM 10999 N N . PHE B 1 607 ? 39.261 11.794 -38.297 1.00 8.23 626 PHE B N 1
ATOM 11000 C CA . PHE B 1 607 ? 38.328 12.542 -37.386 1.00 9.08 626 PHE B CA 1
ATOM 11001 C C . PHE B 1 607 ? 37.283 13.101 -38.342 1.00 10.50 626 PHE B C 1
ATOM 11002 O O . PHE B 1 607 ? 37.182 14.322 -38.610 1.00 11.09 626 PHE B O 1
ATOM 11010 N N . SER B 1 608 ? 36.451 12.179 -38.835 1.00 11.21 627 SER B N 1
ATOM 11011 C CA . SER B 1 608 ? 35.575 12.581 -39.915 1.00 12.78 627 SER B CA 1
ATOM 11012 C C . SER B 1 608 ? 34.392 13.427 -39.403 1.00 11.83 627 SER B C 1
ATOM 11013 O O . SER B 1 608 ? 33.690 14.036 -40.219 1.00 10.06 627 SER B O 1
ATOM 11016 N N . GLU B 1 609 ? 34.140 13.426 -38.116 1.00 9.52 628 GLU B N 1
ATOM 11017 C CA . GLU B 1 609 ? 33.092 14.333 -37.547 1.00 10.15 628 GLU B CA 1
ATOM 11018 C C . GLU B 1 609 ? 33.500 15.793 -37.595 1.00 10.06 628 GLU B C 1
ATOM 11019 O O . GLU B 1 609 ? 32.686 16.688 -37.363 1.00 11.85 628 GLU B O 1
ATOM 11025 N N . GLY B 1 610 ? 34.764 16.093 -37.903 1.00 9.35 629 GLY B N 1
ATOM 11026 C CA . GLY B 1 610 ? 35.226 17.479 -37.947 1.00 9.27 629 GLY B CA 1
ATOM 11027 C C . GLY B 1 610 ? 35.085 18.081 -36.526 1.00 10.61 629 GLY B C 1
ATOM 11028 O O . GLY B 1 610 ? 35.482 17.422 -35.553 1.00 10.70 629 GLY B O 1
ATOM 11029 N N . VAL B 1 611 ? 34.408 19.225 -36.405 1.00 9.73 630 VAL B N 1
ATOM 11030 C CA . VAL B 1 611 ? 34.425 19.870 -35.045 1.00 9.55 630 VAL B CA 1
ATOM 11031 C C . VAL B 1 611 ? 33.338 19.254 -34.167 1.00 9.15 630 VAL B C 1
ATOM 11032 O O . VAL B 1 611 ? 33.253 19.634 -32.976 1.00 8.92 630 VAL B O 1
ATOM 11036 N N . PHE B 1 612 ? 32.547 18.303 -34.685 1.00 8.44 631 PHE B N 1
ATOM 11037 C CA . PHE B 1 612 ? 31.328 17.842 -33.954 1.00 8.65 631 PHE B CA 1
ATOM 11038 C C . PHE B 1 612 ? 31.582 16.729 -32.916 1.00 8.47 631 PHE B C 1
ATOM 11039 O O . PHE B 1 612 ? 31.178 15.570 -33.092 1.00 8.71 631 PHE B O 1
ATOM 11047 N N . ILE B 1 613 ? 32.220 17.185 -31.834 1.00 8.33 632 ILE B N 1
ATOM 11048 C CA . ILE B 1 613 ? 32.534 16.322 -30.671 1.00 8.23 632 ILE B CA 1
ATOM 11049 C C . ILE B 1 613 ? 31.669 16.771 -29.483 1.00 8.41 632 ILE B C 1
ATOM 11050 O O . ILE B 1 613 ? 31.321 17.932 -29.353 1.00 8.39 632 ILE B O 1
ATOM 11055 N N . ASP B 1 614 ? 31.340 15.824 -28.604 1.00 7.99 633 ASP B N 1
ATOM 11056 C CA . ASP B 1 614 ? 30.587 16.123 -27.366 1.00 8.30 633 ASP B CA 1
ATOM 11057 C C . ASP B 1 614 ? 29.331 16.996 -27.713 1.00 8.17 633 ASP B C 1
ATOM 11058 O O . ASP B 1 614 ? 28.615 16.597 -28.676 1.00 8.81 633 ASP B O 1
ATOM 11063 N N . TYR B 1 615 ? 29.065 18.128 -27.016 1.00 7.66 634 TYR B N 1
ATOM 11064 C CA . TYR B 1 615 ? 27.718 18.737 -27.198 1.00 7.16 634 TYR B CA 1
ATOM 11065 C C . TYR B 1 615 ? 27.513 19.223 -28.640 1.00 7.27 634 TYR B C 1
ATOM 11066 O O . TYR B 1 615 ? 26.359 19.312 -29.086 1.00 6.51 634 TYR B O 1
ATOM 11075 N N . ARG B 1 616 ? 28.599 19.611 -29.331 1.00 6.79 635 ARG B N 1
ATOM 11076 C CA . ARG B 1 616 ? 28.352 20.075 -30.704 1.00 7.34 635 ARG B CA 1
ATOM 11077 C C . ARG B 1 616 ? 27.778 18.925 -31.540 1.00 7.63 635 ARG B C 1
ATOM 11078 O O . ARG B 1 616 ? 26.887 19.196 -32.430 1.00 9.60 635 ARG B O 1
ATOM 11086 N N . GLY B 1 617 ? 28.238 17.705 -31.328 1.00 9.08 636 GLY B N 1
ATOM 11087 C CA . GLY B 1 617 ? 27.666 16.500 -32.049 1.00 9.51 636 GLY B CA 1
ATOM 11088 C C . GLY B 1 617 ? 26.233 16.194 -31.569 1.00 10.22 636 GLY B C 1
ATOM 11089 O O . GLY B 1 617 ? 25.369 15.921 -32.402 1.00 11.44 636 GLY B O 1
ATOM 11090 N N . PHE B 1 618 ? 25.942 16.255 -30.258 1.00 9.11 637 PHE B N 1
ATOM 11091 C CA . PHE B 1 618 ? 24.549 16.034 -29.758 1.00 8.62 637 PHE B CA 1
ATOM 11092 C C . PHE B 1 618 ? 23.634 17.072 -30.457 1.00 8.75 637 PHE B C 1
ATOM 11093 O O . PHE B 1 618 ? 22.548 16.693 -30.927 1.00 10.69 637 PHE B O 1
ATOM 11101 N N . ASP B 1 619 ? 24.063 18.340 -30.468 1.00 9.65 638 ASP B N 1
ATOM 11102 C CA . ASP B 1 619 ? 23.177 19.430 -30.994 1.00 10.26 638 ASP B CA 1
ATOM 11103 C C . ASP B 1 619 ? 22.999 19.240 -32.461 1.00 11.29 638 ASP B C 1
ATOM 11104 O O . ASP B 1 619 ? 21.848 19.388 -32.971 1.00 11.99 638 ASP B O 1
ATOM 11109 N N . LYS B 1 620 ? 24.070 18.828 -33.170 1.00 10.90 639 LYS B N 1
ATOM 11110 C CA . LYS B 1 620 ? 23.950 18.717 -34.652 1.00 12.26 639 LYS B CA 1
ATOM 11111 C C . LYS B 1 620 ? 22.972 17.558 -34.936 1.00 14.77 639 LYS B C 1
ATOM 11112 O O . LYS B 1 620 ? 22.166 17.676 -35.889 1.00 14.99 639 LYS B O 1
ATOM 11118 N N . ARG B 1 621 ? 22.974 16.481 -34.167 1.00 11.55 640 ARG B N 1
ATOM 11119 C CA . ARG B 1 621 ? 22.032 15.381 -34.388 1.00 12.82 640 ARG B CA 1
ATOM 11120 C C . ARG B 1 621 ? 20.655 15.510 -33.724 1.00 14.37 640 ARG B C 1
ATOM 11121 O O . ARG B 1 621 ? 19.816 14.526 -33.773 1.00 15.21 640 ARG B O 1
ATOM 11129 N N . ASN B 1 622 ? 20.420 16.640 -33.130 1.00 12.89 641 ASN B N 1
ATOM 11130 C CA . ASN B 1 622 ? 19.222 16.951 -32.403 1.00 16.64 641 ASN B CA 1
ATOM 11131 C C . ASN B 1 622 ? 18.941 15.913 -31.366 1.00 17.92 641 ASN B C 1
ATOM 11132 O O . ASN B 1 622 ? 17.758 15.468 -31.179 1.00 16.64 641 ASN B O 1
ATOM 11137 N N . GLU B 1 623 ? 19.991 15.459 -30.672 1.00 14.96 642 GLU B N 1
ATOM 11138 C CA . GLU B 1 623 ? 19.764 14.438 -29.632 1.00 15.12 642 GLU B CA 1
ATOM 11139 C C . GLU B 1 623 ? 19.515 15.245 -28.314 1.00 15.96 642 GLU B C 1
ATOM 11140 O O . GLU B 1 623 ? 20.020 16.347 -28.156 1.00 18.96 642 GLU B O 1
ATOM 11146 N N . THR B 1 624 ? 18.832 14.638 -27.347 1.00 13.34 643 THR B N 1
ATOM 11147 C CA . THR B 1 624 ? 18.657 15.268 -26.060 1.00 13.31 643 THR B CA 1
ATOM 11148 C C . THR B 1 624 ? 19.542 14.514 -25.031 1.00 11.96 643 THR B C 1
ATOM 11149 O O . THR B 1 624 ? 19.359 13.312 -24.783 1.00 11.36 643 THR B O 1
ATOM 11153 N N . PRO B 1 625 ? 20.531 15.225 -24.505 1.00 11.51 644 PRO B N 1
ATOM 11154 C CA . PRO B 1 625 ? 21.312 14.640 -23.415 1.00 10.45 644 PRO B CA 1
ATOM 11155 C C . PRO B 1 625 ? 20.448 14.415 -22.168 1.00 10.98 644 PRO B C 1
ATOM 11156 O O . PRO B 1 625 ? 19.446 15.161 -21.975 1.00 11.59 644 PRO B O 1
ATOM 11160 N N . ILE B 1 626 ? 20.828 13.478 -21.313 1.00 9.95 645 ILE B N 1
ATOM 11161 C CA . ILE B 1 626 ? 20.231 13.440 -19.970 1.00 8.89 645 ILE B CA 1
ATOM 11162 C C . ILE B 1 626 ? 20.657 14.663 -19.176 1.00 9.76 645 ILE B C 1
ATOM 11163 O O . ILE B 1 626 ? 19.821 15.386 -18.556 1.00 9.22 645 ILE B O 1
ATOM 11168 N N . TYR B 1 627 ? 21.976 14.955 -19.186 1.00 8.77 646 TYR B N 1
ATOM 11169 C CA . TYR B 1 627 ? 22.505 16.163 -18.541 1.00 8.14 646 TYR B CA 1
ATOM 11170 C C . TYR B 1 627 ? 23.423 16.793 -19.548 1.00 8.65 646 TYR B C 1
ATOM 11171 O O . TYR B 1 627 ? 24.417 16.172 -20.010 1.00 7.76 646 TYR B O 1
ATOM 11180 N N . GLU B 1 628 ? 23.109 18.027 -19.933 1.00 6.78 647 GLU B N 1
ATOM 11181 C CA . GLU B 1 628 ? 23.855 18.649 -21.033 1.00 6.66 647 GLU B CA 1
ATOM 11182 C C . GLU B 1 628 ? 25.156 19.290 -20.529 1.00 6.58 647 GLU B C 1
ATOM 11183 O O . GLU B 1 628 ? 25.363 19.543 -19.334 1.00 6.45 647 GLU B O 1
ATOM 11189 N N . PHE B 1 629 ? 26.072 19.556 -21.472 1.00 6.74 648 PHE B N 1
ATOM 11190 C CA . PHE B 1 629 ? 27.271 20.384 -21.173 1.00 6.82 648 PHE B CA 1
ATOM 11191 C C . PHE B 1 629 ? 26.822 21.690 -20.435 1.00 7.40 648 PHE B C 1
ATOM 11192 O O . PHE B 1 629 ? 25.896 22.415 -20.963 1.00 7.84 648 PHE B O 1
ATOM 11200 N N . GLY B 1 630 ? 27.488 22.047 -19.325 1.00 6.94 649 GLY B N 1
ATOM 11201 C CA . GLY B 1 630 ? 27.198 23.256 -18.591 1.00 7.38 649 GLY B CA 1
ATOM 11202 C C . GLY B 1 630 ? 26.108 23.074 -17.553 1.00 7.76 649 GLY B C 1
ATOM 11203 O O . GLY B 1 630 ? 25.824 24.018 -16.857 1.00 8.01 649 GLY B O 1
ATOM 11204 N N . HIS B 1 631 ? 25.520 21.852 -17.481 1.00 7.06 650 HIS B N 1
ATOM 11205 C CA . HIS B 1 631 ? 24.461 21.623 -16.457 1.00 6.84 650 HIS B CA 1
ATOM 11206 C C . HIS B 1 631 ? 25.015 21.393 -15.018 1.00 6.87 650 HIS B C 1
ATOM 11207 O O . HIS B 1 631 ? 25.909 20.542 -14.800 1.00 7.46 650 HIS B O 1
ATOM 11214 N N . GLY B 1 632 ? 24.409 22.103 -14.043 1.00 7.09 651 GLY B N 1
ATOM 11215 C CA . GLY B 1 632 ? 24.695 21.656 -12.648 1.00 7.35 651 GLY B CA 1
ATOM 11216 C C . GLY B 1 632 ? 23.723 22.424 -11.762 1.00 8.57 651 GLY B C 1
ATOM 11217 O O . GLY B 1 632 ? 23.335 23.549 -12.140 1.00 11.84 651 GLY B O 1
ATOM 11218 N N . LEU B 1 633 ? 23.226 21.835 -10.688 1.00 6.92 652 LEU B N 1
ATOM 11219 C CA . LEU B 1 633 ? 22.230 22.502 -9.803 1.00 7.31 652 LEU B CA 1
ATOM 11220 C C . LEU B 1 633 ? 22.985 23.145 -8.631 1.00 7.29 652 LEU B C 1
ATOM 11221 O O . LEU B 1 633 ? 24.202 23.004 -8.446 1.00 9.04 652 LEU B O 1
ATOM 11226 N N . SER B 1 634 ? 22.235 23.859 -7.803 1.00 7.10 653 SER B N 1
ATOM 11227 C CA . SER B 1 634 ? 22.798 24.521 -6.666 1.00 6.40 653 SER B CA 1
ATOM 11228 C C . SER B 1 634 ? 21.741 24.372 -5.522 1.00 6.16 653 SER B C 1
ATOM 11229 O O . SER B 1 634 ? 20.580 24.091 -5.829 1.00 6.79 653 SER B O 1
ATOM 11232 N N . TYR B 1 635 ? 22.177 24.697 -4.299 1.00 6.51 654 TYR B N 1
ATOM 11233 C CA . TYR B 1 635 ? 21.160 24.790 -3.237 1.00 6.92 654 TYR B CA 1
ATOM 11234 C C . TYR B 1 635 ? 20.451 26.177 -3.228 1.00 8.16 654 TYR B C 1
ATOM 11235 O O . TYR B 1 635 ? 19.592 26.407 -2.342 1.00 9.40 654 TYR B O 1
ATOM 11244 N N . THR B 1 636 ? 20.709 27.027 -4.235 1.00 7.14 655 THR B N 1
ATOM 11245 C CA . THR B 1 636 ? 19.910 28.220 -4.435 1.00 7.78 655 THR B CA 1
ATOM 11246 C C . THR B 1 636 ? 19.515 28.312 -5.901 1.00 8.36 655 THR B C 1
ATOM 11247 O O . THR B 1 636 ? 19.772 27.349 -6.660 1.00 7.75 655 THR B O 1
ATOM 11251 N N . THR B 1 637 ? 18.803 29.372 -6.307 1.00 8.18 656 THR B N 1
ATOM 11252 C CA . THR B 1 637 ? 18.416 29.556 -7.696 1.00 9.21 656 THR B CA 1
ATOM 11253 C C . THR B 1 637 ? 18.949 30.888 -8.133 1.00 8.25 656 THR B C 1
ATOM 11254 O O . THR B 1 637 ? 19.277 31.760 -7.300 1.00 8.05 656 THR B O 1
ATOM 11258 N N . PHE B 1 638 ? 19.122 31.029 -9.462 1.00 8.45 657 PHE B N 1
ATOM 11259 C CA . PHE B 1 638 ? 19.667 32.261 -10.041 1.00 8.42 657 PHE B CA 1
ATOM 11260 C C . PHE B 1 638 ? 18.762 32.687 -11.188 1.00 8.97 657 PHE B C 1
ATOM 11261 O O . PHE B 1 638 ? 18.141 31.836 -11.821 1.00 11.37 657 PHE B O 1
ATOM 11269 N N . ASN B 1 639 ? 18.711 33.985 -11.410 1.00 9.75 658 ASN B N 1
ATOM 11270 C CA . ASN B 1 639 ? 17.990 34.530 -12.579 1.00 8.97 658 ASN B CA 1
ATOM 11271 C C . ASN B 1 639 ? 18.935 35.316 -13.427 1.00 8.05 658 ASN B C 1
ATOM 11272 O O . ASN B 1 639 ? 19.763 36.069 -12.914 1.00 8.19 658 ASN B O 1
ATOM 11277 N N . TYR B 1 640 ? 18.786 35.214 -14.748 1.00 8.65 659 TYR B N 1
ATOM 11278 C CA . TYR B 1 640 ? 19.590 35.919 -15.721 1.00 8.87 659 TYR B CA 1
ATOM 11279 C C . TYR B 1 640 ? 18.689 36.890 -16.475 1.00 9.72 659 TYR B C 1
ATOM 11280 O O . TYR B 1 640 ? 17.676 36.454 -16.930 1.00 11.11 659 TYR B O 1
ATOM 11289 N N . SER B 1 641 ? 19.060 38.152 -16.578 1.00 10.30 660 SER B N 1
ATOM 11290 C CA . SER B 1 641 ? 18.128 39.009 -17.274 1.00 11.52 660 SER B CA 1
ATOM 11291 C C . SER B 1 641 ? 18.933 40.134 -17.895 1.00 10.90 660 SER B C 1
ATOM 11292 O O . SER B 1 641 ? 20.108 40.355 -17.603 1.00 10.38 660 SER B O 1
ATOM 11295 N N . GLY B 1 642 ? 18.262 40.982 -18.687 1.00 11.12 661 GLY B N 1
ATOM 11296 C CA . GLY B 1 642 ? 18.932 42.281 -19.008 1.00 11.32 661 GLY B CA 1
ATOM 11297 C C . GLY B 1 642 ? 20.139 42.200 -19.967 1.00 10.53 661 GLY B C 1
ATOM 11298 O O . GLY B 1 642 ? 21.181 42.827 -19.708 1.00 11.44 661 GLY B O 1
ATOM 11299 N N . LEU B 1 643 ? 19.993 41.417 -21.039 1.00 12.70 662 LEU B N 1
ATOM 11300 C CA . LEU B 1 643 ? 21.118 41.326 -21.998 1.00 12.45 662 LEU B CA 1
ATOM 11301 C C . LEU B 1 643 ? 21.306 42.674 -22.703 1.00 15.71 662 LEU B C 1
ATOM 11302 O O . LEU B 1 643 ? 20.295 43.243 -23.211 1.00 15.01 662 LEU B O 1
ATOM 11307 N N . HIS B 1 644 ? 22.540 43.159 -22.721 1.00 12.87 663 HIS B N 1
ATOM 11308 C CA . HIS B 1 644 ? 22.916 44.403 -23.422 1.00 15.55 663 HIS B CA 1
ATOM 11309 C C . HIS B 1 644 ? 24.154 44.142 -24.236 1.00 16.24 663 HIS B C 1
ATOM 11310 O O . HIS B 1 644 ? 25.128 43.543 -23.711 1.00 14.46 663 HIS B O 1
ATOM 11317 N N . ILE B 1 645 ? 24.156 44.660 -25.473 1.00 15.06 664 ILE B N 1
ATOM 11318 C CA . ILE B 1 645 ? 25.282 44.356 -26.406 1.00 15.03 664 ILE B CA 1
ATOM 11319 C C . ILE B 1 645 ? 25.813 45.692 -26.924 1.00 17.72 664 ILE B C 1
ATOM 11320 O O . ILE B 1 645 ? 24.996 46.612 -27.256 1.00 15.97 664 ILE B O 1
ATOM 11325 N N . GLN B 1 646 ? 27.119 45.906 -26.879 1.00 14.18 665 GLN B N 1
ATOM 11326 C CA . GLN B 1 646 ? 27.666 47.192 -27.328 1.00 16.79 665 GLN B CA 1
ATOM 11327 C C . GLN B 1 646 ? 28.868 46.925 -28.292 1.00 17.35 665 GLN B C 1
ATOM 11328 O O . GLN B 1 646 ? 29.773 46.136 -27.955 1.00 15.55 665 GLN B O 1
ATOM 11334 N N . VAL B 1 647 ? 28.865 47.521 -29.504 1.00 16.20 666 VAL B N 1
ATOM 11335 C CA . VAL B 1 647 ? 29.987 47.389 -30.453 1.00 15.44 666 VAL B CA 1
ATOM 11336 C C . VAL B 1 647 ? 31.079 48.255 -29.919 1.00 17.21 666 VAL B C 1
ATOM 11337 O O . VAL B 1 647 ? 30.840 49.394 -29.510 1.00 17.60 666 VAL B O 1
ATOM 11341 N N . LEU B 1 648 ? 32.342 47.807 -29.948 1.00 17.37 667 LEU B N 1
ATOM 11342 C CA . LEU B 1 648 ? 33.443 48.550 -29.303 1.00 18.29 667 LEU B CA 1
ATOM 11343 C C . LEU B 1 648 ? 34.225 49.317 -30.437 1.00 24.06 667 LEU B C 1
ATOM 11344 O O . LEU B 1 648 ? 34.148 48.906 -31.577 1.00 24.93 667 LEU B O 1
ATOM 11349 N N . ASN B 1 649 ? 34.996 50.344 -30.076 1.00 30.20 668 ASN B N 1
ATOM 11350 C CA . ASN B 1 649 ? 35.738 51.218 -31.036 1.00 39.27 668 ASN B CA 1
ATOM 11351 C C . ASN B 1 649 ? 36.867 50.417 -31.658 1.00 40.58 668 ASN B C 1
ATOM 11352 O O . ASN B 1 649 ? 37.556 49.751 -30.910 1.00 35.98 668 ASN B O 1
ATOM 11357 N N . ALA B 1 657 ? 55.307 42.588 -37.733 1.00 33.28 676 ALA B N 1
ATOM 11358 C CA . ALA B 1 657 ? 56.413 42.340 -38.657 1.00 35.90 676 ALA B CA 1
ATOM 11359 C C . ALA B 1 657 ? 55.890 41.475 -39.834 1.00 33.64 676 ALA B C 1
ATOM 11360 O O . ALA B 1 657 ? 54.996 40.608 -39.645 1.00 25.44 676 ALA B O 1
ATOM 11362 N N . THR B 1 658 ? 56.407 41.697 -41.032 1.00 27.89 677 THR B N 1
ATOM 11363 C CA . THR B 1 658 ? 56.007 40.815 -42.138 1.00 26.09 677 THR B CA 1
ATOM 11364 C C . THR B 1 658 ? 57.105 39.800 -42.520 1.00 21.49 677 THR B C 1
ATOM 11365 O O . THR B 1 658 ? 56.786 38.841 -43.222 1.00 22.22 677 THR B O 1
ATOM 11369 N N . GLU B 1 659 ? 58.318 39.985 -42.000 1.00 19.25 678 GLU B N 1
ATOM 11370 C CA . GLU B 1 659 ? 59.456 39.078 -42.223 1.00 19.85 678 GLU B CA 1
ATOM 11371 C C . GLU B 1 659 ? 60.236 38.842 -40.877 1.00 20.18 678 GLU B C 1
ATOM 11372 O O . GLU B 1 659 ? 60.296 39.749 -40.018 1.00 20.87 678 GLU B O 1
ATOM 11378 N N . THR B 1 660 ? 60.818 37.664 -40.697 1.00 15.09 679 THR B N 1
ATOM 11379 C CA . THR B 1 660 ? 61.640 37.412 -39.529 1.00 16.63 679 THR B CA 1
ATOM 11380 C C . THR B 1 660 ? 63.078 37.934 -39.806 1.00 17.62 679 THR B C 1
ATOM 11381 O O . THR B 1 660 ? 63.403 38.364 -40.919 1.00 18.57 679 THR B O 1
ATOM 11385 N N . GLY B 1 661 ? 63.942 37.911 -38.809 1.00 16.86 680 GLY B N 1
ATOM 11386 C CA . GLY B 1 661 ? 65.365 38.132 -39.005 1.00 16.88 680 GLY B CA 1
ATOM 11387 C C . GLY B 1 661 ? 65.971 36.788 -39.547 1.00 17.50 680 GLY B C 1
ATOM 11388 O O . GLY B 1 661 ? 65.319 35.722 -39.550 1.00 13.99 680 GLY B O 1
ATOM 11389 N N . ALA B 1 662 ? 67.218 36.832 -39.998 1.00 14.79 681 ALA B N 1
ATOM 11390 C CA . ALA B 1 662 ? 67.926 35.621 -40.412 1.00 13.76 681 ALA B CA 1
ATOM 11391 C C . ALA B 1 662 ? 68.178 34.782 -39.107 1.00 13.22 681 ALA B C 1
ATOM 11392 O O . ALA B 1 662 ? 68.316 35.345 -37.997 1.00 14.02 681 ALA B O 1
ATOM 11394 N N . ALA B 1 663 ? 68.427 33.491 -39.256 1.00 13.81 682 ALA B N 1
ATOM 11395 C CA . ALA B 1 663 ? 68.663 32.588 -38.095 1.00 11.80 682 ALA B CA 1
ATOM 11396 C C . ALA B 1 663 ? 70.057 32.952 -37.571 1.00 14.62 682 ALA B C 1
ATOM 11397 O O . ALA B 1 663 ? 71.008 32.918 -38.336 1.00 14.08 682 ALA B O 1
ATOM 11399 N N . PRO B 1 664 ? 70.182 33.231 -36.291 1.00 13.65 683 PRO B N 1
ATOM 11400 C CA . PRO B 1 664 ? 71.487 33.597 -35.702 1.00 13.62 683 PRO B CA 1
ATOM 11401 C C . PRO B 1 664 ? 72.242 32.357 -35.254 1.00 13.51 683 PRO B C 1
ATOM 11402 O O . PRO B 1 664 ? 71.610 31.289 -35.005 1.00 11.04 683 PRO B O 1
ATOM 11406 N N . THR B 1 665 ? 73.582 32.490 -35.117 1.00 14.16 684 THR B N 1
ATOM 11407 C CA . THR B 1 665 ? 74.354 31.503 -34.382 1.00 16.83 684 THR B CA 1
ATOM 11408 C C . THR B 1 665 ? 74.983 32.188 -33.198 1.00 18.84 684 THR B C 1
ATOM 11409 O O . THR B 1 665 ? 75.162 33.449 -33.157 1.00 17.74 684 THR B O 1
ATOM 11413 N N . PHE B 1 666 ? 75.142 31.420 -32.145 1.00 14.32 685 PHE B N 1
ATOM 11414 C CA . PHE B 1 666 ? 75.558 31.971 -30.876 1.00 15.15 685 PHE B CA 1
ATOM 11415 C C . PHE B 1 666 ? 76.756 31.105 -30.452 1.00 17.42 685 PHE B C 1
ATOM 11416 O O . PHE B 1 666 ? 76.574 29.905 -30.208 1.00 18.16 685 PHE B O 1
ATOM 11424 N N . GLY B 1 667 ? 77.954 31.706 -30.312 1.00 18.12 686 GLY B N 1
ATOM 11425 C CA . GLY B 1 667 ? 79.177 30.904 -30.071 1.00 18.16 686 GLY B CA 1
ATOM 11426 C C . GLY B 1 667 ? 79.653 30.104 -31.293 1.00 20.38 686 GLY B C 1
ATOM 11427 O O . GLY B 1 667 ? 79.150 30.232 -32.413 1.00 19.30 686 GLY B O 1
ATOM 11428 N N . GLN B 1 668 ? 80.669 29.263 -31.062 1.00 20.08 687 GLN B N 1
ATOM 11429 C CA . GLN B 1 668 ? 81.457 28.666 -32.180 1.00 23.59 687 GLN B CA 1
ATOM 11430 C C . GLN B 1 668 ? 81.451 27.143 -32.076 1.00 21.14 687 GLN B C 1
ATOM 11431 O O . GLN B 1 668 ? 81.308 26.594 -30.974 1.00 20.63 687 GLN B O 1
ATOM 11437 N N . VAL B 1 669 ? 81.653 26.499 -33.218 1.00 18.07 688 VAL B N 1
ATOM 11438 C CA . VAL B 1 669 ? 81.869 25.076 -33.281 1.00 22.02 688 VAL B CA 1
ATOM 11439 C C . VAL B 1 669 ? 83.284 24.763 -33.794 1.00 23.85 688 VAL B C 1
ATOM 11440 O O . VAL B 1 669 ? 83.689 25.349 -34.792 1.00 23.03 688 VAL B O 1
ATOM 11444 N N . GLY B 1 670 ? 84.030 23.901 -33.105 1.00 22.76 689 GLY B N 1
ATOM 11445 C CA . GLY B 1 670 ? 85.409 23.589 -33.465 1.00 26.70 689 GLY B CA 1
ATOM 11446 C C . GLY B 1 670 ? 85.538 22.281 -34.245 1.00 29.10 689 GLY B C 1
ATOM 11447 O O . GLY B 1 670 ? 84.646 21.914 -34.923 1.00 27.64 689 GLY B O 1
ATOM 11448 N N . ASN B 1 671 ? 86.671 21.605 -34.148 1.00 25.77 690 ASN B N 1
ATOM 11449 C CA . ASN B 1 671 ? 86.950 20.363 -34.873 1.00 28.20 690 ASN B CA 1
ATOM 11450 C C . ASN B 1 671 ? 86.317 19.209 -34.099 1.00 24.34 690 ASN B C 1
ATOM 11451 O O . ASN B 1 671 ? 86.091 19.338 -32.901 1.00 25.84 690 ASN B O 1
ATOM 11456 N N . ALA B 1 672 ? 86.138 18.066 -34.737 1.00 22.59 691 ALA B N 1
ATOM 11457 C CA . ALA B 1 672 ? 85.609 16.900 -34.030 1.00 21.39 691 ALA B CA 1
ATOM 11458 C C . ALA B 1 672 ? 86.427 16.597 -32.739 1.00 20.23 691 ALA B C 1
ATOM 11459 O O . ALA B 1 672 ? 85.911 16.083 -31.717 1.00 16.87 691 ALA B O 1
ATOM 11461 N N . SER B 1 673 ? 87.758 16.773 -32.793 1.00 18.76 692 SER B N 1
ATOM 11462 C CA . SER B 1 673 ? 88.547 16.388 -31.673 1.00 17.25 692 SER B CA 1
ATOM 11463 C C . SER B 1 673 ? 88.146 17.145 -30.374 1.00 18.54 692 SER B C 1
ATOM 11464 O O . SER B 1 673 ? 88.351 16.601 -29.284 1.00 19.94 692 SER B O 1
ATOM 11467 N N . ASP B 1 674 ? 87.570 18.342 -30.477 1.00 18.01 693 ASP B N 1
ATOM 11468 C CA . ASP B 1 674 ? 87.109 19.126 -29.282 1.00 17.64 693 ASP B CA 1
ATOM 11469 C C . ASP B 1 674 ? 85.940 18.389 -28.546 1.00 18.39 693 ASP B C 1
ATOM 11470 O O . ASP B 1 674 ? 85.687 18.703 -27.418 1.00 18.22 693 ASP B O 1
ATOM 11475 N N . TYR B 1 675 ? 85.319 17.399 -29.189 1.00 16.99 694 TYR B N 1
ATOM 11476 C CA . TYR B 1 675 ? 84.087 16.726 -28.654 1.00 14.84 694 TYR B CA 1
ATOM 11477 C C . TYR B 1 675 ? 84.196 15.265 -28.369 1.00 16.79 694 TYR B C 1
ATOM 11478 O O . TYR B 1 675 ? 83.183 14.499 -28.228 1.00 13.92 694 TYR B O 1
ATOM 11487 N N . VAL B 1 676 ? 85.447 14.745 -28.353 1.00 15.04 695 VAL B N 1
ATOM 11488 C CA . VAL B 1 676 ? 85.646 13.350 -28.029 1.00 15.06 695 VAL B CA 1
ATOM 11489 C C . VAL B 1 676 ? 85.554 13.236 -26.493 1.00 13.18 695 VAL B C 1
ATOM 11490 O O . VAL B 1 676 ? 85.834 14.253 -25.805 1.00 16.29 695 VAL B O 1
ATOM 11494 N N . TYR B 1 677 ? 85.225 12.054 -25.998 1.00 14.64 696 TYR B N 1
ATOM 11495 C CA . TYR B 1 677 ? 85.036 11.875 -24.540 1.00 13.57 696 TYR B CA 1
ATOM 11496 C C . TYR B 1 677 ? 86.297 12.334 -23.815 1.00 17.35 696 TYR B C 1
ATOM 11497 O O . TYR B 1 677 ? 87.409 11.992 -24.253 1.00 15.14 696 TYR B O 1
ATOM 11506 N N . PRO B 1 678 ? 86.149 13.114 -22.731 1.00 17.20 697 PRO B N 1
ATOM 11507 C CA . PRO B 1 678 ? 87.288 13.632 -21.988 1.00 16.81 697 PRO B CA 1
ATOM 11508 C C . PRO B 1 678 ? 87.932 12.454 -21.355 1.00 20.60 697 PRO B C 1
ATOM 11509 O O . PRO B 1 678 ? 87.294 11.522 -20.895 1.00 18.51 697 PRO B O 1
ATOM 11513 N N . GLU B 1 679 ? 89.267 12.434 -21.440 1.00 25.62 698 GLU B N 1
ATOM 11514 C CA . GLU B 1 679 ? 90.013 11.273 -20.979 1.00 31.06 698 GLU B CA 1
ATOM 11515 C C . GLU B 1 679 ? 89.797 10.769 -19.558 1.00 30.16 698 GLU B C 1
ATOM 11516 O O . GLU B 1 679 ? 89.835 9.530 -19.340 1.00 33.07 698 GLU B O 1
ATOM 11522 N N . GLY B 1 680 ? 89.622 11.670 -18.609 1.00 24.39 699 GLY B N 1
ATOM 11523 C CA . GLY B 1 680 ? 89.502 11.158 -17.202 1.00 27.03 699 GLY B CA 1
ATOM 11524 C C . GLY B 1 680 ? 88.068 10.763 -16.757 1.00 27.38 699 GLY B C 1
ATOM 11525 O O . GLY B 1 680 ? 87.823 10.371 -15.620 1.00 27.79 699 GLY B O 1
ATOM 11526 N N . LEU B 1 681 ? 87.130 10.798 -17.671 1.00 19.18 700 LEU B N 1
ATOM 11527 C CA . LEU B 1 681 ? 85.727 10.656 -17.237 1.00 20.09 700 LEU B CA 1
ATOM 11528 C C . LEU B 1 681 ? 85.369 9.209 -17.231 1.00 20.58 700 LEU B C 1
ATOM 11529 O O . LEU B 1 681 ? 85.551 8.513 -18.238 1.00 19.07 700 LEU B O 1
ATOM 11534 N N . THR B 1 682 ? 84.830 8.700 -16.100 1.00 18.52 701 THR B N 1
ATOM 11535 C CA . THR B 1 682 ? 84.236 7.373 -16.076 1.00 18.46 701 THR B CA 1
ATOM 11536 C C . THR B 1 682 ? 82.838 7.317 -16.672 1.00 16.82 701 THR B C 1
ATOM 11537 O O . THR B 1 682 ? 81.927 8.020 -16.176 1.00 18.60 701 THR B O 1
ATOM 11541 N N . ARG B 1 683 ? 82.679 6.632 -17.778 1.00 15.18 702 ARG B N 1
ATOM 11542 C CA . ARG B 1 683 ? 81.409 6.562 -18.466 1.00 16.20 702 ARG B CA 1
ATOM 11543 C C . ARG B 1 683 ? 80.468 5.606 -17.733 1.00 16.62 702 ARG B C 1
ATOM 11544 O O . ARG B 1 683 ? 80.785 4.507 -17.518 1.00 16.51 702 ARG B O 1
ATOM 11552 N N . ILE B 1 684 ? 79.340 6.117 -17.296 1.00 12.81 703 ILE B N 1
ATOM 11553 C CA . ILE B 1 684 ? 78.417 5.312 -16.567 1.00 11.08 703 ILE B CA 1
ATOM 11554 C C . ILE B 1 684 ? 77.597 4.443 -17.529 1.00 11.17 703 ILE B C 1
ATOM 11555 O O . ILE B 1 684 ? 77.139 4.933 -18.588 1.00 10.79 703 ILE B O 1
ATOM 11560 N N . SER B 1 685 ? 77.415 3.162 -17.230 1.00 10.29 704 SER B N 1
ATOM 11561 C CA . SER B 1 685 ? 76.658 2.252 -18.158 1.00 11.38 704 SER B CA 1
ATOM 11562 C C . SER B 1 685 ? 75.258 2.821 -18.451 1.00 11.22 704 SER B C 1
ATOM 11563 O O . SER B 1 685 ? 74.547 3.185 -17.451 1.00 12.75 704 SER B O 1
ATOM 11566 N N . LYS B 1 686 ? 74.908 2.885 -19.739 1.00 10.07 705 LYS B N 1
ATOM 11567 C CA . LYS B 1 686 ? 73.527 3.269 -20.210 1.00 11.34 705 LYS B CA 1
ATOM 11568 C C . LYS B 1 686 ? 73.337 4.782 -20.156 1.00 10.28 705 LYS B C 1
ATOM 11569 O O . LYS B 1 686 ? 72.339 5.268 -20.707 1.00 10.50 705 LYS B O 1
ATOM 11575 N N . PHE B 1 687 ? 74.332 5.498 -19.605 1.00 9.81 706 PHE B N 1
ATOM 11576 C CA . PHE B 1 687 ? 74.199 6.978 -19.543 1.00 10.25 706 PHE B CA 1
ATOM 11577 C C . PHE B 1 687 ? 74.422 7.569 -20.950 1.00 11.19 706 PHE B C 1
ATOM 11578 O O . PHE B 1 687 ? 75.328 7.137 -21.697 1.00 10.86 706 PHE B O 1
ATOM 11586 N N . ILE B 1 688 ? 73.567 8.555 -21.306 1.00 8.88 707 ILE B N 1
ATOM 11587 C CA . ILE B 1 688 ? 73.644 9.231 -22.648 1.00 9.11 707 ILE B CA 1
ATOM 11588 C C . ILE B 1 688 ? 74.472 10.498 -22.502 1.00 9.78 707 ILE B C 1
ATOM 11589 O O . ILE B 1 688 ? 74.112 11.388 -21.708 1.00 9.69 707 ILE B O 1
ATOM 11594 N N . TYR B 1 689 ? 75.542 10.598 -23.346 1.00 9.78 708 TYR B N 1
ATOM 11595 C CA . TYR B 1 689 ? 76.453 11.702 -23.348 1.00 9.59 708 TYR B CA 1
ATOM 11596 C C . TYR B 1 689 ? 76.464 12.397 -24.686 1.00 9.66 708 TYR B C 1
ATOM 11597 O O . TYR B 1 689 ? 75.960 11.829 -25.681 1.00 9.38 708 TYR B O 1
ATOM 11606 N N . PRO B 1 690 ? 77.078 13.602 -24.761 1.00 10.10 709 PRO B N 1
ATOM 11607 C CA . PRO B 1 690 ? 77.060 14.371 -25.993 1.00 9.89 709 PRO B CA 1
ATOM 11608 C C . PRO B 1 690 ? 78.331 14.086 -26.854 1.00 12.18 709 PRO B C 1
ATOM 11609 O O . PRO B 1 690 ? 78.451 14.574 -27.964 1.00 12.25 709 PRO B O 1
ATOM 11613 N N . TRP B 1 691 ? 79.218 13.244 -26.314 1.00 10.74 710 TRP B N 1
ATOM 11614 C CA . TRP B 1 691 ? 80.583 13.124 -26.874 1.00 11.70 710 TRP B CA 1
ATOM 11615 C C . TRP B 1 691 ? 80.739 11.981 -27.871 1.00 11.23 710 TRP B C 1
ATOM 11616 O O . TRP B 1 691 ? 79.928 11.051 -28.029 1.00 11.87 710 TRP B O 1
ATOM 11627 N N . LEU B 1 692 ? 81.868 12.061 -28.578 1.00 12.26 711 LEU B N 1
ATOM 11628 C CA . LEU B 1 692 ? 82.182 11.057 -29.639 1.00 11.97 711 LEU B CA 1
ATOM 11629 C C . LEU B 1 692 ? 83.282 10.123 -29.188 1.00 13.18 711 LEU B C 1
ATOM 11630 O O . LEU B 1 692 ? 84.233 10.574 -28.596 1.00 13.35 711 LEU B O 1
ATOM 11635 N N . ASN B 1 693 ? 83.209 8.875 -29.607 1.00 13.25 712 ASN B N 1
ATOM 11636 C CA . ASN B 1 693 ? 84.333 7.974 -29.261 1.00 15.24 712 ASN B CA 1
ATOM 11637 C C . ASN B 1 693 ? 85.628 8.411 -29.931 1.00 17.09 712 ASN B C 1
ATOM 11638 O O . ASN B 1 693 ? 86.689 8.284 -29.295 1.00 17.44 712 ASN B O 1
ATOM 11643 N N . SER B 1 694 ? 85.543 8.932 -31.167 1.00 16.90 713 SER B N 1
ATOM 11644 C CA . SER B 1 694 ? 86.790 9.311 -31.894 1.00 17.65 713 SER B CA 1
ATOM 11645 C C . SER B 1 694 ? 86.475 10.403 -32.860 1.00 19.58 713 SER B C 1
ATOM 11646 O O . SER B 1 694 ? 85.324 10.785 -32.977 1.00 16.81 713 SER B O 1
ATOM 11649 N N . THR B 1 695 ? 87.479 10.938 -33.602 1.00 15.76 714 THR B N 1
ATOM 11650 C CA . THR B 1 695 ? 87.173 11.957 -34.606 1.00 16.18 714 THR B CA 1
ATOM 11651 C C . THR B 1 695 ? 86.555 11.289 -35.833 1.00 16.71 714 THR B C 1
ATOM 11652 O O . THR B 1 695 ? 86.130 12.014 -36.758 1.00 19.19 714 THR B O 1
ATOM 11656 N N . ASP B 1 696 ? 86.472 9.955 -35.912 1.00 16.67 715 ASP B N 1
ATOM 11657 C CA . ASP B 1 696 ? 85.789 9.299 -37.023 1.00 17.44 715 ASP B CA 1
ATOM 11658 C C . ASP B 1 696 ? 84.250 9.405 -36.743 1.00 16.31 715 ASP B C 1
ATOM 11659 O O . ASP B 1 696 ? 83.716 8.715 -35.862 1.00 16.18 715 ASP B O 1
ATOM 11664 N N . LEU B 1 697 ? 83.594 10.240 -37.530 1.00 14.63 716 LEU B N 1
ATOM 11665 C CA . LEU B 1 697 ? 82.152 10.588 -37.257 1.00 14.69 716 LEU B CA 1
ATOM 11666 C C . LEU B 1 697 ? 81.310 9.417 -37.552 1.00 14.64 716 LEU B C 1
ATOM 11667 O O . LEU B 1 697 ? 80.482 9.074 -36.745 1.00 13.30 716 LEU B O 1
ATOM 11672 N N . LYS B 1 698 ? 81.539 8.736 -38.717 1.00 12.42 717 LYS B N 1
ATOM 11673 C CA . LYS B 1 698 ? 80.735 7.556 -38.998 1.00 13.07 717 LYS B CA 1
ATOM 11674 C C . LYS B 1 698 ? 80.833 6.474 -37.929 1.00 14.68 717 LYS B C 1
ATOM 11675 O O . LYS B 1 698 ? 79.792 5.859 -37.469 1.00 14.09 717 LYS B O 1
ATOM 11681 N N . ALA B 1 699 ? 82.070 6.160 -37.518 1.00 14.25 718 ALA B N 1
ATOM 11682 C CA . ALA B 1 699 ? 82.183 5.058 -36.553 1.00 16.71 718 ALA B CA 1
ATOM 11683 C C . ALA B 1 699 ? 81.567 5.537 -35.206 1.00 15.14 718 ALA B C 1
ATOM 11684 O O . ALA B 1 699 ? 81.044 4.711 -34.459 1.00 16.06 718 ALA B O 1
ATOM 11686 N N . SER B 1 700 ? 81.756 6.787 -34.865 1.00 13.60 719 SER B N 1
ATOM 11687 C CA . SER B 1 700 ? 81.291 7.274 -33.538 1.00 14.01 719 SER B CA 1
ATOM 11688 C C . SER B 1 700 ? 79.757 7.338 -33.530 1.00 15.23 719 SER B C 1
ATOM 11689 O O . SER B 1 700 ? 79.154 7.239 -32.399 1.00 13.67 719 SER B O 1
ATOM 11692 N N . SER B 1 701 ? 79.136 7.531 -34.719 1.00 14.38 720 SER B N 1
ATOM 11693 C CA . SER B 1 701 ? 77.642 7.518 -34.732 1.00 13.68 720 SER B CA 1
ATOM 11694 C C . SER B 1 701 ? 77.104 6.134 -34.547 1.00 15.40 720 SER B C 1
ATOM 11695 O O . SER B 1 701 ? 76.034 5.978 -34.057 1.00 16.28 720 SER B O 1
ATOM 11698 N N . GLY B 1 702 ? 77.697 5.111 -35.164 1.00 15.21 721 GLY B N 1
ATOM 11699 C CA . GLY B 1 702 ? 77.119 3.751 -35.094 1.00 16.62 721 GLY B CA 1
ATOM 11700 C C . GLY B 1 702 ? 75.799 3.623 -35.892 1.00 19.98 721 GLY B C 1
ATOM 11701 O O . GLY B 1 702 ? 75.073 2.642 -35.782 1.00 17.98 721 GLY B O 1
ATOM 11702 N N . ASP B 1 703 ? 75.452 4.626 -36.687 1.00 13.58 722 ASP B N 1
ATOM 11703 C CA . ASP B 1 703 ? 74.176 4.611 -37.384 1.00 13.06 722 ASP B CA 1
ATOM 11704 C C . ASP B 1 703 ? 74.342 3.795 -38.710 1.00 14.03 722 ASP B C 1
ATOM 11705 O O . ASP B 1 703 ? 75.234 4.149 -39.478 1.00 14.01 722 ASP B O 1
ATOM 11710 N N . PRO B 1 704 ? 73.589 2.734 -38.909 1.00 13.55 723 PRO B N 1
ATOM 11711 C CA . PRO B 1 704 ? 73.685 1.937 -40.161 1.00 15.19 723 PRO B CA 1
ATOM 11712 C C . PRO B 1 704 ? 73.393 2.758 -41.369 1.00 14.74 723 PRO B C 1
ATOM 11713 O O . PRO B 1 704 ? 73.923 2.408 -42.413 1.00 16.18 723 PRO B O 1
ATOM 11717 N N . TYR B 1 705 ? 72.704 3.917 -41.251 1.00 12.41 724 TYR B N 1
ATOM 11718 C CA . TYR B 1 705 ? 72.389 4.762 -42.382 1.00 12.45 724 TYR B CA 1
ATOM 11719 C C . TYR B 1 705 ? 73.309 5.925 -42.503 1.00 10.62 724 TYR B C 1
ATOM 11720 O O . TYR B 1 705 ? 73.018 6.782 -43.335 1.00 12.57 724 TYR B O 1
ATOM 11729 N N . TYR B 1 706 ? 74.356 6.022 -41.687 1.00 9.97 725 TYR B N 1
ATOM 11730 C CA . TYR B 1 706 ? 75.177 7.236 -41.659 1.00 10.81 725 TYR B CA 1
ATOM 11731 C C . TYR B 1 706 ? 75.692 7.627 -43.056 1.00 12.26 725 TYR B C 1
ATOM 11732 O O . TYR B 1 706 ? 76.299 6.731 -43.708 1.00 14.10 725 TYR B O 1
ATOM 11741 N N . GLY B 1 707 ? 75.497 8.898 -43.454 1.00 12.82 726 GLY B N 1
ATOM 11742 C CA . GLY B 1 707 ? 76.146 9.414 -44.687 1.00 14.64 726 GLY B CA 1
ATOM 11743 C C . GLY B 1 707 ? 75.466 8.894 -45.978 1.00 15.34 726 GLY B C 1
ATOM 11744 O O . GLY B 1 707 ? 76.005 9.178 -47.054 1.00 17.31 726 GLY B O 1
ATOM 11745 N N . VAL B 1 708 ? 74.370 8.101 -45.867 1.00 13.78 727 VAL B N 1
ATOM 11746 C CA . VAL B 1 708 ? 73.778 7.453 -47.068 1.00 13.71 727 VAL B CA 1
ATOM 11747 C C . VAL B 1 708 ? 72.551 8.219 -47.451 1.00 14.15 727 VAL B C 1
ATOM 11748 O O . VAL B 1 708 ? 71.639 8.392 -46.611 1.00 14.68 727 VAL B O 1
ATOM 11752 N N . ASP B 1 709 ? 72.529 8.706 -48.706 1.00 11.25 728 ASP B N 1
ATOM 11753 C CA . ASP B 1 709 ? 71.357 9.427 -49.314 1.00 11.77 728 ASP B CA 1
ATOM 11754 C C . ASP B 1 709 ? 70.923 10.596 -48.406 1.00 12.11 728 ASP B C 1
ATOM 11755 O O . ASP B 1 709 ? 69.721 10.890 -48.357 1.00 11.42 728 ASP B O 1
ATOM 11760 N N . THR B 1 710 ? 71.889 11.233 -47.718 1.00 12.80 729 THR B N 1
ATOM 11761 C CA . THR B 1 710 ? 71.514 12.194 -46.668 1.00 13.24 729 THR B CA 1
ATOM 11762 C C . THR B 1 710 ? 70.677 13.330 -47.242 1.00 13.50 729 THR B C 1
ATOM 11763 O O . THR B 1 710 ? 69.595 13.697 -46.683 1.00 14.56 729 THR B O 1
ATOM 11767 N N . ALA B 1 711 ? 71.084 13.932 -48.343 1.00 12.42 730 ALA B N 1
ATOM 11768 C CA . ALA B 1 711 ? 70.330 15.061 -48.849 1.00 12.03 730 ALA B CA 1
ATOM 11769 C C . ALA B 1 711 ? 68.934 14.732 -49.363 1.00 12.84 730 ALA B C 1
ATOM 11770 O O . ALA B 1 711 ? 68.015 15.514 -49.158 1.00 13.95 730 ALA B O 1
ATOM 11772 N N . GLU B 1 712 ? 68.783 13.533 -49.933 1.00 12.59 731 GLU B N 1
ATOM 11773 C CA . GLU B 1 712 ? 67.420 13.171 -50.361 1.00 14.20 731 GLU B CA 1
ATOM 11774 C C . GLU B 1 712 ? 66.523 12.944 -49.115 1.00 16.18 731 GLU B C 1
ATOM 11775 O O . GLU B 1 712 ? 65.307 12.977 -49.277 1.00 16.96 731 GLU B O 1
ATOM 11781 N N . HIS B 1 713 ? 67.094 12.778 -47.930 1.00 14.63 732 HIS B N 1
ATOM 11782 C CA . HIS B 1 713 ? 66.267 12.585 -46.675 1.00 13.20 732 HIS B CA 1
ATOM 11783 C C . HIS B 1 713 ? 66.136 13.867 -45.831 1.00 14.43 732 HIS B C 1
ATOM 11784 O O . HIS B 1 713 ? 65.544 13.850 -44.710 1.00 13.94 732 HIS B O 1
ATOM 11791 N N . VAL B 1 714 ? 66.578 14.986 -46.377 1.00 12.73 733 VAL B N 1
ATOM 11792 C CA . VAL B 1 714 ? 66.479 16.304 -45.728 1.00 13.50 733 VAL B CA 1
ATOM 11793 C C . VAL B 1 714 ? 65.500 17.111 -46.598 1.00 14.20 733 VAL B C 1
ATOM 11794 O O . VAL B 1 714 ? 65.759 17.471 -47.806 1.00 12.85 733 VAL B O 1
ATOM 11798 N N . PRO B 1 715 ? 64.309 17.455 -46.054 1.00 12.82 734 PRO B N 1
ATOM 11799 C CA . PRO B 1 715 ? 63.295 18.132 -46.845 1.00 13.64 734 PRO B CA 1
ATOM 11800 C C . PRO B 1 715 ? 63.734 19.492 -47.308 1.00 12.71 734 PRO B C 1
ATOM 11801 O O . PRO B 1 715 ? 64.640 20.167 -46.775 1.00 12.74 734 PRO B O 1
ATOM 11805 N N . GLU B 1 716 ? 63.127 19.893 -48.408 1.00 15.62 735 GLU B N 1
ATOM 11806 C CA . GLU B 1 716 ? 63.493 21.205 -49.009 1.00 17.95 735 GLU B CA 1
ATOM 11807 C C . GLU B 1 716 ? 63.259 22.347 -47.990 1.00 16.72 735 GLU B C 1
ATOM 11808 O O . GLU B 1 716 ? 62.192 22.399 -47.331 1.00 17.01 735 GLU B O 1
ATOM 11814 N N . GLY B 1 717 ? 64.245 23.243 -47.819 1.00 12.66 736 GLY B N 1
ATOM 11815 C CA . GLY B 1 717 ? 64.008 24.427 -46.904 1.00 14.42 736 GLY B CA 1
ATOM 11816 C C . GLY B 1 717 ? 64.514 24.101 -45.473 1.00 11.63 736 GLY B C 1
ATOM 11817 O O . GLY B 1 717 ? 64.617 25.010 -44.607 1.00 10.93 736 GLY B O 1
ATOM 11818 N N . ALA B 1 718 ? 64.754 22.831 -45.177 1.00 12.24 737 ALA B N 1
ATOM 11819 C CA . ALA B 1 718 ? 65.037 22.416 -43.808 1.00 11.81 737 ALA B CA 1
ATOM 11820 C C . ALA B 1 718 ? 66.314 23.042 -43.270 1.00 15.03 737 ALA B C 1
ATOM 11821 O O . ALA B 1 718 ? 66.522 23.156 -42.009 1.00 14.62 737 ALA B O 1
ATOM 11823 N N . THR B 1 719 ? 67.229 23.496 -44.163 1.00 13.84 738 THR B N 1
ATOM 11824 C CA . THR B 1 719 ? 68.434 24.176 -43.649 1.00 14.78 738 THR B CA 1
ATOM 11825 C C . THR B 1 719 ? 68.495 25.644 -44.020 1.00 15.41 738 THR B C 1
ATOM 11826 O O . THR B 1 719 ? 69.550 26.260 -43.959 1.00 16.60 738 THR B O 1
ATOM 11830 N N . ASP B 1 720 ? 67.367 26.211 -44.417 1.00 15.10 739 ASP B N 1
ATOM 11831 C CA . ASP B 1 720 ? 67.339 27.571 -44.841 1.00 16.00 739 ASP B CA 1
ATOM 11832 C C . ASP B 1 720 ? 67.314 28.536 -43.656 1.00 15.89 739 ASP B C 1
ATOM 11833 O O . ASP B 1 720 ? 66.289 28.747 -43.082 1.00 16.61 739 ASP B O 1
ATOM 11838 N N . GLY B 1 721 ? 68.446 29.162 -43.314 1.00 13.06 740 GLY B N 1
ATOM 11839 C CA . GLY B 1 721 ? 68.454 30.164 -42.270 1.00 14.43 740 GLY B CA 1
ATOM 11840 C C . GLY B 1 721 ? 68.199 31.585 -42.644 1.00 13.28 740 GLY B C 1
ATOM 11841 O O . GLY B 1 721 ? 68.461 32.467 -41.853 1.00 14.10 740 GLY B O 1
ATOM 11842 N N . SER B 1 722 ? 67.717 31.818 -43.886 1.00 16.92 741 SER B N 1
ATOM 11843 C CA . SER B 1 722 ? 67.395 33.187 -44.329 1.00 16.29 741 SER B CA 1
ATOM 11844 C C . SER B 1 722 ? 66.134 33.750 -43.672 1.00 16.21 741 SER B C 1
ATOM 11845 O O . SER B 1 722 ? 65.278 32.982 -43.152 1.00 15.16 741 SER B O 1
ATOM 11848 N N . PRO B 1 723 ? 65.947 35.084 -43.723 1.00 15.22 742 PRO B N 1
ATOM 11849 C CA . PRO B 1 723 ? 64.692 35.616 -43.175 1.00 15.04 742 PRO B CA 1
ATOM 11850 C C . PRO B 1 723 ? 63.478 34.957 -43.819 1.00 14.88 742 PRO B C 1
ATOM 11851 O O . PRO B 1 723 ? 63.483 34.626 -45.011 1.00 15.06 742 PRO B O 1
ATOM 11855 N N . GLN B 1 724 ? 62.394 34.809 -43.049 1.00 12.71 743 GLN B N 1
ATOM 11856 C CA . GLN B 1 724 ? 61.214 34.056 -43.539 1.00 12.88 743 GLN B CA 1
ATOM 11857 C C . GLN B 1 724 ? 59.983 34.954 -43.504 1.00 14.52 743 GLN B C 1
ATOM 11858 O O . GLN B 1 724 ? 59.883 35.777 -42.635 1.00 15.38 743 GLN B O 1
ATOM 11864 N N . PRO B 1 725 ? 58.964 34.690 -44.343 1.00 14.90 744 PRO B N 1
ATOM 11865 C CA . PRO B 1 725 ? 57.699 35.448 -44.257 1.00 14.93 744 PRO B CA 1
ATOM 11866 C C . PRO B 1 725 ? 57.033 35.169 -42.926 1.00 14.84 744 PRO B C 1
ATOM 11867 O O . PRO B 1 725 ? 57.143 34.055 -42.376 1.00 12.90 744 PRO B O 1
ATOM 11871 N N . VAL B 1 726 ? 56.422 36.177 -42.352 1.00 14.12 745 VAL B N 1
ATOM 11872 C CA . VAL B 1 726 ? 55.511 35.956 -41.180 1.00 15.30 745 VAL B CA 1
ATOM 11873 C C . VAL B 1 726 ? 54.168 35.527 -41.687 1.00 15.49 745 VAL B C 1
ATOM 11874 O O . VAL B 1 726 ? 53.584 36.158 -42.583 1.00 14.20 745 VAL B O 1
ATOM 11878 N N . LEU B 1 727 ? 53.597 34.408 -41.177 1.00 13.18 746 LEU B N 1
ATOM 11879 C CA . LEU B 1 727 ? 52.271 33.949 -41.653 1.00 13.43 746 LEU B CA 1
ATOM 11880 C C . LEU B 1 727 ? 51.148 34.986 -41.297 1.00 16.32 746 LEU B C 1
ATOM 11881 O O . LEU B 1 727 ? 51.254 35.669 -40.244 1.00 13.90 746 LEU B O 1
ATOM 11886 N N . PRO B 1 728 ? 50.103 35.094 -42.156 1.00 18.64 747 PRO B N 1
ATOM 11887 C CA . PRO B 1 728 ? 48.977 36.064 -41.945 1.00 19.07 747 PRO B CA 1
ATOM 11888 C C . PRO B 1 728 ? 48.354 35.879 -40.529 1.00 16.37 747 PRO B C 1
ATOM 11889 O O . PRO B 1 728 ? 48.032 36.849 -39.849 1.00 14.50 747 PRO B O 1
ATOM 11893 N N . ALA B 1 729 ? 48.276 34.607 -40.108 1.00 16.23 748 ALA B N 1
ATOM 11894 C CA . ALA B 1 729 ? 47.621 34.264 -38.799 1.00 13.87 748 ALA B CA 1
ATOM 11895 C C . ALA B 1 729 ? 48.623 34.275 -37.657 1.00 12.32 748 ALA B C 1
ATOM 11896 O O . ALA B 1 729 ? 48.191 34.079 -36.512 1.00 10.22 748 ALA B O 1
ATOM 11898 N N . GLY B 1 730 ? 49.913 34.582 -37.909 1.00 11.16 749 GLY B N 1
ATOM 11899 C CA . GLY B 1 730 ? 50.979 34.575 -36.854 1.00 12.02 749 GLY B CA 1
ATOM 11900 C C . GLY B 1 730 ? 51.439 36.000 -36.563 1.00 12.48 749 GLY B C 1
ATOM 11901 O O . GLY B 1 730 ? 50.671 36.952 -36.806 1.00 14.01 749 GLY B O 1
ATOM 11902 N N . GLY B 1 731 ? 52.588 36.156 -35.973 1.00 12.10 750 GLY B N 1
ATOM 11903 C CA . GLY B 1 731 ? 53.120 37.483 -35.704 1.00 13.01 750 GLY B CA 1
ATOM 11904 C C . GLY B 1 731 ? 52.888 37.938 -34.261 1.00 13.99 750 GLY B C 1
ATOM 11905 O O . GLY B 1 731 ? 53.311 39.007 -33.889 1.00 12.21 750 GLY B O 1
ATOM 11906 N N . GLY B 1 732 ? 52.350 37.062 -33.412 1.00 11.87 751 GLY B N 1
ATOM 11907 C CA . GLY B 1 732 ? 52.106 37.505 -32.037 1.00 13.74 751 GLY B CA 1
ATOM 11908 C C . GLY B 1 732 ? 52.300 36.323 -31.109 1.00 15.21 751 GLY B C 1
ATOM 11909 O O . GLY B 1 732 ? 53.139 35.499 -31.355 1.00 19.34 751 GLY B O 1
ATOM 11910 N N . SER B 1 733 ? 51.589 36.273 -29.997 1.00 12.58 752 SER B N 1
ATOM 11911 C CA . SER B 1 733 ? 51.691 35.075 -29.119 1.00 11.20 752 SER B CA 1
ATOM 11912 C C . SER B 1 733 ? 50.349 34.442 -29.059 1.00 9.87 752 SER B C 1
ATOM 11913 O O . SER B 1 733 ? 49.381 35.050 -28.623 1.00 12.07 752 SER B O 1
ATOM 11916 N N . GLY B 1 734 ? 50.220 33.215 -29.544 1.00 9.52 753 GLY B N 1
ATOM 11917 C CA . GLY B 1 734 ? 48.933 32.562 -29.728 1.00 9.14 753 GLY B CA 1
ATOM 11918 C C . GLY B 1 734 ? 48.206 33.056 -30.942 1.00 9.95 753 GLY B C 1
ATOM 11919 O O . GLY B 1 734 ? 46.987 32.907 -31.045 1.00 10.62 753 GLY B O 1
ATOM 11920 N N . GLY B 1 735 ? 48.968 33.600 -31.915 1.00 10.09 754 GLY B N 1
ATOM 11921 C CA . GLY B 1 735 ? 48.317 34.155 -33.126 1.00 11.22 754 GLY B CA 1
ATOM 11922 C C . GLY B 1 735 ? 48.550 35.678 -33.267 1.00 11.28 754 GLY B C 1
ATOM 11923 O O . GLY B 1 735 ? 48.958 36.356 -32.348 1.00 11.01 754 GLY B O 1
ATOM 11924 N N . ASN B 1 736 ? 48.378 36.136 -34.513 1.00 12.20 755 ASN B N 1
ATOM 11925 C CA . ASN B 1 736 ? 48.342 37.571 -34.832 1.00 11.70 755 ASN B CA 1
ATOM 11926 C C . ASN B 1 736 ? 47.591 38.388 -33.748 1.00 11.87 755 ASN B C 1
ATOM 11927 O O . ASN B 1 736 ? 46.486 38.008 -33.324 1.00 10.48 755 ASN B O 1
ATOM 11932 N N . PRO B 1 737 ? 48.208 39.417 -33.238 1.00 13.78 756 PRO B N 1
ATOM 11933 C CA . PRO B 1 737 ? 47.585 40.183 -32.115 1.00 13.64 756 PRO B CA 1
ATOM 11934 C C . PRO B 1 737 ? 46.228 40.693 -32.484 1.00 13.57 756 PRO B C 1
ATOM 11935 O O . PRO B 1 737 ? 45.445 40.907 -31.573 1.00 14.83 756 PRO B O 1
ATOM 11939 N N . ARG B 1 738 ? 45.948 40.959 -33.775 1.00 12.72 757 ARG B N 1
ATOM 11940 C CA . ARG B 1 738 ? 44.588 41.503 -34.145 1.00 13.58 757 ARG B CA 1
ATOM 11941 C C . ARG B 1 738 ? 43.480 40.481 -33.735 1.00 11.70 757 ARG B C 1
ATOM 11942 O O . ARG B 1 738 ? 42.353 40.864 -33.541 1.00 11.07 757 ARG B O 1
ATOM 11950 N N . LEU B 1 739 ? 43.860 39.208 -33.591 1.00 11.08 758 LEU B N 1
ATOM 11951 C CA . LEU B 1 739 ? 42.874 38.158 -33.172 1.00 10.50 758 LEU B CA 1
ATOM 11952 C C . LEU B 1 739 ? 42.283 38.513 -31.791 1.00 10.06 758 LEU B C 1
ATOM 11953 O O . LEU B 1 739 ? 41.186 38.040 -31.457 1.00 9.15 758 LEU B O 1
ATOM 11958 N N . TYR B 1 740 ? 43.018 39.280 -30.992 1.00 9.16 759 TYR B N 1
ATOM 11959 C CA . TYR B 1 740 ? 42.621 39.458 -29.581 1.00 10.77 759 TYR B CA 1
ATOM 11960 C C . TYR B 1 740 ? 42.048 40.838 -29.369 1.00 10.38 759 TYR B C 1
ATOM 11961 O O . TYR B 1 740 ? 41.753 41.225 -28.240 1.00 11.31 759 TYR B O 1
ATOM 11970 N N . ASP B 1 741 ? 41.908 41.605 -30.466 1.00 11.68 760 ASP B N 1
ATOM 11971 C CA . ASP B 1 741 ? 41.120 42.881 -30.371 1.00 11.26 760 ASP B CA 1
ATOM 11972 C C . ASP B 1 741 ? 39.682 42.545 -29.866 1.00 11.67 760 ASP B C 1
ATOM 11973 O O . ASP B 1 741 ? 38.994 41.562 -30.317 1.00 11.57 760 ASP B O 1
ATOM 11978 N N . GLU B 1 742 ? 39.207 43.353 -28.955 1.00 12.13 761 GLU B N 1
ATOM 11979 C CA . GLU B 1 742 ? 37.885 43.209 -28.402 1.00 12.27 761 GLU B CA 1
ATOM 11980 C C . GLU B 1 742 ? 36.885 43.965 -29.305 1.00 14.15 761 GLU B C 1
ATOM 11981 O O . GLU B 1 742 ? 37.066 45.111 -29.514 1.00 14.51 761 GLU B O 1
ATOM 11987 N N . LEU B 1 743 ? 35.878 43.279 -29.833 1.00 11.56 762 LEU B N 1
ATOM 11988 C CA . LEU B 1 743 ? 34.994 43.838 -30.855 1.00 12.82 762 LEU B CA 1
ATOM 11989 C C . LEU B 1 743 ? 33.592 44.150 -30.269 1.00 15.04 762 LEU B C 1
ATOM 11990 O O . LEU B 1 743 ? 32.943 45.106 -30.770 1.00 14.81 762 LEU B O 1
ATOM 11995 N N . ILE B 1 744 ? 33.081 43.285 -29.328 1.00 13.51 763 ILE B N 1
ATOM 11996 C CA . ILE B 1 744 ? 31.710 43.476 -28.815 1.00 11.50 763 ILE B CA 1
ATOM 11997 C C . ILE B 1 744 ? 31.739 43.293 -27.319 1.00 13.86 763 ILE B C 1
ATOM 11998 O O . ILE B 1 744 ? 32.395 42.352 -26.804 1.00 12.63 763 ILE B O 1
ATOM 12003 N N . ARG B 1 745 ? 31.049 44.175 -26.573 1.00 11.99 764 ARG B N 1
ATOM 12004 C CA . ARG B 1 745 ? 30.956 43.936 -25.124 1.00 12.46 764 ARG B CA 1
ATOM 12005 C C . ARG B 1 745 ? 29.525 43.380 -24.840 1.00 12.61 764 ARG B C 1
ATOM 12006 O O . ARG B 1 745 ? 28.564 43.834 -25.417 1.00 11.34 764 ARG B O 1
ATOM 12014 N N . VAL B 1 746 ? 29.361 42.378 -23.968 1.00 12.23 765 VAL B N 1
ATOM 12015 C CA . VAL B 1 746 ? 28.077 41.847 -23.676 1.00 11.85 765 VAL B CA 1
ATOM 12016 C C . VAL B 1 746 ? 27.898 41.889 -22.132 1.00 12.18 765 VAL B C 1
ATOM 12017 O O . VAL B 1 746 ? 28.826 41.459 -21.384 1.00 12.84 765 VAL B O 1
ATOM 12021 N N . SER B 1 747 ? 26.709 42.287 -21.665 1.00 11.96 766 SER B N 1
ATOM 12022 C CA . SER B 1 747 ? 26.501 42.356 -20.180 1.00 11.27 766 SER B CA 1
ATOM 12023 C C . SER B 1 747 ? 25.171 41.708 -19.926 1.00 9.85 766 SER B C 1
ATOM 12024 O O . SER B 1 747 ? 24.215 41.811 -20.729 1.00 10.41 766 SER B O 1
ATOM 12027 N N . VAL B 1 748 ? 25.040 41.078 -18.728 1.00 11.09 767 VAL B N 1
ATOM 12028 C CA . VAL B 1 748 ? 23.752 40.593 -18.302 1.00 10.32 767 VAL B CA 1
ATOM 12029 C C . VAL B 1 748 ? 23.698 40.824 -16.779 1.00 10.04 767 VAL B C 1
ATOM 12030 O O . VAL B 1 748 ? 24.746 41.054 -16.149 1.00 13.61 767 VAL B O 1
ATOM 12034 N N . THR B 1 749 ? 22.483 40.751 -16.224 1.00 9.11 768 THR B N 1
ATOM 12035 C CA . THR B 1 749 ? 22.332 40.862 -14.751 1.00 8.51 768 THR B CA 1
ATOM 12036 C C . THR B 1 749 ? 22.058 39.439 -14.196 1.00 7.65 768 THR B C 1
ATOM 12037 O O . THR B 1 749 ? 21.221 38.743 -14.721 1.00 9.67 768 THR B O 1
ATOM 12041 N N . VAL B 1 750 ? 22.748 39.074 -13.135 1.00 7.45 769 VAL B N 1
ATOM 12042 C CA . VAL B 1 750 ? 22.541 37.759 -12.532 1.00 8.00 769 VAL B CA 1
ATOM 12043 C C . VAL B 1 750 ? 22.150 38.015 -11.076 1.00 8.12 769 VAL B C 1
ATOM 12044 O O . VAL B 1 750 ? 22.799 38.813 -10.373 1.00 10.02 769 VAL B O 1
ATOM 12048 N N . LYS B 1 751 ? 21.098 37.378 -10.646 1.00 7.57 770 LYS B N 1
ATOM 12049 C CA . LYS B 1 751 ? 20.627 37.544 -9.276 1.00 7.31 770 LYS B CA 1
ATOM 12050 C C . LYS B 1 751 ? 20.472 36.200 -8.572 1.00 6.48 770 LYS B C 1
ATOM 12051 O O . LYS B 1 751 ? 19.963 35.295 -9.171 1.00 7.54 770 LYS B O 1
ATOM 12057 N N . ASN B 1 752 ? 20.883 36.159 -7.305 1.00 5.37 771 ASN B N 1
ATOM 12058 C CA . ASN B 1 752 ? 20.606 34.951 -6.513 1.00 5.70 771 ASN B CA 1
ATOM 12059 C C . ASN B 1 752 ? 19.133 35.146 -5.938 1.00 5.79 771 ASN B C 1
ATOM 12060 O O . ASN B 1 752 ? 18.936 35.973 -5.093 1.00 6.38 771 ASN B O 1
ATOM 12065 N N . THR B 1 753 ? 18.198 34.330 -6.438 1.00 6.38 772 THR B N 1
ATOM 12066 C CA . THR B 1 753 ? 16.775 34.467 -6.061 1.00 6.73 772 THR B CA 1
ATOM 12067 C C . THR B 1 753 ? 16.395 33.458 -5.050 1.00 7.24 772 THR B C 1
ATOM 12068 O O . THR B 1 753 ? 15.183 33.372 -4.740 1.00 8.23 772 THR B O 1
ATOM 12072 N N . GLY B 1 754 ? 17.379 32.685 -4.528 1.00 7.29 773 GLY B N 1
ATOM 12073 C CA . GLY B 1 754 ? 17.031 31.659 -3.533 1.00 6.55 773 GLY B CA 1
ATOM 12074 C C . GLY B 1 754 ? 17.431 32.111 -2.143 1.00 7.55 773 GLY B C 1
ATOM 12075 O O . GLY B 1 754 ? 17.485 33.351 -1.866 1.00 7.36 773 GLY B O 1
ATOM 12076 N N . ARG B 1 755 ? 17.701 31.110 -1.260 1.00 5.49 774 ARG B N 1
ATOM 12077 C CA . ARG B 1 755 ? 17.898 31.468 0.187 1.00 7.07 774 ARG B CA 1
ATOM 12078 C C . ARG B 1 755 ? 19.314 31.080 0.654 1.00 8.12 774 ARG B C 1
ATOM 12079 O O . ARG B 1 755 ? 19.552 31.141 1.799 1.00 8.60 774 ARG B O 1
ATOM 12087 N N . VAL B 1 756 ? 20.181 30.606 -0.294 1.00 10.63 775 VAL B N 1
ATOM 12088 C CA . VAL B 1 756 ? 21.549 30.139 0.169 1.00 7.73 775 VAL B CA 1
ATOM 12089 C C . VAL B 1 756 ? 22.592 30.926 -0.712 1.00 6.79 775 VAL B C 1
ATOM 12090 O O . VAL B 1 756 ? 22.453 30.990 -1.898 1.00 6.32 775 VAL B O 1
ATOM 12094 N N . ALA B 1 757 ? 23.603 31.568 -0.025 1.00 6.75 776 ALA B N 1
ATOM 12095 C CA . ALA B 1 757 ? 24.750 32.148 -0.767 1.00 6.49 776 ALA B CA 1
ATOM 12096 C C . ALA B 1 757 ? 25.358 31.020 -1.653 1.00 7.92 776 ALA B C 1
ATOM 12097 O O . ALA B 1 757 ? 25.460 29.818 -1.226 1.00 7.53 776 ALA B O 1
ATOM 12099 N N . GLY B 1 758 ? 25.815 31.398 -2.839 1.00 7.29 777 GLY B N 1
ATOM 12100 C CA . GLY B 1 758 ? 26.571 30.371 -3.616 1.00 8.34 777 GLY B CA 1
ATOM 12101 C C . GLY B 1 758 ? 26.977 30.989 -4.947 1.00 8.34 777 GLY B C 1
ATOM 12102 O O . GLY B 1 758 ? 26.767 32.196 -5.186 1.00 8.83 777 GLY B O 1
ATOM 12103 N N . ASP B 1 759 ? 27.456 30.141 -5.862 1.00 7.30 778 ASP B N 1
ATOM 12104 C CA . ASP B 1 759 ? 28.017 30.692 -7.074 1.00 7.31 778 ASP B CA 1
ATOM 12105 C C . ASP B 1 759 ? 27.187 30.308 -8.223 1.00 7.10 778 ASP B C 1
ATOM 12106 O O . ASP B 1 759 ? 26.741 29.160 -8.336 1.00 8.26 778 ASP B O 1
ATOM 12111 N N . ALA B 1 760 ? 27.023 31.286 -9.110 1.00 6.42 779 ALA B N 1
ATOM 12112 C CA . ALA B 1 760 ? 26.464 31.040 -10.436 1.00 6.73 779 ALA B CA 1
ATOM 12113 C C . ALA B 1 760 ? 27.608 30.910 -11.459 1.00 7.01 779 ALA B C 1
ATOM 12114 O O . ALA B 1 760 ? 28.678 31.436 -11.224 1.00 8.07 779 ALA B O 1
ATOM 12116 N N . VAL B 1 761 ? 27.292 30.158 -12.544 1.00 7.20 780 VAL B N 1
ATOM 12117 C CA . VAL B 1 761 ? 28.295 30.056 -13.631 1.00 7.04 780 VAL B CA 1
ATOM 12118 C C . VAL B 1 761 ? 27.568 30.540 -14.910 1.00 8.33 780 VAL B C 1
ATOM 12119 O O . VAL B 1 761 ? 27.053 29.734 -15.707 1.00 8.51 780 VAL B O 1
ATOM 12123 N N . PRO B 1 762 ? 27.553 31.867 -15.106 1.00 9.53 781 PRO B N 1
ATOM 12124 C CA . PRO B 1 762 ? 26.851 32.278 -16.338 1.00 10.92 781 PRO B CA 1
ATOM 12125 C C . PRO B 1 762 ? 27.729 31.783 -17.566 1.00 9.72 781 PRO B C 1
ATOM 12126 O O . PRO B 1 762 ? 28.988 31.715 -17.439 1.00 8.61 781 PRO B O 1
ATOM 12130 N N . GLN B 1 763 ? 27.064 31.489 -18.684 1.00 8.96 782 GLN B N 1
ATOM 12131 C CA . GLN B 1 763 ? 27.765 30.910 -19.867 1.00 7.76 782 GLN B CA 1
ATOM 12132 C C . GLN B 1 763 ? 27.255 31.682 -21.059 1.00 7.84 782 GLN B C 1
ATOM 12133 O O . GLN B 1 763 ? 26.057 31.857 -21.207 1.00 7.74 782 GLN B O 1
ATOM 12139 N N . LEU B 1 764 ? 28.184 32.151 -21.866 1.00 7.21 783 LEU B N 1
ATOM 12140 C CA . LEU B 1 764 ? 27.857 32.941 -23.100 1.00 7.47 783 LEU B CA 1
ATOM 12141 C C . LEU B 1 764 ? 28.326 32.051 -24.265 1.00 8.22 783 LEU B C 1
ATOM 12142 O O . LEU B 1 764 ? 29.502 31.652 -24.303 1.00 7.81 783 LEU B O 1
ATOM 12147 N N . TYR B 1 765 ? 27.352 31.710 -25.135 1.00 6.71 784 TYR B N 1
ATOM 12148 C CA . TYR B 1 765 ? 27.590 30.936 -26.356 1.00 7.62 784 TYR B CA 1
ATOM 12149 C C . TYR B 1 765 ? 27.355 31.833 -27.540 1.00 8.47 784 TYR B C 1
ATOM 12150 O O . TYR B 1 765 ? 26.520 32.762 -27.440 1.00 9.54 784 TYR B O 1
ATOM 12159 N N . VAL B 1 766 ? 28.099 31.603 -28.633 1.00 8.19 785 VAL B N 1
ATOM 12160 C CA . VAL B 1 766 ? 27.697 32.316 -29.872 1.00 8.89 785 VAL B CA 1
ATOM 12161 C C . VAL B 1 766 ? 27.207 31.297 -30.872 1.00 9.90 785 VAL B C 1
ATOM 12162 O O . VAL B 1 766 ? 27.463 30.117 -30.705 1.00 8.51 785 VAL B O 1
ATOM 12166 N N . SER B 1 767 ? 26.582 31.778 -31.981 1.00 11.77 786 SER B N 1
ATOM 12167 C CA . SER B 1 767 ? 26.174 30.934 -33.081 1.00 11.38 786 SER B CA 1
ATOM 12168 C C . SER B 1 767 ? 26.861 31.710 -34.216 1.00 11.06 786 SER B C 1
ATOM 12169 O O . SER B 1 767 ? 26.478 32.850 -34.506 1.00 12.39 786 SER B O 1
ATOM 12172 N N . LEU B 1 768 ? 27.914 31.122 -34.793 1.00 9.39 787 LEU B N 1
ATOM 12173 C CA . LEU B 1 768 ? 28.642 31.867 -35.815 1.00 9.64 787 LEU B CA 1
ATOM 12174 C C . LEU B 1 768 ? 27.937 31.839 -37.198 1.00 10.57 787 LEU B C 1
ATOM 12175 O O . LEU B 1 768 ? 28.361 32.596 -38.114 1.00 11.60 787 LEU B O 1
ATOM 12180 N N . GLY B 1 769 ? 26.998 30.926 -37.371 1.00 10.69 788 GLY B N 1
ATOM 12181 C CA . GLY B 1 769 ? 26.170 30.894 -38.623 1.00 13.10 788 GLY B CA 1
ATOM 12182 C C . GLY B 1 769 ? 26.848 30.135 -39.761 1.00 14.64 788 GLY B C 1
ATOM 12183 O O . GLY B 1 769 ? 28.040 29.780 -39.705 1.00 13.47 788 GLY B O 1
ATOM 12184 N N . GLY B 1 770 ? 26.062 29.742 -40.754 1.00 14.83 789 GLY B N 1
ATOM 12185 C CA . GLY B 1 770 ? 26.669 29.007 -41.862 1.00 16.11 789 GLY B CA 1
ATOM 12186 C C . GLY B 1 770 ? 26.273 27.567 -41.801 1.00 18.48 789 GLY B C 1
ATOM 12187 O O . GLY B 1 770 ? 25.971 27.017 -40.700 1.00 18.59 789 GLY B O 1
ATOM 12188 N N . PRO B 1 771 ? 26.287 26.932 -42.952 1.00 21.63 790 PRO B N 1
ATOM 12189 C CA . PRO B 1 771 ? 25.739 25.579 -43.070 1.00 24.30 790 PRO B CA 1
ATOM 12190 C C . PRO B 1 771 ? 26.596 24.548 -42.266 1.00 26.33 790 PRO B C 1
ATOM 12191 O O . PRO B 1 771 ? 26.102 23.484 -41.896 1.00 28.31 790 PRO B O 1
ATOM 12195 N N . ASN B 1 772 ? 27.866 24.811 -42.082 1.00 21.71 791 ASN B N 1
ATOM 12196 C CA . ASN B 1 772 ? 28.672 23.797 -41.454 1.00 27.87 791 ASN B CA 1
ATOM 12197 C C . ASN B 1 772 ? 28.934 24.002 -39.948 1.00 20.80 791 ASN B C 1
ATOM 12198 O O . ASN B 1 772 ? 29.786 23.311 -39.443 1.00 21.58 791 ASN B O 1
ATOM 12203 N N . GLU B 1 773 ? 28.382 25.032 -39.329 1.00 16.86 792 GLU B N 1
ATOM 12204 C CA . GLU B 1 773 ? 28.788 25.460 -37.990 1.00 15.83 792 GLU B CA 1
ATOM 12205 C C . GLU B 1 773 ? 27.867 24.911 -36.903 1.00 12.88 792 GLU B C 1
ATOM 12206 O O . GLU B 1 773 ? 26.730 24.800 -37.102 1.00 12.93 792 GLU B O 1
ATOM 12212 N N . PRO B 1 774 ? 28.421 24.541 -35.759 1.00 11.47 793 PRO B N 1
ATOM 12213 C CA . PRO B 1 774 ? 27.567 24.183 -34.649 1.00 10.48 793 PRO B CA 1
ATOM 12214 C C . PRO B 1 774 ? 26.537 25.246 -34.315 1.00 10.60 793 PRO B C 1
ATOM 12215 O O . PRO B 1 774 ? 26.809 26.485 -34.413 1.00 12.12 793 PRO B O 1
ATOM 12219 N N . LYS B 1 775 ? 25.390 24.782 -33.829 1.00 10.92 794 LYS B N 1
ATOM 12220 C CA . LYS B 1 775 ? 24.303 25.705 -33.436 1.00 12.62 794 LYS B CA 1
ATOM 12221 C C . LYS B 1 775 ? 24.738 26.678 -32.382 1.00 11.27 794 LYS B C 1
ATOM 12222 O O . LYS B 1 775 ? 24.415 27.891 -32.466 1.00 11.80 794 LYS B O 1
ATOM 12228 N N . VAL B 1 776 ? 25.455 26.191 -31.326 1.00 9.65 795 VAL B N 1
ATOM 12229 C CA . VAL B 1 776 ? 25.978 27.115 -30.311 1.00 8.32 795 VAL B CA 1
ATOM 12230 C C . VAL B 1 776 ? 27.447 26.622 -29.924 1.00 9.28 795 VAL B C 1
ATOM 12231 O O . VAL B 1 776 ? 27.703 25.413 -29.891 1.00 11.56 795 VAL B O 1
ATOM 12235 N N . VAL B 1 777 ? 28.304 27.577 -29.591 1.00 8.86 796 VAL B N 1
ATOM 12236 C CA . VAL B 1 777 ? 29.660 27.217 -29.101 1.00 7.33 796 VAL B CA 1
ATOM 12237 C C . VAL B 1 777 ? 30.000 28.144 -27.967 1.00 8.06 796 VAL B C 1
ATOM 12238 O O . VAL B 1 777 ? 29.784 29.331 -27.997 1.00 8.38 796 VAL B O 1
ATOM 12242 N N . LEU B 1 778 ? 30.589 27.583 -26.909 1.00 7.40 797 LEU B N 1
ATOM 12243 C CA . LEU B 1 778 ? 30.857 28.451 -25.747 1.00 5.98 797 LEU B CA 1
ATOM 12244 C C . LEU B 1 778 ? 31.961 29.435 -26.095 1.00 7.32 797 LEU B C 1
ATOM 12245 O O . LEU B 1 778 ? 32.952 29.058 -26.765 1.00 8.21 797 LEU B O 1
ATOM 12250 N N . ARG B 1 779 ? 31.842 30.611 -25.565 1.00 7.28 798 ARG B N 1
ATOM 12251 C CA . ARG B 1 779 ? 32.952 31.589 -25.671 1.00 7.87 798 ARG B CA 1
ATOM 12252 C C . ARG B 1 779 ? 33.357 32.172 -24.382 1.00 7.63 798 ARG B C 1
ATOM 12253 O O . ARG B 1 779 ? 34.629 32.463 -24.216 1.00 9.75 798 ARG B O 1
ATOM 12261 N N . LYS B 1 780 ? 32.386 32.468 -23.463 1.00 7.86 799 LYS B N 1
ATOM 12262 C CA . LYS B 1 780 ? 32.854 33.138 -22.235 1.00 7.38 799 LYS B CA 1
ATOM 12263 C C . LYS B 1 780 ? 32.084 32.522 -21.021 1.00 7.34 799 LYS B C 1
ATOM 12264 O O . LYS B 1 780 ? 30.986 32.027 -21.185 1.00 7.48 799 LYS B O 1
ATOM 12270 N N . PHE B 1 781 ? 32.708 32.608 -19.850 1.00 7.49 800 PHE B N 1
ATOM 12271 C CA . PHE B 1 781 ? 32.021 32.115 -18.637 1.00 7.92 800 PHE B CA 1
ATOM 12272 C C . PHE B 1 781 ? 32.730 32.774 -17.458 1.00 7.95 800 PHE B C 1
ATOM 12273 O O . PHE B 1 781 ? 33.843 33.266 -17.567 1.00 7.74 800 PHE B O 1
ATOM 12281 N N . ASP B 1 782 ? 32.087 32.687 -16.284 1.00 8.21 801 ASP B N 1
ATOM 12282 C CA . ASP B 1 782 ? 32.790 33.096 -15.057 1.00 7.54 801 ASP B CA 1
ATOM 12283 C C . ASP B 1 782 ? 32.076 32.429 -13.926 1.00 7.33 801 ASP B C 1
ATOM 12284 O O . ASP B 1 782 ? 31.029 31.827 -14.155 1.00 9.16 801 ASP B O 1
ATOM 12289 N N . ARG B 1 783 ? 32.590 32.488 -12.723 1.00 7.05 802 ARG B N 1
ATOM 12290 C CA . ARG B 1 783 ? 31.934 31.879 -11.590 1.00 6.51 802 ARG B CA 1
ATOM 12291 C C . ARG B 1 783 ? 31.761 32.993 -10.565 1.00 7.26 802 ARG B C 1
ATOM 12292 O O . ARG B 1 783 ? 32.683 33.551 -10.133 1.00 7.98 802 ARG B O 1
ATOM 12300 N N . LEU B 1 784 ? 30.531 33.337 -10.323 1.00 7.56 803 LEU B N 1
ATOM 12301 C CA . LEU B 1 784 ? 30.250 34.616 -9.597 1.00 8.70 803 LEU B CA 1
ATOM 12302 C C . LEU B 1 784 ? 29.573 34.240 -8.272 1.00 7.80 803 LEU B C 1
ATOM 12303 O O . LEU B 1 784 ? 28.522 33.542 -8.263 1.00 8.63 803 LEU B O 1
ATOM 12308 N N . THR B 1 785 ? 30.086 34.836 -7.163 1.00 8.52 804 THR B N 1
ATOM 12309 C CA . THR B 1 785 ? 29.554 34.453 -5.848 1.00 6.98 804 THR B CA 1
ATOM 12310 C C . THR B 1 785 ? 28.474 35.501 -5.486 1.00 7.46 804 THR B C 1
ATOM 12311 O O . THR B 1 785 ? 28.759 36.725 -5.556 1.00 8.08 804 THR B O 1
ATOM 12315 N N . LEU B 1 786 ? 27.288 35.044 -5.089 1.00 6.89 805 LEU B N 1
ATOM 12316 C CA . LEU B 1 786 ? 26.209 35.986 -4.750 1.00 6.66 805 LEU B CA 1
ATOM 12317 C C . LEU B 1 786 ? 25.544 35.509 -3.475 1.00 6.67 805 LEU B C 1
ATOM 12318 O O . LEU B 1 786 ? 25.185 34.320 -3.369 1.00 6.93 805 LEU B O 1
ATOM 12323 N N . LYS B 1 787 ? 25.274 36.415 -2.542 1.00 6.50 806 LYS B N 1
ATOM 12324 C CA . LYS B 1 787 ? 24.448 36.039 -1.397 1.00 7.54 806 LYS B CA 1
ATOM 12325 C C . LYS B 1 787 ? 22.993 36.123 -1.762 1.00 6.93 806 LYS B C 1
ATOM 12326 O O . LYS B 1 787 ? 22.688 36.647 -2.773 1.00 8.32 806 LYS B O 1
ATOM 12332 N N . PRO B 1 788 ? 22.141 35.668 -0.865 1.00 6.49 807 PRO B N 1
ATOM 12333 C CA . PRO B 1 788 ? 20.681 35.576 -1.261 1.00 6.72 807 PRO B CA 1
ATOM 12334 C C . PRO B 1 788 ? 20.193 37.027 -1.490 1.00 7.68 807 PRO B C 1
ATOM 12335 O O . PRO B 1 788 ? 20.474 37.966 -0.683 1.00 6.47 807 PRO B O 1
ATOM 12339 N N . SER B 1 789 ? 19.474 37.136 -2.640 1.00 6.10 808 SER B N 1
ATOM 12340 C CA . SER B 1 789 ? 18.876 38.398 -3.110 1.00 5.86 808 SER B CA 1
ATOM 12341 C C . SER B 1 789 ? 19.920 39.291 -3.763 1.00 6.44 808 SER B C 1
ATOM 12342 O O . SER B 1 789 ? 19.592 40.321 -4.402 1.00 6.84 808 SER B O 1
ATOM 12345 N N . GLU B 1 790 ? 21.214 38.942 -3.664 1.00 6.21 809 GLU B N 1
ATOM 12346 C CA . GLU B 1 790 ? 22.208 39.883 -4.290 1.00 6.36 809 GLU B CA 1
ATOM 12347 C C . GLU B 1 790 ? 22.278 39.748 -5.823 1.00 6.41 809 GLU B C 1
ATOM 12348 O O . GLU B 1 790 ? 22.060 38.625 -6.335 1.00 6.37 809 GLU B O 1
ATOM 12354 N N . GLU B 1 791 ? 22.648 40.870 -6.527 1.00 8.00 810 GLU B N 1
ATOM 12355 C CA . GLU B 1 791 ? 22.678 40.876 -7.946 1.00 9.29 810 GLU B CA 1
ATOM 12356 C C . GLU B 1 791 ? 24.041 41.381 -8.355 1.00 9.54 810 GLU B C 1
ATOM 12357 O O . GLU B 1 791 ? 24.656 42.171 -7.612 1.00 10.51 810 GLU B O 1
ATOM 12363 N N . THR B 1 792 ? 24.455 41.068 -9.608 1.00 9.14 811 THR B N 1
ATOM 12364 C CA . THR B 1 792 ? 25.660 41.724 -10.112 1.00 9.62 811 THR B CA 1
ATOM 12365 C C . THR B 1 792 ? 25.494 41.764 -11.659 1.00 9.50 811 THR B C 1
ATOM 12366 O O . THR B 1 792 ? 24.677 41.018 -12.247 1.00 9.27 811 THR B O 1
ATOM 12370 N N . VAL B 1 793 ? 26.256 42.708 -12.289 1.00 9.85 812 VAL B N 1
ATOM 12371 C CA . VAL B 1 793 ? 26.294 42.699 -13.773 1.00 10.35 812 VAL B CA 1
ATOM 12372 C C . VAL B 1 793 ? 27.515 41.955 -14.206 1.00 10.72 812 VAL B C 1
ATOM 12373 O O . VAL B 1 793 ? 28.599 42.261 -13.777 1.00 11.96 812 VAL B O 1
ATOM 12377 N N . TRP B 1 794 ? 27.297 40.924 -14.997 1.00 9.12 813 TRP B N 1
ATOM 12378 C CA . TRP B 1 794 ? 28.409 40.180 -15.594 1.00 9.18 813 TRP B CA 1
ATOM 12379 C C . TRP B 1 794 ? 28.687 40.829 -16.974 1.00 9.35 813 TRP B C 1
ATOM 12380 O O . TRP B 1 794 ? 27.845 40.773 -17.886 1.00 9.16 813 TRP B O 1
ATOM 12391 N N . THR B 1 795 ? 29.911 41.353 -17.090 1.00 10.41 814 THR B N 1
ATOM 12392 C CA . THR B 1 795 ? 30.307 41.945 -18.412 1.00 11.76 814 THR B CA 1
ATOM 12393 C C . THR B 1 795 ? 31.503 41.208 -18.987 1.00 11.07 814 THR B C 1
ATOM 12394 O O . THR B 1 795 ? 32.497 40.969 -18.289 1.00 11.46 814 THR B O 1
ATOM 12398 N N . THR B 1 796 ? 31.399 40.879 -20.245 1.00 10.54 815 THR B N 1
ATOM 12399 C CA . THR B 1 796 ? 32.510 40.199 -20.842 1.00 11.18 815 THR B CA 1
ATOM 12400 C C . THR B 1 796 ? 32.691 40.824 -22.284 1.00 11.09 815 THR B C 1
ATOM 12401 O O . THR B 1 796 ? 31.816 41.576 -22.748 1.00 10.86 815 THR B O 1
ATOM 12405 N N . THR B 1 797 ? 33.709 40.407 -23.049 1.00 10.42 816 THR B N 1
ATOM 12406 C CA . THR B 1 797 ? 33.846 40.861 -24.451 1.00 11.42 816 THR B CA 1
ATOM 12407 C C . THR B 1 797 ? 34.094 39.707 -25.401 1.00 12.51 816 THR B C 1
ATOM 12408 O O . THR B 1 797 ? 34.659 38.712 -24.972 1.00 11.08 816 THR B O 1
ATOM 12412 N N . LEU B 1 798 ? 33.752 39.875 -26.699 1.00 10.08 817 LEU B N 1
ATOM 12413 C CA . LEU B 1 798 ? 34.060 38.899 -27.707 1.00 9.22 817 LEU B CA 1
ATOM 12414 C C . LEU B 1 798 ? 35.194 39.515 -28.529 1.00 10.81 817 LEU B C 1
ATOM 12415 O O . LEU B 1 798 ? 35.119 40.705 -28.950 1.00 10.76 817 LEU B O 1
ATOM 12420 N N . THR B 1 799 ? 36.223 38.707 -28.755 1.00 10.14 818 THR B N 1
ATOM 12421 C CA . THR B 1 799 ? 37.352 39.118 -29.539 1.00 9.58 818 THR B CA 1
ATOM 12422 C C . THR B 1 799 ? 37.073 38.839 -31.017 1.00 9.49 818 THR B C 1
ATOM 12423 O O . THR B 1 799 ? 36.125 38.135 -31.362 1.00 8.98 818 THR B O 1
ATOM 12427 N N . ARG B 1 800 ? 37.987 39.327 -31.877 1.00 8.36 819 ARG B N 1
ATOM 12428 C CA . ARG B 1 800 ? 37.914 38.939 -33.300 1.00 9.30 819 ARG B CA 1
ATOM 12429 C C . ARG B 1 800 ? 38.054 37.409 -33.456 1.00 8.23 819 ARG B C 1
ATOM 12430 O O . ARG B 1 800 ? 37.259 36.756 -34.161 1.00 9.06 819 ARG B O 1
ATOM 12438 N N . ARG B 1 801 ? 39.007 36.824 -32.727 1.00 7.07 820 ARG B N 1
ATOM 12439 C CA . ARG B 1 801 ? 39.061 35.311 -32.735 1.00 7.92 820 ARG B CA 1
ATOM 12440 C C . ARG B 1 801 ? 37.749 34.604 -32.366 1.00 7.09 820 ARG B C 1
ATOM 12441 O O . ARG B 1 801 ? 37.344 33.627 -33.012 1.00 7.88 820 ARG B O 1
ATOM 12449 N N . ASP B 1 802 ? 37.094 35.092 -31.298 1.00 8.51 821 ASP B N 1
ATOM 12450 C CA . ASP B 1 802 ? 35.866 34.483 -30.873 1.00 8.04 821 ASP B CA 1
ATOM 12451 C C . ASP B 1 802 ? 34.755 34.501 -31.876 1.00 8.58 821 ASP B C 1
ATOM 12452 O O . ASP B 1 802 ? 33.833 33.636 -31.823 1.00 9.33 821 ASP B O 1
ATOM 12457 N N . LEU B 1 803 ? 34.815 35.465 -32.794 1.00 7.99 822 LEU B N 1
ATOM 12458 C CA . LEU B 1 803 ? 33.726 35.491 -33.818 1.00 9.23 822 LEU B CA 1
ATOM 12459 C C . LEU B 1 803 ? 34.178 34.964 -35.208 1.00 9.18 822 LEU B C 1
ATOM 12460 O O . LEU B 1 803 ? 33.420 35.088 -36.183 1.00 9.84 822 LEU B O 1
ATOM 12465 N N . SER B 1 804 ? 35.363 34.351 -35.285 1.00 9.43 823 SER B N 1
ATOM 12466 C CA . SER B 1 804 ? 35.932 33.926 -36.561 1.00 10.07 823 SER B CA 1
ATOM 12467 C C . SER B 1 804 ? 35.844 32.435 -36.782 1.00 10.45 823 SER B C 1
ATOM 12468 O O . SER B 1 804 ? 35.647 31.598 -35.861 1.00 11.01 823 SER B O 1
ATOM 12471 N N . ASN B 1 805 ? 36.054 32.075 -38.050 1.00 10.14 824 ASN B N 1
ATOM 12472 C CA . ASN B 1 805 ? 36.214 30.675 -38.428 1.00 9.86 824 ASN B CA 1
ATOM 12473 C C . ASN B 1 805 ? 37.537 30.585 -39.168 1.00 10.59 824 ASN B C 1
ATOM 12474 O O . ASN B 1 805 ? 38.024 31.617 -39.706 1.00 11.08 824 ASN B O 1
ATOM 12479 N N . TRP B 1 806 ? 38.152 29.399 -39.164 1.00 11.11 825 TRP B N 1
ATOM 12480 C CA . TRP B 1 806 ? 39.407 29.248 -39.881 1.00 11.37 825 TRP B CA 1
ATOM 12481 C C . TRP B 1 806 ? 39.156 29.002 -41.378 1.00 10.85 825 TRP B C 1
ATOM 12482 O O . TRP B 1 806 ? 38.443 28.045 -41.757 1.00 10.83 825 TRP B O 1
ATOM 12493 N N . ASP B 1 807 ? 39.759 29.854 -42.191 1.00 11.08 826 ASP B N 1
ATOM 12494 C CA . ASP B 1 807 ? 39.520 29.792 -43.663 1.00 11.41 826 ASP B CA 1
ATOM 12495 C C . ASP B 1 807 ? 40.758 29.169 -44.285 1.00 11.18 826 ASP B C 1
ATOM 12496 O O . ASP B 1 807 ? 41.824 29.752 -44.248 1.00 11.92 826 ASP B O 1
ATOM 12501 N N . VAL B 1 808 ? 40.599 27.958 -44.824 1.00 13.09 827 VAL B N 1
ATOM 12502 C CA . VAL B 1 808 ? 41.803 27.175 -45.321 1.00 14.60 827 VAL B CA 1
ATOM 12503 C C . VAL B 1 808 ? 42.468 27.862 -46.546 1.00 16.65 827 VAL B C 1
ATOM 12504 O O . VAL B 1 808 ? 43.676 27.865 -46.613 1.00 18.86 827 VAL B O 1
ATOM 12508 N N . ALA B 1 809 ? 41.661 28.520 -47.382 1.00 16.78 828 ALA B N 1
ATOM 12509 C CA . ALA B 1 809 ? 42.198 29.224 -48.594 1.00 18.51 828 ALA B CA 1
ATOM 12510 C C . ALA B 1 809 ? 43.047 30.407 -48.157 1.00 20.51 828 ALA B C 1
ATOM 12511 O O . ALA B 1 809 ? 44.177 30.591 -48.623 1.00 22.58 828 ALA B O 1
ATOM 12513 N N . ALA B 1 810 ? 42.540 31.204 -47.194 1.00 15.36 829 ALA B N 1
ATOM 12514 C CA . ALA B 1 810 ? 43.276 32.339 -46.647 1.00 14.52 829 ALA B CA 1
ATOM 12515 C C . ALA B 1 810 ? 44.379 31.955 -45.671 1.00 16.56 829 ALA B C 1
ATOM 12516 O O . ALA B 1 810 ? 45.327 32.748 -45.395 1.00 16.13 829 ALA B O 1
ATOM 12518 N N . GLN B 1 811 ? 44.304 30.734 -45.126 1.00 14.15 830 GLN B N 1
ATOM 12519 C CA . GLN B 1 811 ? 45.222 30.423 -44.029 1.00 13.69 830 GLN B CA 1
ATOM 12520 C C . GLN B 1 811 ? 45.119 31.465 -42.966 1.00 13.08 830 GLN B C 1
ATOM 12521 O O . GLN B 1 811 ? 46.105 32.068 -42.450 1.00 14.52 830 GLN B O 1
ATOM 12527 N N . ASP B 1 812 ? 43.868 31.797 -42.588 1.00 12.75 831 ASP B N 1
ATOM 12528 C CA . ASP B 1 812 ? 43.686 32.835 -41.618 1.00 12.96 831 ASP B CA 1
ATOM 12529 C C . ASP B 1 812 ? 42.258 32.708 -41.041 1.00 11.63 831 ASP B C 1
ATOM 12530 O O . ASP B 1 812 ? 41.375 32.019 -41.609 1.00 12.04 831 ASP B O 1
ATOM 12535 N N . TRP B 1 813 ? 42.116 33.324 -39.870 1.00 11.76 832 TRP B N 1
ATOM 12536 C CA . TRP B 1 813 ? 40.782 33.444 -39.179 1.00 12.18 832 TRP B CA 1
ATOM 12537 C C . TRP B 1 813 ? 40.013 34.573 -39.875 1.00 13.27 832 TRP B C 1
ATOM 12538 O O . TRP B 1 813 ? 40.587 35.617 -40.126 1.00 15.21 832 TRP B O 1
ATOM 12549 N N . VAL B 1 814 ? 38.763 34.317 -40.241 1.00 12.63 833 VAL B N 1
ATOM 12550 C CA . VAL B 1 814 ? 37.916 35.348 -40.957 1.00 14.78 833 VAL B CA 1
ATOM 12551 C C . VAL B 1 814 ? 36.613 35.377 -40.207 1.00 12.83 833 VAL B C 1
ATOM 12552 O O . VAL B 1 814 ? 36.116 34.336 -39.735 1.00 14.71 833 VAL B O 1
ATOM 12556 N N . ILE B 1 815 ? 36.005 36.528 -40.126 1.00 12.47 834 ILE B N 1
ATOM 12557 C CA . ILE B 1 815 ? 34.625 36.583 -39.612 1.00 12.57 834 ILE B CA 1
ATOM 12558 C C . ILE B 1 815 ? 33.742 36.467 -40.838 1.00 14.67 834 ILE B C 1
ATOM 12559 O O . ILE B 1 815 ? 33.751 37.371 -41.745 1.00 14.90 834 ILE B O 1
ATOM 12564 N N . THR B 1 816 ? 32.986 35.399 -40.918 1.00 12.11 835 THR B N 1
ATOM 12565 C CA . THR B 1 816 ? 32.289 35.079 -42.120 1.00 13.96 835 THR B CA 1
ATOM 12566 C C . THR B 1 816 ? 31.046 36.016 -42.202 1.00 13.87 835 THR B C 1
ATOM 12567 O O . THR B 1 816 ? 30.638 36.618 -41.221 1.00 12.29 835 THR B O 1
ATOM 12571 N N . SER B 1 817 ? 30.441 36.084 -43.411 1.00 15.87 836 SER B N 1
ATOM 12572 C CA . SER B 1 817 ? 29.311 37.003 -43.586 1.00 18.46 836 SER B CA 1
ATOM 12573 C C . SER B 1 817 ? 28.009 36.517 -42.955 1.00 18.51 836 SER B C 1
ATOM 12574 O O . SER B 1 817 ? 27.057 37.319 -42.822 1.00 16.55 836 SER B O 1
ATOM 12577 N N . TYR B 1 818 ? 27.897 35.250 -42.569 1.00 16.67 837 TYR B N 1
ATOM 12578 C CA . TYR B 1 818 ? 26.660 34.734 -41.992 1.00 15.91 837 TYR B CA 1
ATOM 12579 C C . TYR B 1 818 ? 26.305 35.497 -40.737 1.00 17.56 837 TYR B C 1
ATOM 12580 O O . TYR B 1 818 ? 27.208 35.825 -39.948 1.00 15.54 837 TYR B O 1
ATOM 12589 N N . PRO B 1 819 ? 25.019 35.827 -40.535 1.00 18.96 838 PRO B N 1
ATOM 12590 C CA . PRO B 1 819 ? 24.731 36.596 -39.293 1.00 18.57 838 PRO B CA 1
ATOM 12591 C C . PRO B 1 819 ? 24.993 35.753 -38.026 1.00 14.29 838 PRO B C 1
ATOM 12592 O O . PRO B 1 819 ? 24.774 34.553 -38.064 1.00 13.72 838 PRO B O 1
ATOM 12596 N N . LYS B 1 820 ? 25.423 36.426 -36.969 1.00 13.50 839 LYS B N 1
ATOM 12597 C CA . LYS B 1 820 ? 25.869 35.688 -35.720 1.00 13.63 839 LYS B CA 1
ATOM 12598 C C . LYS B 1 820 ? 24.909 36.095 -34.600 1.00 13.42 839 LYS B C 1
ATOM 12599 O O . LYS B 1 820 ? 24.289 37.191 -34.690 1.00 12.73 839 LYS B O 1
ATOM 12605 N N . LYS B 1 821 ? 24.726 35.187 -33.613 1.00 11.35 840 LYS B N 1
ATOM 12606 C CA . LYS B 1 821 ? 23.855 35.494 -32.481 1.00 11.66 840 LYS B CA 1
ATOM 12607 C C . LYS B 1 821 ? 24.647 35.207 -31.187 1.00 11.75 840 LYS B C 1
ATOM 12608 O O . LYS B 1 821 ? 25.712 34.521 -31.263 1.00 12.09 840 LYS B O 1
ATOM 12614 N N . VAL B 1 822 ? 24.146 35.762 -30.081 1.00 10.81 841 VAL B N 1
ATOM 12615 C CA . VAL B 1 822 ? 24.787 35.458 -28.788 1.00 10.64 841 VAL B CA 1
ATOM 12616 C C . VAL B 1 822 ? 23.699 34.967 -27.896 1.00 12.11 841 VAL B C 1
ATOM 12617 O O . VAL B 1 822 ? 22.518 35.344 -28.082 1.00 9.86 841 VAL B O 1
ATOM 12621 N N . HIS B 1 823 ? 24.036 34.078 -26.915 1.00 10.35 842 HIS B N 1
ATOM 12622 C CA . HIS B 1 823 ? 23.043 33.390 -26.072 1.00 11.04 842 HIS B CA 1
ATOM 12623 C C . HIS B 1 823 ? 23.664 33.364 -24.687 1.00 11.73 842 HIS B C 1
ATOM 12624 O O . HIS B 1 823 ? 24.859 33.113 -24.587 1.00 10.00 842 HIS B O 1
ATOM 12631 N N . VAL B 1 824 ? 22.918 33.713 -23.628 1.00 10.68 843 VAL B N 1
ATOM 12632 C CA . VAL B 1 824 ? 23.580 33.743 -22.312 1.00 8.76 843 VAL B CA 1
ATOM 12633 C C . VAL B 1 824 ? 22.568 32.994 -21.402 1.00 9.30 843 VAL B C 1
ATOM 12634 O O . VAL B 1 824 ? 21.330 33.134 -21.483 1.00 9.65 843 VAL B O 1
ATOM 12638 N N . GLY B 1 825 ? 23.102 32.158 -20.496 1.00 8.89 844 GLY B N 1
ATOM 12639 C CA . GLY B 1 825 ? 22.236 31.451 -19.579 1.00 9.07 844 GLY B CA 1
ATOM 12640 C C . GLY B 1 825 ? 23.053 30.496 -18.701 1.00 9.13 844 GLY B C 1
ATOM 12641 O O . GLY B 1 825 ? 24.207 30.737 -18.512 1.00 9.73 844 GLY B O 1
ATOM 12642 N N . SER B 1 826 ? 22.391 29.425 -18.228 1.00 9.55 845 SER B N 1
ATOM 12643 C CA . SER B 1 826 ? 23.011 28.580 -17.192 1.00 9.07 845 SER B CA 1
ATOM 12644 C C . SER B 1 826 ? 23.538 27.233 -17.740 1.00 9.08 845 SER B C 1
ATOM 12645 O O . SER B 1 826 ? 24.132 26.468 -17.021 1.00 8.78 845 SER B O 1
ATOM 12648 N N . SER B 1 827 ? 23.262 26.917 -19.001 1.00 8.56 846 SER B N 1
ATOM 12649 C CA . SER B 1 827 ? 23.823 25.672 -19.613 1.00 7.87 846 SER B CA 1
ATOM 12650 C C . SER B 1 827 ? 23.746 25.791 -21.118 1.00 7.88 846 SER B C 1
ATOM 12651 O O . SER B 1 827 ? 23.110 26.738 -21.618 1.00 8.06 846 SER B O 1
ATOM 12654 N N . SER B 1 828 ? 24.351 24.830 -21.811 1.00 8.05 847 SER B N 1
ATOM 12655 C CA . SER B 1 828 ? 24.241 24.863 -23.298 1.00 8.34 847 SER B CA 1
ATOM 12656 C C . SER B 1 828 ? 22.792 24.674 -23.829 1.00 8.73 847 SER B C 1
ATOM 12657 O O . SER B 1 828 ? 22.531 24.927 -25.020 1.00 9.60 847 SER B O 1
ATOM 12660 N N . ARG B 1 829 ? 21.868 24.247 -22.950 1.00 8.32 848 ARG B N 1
ATOM 12661 C CA . ARG B 1 829 ? 20.471 24.043 -23.365 1.00 8.49 848 ARG B CA 1
ATOM 12662 C C . ARG B 1 829 ? 19.532 24.997 -22.605 1.00 10.62 848 ARG B C 1
ATOM 12663 O O . ARG B 1 829 ? 18.294 24.962 -22.874 1.00 13.58 848 ARG B O 1
ATOM 12671 N N . GLN B 1 830 ? 20.006 25.763 -21.658 1.00 8.57 849 GLN B N 1
ATOM 12672 C CA . GLN B 1 830 ? 19.134 26.688 -20.887 1.00 9.34 849 GLN B CA 1
ATOM 12673 C C . GLN B 1 830 ? 19.657 28.107 -21.109 1.00 10.05 849 GLN B C 1
ATOM 12674 O O . GLN B 1 830 ? 20.498 28.607 -20.359 1.00 9.68 849 GLN B O 1
ATOM 12680 N N . LEU B 1 831 ? 19.195 28.738 -22.228 1.00 10.27 850 LEU B N 1
ATOM 12681 C CA . LEU B 1 831 ? 19.800 30.006 -22.612 1.00 9.83 850 LEU B CA 1
ATOM 12682 C C . LEU B 1 831 ? 18.604 30.981 -22.879 1.00 12.62 850 LEU B C 1
ATOM 12683 O O . LEU B 1 831 ? 18.303 31.236 -24.066 1.00 15.38 850 LEU B O 1
ATOM 12688 N N . PRO B 1 832 ? 18.117 31.648 -21.839 1.00 13.10 851 PRO B N 1
ATOM 12689 C CA . PRO B 1 832 ? 16.869 32.370 -21.995 1.00 13.70 851 PRO B CA 1
ATOM 12690 C C . PRO B 1 832 ? 17.153 33.704 -22.652 1.00 14.97 851 PRO B C 1
ATOM 12691 O O . PRO B 1 832 ? 16.199 34.396 -23.084 1.00 14.22 851 PRO B O 1
ATOM 12695 N N . LEU B 1 833 ? 18.408 34.172 -22.657 1.00 12.02 852 LEU B N 1
ATOM 12696 C CA . LEU B 1 833 ? 18.767 35.474 -23.161 1.00 11.49 852 LEU B CA 1
ATOM 12697 C C . LEU B 1 833 ? 19.450 35.297 -24.525 1.00 13.63 852 LEU B C 1
ATOM 12698 O O . LEU B 1 833 ? 20.430 34.564 -24.619 1.00 11.84 852 LEU B O 1
ATOM 12703 N N . HIS B 1 834 ? 18.983 36.026 -25.557 1.00 12.97 853 HIS B N 1
ATOM 12704 C CA . HIS B 1 834 ? 19.608 35.819 -26.833 1.00 13.87 853 HIS B CA 1
ATOM 12705 C C . HIS B 1 834 ? 19.401 37.092 -27.694 1.00 16.19 853 HIS B C 1
ATOM 12706 O O . HIS B 1 834 ? 18.461 37.835 -27.478 1.00 14.86 853 HIS B O 1
ATOM 12713 N N . ALA B 1 835 ? 20.303 37.349 -28.602 1.00 14.52 854 ALA B N 1
ATOM 12714 C CA . ALA B 1 835 ? 20.089 38.476 -29.526 1.00 16.77 854 ALA B CA 1
ATOM 12715 C C . ALA B 1 835 ? 20.941 38.267 -30.753 1.00 19.46 854 ALA B C 1
ATOM 12716 O O . ALA B 1 835 ? 21.928 37.516 -30.741 1.00 13.78 854 ALA B O 1
ATOM 12718 N N . ALA B 1 836 ? 20.600 39.023 -31.800 1.00 14.18 855 ALA B N 1
ATOM 12719 C CA . ALA B 1 836 ? 21.489 39.018 -32.922 1.00 15.72 855 ALA B CA 1
ATOM 12720 C C . ALA B 1 836 ? 22.657 39.881 -32.577 1.00 15.84 855 ALA B C 1
ATOM 12721 O O . ALA B 1 836 ? 22.591 40.927 -31.856 1.00 18.05 855 ALA B O 1
ATOM 12723 N N . LEU B 1 837 ? 23.824 39.471 -33.065 1.00 14.07 856 LEU B N 1
ATOM 12724 C CA . LEU B 1 837 ? 24.980 40.359 -32.924 1.00 14.84 856 LEU B CA 1
ATOM 12725 C C . LEU B 1 837 ? 25.074 41.353 -34.065 1.00 17.30 856 LEU B C 1
ATOM 12726 O O . LEU B 1 837 ? 24.864 40.969 -35.215 1.00 16.16 856 LEU B O 1
ATOM 12731 N N . PRO B 1 838 ? 25.542 42.579 -33.760 1.00 17.22 857 PRO B N 1
ATOM 12732 C CA . PRO B 1 838 ? 25.804 43.535 -34.848 1.00 21.14 857 PRO B CA 1
ATOM 12733 C C . PRO B 1 838 ? 26.969 43.062 -35.722 1.00 21.41 857 PRO B C 1
ATOM 12734 O O . PRO B 1 838 ? 27.896 42.348 -35.252 1.00 17.33 857 PRO B O 1
ATOM 12738 N N . LYS B 1 839 ? 26.920 43.416 -36.994 1.00 18.85 858 LYS B N 1
ATOM 12739 C CA . LYS B 1 839 ? 28.036 43.031 -37.893 1.00 18.98 858 LYS B CA 1
ATOM 12740 C C . LYS B 1 839 ? 29.275 43.747 -37.474 1.00 20.71 858 LYS B C 1
ATOM 12741 O O . LYS B 1 839 ? 29.254 44.978 -37.183 1.00 21.59 858 LYS B O 1
ATOM 12747 N N . VAL B 1 840 ? 30.395 43.011 -37.407 1.00 18.51 859 VAL B N 1
ATOM 12748 C CA . VAL B 1 840 ? 31.649 43.646 -37.030 1.00 18.13 859 VAL B CA 1
ATOM 12749 C C . VAL B 1 840 ? 32.682 42.943 -37.917 1.00 21.02 859 VAL B C 1
ATOM 12750 O O . VAL B 1 840 ? 32.452 41.833 -38.409 1.00 20.08 859 VAL B O 1
ATOM 12754 N N . GLN B 1 841 ? 33.873 43.524 -38.047 1.00 27.06 860 GLN B N 1
ATOM 12755 C CA . GLN B 1 841 ? 34.894 42.835 -38.908 1.00 34.24 860 GLN B CA 1
ATOM 12756 C C . GLN B 1 841 ? 36.258 42.867 -38.262 1.00 34.95 860 GLN B C 1
ATOM 12757 O O . GLN B 1 841 ? 36.473 43.845 -37.528 1.00 36.08 860 GLN B O 1
#

Solvent-accessible surface area: 52623 Å² total; per-residue (Å²): 160,36,149,21,57,85,50,40,5,0,24,23,5,93,13,42,52,102,6,55,134,6,30,113,83,0,25,62,27,0,45,101,4,56,0,19,23,0,0,30,0,0,8,0,4,8,40,35,0,27,24,5,5,1,18,1,26,0,0,110,146,30,144,12,17,14,2,0,0,0,11,0,3,4,1,0,29,30,2,7,18,2,0,0,2,0,1,2,4,0,0,0,0,0,0,20,61,91,0,0,54,61,2,0,60,6,0,0,42,1,0,9,46,0,0,0,0,1,0,1,0,3,0,1,3,3,5,7,15,0,14,5,3,0,5,26,1,4,1,6,1,12,0,2,4,0,0,0,43,0,0,15,43,0,0,78,0,0,15,102,20,4,0,1,0,0,0,3,2,0,1,1,2,5,6,4,20,7,5,34,53,84,36,3,63,70,64,70,42,100,6,73,52,1,3,0,2,16,21,75,29,55,4,10,2,20,2,4,4,11,0,1,6,17,0,4,97,12,0,0,0,0,0,4,0,1,12,1,12,9,30,42,27,24,0,0,44,0,8,41,3,0,0,28,1,0,6,23,6,4,9,2,14,0,2,0,0,0,10,26,20,0,5,58,27,15,45,28,0,0,1,1,0,0,0,0,0,1,3,0,5,55,90,97,18,38,54,70,10,48,0,1,28,38,2,0,3,7,14,39,60,57,20,1,20,40,23,0,0,0,6,0,0,1,1,0,0,1,0,8,27,50,16,2,0,52,176,83,81,70,88,14,15,0,3,9,37,30,49,83,70,104,14,78,70,34,61,96,29,91,56,27,74,134,61,87,4,0,92,56,52,77,3,16,131,87,15,15,118,25,0,82,104,1,1,0,6,0,1,0,0,3,32,34,95,153,16,10,59,9,96,6,180,29,155,10,1,0,0,0,0,34,2,0,1,35,16,39,68,3,16,36,15,13,91,25,12,23,24,3,40,2,9,7,4,6,0,0,0,19,0,2,0,48,6,3,10,15,8,4,0,7,23,9,0,9,61,15,5,40,140,79,104,12,2,0,13,6,4,21,49,6,169,8,42,83,43,0,66,69,17,0,130,59,16,45,0,0,0,0,0,1,5,0,0,0,0,9,2,83,28,50,23,130,49,8,37,0,0,1,69,73,2,52,9,31,63,27,0,19,78,0,0,79,8,0,0,115,39,5,118,33,0,0,0,0,0,0,0,5,4,8,1,36,0,61,100,1,58,92,49,122,33,0,17,0,0,0,0,3,0,0,3,0,1,14,1,0,34,2,2,2,11,0,0,26,31,118,35,21,0,1,0,19,0,0,10,0,0,0,98,68,44,131,10,4,14,11,119,14,22,70,121,55,88,44,55,84,21,8,0,24,4,89,6,107,34,14,8,10,1,11,3,6,0,1,8,110,96,129,44,86,10,23,16,20,0,0,32,9,65,26,34,9,84,45,75,22,49,41,28,122,46,97,81,34,162,79,119,71,111,117,47,52,60,18,45,76,26,18,151,48,36,115,19,66,95,6,46,41,57,186,86,68,111,120,22,50,79,33,14,27,4,39,0,96,45,79,76,37,124,67,14,15,64,55,126,166,42,57,68,80,51,80,133,125,34,44,170,25,1,66,56,20,52,70,35,107,37,32,69,1,0,36,4,16,2,2,15,58,90,2,36,46,83,7,0,95,2,25,1,32,0,70,0,72,16,222,70,49,6,29,2,1,0,0,0,0,0,20,6,20,27,128,95,36,10,118,17,10,0,24,45,2,35,34,39,101,2,137,58,77,70,102,48,97,11,67,17,28,0,18,22,22,5,1,2,10,5,52,75,108,49,40,19,18,51,12,37,94,102,118,16,85,0,21,0,0,40,2,4,90,107,25,85,32,98,23,75,18,57,181,22,120,157,36,147,19,59,83,50,39,4,0,25,24,6,94,12,44,52,110,6,44,130,7,42,116,96,0,30,61,29,0,45,102,5,57,0,20,21,0,0,29,0,0,6,0,3,7,42,35,0,27,25,4,5,1,19,1,26,0,0,111,146,30,143,12,17,14,2,0,0,0,11,0,4,3,0,0,28,30,1,8,19,1,0,0,2,0,0,4,4,0,0,0,0,0,0,22,58,92,1,0,53,62,2,0,63,6,0,0,49,0,0,11,56,0,0,0,0,0,0,1,0,2,0,1,2,4,4,6,14,0,14,6,4,0,5,25,1,5,1,7,2,13,0,2,4,0,0,0,44,0,0,7,34,0,0,76,0,0,15,104,21,3,0,1,0,0,0,3,2,0,2,1,2,4,6,3,21,6,4,33,54,85,39,2,60,71,65,70,43,97,5,75,52,1,3,0,2,16,19,75,33,52,4,9,2,20,2,3,3,11,0,0,6,16,0,4,100,16,0,1,0,0,0,4,0,0,13,0,10,9,31,43,29,23,0,0,45,0,8,42,3,0,0,25,2,0,7,21,6,5,9,2,13,0,1,0,0,0,12,26,21,1,6,60,27,14,44,28,0,0,1,1,0,0,0,0,0,2,3,0,6,57,90,94,18,39,52,68,9,47,0,0,28,39,1,0,3,7,15,39,59,57,23,0,22,38,21,0,0,1,7,0,0,1,2,0,0,1,0,8,28,52,16,22,0,37,202,76,84,68,86,16,14,0,2,10,38,30,47,82,73,100,13,78,69,34,60,99,28,91,57,28,76,134,61,82,4,0,92,71,53,68,2,17,144,80,10,15,115,24,0,82,108,1,1,0,7,0,1,0,0,2,43,37,100,150,18,11,59,9,90,3,158,34,106,12,1,0,0,0,0,35,2,0,1,37,15,38,68,2,16,36,15,11,91,24,11,24,23,3,41,1,9,6,4,6,0,0,0,18,0,2,0,49,5,2,10,16,7,4,0,8,23,8,0,8,62,15,4,40,139,62,93,12,2,0,14,7,4,23,47,6,166,9,42,84,46,0,65,68,18,1,133,61,16,44,0,0,0,0,0,2,5,0,0,0,0,9,2,83,28,47,22,130,49,9,36,0,0,1,70,75,1,52,9,31,63,26,0,19,77,0,0,79,8,0,0,115,39,5,117,33,0,0,0,0,0,0,0,5,5,6,1,33,0,66,95,1,58,95,48,114,35,1,15,0,0,0,0,2,0,0,2,0,1,14,0,0,33,2,2,2,11,0,0,23,35,116,35,18,0,2,0,19,0,0,8,0,0,1,100,69,42,134,12,4,13,13,122,15,23,71,123,54,87,44,55,83,21,8,0,23,4,88,6,105,36,14,8,21,0,12,3,7,0,0,8,122,99,127,44,84,12,23,17,21,0,0,30,9,64,25,28,10,83,46,74,23,46,35,35,128,52,107,81,38,204,117,121,91,49,52,61,17,44,77,27,19,148,48,38,113,20,68,93,8,47,35,60,185,80,69,110,120,22,49,79,33,13,25,4,42,0,94,47,80,77,38,122,69,15,16,61,57,122,170,40,59,83,93,50,87,157,133,33,50,172,29,1,65,54,20,53,64,34,95,39,33,74,1,1,44,4,18,2,1,32,76,122,4,37,64,93,19,0,90,1,18,0,36,0,75,0,69,11,183,61,44,9,26,2,2,0,0,0,0,0,6,6,21,27,113,108,31,10,110,16,10,0,24,42,3,38,34,35,94,2,113,45,69,74,96,48,93,10,62,20,18,0,17,25,24,4,2,2,8,6,47,83,101,49,47,31,27,47,34,33,93,99,119,19,92,0,22,0,0,37,3,5,92,105,31,87,26,120,34,78,16,50,152,13,138

Radius of gyration: 41.45 Å; Cα contacts (8 Å, |Δi|>4): 4672; chains: 2; bounding box: 105×98×116 Å